Protein 6B9R (pdb70)

Structure (mmCIF, N/CA/C/O backbone):
data_6B9R
#
_entry.id   6B9R
#
_cell.length_a   89.238
_cell.length_b   100.707
_cell.length_c   99.088
_cell.angle_alpha   90.00
_cell.angle_beta   92.27
_cell.angle_gamma   90.00
#
_symmetry.space_group_name_H-M   'P 1 21 1'
#
loop_
_entity.id
_entity.type
_entity.pdbx_description
1 polymer 'Hydroxyethylphosphonate dioxygenase'
2 non-polymer 'FE (III) ION'
3 non-polymer '(2-hydroxyethyl)phosphonic acid'
4 non-polymer GLYCEROL
5 water water
#
loop_
_atom_site.group_PDB
_atom_site.id
_atom_site.type_symbol
_atom_site.label_atom_id
_atom_site.label_alt_id
_atom_site.label_comp_id
_atom_site.label_asym_id
_atom_site.label_entity_id
_atom_site.label_seq_id
_atom_site.pdbx_PDB_ins_code
_atom_site.Cartn_x
_atom_site.Cartn_y
_atom_site.Cartn_z
_atom_site.occupancy
_atom_site.B_iso_or_equiv
_atom_site.auth_seq_id
_atom_site.auth_comp_id
_atom_site.auth_asym_id
_atom_site.auth_atom_id
_atom_site.pdbx_PDB_model_num
ATOM 1 N N . SER A 1 9 ? -13.434 98.216 10.839 1.00 55.64 9 SER A N 1
ATOM 2 C CA . SER A 1 9 ? -12.702 99.434 10.509 1.00 51.18 9 SER A CA 1
ATOM 3 C C . SER A 1 9 ? -13.440 100.644 11.068 1.00 43.12 9 SER A C 1
ATOM 4 O O . SER A 1 9 ? -12.849 101.471 11.755 1.00 34.52 9 SER A O 1
ATOM 7 N N . ASP A 1 10 ? -14.741 100.739 10.777 1.00 46.51 10 ASP A N 1
ATOM 8 C CA . ASP A 1 10 ? -15.559 101.773 11.408 1.00 47.95 10 ASP A CA 1
ATOM 9 C C . ASP A 1 10 ? -15.663 101.546 12.910 1.00 40.64 10 ASP A C 1
ATOM 10 O O . ASP A 1 10 ? -15.720 102.503 13.689 1.00 33.56 10 ASP A O 1
ATOM 15 N N . ALA A 1 11 ? -15.704 100.281 13.332 1.00 36.68 11 ALA A N 1
ATOM 16 C CA . ALA A 1 11 ? -15.753 99.974 14.757 1.00 33.45 11 ALA A CA 1
ATOM 17 C C . ALA A 1 11 ? -14.425 100.292 15.434 1.00 28.86 11 ALA A C 1
ATOM 18 O O . ALA A 1 11 ? -14.400 100.714 16.596 1.00 29.38 11 ALA A O 1
ATOM 20 N N . ALA A 1 12 ? -13.309 100.068 14.736 1.00 26.84 12 ALA A N 1
ATOM 21 C CA . ALA A 1 12 ? -12.010 100.454 15.282 1.00 26.60 12 ALA A CA 1
ATOM 22 C C . ALA A 1 12 ? -11.902 101.970 15.427 1.00 24.67 12 ALA A C 1
ATOM 23 O O . ALA A 1 12 ? -11.358 102.471 16.421 1.00 23.66 12 ALA A O 1
ATOM 25 N N . ARG A 1 13 ? -12.409 102.716 14.442 1.00 22.17 13 ARG A N 1
ATOM 26 C CA . ARG A 1 13 ? -12.367 104.175 14.530 1.00 21.44 13 ARG A CA 1
ATOM 27 C C . ARG A 1 13 ? -13.250 104.675 15.662 1.00 24.08 13 ARG A C 1
ATOM 28 O O . ARG A 1 13 ? -12.882 105.616 16.379 1.00 20.81 13 ARG A O 1
ATOM 36 N N . ALA A 1 14 ? -14.423 104.061 15.824 1.00 22.03 14 ALA A N 1
ATOM 37 C CA . ALA A 1 14 ? -15.287 104.399 16.948 1.00 25.27 14 ALA A CA 1
ATOM 38 C C . ALA A 1 14 ? -14.579 104.162 18.274 1.00 21.91 14 ALA A C 1
ATOM 39 O O . ALA A 1 14 ? -14.661 104.995 19.182 1.00 21.64 14 ALA A O 1
ATOM 41 N N . ALA A 1 15 ? -13.857 103.043 18.393 1.00 22.22 15 ALA A N 1
ATOM 42 C CA . ALA A 1 15 ? -13.092 102.767 19.604 1.00 24.20 15 ALA A CA 1
ATOM 43 C C . ALA A 1 15 ? -12.028 103.833 19.846 1.00 21.27 15 ALA A C 1
ATOM 44 O O . ALA A 1 15 ? -11.815 104.263 20.985 1.00 20.97 15 ALA A O 1
ATOM 46 N N . ARG A 1 16 ? -11.340 104.266 18.785 1.00 20.91 16 ARG A N 1
ATOM 47 C CA . ARG A 1 16 ? -10.365 105.338 18.933 1.00 20.14 16 ARG A CA 1
ATOM 48 C C . ARG A 1 16 ? -11.026 106.613 19.430 1.00 19.71 16 ARG A C 1
ATOM 49 O O . ARG A 1 16 ? -10.477 107.304 20.293 1.00 19.23 16 ARG A O 1
ATOM 57 N N . ALA A 1 17 ? -12.214 106.932 18.902 1.00 19.91 17 ALA A N 1
ATOM 58 C CA . ALA A 1 17 ? -12.917 108.137 19.324 1.00 20.90 17 ALA A CA 1
ATOM 59 C C . ALA A 1 17 ? -13.362 108.031 20.778 1.00 19.70 17 ALA A C 1
ATOM 60 O O . ALA A 1 17 ? -13.269 109.004 21.533 1.00 19.22 17 ALA A O 1
ATOM 62 N N . ALA A 1 18 ? -13.839 106.855 21.191 1.00 20.35 18 ALA A N 1
ATOM 63 C CA . ALA A 1 18 ? -14.225 106.675 22.588 1.00 20.52 18 ALA A CA 1
ATOM 64 C C . ALA A 1 18 ? -13.023 106.845 23.506 1.00 25.67 18 ALA A C 1
ATOM 65 O O . ALA A 1 18 ? -13.122 107.476 24.566 1.00 23.22 18 ALA A O 1
ATOM 67 N N . ALA A 1 19 ? -11.871 106.300 23.109 1.00 20.01 19 ALA A N 1
ATOM 68 C CA . ALA A 1 19 ? -10.672 106.456 23.925 1.00 19.61 19 ALA A CA 1
ATOM 69 C C . ALA A 1 19 ? -10.251 107.918 24.024 1.00 24.43 19 ALA A C 1
ATOM 70 O O . ALA A 1 19 ? -9.755 108.347 25.070 1.00 19.45 19 ALA A O 1
ATOM 72 N N . LEU A 1 20 ? -10.436 108.700 22.948 1.00 18.55 20 LEU A N 1
ATOM 73 C CA . LEU A 1 20 ? -10.120 110.128 23.012 1.00 17.84 20 LEU A CA 1
ATOM 74 C C . LEU A 1 20 ? -11.031 110.862 23.977 1.00 19.10 20 LEU A C 1
ATOM 75 O O . LEU A 1 20 ? -10.614 111.848 24.601 1.00 18.39 20 LEU A O 1
ATOM 80 N N . LEU A 1 21 ? -12.283 110.422 24.080 1.00 21.21 21 LEU A N 1
ATOM 81 C CA . LEU A 1 21 ? -13.205 111.065 25.011 1.00 19.61 21 LEU A CA 1
ATOM 82 C C . LEU A 1 21 ? -12.807 110.794 26.453 1.00 24.91 21 LEU A C 1
ATOM 83 O O . LEU A 1 21 ? -12.844 111.704 27.294 1.00 18.97 21 LEU A O 1
ATOM 88 N N . ARG A 1 22 ? -12.456 109.543 26.768 1.00 18.74 22 ARG A N 1
ATOM 89 C CA . ARG A 1 22 ? -11.967 109.243 28.111 1.00 18.75 22 ARG A CA 1
ATOM 90 C C . ARG A 1 22 ? -10.671 109.994 28.392 1.00 18.09 22 ARG A C 1
ATOM 91 O O . ARG A 1 22 ? -10.475 110.537 29.487 1.00 19.21 22 ARG A O 1
ATOM 99 N N . ALA A 1 23 ? -9.773 110.048 27.412 1.00 20.55 23 ALA A N 1
ATOM 100 C CA . ALA A 1 23 ? -8.517 110.760 27.624 1.00 17.20 23 ALA A CA 1
ATOM 101 C C . ALA A 1 23 ? -8.760 112.241 27.894 1.00 16.64 23 ALA A C 1
ATOM 102 O O . ALA A 1 23 ? -8.092 112.841 28.743 1.00 17.78 23 ALA A O 1
ATOM 104 N N . ALA A 1 24 ? -9.712 112.850 27.181 1.00 16.62 24 ALA A N 1
ATOM 105 C CA . ALA A 1 24 ? -9.986 114.270 27.390 1.00 18.33 24 ALA A CA 1
ATOM 106 C C . ALA A 1 24 ? -10.525 114.511 28.789 1.00 25.10 24 ALA A C 1
ATOM 107 O O . ALA A 1 24 ? -10.142 115.479 29.459 1.00 16.88 24 ALA A O 1
ATOM 109 N N . ALA A 1 25 ? -11.425 113.643 29.236 1.00 16.81 25 ALA A N 1
ATOM 110 C CA . ALA A 1 25 ? -11.996 113.775 30.572 1.00 16.95 25 ALA A CA 1
ATOM 111 C C . ALA A 1 25 ? -10.929 113.571 31.642 1.00 18.44 25 ALA A C 1
ATOM 112 O O . ALA A 1 25 ? -10.825 114.364 32.583 1.00 23.21 25 ALA A O 1
ATOM 114 N N . ASN A 1 26 ? -10.119 112.516 31.507 1.00 20.42 26 ASN A N 1
ATOM 115 C CA . ASN A 1 26 ? -8.995 112.308 32.419 1.00 16.83 26 ASN A CA 1
ATOM 116 C C . ASN A 1 26 ? -8.102 113.540 32.498 1.00 18.49 26 ASN A C 1
ATOM 117 O O . ASN A 1 26 ? -7.668 113.939 33.585 1.00 18.44 26 ASN A O 1
ATOM 122 N N . ASP A 1 27 ? -7.777 114.133 31.338 1.00 18.49 27 ASP A N 1
ATOM 123 C CA . ASP A 1 27 ? -6.854 115.263 31.311 1.00 17.10 27 ASP A CA 1
ATOM 124 C C . ASP A 1 27 ? -7.428 116.491 32.007 1.00 23.13 27 ASP A C 1
ATOM 125 O O . ASP A 1 27 ? -6.668 117.301 32.549 1.00 19.99 27 ASP A O 1
ATOM 130 N N . LEU A 1 28 ? -8.751 116.635 32.018 1.00 19.24 28 LEU A N 1
ATOM 131 C CA . LEU A 1 28 ? -9.419 117.738 32.687 1.00 18.54 28 LEU A CA 1
ATOM 132 C C . LEU A 1 28 ? -9.795 117.407 34.123 1.00 21.56 28 LEU A C 1
ATOM 133 O O . LEU A 1 28 ? -10.496 118.197 34.764 1.00 20.77 28 LEU A O 1
ATOM 138 N N . LYS A 1 29 ? -9.339 116.261 34.643 1.00 15.49 29 LYS A N 1
ATOM 139 C CA . LYS A 1 29 ? -9.724 115.804 35.978 1.00 16.85 29 LYS A CA 1
ATOM 140 C C . LYS A 1 29 ? -11.244 115.817 36.144 1.00 18.72 29 LYS A C 1
ATOM 141 O O . LYS A 1 29 ? -11.786 116.234 37.177 1.00 21.35 29 LYS A O 1
ATOM 147 N N . ARG A 1 30 ? -11.945 115.339 35.113 1.00 16.55 30 ARG A N 1
ATOM 148 C CA . ARG A 1 30 ? -13.386 115.095 35.168 1.00 17.91 30 ARG A CA 1
ATOM 149 C C . ARG A 1 30 ? -13.617 113.585 35.200 1.00 18.72 30 ARG A C 1
ATOM 150 O O . ARG A 1 30 ? -13.381 112.897 34.199 1.00 20.57 30 ARG A O 1
ATOM 158 N N . ASN A 1 31 ? -14.069 113.060 36.336 1.00 18.06 31 ASN A N 1
ATOM 159 C CA . ASN A 1 31 ? -14.399 111.645 36.361 1.00 18.70 31 ASN A CA 1
ATOM 160 C C . ASN A 1 31 ? -15.778 111.469 35.731 1.00 19.12 31 ASN A C 1
ATOM 161 O O . ASN A 1 31 ? -16.373 112.421 35.219 1.00 18.91 31 ASN A O 1
ATOM 166 N N . ASP A 1 32 ? -16.308 110.246 35.772 1.00 19.75 32 ASP A N 1
ATOM 167 C CA . ASP A 1 32 ? -17.548 109.948 35.062 1.00 20.21 32 ASP A CA 1
ATOM 168 C C . ASP A 1 32 ? -18.669 110.901 35.478 1.00 27.76 32 ASP A C 1
ATOM 169 O O . ASP A 1 32 ? -19.357 111.477 34.627 1.00 20.85 32 ASP A O 1
ATOM 174 N N . ARG A 1 33 ? -18.852 111.097 36.791 1.00 20.22 33 ARG A N 1
ATOM 175 C CA . ARG A 1 33 ? -19.933 111.964 37.257 1.00 20.24 33 ARG A CA 1
ATOM 176 C C . ARG A 1 33 ? -19.691 113.418 36.867 1.00 19.60 33 ARG A C 1
ATOM 177 O O . ARG A 1 33 ? -20.615 114.117 36.427 1.00 19.61 33 ARG A O 1
ATOM 185 N N . ALA A 1 34 ? -18.455 113.902 37.014 1.00 19.05 34 ALA A N 1
ATOM 186 C CA . ALA A 1 34 ? -18.181 115.283 36.625 1.00 23.73 34 ALA A CA 1
ATOM 187 C C . ALA A 1 34 ? -18.348 115.484 35.119 1.00 19.69 34 ALA A C 1
ATOM 188 O O . ALA A 1 34 ? -18.856 116.522 34.676 1.00 18.08 34 ALA A O 1
ATOM 190 N N . ALA A 1 35 ? -17.931 114.507 34.309 1.00 21.12 35 ALA A N 1
ATOM 191 C CA . ALA A 1 35 ? -18.057 114.675 32.859 1.00 20.73 35 ALA A CA 1
ATOM 192 C C . ALA A 1 35 ? -19.525 114.697 32.430 1.00 25.46 35 ALA A C 1
ATOM 193 O O . ALA A 1 35 ? -19.905 115.468 31.536 1.00 18.82 35 ALA A O 1
ATOM 195 N N . GLU A 1 36 ? -20.359 113.855 33.048 1.00 19.49 36 GLU A N 1
ATOM 196 C CA . GLU A 1 36 ? -21.790 113.872 32.748 1.00 26.38 36 GLU A CA 1
ATOM 197 C C . GLU A 1 36 ? -22.402 115.224 33.082 1.00 25.34 36 GLU A C 1
ATOM 198 O O . GLU A 1 36 ? -23.227 115.749 32.323 1.00 24.49 36 GLU A O 1
ATOM 204 N N . ALA A 1 37 ? -22.026 115.793 34.230 1.00 20.67 37 ALA A N 1
ATOM 205 C CA . ALA A 1 37 ? -22.546 117.100 34.616 1.00 22.82 37 ALA A CA 1
ATOM 206 C C . ALA A 1 37 ? -22.105 118.178 33.638 1.00 22.11 37 ALA A C 1
ATOM 207 O O . ALA A 1 37 ? -22.918 119.007 33.216 1.00 23.80 37 ALA A O 1
ATOM 209 N N . ASP A 1 38 ? -20.823 118.174 33.251 1.00 20.11 38 ASP A N 1
ATOM 210 C CA . ASP A 1 38 ? -20.326 119.179 32.311 1.00 22.12 38 ASP A CA 1
ATOM 211 C C . ASP A 1 38 ? -20.955 119.025 30.928 1.00 25.39 38 ASP A C 1
ATOM 212 O O . ASP A 1 38 ? -21.233 120.022 30.250 1.00 23.46 38 ASP A O 1
ATOM 217 N N . LEU A 1 39 ? -21.146 117.795 30.469 1.00 22.63 39 LEU A N 1
ATOM 218 C CA . LEU A 1 39 ? -21.604 117.567 29.107 1.00 19.10 39 LEU A CA 1
ATOM 219 C C . LEU A 1 39 ? -23.115 117.441 28.995 1.00 26.89 39 LEU A C 1
ATOM 220 O O . LEU A 1 39 ? -23.620 117.238 27.887 1.00 27.68 39 LEU A O 1
ATOM 225 N N . GLY A 1 40 ? -23.846 117.560 30.101 1.00 22.40 40 GLY A N 1
ATOM 226 C CA . GLY A 1 40 ? -25.280 117.345 30.050 1.00 26.09 40 GLY A CA 1
ATOM 227 C C . GLY A 1 40 ? -25.673 115.939 29.653 1.00 29.02 40 GLY A C 1
ATOM 228 O O . GLY A 1 40 ? -26.683 115.754 28.972 1.00 31.50 40 GLY A O 1
ATOM 229 N N . LEU A 1 41 ? -24.892 114.942 30.047 1.00 26.15 41 LEU A N 1
ATOM 230 C CA . LEU A 1 41 ? -25.247 113.560 29.776 1.00 21.17 41 LEU A CA 1
ATOM 231 C C . LEU A 1 41 ? -26.084 112.995 30.917 1.00 25.71 41 LEU A C 1
ATOM 232 O O . LEU A 1 41 ? -26.029 113.486 32.050 1.00 23.47 41 LEU A O 1
ATOM 237 N N . PRO A 1 42 ? -26.888 111.970 30.649 1.00 24.35 42 PRO A N 1
ATOM 238 C CA . PRO A 1 42 ? -27.655 111.330 31.732 1.00 22.93 42 PRO A CA 1
ATOM 239 C C . PRO A 1 42 ? -26.715 110.833 32.814 1.00 24.13 42 PRO A C 1
ATOM 240 O O . PRO A 1 42 ? -25.620 110.336 32.514 1.00 23.94 42 PRO A O 1
ATOM 244 N N . PRO A 1 43 ? -27.075 110.997 34.088 1.00 26.89 43 PRO A N 1
ATOM 245 C CA . PRO A 1 43 ? -26.223 110.459 35.152 1.00 22.81 43 PRO A CA 1
ATOM 246 C C . PRO A 1 43 ? -26.007 108.963 34.963 1.00 23.30 43 PRO A C 1
ATOM 247 O O . PRO A 1 43 ? -26.916 108.229 34.567 1.00 23.90 43 PRO A O 1
ATOM 251 N N . GLY A 1 44 ? -24.777 108.525 35.219 1.00 23.06 44 GLY A N 1
ATOM 252 C CA . GLY A 1 44 ? -24.406 107.138 35.052 1.00 29.98 44 GLY A CA 1
ATOM 253 C C . GLY A 1 44 ? -24.045 106.703 33.641 1.00 28.87 44 GLY A C 1
ATOM 254 O O . GLY A 1 44 ? -23.642 105.549 33.462 1.00 29.05 44 GLY A O 1
ATOM 255 N N . SER A 1 45 ? -24.140 107.580 32.638 1.00 26.20 45 SER A N 1
ATOM 256 C CA . SER A 1 45 ? -24.025 107.151 31.248 1.00 25.33 45 SER A CA 1
ATOM 257 C C . SER A 1 45 ? -22.623 107.279 30.653 1.00 28.29 45 SER A C 1
ATOM 258 O O . SER A 1 45 ? -22.393 106.750 29.560 1.00 26.54 45 SER A O 1
ATOM 261 N N . PHE A 1 46 ? -21.681 107.950 31.322 1.00 24.84 46 PHE A N 1
ATOM 262 C CA . PHE A 1 46 ? -20.420 108.270 30.650 1.00 23.58 46 PHE A CA 1
ATOM 263 C C . PHE A 1 46 ? -19.694 107.004 30.208 1.00 27.71 46 PHE A C 1
ATOM 264 O O . PHE A 1 46 ? -19.092 106.968 29.125 1.00 24.87 46 PHE A O 1
ATOM 272 N N . GLY A 1 47 ? -19.768 105.946 31.019 1.00 26.44 47 GLY A N 1
ATOM 273 C CA . GLY A 1 47 ? -19.154 104.685 30.648 1.00 25.47 47 GLY A CA 1
ATOM 274 C C . GLY A 1 47 ? -19.716 104.087 29.372 1.00 30.35 47 GLY A C 1
ATOM 275 O O . GLY A 1 47 ? -19.018 103.351 28.674 1.00 33.41 47 GLY A O 1
ATOM 276 N N . ASP A 1 48 ? -20.976 104.396 29.042 1.00 25.09 48 ASP A N 1
ATOM 277 C CA . ASP A 1 48 ? -21.542 103.888 27.793 1.00 27.96 48 ASP A CA 1
ATOM 278 C C . ASP A 1 48 ? -20.957 104.588 26.572 1.00 29.90 48 ASP A C 1
ATOM 279 O O . ASP A 1 48 ? -20.872 103.986 25.494 1.00 30.86 48 ASP A O 1
ATOM 284 N N . TYR A 1 49 ? -20.562 105.852 26.712 1.00 27.47 49 TYR A N 1
ATOM 285 C CA . TYR A 1 49 ? -19.903 106.544 25.608 1.00 22.25 49 TYR A CA 1
ATOM 286 C C . TYR A 1 49 ? -18.440 106.144 25.499 1.00 27.90 49 TYR A C 1
ATOM 287 O O . TYR A 1 49 ? -17.896 106.035 24.392 1.00 29.15 49 TYR A O 1
ATOM 296 N N . VAL A 1 50 ? -17.789 105.936 26.638 1.00 21.84 50 VAL A N 1
ATOM 297 C CA . VAL A 1 50 ? -16.383 105.565 26.629 1.00 24.49 50 VAL A CA 1
ATOM 298 C C . VAL A 1 50 ? -16.193 104.106 26.221 1.00 30.68 50 VAL A C 1
ATOM 299 O O . VAL A 1 50 ? -15.169 103.757 25.626 1.00 32.86 50 VAL A O 1
ATOM 303 N N . SER A 1 51 ? -17.173 103.244 26.488 1.00 34.38 51 SER A N 1
ATOM 304 C CA . SER A 1 51 ? -17.046 101.838 26.130 1.00 39.83 51 SER A CA 1
ATOM 305 C C . SER A 1 51 ? -17.467 101.552 24.700 1.00 46.87 51 SER A C 1
ATOM 306 O O . SER A 1 51 ? -17.108 100.498 24.166 1.00 45.00 51 SER A O 1
ATOM 309 N N . GLY A 1 52 ? -18.252 102.435 24.088 1.00 43.61 52 GLY A N 1
ATOM 310 C CA . GLY A 1 52 ? -18.752 102.227 22.747 1.00 43.30 52 GLY A CA 1
ATOM 311 C C . GLY A 1 52 ? -20.200 101.803 22.665 1.00 45.39 52 GLY A C 1
ATOM 312 O O . GLY A 1 52 ? -20.725 101.678 21.551 1.00 47.15 52 GLY A O 1
ATOM 313 N N . ARG A 1 53 ? -20.863 101.574 23.806 1.00 44.61 53 ARG A N 1
ATOM 314 C CA . ARG A 1 53 ? -22.271 101.183 23.787 1.00 45.20 53 ARG A CA 1
ATOM 315 C C . ARG A 1 53 ? -23.154 102.283 23.207 1.00 41.64 53 ARG A C 1
ATOM 316 O O . ARG A 1 53 ? -24.211 101.996 22.634 1.00 45.93 53 ARG A O 1
ATOM 324 N N . LEU A 1 54 ? -22.748 103.543 23.353 1.00 32.39 54 LEU A N 1
ATOM 325 C CA . LEU A 1 54 ? -23.458 104.646 22.738 1.00 31.21 54 LEU A CA 1
ATOM 326 C C . LEU A 1 54 ? -22.531 105.402 21.794 1.00 30.91 54 LEU A C 1
ATOM 327 O O . LEU A 1 54 ? -21.371 105.654 22.136 1.00 30.37 54 LEU A O 1
ATOM 332 N N . PRO A 1 55 ? -23.008 105.781 20.613 1.00 31.99 55 PRO A N 1
ATOM 333 C CA . PRO A 1 55 ? -22.137 106.480 19.668 1.00 29.87 55 PRO A CA 1
ATOM 334 C C . PRO A 1 55 ? -21.844 107.885 20.154 1.00 29.20 55 PRO A C 1
ATOM 335 O O . PRO A 1 55 ? -22.652 108.518 20.838 1.00 27.62 55 PRO A O 1
ATOM 339 N N . ILE A 1 56 ? -20.661 108.368 19.805 1.00 24.26 56 ILE A N 1
ATOM 340 C CA . ILE A 1 56 ? -20.290 109.742 20.093 1.00 24.07 56 ILE A CA 1
ATOM 341 C C . ILE A 1 56 ? -20.655 110.575 18.875 1.00 30.19 56 ILE A C 1
ATOM 342 O O . ILE A 1 56 ? -20.108 110.369 17.787 1.00 34.34 56 ILE A O 1
ATOM 347 N N . THR A 1 57 ? -21.601 111.492 19.046 1.00 25.32 57 THR A N 1
ATOM 348 C CA . THR A 1 57 ? -22.117 112.237 17.911 1.00 25.87 57 THR A CA 1
ATOM 349 C C . THR A 1 57 ? -21.378 113.559 17.751 1.00 23.96 57 THR A C 1
ATOM 350 O O . THR A 1 57 ? -20.653 114.016 18.638 1.00 19.66 57 THR A O 1
ATOM 354 N N . TRP A 1 58 ? -21.566 114.173 16.582 1.00 22.78 58 TRP A N 1
ATOM 355 C CA . TRP A 1 58 ? -21.061 115.523 16.377 1.00 28.49 58 TRP A CA 1
ATOM 356 C C . TRP A 1 58 ? -21.714 116.495 17.345 1.00 23.95 58 TRP A C 1
ATOM 357 O O . TRP A 1 58 ? -21.083 117.467 17.777 1.00 26.12 58 TRP A O 1
ATOM 368 N N . ASP A 1 59 ? -22.969 116.246 17.708 1.00 24.65 59 ASP A N 1
ATOM 369 C CA . ASP A 1 59 ? -23.608 117.064 18.732 1.00 22.55 59 ASP A CA 1
ATOM 370 C C . ASP A 1 59 ? -22.827 117.003 20.038 1.00 21.26 59 ASP A C 1
ATOM 371 O O . ASP A 1 59 ? -22.533 118.039 20.647 1.00 23.77 59 ASP A O 1
ATOM 376 N N . LEU A 1 60 ? -22.454 115.796 20.473 1.00 19.26 60 LEU A N 1
ATOM 377 C CA . LEU A 1 60 ? -21.754 115.675 21.749 1.00 20.99 60 LEU A CA 1
ATOM 378 C C . LEU A 1 60 ? -20.363 116.286 21.667 1.00 20.96 60 LEU A C 1
ATOM 379 O O . LEU A 1 60 ? -19.916 116.959 22.601 1.00 22.96 60 LEU A O 1
ATOM 384 N N . ILE A 1 61 ? -19.675 116.085 20.544 1.00 20.21 61 ILE A N 1
ATOM 385 C CA . ILE A 1 61 ? -18.355 116.675 20.361 1.00 19.20 61 ILE A CA 1
ATOM 386 C C . ILE A 1 61 ? -18.441 118.197 20.349 1.00 17.63 61 ILE A C 1
ATOM 387 O O . ILE A 1 61 ? -17.587 118.884 20.921 1.00 18.62 61 ILE A O 1
ATOM 392 N N . SER A 1 62 ? -19.486 118.746 19.723 1.00 21.30 62 SER A N 1
ATOM 393 C CA . SER A 1 62 ? -19.682 120.193 19.734 1.00 23.73 62 SER A CA 1
ATOM 394 C C . SER A 1 62 ? -19.993 120.698 21.135 1.00 21.66 62 SER A C 1
ATOM 395 O O . SER A 1 62 ? -19.497 121.756 21.540 1.00 20.28 62 SER A O 1
ATOM 398 N N . ARG A 1 63 ? -20.822 119.960 21.888 1.00 21.04 63 ARG A N 1
ATOM 399 C CA . ARG A 1 63 ? -21.104 120.345 23.265 1.00 22.89 63 ARG A CA 1
ATOM 400 C C . ARG A 1 63 ? -19.846 120.294 24.122 1.00 22.11 63 ARG A C 1
ATOM 401 O O . ARG A 1 63 ? -19.650 121.148 25.000 1.00 21.00 63 ARG A O 1
ATOM 409 N N . ALA A 1 64 ? -18.977 119.307 23.876 1.00 18.62 64 ALA A N 1
ATOM 410 C CA . ALA A 1 64 ? -17.748 119.194 24.658 1.00 16.09 64 ALA A CA 1
ATOM 411 C C . ALA A 1 64 ? -16.809 120.374 24.401 1.00 22.22 64 ALA A C 1
ATOM 412 O O . ALA A 1 64 ? -16.176 120.879 25.337 1.00 17.44 64 ALA A O 1
ATOM 414 N N . ALA A 1 65 ? -16.714 120.835 23.145 1.00 16.03 65 ALA A N 1
ATOM 415 C CA . ALA A 1 65 ? -15.903 122.010 22.834 1.00 16.49 65 ALA A CA 1
ATOM 416 C C . ALA A 1 65 ? -16.471 123.291 23.431 1.00 22.10 65 ALA A C 1
ATOM 417 O O . ALA A 1 65 ? -15.727 124.268 23.578 1.00 18.73 65 ALA A O 1
ATOM 419 N N . GLN A 1 66 ? -17.767 123.310 23.761 1.00 21.32 66 GLN A N 1
ATOM 420 C CA . GLN A 1 66 ? -18.351 124.466 24.426 1.00 17.91 66 GLN A CA 1
ATOM 421 C C . GLN A 1 66 ? -18.166 124.381 25.935 1.00 16.20 66 GLN A C 1
ATOM 422 O O . GLN A 1 66 ? -17.814 125.379 26.576 1.00 25.11 66 GLN A O 1
ATOM 425 N N . ALA A 1 67 ? -18.399 123.198 26.522 1.00 16.32 67 ALA A N 1
ATOM 426 C CA . ALA A 1 67 ? -18.312 123.049 27.974 1.00 19.37 67 ALA A CA 1
ATOM 427 C C . ALA A 1 67 ? -16.875 123.038 28.480 1.00 22.02 67 ALA A C 1
ATOM 428 O O . ALA A 1 67 ? -16.607 123.508 29.590 1.00 19.92 67 ALA A O 1
ATOM 430 N N . TRP A 1 68 ? -15.942 122.523 27.690 1.00 15.79 68 TRP A N 1
ATOM 431 C CA . TRP A 1 68 ? -14.569 122.307 28.104 1.00 15.97 68 TRP A CA 1
ATOM 432 C C . TRP A 1 68 ? -13.633 123.137 27.237 1.00 17.40 68 TRP A C 1
ATOM 433 O O . TRP A 1 68 ? -13.980 123.496 26.105 1.00 17.06 68 TRP A O 1
ATOM 444 N N . PRO A 1 69 ? -12.411 123.457 27.736 1.00 18.48 69 PRO A N 1
ATOM 445 C CA . PRO A 1 69 ? -11.430 124.202 26.937 1.00 19.76 69 PRO A CA 1
ATOM 446 C C . PRO A 1 69 ? -10.675 123.325 25.946 1.00 19.14 69 PRO A C 1
ATOM 447 O O . PRO A 1 69 ? -9.444 123.287 25.934 1.00 18.03 69 PRO A O 1
ATOM 451 N N . LEU A 1 70 ? -11.416 122.597 25.118 1.00 15.82 70 LEU A N 1
ATOM 452 C CA . LEU A 1 70 ? -10.790 121.835 24.048 1.00 16.20 70 LEU A CA 1
ATOM 453 C C . LEU A 1 70 ? -11.557 122.070 22.753 1.00 15.46 70 LEU A C 1
ATOM 454 O O . LEU A 1 70 ? -12.596 122.747 22.722 1.00 18.08 70 LEU A O 1
ATOM 459 N N . ASN A 1 71 ? -11.024 121.496 21.674 1.00 15.46 71 ASN A N 1
ATOM 460 C CA . ASN A 1 71 ? -11.557 121.654 20.336 1.00 17.55 71 ASN A CA 1
ATOM 461 C C . ASN A 1 71 ? -12.199 120.364 19.856 1.00 15.69 71 ASN A C 1
ATOM 462 O O . ASN A 1 71 ? -11.823 119.269 20.283 1.00 17.64 71 ASN A O 1
ATOM 467 N N . GLU A 1 72 ? -13.178 120.517 18.963 1.00 15.85 72 GLU A N 1
ATOM 468 C CA . GLU A 1 72 ? -13.767 119.362 18.302 1.00 16.54 72 GLU A CA 1
ATOM 469 C C . GLU A 1 72 ? -12.678 118.473 17.714 1.00 25.61 72 GLU A C 1
ATOM 470 O O . GLU A 1 72 ? -12.750 117.241 17.798 1.00 20.11 72 GLU A O 1
ATOM 476 N N . ARG A 1 73 ? -11.635 119.096 17.154 1.00 24.38 73 ARG A N 1
ATOM 477 C CA . ARG A 1 73 ? -10.484 118.373 16.622 1.00 26.25 73 ARG A CA 1
ATOM 478 C C . ARG A 1 73 ? -9.863 117.437 17.654 1.00 28.80 73 ARG A C 1
ATOM 479 O O . ARG A 1 73 ? -9.308 116.392 17.290 1.00 24.03 73 ARG A O 1
ATOM 487 N N . ASP A 1 74 ? -9.902 117.808 18.934 1.00 18.09 74 ASP A N 1
ATOM 488 C CA . ASP A 1 74 ? -9.243 117.010 19.960 1.00 18.68 74 ASP A CA 1
ATOM 489 C C . ASP A 1 74 ? -9.985 115.722 20.274 1.00 23.13 74 ASP A C 1
ATOM 490 O O . ASP A 1 74 ? -9.422 114.856 20.951 1.00 20.96 74 ASP A O 1
ATOM 495 N N . LEU A 1 75 ? -11.226 115.572 19.813 1.00 17.42 75 LEU A N 1
ATOM 496 C CA . LEU A 1 75 ? -12.013 114.385 20.106 1.00 19.72 75 LEU A CA 1
ATOM 497 C C . LEU A 1 75 ? -12.197 113.497 18.889 1.00 20.52 75 LEU A C 1
ATOM 498 O O . LEU A 1 75 ? -12.877 112.464 18.985 1.00 20.41 75 LEU A O 1
ATOM 503 N N . LEU A 1 76 ? -11.614 113.876 17.745 1.00 20.94 76 LEU A N 1
ATOM 504 C CA . LEU A 1 76 ? -11.757 113.115 16.517 1.00 16.00 76 LEU A CA 1
ATOM 505 C C . LEU A 1 76 ? -10.503 112.306 16.239 1.00 15.94 76 LEU A C 1
ATOM 506 O O . LEU A 1 76 ? -9.391 112.860 16.248 1.00 18.18 76 LEU A O 1
ATOM 511 N N . PRO A 1 77 ? -10.641 111.011 16.001 1.00 16.03 77 PRO A N 1
ATOM 512 C CA . PRO A 1 77 ? -9.520 110.224 15.488 1.00 17.07 77 PRO A CA 1
ATOM 513 C C . PRO A 1 77 ? -9.344 110.504 14.002 1.00 24.25 77 PRO A C 1
ATOM 514 O O . PRO A 1 77 ? -10.138 111.207 13.378 1.00 26.96 77 PRO A O 1
ATOM 518 N N . ILE A 1 78 ? -8.296 109.930 13.427 1.00 18.81 78 ILE A N 1
ATOM 519 C CA . ILE A 1 78 ? -8.164 109.907 11.987 1.00 16.28 78 ILE A CA 1
ATOM 520 C C . ILE A 1 78 ? -8.557 108.521 11.493 1.00 21.93 78 ILE A C 1
ATOM 521 O O . ILE A 1 78 ? -8.775 107.596 12.273 1.00 21.25 78 ILE A O 1
ATOM 526 N N . HIS A 1 79 ? -8.688 108.381 10.183 1.00 18.46 79 HIS A N 1
ATOM 527 C CA . HIS A 1 79 ? -9.075 107.112 9.596 1.00 18.53 79 HIS A CA 1
ATOM 528 C C . HIS A 1 79 ? -7.845 106.251 9.348 1.00 19.94 79 HIS A C 1
ATOM 529 O O . HIS A 1 79 ? -6.747 106.754 9.112 1.00 18.66 79 HIS A O 1
ATOM 536 N N . ASN A 1 80 ? -8.042 104.945 9.421 1.00 17.79 80 ASN A N 1
ATOM 537 C CA . ASN A 1 80 ? -7.061 103.972 8.965 1.00 20.36 80 ASN A CA 1
ATOM 538 C C . ASN A 1 80 ? -7.599 103.425 7.652 1.00 17.23 80 ASN A C 1
ATOM 539 O O . ASN A 1 80 ? -8.615 102.720 7.642 1.00 21.44 80 ASN A O 1
ATOM 544 N N . ASP A 1 81 ? -6.953 103.785 6.545 1.00 17.29 81 ASP A N 1
ATOM 545 C CA . ASP A 1 81 ? -7.309 103.236 5.242 1.00 17.92 81 ASP A CA 1
ATOM 546 C C . ASP A 1 81 ? -6.196 102.358 4.673 1.00 17.64 81 ASP A C 1
ATOM 547 O O . ASP A 1 81 ? -6.225 102.037 3.485 1.00 17.84 81 ASP A O 1
ATOM 552 N N . THR A 1 82 ? -5.230 101.958 5.506 1.00 17.54 82 THR A N 1
ATOM 553 C CA . THR A 1 82 ? -4.134 101.068 5.116 1.00 17.66 82 THR A CA 1
ATOM 554 C C . THR A 1 82 ? -4.068 99.887 6.088 1.00 20.38 82 THR A C 1
ATOM 555 O O . THR A 1 82 ? -3.083 99.712 6.815 1.00 18.58 82 THR A O 1
ATOM 559 N N . PRO A 1 83 ? -5.114 99.054 6.128 1.00 18.82 83 PRO A N 1
ATOM 560 C CA . PRO A 1 83 ? -5.212 98.042 7.202 1.00 19.00 83 PRO A CA 1
ATOM 561 C C . PRO A 1 83 ? -4.147 96.962 7.150 1.00 20.79 83 PRO A C 1
ATOM 562 O O . PRO A 1 83 ? -3.868 96.358 8.191 1.00 20.45 83 PRO A O 1
ATOM 566 N N . GLN A 1 84 ? -3.553 96.691 5.985 1.00 18.09 84 GLN A N 1
ATOM 567 C CA . GLN A 1 84 ? -2.452 95.735 5.883 1.00 18.22 84 GLN A CA 1
ATOM 568 C C . GLN A 1 84 ? -1.074 96.386 6.015 1.00 21.01 84 GLN A C 1
ATOM 569 O O . GLN A 1 84 ? -0.058 95.687 5.902 1.00 23.02 84 GLN A O 1
ATOM 575 N N . GLY A 1 85 ? -1.007 97.700 6.257 1.00 17.85 85 GLY A N 1
ATOM 576 C CA . GLY A 1 85 ? 0.248 98.387 6.448 1.00 17.70 85 GLY A CA 1
ATOM 577 C C . GLY A 1 85 ? 0.898 98.845 5.157 1.00 18.38 85 GLY A C 1
ATOM 578 O O . GLY A 1 85 ? 1.803 99.690 5.186 1.00 17.69 85 GLY A O 1
ATOM 579 N N . LEU A 1 86 ? 0.453 98.303 4.035 1.00 16.93 86 LEU A N 1
ATOM 580 C CA . LEU A 1 86 ? 0.865 98.703 2.700 1.00 17.71 86 LEU A CA 1
ATOM 581 C C . LEU A 1 86 ? -0.381 98.589 1.835 1.00 17.07 86 LEU A C 1
ATOM 582 O O . LEU A 1 86 ? -1.172 97.659 2.006 1.00 19.65 86 LEU A O 1
ATOM 587 N N . ARG A 1 87 ? -0.588 99.552 0.947 1.00 17.30 87 ARG A N 1
ATOM 588 C CA . ARG A 1 87 ? -1.710 99.465 0.022 1.00 17.83 87 ARG A CA 1
ATOM 589 C C . ARG A 1 87 ? -1.261 99.906 -1.363 1.00 17.47 87 ARG A C 1
ATOM 590 O O . ARG A 1 87 ? -0.532 100.892 -1.502 1.00 17.97 87 ARG A O 1
ATOM 598 N N . MET A 1 88 ? -1.699 99.171 -2.380 1.00 17.63 88 MET A N 1
ATOM 599 C CA . MET A 1 88 ? -1.363 99.480 -3.758 1.00 19.65 88 MET A CA 1
ATOM 600 C C . MET A 1 88 ? -2.523 100.200 -4.423 1.00 20.73 88 MET A C 1
ATOM 601 O O . MET A 1 88 ? -3.691 99.981 -4.089 1.00 18.65 88 MET A O 1
ATOM 606 N N . MET A 1 89 ? -2.184 101.051 -5.382 1.00 17.89 89 MET A N 1
ATOM 607 C CA . MET A 1 89 ? -3.152 101.688 -6.256 1.00 18.28 89 MET A CA 1
ATOM 608 C C . MET A 1 89 ? -2.805 101.351 -7.700 1.00 21.89 89 MET A C 1
ATOM 609 O O . MET A 1 89 ? -1.627 101.338 -8.073 1.00 21.25 89 MET A O 1
ATOM 614 N N . ARG A 1 90 ? -3.822 101.063 -8.512 1.00 19.20 90 ARG A N 1
ATOM 615 C CA . ARG A 1 90 ? -3.603 100.565 -9.863 1.00 20.99 90 ARG A CA 1
ATOM 616 C C . ARG A 1 90 ? -3.723 101.683 -10.896 1.00 20.81 90 ARG A C 1
ATOM 617 O O . ARG A 1 90 ? -4.475 102.646 -10.714 1.00 22.41 90 ARG A O 1
ATOM 625 N N . VAL A 1 91 ? -3.003 101.511 -12.005 1.00 20.01 91 VAL A N 1
ATOM 626 C CA . VAL A 1 91 ? -3.082 102.383 -13.174 1.00 22.80 91 VAL A CA 1
ATOM 627 C C . VAL A 1 91 ? -4.519 102.723 -13.529 1.00 27.15 91 VAL A C 1
ATOM 628 O O . VAL A 1 91 ? -4.845 103.889 -13.782 1.00 25.95 91 VAL A O 1
ATOM 632 N N . LYS A 1 92 ? -5.381 101.699 -13.569 1.00 23.54 92 LYS A N 1
ATOM 633 C CA . LYS A 1 92 ? -6.785 101.922 -13.900 1.00 27.34 92 LYS A CA 1
ATOM 634 C C . LYS A 1 92 ? -7.429 102.922 -12.948 1.00 25.50 92 LYS A C 1
ATOM 635 O O . LYS A 1 92 ? -8.209 103.783 -13.373 1.00 28.50 92 LYS A O 1
ATOM 638 N N . GLU A 1 93 ? -7.128 102.817 -11.652 1.00 21.13 93 GLU A N 1
ATOM 639 C CA . GLU A 1 93 ? -7.675 103.783 -10.706 1.00 26.18 93 GLU A CA 1
ATOM 640 C C . GLU A 1 93 ? -7.074 105.162 -10.932 1.00 22.05 93 GLU A C 1
ATOM 641 O O . GLU A 1 93 ? -7.779 106.176 -10.859 1.00 22.09 93 GLU A O 1
ATOM 647 N N . SER A 1 94 ? -5.768 105.223 -11.203 1.00 22.94 94 SER A N 1
ATOM 648 C CA . SER A 1 94 ? -5.150 106.513 -11.474 1.00 19.90 94 SER A CA 1
ATOM 649 C C . SER A 1 94 ? -5.773 107.168 -12.700 1.00 20.73 94 SER A C 1
ATOM 650 O O . SER A 1 94 ? -6.073 108.369 -12.691 1.00 20.58 94 SER A O 1
ATOM 653 N N . GLU A 1 95 ? -5.993 106.391 -13.758 1.00 22.28 95 GLU A N 1
ATOM 654 C CA . GLU A 1 95 ? -6.604 106.949 -14.962 1.00 25.54 95 GLU A CA 1
ATOM 655 C C . GLU A 1 95 ? -8.036 107.399 -14.714 1.00 24.19 95 GLU A C 1
ATOM 656 O O . GLU A 1 95 ? -8.473 108.400 -15.290 1.00 26.54 95 GLU A O 1
ATOM 662 N N . ALA A 1 96 ? -8.776 106.684 -13.863 1.00 23.78 96 ALA A N 1
ATOM 663 C CA . ALA A 1 96 ? -10.149 107.078 -13.571 1.00 26.89 96 ALA A CA 1
ATOM 664 C C . ALA A 1 96 ? -10.207 108.412 -12.841 1.00 26.03 96 ALA A C 1
ATOM 665 O O . ALA A 1 96 ? -11.220 109.112 -12.919 1.00 25.29 96 ALA A O 1
ATOM 667 N N . SER A 1 97 ? -9.149 108.767 -12.112 1.00 21.52 97 SER A N 1
ATOM 668 C CA . SER A 1 97 ? -9.057 110.038 -11.402 1.00 25.06 97 SER A CA 1
ATOM 669 C C . SER A 1 97 ? -8.645 111.204 -12.302 1.00 25.31 97 SER A C 1
ATOM 670 O O . SER A 1 97 ? -8.403 112.301 -11.787 1.00 27.88 97 SER A O 1
ATOM 673 N N . SER A 1 98 ? -8.551 110.988 -13.612 1.00 24.32 98 SER A N 1
ATOM 674 C CA . SER A 1 98 ? -7.969 111.978 -14.512 1.00 24.97 98 SER A CA 1
ATOM 675 C C . SER A 1 98 ? -8.720 113.305 -14.474 1.00 32.41 98 SER A C 1
ATOM 676 O O . SER A 1 98 ? -9.953 113.344 -14.489 1.00 30.41 98 SER A O 1
ATOM 679 N N . ARG A 1 99 ? -7.953 114.397 -14.449 1.00 25.97 99 ARG A N 1
ATOM 680 C CA . ARG A 1 99 ? -8.450 115.758 -14.602 1.00 27.10 99 ARG A CA 1
ATOM 681 C C . ARG A 1 99 ? -7.570 116.477 -15.610 1.00 26.46 99 ARG A C 1
ATOM 682 O O . ARG A 1 99 ? -6.341 116.469 -15.484 1.00 25.90 99 ARG A O 1
ATOM 690 N N . ILE A 1 100 ? -8.190 117.098 -16.604 1.00 25.79 100 ILE A N 1
ATOM 691 C CA . ILE A 1 100 ? -7.489 117.957 -17.551 1.00 29.62 100 ILE A CA 1
ATOM 692 C C . ILE A 1 100 ? -7.861 119.388 -17.215 1.00 37.96 100 ILE A C 1
ATOM 693 O O . ILE A 1 100 ? -9.047 119.710 -17.085 1.00 41.33 100 ILE A O 1
ATOM 698 N N . ILE A 1 101 ? -6.856 120.240 -17.049 1.00 23.78 101 ILE A N 1
ATOM 699 C CA . ILE A 1 101 ? -7.068 121.642 -16.722 1.00 25.12 101 ILE A CA 1
ATOM 700 C C . ILE A 1 101 ? -6.453 122.490 -17.822 1.00 27.81 101 ILE A C 1
ATOM 701 O O . ILE A 1 101 ? -5.308 122.259 -18.231 1.00 30.14 101 ILE A O 1
ATOM 706 N N . GLU A 1 102 ? -7.229 123.451 -18.313 1.00 29.15 102 GLU A N 1
ATOM 707 C CA . GLU A 1 102 ? -6.787 124.357 -19.354 1.00 28.44 102 GLU A CA 1
ATOM 708 C C . GLU A 1 102 ? -6.224 125.619 -18.724 1.00 32.70 102 GLU A C 1
ATOM 709 O O . GLU A 1 102 ? -6.700 126.076 -17.681 1.00 36.09 102 GLU A O 1
ATOM 715 N N . ARG A 1 103 ? -5.194 126.166 -19.354 1.00 30.90 103 ARG A N 1
ATOM 716 C CA . ARG A 1 103 ? -4.611 127.436 -18.959 1.00 33.50 103 ARG A CA 1
ATOM 717 C C . ARG A 1 103 ? -4.209 128.179 -20.216 1.00 34.05 103 ARG A C 1
ATOM 718 O O . ARG A 1 103 ? -3.639 127.588 -21.139 1.00 33.13 103 ARG A O 1
ATOM 726 N N . GLY A 1 104 ? -4.486 129.477 -20.243 1.00 35.92 104 GLY A N 1
ATOM 727 C CA . GLY A 1 104 ? -4.141 130.252 -21.420 1.00 38.17 104 GLY A CA 1
ATOM 728 C C . GLY A 1 104 ? -4.847 129.803 -22.679 1.00 35.57 104 GLY A C 1
ATOM 729 O O . GLY A 1 104 ? -4.270 129.891 -23.765 1.00 38.32 104 GLY A O 1
ATOM 730 N N . GLY A 1 105 ? -6.076 129.298 -22.561 1.00 32.76 105 GLY A N 1
ATOM 731 C CA . GLY A 1 105 ? -6.900 129.000 -23.715 1.00 40.13 105 GLY A CA 1
ATOM 732 C C . GLY A 1 105 ? -6.867 127.572 -24.222 1.00 41.30 105 GLY A C 1
ATOM 733 O O . GLY A 1 105 ? -7.606 127.254 -25.165 1.00 38.90 105 GLY A O 1
ATOM 734 N N . GLY A 1 106 ? -6.052 126.701 -23.633 1.00 36.06 106 GLY A N 1
ATOM 735 C CA . GLY A 1 106 ? -5.970 125.330 -24.076 1.00 32.23 106 GLY A CA 1
ATOM 736 C C . GLY A 1 106 ? -5.580 124.399 -22.947 1.00 34.63 106 GLY A C 1
ATOM 737 O O . GLY A 1 106 ? -5.102 124.839 -21.896 1.00 32.29 106 GLY A O 1
ATOM 738 N N . PRO A 1 107 ? -5.797 123.096 -23.134 1.00 36.44 107 PRO A N 1
ATOM 739 C CA . PRO A 1 107 ? -5.354 122.117 -22.130 1.00 36.29 107 PRO A CA 1
ATOM 740 C C . PRO A 1 107 ? -3.884 122.312 -21.795 1.00 30.66 107 PRO A C 1
ATOM 741 O O . PRO A 1 107 ? -3.049 122.517 -22.678 1.00 26.95 107 PRO A O 1
ATOM 745 N N . TYR A 1 108 ? -3.572 122.272 -20.508 1.00 28.70 108 TYR A N 1
ATOM 746 C CA . TYR A 1 108 ? -2.221 122.551 -20.040 1.00 25.85 108 TYR A CA 1
ATOM 747 C C . TYR A 1 108 ? -1.614 121.397 -19.259 1.00 23.69 108 TYR A C 1
ATOM 748 O O . TYR A 1 108 ? -0.448 121.058 -19.479 1.00 24.96 108 TYR A O 1
ATOM 757 N N . TYR A 1 109 ? -2.385 120.767 -18.372 1.00 23.24 109 TYR A N 1
ATOM 758 C CA . TYR A 1 109 ? -1.952 119.595 -17.622 1.00 22.46 109 TYR A CA 1
ATOM 759 C C . TYR A 1 109 ? -3.064 118.554 -17.634 1.00 22.59 109 TYR A C 1
ATOM 760 O O . TYR A 1 109 ? -4.247 118.898 -17.659 1.00 23.02 109 TYR A O 1
ATOM 769 N N . GLU A 1 110 ? -2.681 117.281 -17.613 1.00 22.27 110 GLU A N 1
ATOM 770 C CA . GLU A 1 110 ? -3.572 116.217 -17.162 1.00 22.15 110 GLU A CA 1
ATOM 771 C C . GLU A 1 110 ? -3.040 115.672 -15.849 1.00 27.63 110 GLU A C 1
ATOM 772 O O . GLU A 1 110 ? -1.876 115.254 -15.780 1.00 21.54 110 GLU A O 1
ATOM 778 N N . TYR A 1 111 ? -3.892 115.680 -14.821 1.00 21.01 111 TYR A N 1
ATOM 779 C CA . TYR A 1 111 ? -3.565 115.184 -13.490 1.00 21.10 111 TYR A CA 1
ATOM 780 C C . TYR A 1 111 ? -4.160 113.799 -13.270 1.00 23.34 111 TYR A C 1
ATOM 781 O O . TYR A 1 111 ? -5.287 113.523 -13.692 1.00 22.58 111 TYR A O 1
ATOM 790 N N . ARG A 1 112 ? -3.415 112.946 -12.569 1.00 21.16 112 ARG A N 1
ATOM 791 C CA . ARG A 1 112 ? -3.912 111.645 -12.130 1.00 21.32 112 ARG A CA 1
ATOM 792 C C . ARG A 1 112 ? -3.442 111.401 -10.703 1.00 20.36 112 ARG A C 1
ATOM 793 O O . ARG A 1 112 ? -2.254 111.575 -10.408 1.00 19.56 112 ARG A O 1
ATOM 801 N N . ASP A 1 113 ? -4.362 111.005 -9.819 1.00 18.90 113 ASP A N 1
ATOM 802 C CA . ASP A 1 113 ? -3.953 110.599 -8.482 1.00 18.35 113 ASP A CA 1
ATOM 803 C C . ASP A 1 113 ? -3.112 109.338 -8.535 1.00 18.10 113 ASP A C 1
ATOM 804 O O . ASP A 1 113 ? -3.338 108.449 -9.364 1.00 22.88 113 ASP A O 1
ATOM 809 N N . THR A 1 114 ? -2.165 109.243 -7.603 1.00 17.55 114 THR A N 1
ATOM 810 C CA . THR A 1 114 ? -1.500 107.992 -7.266 1.00 17.31 114 THR A CA 1
ATOM 811 C C . THR A 1 114 ? -1.698 107.727 -5.767 1.00 17.68 114 THR A C 1
ATOM 812 O O . THR A 1 114 ? -2.475 108.418 -5.098 1.00 19.67 114 THR A O 1
ATOM 816 N N . ALA A 1 115 ? -1.009 106.712 -5.245 1.00 16.76 115 ALA A N 1
ATOM 817 C CA . ALA A 1 115 ? -1.364 106.158 -3.937 1.00 16.66 115 ALA A CA 1
ATOM 818 C C . ALA A 1 115 ? -1.289 107.212 -2.837 1.00 22.38 115 ALA A C 1
ATOM 819 O O . ALA A 1 115 ? -0.271 107.886 -2.675 1.00 17.63 115 ALA A O 1
ATOM 821 N N . MET A 1 116 ? -2.378 107.330 -2.072 1.00 17.39 116 MET A N 1
ATOM 822 C CA . MET A 1 116 ? -2.504 108.285 -0.977 1.00 18.66 116 MET A CA 1
ATOM 823 C C . MET A 1 116 ? -3.126 107.591 0.223 1.00 18.25 116 MET A C 1
ATOM 824 O O . MET A 1 116 ? -3.662 106.485 0.113 1.00 18.87 116 MET A O 1
ATOM 829 N N . SER A 1 117 ? -3.102 108.280 1.366 1.00 16.78 117 SER A N 1
ATOM 830 C CA . SER A 1 117 ? -3.672 107.730 2.588 1.00 17.36 117 SER A CA 1
ATOM 831 C C . SER A 1 117 ? -4.076 108.849 3.536 1.00 20.37 117 SER A C 1
ATOM 832 O O . SER A 1 117 ? -3.394 109.874 3.627 1.00 16.61 117 SER A O 1
ATOM 835 N N . ARG A 1 118 ? -5.175 108.628 4.266 1.00 17.32 118 ARG A N 1
ATOM 836 C CA . ARG A 1 118 ? -5.570 109.549 5.325 1.00 17.51 118 ARG A CA 1
ATOM 837 C C . ARG A 1 118 ? -4.608 109.528 6.505 1.00 17.27 118 ARG A C 1
ATOM 838 O O . ARG A 1 118 ? -4.725 110.373 7.400 1.00 17.41 118 ARG A O 1
ATOM 846 N N . GLN A 1 119 ? -3.679 108.584 6.529 1.00 16.98 119 GLN A N 1
ATOM 847 C CA . GLN A 1 119 ? -2.680 108.474 7.577 1.00 22.05 119 GLN A CA 1
ATOM 848 C C . GLN A 1 119 ? -1.415 109.268 7.270 1.00 18.24 119 GLN A C 1
ATOM 849 O O . GLN A 1 119 ? -0.498 109.285 8.097 1.00 17.14 119 GLN A O 1
ATOM 855 N N . ALA A 1 120 ? -1.339 109.919 6.109 1.00 16.97 120 ALA A N 1
ATOM 856 C CA . ALA A 1 120 ? -0.098 110.536 5.657 1.00 16.36 120 ALA A CA 1
ATOM 857 C C . ALA A 1 120 ? -0.400 111.792 4.847 1.00 20.64 120 ALA A C 1
ATOM 858 O O . ALA A 1 120 ? -1.485 111.946 4.286 1.00 18.02 120 ALA A O 1
ATOM 860 N N . SER A 1 121 ? 0.597 112.667 4.731 1.00 22.54 121 SER A N 1
ATOM 861 C CA . SER A 1 121 ? 0.399 113.961 4.078 1.00 21.32 121 SER A CA 1
ATOM 862 C C . SER A 1 121 ? 0.704 113.965 2.582 1.00 17.33 121 SER A C 1
ATOM 863 O O . SER A 1 121 ? 0.635 115.038 1.963 1.00 21.06 121 SER A O 1
ATOM 866 N N . TYR A 1 122 ? 1.064 112.829 1.982 1.00 20.88 122 TYR A N 1
ATOM 867 C CA . TYR A 1 122 ? 1.359 112.831 0.551 1.00 17.68 122 TYR A CA 1
ATOM 868 C C . TYR A 1 122 ? 0.165 113.345 -0.230 1.00 20.57 122 TYR A C 1
ATOM 869 O O . TYR A 1 122 ? -0.983 112.983 0.057 1.00 16.88 122 TYR A O 1
ATOM 878 N N . ARG A 1 123 ? 0.445 114.169 -1.238 1.00 16.79 123 ARG A N 1
ATOM 879 C CA . ARG A 1 123 ? -0.503 114.478 -2.312 1.00 18.67 123 ARG A CA 1
ATOM 880 C C . ARG A 1 123 ? 0.234 114.256 -3.627 1.00 21.48 123 ARG A C 1
ATOM 881 O O . ARG A 1 123 ? 0.689 115.213 -4.273 1.00 22.18 123 ARG A O 1
ATOM 889 N N . PRO A 1 124 ? 0.384 112.994 -4.049 1.00 16.08 124 PRO A N 1
ATOM 890 C CA . PRO A 1 124 ? 1.262 112.689 -5.186 1.00 16.06 124 PRO A CA 1
ATOM 891 C C . PRO A 1 124 ? 0.499 112.551 -6.487 1.00 24.92 124 PRO A C 1
ATOM 892 O O . PRO A 1 124 ? -0.345 111.659 -6.632 1.00 22.66 124 PRO A O 1
ATOM 896 N N . GLU A 1 125 ? 0.795 113.413 -7.454 1.00 19.74 125 GLU A N 1
ATOM 897 C CA . GLU A 1 125 ? 0.071 113.426 -8.713 1.00 20.81 125 GLU A CA 1
ATOM 898 C C . GLU A 1 125 ? 1.030 113.100 -9.848 1.00 21.81 125 GLU A C 1
ATOM 899 O O . GLU A 1 125 ? 2.149 113.620 -9.893 1.00 23.27 125 GLU A O 1
ATOM 905 N N . TRP A 1 126 ? 0.601 112.189 -10.715 1.00 20.14 126 TRP A N 1
ATOM 906 C CA . TRP A 1 126 ? 1.141 112.062 -12.057 1.00 22.49 126 TRP A CA 1
ATOM 907 C C . TRP A 1 126 ? 0.580 113.210 -12.883 1.00 26.08 126 TRP A C 1
ATOM 908 O O . TRP A 1 126 ? -0.627 113.464 -12.842 1.00 19.00 126 TRP A O 1
ATOM 919 N N . ILE A 1 127 ? 1.440 113.935 -13.605 1.00 18.86 127 ILE A N 1
ATOM 920 C CA . ILE A 1 127 ? 0.975 115.099 -14.356 1.00 21.76 127 ILE A CA 1
ATOM 921 C C . ILE A 1 127 ? 1.697 115.145 -15.696 1.00 21.58 127 ILE A C 1
ATOM 922 O O . ILE A 1 127 ? 2.926 115.253 -15.740 1.00 19.67 127 ILE A O 1
ATOM 927 N N . SER A 1 128 ? 0.941 115.072 -16.789 1.00 22.94 128 SER A N 1
ATOM 928 C CA . SER A 1 128 ? 1.541 115.174 -18.111 1.00 27.45 128 SER A CA 1
ATOM 929 C C . SER A 1 128 ? 1.547 116.625 -18.563 1.00 24.37 128 SER A C 1
ATOM 930 O O . SER A 1 128 ? 0.570 117.353 -18.378 1.00 24.49 128 SER A O 1
ATOM 933 N N . MET A 1 129 ? 2.657 117.041 -19.165 1.00 21.84 129 MET A N 1
ATOM 934 C CA . MET A 1 129 ? 2.749 118.378 -19.730 1.00 22.39 129 MET A CA 1
ATOM 935 C C . MET A 1 129 ? 2.042 118.394 -21.077 1.00 25.24 129 MET A C 1
ATOM 936 O O . MET A 1 129 ? 2.449 117.684 -22.003 1.00 24.56 129 MET A O 1
ATOM 941 N N . LEU A 1 130 ? 0.979 119.190 -21.189 1.00 26.55 130 LEU A N 1
ATOM 942 C CA . LEU A 1 130 ? 0.237 119.286 -22.439 1.00 24.83 130 LEU A CA 1
ATOM 943 C C . LEU A 1 130 ? 0.591 120.524 -23.252 1.00 27.65 130 LEU A C 1
ATOM 944 O O . LEU A 1 130 ? 0.118 120.652 -24.385 1.00 29.22 130 LEU A O 1
ATOM 949 N N . ARG A 1 131 ? 1.383 121.440 -22.699 1.00 27.89 131 ARG A N 1
ATOM 950 C CA . ARG A 1 131 ? 1.789 122.652 -23.399 1.00 32.46 131 ARG A CA 1
ATOM 951 C C . ARG A 1 131 ? 3.207 122.447 -23.920 1.00 26.01 131 ARG A C 1
ATOM 952 O O . ARG A 1 131 ? 4.119 122.135 -23.145 1.00 28.17 131 ARG A O 1
ATOM 960 N N . VAL A 1 132 ? 3.390 122.641 -25.223 1.00 27.00 132 VAL A N 1
ATOM 961 C CA . VAL A 1 132 ? 4.665 122.414 -25.898 1.00 34.67 132 VAL A CA 1
ATOM 962 C C . VAL A 1 132 ? 5.292 123.761 -26.230 1.00 31.25 132 VAL A C 1
ATOM 963 O O . VAL A 1 132 ? 4.636 124.625 -26.824 1.00 30.59 132 VAL A O 1
ATOM 967 N N . VAL A 1 133 ? 6.557 123.941 -25.852 1.00 27.42 133 VAL A N 1
ATOM 968 C CA . VAL A 1 133 ? 7.273 125.175 -26.129 1.00 27.95 133 VAL A CA 1
ATOM 969 C C . VAL A 1 133 ? 8.406 124.885 -27.110 1.00 28.96 133 VAL A C 1
ATOM 970 O O . VAL A 1 133 ? 8.854 123.745 -27.277 1.00 32.38 133 VAL A O 1
ATOM 974 N N . GLU A 1 134 ? 8.887 125.948 -27.746 1.00 29.40 134 GLU A N 1
ATOM 975 C CA . GLU A 1 134 ? 9.969 125.852 -28.714 1.00 35.00 134 GLU A CA 1
ATOM 976 C C . GLU A 1 134 ? 11.253 126.523 -28.247 1.00 42.22 134 GLU A C 1
ATOM 977 O O . GLU A 1 134 ? 12.230 126.561 -29.007 1.00 38.13 134 GLU A O 1
ATOM 983 N N . ASP A 1 135 ? 11.281 127.062 -27.032 1.00 37.65 135 ASP A N 1
ATOM 984 C CA . ASP A 1 135 ? 12.504 127.598 -26.453 1.00 34.70 135 ASP A CA 1
ATOM 985 C C . ASP A 1 135 ? 12.471 127.354 -24.953 1.00 27.49 135 ASP A C 1
ATOM 986 O O . ASP A 1 135 ? 11.478 126.870 -24.404 1.00 27.38 135 ASP A O 1
ATOM 991 N N . ASP A 1 136 ? 13.567 127.707 -24.287 1.00 28.32 136 ASP A N 1
ATOM 992 C CA . ASP A 1 136 ? 13.671 127.602 -22.838 1.00 29.44 136 ASP A CA 1
ATOM 993 C C . ASP A 1 136 ? 13.669 128.978 -22.179 1.00 31.05 136 ASP A C 1
ATOM 994 O O . ASP A 1 136 ? 14.332 129.188 -21.164 1.00 26.34 136 ASP A O 1
ATOM 999 N N . ASP A 1 137 ? 12.921 129.917 -22.755 1.00 29.48 137 ASP A N 1
ATOM 1000 C CA . ASP A 1 137 ? 12.802 131.265 -22.207 1.00 27.07 137 ASP A CA 1
ATOM 1001 C C . ASP A 1 137 ? 11.818 131.260 -21.042 1.00 27.88 137 ASP A C 1
ATOM 1002 O O . ASP A 1 137 ? 10.640 130.936 -21.241 1.00 28.98 137 ASP A O 1
ATOM 1007 N N . PRO A 1 138 ? 12.246 131.620 -19.829 1.00 30.01 138 PRO A N 1
ATOM 1008 C CA . PRO A 1 138 ? 11.294 131.700 -18.706 1.00 29.57 138 PRO A CA 1
ATOM 1009 C C . PRO A 1 138 ? 10.151 132.669 -18.942 1.00 33.39 138 PRO A C 1
ATOM 1010 O O . PRO A 1 138 ? 9.091 132.511 -18.322 1.00 26.69 138 PRO A O 1
ATOM 1014 N N . ASP A 1 139 ? 10.326 133.665 -19.812 1.00 29.02 139 ASP A N 1
ATOM 1015 C CA . ASP A 1 139 ? 9.309 134.676 -20.066 1.00 35.96 139 ASP A CA 1
ATOM 1016 C C . ASP A 1 139 ? 8.447 134.351 -21.279 1.00 36.29 139 ASP A C 1
ATOM 1017 O O . ASP A 1 139 ? 7.626 135.180 -21.682 1.00 38.51 139 ASP A O 1
ATOM 1022 N N . ASN A 1 140 ? 8.622 133.176 -21.867 1.00 27.89 140 ASN A N 1
ATOM 1023 C CA . ASN A 1 140 ? 7.798 132.691 -22.963 1.00 32.93 140 ASN A CA 1
ATOM 1024 C C . ASN A 1 140 ? 6.312 132.804 -22.608 1.00 36.95 140 ASN A C 1
ATOM 1025 O O . ASN A 1 140 ? 5.878 132.235 -21.594 1.00 34.22 140 ASN A O 1
ATOM 1030 N N . PRO A 1 141 ? 5.508 133.512 -23.409 1.00 37.74 141 PRO A N 1
ATOM 1031 C CA . PRO A 1 141 ? 4.097 133.720 -23.049 1.00 38.22 141 PRO A CA 1
ATOM 1032 C C . PRO A 1 141 ? 3.253 132.457 -23.049 1.00 31.10 141 PRO A C 1
ATOM 1033 O O . PRO A 1 141 ? 2.119 132.502 -22.559 1.00 37.19 141 PRO A O 1
ATOM 1037 N N . LEU A 1 142 ? 3.751 131.341 -23.579 1.00 30.43 142 LEU A N 1
ATOM 1038 C CA . LEU A 1 142 ? 2.999 130.094 -23.520 1.00 32.36 142 LEU A CA 1
ATOM 1039 C C . LEU A 1 142 ? 3.032 129.448 -22.141 1.00 30.62 142 LEU A C 1
ATOM 1040 O O . LEU A 1 142 ? 2.267 128.510 -21.897 1.00 29.97 142 LEU A O 1
ATOM 1045 N N . VAL A 1 143 ? 3.893 129.921 -21.245 1.00 28.44 143 VAL A N 1
ATOM 1046 C CA . VAL A 1 143 ? 4.022 129.333 -19.917 1.00 27.23 143 VAL A CA 1
ATOM 1047 C C . VAL A 1 143 ? 2.946 129.915 -19.013 1.00 25.64 143 VAL A C 1
ATOM 1048 O O . VAL A 1 143 ? 2.807 131.139 -18.897 1.00 27.80 143 VAL A O 1
ATOM 1052 N N . GLU A 1 144 ? 2.177 129.047 -18.376 1.00 26.57 144 GLU A N 1
ATOM 1053 C CA . GLU A 1 144 ? 1.122 129.470 -17.465 1.00 28.95 144 GLU A CA 1
ATOM 1054 C C . GLU A 1 144 ? 1.536 129.037 -16.069 1.00 27.78 144 GLU A C 1
ATOM 1055 O O . GLU A 1 144 ? 1.611 127.841 -15.782 1.00 28.73 144 GLU A O 1
ATOM 1061 N N . TRP A 1 145 ? 1.814 130.015 -15.215 1.00 25.85 145 TRP A N 1
ATOM 1062 C CA . TRP A 1 145 ? 2.366 129.777 -13.895 1.00 25.67 145 TRP A CA 1
ATOM 1063 C C . TRP A 1 145 ? 1.247 129.524 -12.900 1.00 23.23 145 TRP A C 1
ATOM 1064 O O . TRP A 1 145 ? 0.129 130.015 -13.064 1.00 25.43 145 TRP A O 1
ATOM 1075 N N . ASN A 1 146 ? 1.561 128.768 -11.857 1.00 24.77 146 ASN A N 1
ATOM 1076 C CA . ASN A 1 146 ? 0.653 128.693 -10.725 1.00 24.10 146 ASN A CA 1
ATOM 1077 C C . ASN A 1 146 ? 1.001 129.806 -9.738 1.00 29.99 146 ASN A C 1
ATOM 1078 O O . ASN A 1 146 ? 1.911 130.610 -9.959 1.00 25.12 146 ASN A O 1
ATOM 1083 N N . LYS A 1 147 ? 0.263 129.857 -8.635 1.00 24.77 147 LYS A N 1
ATOM 1084 C CA . LYS A 1 147 ? 0.461 130.872 -7.615 1.00 29.21 147 LYS A CA 1
ATOM 1085 C C . LYS A 1 147 ? 1.338 130.381 -6.480 1.00 27.17 147 LYS A C 1
ATOM 1086 O O . LYS A 1 147 ? 1.519 131.103 -5.492 1.00 28.88 147 LYS A O 1
ATOM 1092 N N . GLY A 1 148 ? 1.880 129.172 -6.598 1.00 22.11 148 GLY A N 1
ATOM 1093 C CA . GLY A 1 148 ? 2.540 128.533 -5.483 1.00 24.95 148 GLY A CA 1
ATOM 1094 C C . GLY A 1 148 ? 1.508 127.926 -4.553 1.00 30.54 148 GLY A C 1
ATOM 1095 O O . GLY A 1 148 ? 0.356 128.368 -4.515 1.00 27.42 148 GLY A O 1
ATOM 1096 N N . HIS A 1 149 ? 1.904 126.905 -3.804 1.00 27.17 149 HIS A N 1
ATOM 1097 C CA . HIS A 1 149 ? 0.985 126.196 -2.931 1.00 25.98 149 HIS A CA 1
ATOM 1098 C C . HIS A 1 149 ? 1.715 125.817 -1.649 1.00 27.23 149 HIS A C 1
ATOM 1099 O O . HIS A 1 149 ? 2.950 125.731 -1.613 1.00 24.30 149 HIS A O 1
ATOM 1106 N N . LEU A 1 150 ? 0.929 125.580 -0.588 1.00 24.28 150 LEU A N 1
ATOM 1107 C CA . LEU A 1 150 ? 1.522 125.385 0.733 1.00 31.14 150 LEU A CA 1
ATOM 1108 C C . LEU A 1 150 ? 2.438 124.167 0.765 1.00 23.90 150 LEU A C 1
ATOM 1109 O O . LEU A 1 150 ? 3.503 124.204 1.390 1.00 29.21 150 LEU A O 1
ATOM 1114 N N . LEU A 1 151 ? 2.056 123.088 0.094 1.00 19.62 151 LEU A N 1
ATOM 1115 C CA . LEU A 1 151 ? 2.786 121.838 0.255 1.00 16.21 151 LEU A CA 1
ATOM 1116 C C . LEU A 1 151 ? 4.176 121.926 -0.369 1.00 25.75 151 LEU A C 1
ATOM 1117 O O . LEU A 1 151 ? 4.366 122.541 -1.422 1.00 21.81 151 LEU A O 1
ATOM 1122 N N . TYR A 1 152 ? 5.154 121.329 0.313 1.00 21.11 152 TYR A N 1
ATOM 1123 C CA . TYR A 1 152 ? 6.461 121.098 -0.289 1.00 19.19 152 TYR A CA 1
ATOM 1124 C C . TYR A 1 152 ? 6.306 120.240 -1.538 1.00 22.48 152 TYR A C 1
ATOM 1125 O O . TYR A 1 152 ? 5.374 119.443 -1.648 1.00 20.19 152 TYR A O 1
ATOM 1134 N N . GLN A 1 153 ? 7.222 120.384 -2.493 1.00 19.23 153 GLN A N 1
ATOM 1135 C CA . GLN A 1 153 ? 7.138 119.510 -3.656 1.00 19.18 153 GLN A CA 1
ATOM 1136 C C . GLN A 1 153 ? 8.464 118.834 -3.950 1.00 20.13 153 GLN A C 1
ATOM 1137 O O . GLN A 1 153 ? 9.513 119.481 -3.973 1.00 24.33 153 GLN A O 1
ATOM 1143 N N . PHE A 1 154 ? 8.400 117.528 -4.157 1.00 15.00 154 PHE A N 1
ATOM 1144 C CA . PHE A 1 154 ? 9.455 116.760 -4.794 1.00 14.89 154 PHE A CA 1
ATOM 1145 C C . PHE A 1 154 ? 8.941 116.352 -6.161 1.00 19.29 154 PHE A C 1
ATOM 1146 O O . PHE A 1 154 ? 7.872 115.739 -6.264 1.00 18.54 154 PHE A O 1
ATOM 1154 N N . THR A 1 155 ? 9.696 116.673 -7.205 1.00 16.54 155 THR A N 1
ATOM 1155 C CA . THR A 1 155 ? 9.274 116.383 -8.562 1.00 15.87 155 THR A CA 1
ATOM 1156 C C . THR A 1 155 ? 10.322 115.525 -9.246 1.00 18.72 155 THR A C 1
ATOM 1157 O O . THR A 1 155 ? 11.514 115.840 -9.195 1.00 15.80 155 THR A O 1
ATOM 1161 N N . TYR A 1 156 ? 9.872 114.445 -9.871 1.00 16.01 156 TYR A N 1
ATOM 1162 C CA . TYR A 1 156 ? 10.703 113.567 -10.686 1.00 16.15 156 TYR A CA 1
ATOM 1163 C C . TYR A 1 156 ? 10.298 113.717 -12.146 1.00 16.78 156 TYR A C 1
ATOM 1164 O O . TYR A 1 156 ? 9.108 113.649 -12.459 1.00 17.03 156 TYR A O 1
ATOM 1173 N N . PHE A 1 157 ? 11.276 113.922 -13.038 1.00 19.27 157 PHE A N 1
ATOM 1174 C CA . PHE A 1 157 ? 10.997 114.259 -14.435 1.00 18.45 157 PHE A CA 1
ATOM 1175 C C . PHE A 1 157 ? 11.139 113.047 -15.355 1.00 18.98 157 PHE A C 1
ATOM 1176 O O . PHE A 1 157 ? 12.077 112.260 -15.220 1.00 18.84 157 PHE A O 1
ATOM 1184 N N . VAL A 1 158 ? 10.198 112.902 -16.291 1.00 18.68 158 VAL A N 1
ATOM 1185 C CA . VAL A 1 158 ? 10.274 111.907 -17.360 1.00 20.16 158 VAL A CA 1
ATOM 1186 C C . VAL A 1 158 ? 10.156 112.645 -18.689 1.00 25.05 158 VAL A C 1
ATOM 1187 O O . VAL A 1 158 ? 9.164 113.345 -18.934 1.00 23.55 158 VAL A O 1
ATOM 1191 N N . GLY A 1 159 ? 11.159 112.483 -19.552 1.00 23.77 159 GLY A N 1
ATOM 1192 C CA . GLY A 1 159 ? 11.118 113.087 -20.859 1.00 26.06 159 GLY A CA 1
ATOM 1193 C C . GLY A 1 159 ? 11.550 114.537 -20.833 1.00 25.98 159 GLY A C 1
ATOM 1194 O O . GLY A 1 159 ? 11.999 115.057 -19.804 1.00 21.73 159 GLY A O 1
ATOM 1195 N N . PRO A 1 160 ? 11.429 115.217 -21.979 1.00 32.03 160 PRO A N 1
ATOM 1196 C CA . PRO A 1 160 ? 11.961 116.591 -22.126 1.00 26.18 160 PRO A CA 1
ATOM 1197 C C . PRO A 1 160 ? 11.030 117.649 -21.545 1.00 26.74 160 PRO A C 1
ATOM 1198 O O . PRO A 1 160 ? 10.360 118.407 -22.254 1.00 24.76 160 PRO A O 1
ATOM 1202 N N . VAL A 1 161 ? 10.988 117.706 -20.214 1.00 22.17 161 VAL A N 1
ATOM 1203 C CA . VAL A 1 161 ? 10.157 118.648 -19.474 1.00 21.29 161 VAL A CA 1
ATOM 1204 C C . VAL A 1 161 ? 10.981 119.881 -19.128 1.00 23.03 161 VAL A C 1
ATOM 1205 O O . VAL A 1 161 ? 12.129 119.762 -18.673 1.00 20.91 161 VAL A O 1
ATOM 1209 N N . ASN A 1 162 ? 10.407 121.063 -19.342 1.00 21.72 162 ASN A N 1
ATOM 1210 C CA . ASN A 1 162 ? 11.002 122.306 -18.857 1.00 21.70 162 ASN A CA 1
ATOM 1211 C C . ASN A 1 162 ? 10.397 122.655 -17.502 1.00 24.04 162 ASN A C 1
ATOM 1212 O O . ASN A 1 162 ? 9.174 122.614 -17.336 1.00 24.14 162 ASN A O 1
ATOM 1217 N N . TYR A 1 163 ? 11.258 123.015 -16.549 1.00 20.89 163 TYR A N 1
ATOM 1218 C CA . TYR A 1 163 ? 10.870 123.413 -15.202 1.00 20.63 163 TYR A CA 1
ATOM 1219 C C . TYR A 1 163 ? 11.035 124.923 -15.066 1.00 21.92 163 TYR A C 1
ATOM 1220 O O . TYR A 1 163 ? 12.123 125.458 -15.303 1.00 21.38 163 TYR A O 1
ATOM 1229 N N . TYR A 1 164 ? 9.958 125.603 -14.697 1.00 20.57 164 TYR A N 1
ATOM 1230 C CA . TYR A 1 164 ? 9.956 127.047 -14.506 1.00 23.83 164 TYR A CA 1
ATOM 1231 C C . TYR A 1 164 ? 9.724 127.355 -13.037 1.00 23.70 164 TYR A C 1
ATOM 1232 O O . TYR A 1 164 ? 8.888 126.719 -12.391 1.00 23.26 164 TYR A O 1
ATOM 1241 N N . PHE A 1 165 ? 10.467 128.321 -12.500 1.00 22.67 165 PHE A N 1
ATOM 1242 C CA . PHE A 1 165 ? 10.331 128.607 -11.081 1.00 27.31 165 PHE A CA 1
ATOM 1243 C C . PHE A 1 165 ? 10.646 130.068 -10.804 1.00 25.72 165 PHE A C 1
ATOM 1244 O O . PHE A 1 165 ? 11.462 130.686 -11.495 1.00 26.59 165 PHE A O 1
ATOM 1252 N N . ARG A 1 166 ? 9.973 130.613 -9.779 1.00 25.25 166 ARG A N 1
ATOM 1253 C CA . ARG A 1 166 ? 10.041 132.031 -9.443 1.00 29.47 166 ARG A CA 1
ATOM 1254 C C . ARG A 1 166 ? 10.412 132.218 -7.979 1.00 40.15 166 ARG A C 1
ATOM 1255 O O . ARG A 1 166 ? 10.009 131.434 -7.113 1.00 36.31 166 ARG A O 1
ATOM 1263 N N . SER A 1 167 ? 11.177 133.272 -7.714 1.00 40.52 167 SER A N 1
ATOM 1264 C CA . SER A 1 167 ? 11.610 133.609 -6.365 1.00 38.06 167 SER A CA 1
ATOM 1265 C C . SER A 1 167 ? 12.111 135.041 -6.399 1.00 35.76 167 SER A C 1
ATOM 1266 O O . SER A 1 167 ? 12.857 135.407 -7.311 1.00 29.78 167 SER A O 1
ATOM 1269 N N . GLY A 1 168 ? 11.688 135.845 -5.429 1.00 46.50 168 GLY A N 1
ATOM 1270 C CA . GLY A 1 168 ? 12.129 137.227 -5.341 1.00 53.44 168 GLY A CA 1
ATOM 1271 C C . GLY A 1 168 ? 12.012 138.020 -6.627 1.00 60.50 168 GLY A C 1
ATOM 1272 O O . GLY A 1 168 ? 12.884 138.841 -6.933 1.00 61.23 168 GLY A O 1
ATOM 1273 N N . GLY A 1 169 ? 10.959 137.764 -7.404 1.00 56.92 169 GLY A N 1
ATOM 1274 C CA . GLY A 1 169 ? 10.666 138.559 -8.581 1.00 52.85 169 GLY A CA 1
ATOM 1275 C C . GLY A 1 169 ? 11.375 138.159 -9.857 1.00 47.20 169 GLY A C 1
ATOM 1276 O O . GLY A 1 169 ? 11.237 138.859 -10.868 1.00 50.21 169 GLY A O 1
ATOM 1277 N N . ARG A 1 170 ? 12.124 137.062 -9.857 1.00 40.63 170 ARG A N 1
ATOM 1278 C CA . ARG A 1 170 ? 12.844 136.611 -11.040 1.00 37.33 170 ARG A CA 1
ATOM 1279 C C . ARG A 1 170 ? 12.301 135.259 -11.481 1.00 37.87 170 ARG A C 1
ATOM 1280 O O . ARG A 1 170 ? 12.144 134.350 -10.658 1.00 35.70 170 ARG A O 1
ATOM 1282 N N . SER A 1 171 ? 12.008 135.135 -12.774 1.00 32.88 171 SER A N 1
ATOM 1283 C CA . SER A 1 171 ? 11.558 133.876 -13.350 1.00 27.25 171 SER A CA 1
ATOM 1284 C C . SER A 1 171 ? 12.748 133.129 -13.928 1.00 26.77 171 SER A C 1
ATOM 1285 O O . SER A 1 171 ? 13.608 133.722 -14.585 1.00 31.62 171 SER A O 1
ATOM 1288 N N . HIS A 1 172 ? 12.795 131.825 -13.680 1.00 24.64 172 HIS A N 1
ATOM 1289 C CA . HIS A 1 172 ? 13.847 130.963 -14.191 1.00 25.51 172 HIS A CA 1
ATOM 1290 C C . HIS A 1 172 ? 13.233 129.808 -14.968 1.00 25.85 172 HIS A C 1
ATOM 1291 O O . HIS A 1 172 ? 12.095 129.397 -14.712 1.00 26.94 172 HIS A O 1
ATOM 1298 N N . CYS A 1 173 ? 14.007 129.275 -15.907 1.00 27.14 173 CYS A N 1
ATOM 1299 C CA . CYS A 1 173 ? 13.659 128.052 -16.620 1.00 28.86 173 CYS A CA 1
ATOM 1300 C C . CYS A 1 173 ? 14.881 127.148 -16.670 1.00 26.56 173 CYS A C 1
ATOM 1301 O O . CYS A 1 173 ? 15.928 127.541 -17.199 1.00 25.96 173 CYS A O 1
ATOM 1304 N N . VAL A 1 174 ? 14.746 125.937 -16.141 1.00 26.59 174 VAL A N 1
ATOM 1305 C CA . VAL A 1 174 ? 15.809 124.940 -16.250 1.00 29.69 174 VAL A CA 1
ATOM 1306 C C . VAL A 1 174 ? 15.267 123.738 -17.016 1.00 29.02 174 VAL A C 1
ATOM 1307 O O . VAL A 1 174 ? 14.344 123.065 -16.537 1.00 25.10 174 VAL A O 1
ATOM 1311 N N . PRO A 1 175 ? 15.792 123.437 -18.202 1.00 21.54 175 PRO A N 1
ATOM 1312 C CA . PRO A 1 175 ? 15.358 122.226 -18.915 1.00 21.62 175 PRO A CA 1
ATOM 1313 C C . PRO A 1 175 ? 15.809 120.968 -18.186 1.00 28.44 175 PRO A C 1
ATOM 1314 O O . PRO A 1 175 ? 16.933 120.882 -17.689 1.00 26.78 175 PRO A O 1
ATOM 1318 N N . MET A 1 176 ? 14.921 119.984 -18.141 1.00 20.58 176 MET A N 1
ATOM 1319 C CA . MET A 1 176 ? 15.151 118.712 -17.476 1.00 19.92 176 MET A CA 1
ATOM 1320 C C . MET A 1 176 ? 15.026 117.571 -18.473 1.00 23.05 176 MET A C 1
ATOM 1321 O O . MET A 1 176 ? 14.539 117.739 -19.592 1.00 23.18 176 MET A O 1
ATOM 1326 N N . ASN A 1 177 ? 15.438 116.384 -18.034 1.00 22.37 177 ASN A N 1
ATOM 1327 C CA . ASN A 1 177 ? 15.130 115.169 -18.771 1.00 26.22 177 ASN A CA 1
ATOM 1328 C C . ASN A 1 177 ? 14.955 114.034 -17.775 1.00 23.02 177 ASN A C 1
ATOM 1329 O O . ASN A 1 177 ? 15.021 114.235 -16.562 1.00 23.11 177 ASN A O 1
ATOM 1334 N N . THR A 1 178 ? 14.719 112.835 -18.304 1.00 19.56 178 THR A N 1
ATOM 1335 C CA . THR A 1 178 ? 14.367 111.688 -17.473 1.00 20.96 178 THR A CA 1
ATOM 1336 C C . THR A 1 178 ? 15.403 111.427 -16.389 1.00 22.53 178 THR A C 1
ATOM 1337 O O . THR A 1 178 ? 16.605 111.367 -16.660 1.00 21.02 178 THR A O 1
ATOM 1341 N N . GLY A 1 179 ? 14.929 111.285 -15.148 1.00 21.39 179 GLY A N 1
ATOM 1342 C CA . GLY A 1 179 ? 15.794 111.005 -14.027 1.00 17.15 179 GLY A CA 1
ATOM 1343 C C . GLY A 1 179 ? 16.282 112.219 -13.268 1.00 20.52 179 GLY A C 1
ATOM 1344 O O . GLY A 1 179 ? 16.879 112.052 -12.197 1.00 22.56 179 GLY A O 1
ATOM 1345 N N . ASP A 1 180 ? 16.072 113.427 -13.790 1.00 17.21 180 ASP A N 1
ATOM 1346 C CA . ASP A 1 180 ? 16.297 114.635 -13.011 1.00 16.98 180 ASP A CA 1
ATOM 1347 C C . ASP A 1 180 ? 15.190 114.792 -11.963 1.00 16.55 180 ASP A C 1
ATOM 1348 O O . ASP A 1 180 ? 14.139 114.142 -12.019 1.00 16.52 180 ASP A O 1
ATOM 1353 N N . SER A 1 181 ? 15.437 115.675 -11.001 1.00 19.01 181 SER A N 1
ATOM 1354 C CA . SER A 1 181 ? 14.466 115.884 -9.931 1.00 18.72 181 SER A CA 1
ATOM 1355 C C . SER A 1 181 ? 14.734 117.218 -9.252 1.00 18.75 181 SER A C 1
ATOM 1356 O O . SER A 1 181 ? 15.827 117.777 -9.342 1.00 18.89 181 SER A O 1
ATOM 1359 N N . VAL A 1 182 ? 13.723 117.718 -8.545 1.00 18.61 182 VAL A N 1
ATOM 1360 C CA . VAL A 1 182 ? 13.854 118.989 -7.850 1.00 18.64 182 VAL A CA 1
ATOM 1361 C C . VAL A 1 182 ? 13.015 118.914 -6.585 1.00 18.31 182 VAL A C 1
ATOM 1362 O O . VAL A 1 182 ? 12.012 118.199 -6.530 1.00 18.16 182 VAL A O 1
ATOM 1366 N N . TRP A 1 183 ? 13.472 119.616 -5.554 1.00 18.21 183 TRP A N 1
ATOM 1367 C CA . TRP A 1 183 ? 12.764 119.740 -4.285 1.00 19.91 183 TRP A CA 1
ATOM 1368 C C . TRP A 1 183 ? 12.531 121.225 -4.038 1.00 18.12 183 TRP A C 1
ATOM 1369 O O . TRP A 1 183 ? 13.429 122.038 -4.261 1.00 18.32 183 TRP A O 1
ATOM 1380 N N . GLY A 1 184 ? 11.332 121.590 -3.595 1.00 18.07 184 GLY A N 1
ATOM 1381 C CA . GLY A 1 184 ? 10.929 122.987 -3.594 1.00 18.30 184 GLY A CA 1
ATOM 1382 C C . GLY A 1 184 ? 10.121 123.357 -2.365 1.00 20.77 184 GLY A C 1
ATOM 1383 O O . GLY A 1 184 ? 9.390 122.541 -1.800 1.00 18.98 184 GLY A O 1
ATOM 1384 N N . LEU A 1 185 ? 10.240 124.630 -1.976 1.00 19.16 185 LEU A N 1
ATOM 1385 C CA . LEU A 1 185 ? 9.701 125.172 -0.739 1.00 19.67 185 LEU A CA 1
ATOM 1386 C C . LEU A 1 185 ? 8.242 125.563 -0.903 1.00 19.50 185 LEU A C 1
ATOM 1387 O O . LEU A 1 185 ? 7.756 125.750 -2.023 1.00 18.50 185 LEU A O 1
ATOM 1392 N N . PRO A 1 186 ? 7.521 125.698 0.212 1.00 21.00 186 PRO A N 1
ATOM 1393 C CA . PRO A 1 186 ? 6.124 126.145 0.150 1.00 20.56 186 PRO A CA 1
ATOM 1394 C C . PRO A 1 186 ? 5.966 127.476 -0.580 1.00 21.35 186 PRO A C 1
ATOM 1395 O O . PRO A 1 186 ? 6.800 128.374 -0.461 1.00 23.02 186 PRO A O 1
ATOM 1399 N N . PHE A 1 187 ? 4.875 127.582 -1.347 1.00 21.21 187 PHE A N 1
ATOM 1400 C CA . PHE A 1 187 ? 4.419 128.806 -2.009 1.00 24.41 187 PHE A CA 1
ATOM 1401 C C . PHE A 1 187 ? 5.401 129.342 -3.053 1.00 24.05 187 PHE A C 1
ATOM 1402 O O . PHE A 1 187 ? 5.285 130.495 -3.487 1.00 23.03 187 PHE A O 1
ATOM 1410 N N . ALA A 1 188 ? 6.345 128.529 -3.500 1.00 26.39 188 ALA A N 1
ATOM 1411 C CA . ALA A 1 188 ? 7.200 128.930 -4.611 1.00 25.13 188 ALA A CA 1
ATOM 1412 C C . ALA A 1 188 ? 6.466 128.698 -5.928 1.00 21.69 188 ALA A C 1
ATOM 1413 O O . ALA A 1 188 ? 6.140 127.551 -6.245 1.00 23.73 188 ALA A O 1
ATOM 1415 N N . PRO A 1 189 ? 6.183 129.740 -6.711 1.00 26.38 189 PRO A N 1
ATOM 1416 C CA . PRO A 1 189 ? 5.419 129.542 -7.953 1.00 24.25 189 PRO A CA 1
ATOM 1417 C C . PRO A 1 189 ? 6.241 128.798 -8.989 1.00 25.59 189 PRO A C 1
ATOM 1418 O O . PRO A 1 189 ? 7.455 128.982 -9.085 1.00 26.11 189 PRO A O 1
ATOM 1422 N N . HIS A 1 190 ? 5.576 127.946 -9.770 1.00 21.83 190 HIS A N 1
ATOM 1423 C CA . HIS A 1 190 ? 6.306 127.140 -10.743 1.00 20.92 190 HIS A CA 1
ATOM 1424 C C . HIS A 1 190 ? 5.380 126.700 -11.871 1.00 21.17 190 HIS A C 1
ATOM 1425 O O . HIS A 1 190 ? 4.156 126.860 -11.804 1.00 21.22 190 HIS A O 1
ATOM 1432 N N . SER A 1 191 ? 5.996 126.178 -12.938 1.00 23.98 191 SER A N 1
ATOM 1433 C CA . SER A 1 191 ? 5.260 125.662 -14.086 1.00 28.05 191 SER A CA 1
ATOM 1434 C C . SER A 1 191 ? 6.095 124.596 -14.783 1.00 27.85 191 SER A C 1
ATOM 1435 O O . SER A 1 191 ? 7.293 124.446 -14.524 1.00 21.44 191 SER A O 1
ATOM 1438 N N . PHE A 1 192 ? 5.440 123.855 -15.683 1.00 22.02 192 PHE A N 1
ATOM 1439 C CA . PHE A 1 192 ? 6.087 122.819 -16.482 1.00 21.75 192 PHE A CA 1
ATOM 1440 C C . PHE A 1 192 ? 5.537 122.843 -17.900 1.00 23.06 192 PHE A C 1
ATOM 1441 O O . PHE A 1 192 ? 4.330 123.001 -18.100 1.00 22.38 192 PHE A O 1
ATOM 1449 N N . THR A 1 193 ? 6.427 122.683 -18.881 1.00 22.55 193 THR A N 1
ATOM 1450 C CA . THR A 1 193 ? 6.056 122.520 -20.280 1.00 23.03 193 THR A CA 1
ATOM 1451 C C . THR A 1 193 ? 6.850 121.361 -20.874 1.00 24.51 193 THR A C 1
ATOM 1452 O O . THR A 1 193 ? 7.793 120.851 -20.264 1.00 22.65 193 THR A O 1
ATOM 1456 N N . ALA A 1 194 ? 6.477 120.953 -22.088 1.00 23.88 194 ALA A N 1
ATOM 1457 C CA . ALA A 1 194 ? 7.220 119.949 -22.844 1.00 23.45 194 ALA A CA 1
ATOM 1458 C C . ALA A 1 194 ? 8.018 120.635 -23.944 1.00 28.47 194 ALA A C 1
ATOM 1459 O O . ALA A 1 194 ? 7.491 121.506 -24.643 1.00 27.35 194 ALA A O 1
ATOM 1461 N N . ARG A 1 195 ? 9.281 120.235 -24.103 1.00 25.74 195 ARG A N 1
ATOM 1462 C CA . ARG A 1 195 ? 10.098 120.743 -25.200 1.00 29.09 195 ARG A CA 1
ATOM 1463 C C . ARG A 1 195 ? 9.767 120.086 -26.529 1.00 32.47 195 ARG A C 1
ATOM 1464 O O . ARG A 1 195 ? 10.244 120.553 -27.568 1.00 32.07 195 ARG A O 1
ATOM 1472 N N . SER A 1 196 ? 8.983 119.017 -26.524 1.00 33.77 196 SER A N 1
ATOM 1473 C CA . SER A 1 196 ? 8.677 118.303 -27.749 1.00 39.86 196 SER A CA 1
ATOM 1474 C C . SER A 1 196 ? 7.287 117.704 -27.640 1.00 38.12 196 SER A C 1
ATOM 1475 O O . SER A 1 196 ? 6.833 117.344 -26.551 1.00 40.07 196 SER A O 1
ATOM 1478 N N . ALA A 1 197 ? 6.613 117.604 -28.780 1.00 39.79 197 ALA A N 1
ATOM 1479 C CA . ALA A 1 197 ? 5.343 116.901 -28.856 1.00 44.56 197 ALA A CA 1
ATOM 1480 C C . ALA A 1 197 ? 5.511 115.436 -29.232 1.00 49.01 197 ALA A C 1
ATOM 1481 O O . ALA A 1 197 ? 4.508 114.729 -29.378 1.00 53.00 197 ALA A O 1
ATOM 1483 N N . ASP A 1 198 ? 6.749 114.959 -29.362 1.00 50.05 198 ASP A N 1
ATOM 1484 C CA . ASP A 1 198 ? 7.018 113.665 -29.976 1.00 56.77 198 ASP A CA 1
ATOM 1485 C C . ASP A 1 198 ? 7.229 112.530 -28.985 1.00 58.40 198 ASP A C 1
ATOM 1486 O O . ASP A 1 198 ? 7.030 111.368 -29.356 1.00 61.38 198 ASP A O 1
ATOM 1491 N N . GLU A 1 199 ? 7.634 112.816 -27.757 1.00 49.48 199 GLU A N 1
ATOM 1492 C CA . GLU A 1 199 ? 7.887 111.776 -26.775 1.00 43.42 199 GLU A CA 1
ATOM 1493 C C . GLU A 1 199 ? 7.147 112.093 -25.486 1.00 32.85 199 GLU A C 1
ATOM 1494 O O . GLU A 1 199 ? 6.749 113.240 -25.256 1.00 31.94 199 GLU A O 1
ATOM 1500 N N . PRO A 1 200 ? 6.911 111.088 -24.642 1.00 26.86 200 PRO A N 1
ATOM 1501 C CA . PRO A 1 200 ? 6.216 111.345 -23.375 1.00 29.34 200 PRO A CA 1
ATOM 1502 C C . PRO A 1 200 ? 6.948 112.390 -22.544 1.00 27.87 200 PRO A C 1
ATOM 1503 O O . PRO A 1 200 ? 8.177 112.378 -22.434 1.00 26.99 200 PRO A O 1
ATOM 1507 N N . ALA A 1 201 ? 6.180 113.309 -21.964 1.00 24.59 201 ALA A N 1
ATOM 1508 C CA . ALA A 1 201 ? 6.736 114.369 -21.124 1.00 26.99 201 ALA A CA 1
ATOM 1509 C C . ALA A 1 201 ? 5.807 114.535 -19.934 1.00 22.89 201 ALA A C 1
ATOM 1510 O O . ALA A 1 201 ? 4.698 115.055 -20.089 1.00 21.90 201 ALA A O 1
ATOM 1512 N N . TYR A 1 202 ? 6.239 114.069 -18.764 1.00 20.88 202 TYR A N 1
ATOM 1513 C CA . TYR A 1 202 ? 5.384 114.133 -17.587 1.00 20.55 202 TYR A CA 1
ATOM 1514 C C . TYR A 1 202 ? 6.250 114.136 -16.336 1.00 21.14 202 TYR A C 1
ATOM 1515 O O . TYR A 1 202 ? 7.471 113.981 -16.398 1.00 21.09 202 TYR A O 1
ATOM 1524 N N . ILE A 1 203 ? 5.600 114.356 -15.189 1.00 20.15 203 ILE A N 1
ATOM 1525 C CA . ILE A 1 203 ? 6.281 114.380 -13.905 1.00 19.39 203 ILE A CA 1
ATOM 1526 C C . ILE A 1 203 ? 5.500 113.537 -12.907 1.00 18.97 203 ILE A C 1
ATOM 1527 O O . ILE A 1 203 ? 4.296 113.319 -13.040 1.00 19.55 203 ILE A O 1
ATOM 1532 N N . LEU A 1 204 ? 6.215 113.059 -11.907 1.00 18.63 204 LEU A N 1
ATOM 1533 C CA . LEU A 1 204 ? 5.608 112.595 -10.665 1.00 19.17 204 LEU A CA 1
ATOM 1534 C C . LEU A 1 204 ? 5.824 113.736 -9.685 1.00 22.86 204 LEU A C 1
ATOM 1535 O O . LEU A 1 204 ? 6.934 113.932 -9.183 1.00 20.56 204 LEU A O 1
ATOM 1540 N N . ALA A 1 205 ? 4.765 114.520 -9.470 1.00 18.20 205 ALA A N 1
ATOM 1541 C CA . ALA A 1 205 ? 4.760 115.673 -8.564 1.00 20.92 205 ALA A CA 1
ATOM 1542 C C . ALA A 1 205 ? 4.302 115.181 -7.198 1.00 21.33 205 ALA A C 1
ATOM 1543 O O . ALA A 1 205 ? 3.100 115.083 -6.932 1.00 20.48 205 ALA A O 1
ATOM 1545 N N . LEU A 1 206 ? 5.263 114.840 -6.340 1.00 20.05 206 LEU A N 1
ATOM 1546 C CA . LEU A 1 206 ? 4.976 114.237 -5.049 1.00 24.96 206 LEU A CA 1
ATOM 1547 C C . LEU A 1 206 ? 5.006 115.338 -3.990 1.00 28.53 206 LEU A C 1
ATOM 1548 O O . LEU A 1 206 ? 6.016 115.579 -3.321 1.00 22.69 206 LEU A O 1
ATOM 1553 N N . THR A 1 207 ? 3.876 116.027 -3.846 1.00 22.37 207 THR A N 1
ATOM 1554 C CA . THR A 1 207 ? 3.795 117.049 -2.813 1.00 19.81 207 THR A CA 1
ATOM 1555 C C . THR A 1 207 ? 3.459 116.416 -1.463 1.00 24.67 207 THR A C 1
ATOM 1556 O O . THR A 1 207 ? 2.867 115.336 -1.383 1.00 21.71 207 THR A O 1
ATOM 1560 N N . TYR A 1 208 ? 3.857 117.101 -0.394 1.00 21.05 208 TYR A N 1
ATOM 1561 C CA . TYR A 1 208 ? 3.693 116.592 0.961 1.00 26.25 208 TYR A CA 1
ATOM 1562 C C . TYR A 1 208 ? 3.843 117.758 1.930 1.00 22.45 208 TYR A C 1
ATOM 1563 O O . TYR A 1 208 ? 4.272 118.857 1.557 1.00 19.38 208 TYR A O 1
ATOM 1572 N N . GLY A 1 209 ? 3.440 117.514 3.180 1.00 26.66 209 GLY A N 1
ATOM 1573 C CA . GLY A 1 209 ? 3.277 118.610 4.120 1.00 29.79 209 GLY A CA 1
ATOM 1574 C C . GLY A 1 209 ? 4.213 118.609 5.323 1.00 47.58 209 GLY A C 1
ATOM 1575 O O . GLY A 1 209 ? 4.958 119.572 5.537 1.00 53.88 209 GLY A O 1
ATOM 1576 N N . GLY A 1 210 ? 4.155 117.590 6.152 1.00 56.83 210 GLY A N 1
ATOM 1577 C CA . GLY A 1 210 ? 4.980 117.638 7.323 1.00 50.84 210 GLY A CA 1
ATOM 1578 C C . GLY A 1 210 ? 4.429 118.459 8.478 1.00 48.17 210 GLY A C 1
ATOM 1579 O O . GLY A 1 210 ? 3.221 118.522 8.744 1.00 45.13 210 GLY A O 1
ATOM 1580 N N . GLU A 1 211 ? 5.365 119.081 9.190 1.00 47.12 211 GLU A N 1
ATOM 1581 C CA . GLU A 1 211 ? 5.069 119.743 10.458 1.00 40.33 211 GLU A CA 1
ATOM 1582 C C . GLU A 1 211 ? 4.327 121.055 10.269 1.00 22.40 211 GLU A C 1
ATOM 1583 O O . GLU A 1 211 ? 3.523 121.415 11.133 1.00 32.61 211 GLU A O 1
ATOM 1589 N N . LEU A 1 212 ? 4.570 121.774 9.160 1.00 19.25 212 LEU A N 1
ATOM 1590 C CA . LEU A 1 212 ? 3.825 123.006 8.888 1.00 26.22 212 LEU A CA 1
ATOM 1591 C C . LEU A 1 212 ? 2.321 122.774 8.857 1.00 19.68 212 LEU A C 1
ATOM 1592 O O . LEU A 1 212 ? 1.542 123.655 9.243 1.00 23.01 212 LEU A O 1
ATOM 1597 N N . THR A 1 213 ? 1.887 121.631 8.343 1.00 18.46 213 THR A N 1
ATOM 1598 C CA . THR A 1 213 ? 0.461 121.357 8.241 1.00 24.74 213 THR A CA 1
ATOM 1599 C C . THR A 1 213 ? -0.031 120.638 9.501 1.00 23.31 213 THR A C 1
ATOM 1600 O O . THR A 1 213 ? 0.747 120.143 10.314 1.00 25.70 213 THR A O 1
ATOM 1604 N N . GLY A 1 214 ? -1.342 120.586 9.669 1.00 35.82 214 GLY A N 1
ATOM 1605 C CA . GLY A 1 214 ? -1.848 119.991 10.889 1.00 30.39 214 GLY A CA 1
ATOM 1606 C C . GLY A 1 214 ? -1.796 120.936 12.075 1.00 21.14 214 GLY A C 1
ATOM 1607 O O . GLY A 1 214 ? -2.083 122.127 11.916 1.00 21.37 214 GLY A O 1
ATOM 1608 N N . ASP A 1 215 ? -1.429 120.417 13.260 1.00 15.86 215 ASP A N 1
ATOM 1609 C CA . ASP A 1 215 ? -1.628 121.157 14.506 1.00 20.58 215 ASP A CA 1
ATOM 1610 C C . ASP A 1 215 ? -0.975 122.534 14.458 1.00 22.27 215 ASP A C 1
ATOM 1611 O O . ASP A 1 215 ? -1.534 123.514 14.969 1.00 18.46 215 ASP A O 1
ATOM 1616 N N . ALA A 1 216 ? 0.223 122.623 13.873 1.00 16.16 216 ALA A N 1
ATOM 1617 C CA . ALA A 1 216 ? 0.943 123.896 13.862 1.00 17.16 216 ALA A CA 1
ATOM 1618 C C . ALA A 1 216 ? 0.163 124.963 13.108 1.00 19.45 216 ALA A C 1
ATOM 1619 O O . ALA A 1 216 ? 0.074 126.112 13.560 1.00 18.28 216 ALA A O 1
ATOM 1621 N N . GLN A 1 217 ? -0.436 124.598 11.975 1.00 16.62 217 GLN A N 1
ATOM 1622 C CA . GLN A 1 217 ? -1.215 125.566 11.206 1.00 16.88 217 GLN A CA 1
ATOM 1623 C C . GLN A 1 217 ? -2.418 126.056 12.000 1.00 18.93 217 GLN A C 1
ATOM 1624 O O . GLN A 1 217 ? -2.711 127.256 12.021 1.00 17.45 217 GLN A O 1
ATOM 1630 N N . ARG A 1 218 ? -3.136 125.135 12.647 1.00 17.14 218 ARG A N 1
ATOM 1631 C CA . ARG A 1 218 ? -4.335 125.512 13.395 1.00 16.86 218 ARG A CA 1
ATOM 1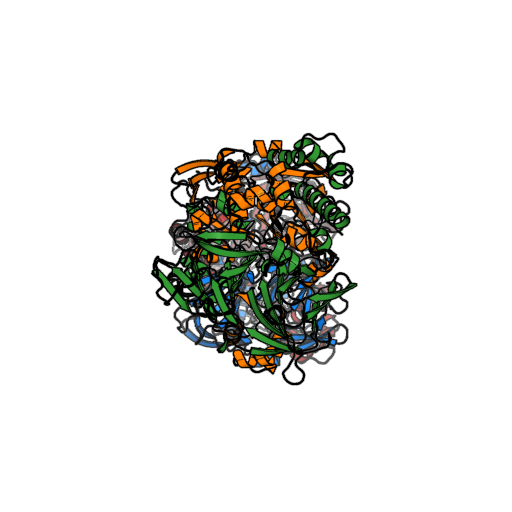632 C C . ARG A 1 218 ? -4.000 126.482 14.512 1.00 16.99 218 ARG A C 1
ATOM 1633 O O . ARG A 1 218 ? -4.709 127.473 14.721 1.00 17.22 218 ARG A O 1
ATOM 1641 N N . GLU A 1 219 ? -2.925 126.202 15.244 1.00 17.65 219 GLU A N 1
ATOM 1642 C CA . GLU A 1 219 ? -2.523 127.052 16.357 1.00 16.99 219 GLU A CA 1
ATOM 1643 C C . GLU A 1 219 ? -2.067 128.411 15.856 1.00 17.26 219 GLU A C 1
ATOM 1644 O O . GLU A 1 219 ? -2.559 129.457 16.293 1.00 17.49 219 GLU A O 1
ATOM 1650 N N . LEU A 1 220 ? -1.125 128.414 14.919 1.00 17.26 220 LEU A N 1
ATOM 1651 C CA . LEU A 1 220 ? -0.612 129.683 14.423 1.00 17.53 220 LEU A CA 1
ATOM 1652 C C . LEU A 1 220 ? -1.708 130.521 13.785 1.00 20.81 220 LEU A C 1
ATOM 1653 O O . LEU A 1 220 ? -1.682 131.756 13.881 1.00 18.34 220 LEU A O 1
ATOM 1658 N N . ALA A 1 221 ? -2.681 129.875 13.138 1.00 17.73 221 ALA A N 1
ATOM 1659 C CA . ALA A 1 221 ? -3.773 130.627 12.527 1.00 18.00 221 ALA A CA 1
ATOM 1660 C C . ALA A 1 221 ? -4.554 131.433 13.563 1.00 20.13 221 ALA A C 1
ATOM 1661 O O . ALA A 1 221 ? -5.063 132.515 13.246 1.00 19.99 221 ALA A O 1
ATOM 1663 N N . THR A 1 222 ? -4.654 130.941 14.804 1.00 17.99 222 THR A N 1
ATOM 1664 C CA . THR A 1 222 ? -5.356 131.721 15.830 1.00 18.17 222 THR A CA 1
ATOM 1665 C C . THR A 1 222 ? -4.515 132.863 16.369 1.00 23.89 222 THR A C 1
ATOM 1666 O O . THR A 1 222 ? -5.074 133.865 16.829 1.00 24.00 222 THR A O 1
ATOM 1670 N N . PHE A 1 223 ? -3.188 132.719 16.376 1.00 18.60 223 PHE A N 1
ATOM 1671 C CA . PHE A 1 223 ? -2.345 133.807 16.871 1.00 21.32 223 PHE A CA 1
ATOM 1672 C C . PHE A 1 223 ? -2.332 134.989 15.915 1.00 26.36 223 PHE A C 1
ATOM 1673 O O . PHE A 1 223 ? -2.185 136.135 16.353 1.00 22.81 223 PHE A O 1
ATOM 1681 N N . GLY A 1 224 ? -2.462 134.737 14.620 1.00 23.46 224 GLY A N 1
ATOM 1682 C CA . GLY A 1 224 ? -2.459 135.801 13.636 1.00 28.74 224 GLY A CA 1
ATOM 1683 C C . GLY A 1 224 ? -1.119 135.937 12.934 1.00 26.79 224 GLY A C 1
ATOM 1684 O O . GLY A 1 224 ? -0.119 135.302 13.278 1.00 25.44 224 GLY A O 1
ATOM 1685 N N . ARG A 1 225 ? -1.111 136.832 11.947 1.00 26.38 225 ARG A N 1
ATOM 1686 C CA . ARG A 1 225 ? 0.014 136.947 11.022 1.00 25.32 225 ARG A CA 1
ATOM 1687 C C . ARG A 1 225 ? 1.251 137.555 11.684 1.00 20.80 225 ARG A C 1
ATOM 1688 O O . ARG A 1 225 ? 2.379 137.115 11.427 1.00 26.84 225 ARG A O 1
ATOM 1696 N N . ALA A 1 226 ? 1.064 138.567 12.528 1.00 26.02 226 ALA A N 1
ATOM 1697 C CA . ALA A 1 226 ? 2.196 139.223 13.175 1.00 27.57 226 ALA A CA 1
ATOM 1698 C C . ALA A 1 226 ? 2.916 138.278 14.133 1.00 26.32 226 ALA A C 1
ATOM 1699 O O . ALA A 1 226 ? 4.144 138.140 14.075 1.00 24.41 226 ALA A O 1
ATOM 1701 N N . VAL A 1 227 ? 2.172 137.620 15.032 1.00 23.67 227 VAL A N 1
ATOM 1702 C CA . VAL A 1 227 ? 2.795 136.661 15.946 1.00 22.28 227 VAL A CA 1
ATOM 1703 C C . VAL A 1 227 ? 3.481 135.544 15.163 1.00 24.97 227 VAL A C 1
ATOM 1704 O O . VAL A 1 227 ? 4.616 135.150 15.470 1.00 18.40 227 VAL A O 1
ATOM 1708 N N . THR A 1 228 ? 2.811 135.025 14.131 1.00 17.63 228 THR A N 1
ATOM 1709 C CA . THR A 1 228 ? 3.380 133.925 13.358 1.00 21.22 228 THR A CA 1
ATOM 1710 C C . THR A 1 228 ? 4.678 134.345 12.684 1.00 23.53 228 THR A C 1
ATOM 1711 O O . THR A 1 228 ? 5.695 133.649 12.781 1.00 25.26 228 THR A O 1
ATOM 1715 N N . SER A 1 229 ? 4.664 135.495 12.003 1.00 19.86 229 SER A N 1
ATOM 1716 C CA . SER A 1 229 ? 5.882 136.009 11.392 1.00 20.79 229 SER A CA 1
ATOM 1717 C C . SER A 1 229 ? 7.000 136.120 12.415 1.00 21.03 229 SER A C 1
ATOM 1718 O O . SER A 1 229 ? 8.148 135.770 12.128 1.00 26.82 229 SER A O 1
ATOM 1721 N N . SER A 1 230 ? 6.671 136.557 13.635 1.00 23.90 230 SER A N 1
ATOM 1722 C CA . SER A 1 230 ? 7.694 136.788 14.649 1.00 24.56 230 SER A CA 1
ATOM 1723 C C . SER A 1 230 ? 8.315 135.498 15.166 1.00 25.71 230 SER A C 1
ATOM 1724 O O . SER A 1 230 ? 9.430 135.535 15.698 1.00 27.01 230 SER A O 1
ATOM 1727 N N . LEU A 1 231 ? 7.636 134.360 15.022 1.00 22.67 231 LEU A N 1
ATOM 1728 C CA . LEU A 1 231 ? 8.221 133.089 15.435 1.00 21.64 231 LEU A CA 1
ATOM 1729 C C . LEU A 1 231 ? 9.186 132.507 14.406 1.00 21.25 231 LEU A C 1
ATOM 1730 O O . LEU A 1 231 ? 9.894 131.546 14.725 1.00 24.74 231 LEU A O 1
ATOM 1735 N N . ALA A 1 232 ? 9.239 133.065 13.200 1.00 19.99 232 ALA A N 1
ATOM 1736 C CA . ALA A 1 232 ? 10.115 132.524 12.165 1.00 30.28 232 ALA A CA 1
ATOM 1737 C C . ALA A 1 232 ? 11.573 132.568 12.600 1.00 27.65 232 ALA A C 1
ATOM 1738 O O . ALA A 1 232 ? 12.008 133.508 13.267 1.00 25.06 232 ALA A O 1
ATOM 1740 N N . LEU A 1 233 ? 12.324 131.537 12.211 1.00 27.97 233 LEU A N 1
ATOM 1741 C CA . LEU A 1 233 ? 13.766 131.454 12.407 1.00 27.80 233 LEU A CA 1
ATOM 1742 C C . LEU A 1 233 ? 14.440 131.219 11.060 1.00 33.36 233 LEU A C 1
ATOM 1743 O O . LEU A 1 233 ? 14.052 130.306 10.323 1.00 29.79 233 LEU A O 1
ATOM 1748 N N . THR A 1 234 ? 15.466 132.007 10.753 1.00 33.96 234 THR A N 1
ATOM 1749 C CA . THR A 1 234 ? 16.134 131.844 9.458 1.00 29.37 234 THR A CA 1
ATOM 1750 C C . THR A 1 234 ? 17.108 130.673 9.515 1.00 32.69 234 THR A C 1
ATOM 1751 O O . THR A 1 234 ? 17.914 130.588 10.451 1.00 28.41 234 THR A O 1
ATOM 1755 N N . PRO A 1 235 ? 17.054 129.751 8.554 1.00 40.20 235 PRO A N 1
ATOM 1756 C CA . PRO A 1 235 ? 17.978 128.612 8.571 1.00 34.19 235 PRO A CA 1
ATOM 1757 C C . PRO A 1 235 ? 19.425 129.077 8.672 1.00 28.34 235 PRO A C 1
ATOM 1758 O O . PRO A 1 235 ? 19.808 130.104 8.109 1.00 29.57 235 PRO A O 1
ATOM 1762 N N . GLY A 1 236 ? 20.220 128.331 9.440 1.00 27.36 236 GLY A N 1
ATOM 1763 C CA . GLY A 1 236 ? 21.622 128.634 9.617 1.00 31.30 236 GLY A CA 1
ATOM 1764 C C . GLY A 1 236 ? 21.954 129.735 10.600 1.00 23.78 236 GLY A C 1
ATOM 1765 O O . GLY A 1 236 ? 23.142 129.959 10.868 1.00 29.57 236 GLY A O 1
ATOM 1766 N N . ASP A 1 237 ? 20.965 130.437 11.157 1.00 27.36 237 ASP A N 1
ATOM 1767 C CA . ASP A 1 237 ? 21.248 131.548 12.070 1.00 26.00 237 ASP A CA 1
ATOM 1768 C C . ASP A 1 237 ? 21.314 131.022 13.500 1.00 24.76 237 ASP A C 1
ATOM 1769 O O . ASP A 1 237 ? 20.314 130.997 14.228 1.00 19.79 237 ASP A O 1
ATOM 1774 N N . HIS A 1 238 ? 22.524 130.650 13.922 1.00 23.12 238 HIS A N 1
ATOM 1775 C CA . HIS A 1 238 ? 22.701 130.090 15.257 1.00 23.10 238 HIS A CA 1
ATOM 1776 C C . HIS A 1 238 ? 22.567 131.145 16.342 1.00 17.67 238 HIS A C 1
ATOM 1777 O O . HIS A 1 238 ? 22.100 130.836 17.442 1.00 17.42 238 HIS A O 1
ATOM 1784 N N . GLY A 1 239 ? 22.990 132.380 16.070 1.00 21.51 239 GLY A N 1
ATOM 1785 C CA . GLY A 1 239 ? 22.819 133.432 17.059 1.00 19.37 239 GLY A CA 1
ATOM 1786 C C . GLY A 1 239 ? 21.361 133.669 17.405 1.00 21.11 239 GLY A C 1
ATOM 1787 O O . GLY A 1 239 ? 21.020 133.910 18.566 1.00 22.33 239 GLY A O 1
ATOM 1788 N N . ALA A 1 240 ? 20.477 133.597 16.403 1.00 20.31 240 ALA A N 1
ATOM 1789 C CA . ALA A 1 240 ? 19.052 133.792 16.654 1.00 21.83 240 ALA A CA 1
ATOM 1790 C C . ALA A 1 240 ? 18.482 132.667 17.507 1.00 25.36 240 ALA A C 1
ATOM 1791 O O . ALA A 1 240 ? 17.651 132.907 18.392 1.00 21.11 240 ALA A O 1
ATOM 1793 N N . MET A 1 241 ? 18.905 131.436 17.224 1.00 18.92 241 MET A N 1
ATOM 1794 C CA . MET A 1 241 ? 18.538 130.275 18.024 1.00 18.78 241 MET A CA 1
ATOM 1795 C C . MET A 1 241 ? 18.978 130.451 19.473 1.00 20.62 241 MET A C 1
ATOM 1796 O O . MET A 1 241 ? 18.201 130.214 20.404 1.00 16.71 241 MET A O 1
ATOM 1801 N N . LEU A 1 242 ? 20.232 130.864 19.683 1.00 17.00 242 LEU A N 1
ATOM 1802 C CA . LEU A 1 242 ? 20.707 131.121 21.038 1.00 17.34 242 LEU A CA 1
ATOM 1803 C C . LEU A 1 242 ? 19.881 132.211 21.713 1.00 20.00 242 LEU A C 1
ATOM 1804 O O . LEU A 1 242 ? 19.436 132.046 22.856 1.00 21.41 242 LEU A O 1
ATOM 1809 N N . ARG A 1 243 ? 19.644 133.332 21.018 1.00 16.36 243 ARG A N 1
ATOM 1810 C CA . ARG A 1 243 ? 18.800 134.376 21.609 1.00 23.35 243 ARG A CA 1
ATOM 1811 C C . ARG A 1 243 ? 17.416 133.834 21.958 1.00 22.02 243 ARG A C 1
ATOM 1812 O O . ARG A 1 243 ? 16.834 134.189 22.994 1.00 17.88 243 ARG A O 1
ATOM 1820 N N . SER A 1 244 ? 16.871 132.973 21.101 1.00 20.01 244 SER A N 1
ATOM 1821 C CA . SER A 1 244 ? 15.527 132.459 21.343 1.00 21.68 244 SER A CA 1
ATOM 1822 C C . SER A 1 244 ? 15.477 131.575 22.588 1.00 20.52 244 SER A C 1
ATOM 1823 O O . SER A 1 244 ? 14.516 131.649 23.374 1.00 18.39 244 SER A O 1
ATOM 1826 N N . VAL A 1 245 ? 16.490 130.728 22.789 1.00 16.33 245 VAL A N 1
ATOM 1827 C CA . VAL A 1 245 ? 16.503 129.875 23.976 1.00 18.48 245 VAL A CA 1
ATOM 1828 C C . VAL A 1 245 ? 16.761 130.710 25.222 1.00 18.54 245 VAL A C 1
ATOM 1829 O O . VAL A 1 245 ? 16.182 130.455 26.286 1.00 17.63 245 VAL A O 1
ATOM 1833 N N . MET A 1 246 ? 17.615 131.731 25.114 1.00 19.13 246 MET A N 1
ATOM 1834 C CA . MET A 1 246 ? 17.817 132.629 26.248 1.00 16.83 246 MET A CA 1
ATOM 1835 C C . MET A 1 246 ? 16.512 133.310 26.644 1.00 17.64 246 MET A C 1
ATOM 1836 O O . MET A 1 246 ? 16.173 133.380 27.828 1.00 19.47 246 MET A O 1
ATOM 1841 N N . ALA A 1 247 ? 15.763 133.816 25.660 1.00 17.33 247 ALA A N 1
ATOM 1842 C CA . ALA A 1 247 ? 14.474 134.429 25.967 1.00 14.96 247 ALA A CA 1
ATOM 1843 C C . ALA A 1 247 ? 13.507 133.416 26.577 1.00 14.71 247 ALA A C 1
ATOM 1844 O O . ALA A 1 247 ? 12.718 133.760 27.466 1.00 19.07 247 ALA A O 1
ATOM 1846 N N . ALA A 1 248 ? 13.553 132.162 26.118 1.00 14.98 248 ALA A N 1
ATOM 1847 C CA . ALA A 1 248 ? 12.638 131.149 26.648 1.00 15.00 248 ALA A CA 1
ATOM 1848 C C . ALA A 1 248 ? 12.934 130.830 28.107 1.00 19.94 248 ALA A C 1
ATOM 1849 O O . ALA A 1 248 ? 12.024 130.476 28.858 1.00 17.99 248 ALA A O 1
ATOM 1851 N N . ARG A 1 249 ? 14.201 130.925 28.512 1.00 19.01 249 ARG A N 1
ATOM 1852 C CA . ARG A 1 249 ? 14.622 130.732 29.889 1.00 17.25 249 ARG A CA 1
ATOM 1853 C C . ARG A 1 249 ? 14.578 132.012 30.716 1.00 17.13 249 ARG A C 1
ATOM 1854 O O . ARG A 1 249 ? 14.723 131.938 31.941 1.00 19.67 249 ARG A O 1
ATOM 1862 N N . LEU A 1 250 ? 14.383 133.172 30.078 1.00 15.59 250 LEU A N 1
ATOM 1863 C CA . LEU A 1 250 ? 14.414 134.458 30.773 1.00 15.92 250 LEU A CA 1
ATOM 1864 C C . LEU A 1 250 ? 15.748 134.641 31.487 1.00 19.81 250 LEU A C 1
ATOM 1865 O O . LEU A 1 250 ? 15.820 135.167 32.597 1.00 18.18 250 LEU A O 1
ATOM 1870 N N . THR A 1 251 ? 16.814 134.176 30.849 1.00 19.87 251 THR A N 1
ATOM 1871 C CA . THR A 1 251 ? 18.142 134.386 31.390 1.00 21.55 251 THR A CA 1
ATOM 1872 C C . THR A 1 251 ? 18.716 135.650 30.758 1.00 22.16 251 THR A C 1
ATOM 1873 O O . THR A 1 251 ? 18.084 136.299 29.922 1.00 23.16 251 THR A O 1
ATOM 1877 N N . THR A 1 252 ? 19.917 136.015 31.184 1.00 22.81 252 THR A N 1
ATOM 1878 C CA . THR A 1 252 ? 20.594 137.219 30.732 1.00 21.95 252 THR A CA 1
ATOM 1879 C C . THR A 1 252 ? 21.986 136.824 30.264 1.00 18.35 252 THR A C 1
ATOM 1880 O O . THR A 1 252 ? 22.455 135.719 30.539 1.00 18.64 252 THR A O 1
ATOM 1884 N N . VAL A 1 253 ? 22.652 137.736 29.553 1.00 18.53 253 VAL A N 1
ATOM 1885 C CA . VAL A 1 253 ? 24.004 137.452 29.076 1.00 19.60 253 VAL A CA 1
ATOM 1886 C C . VAL A 1 253 ? 24.945 137.155 30.241 1.00 23.48 253 VAL A C 1
ATOM 1887 O O . VAL A 1 253 ? 25.723 136.195 30.194 1.00 25.63 253 VAL A O 1
ATOM 1891 N N . THR A 1 254 ? 24.894 137.965 31.306 1.00 21.30 254 THR A N 1
ATOM 1892 C CA . THR A 1 254 ? 25.835 137.770 32.410 1.00 23.39 254 THR A CA 1
ATOM 1893 C C . THR A 1 254 ? 25.495 136.523 33.224 1.00 26.35 254 THR A C 1
ATOM 1894 O O . THR A 1 254 ? 26.398 135.844 33.730 1.00 23.03 254 THR A O 1
ATOM 1898 N N . GLU A 1 255 ? 24.204 136.211 33.379 1.00 23.81 255 GLU A N 1
ATOM 1899 C CA . GLU A 1 255 ? 23.831 134.998 34.106 1.00 22.27 255 GLU A CA 1
ATOM 1900 C C . GLU A 1 255 ? 24.208 133.751 33.311 1.00 24.67 255 GLU A C 1
ATOM 1901 O O . GLU A 1 255 ? 24.785 132.804 33.856 1.00 24.95 255 GLU A O 1
ATOM 1907 N N . LEU A 1 256 ? 23.896 133.741 32.012 1.00 20.97 256 LEU A N 1
ATOM 1908 C CA . LEU A 1 256 ? 24.278 132.612 31.173 1.00 21.95 256 LEU A CA 1
ATOM 1909 C C . LEU A 1 256 ? 25.790 132.465 31.125 1.00 22.56 256 LEU A C 1
ATOM 1910 O O . LEU A 1 256 ? 26.310 131.344 31.137 1.00 21.15 256 LEU A O 1
ATOM 1915 N N . ALA A 1 257 ? 26.512 133.588 31.079 1.00 20.54 257 ALA A N 1
ATOM 1916 C CA . ALA A 1 257 ? 27.971 133.528 31.134 1.00 20.79 257 ALA A CA 1
ATOM 1917 C C . ALA A 1 257 ? 28.435 132.869 32.424 1.00 25.53 257 ALA A C 1
ATOM 1918 O O . ALA A 1 257 ? 29.329 132.013 32.417 1.00 24.68 257 ALA A O 1
ATOM 1920 N N . ASP A 1 258 ? 27.844 133.274 33.551 1.00 24.97 258 ASP A N 1
ATOM 1921 C CA . ASP A 1 258 ? 28.265 132.736 34.840 1.00 31.04 258 ASP A CA 1
ATOM 1922 C C . ASP A 1 258 ? 27.919 131.256 34.949 1.00 30.97 258 ASP A C 1
ATOM 1923 O O . ASP A 1 258 ? 28.737 130.453 35.414 1.00 29.44 258 ASP A O 1
ATOM 1928 N N . ARG A 1 259 ? 26.722 130.870 34.496 1.00 26.23 259 ARG A N 1
ATOM 1929 C CA . ARG A 1 259 ? 26.331 129.468 34.569 1.00 25.69 259 ARG A CA 1
ATOM 1930 C C . ARG A 1 259 ? 27.159 128.613 33.619 1.00 31.33 259 ARG A C 1
ATOM 1931 O O . ARG A 1 259 ? 27.493 127.468 33.941 1.00 31.78 259 ARG A O 1
ATOM 1939 N N . SER A 1 260 ? 27.492 129.137 32.439 1.00 26.57 260 SER A N 1
ATOM 1940 C CA . SER A 1 260 ? 28.200 128.323 31.461 1.00 24.92 260 SER A CA 1
ATOM 1941 C C . SER A 1 260 ? 29.709 128.346 31.642 1.00 28.51 260 SER A C 1
ATOM 1942 O O . SER A 1 260 ? 30.387 127.440 31.152 1.00 27.92 260 SER A O 1
ATOM 1945 N N . GLY A 1 261 ? 30.247 129.347 32.327 1.00 34.85 261 GLY A N 1
ATOM 1946 C CA . GLY A 1 261 ? 31.685 129.502 32.408 1.00 36.44 261 GLY A CA 1
ATOM 1947 C C . GLY A 1 261 ? 32.305 130.231 31.239 1.00 35.01 261 GLY A C 1
ATOM 1948 O O . GLY A 1 261 ? 33.536 130.273 31.138 1.00 34.51 261 GLY A O 1
ATOM 1949 N N . LEU A 1 262 ? 31.494 130.782 30.341 1.00 28.94 262 LEU A N 1
ATOM 1950 C CA . LEU A 1 262 ? 31.977 131.585 29.230 1.00 23.62 262 LEU A CA 1
ATOM 1951 C C . LEU A 1 262 ? 32.084 133.045 29.656 1.00 27.40 262 LEU A C 1
ATOM 1952 O O . LEU A 1 262 ? 31.468 133.476 30.631 1.00 25.37 262 LEU A O 1
ATOM 1957 N N . LYS A 1 263 ? 32.890 133.804 28.922 1.00 23.70 263 LYS A N 1
ATOM 1958 C CA . LYS A 1 263 ? 32.974 135.238 29.165 1.00 28.69 263 LYS A CA 1
ATOM 1959 C C . LYS A 1 263 ? 31.721 135.933 28.639 1.00 27.31 263 LYS A C 1
ATOM 1960 O O . LYS A 1 263 ? 31.148 135.535 27.625 1.00 20.95 263 LYS A O 1
ATOM 1963 N N . THR A 1 264 ? 31.300 136.997 29.333 1.00 27.41 264 THR A N 1
ATOM 1964 C CA . THR A 1 264 ? 30.120 137.734 28.884 1.00 27.76 264 THR A CA 1
ATOM 1965 C C . THR A 1 264 ? 30.313 138.278 27.474 1.00 25.26 264 THR A C 1
ATOM 1966 O O . THR A 1 264 ? 29.372 138.283 26.673 1.00 26.63 264 THR A O 1
ATOM 1970 N N . ASP A 1 265 ? 31.524 138.758 27.162 1.00 24.70 265 ASP A N 1
ATOM 1971 C CA . ASP A 1 265 ? 31.810 139.247 25.813 1.00 25.46 265 ASP A CA 1
ATOM 1972 C C . ASP A 1 265 ? 31.566 138.162 24.776 1.00 29.20 265 ASP A C 1
ATOM 1973 O O . ASP A 1 265 ? 31.034 138.432 23.690 1.00 29.71 265 ASP A O 1
ATOM 1978 N N . ARG A 1 266 ? 31.941 136.923 25.100 1.00 25.41 266 ARG A N 1
ATOM 1979 C CA . ARG A 1 266 ? 31.768 135.829 24.150 1.00 22.65 266 ARG A CA 1
ATOM 1980 C C . ARG A 1 266 ? 30.296 135.478 23.967 1.00 23.43 266 ARG A C 1
ATOM 1981 O O . ARG A 1 266 ? 29.840 135.293 22.833 1.00 25.74 266 ARG A O 1
ATOM 1989 N N . VAL A 1 267 ? 29.529 135.400 25.062 1.00 21.11 267 VAL A N 1
ATOM 1990 C CA . VAL A 1 267 ? 28.104 135.100 24.933 1.00 20.53 267 VAL A CA 1
ATOM 1991 C C . VAL A 1 267 ? 27.410 136.169 24.095 1.00 22.50 267 VAL A C 1
ATOM 1992 O O . VAL A 1 267 ? 26.572 135.862 23.235 1.00 20.75 267 VAL A O 1
ATOM 1996 N N . ALA A 1 268 ? 27.767 137.439 24.311 1.00 27.02 268 ALA A N 1
ATOM 1997 C CA . ALA A 1 268 ? 27.166 138.510 23.526 1.00 27.82 268 ALA A CA 1
ATOM 1998 C C . ALA A 1 268 ? 27.518 138.368 22.053 1.00 23.00 268 ALA A C 1
ATOM 1999 O O . ALA A 1 268 ? 26.647 138.487 21.183 1.00 26.38 268 ALA A O 1
ATOM 2001 N N . ALA A 1 269 ? 28.787 138.086 21.761 1.00 22.68 269 ALA A N 1
ATOM 2002 C CA . ALA A 1 269 ? 29.219 137.910 20.379 1.00 26.56 269 ALA A CA 1
ATOM 2003 C C . ALA A 1 269 ? 28.502 136.740 19.712 1.00 28.78 269 ALA A C 1
ATOM 2004 O O . ALA A 1 269 ? 28.112 136.830 18.541 1.00 26.25 269 ALA A O 1
ATOM 2006 N N . LEU A 1 270 ? 28.304 135.635 20.442 1.00 22.72 270 LEU A N 1
ATOM 2007 C CA . LEU A 1 270 ? 27.587 134.510 19.853 1.00 19.97 270 LEU A CA 1
ATOM 2008 C C . LEU A 1 270 ? 26.125 134.847 19.584 1.00 22.55 270 LEU A C 1
ATOM 2009 O O . LEU A 1 270 ? 25.524 134.275 18.670 1.00 25.09 270 LEU A O 1
ATOM 2014 N N . CYS A 1 271 ? 25.533 135.765 20.358 1.00 22.88 271 CYS A N 1
ATOM 2015 C CA . CYS A 1 271 ? 24.155 136.160 20.094 1.00 24.60 271 CYS A CA 1
ATOM 2016 C C . CYS A 1 271 ? 24.018 136.971 18.810 1.00 25.35 271 CYS A C 1
ATOM 2017 O O . CYS A 1 271 ? 22.912 137.058 18.263 1.00 28.32 271 CYS A O 1
ATOM 2020 N N . ARG A 1 272 ? 25.114 137.525 18.296 1.00 26.40 272 ARG A N 1
ATOM 2021 C CA . ARG A 1 272 ? 25.078 138.445 17.166 1.00 29.13 272 ARG A CA 1
ATOM 2022 C C . ARG A 1 272 ? 25.603 137.835 15.875 1.00 29.47 272 ARG A C 1
ATOM 2023 O O . ARG A 1 272 ? 25.846 138.573 14.914 1.00 30.83 272 ARG A O 1
ATOM 2031 N N . THR A 1 273 ? 25.810 136.526 15.823 1.00 24.06 273 THR A N 1
ATOM 2032 C CA . THR A 1 273 ? 26.348 135.964 14.600 1.00 25.56 273 THR A CA 1
ATOM 2033 C C . THR A 1 273 ? 25.568 134.721 14.190 1.00 22.11 273 THR A C 1
ATOM 2034 O O . THR A 1 273 ? 25.087 133.971 15.047 1.00 25.21 273 THR A O 1
ATOM 2038 N N . PRO A 1 274 ? 25.405 134.492 12.887 1.00 24.44 274 PRO A N 1
ATOM 2039 C CA . PRO A 1 274 ? 24.773 133.246 12.436 1.00 25.72 274 PRO A CA 1
ATOM 2040 C C . PRO A 1 274 ? 25.661 132.033 12.603 1.00 21.40 274 PRO A C 1
ATOM 2041 O O . PRO A 1 274 ? 25.136 130.916 12.677 1.00 21.27 274 PRO A O 1
ATOM 2045 N N . ALA A 1 275 ? 26.981 132.216 12.682 1.00 23.20 275 ALA A N 1
ATOM 2046 C CA . ALA A 1 275 ? 27.897 131.092 12.824 1.00 29.56 275 ALA A CA 1
ATOM 2047 C C . ALA A 1 275 ? 27.732 130.427 14.184 1.00 26.68 275 ALA A C 1
ATOM 2048 O O . ALA A 1 275 ? 27.564 131.099 15.204 1.00 21.62 275 ALA A O 1
ATOM 2050 N N . ARG A 1 276 ? 27.782 129.096 14.200 1.00 25.84 276 ARG A N 1
ATOM 2051 C CA . ARG A 1 276 ? 27.633 128.390 15.464 1.00 25.86 276 ARG A CA 1
ATOM 2052 C C . ARG A 1 276 ? 28.858 128.600 16.345 1.00 23.95 276 ARG A C 1
ATOM 2053 O O . ARG A 1 276 ? 29.970 128.866 15.866 1.00 24.45 276 ARG A O 1
ATOM 2061 N N . ALA A 1 277 ? 28.640 128.489 17.651 1.00 20.48 277 ALA A N 1
ATOM 2062 C CA . ALA A 1 277 ? 29.742 128.476 18.595 1.00 22.05 277 ALA A CA 1
ATOM 2063 C C . ALA A 1 277 ? 30.597 127.221 18.391 1.00 21.41 277 ALA A C 1
ATOM 2064 O O . ALA A 1 277 ? 30.214 126.277 17.694 1.00 21.17 277 ALA A O 1
ATOM 2066 N N . GLU A 1 278 ? 31.774 127.219 19.008 1.00 22.82 278 GLU A N 1
ATOM 2067 C CA . GLU A 1 278 ? 32.611 126.027 19.014 1.00 23.44 278 GLU A CA 1
ATOM 2068 C C . GLU A 1 278 ? 31.944 124.930 19.841 1.00 23.90 278 GLU A C 1
ATOM 2069 O O . GLU A 1 278 ? 31.167 125.205 20.762 1.00 22.97 278 GLU A O 1
ATOM 2075 N N . TRP A 1 279 ? 32.231 123.671 19.495 1.00 24.01 279 TRP A N 1
ATOM 2076 C CA . TRP A 1 279 ? 31.579 122.548 20.175 1.00 24.66 279 TRP A CA 1
ATOM 2077 C C . TRP A 1 279 ? 31.680 122.611 21.697 1.00 27.40 279 TRP A C 1
ATOM 2078 O O . TRP A 1 279 ? 30.654 122.407 22.369 1.00 26.64 279 TRP A O 1
ATOM 2089 N N . PRO A 1 280 ? 32.837 122.887 22.303 1.00 23.83 280 PRO A N 1
ATOM 2090 C CA . PRO A 1 280 ? 32.866 122.996 23.769 1.00 29.07 280 PRO A CA 1
ATOM 2091 C C . PRO A 1 280 ? 32.018 124.137 24.298 1.00 29.44 280 PRO A C 1
ATOM 2092 O O . PRO A 1 280 ? 31.456 124.022 25.396 1.00 25.59 280 PRO A O 1
ATOM 2096 N N . GLU A 1 281 ? 31.922 125.242 23.550 1.00 21.58 281 GLU A N 1
ATOM 2097 C CA . GLU A 1 281 ? 31.030 126.331 23.936 1.00 21.26 281 GLU A CA 1
ATOM 2098 C C . GLU A 1 281 ? 29.570 125.914 23.827 1.00 20.73 281 GLU A C 1
ATOM 2099 O O . GLU A 1 281 ? 28.756 126.237 24.703 1.00 22.38 281 GLU A O 1
ATOM 2105 N N . LEU A 1 282 ? 29.212 125.210 22.752 1.00 20.08 282 LEU A N 1
ATOM 2106 C CA . LEU A 1 282 ? 27.829 124.765 22.613 1.00 23.89 282 LEU A CA 1
ATOM 2107 C C . LEU A 1 282 ? 27.434 123.844 23.760 1.00 29.35 282 LEU A C 1
ATOM 2108 O O . LEU A 1 282 ? 26.308 123.918 24.271 1.00 22.46 282 LEU A O 1
ATOM 2113 N N . SER A 1 283 ? 28.347 122.963 24.179 1.00 23.73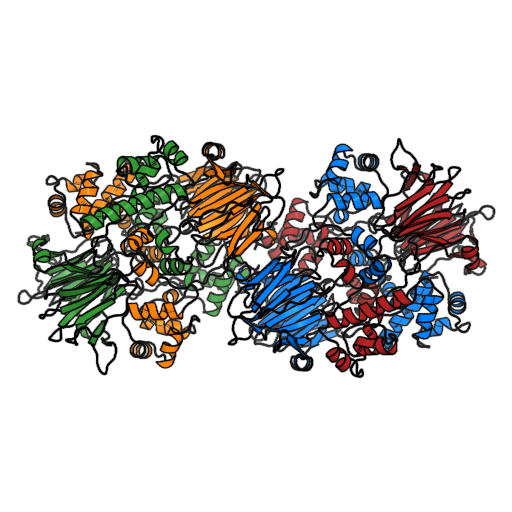 283 SER A N 1
ATOM 2114 C CA . SER A 1 283 ? 28.020 122.043 25.266 1.00 28.87 283 SER A CA 1
ATOM 2115 C C . SER A 1 283 ? 27.793 122.796 26.565 1.00 23.04 283 SER A C 1
ATOM 2116 O O . SER A 1 283 ? 26.860 122.485 27.316 1.00 22.79 283 SER A O 1
ATOM 2119 N N . ALA A 1 284 ? 28.655 123.774 26.856 1.00 19.10 284 ALA A N 1
ATOM 2120 C CA . ALA A 1 284 ? 28.526 124.555 28.079 1.00 23.56 284 ALA A CA 1
ATOM 2121 C C . ALA A 1 284 ? 27.260 125.404 28.055 1.00 23.35 284 ALA A C 1
ATOM 2122 O O . ALA A 1 284 ? 26.533 125.476 29.053 1.00 22.39 284 ALA A O 1
ATOM 2124 N N . LEU A 1 285 ? 26.979 126.052 26.925 1.00 19.54 285 LEU A N 1
ATOM 2125 C CA . LEU A 1 285 ? 25.761 126.848 26.824 1.00 20.49 285 LEU A CA 1
ATOM 2126 C C . LEU A 1 285 ? 24.525 125.973 26.954 1.00 19.60 285 LEU A C 1
ATOM 2127 O O . LEU A 1 285 ? 23.582 126.326 27.673 1.00 19.63 285 LEU A O 1
ATOM 2132 N N . ALA A 1 286 ? 24.510 124.828 26.267 1.00 18.42 286 ALA A N 1
ATOM 2133 C CA . ALA A 1 286 ? 23.353 123.937 26.337 1.00 24.49 286 ALA A CA 1
ATOM 2134 C C . ALA A 1 286 ? 23.067 123.505 27.770 1.00 23.23 286 ALA A C 1
ATOM 2135 O O . ALA A 1 286 ? 21.921 123.569 28.227 1.00 21.42 286 ALA A O 1
ATOM 2137 N N . GLU A 1 287 ? 24.103 123.072 28.499 1.00 20.46 287 GLU A N 1
ATOM 2138 C CA . GLU A 1 287 ? 23.901 122.640 29.881 1.00 25.44 287 GLU A CA 1
ATOM 2139 C C . GLU A 1 287 ? 23.374 123.779 30.732 1.00 25.09 287 GLU A C 1
ATOM 2140 O O . GLU A 1 287 ? 22.500 123.579 31.585 1.00 24.88 287 GLU A O 1
ATOM 2146 N N . ALA A 1 288 ? 23.912 124.983 30.529 1.00 19.22 288 ALA A N 1
ATOM 2147 C CA . ALA A 1 288 ? 23.453 126.122 31.300 1.00 19.00 288 ALA A CA 1
ATOM 2148 C C . ALA A 1 288 ? 21.999 126.434 30.998 1.00 23.63 288 ALA A C 1
ATOM 2149 O O . ALA A 1 288 ? 21.276 126.915 31.875 1.00 23.86 288 ALA A O 1
ATOM 2151 N N . LEU A 1 289 ? 21.558 126.162 29.772 1.00 17.49 289 LEU A N 1
ATOM 2152 C CA . LEU A 1 289 ? 20.196 126.437 29.326 1.00 18.36 289 LEU A CA 1
ATOM 2153 C C . LEU A 1 289 ? 19.265 125.245 29.486 1.00 24.18 289 LEU A C 1
ATOM 2154 O O . LEU A 1 289 ? 18.100 125.318 29.069 1.00 20.27 289 LEU A O 1
ATOM 2159 N N . GLY A 1 290 ? 19.739 124.153 30.072 1.00 23.18 290 GLY A N 1
ATOM 2160 C CA . GLY A 1 290 ? 18.865 123.011 30.281 1.00 23.13 290 GLY A CA 1
ATOM 2161 C C . GLY A 1 290 ? 18.377 122.364 29.006 1.00 16.89 290 GLY A C 1
ATOM 2162 O O . GLY A 1 290 ? 17.243 121.879 28.957 1.00 19.93 290 GLY A O 1
ATOM 2163 N N . VAL A 1 291 ? 19.198 122.352 27.956 1.00 19.07 291 VAL A N 1
ATOM 2164 C CA . VAL A 1 291 ? 18.809 121.724 26.705 1.00 17.75 291 VAL A CA 1
ATOM 2165 C C . VAL A 1 291 ? 19.965 120.876 26.193 1.00 20.76 291 VAL A C 1
ATOM 2166 O O . VAL A 1 291 ? 21.117 121.027 26.606 1.00 22.04 291 VAL A O 1
ATOM 2170 N N . SER A 1 292 ? 19.634 119.959 25.296 1.00 19.93 292 SER A N 1
ATOM 2171 C CA . SER A 1 292 ? 20.660 119.253 24.546 1.00 25.90 292 SER A CA 1
ATOM 2172 C C . SER A 1 292 ? 21.285 120.188 23.520 1.00 21.98 292 SER A C 1
ATOM 2173 O O . SER A 1 292 ? 20.637 121.107 23.013 1.00 17.90 292 SER A O 1
ATOM 2176 N N . VAL A 1 293 ? 22.562 119.943 23.213 1.00 23.40 293 VAL A N 1
ATOM 2177 C CA . VAL A 1 293 ? 23.228 120.674 22.136 1.00 24.32 293 VAL A CA 1
ATOM 2178 C C . VAL A 1 293 ? 22.370 120.663 20.880 1.00 23.87 293 VAL A C 1
ATOM 2179 O O . VAL A 1 293 ? 22.385 121.617 20.095 1.00 23.80 293 VAL A O 1
ATOM 2183 N N . ARG A 1 294 ? 21.581 119.601 20.696 1.00 20.60 294 ARG A N 1
ATOM 2184 C CA . ARG A 1 294 ? 20.667 119.507 19.562 1.00 20.37 294 ARG A CA 1
ATOM 2185 C C . ARG A 1 294 ? 19.849 120.782 19.382 1.00 24.74 294 ARG A C 1
ATOM 2186 O O . ARG A 1 294 ? 19.631 121.237 18.254 1.00 23.94 294 ARG A O 1
ATOM 2194 N N . GLU A 1 295 ? 19.405 121.392 20.485 1.00 22.52 295 GLU A N 1
ATOM 2195 C CA . GLU A 1 295 ? 18.479 122.511 20.389 1.00 17.39 295 GLU A CA 1
ATOM 2196 C C . GLU A 1 295 ? 19.144 123.836 20.043 1.00 18.75 295 GLU A C 1
ATOM 2197 O O . GLU A 1 295 ? 18.425 124.794 19.733 1.00 25.42 295 GLU A O 1
ATOM 2203 N N . LEU A 1 296 ? 20.479 123.927 20.083 1.00 17.54 296 LEU A N 1
ATOM 2204 C CA . LEU A 1 296 ? 21.185 125.145 19.694 1.00 17.71 296 LEU A CA 1
ATOM 2205 C C . LEU A 1 296 ? 21.708 125.089 18.265 1.00 23.87 296 LEU A C 1
ATOM 2206 O O . LEU A 1 296 ? 22.294 126.070 17.793 1.00 24.21 296 LEU A O 1
ATOM 2211 N N . LEU A 1 297 ? 21.516 123.967 17.573 1.00 22.93 297 LEU A N 1
ATOM 2212 C CA . LEU A 1 297 ? 21.949 123.795 16.193 1.00 20.70 297 LEU A CA 1
ATOM 2213 C C . LEU A 1 297 ? 20.784 124.079 15.253 1.00 23.68 297 LEU A C 1
ATOM 2214 O O . LEU A 1 297 ? 19.642 123.721 15.544 1.00 21.38 297 LEU A O 1
ATOM 2219 N N . VAL A 1 298 ? 21.075 124.730 14.132 1.00 21.65 298 VAL A N 1
ATOM 2220 C CA . VAL A 1 298 ? 20.066 125.145 13.167 1.00 20.95 298 VAL A CA 1
ATOM 2221 C C . VAL A 1 298 ? 20.413 124.497 11.835 1.00 23.85 298 VAL A C 1
ATOM 2222 O O . VAL A 1 298 ? 21.563 124.578 11.403 1.00 24.29 298 VAL A O 1
ATOM 2226 N N . PRO A 1 299 ? 19.475 123.854 11.154 1.00 25.97 299 PRO A N 1
ATOM 2227 C CA . PRO A 1 299 ? 19.808 123.265 9.860 1.00 24.57 299 PRO A CA 1
ATOM 2228 C C . PRO A 1 299 ? 20.078 124.351 8.840 1.00 25.23 299 PRO A C 1
ATOM 2229 O O . PRO A 1 299 ? 19.545 125.460 8.921 1.00 27.92 299 PRO A O 1
ATOM 2233 N N . HIS A 1 300 ? 20.967 124.032 7.910 1.00 29.39 300 HIS A N 1
ATOM 2234 C CA . HIS A 1 300 ? 21.154 124.848 6.728 1.00 32.98 300 HIS A CA 1
ATOM 2235 C C . HIS A 1 300 ? 20.266 124.305 5.624 1.00 37.05 300 HIS A C 1
ATOM 2236 O O . HIS A 1 300 ? 19.741 123.192 5.705 1.00 43.21 300 HIS A O 1
ATOM 2243 N N . THR A 1 301 ? 20.061 125.117 4.608 1.00 29.33 301 THR A N 1
ATOM 2244 C CA . THR A 1 301 ? 19.358 124.659 3.426 1.00 26.02 301 THR A CA 1
ATOM 2245 C C . THR A 1 301 ? 20.329 124.658 2.251 1.00 34.20 301 THR A C 1
ATOM 2246 O O . THR A 1 301 ? 21.347 125.354 2.267 1.00 31.84 301 THR A O 1
ATOM 2250 N N . THR A 1 302 ? 20.038 123.832 1.245 1.00 32.42 302 THR A N 1
ATOM 2251 C CA . THR A 1 302 ? 20.818 123.838 0.014 1.00 36.14 302 THR A CA 1
ATOM 2252 C C . THR A 1 302 ? 20.054 124.474 -1.139 1.00 39.15 302 THR A C 1
ATOM 2253 O O . THR A 1 302 ? 20.546 124.458 -2.279 1.00 31.95 302 THR A O 1
ATOM 2257 N N . THR A 1 303 ? 18.872 125.029 -0.865 1.00 32.85 303 THR A N 1
ATOM 2258 C CA . THR A 1 303 ? 18.047 125.626 -1.904 1.00 33.01 303 THR A CA 1
ATOM 2259 C C . THR A 1 303 ? 18.658 126.932 -2.406 1.00 34.01 303 THR A C 1
ATOM 2260 O O . THR A 1 303 ? 19.390 127.631 -1.693 1.00 27.12 303 THR A O 1
ATOM 2264 N N . GLU A 1 304 ? 18.339 127.246 -3.658 1.00 28.86 304 GLU A N 1
ATOM 2265 C CA . GLU A 1 304 ? 18.657 128.512 -4.299 1.00 29.96 304 GLU A CA 1
ATOM 2266 C C . GLU A 1 304 ? 17.456 128.856 -5.166 1.00 35.43 304 GLU A C 1
ATOM 2267 O O . GLU A 1 304 ? 16.965 128.002 -5.912 1.00 30.19 304 GLU A O 1
ATOM 2273 N N . ALA A 1 305 ? 16.949 130.083 -5.027 1.00 29.66 305 ALA A N 1
ATOM 2274 C CA . ALA A 1 305 ? 15.661 130.444 -5.618 1.00 30.32 305 ALA A CA 1
ATOM 2275 C C . ALA A 1 305 ? 14.579 129.451 -5.185 1.00 24.91 305 ALA A C 1
ATOM 2276 O O . ALA A 1 305 ? 13.707 129.064 -5.965 1.00 28.10 305 ALA A O 1
ATOM 2278 N N . ASP A 1 306 ? 14.666 129.011 -3.928 1.00 26.82 306 ASP A N 1
ATOM 2279 C CA . ASP A 1 306 ? 13.657 128.213 -3.223 1.00 27.55 306 ASP A CA 1
ATOM 2280 C C . ASP A 1 306 ? 13.484 126.798 -3.768 1.00 27.45 306 ASP A C 1
ATOM 2281 O O . ASP A 1 306 ? 12.495 126.120 -3.411 1.00 22.50 306 ASP A O 1
ATOM 2286 N N . VAL A 1 307 ? 14.409 126.320 -4.605 1.00 28.72 307 VAL A N 1
ATOM 2287 C CA . VAL A 1 307 ? 14.402 124.949 -5.107 1.00 24.96 307 VAL A CA 1
ATOM 2288 C C . VAL A 1 307 ? 15.808 124.373 -4.982 1.00 29.54 307 VAL A C 1
ATOM 2289 O O . VAL A 1 307 ? 16.800 125.103 -4.924 1.00 30.65 307 VAL A O 1
ATOM 2293 N N . ARG A 1 308 ? 15.886 123.043 -4.937 1.00 20.19 308 ARG A N 1
ATOM 2294 C CA . ARG A 1 308 ? 17.160 122.326 -5.024 1.00 22.09 308 ARG A CA 1
ATOM 2295 C C . ARG A 1 308 ? 17.045 121.298 -6.144 1.00 20.22 308 ARG A C 1
ATOM 2296 O O . ARG A 1 308 ? 16.298 120.322 -6.032 1.00 20.05 308 ARG A O 1
ATOM 2304 N N . ILE A 1 309 ? 17.798 121.507 -7.214 1.00 20.45 309 ILE A N 1
ATOM 2305 C CA . ILE A 1 309 ? 17.736 120.654 -8.395 1.00 24.30 309 ILE A CA 1
ATOM 2306 C C . ILE A 1 309 ? 18.821 119.587 -8.304 1.00 24.44 309 ILE A C 1
ATOM 2307 O O . ILE A 1 309 ? 19.993 119.905 -8.066 1.00 20.54 309 ILE A O 1
ATOM 2312 N N . GLN A 1 310 ? 18.439 118.321 -8.520 1.00 20.33 310 GLN A N 1
ATOM 2313 C CA . GLN A 1 310 ? 19.402 117.222 -8.565 1.00 20.28 310 GLN A CA 1
ATOM 2314 C C . GLN A 1 310 ? 19.495 116.679 -9.985 1.00 20.46 310 GLN A C 1
ATOM 2315 O O . GLN A 1 310 ? 18.567 115.991 -10.442 1.00 20.41 310 GLN A O 1
ATOM 2321 N N . PRO A 1 311 ? 20.564 116.957 -10.725 1.00 20.70 311 PRO A N 1
ATOM 2322 C CA . PRO A 1 311 ? 20.749 116.271 -12.010 1.00 20.86 311 PRO A CA 1
ATOM 2323 C C . PRO A 1 311 ? 20.876 114.777 -11.767 1.00 20.67 311 PRO A C 1
ATOM 2324 O O . PRO A 1 311 ? 21.587 114.339 -10.860 1.00 20.51 311 PRO A O 1
ATOM 2328 N N . GLY A 1 312 ? 20.166 113.992 -12.572 1.00 20.68 312 GLY A N 1
ATOM 2329 C CA . GLY A 1 312 ? 20.287 112.551 -12.452 1.00 20.88 312 GLY A CA 1
ATOM 2330 C C . GLY A 1 312 ? 21.682 112.040 -12.769 1.00 23.18 312 GLY A C 1
ATOM 2331 O O . GLY A 1 312 ? 22.114 111.025 -12.219 1.00 20.47 312 GLY A O 1
ATOM 2332 N N . ARG A 1 313 ? 22.410 112.742 -13.643 1.00 20.92 313 ARG A N 1
ATOM 2333 C CA . ARG A 1 313 ? 23.710 112.259 -14.093 1.00 22.59 313 ARG A CA 1
ATOM 2334 C C . ARG A 1 313 ? 24.740 112.258 -12.971 1.00 22.77 313 ARG A C 1
ATOM 2335 O O . ARG A 1 313 ? 25.589 111.361 -12.903 1.00 23.91 313 ARG A O 1
ATOM 2343 N N . THR A 1 314 ? 24.708 113.259 -12.101 1.00 20.87 314 THR A N 1
ATOM 2344 C CA . THR A 1 314 ? 25.717 113.392 -11.059 1.00 20.77 314 THR A CA 1
ATOM 2345 C C . THR A 1 314 ? 25.240 112.887 -9.701 1.00 22.32 314 THR A C 1
ATOM 2346 O O . THR A 1 314 ? 25.970 113.008 -8.709 1.00 23.28 314 THR A O 1
ATOM 2350 N N . ALA A 1 315 ? 24.048 112.303 -9.643 1.00 20.27 315 ALA A N 1
ATOM 2351 C CA . ALA A 1 315 ? 23.475 111.852 -8.384 1.00 19.96 315 ALA A CA 1
ATOM 2352 C C . ALA A 1 315 ? 24.261 110.677 -7.802 1.00 20.55 315 ALA A C 1
ATOM 2353 O O . ALA A 1 315 ? 24.798 109.843 -8.531 1.00 19.89 315 ALA A O 1
ATOM 2355 N N . SER A 1 316 ? 24.329 110.620 -6.468 1.00 19.57 316 SER A N 1
ATOM 2356 C CA . SER A 1 316 ? 25.032 109.530 -5.790 1.00 19.40 316 SER A CA 1
ATOM 2357 C C . SER A 1 316 ? 24.358 108.195 -6.077 1.00 19.31 316 SER A C 1
ATOM 2358 O O . SER A 1 316 ? 23.128 108.092 -6.085 1.00 19.24 316 SER A O 1
ATOM 2361 N N . ARG A 1 317 ? 25.169 107.155 -6.294 1.00 15.93 317 ARG A N 1
ATOM 2362 C CA . ARG A 1 317 ? 24.656 105.824 -6.601 1.00 15.44 317 ARG A CA 1
ATOM 2363 C C . ARG A 1 317 ? 25.357 104.794 -5.736 1.00 14.97 317 ARG A C 1
ATOM 2364 O O . ARG A 1 317 ? 26.569 104.886 -5.516 1.00 17.75 317 ARG A O 1
ATOM 2372 N N . TRP A 1 318 ? 24.597 103.819 -5.235 1.00 17.80 318 TRP A N 1
ATOM 2373 C CA . TRP A 1 318 ? 25.196 102.742 -4.461 1.00 19.19 318 TRP A CA 1
ATOM 2374 C C . TRP A 1 318 ? 24.266 101.539 -4.485 1.00 14.75 318 TRP A C 1
ATOM 2375 O O . TRP A 1 318 ? 23.106 101.628 -4.893 1.00 18.78 318 TRP A O 1
ATOM 2386 N N . SER A 1 319 ? 24.809 100.406 -4.061 1.00 18.84 319 SER A N 1
ATOM 2387 C CA . SER A 1 319 ? 24.141 99.117 -4.145 1.00 17.17 319 SER A CA 1
ATOM 2388 C C . SER A 1 319 ? 23.780 98.619 -2.756 1.00 21.78 319 SER A C 1
ATOM 2389 O O . SER A 1 319 ? 24.446 98.937 -1.767 1.00 19.21 319 SER A O 1
ATOM 2392 N N . TYR A 1 320 ? 22.725 97.817 -2.696 1.00 15.44 320 TYR A N 1
ATOM 2393 C CA . TYR A 1 320 ? 22.245 97.292 -1.422 1.00 17.54 320 TYR A CA 1
ATOM 2394 C C . TYR A 1 320 ? 21.982 95.800 -1.572 1.00 19.34 320 TYR A C 1
ATOM 2395 O O . TYR A 1 320 ? 21.297 95.390 -2.519 1.00 22.40 320 TYR A O 1
ATOM 2404 N N . PRO A 1 321 ? 22.468 94.957 -0.643 1.00 19.12 321 PRO A N 1
ATOM 2405 C CA . PRO A 1 321 ? 23.155 95.378 0.585 1.00 17.42 321 PRO A CA 1
ATOM 2406 C C . PRO A 1 321 ? 24.620 95.712 0.360 1.00 19.72 321 PRO A C 1
ATOM 2407 O O . PRO A 1 321 ? 25.298 96.183 1.262 1.00 20.02 321 PRO A O 1
ATOM 2411 N N . GLY A 1 322 ? 25.097 95.479 -0.849 1.00 18.69 322 GLY A N 1
ATOM 2412 C CA . GLY A 1 322 ? 26.468 95.789 -1.179 1.00 20.01 322 GLY A CA 1
ATOM 2413 C C . GLY A 1 322 ? 26.820 95.296 -2.563 1.00 20.41 322 GLY A C 1
ATOM 2414 O O . GLY A 1 322 ? 26.076 94.537 -3.190 1.00 23.14 322 GLY A O 1
ATOM 2415 N N . PRO A 1 323 ? 27.975 95.726 -3.070 1.00 24.27 323 PRO A N 1
ATOM 2416 C CA . PRO A 1 323 ? 28.339 95.388 -4.457 1.00 22.64 323 PRO A CA 1
ATOM 2417 C C . PRO A 1 323 ? 28.650 93.919 -4.682 1.00 25.65 323 PRO A C 1
ATOM 2418 O O . PRO A 1 323 ? 28.598 93.473 -5.833 1.00 27.34 323 PRO A O 1
ATOM 2422 N N . ASP A 1 324 ? 28.985 93.150 -3.644 1.00 24.47 324 ASP A N 1
ATOM 2423 C CA . ASP A 1 324 ? 29.309 91.746 -3.875 1.00 29.14 324 ASP A CA 1
ATOM 2424 C C . ASP A 1 324 ? 28.096 90.974 -4.383 1.00 26.35 324 ASP A C 1
ATOM 2425 O O . ASP A 1 324 ? 28.219 90.155 -5.302 1.00 28.83 324 ASP A O 1
ATOM 2430 N N . ALA A 1 325 ? 26.913 91.237 -3.823 1.00 23.08 325 ALA A N 1
ATOM 2431 C CA . ALA A 1 325 ? 25.669 90.598 -4.266 1.00 26.27 325 ALA A CA 1
ATOM 2432 C C . ALA A 1 325 ? 24.534 91.610 -4.172 1.00 23.59 325 ALA A C 1
ATOM 2433 O O . ALA A 1 325 ? 23.741 91.605 -3.221 1.00 24.42 325 ALA A O 1
ATOM 2435 N N . PRO A 1 326 ? 24.415 92.495 -5.160 1.00 23.13 326 PRO A N 1
ATOM 2436 C CA . PRO A 1 326 ? 23.466 93.611 -5.038 1.00 19.62 326 PRO A CA 1
ATOM 2437 C C . PRO A 1 326 ? 22.054 93.135 -5.326 1.00 19.61 326 PRO A C 1
ATOM 2438 O O . PRO A 1 326 ? 21.814 92.418 -6.299 1.00 20.21 326 PRO A O 1
ATOM 2442 N N . ALA A 1 327 ? 21.126 93.518 -4.454 1.00 16.65 327 ALA A N 1
ATOM 2443 C CA . ALA A 1 327 ? 19.711 93.307 -4.719 1.00 20.81 327 ALA A CA 1
ATOM 2444 C C . ALA A 1 327 ? 19.059 94.538 -5.322 1.00 18.32 327 ALA A C 1
ATOM 2445 O O . ALA A 1 327 ? 18.130 94.414 -6.130 1.00 19.82 327 ALA A O 1
ATOM 2447 N N . TYR A 1 328 ? 19.518 95.719 -4.927 1.00 15.06 328 TYR A N 1
ATOM 2448 C CA . TYR A 1 328 ? 18.970 96.976 -5.407 1.00 14.99 328 TYR A CA 1
ATOM 2449 C C . TYR A 1 328 ? 20.122 97.910 -5.712 1.00 14.82 328 TYR A C 1
ATOM 2450 O O . TYR A 1 328 ? 21.179 97.836 -5.079 1.00 17.70 328 TYR A O 1
ATOM 2459 N N . ARG A 1 329 ? 19.901 98.815 -6.656 1.00 14.76 329 ARG A N 1
ATOM 2460 C CA . ARG A 1 329 ? 20.831 99.914 -6.885 1.00 14.72 329 ARG A CA 1
ATOM 2461 C C . ARG A 1 329 ? 20.055 101.199 -6.658 1.00 17.59 329 ARG A C 1
ATOM 2462 O O . ARG A 1 329 ? 19.019 101.421 -7.294 1.00 20.99 329 ARG A O 1
ATOM 2470 N N . PHE A 1 330 ? 20.526 102.018 -5.727 1.00 16.05 330 PHE A N 1
ATOM 2471 C CA . PHE A 1 330 ? 19.834 103.249 -5.378 1.00 14.01 330 PHE A CA 1
ATOM 2472 C C . PHE A 1 330 ? 20.512 104.443 -6.030 1.00 17.23 330 PHE A C 1
ATOM 2473 O O . PHE A 1 330 ? 21.740 104.478 -6.146 1.00 17.95 330 PHE A O 1
ATOM 2481 N N . THR A 1 331 ? 19.702 105.430 -6.421 1.00 15.02 331 THR A N 1
ATOM 2482 C CA . THR A 1 331 ? 20.173 106.730 -6.874 1.00 16.30 331 THR A CA 1
ATOM 2483 C C . THR A 1 331 ? 19.513 107.790 -6.001 1.00 21.49 331 THR A C 1
ATOM 2484 O O . THR A 1 331 ? 18.287 107.784 -5.838 1.00 17.22 331 THR A O 1
ATOM 2488 N N . GLN A 1 332 ? 20.321 108.682 -5.430 1.00 17.35 332 GLN A N 1
ATOM 2489 C CA . GLN A 1 332 ? 19.810 109.711 -4.525 1.00 18.40 332 GLN A CA 1
ATOM 2490 C C . GLN A 1 332 ? 19.251 110.880 -5.329 1.00 15.86 332 GLN A C 1
ATOM 2491 O O . GLN A 1 332 ? 19.959 111.469 -6.156 1.00 22.66 332 GLN A O 1
ATOM 2497 N N . LEU A 1 333 ? 17.978 111.207 -5.101 1.00 14.31 333 LEU A N 1
ATOM 2498 C CA . LEU A 1 333 ? 17.325 112.279 -5.825 1.00 13.58 333 LEU A CA 1
ATOM 2499 C C . LEU A 1 333 ? 17.269 113.524 -4.938 1.00 14.78 333 LEU A C 1
ATOM 2500 O O . LEU A 1 333 ? 17.854 113.569 -3.850 1.00 16.59 333 LEU A O 1
ATOM 2505 N N . ALA A 1 334 ? 16.575 114.556 -5.409 1.00 15.98 334 ALA A N 1
ATOM 2506 C CA . ALA A 1 334 ? 16.669 115.865 -4.772 1.00 16.19 334 ALA A CA 1
ATOM 2507 C C . ALA A 1 334 ? 16.070 115.846 -3.371 1.00 17.27 334 ALA A C 1
ATOM 2508 O O . ALA A 1 334 ? 15.027 115.232 -3.132 1.00 15.69 334 ALA A O 1
ATOM 2510 N N . GLY A 1 335 ? 16.717 116.548 -2.452 1.00 17.54 335 GLY A N 1
ATOM 2511 C CA . GLY A 1 335 ? 16.151 116.758 -1.139 1.00 20.39 335 GLY A CA 1
ATOM 2512 C C . GLY A 1 335 ? 16.746 118.013 -0.558 1.00 21.47 335 GLY A C 1
ATOM 2513 O O . GLY A 1 335 ? 17.336 118.824 -1.267 1.00 21.07 335 GLY A O 1
ATOM 2514 N N . ASP A 1 336 ? 16.625 118.161 0.764 1.00 19.14 336 ASP A N 1
ATOM 2515 C CA . ASP A 1 336 ? 17.138 119.365 1.418 1.00 21.83 336 ASP A CA 1
ATOM 2516 C C . ASP A 1 336 ? 17.290 119.107 2.907 1.00 17.21 336 ASP A C 1
ATOM 2517 O O . ASP A 1 336 ? 16.435 118.424 3.494 1.00 16.39 336 ASP A O 1
ATOM 2522 N N . PRO A 1 337 ? 18.350 119.624 3.547 1.00 15.25 337 PRO A N 1
ATOM 2523 C CA . PRO A 1 337 ? 18.521 119.405 4.995 1.00 18.38 337 PRO A CA 1
ATOM 2524 C C . PRO A 1 337 ? 17.481 120.103 5.850 1.00 19.03 337 PRO A C 1
ATOM 2525 O O . PRO A 1 337 ? 17.411 119.816 7.053 1.00 18.13 337 PRO A O 1
ATOM 2529 N N . LEU A 1 338 ? 16.690 121.024 5.297 1.00 17.29 338 LEU A N 1
ATOM 2530 C CA . LEU A 1 338 ? 15.563 121.533 6.077 1.00 16.58 338 LEU A CA 1
ATOM 2531 C C . LEU A 1 338 ? 14.577 120.415 6.381 1.00 17.98 338 LEU A C 1
ATOM 2532 O O . LEU A 1 338 ? 13.855 120.465 7.387 1.00 15.20 338 LEU A O 1
ATOM 2537 N N . HIS A 1 339 ? 14.547 119.398 5.527 1.00 16.47 339 HIS A N 1
ATOM 2538 C CA . HIS A 1 339 ? 13.714 118.213 5.692 1.00 14.42 339 HIS A CA 1
ATOM 2539 C C . HIS A 1 339 ? 14.611 116.981 5.762 1.00 13.94 339 HIS A C 1
ATOM 2540 O O . HIS A 1 339 ? 14.668 116.183 4.818 1.00 16.52 339 HIS A O 1
ATOM 2547 N N . PRO A 1 340 ? 15.314 116.787 6.879 1.00 15.34 340 PRO A N 1
ATOM 2548 C CA . PRO A 1 340 ? 16.222 115.637 6.975 1.00 16.89 340 PRO A CA 1
ATOM 2549 C C . PRO A 1 340 ? 15.516 114.297 6.865 1.00 21.06 340 PRO A C 1
ATOM 2550 O O . PRO A 1 340 ? 16.159 113.306 6.510 1.00 15.53 340 PRO A O 1
ATOM 2554 N N . HIS A 1 341 ? 14.220 114.233 7.143 1.00 18.76 341 HIS A N 1
ATOM 2555 C CA . HIS A 1 341 ? 13.482 112.978 7.095 1.00 12.54 341 HIS A CA 1
ATOM 2556 C C . HIS A 1 341 ? 12.862 112.701 5.736 1.00 14.76 341 HIS A C 1
ATOM 2557 O O . HIS A 1 341 ? 12.085 111.747 5.609 1.00 16.56 341 HIS A O 1
ATOM 2564 N N . THR A 1 342 ? 13.169 113.514 4.724 1.00 16.15 342 THR A N 1
ATOM 2565 C CA . THR A 1 342 ? 12.731 113.248 3.364 1.00 15.12 342 THR A CA 1
ATOM 2566 C C . THR A 1 342 ? 13.875 112.571 2.620 1.00 17.20 342 THR A C 1
ATOM 2567 O O . THR A 1 342 ? 14.962 113.145 2.499 1.00 15.82 342 THR A O 1
ATOM 2571 N N . THR A 1 343 ? 13.638 111.346 2.154 1.00 12.98 343 THR A N 1
ATOM 2572 C CA . THR A 1 343 ? 14.581 110.609 1.312 1.00 14.52 343 THR A CA 1
ATOM 2573 C C . THR A 1 343 ? 13.897 110.324 -0.010 1.00 14.68 343 THR A C 1
ATOM 2574 O O . THR A 1 343 ? 12.803 109.754 -0.030 1.00 14.49 343 THR A O 1
ATOM 2578 N N . SER A 1 344 ? 14.538 110.708 -1.109 1.00 13.59 344 SER A N 1
ATOM 2579 C CA . SER A 1 344 ? 14.021 110.436 -2.438 1.00 16.75 344 SER A CA 1
ATOM 2580 C C . SER A 1 344 ? 15.022 109.557 -3.178 1.00 19.00 344 SER A C 1
ATOM 2581 O O . SER A 1 344 ? 16.227 109.853 -3.195 1.00 15.61 344 SER A O 1
ATOM 2584 N N . LEU A 1 345 ? 14.529 108.473 -3.776 1.00 14.24 345 LEU A N 1
ATOM 2585 C CA . LEU A 1 345 ? 15.392 107.493 -4.419 1.00 14.11 345 LEU A CA 1
ATOM 2586 C C . LEU A 1 345 ? 14.794 106.973 -5.714 1.00 14.99 345 LEU A C 1
ATOM 2587 O O . LEU A 1 345 ? 13.590 106.720 -5.802 1.00 16.52 345 LEU A O 1
ATOM 2592 N N . ALA A 1 346 ? 15.657 106.788 -6.714 1.00 13.60 346 ALA A N 1
ATOM 2593 C CA . ALA A 1 346 ? 15.360 105.883 -7.810 1.00 18.16 346 ALA A CA 1
ATOM 2594 C C . ALA A 1 346 ? 15.921 104.523 -7.418 1.00 21.96 346 ALA A C 1
ATOM 2595 O O . ALA A 1 346 ? 17.072 104.426 -6.982 1.00 22.22 346 ALA A O 1
ATOM 2597 N N . VAL A 1 347 ? 15.104 103.483 -7.539 1.00 18.15 347 VAL A N 1
ATOM 2598 C CA . VAL A 1 347 ? 15.464 102.150 -7.074 1.00 14.11 347 VAL A CA 1
ATOM 2599 C C . VAL A 1 347 ? 15.447 101.210 -8.264 1.00 17.64 347 VAL A C 1
ATOM 2600 O O . VAL A 1 347 ? 14.382 100.947 -8.836 1.00 18.65 347 VAL A O 1
ATOM 2604 N N . ASP A 1 348 ? 16.615 100.682 -8.629 1.00 16.26 348 ASP A N 1
ATOM 2605 C CA . ASP A 1 348 ? 16.683 99.588 -9.587 1.00 16.17 348 ASP A CA 1
ATOM 2606 C C . ASP A 1 348 ? 16.576 98.294 -8.804 1.00 18.98 348 ASP A C 1
ATOM 2607 O O . ASP A 1 348 ? 17.439 97.999 -7.968 1.00 18.85 348 ASP A O 1
ATOM 2612 N N . VAL A 1 349 ? 15.507 97.545 -9.047 1.00 19.81 349 VAL A N 1
ATOM 2613 C CA . VAL A 1 349 ? 15.288 96.276 -8.367 1.00 16.86 349 VAL A CA 1
ATOM 2614 C C . VAL A 1 349 ? 15.949 95.204 -9.217 1.00 19.49 349 VAL A C 1
ATOM 2615 O O . VAL A 1 349 ? 15.514 94.934 -10.339 1.00 19.54 349 VAL A O 1
ATOM 2619 N N . LEU A 1 350 ? 17.018 94.611 -8.687 1.00 19.40 350 LEU A N 1
ATOM 2620 C CA . LEU A 1 350 ? 17.853 93.689 -9.444 1.00 21.70 350 LEU A CA 1
ATOM 2621 C C . LEU A 1 350 ? 17.575 92.236 -9.110 1.00 23.63 350 LEU A C 1
ATOM 2622 O O . LEU A 1 350 ? 17.662 91.375 -9.993 1.00 29.31 350 LEU A O 1
ATOM 2627 N N . THR A 1 351 ? 17.230 91.949 -7.863 1.00 19.34 351 THR A N 1
ATOM 2628 C CA . THR A 1 351 ? 17.058 90.573 -7.436 1.00 19.90 351 THR A CA 1
ATOM 2629 C C . THR A 1 351 ? 15.704 90.038 -7.880 1.00 20.09 351 THR A C 1
ATOM 2630 O O . THR A 1 351 ? 14.693 90.750 -7.876 1.00 18.85 351 THR A O 1
ATOM 2634 N N . ALA A 1 352 ? 15.708 88.775 -8.284 1.00 18.36 352 ALA A N 1
ATOM 2635 C CA . ALA A 1 352 ? 14.515 87.999 -8.578 1.00 22.83 352 ALA A CA 1
ATOM 2636 C C . ALA A 1 352 ? 14.008 87.229 -7.368 1.00 25.96 352 ALA A C 1
ATOM 2637 O O . ALA A 1 352 ? 13.017 86.506 -7.485 1.00 23.30 352 ALA A O 1
ATOM 2639 N N . ARG A 1 353 ? 14.672 87.345 -6.227 1.00 26.11 353 ARG A N 1
ATOM 2640 C CA . ARG A 1 353 ? 14.284 86.636 -5.018 1.00 29.99 353 ARG A CA 1
ATOM 2641 C C . ARG A 1 353 ? 13.786 87.612 -3.960 1.00 27.88 353 ARG A C 1
ATOM 2642 O O . ARG A 1 353 ? 14.141 88.794 -3.977 1.00 22.22 353 ARG A O 1
ATOM 2644 N N . PRO A 1 354 ? 12.938 87.156 -3.014 1.00 35.62 354 PRO A N 1
ATOM 2645 C CA . PRO A 1 354 ? 12.555 87.993 -1.869 1.00 36.33 354 PRO A CA 1
ATOM 2646 C C . PRO A 1 354 ? 13.585 87.961 -0.743 1.00 37.10 354 PRO A C 1
ATOM 2647 O O . PRO A 1 354 ? 13.244 87.819 0.432 1.00 34.05 354 PRO A O 1
ATOM 2651 N N . ASP A 1 355 ? 14.857 88.083 -1.107 1.00 36.04 355 ASP A N 1
ATOM 2652 C CA . ASP A 1 355 ? 15.943 87.834 -0.174 1.00 36.43 355 ASP A CA 1
ATOM 2653 C C . ASP A 1 355 ? 16.525 89.102 0.429 1.00 32.70 355 ASP A C 1
ATOM 2654 O O . ASP A 1 355 ? 17.483 89.010 1.204 1.00 33.24 355 ASP A O 1
ATOM 2659 N N . ALA A 1 356 ? 15.970 90.276 0.125 1.00 25.18 356 ALA A N 1
ATOM 2660 C CA . ALA A 1 356 ? 16.546 91.547 0.567 1.00 23.23 356 ALA A CA 1
ATOM 2661 C C . ALA A 1 356 ? 15.499 92.427 1.232 1.00 19.33 356 ALA A C 1
ATOM 2662 O O . ALA A 1 356 ? 15.104 93.468 0.690 1.00 20.97 356 ALA A O 1
ATOM 2664 N N . PRO A 1 357 ? 15.052 92.063 2.428 1.00 26.03 357 PRO A N 1
ATOM 2665 C CA . PRO A 1 357 ? 14.141 92.956 3.151 1.00 20.90 357 PRO A CA 1
ATOM 2666 C C . PRO A 1 357 ? 14.818 94.293 3.419 1.00 21.68 357 PRO A C 1
ATOM 2667 O O . PRO A 1 357 ? 15.986 94.353 3.810 1.00 23.59 357 PRO A O 1
ATOM 2671 N N . LEU A 1 358 ? 14.092 95.358 3.181 1.00 21.09 358 LEU A N 1
ATOM 2672 C CA . LEU A 1 358 ? 14.623 96.673 3.505 1.00 16.56 358 LEU A CA 1
ATOM 2673 C C . LEU A 1 358 ? 14.455 96.947 4.997 1.00 25.32 358 LEU A C 1
ATOM 2674 O O . LEU A 1 358 ? 13.443 96.554 5.587 1.00 20.76 358 LEU A O 1
ATOM 2679 N N . PRO A 1 359 ? 15.428 97.598 5.628 1.00 25.79 359 PRO A N 1
ATOM 2680 C CA . PRO A 1 359 ? 15.291 97.942 7.049 1.00 24.71 359 PRO A CA 1
ATOM 2681 C C . PRO A 1 359 ? 14.058 98.796 7.269 1.00 19.03 359 PRO A C 1
ATOM 2682 O O . PRO A 1 359 ? 13.783 99.716 6.482 1.00 22.89 359 PRO A O 1
ATOM 2686 N N . PRO A 1 360 ? 13.269 98.494 8.297 1.00 19.59 360 PRO A N 1
ATOM 2687 C CA . PRO A 1 360 ? 12.150 99.375 8.643 1.00 21.74 360 PRO A CA 1
ATOM 2688 C C . PRO A 1 360 ? 12.655 100.777 8.930 1.00 22.15 360 PRO A C 1
ATOM 2689 O O . PRO A 1 360 ? 13.743 100.968 9.481 1.00 21.98 360 PRO A O 1
ATOM 2693 N N . THR A 1 361 ? 11.873 101.761 8.507 1.00 21.76 361 THR A N 1
ATOM 2694 C CA . THR A 1 361 ? 12.170 103.154 8.769 1.00 21.39 361 THR A CA 1
ATOM 2695 C C . THR A 1 361 ? 10.984 103.786 9.484 1.00 20.12 361 THR A C 1
ATOM 2696 O O . THR A 1 361 ? 9.842 103.326 9.374 1.00 19.56 361 THR A O 1
ATOM 2700 N N . TYR A 1 362 ? 11.274 104.856 10.223 1.00 19.65 362 TYR A N 1
ATOM 2701 C CA . TYR A 1 362 ? 10.230 105.684 10.817 1.00 17.18 362 TYR A CA 1
ATOM 2702 C C . TYR A 1 362 ? 9.456 106.503 9.790 1.00 19.03 362 TYR A C 1
ATOM 2703 O O . TYR A 1 362 ? 8.463 107.142 10.155 1.00 14.57 362 TYR A O 1
ATOM 2712 N N . GLN A 1 363 ? 9.893 106.524 8.531 1.00 12.78 363 GLN A N 1
ATOM 2713 C CA . GLN A 1 363 ? 9.258 107.347 7.514 1.00 12.61 363 GLN A CA 1
ATOM 2714 C C . GLN A 1 363 ? 8.055 106.639 6.910 1.00 12.69 363 GLN A C 1
ATOM 2715 O O . GLN A 1 363 ? 8.024 105.412 6.819 1.00 15.38 363 GLN A O 1
ATOM 2721 N N . HIS A 1 364 ? 7.060 107.431 6.495 1.00 14.16 364 HIS A N 1
ATOM 2722 C CA . HIS A 1 364 ? 6.100 106.966 5.494 1.00 14.66 364 HIS A CA 1
ATOM 2723 C C . HIS A 1 364 ? 6.840 106.691 4.192 1.00 15.46 364 HIS A C 1
ATOM 2724 O O . HIS A 1 364 ? 7.838 107.339 3.891 1.00 14.36 364 HIS A O 1
ATOM 2731 N N . GLN A 1 365 ? 6.324 105.774 3.375 1.00 15.82 365 GLN A N 1
ATOM 2732 C CA . GLN A 1 365 ? 6.928 105.555 2.061 1.00 12.88 365 GLN A CA 1
ATOM 2733 C C . GLN A 1 365 ? 5.876 105.551 0.962 1.00 17.79 365 GLN A C 1
ATOM 2734 O O . GLN A 1 365 ? 4.766 105.046 1.149 1.00 16.01 365 GLN A O 1
ATOM 2740 N N . TYR A 1 366 ? 6.262 106.089 -0.194 1.00 14.91 366 TYR A N 1
ATOM 2741 C CA . TYR A 1 366 ? 5.461 106.088 -1.408 1.00 13.92 366 TYR A CA 1
ATOM 2742 C C . TYR A 1 366 ? 6.295 105.446 -2.512 1.00 15.62 366 TYR A C 1
ATOM 2743 O O . TYR A 1 366 ? 7.472 105.778 -2.671 1.00 14.11 366 TYR A O 1
ATOM 2752 N N . LEU A 1 367 ? 5.691 104.541 -3.274 1.00 13.70 367 LEU A N 1
ATOM 2753 C CA . LEU A 1 367 ? 6.379 103.850 -4.351 1.00 13.89 367 LEU A CA 1
ATOM 2754 C C . LEU A 1 367 ? 5.610 104.059 -5.644 1.00 17.07 367 LEU A C 1
ATOM 2755 O O . LEU A 1 367 ? 4.381 104.124 -5.640 1.00 14.56 367 LEU A O 1
ATOM 2760 N N . TYR A 1 368 ? 6.338 104.167 -6.757 1.00 16.31 368 TYR A N 1
ATOM 2761 C CA . TYR A 1 368 ? 5.711 104.287 -8.067 1.00 18.13 368 TYR A CA 1
ATOM 2762 C C . TYR A 1 368 ? 6.579 103.529 -9.062 1.00 17.12 368 TYR A C 1
ATOM 2763 O O . TYR A 1 368 ? 7.787 103.762 -9.113 1.00 16.13 368 TYR A O 1
ATOM 2772 N N . VAL A 1 369 ? 5.987 102.620 -9.833 1.00 16.39 369 VAL A N 1
ATOM 2773 C CA . VAL A 1 369 ? 6.774 101.741 -10.699 1.00 18.22 369 VAL A CA 1
ATOM 2774 C C . VAL A 1 369 ? 7.023 102.452 -12.024 1.00 18.35 369 VAL A C 1
ATOM 2775 O O . VAL A 1 369 ? 6.104 102.630 -12.826 1.00 19.37 369 VAL A O 1
ATOM 2779 N N . LEU A 1 370 ? 8.282 102.830 -12.263 1.00 20.45 370 LEU A N 1
ATOM 2780 C CA . LEU A 1 370 ? 8.689 103.483 -13.504 1.00 23.52 370 LEU A CA 1
ATOM 2781 C C . LEU A 1 370 ? 9.070 102.497 -14.590 1.00 27.40 370 LEU A C 1
ATOM 2782 O O . LEU A 1 370 ? 8.853 102.780 -15.771 1.00 30.95 370 LEU A O 1
ATOM 2787 N N . GLY A 1 371 ? 9.649 101.361 -14.219 1.00 22.22 371 GLY A N 1
ATOM 2788 C CA . GLY A 1 371 ? 10.230 100.449 -15.175 1.00 26.20 371 GLY A CA 1
ATOM 2789 C C . GLY A 1 371 ? 9.167 99.733 -15.979 1.00 34.48 371 GLY A C 1
ATOM 2790 O O . GLY A 1 371 ? 7.971 100.019 -15.906 1.00 37.44 371 GLY A O 1
ATOM 2791 N N . GLU A 1 372 ? 9.633 98.772 -16.776 1.00 36.85 372 GLU A N 1
ATOM 2792 C CA . GLU A 1 372 ? 8.772 98.027 -17.679 1.00 29.79 372 GLU A CA 1
ATOM 2793 C C . GLU A 1 372 ? 8.334 96.685 -17.120 1.00 30.46 372 GLU A C 1
ATOM 2794 O O . GLU A 1 372 ? 7.415 96.075 -17.676 1.00 40.09 372 GLU A O 1
ATOM 2797 N N . GLN A 1 373 ? 8.967 96.205 -16.042 1.00 26.73 373 GLN A N 1
ATOM 2798 C CA . GLN A 1 373 ? 8.574 94.940 -15.441 1.00 23.86 373 GLN A CA 1
ATOM 2799 C C . GLN A 1 373 ? 7.834 95.183 -14.131 1.00 18.27 373 GLN A C 1
ATOM 2800 O O . GLN A 1 373 ? 8.094 96.173 -13.442 1.00 22.71 373 GLN A O 1
ATOM 2806 N N . PRO A 1 374 ? 6.909 94.301 -13.762 1.00 21.90 374 PRO A N 1
ATOM 2807 C CA . PRO A 1 374 ? 6.261 94.422 -12.452 1.00 20.28 374 PRO A CA 1
ATOM 2808 C C . PRO A 1 374 ? 7.252 94.155 -11.328 1.00 26.14 374 PRO A C 1
ATOM 2809 O O . PRO A 1 374 ? 8.279 93.497 -11.509 1.00 24.16 374 PRO A O 1
ATOM 2813 N N . VAL A 1 375 ? 6.927 94.675 -10.147 1.00 19.59 375 VAL A N 1
ATOM 2814 C CA . VAL A 1 375 ? 7.731 94.472 -8.942 1.00 22.34 375 VAL A CA 1
ATOM 2815 C C . VAL A 1 375 ? 6.880 93.699 -7.943 1.00 21.97 375 VAL A C 1
ATOM 2816 O O . VAL A 1 375 ? 5.779 94.141 -7.588 1.00 23.35 375 VAL A O 1
ATOM 2820 N N . SER A 1 376 ? 7.381 92.555 -7.487 1.00 19.58 376 SER A N 1
ATOM 2821 C CA . SER A 1 376 ? 6.701 91.811 -6.432 1.00 20.35 376 SER A CA 1
ATOM 2822 C C . SER A 1 376 ? 7.121 92.376 -5.080 1.00 22.43 376 SER A C 1
ATOM 2823 O O . SER A 1 376 ? 8.308 92.612 -4.834 1.00 21.14 376 SER A O 1
ATOM 2826 N N . VAL A 1 377 ? 6.145 92.585 -4.200 1.00 19.49 377 VAL A N 1
ATOM 2827 C CA . VAL A 1 377 ? 6.382 93.162 -2.882 1.00 19.83 377 VAL A CA 1
ATOM 2828 C C . VAL A 1 377 ? 5.916 92.160 -1.841 1.00 24.24 377 VAL A C 1
ATOM 2829 O O . VAL A 1 377 ? 4.830 91.582 -1.973 1.00 24.66 377 VAL A O 1
ATOM 2833 N N . ARG A 1 378 ? 6.738 91.941 -0.820 1.00 20.17 378 ARG A N 1
ATOM 2834 C CA . ARG A 1 378 ? 6.390 91.034 0.265 1.00 24.97 378 ARG A CA 1
ATOM 2835 C C . ARG A 1 378 ? 6.627 91.762 1.577 1.00 21.16 378 ARG A C 1
ATOM 2836 O O . ARG A 1 378 ? 7.684 92.368 1.765 1.00 20.00 378 ARG A O 1
ATOM 2844 N N . TRP A 1 379 ? 5.645 91.744 2.468 1.00 22.85 379 TRP A N 1
ATOM 2845 C CA . TRP A 1 379 ? 5.790 92.564 3.654 1.00 21.03 379 TRP A CA 1
ATOM 2846 C C . TRP A 1 379 ? 5.101 91.886 4.824 1.00 23.65 379 TRP A C 1
ATOM 2847 O O . TRP A 1 379 ? 4.324 90.943 4.660 1.00 18.56 379 TRP A O 1
ATOM 2858 N N . ARG A 1 380 ? 5.417 92.378 6.016 1.00 20.66 380 ARG A N 1
ATOM 2859 C CA . ARG A 1 380 ? 4.830 91.887 7.251 1.00 23.16 380 ARG A CA 1
ATOM 2860 C C . ARG A 1 380 ? 4.219 93.056 8.011 1.00 20.93 380 ARG A C 1
ATOM 2861 O O . ARG A 1 380 ? 4.699 94.188 7.931 1.00 22.31 380 ARG A O 1
ATOM 2863 N N . TYR A 1 381 ? 3.154 92.768 8.754 1.00 20.32 381 TYR A N 1
ATOM 2864 C CA . TYR A 1 381 ? 2.498 93.787 9.567 1.00 22.99 381 TYR A CA 1
ATOM 2865 C C . TYR A 1 381 ? 1.633 93.084 10.593 1.00 21.90 381 TYR A C 1
ATOM 2866 O O . TYR A 1 381 ? 0.766 92.291 10.220 1.00 24.57 381 TYR A O 1
ATOM 2875 N N . ASN A 1 382 ? 1.866 93.393 11.868 1.00 25.15 382 ASN A N 1
ATOM 2876 C CA . ASN A 1 382 ? 1.071 92.873 12.985 1.00 32.55 382 ASN A CA 1
ATOM 2877 C C . ASN A 1 382 ? 0.926 91.351 12.913 1.00 36.64 382 ASN A C 1
ATOM 2878 O O . ASN A 1 382 ? -0.175 90.802 12.973 1.00 41.45 382 ASN A O 1
ATOM 2883 N N . GLY A 1 383 ? 2.055 90.668 12.762 1.00 40.87 383 GLY A N 1
ATOM 2884 C CA . GLY A 1 383 ? 2.070 89.220 12.780 1.00 42.30 383 GLY A CA 1
ATOM 2885 C C . GLY A 1 383 ? 1.531 88.528 11.549 1.00 43.91 383 GLY A C 1
ATOM 2886 O O . GLY A 1 383 ? 1.438 87.293 11.551 1.00 44.29 383 GLY A O 1
ATOM 2887 N N . GLU A 1 384 ? 1.164 89.261 10.503 1.00 33.40 384 GLU A N 1
ATOM 2888 C CA . GLU A 1 384 ? 0.752 88.659 9.245 1.00 28.10 384 GLU A CA 1
ATOM 2889 C C . GLU A 1 384 ? 1.778 88.983 8.166 1.00 25.64 384 GLU A C 1
ATOM 2890 O O . GLU A 1 384 ? 2.425 90.029 8.206 1.00 22.18 384 GLU A O 1
ATOM 2896 N N . GLN A 1 385 ? 1.937 88.060 7.218 1.00 25.00 385 GLN A N 1
ATOM 2897 C CA . GLN A 1 385 ? 2.728 88.274 6.013 1.00 26.41 385 GLN A CA 1
ATOM 2898 C C . GLN A 1 385 ? 1.795 88.460 4.829 1.00 25.25 385 GLN A C 1
ATOM 2899 O O . GLN A 1 385 ? 0.774 87.773 4.719 1.00 27.05 385 GLN A O 1
ATOM 2905 N N . TYR A 1 386 ? 2.160 89.371 3.937 1.00 23.95 386 TYR A N 1
ATOM 2906 C CA . TYR A 1 386 ? 1.368 89.672 2.755 1.00 24.93 386 TYR A CA 1
ATOM 2907 C C . TYR A 1 386 ? 2.288 89.724 1.544 1.00 25.20 386 TYR A C 1
ATOM 2908 O O . TYR A 1 386 ? 3.510 89.825 1.673 1.00 23.36 386 TYR A O 1
ATOM 2917 N N . ASP A 1 387 ? 1.690 89.646 0.357 1.00 24.81 387 ASP A N 1
ATOM 2918 C CA . ASP A 1 387 ? 2.445 89.798 -0.876 1.00 21.58 387 ASP A CA 1
ATOM 2919 C C . ASP A 1 387 ? 1.557 90.451 -1.922 1.00 28.04 387 ASP A C 1
ATOM 2920 O O . ASP A 1 387 ? 0.329 90.351 -1.870 1.00 29.18 387 ASP A O 1
ATOM 2925 N N . GLY A 1 388 ? 2.189 91.127 -2.870 1.00 23.03 388 GLY A N 1
ATOM 2926 C CA . GLY A 1 388 ? 1.445 91.763 -3.940 1.00 23.51 388 GLY A CA 1
ATOM 2927 C C . GLY A 1 388 ? 2.395 92.079 -5.066 1.00 23.13 388 GLY A C 1
ATOM 2928 O O . GLY A 1 388 ? 3.612 91.933 -4.939 1.00 26.33 388 GLY A O 1
ATOM 2929 N N . ARG A 1 389 ? 1.826 92.520 -6.183 1.00 21.58 389 ARG A N 1
ATOM 2930 C CA . ARG A 1 389 ? 2.626 92.828 -7.361 1.00 21.41 389 ARG A CA 1
ATOM 2931 C C . ARG A 1 389 ? 2.199 94.164 -7.936 1.00 26.40 389 ARG A C 1
ATOM 2932 O O . ARG A 1 389 ? 1.019 94.360 -8.242 1.00 23.67 389 ARG A O 1
ATOM 2940 N N . LEU A 1 390 ? 3.156 95.077 -8.083 1.00 17.84 390 LEU A N 1
ATOM 2941 C CA . LEU A 1 390 ? 2.916 96.377 -8.690 1.00 17.69 390 LEU A CA 1
ATOM 2942 C C . LEU A 1 390 ? 3.302 96.293 -10.159 1.00 21.76 390 LEU A C 1
ATOM 2943 O O . LEU A 1 390 ? 4.451 95.998 -10.474 1.00 21.92 390 LEU A O 1
ATOM 2948 N N . GLU A 1 391 ? 2.346 96.550 -11.049 1.00 21.49 391 GLU A N 1
ATOM 2949 C CA . GLU A 1 391 ? 2.642 96.656 -12.465 1.00 22.65 391 GLU A CA 1
ATOM 2950 C C . GLU A 1 391 ? 3.193 98.044 -12.762 1.00 26.83 391 GLU A C 1
ATOM 2951 O O . GLU A 1 391 ? 3.076 98.953 -11.935 1.00 22.27 391 GLU A O 1
ATOM 2957 N N . PRO A 1 392 ? 3.816 98.233 -13.925 1.00 22.98 392 PRO A N 1
ATOM 2958 C CA . PRO A 1 392 ? 4.250 99.584 -14.315 1.00 18.56 392 PRO A CA 1
ATOM 2959 C C . PRO A 1 392 ? 3.115 100.593 -14.227 1.00 22.11 392 PRO A C 1
ATOM 2960 O O . PRO A 1 392 ? 2.004 100.359 -14.715 1.00 20.29 392 PRO A O 1
ATOM 2964 N N . GLY A 1 393 ? 3.398 101.722 -13.580 1.00 21.21 393 GLY A N 1
ATOM 2965 C CA . GLY A 1 393 ? 2.411 102.755 -13.361 1.00 18.83 393 GLY A CA 1
ATOM 2966 C C . GLY A 1 393 ? 1.571 102.578 -12.116 1.00 19.63 393 GLY A C 1
ATOM 2967 O O . GLY A 1 393 ? 0.830 103.502 -11.760 1.00 18.55 393 GLY A O 1
ATOM 2968 N N . ASP A 1 394 ? 1.633 101.411 -11.470 1.00 19.75 394 ASP A N 1
ATOM 2969 C CA . ASP A 1 394 ? 1.012 101.225 -10.163 1.00 22.57 394 ASP A CA 1
ATOM 2970 C C . ASP A 1 394 ? 1.816 101.966 -9.093 1.00 18.12 394 ASP A C 1
ATOM 2971 O O . ASP A 1 394 ? 3.001 102.268 -9.265 1.00 20.98 394 ASP A O 1
ATOM 2976 N N . SER A 1 395 ? 1.166 102.258 -7.967 1.00 16.05 395 SER A N 1
ATOM 2977 C CA . SER A 1 395 ? 1.854 102.926 -6.873 1.00 15.55 395 SER A CA 1
ATOM 2978 C C . SER A 1 395 ? 1.463 102.260 -5.558 1.00 17.27 395 SER A C 1
ATOM 2979 O O . SER A 1 395 ? 0.543 101.436 -5.500 1.00 19.67 395 SER A O 1
ATOM 2982 N N . ALA A 1 396 ? 2.183 102.602 -4.493 1.00 17.56 396 ALA A N 1
ATOM 2983 C CA . ALA A 1 396 ? 1.850 102.038 -3.192 1.00 16.11 396 ALA A CA 1
ATOM 2984 C C . ALA A 1 396 ? 2.166 103.044 -2.098 1.00 19.44 396 ALA A C 1
ATOM 2985 O O . ALA A 1 396 ? 3.039 103.904 -2.244 1.00 17.60 396 ALA A O 1
ATOM 2987 N N . TYR A 1 397 ? 1.431 102.920 -1.000 1.00 14.52 397 TYR A N 1
ATOM 2988 C CA . TYR A 1 397 ? 1.667 103.678 0.214 1.00 14.30 397 TYR A CA 1
ATOM 2989 C C . TYR A 1 397 ? 2.021 102.703 1.330 1.00 18.12 397 TYR A C 1
ATOM 2990 O O . TYR A 1 397 ? 1.394 101.645 1.447 1.00 15.22 397 TYR A O 1
ATOM 2999 N N . VAL A 1 398 ? 3.031 103.052 2.140 1.00 13.89 398 VAL A N 1
ATOM 3000 C CA . VAL A 1 398 ? 3.525 102.211 3.228 1.00 15.41 398 VAL A CA 1
ATOM 3001 C C . VAL A 1 398 ? 3.600 103.041 4.504 1.00 17.78 398 VAL A C 1
ATOM 3002 O O . VAL A 1 398 ? 4.188 104.128 4.500 1.00 14.59 398 VAL A O 1
ATOM 3006 N N . ILE A 1 399 ? 3.015 102.534 5.592 1.00 17.18 399 ILE A N 1
ATOM 3007 C CA . ILE A 1 399 ? 3.086 103.226 6.882 1.00 13.81 399 ILE A CA 1
ATOM 3008 C C . ILE A 1 399 ? 4.480 103.043 7.470 1.00 14.11 399 ILE A C 1
ATOM 3009 O O . ILE A 1 399 ? 5.215 102.124 7.060 1.00 15.75 399 ILE A O 1
ATOM 3014 N N . PRO A 1 400 ? 4.881 103.886 8.427 1.00 15.16 400 PRO A N 1
ATOM 3015 C CA . PRO A 1 400 ? 6.161 103.667 9.115 1.00 15.52 400 PRO A CA 1
ATOM 3016 C C . PRO A 1 400 ? 6.243 102.273 9.728 1.00 19.70 400 PRO A C 1
ATOM 3017 O O . PRO A 1 400 ? 5.240 101.696 10.149 1.00 15.88 400 PRO A O 1
ATOM 3021 N N . GLY A 1 401 ? 7.461 101.744 9.790 1.00 15.71 401 GLY A N 1
ATOM 3022 C CA . GLY A 1 401 ? 7.742 100.535 10.538 1.00 16.33 401 GLY A CA 1
ATOM 3023 C C . GLY A 1 401 ? 7.618 99.233 9.772 1.00 24.38 401 GLY A C 1
ATOM 3024 O O . GLY A 1 401 ? 7.915 98.175 10.341 1.00 28.74 401 GLY A O 1
ATOM 3025 N N . ILE A 1 402 ? 7.203 99.265 8.508 1.00 17.71 402 ILE A N 1
ATOM 3026 C CA . ILE A 1 402 ? 6.945 98.028 7.772 1.00 15.97 402 ILE A CA 1
ATOM 3027 C C . ILE A 1 402 ? 8.243 97.484 7.197 1.00 20.69 402 ILE A C 1
ATOM 3028 O O . ILE A 1 402 ? 9.005 98.213 6.554 1.00 18.11 402 ILE A O 1
ATOM 3033 N N . GLU A 1 403 ? 8.478 96.188 7.385 1.00 19.53 403 GLU A N 1
ATOM 3034 C CA . GLU A 1 403 ? 9.582 95.513 6.716 1.00 21.58 403 GLU A CA 1
ATOM 3035 C C . GLU A 1 403 ? 9.061 94.893 5.428 1.00 18.13 403 GLU A C 1
ATOM 3036 O O . GLU A 1 403 ? 8.163 94.044 5.470 1.00 19.05 403 GLU A O 1
ATOM 3042 N N . PHE A 1 404 ? 9.601 95.329 4.284 1.00 18.61 404 PHE A N 1
ATOM 3043 C CA . PHE A 1 404 ? 9.222 94.728 3.014 1.00 15.16 404 PHE A CA 1
ATOM 3044 C C . PHE A 1 404 ? 10.456 94.463 2.161 1.00 20.48 404 PHE A C 1
ATOM 3045 O O . PHE A 1 404 ? 11.526 95.040 2.360 1.00 20.44 404 PHE A O 1
ATOM 3053 N N . SER A 1 405 ? 10.284 93.560 1.206 1.00 18.78 405 SER A N 1
ATOM 3054 C CA . SER A 1 405 ? 11.282 93.311 0.187 1.00 15.84 405 SER A CA 1
ATOM 3055 C C . SER A 1 405 ? 10.649 93.503 -1.182 1.00 19.81 405 SER A C 1
ATOM 3056 O O . SER A 1 405 ? 9.431 93.405 -1.347 1.00 16.20 405 SER A O 1
ATOM 3059 N N . LEU A 1 406 ? 11.501 93.768 -2.169 1.00 17.35 406 LEU A N 1
ATOM 3060 C CA . LEU A 1 406 ? 11.097 93.948 -3.550 1.00 19.69 406 LEU A CA 1
ATOM 3061 C C . LEU A 1 406 ? 11.844 92.946 -4.418 1.00 18.40 406 LEU A C 1
ATOM 3062 O O . LEU A 1 406 ? 12.986 92.595 -4.128 1.00 19.30 406 LEU A O 1
ATOM 3067 N N . SER A 1 407 ? 11.189 92.476 -5.476 1.00 17.13 407 SER A N 1
ATOM 3068 C CA . SER A 1 407 ? 11.860 91.596 -6.421 1.00 18.65 407 SER A CA 1
ATOM 3069 C C . SER A 1 407 ? 11.221 91.756 -7.792 1.00 23.96 407 SER A C 1
ATOM 3070 O O . SER A 1 407 ? 10.112 92.277 -7.927 1.00 19.65 407 SER A O 1
ATOM 3073 N N . ALA A 1 408 ? 11.935 91.302 -8.817 1.00 23.26 408 ALA A N 1
ATOM 3074 C CA . ALA A 1 408 ? 11.409 91.404 -10.165 1.00 23.35 408 ALA A CA 1
ATOM 3075 C C . ALA A 1 408 ? 12.052 90.323 -11.011 1.00 23.80 408 ALA A C 1
ATOM 3076 O O . ALA A 1 408 ? 13.197 89.933 -10.769 1.00 23.91 408 ALA A O 1
ATOM 3078 N N . GLU A 1 409 ? 11.301 89.827 -11.994 1.00 24.08 409 GLU A N 1
ATOM 3079 C CA . GLU A 1 409 ? 11.840 88.761 -12.831 1.00 24.54 409 GLU A CA 1
ATOM 3080 C C . GLU A 1 409 ? 12.976 89.262 -13.711 1.00 26.99 409 GLU A C 1
ATOM 3081 O O . GLU A 1 409 ? 13.847 88.478 -14.098 1.00 28.73 409 GLU A O 1
ATOM 3087 N N . LYS A 1 410 ? 12.978 90.547 -14.045 1.00 24.12 410 LYS A N 1
ATOM 3088 C CA . LYS A 1 410 ? 14.086 91.208 -14.718 1.00 24.03 410 LYS A CA 1
ATOM 3089 C C . LYS A 1 410 ? 14.239 92.582 -14.093 1.00 27.40 410 LYS A C 1
ATOM 3090 O O . LYS A 1 410 ? 13.260 93.134 -13.575 1.00 27.91 410 LYS A O 1
ATOM 3093 N N . PRO A 1 411 ? 15.448 93.143 -14.093 1.00 27.06 411 PRO A N 1
ATOM 3094 C CA . PRO A 1 411 ? 15.660 94.426 -13.420 1.00 24.50 411 PRO A CA 1
ATOM 3095 C C . PRO A 1 411 ? 14.660 95.476 -13.887 1.00 29.32 411 PRO A C 1
ATOM 3096 O O . PRO A 1 411 ? 14.345 95.585 -15.074 1.00 29.11 411 PRO A O 1
ATOM 3100 N N . THR A 1 412 ? 14.135 96.231 -12.927 1.00 25.81 412 THR A N 1
ATOM 3101 C CA . THR A 1 412 ? 13.128 97.241 -13.203 1.00 24.80 412 THR A CA 1
ATOM 3102 C C . THR A 1 412 ? 13.273 98.343 -12.167 1.00 25.20 412 THR A C 1
ATOM 3103 O O . THR A 1 412 ? 13.850 98.139 -11.095 1.00 29.02 412 THR A O 1
ATOM 3107 N N . GLU A 1 413 ? 12.760 99.520 -12.504 1.00 21.36 413 GLU A N 1
ATOM 3108 C CA . GLU A 1 413 ? 12.982 100.715 -11.704 1.00 20.95 413 GLU A CA 1
ATOM 3109 C C . GLU A 1 413 ? 11.694 101.162 -11.029 1.00 20.69 413 GLU A C 1
ATOM 3110 O O . GLU A 1 413 ? 10.614 101.097 -11.624 1.00 24.54 413 GLU A O 1
ATOM 3116 N N . LEU A 1 414 ? 11.807 101.642 -9.798 1.00 20.86 414 LEU A N 1
ATOM 3117 C CA . LEU A 1 414 ? 10.692 102.328 -9.172 1.00 22.73 414 LEU A CA 1
ATOM 3118 C C . LEU A 1 414 ? 11.177 103.614 -8.523 1.00 23.21 414 LEU A C 1
ATOM 3119 O O . LEU A 1 414 ? 12.366 103.795 -8.250 1.00 19.70 414 LEU A O 1
ATOM 3124 N N . LEU A 1 415 ? 10.228 104.508 -8.277 1.00 19.45 415 LEU A N 1
ATOM 3125 C CA . LEU A 1 415 ? 10.486 105.767 -7.597 1.00 19.08 415 LEU A CA 1
ATOM 3126 C C . LEU A 1 415 ? 10.033 105.619 -6.151 1.00 19.76 415 LEU A C 1
ATOM 3127 O O . LEU A 1 415 ? 8.942 105.100 -5.898 1.00 18.98 415 LEU A O 1
ATOM 3132 N N . MET A 1 416 ? 10.868 106.063 -5.207 1.00 18.95 416 MET A N 1
ATOM 3133 C CA . MET A 1 416 ? 10.563 105.961 -3.781 1.00 18.83 416 MET A CA 1
ATOM 3134 C C . MET A 1 416 ? 10.711 107.330 -3.131 1.00 18.29 416 MET A C 1
ATOM 3135 O O . MET A 1 416 ? 11.763 107.974 -3.247 1.00 20.60 416 MET A O 1
ATOM 3140 N N . LEU A 1 417 ? 9.656 107.781 -2.459 1.00 18.07 417 LEU A N 1
ATOM 3141 C CA . LEU A 1 417 ? 9.707 109.003 -1.669 1.00 17.74 417 LEU A CA 1
ATOM 3142 C C . LEU A 1 417 ? 9.312 108.647 -0.245 1.00 17.72 417 LEU A C 1
ATOM 3143 O O . LEU A 1 417 ? 8.217 108.133 -0.027 1.00 17.77 417 LEU A O 1
ATOM 3148 N N . ARG A 1 418 ? 10.203 108.922 0.703 1.00 17.67 418 ARG A N 1
ATOM 3149 C CA . ARG A 1 418 ? 10.006 108.651 2.117 1.00 17.69 418 ARG A CA 1
ATOM 3150 C C . ARG A 1 418 ? 9.980 109.986 2.841 1.00 17.37 418 ARG A C 1
ATOM 3151 O O . ARG A 1 418 ? 10.833 110.841 2.587 1.00 18.36 418 ARG A O 1
ATOM 3159 N N . ILE A 1 419 ? 8.998 110.178 3.723 1.00 17.25 419 ILE A N 1
ATOM 3160 C CA . ILE A 1 419 ? 8.840 111.450 4.422 1.00 16.94 419 ILE A CA 1
ATOM 3161 C C . ILE A 1 419 ? 8.577 111.177 5.895 1.00 17.01 419 ILE A C 1
ATOM 3162 O O . ILE A 1 419 ? 8.030 110.133 6.268 1.00 17.24 419 ILE A O 1
ATOM 3167 N N . GLY A 1 420 ? 8.970 112.127 6.736 1.00 16.84 420 GLY A N 1
ATOM 3168 C CA . GLY A 1 420 ? 8.632 112.033 8.145 1.00 16.89 420 GLY A CA 1
ATOM 3169 C C . GLY A 1 420 ? 7.149 112.267 8.356 1.00 20.50 420 GLY A C 1
ATOM 3170 O O . GLY A 1 420 ? 6.520 113.074 7.668 1.00 18.80 420 GLY A O 1
ATOM 3171 N N . GLY A 1 421 ? 6.584 111.544 9.319 1.00 16.93 421 GLY A N 1
ATOM 3172 C CA . GLY A 1 421 ? 5.219 111.744 9.727 1.00 22.04 421 GLY A CA 1
ATOM 3173 C C . GLY A 1 421 ? 5.146 112.625 10.952 1.00 23.89 421 GLY A C 1
ATOM 3174 O O . GLY A 1 421 ? 6.112 113.298 11.332 1.00 22.35 421 GLY A O 1
ATOM 3175 N N . SER A 1 422 ? 3.984 112.598 11.600 1.00 16.67 422 SER A N 1
ATOM 3176 C CA . SER A 1 422 ? 3.815 113.335 12.844 1.00 17.53 422 SER A CA 1
ATOM 3177 C C . SER A 1 422 ? 4.623 112.739 13.991 1.00 23.57 422 SER A C 1
ATOM 3178 O O . SER A 1 422 ? 4.814 113.416 15.004 1.00 23.38 422 SER A O 1
ATOM 3181 N N . ALA A 1 423 ? 5.100 111.497 13.869 1.00 18.43 423 ALA A N 1
ATOM 3182 C CA . ALA A 1 423 ? 6.001 110.937 14.878 1.00 22.32 423 ALA A CA 1
ATOM 3183 C C . ALA A 1 423 ? 7.411 111.427 14.548 1.00 21.45 423 ALA A C 1
ATOM 3184 O O . ALA A 1 423 ? 8.202 110.773 13.861 1.00 20.38 423 ALA A O 1
ATOM 3186 N N . THR A 1 424 ? 7.693 112.637 15.009 1.00 19.79 424 THR A N 1
ATOM 3187 C CA . THR A 1 424 ? 8.975 113.310 14.830 1.00 19.59 424 THR A CA 1
ATOM 3188 C C . THR A 1 424 ? 10.013 112.716 15.775 1.00 19.41 424 THR A C 1
ATOM 3189 O O . THR A 1 424 ? 9.685 111.926 16.663 1.00 18.14 424 THR A O 1
ATOM 3193 N N . PRO A 1 425 ? 11.285 113.089 15.628 1.00 18.14 425 PRO A N 1
ATOM 3194 C CA . PRO A 1 425 ? 12.281 112.652 16.625 1.00 18.09 425 PRO A CA 1
ATOM 3195 C C . PRO A 1 425 ? 11.870 112.956 18.054 1.00 20.89 425 PRO A C 1
ATOM 3196 O O . PRO A 1 425 ? 12.018 112.092 18.927 1.00 18.64 425 PRO A O 1
ATOM 3200 N N . ASP A 1 426 ? 11.329 114.151 18.319 1.00 21.48 426 ASP A N 1
ATOM 3201 C CA . ASP A 1 426 ? 10.940 114.478 19.686 1.00 24.25 426 ASP A CA 1
ATOM 3202 C C . ASP A 1 426 ? 9.863 113.523 20.192 1.00 22.45 426 ASP A C 1
ATOM 3203 O O . ASP A 1 426 ? 9.893 113.104 21.356 1.00 21.01 426 ASP A O 1
ATOM 3208 N N . VAL A 1 427 ? 8.899 113.174 19.337 1.00 19.53 427 VAL A N 1
ATOM 3209 C CA . VAL A 1 427 ? 7.885 112.191 19.726 1.00 18.27 427 VAL A CA 1
ATOM 3210 C C . VAL A 1 427 ? 8.539 110.845 20.018 1.00 18.79 427 VAL A C 1
ATOM 3211 O O . VAL A 1 427 ? 8.232 110.182 21.012 1.00 19.18 427 VAL A O 1
ATOM 3215 N N . ARG A 1 428 ? 9.435 110.409 19.136 1.00 18.84 428 ARG A N 1
ATOM 3216 C CA . ARG A 1 428 ? 10.056 109.102 19.309 1.00 19.34 428 ARG A CA 1
ATOM 3217 C C . ARG A 1 428 ? 10.852 109.026 20.605 1.00 19.96 428 ARG A C 1
ATOM 3218 O O . ARG A 1 428 ? 10.859 107.983 21.269 1.00 20.24 428 ARG A O 1
ATOM 3226 N N . PHE A 1 429 ? 11.519 110.120 20.997 1.00 19.60 429 PHE A N 1
ATOM 3227 C CA . PHE A 1 429 ? 12.223 110.086 22.274 1.00 20.03 429 PHE A CA 1
ATOM 3228 C C . PHE A 1 429 ? 11.256 110.107 23.448 1.00 20.20 429 PHE A C 1
ATOM 3229 O O . PHE A 1 429 ? 11.528 109.475 24.473 1.00 20.72 429 PHE A O 1
ATOM 3237 N N . ALA A 1 430 ? 10.126 110.806 23.313 1.00 19.79 430 ALA A N 1
ATOM 3238 C CA . ALA A 1 430 ? 9.096 110.718 24.346 1.00 19.96 430 ALA A CA 1
ATOM 3239 C C . ALA A 1 430 ? 8.572 109.292 24.475 1.00 20.40 430 ALA A C 1
ATOM 3240 O O . ALA A 1 430 ? 8.403 108.786 25.591 1.00 20.87 430 ALA A O 1
ATOM 3242 N N . LEU A 1 431 ? 8.305 108.623 23.347 1.00 25.57 431 LEU A N 1
ATOM 3243 C CA . LEU A 1 431 ? 7.904 107.217 23.404 1.00 24.39 431 LEU A CA 1
ATOM 3244 C C . LEU A 1 431 ? 8.953 106.372 24.115 1.00 30.56 431 LEU A C 1
ATOM 3245 O O . LEU A 1 431 ? 8.612 105.466 24.884 1.00 24.25 431 LEU A O 1
ATOM 3250 N N . GLY A 1 432 ? 10.235 106.651 23.870 1.00 21.31 432 GLY A N 1
ATOM 3251 C CA . GLY A 1 432 ? 11.291 105.884 24.507 1.00 21.89 432 GLY A CA 1
ATOM 3252 C C . GLY A 1 432 ? 11.411 106.124 25.996 1.00 31.76 432 GLY A C 1
ATOM 3253 O O . GLY A 1 432 ? 11.947 105.268 26.711 1.00 27.25 432 GLY A O 1
ATOM 3254 N N . ALA A 1 433 ? 10.918 107.265 26.482 1.00 21.98 433 ALA A N 1
ATOM 3255 C CA . ALA A 1 433 ? 11.011 107.587 27.898 1.00 25.96 433 ALA A CA 1
ATOM 3256 C C . ALA A 1 433 ? 9.832 107.061 28.701 1.00 28.07 433 ALA A C 1
ATOM 3257 O O . ALA A 1 433 ? 9.916 107.014 29.932 1.00 30.71 433 ALA A O 1
ATOM 3259 N N . MET A 1 434 ? 8.753 106.648 28.037 1.00 31.96 434 MET A N 1
ATOM 3260 C CA . MET A 1 434 ? 7.565 106.176 28.736 1.00 36.14 434 MET A CA 1
ATOM 3261 C C . MET A 1 434 ? 7.852 104.895 29.512 1.00 30.94 434 MET A C 1
ATOM 3262 O O . MET A 1 434 ? 8.634 104.057 29.067 1.00 28.69 434 MET A O 1
ATOM 3267 N N . PRO A 1 435 ? 7.211 104.708 30.665 1.00 26.30 435 PRO A N 1
ATOM 3268 C CA . PRO A 1 435 ? 7.353 103.438 31.387 1.00 29.13 435 PRO A CA 1
ATOM 3269 C C . PRO A 1 435 ? 6.699 102.281 30.644 1.00 37.04 435 PRO A C 1
ATOM 3270 O O . PRO A 1 435 ? 5.851 102.459 29.766 1.00 28.37 435 PRO A O 1
ATOM 3274 N N . ASP A 1 436 ? 7.113 101.070 31.024 1.00 45.16 436 ASP A N 1
ATOM 3275 C CA . ASP A 1 436 ? 6.608 99.854 30.397 1.00 47.65 436 ASP A CA 1
ATOM 3276 C C . ASP A 1 436 ? 5.088 99.813 30.427 1.00 45.12 436 ASP A C 1
ATOM 3277 O O . ASP A 1 436 ? 4.458 100.164 31.427 1.00 47.68 436 ASP A O 1
ATOM 3282 N N . GLY A 1 437 ? 4.499 99.373 29.316 1.00 40.76 437 GLY A N 1
ATOM 3283 C CA . GLY A 1 437 ? 3.064 99.298 29.178 1.00 34.19 437 GLY A CA 1
ATOM 3284 C C . GLY A 1 437 ? 2.381 100.593 28.809 1.00 40.45 437 GLY A C 1
ATOM 3285 O O . GLY A 1 437 ? 1.220 100.565 28.386 1.00 50.73 437 GLY A O 1
ATOM 3286 N N . ALA A 1 438 ? 3.060 101.733 28.941 1.00 33.96 438 ALA A N 1
ATOM 3287 C CA . ALA A 1 438 ? 2.373 103.007 28.777 1.00 29.19 438 ALA A CA 1
ATOM 3288 C C . ALA A 1 438 ? 2.018 103.285 27.321 1.00 30.54 438 ALA A C 1
ATOM 3289 O O . ALA A 1 438 ? 1.027 103.976 27.049 1.00 28.17 438 ALA A O 1
ATOM 3291 N N . ILE A 1 439 ? 2.799 102.761 26.373 1.00 28.99 439 ILE A N 1
ATOM 3292 C CA . ILE A 1 439 ? 2.530 103.046 24.967 1.00 29.06 439 ILE A CA 1
ATOM 3293 C C . ILE A 1 439 ? 1.131 102.573 24.591 1.00 22.32 439 ILE A C 1
ATOM 3294 O O . ILE A 1 439 ? 0.405 103.251 23.854 1.00 21.82 439 ILE A O 1
ATOM 3299 N N . GLY A 1 440 ? 0.714 101.427 25.130 1.00 26.71 440 GLY A N 1
ATOM 3300 C CA . GLY A 1 440 ? -0.639 100.953 24.881 1.00 28.02 440 GLY A CA 1
ATOM 3301 C C . GLY A 1 440 ? -1.712 101.948 25.285 1.00 28.38 440 GLY A C 1
ATOM 3302 O O . GLY A 1 440 ? -2.679 102.160 24.550 1.00 24.83 440 GLY A O 1
ATOM 3303 N N . ARG A 1 441 ? -1.569 102.560 26.467 1.00 28.81 441 ARG A N 1
ATOM 3304 C CA . ARG A 1 441 ? -2.585 103.513 26.917 1.00 25.25 441 ARG A CA 1
ATOM 3305 C C . ARG A 1 441 ? -2.498 104.820 26.142 1.00 26.81 441 ARG A C 1
ATOM 3306 O O . ARG A 1 441 ? -3.513 105.502 25.960 1.00 27.53 441 ARG A O 1
ATOM 3314 N N . TYR A 1 442 ? -1.293 105.188 25.698 1.00 24.37 442 TYR A N 1
ATOM 3315 C CA . TYR A 1 442 ? -1.143 106.351 24.826 1.00 23.76 442 TYR A CA 1
ATOM 3316 C C . TYR A 1 442 ? -1.902 106.144 23.525 1.00 21.87 442 TYR A C 1
ATOM 3317 O O . TYR A 1 442 ? -2.606 107.045 23.056 1.00 23.48 442 TYR A O 1
ATOM 3326 N N . ILE A 1 443 ? -1.808 104.938 22.959 1.00 20.88 443 ILE A N 1
ATOM 3327 C CA . ILE A 1 443 ? -2.535 104.601 21.737 1.00 20.71 443 ILE A CA 1
ATOM 3328 C C . ILE A 1 443 ? -4.039 104.628 21.973 1.00 22.22 443 ILE A C 1
ATOM 3329 O O . ILE A 1 443 ? -4.809 105.124 21.142 1.00 26.03 443 ILE A O 1
ATOM 3334 N N . ALA A 1 444 ? -4.485 104.078 23.096 1.00 22.05 444 ALA A N 1
ATOM 3335 C CA . ALA A 1 444 ? -5.917 103.934 23.325 1.00 27.36 444 ALA A CA 1
ATOM 3336 C C . ALA A 1 444 ? -6.122 103.896 24.835 1.00 29.06 444 ALA A C 1
ATOM 3337 O O . ALA A 1 444 ? -5.904 102.857 25.462 1.00 27.50 444 ALA A O 1
ATOM 3339 N N . GLU A 1 445 ? -6.504 105.035 25.403 1.00 25.40 445 GLU A N 1
ATOM 3340 C CA . GLU A 1 445 ? -6.784 105.077 26.827 1.00 25.01 445 GLU A CA 1
ATOM 3341 C C . GLU A 1 445 ? -7.966 104.175 27.135 1.00 33.53 445 GLU A C 1
ATOM 3342 O O . GLU A 1 445 ? -8.951 104.134 26.389 1.00 30.75 445 GLU A O 1
ATOM 3348 N N . ASP A 1 446 ? -7.859 103.444 28.242 1.00 32.87 446 ASP A N 1
ATOM 3349 C CA . ASP A 1 446 ? -8.810 102.390 28.554 1.00 34.67 446 ASP A CA 1
ATOM 3350 C C . ASP A 1 446 ? -9.299 102.451 29.995 1.00 35.22 446 ASP A C 1
ATOM 3351 O O . ASP A 1 446 ? -9.820 101.450 30.500 1.00 35.49 446 ASP A O 1
ATOM 3356 N N . ARG A 1 447 ? -9.123 103.578 30.683 1.00 25.45 447 ARG A N 1
ATOM 3357 C CA . ARG A 1 447 ? -9.459 103.585 32.104 1.00 24.34 447 ARG A CA 1
ATOM 3358 C C . ARG A 1 447 ? -9.510 105.012 32.633 1.00 25.81 447 ARG A C 1
ATOM 3359 O O . ARG A 1 447 ? -8.865 105.921 32.104 1.00 25.35 447 ARG A O 1
ATOM 3367 N N . LEU A 1 448 ? -10.274 105.178 33.708 1.00 24.24 448 LEU A N 1
ATOM 3368 C CA . LEU A 1 448 ? -10.181 106.377 34.527 1.00 24.01 448 LEU A CA 1
ATOM 3369 C C . LEU A 1 448 ? -8.767 106.507 35.086 1.00 28.92 448 LEU A C 1
ATOM 3370 O O . LEU A 1 448 ? -8.077 105.511 35.316 1.00 24.67 448 LEU A O 1
ATOM 3375 N N . TRP A 1 449 ? -8.336 107.749 35.327 1.00 23.69 449 TRP A N 1
ATOM 3376 C CA . TRP A 1 449 ? -6.941 107.981 35.681 1.00 23.73 449 TRP A CA 1
ATOM 3377 C C . TRP A 1 449 ? -6.593 107.554 37.100 1.00 24.50 449 TRP A C 1
ATOM 3378 O O . TRP A 1 449 ? -5.410 107.575 37.448 1.00 24.66 449 TRP A O 1
ATOM 3389 N N . TYR A 1 450 ? -7.575 107.165 37.917 1.00 25.01 450 TYR A N 1
ATOM 3390 C CA . TYR A 1 450 ? -7.315 106.629 39.254 1.00 27.66 450 TYR A CA 1
ATOM 3391 C C . TYR A 1 450 ? -8.303 105.507 39.542 1.00 28.45 450 TYR A C 1
ATOM 3392 O O . TYR A 1 450 ? -9.280 105.318 38.816 1.00 26.52 450 TYR A O 1
ATOM 3402 N N . SER B 1 9 ? 67.104 120.499 -18.213 1.00 40.67 9 SER B N 1
ATOM 3403 C CA . SER B 1 9 ? 68.422 120.662 -18.813 1.00 51.37 9 SER B CA 1
ATOM 3404 C C . SER B 1 9 ? 68.359 121.245 -20.223 1.00 45.96 9 SER B C 1
ATOM 3405 O O . SER B 1 9 ? 67.579 120.798 -21.061 1.00 25.92 9 SER B O 1
ATOM 3408 N N . ASP B 1 10 ? 69.200 122.247 -20.485 1.00 51.91 10 ASP B N 1
ATOM 3409 C CA . ASP B 1 10 ? 69.260 122.812 -21.828 1.00 54.14 10 ASP B CA 1
ATOM 3410 C C . ASP B 1 10 ? 69.906 121.845 -22.809 1.00 43.64 10 ASP B C 1
ATOM 3411 O O . ASP B 1 10 ? 69.537 121.823 -23.988 1.00 37.88 10 ASP B O 1
ATOM 3416 N N . ALA B 1 11 ? 70.854 121.030 -22.343 1.00 41.24 11 ALA B N 1
ATOM 3417 C CA . ALA B 1 11 ? 71.462 120.037 -23.223 1.00 39.97 11 ALA B CA 1
ATOM 3418 C C . ALA B 1 11 ? 70.459 118.957 -23.617 1.00 39.92 11 ALA B C 1
ATOM 3419 O O . ALA B 1 11 ? 70.473 118.475 -24.757 1.00 39.23 11 ALA B O 1
ATOM 3421 N N . ALA B 1 12 ? 69.586 118.557 -22.688 1.00 32.40 12 ALA B N 1
ATOM 3422 C CA . ALA B 1 12 ? 68.545 117.598 -23.036 1.00 24.50 12 ALA B CA 1
ATOM 3423 C C . ALA B 1 12 ? 67.521 118.222 -23.974 1.00 21.20 12 ALA B C 1
ATOM 3424 O O . ALA B 1 12 ? 67.032 117.557 -24.894 1.00 25.02 12 ALA B O 1
ATOM 3426 N N . ARG B 1 13 ? 67.161 119.491 -23.749 1.00 19.06 13 ARG B N 1
ATOM 3427 C CA . ARG B 1 13 ? 66.270 120.148 -24.699 1.00 19.32 13 ARG B CA 1
ATOM 3428 C C . ARG B 1 13 ? 66.932 120.236 -26.067 1.00 24.70 13 ARG B C 1
ATOM 3429 O O . ARG B 1 13 ? 66.275 120.043 -27.096 1.00 20.62 13 ARG B O 1
ATOM 3437 N N . ALA B 1 14 ? 68.239 120.506 -26.091 1.00 19.48 14 ALA B N 1
ATOM 3438 C CA . ALA B 1 14 ? 68.966 120.525 -27.358 1.00 17.10 14 ALA B CA 1
ATOM 3439 C C . ALA B 1 14 ? 68.905 119.171 -28.052 1.00 20.84 14 ALA B C 1
ATOM 3440 O O . ALA B 1 14 ? 68.709 119.096 -29.273 1.00 21.88 14 ALA B O 1
ATOM 3442 N N . ALA B 1 15 ? 69.071 118.087 -27.293 1.00 23.24 15 ALA B N 1
ATOM 3443 C CA . ALA B 1 15 ? 68.967 116.761 -27.882 1.00 23.45 15 ALA B CA 1
ATOM 3444 C C . ALA B 1 15 ? 67.574 116.520 -28.443 1.00 20.66 15 ALA B C 1
ATOM 3445 O O . ALA B 1 15 ? 67.424 115.873 -29.485 1.00 17.68 15 ALA B O 1
ATOM 3447 N N . ARG B 1 16 ? 66.532 117.043 -27.781 1.00 17.53 16 ARG B N 1
ATOM 3448 C CA . ARG B 1 16 ? 65.192 116.869 -28.330 1.00 15.75 16 ARG B CA 1
ATOM 3449 C C . ARG B 1 16 ? 65.047 117.602 -29.658 1.00 18.99 16 ARG B C 1
ATOM 3450 O O . ARG B 1 16 ? 64.437 117.079 -30.596 1.00 16.79 16 ARG B O 1
ATOM 3458 N N . ALA B 1 17 ? 65.582 118.821 -29.750 1.00 16.32 17 ALA B N 1
ATOM 3459 C CA . ALA B 1 17 ? 65.500 119.572 -30.998 1.00 18.43 17 ALA B CA 1
ATOM 3460 C C . ALA B 1 17 ? 66.323 118.901 -32.096 1.00 21.14 17 ALA B C 1
ATOM 3461 O O . ALA B 1 17 ? 65.908 118.868 -33.262 1.00 16.18 17 ALA B O 1
ATOM 3463 N N . ALA B 1 18 ? 67.494 118.368 -31.740 1.00 16.08 18 ALA B N 1
ATOM 3464 C CA . ALA B 1 18 ? 68.312 117.676 -32.729 1.00 18.00 18 ALA B CA 1
ATOM 3465 C C . ALA B 1 18 ? 67.593 116.446 -33.269 1.00 21.14 18 ALA B C 1
ATOM 3466 O O . ALA B 1 18 ? 67.701 116.131 -34.461 1.00 17.35 18 ALA B O 1
ATOM 3468 N N . ALA B 1 19 ? 66.825 115.755 -32.417 1.00 17.96 19 ALA B N 1
ATOM 3469 C CA . ALA B 1 19 ? 66.101 114.577 -32.882 1.00 18.28 19 ALA B CA 1
ATOM 3470 C C . ALA B 1 19 ? 64.952 114.962 -33.804 1.00 18.07 19 ALA B C 1
ATOM 3471 O O . ALA B 1 19 ? 64.634 114.224 -34.741 1.00 17.89 19 ALA B O 1
ATOM 3473 N N . LEU B 1 20 ? 64.283 116.090 -33.531 1.00 14.68 20 LEU B N 1
ATOM 3474 C CA . LEU B 1 20 ? 63.205 116.543 -34.415 1.00 13.47 20 LEU B CA 1
ATOM 3475 C C . LEU B 1 20 ? 63.732 116.896 -35.801 1.00 16.03 20 LEU B C 1
ATOM 3476 O O . LEU B 1 20 ? 63.032 116.704 -36.805 1.00 14.27 20 LEU B O 1
ATOM 3481 N N . LEU B 1 21 ? 64.947 117.433 -35.869 1.00 13.73 21 LEU B N 1
ATOM 3482 C CA . LEU B 1 21 ? 65.551 117.740 -37.166 1.00 19.56 21 LEU B CA 1
ATOM 3483 C C . LEU B 1 21 ? 65.788 116.467 -37.985 1.00 15.49 21 LEU B C 1
ATOM 3484 O O . LEU B 1 21 ? 65.417 116.396 -39.163 1.00 16.08 21 LEU B O 1
ATOM 3489 N N . ARG B 1 22 ? 66.404 115.446 -37.384 1.00 13.93 22 ARG B N 1
ATOM 3490 C CA . ARG B 1 22 ? 66.570 114.176 -38.095 1.00 12.64 22 ARG B CA 1
ATOM 3491 C C . ARG B 1 22 ? 65.227 113.601 -38.518 1.00 16.29 22 ARG B C 1
ATOM 3492 O O . ARG B 1 22 ? 65.069 113.141 -39.651 1.00 15.96 22 ARG B O 1
ATOM 3500 N N . ALA B 1 23 ? 64.248 113.596 -37.603 1.00 16.30 23 ALA B N 1
ATOM 3501 C CA . ALA B 1 23 ? 62.921 113.080 -37.928 1.00 17.03 23 ALA B CA 1
ATOM 3502 C C . ALA B 1 23 ? 62.288 113.853 -39.074 1.00 14.35 23 ALA B C 1
ATOM 3503 O O . ALA B 1 23 ? 61.622 113.267 -39.936 1.00 15.46 23 ALA B O 1
ATOM 3505 N N . ALA B 1 24 ? 62.465 115.177 -39.098 1.00 15.46 24 ALA B N 1
ATOM 3506 C CA . ALA B 1 24 ? 61.863 115.959 -40.173 1.00 19.89 24 ALA B CA 1
ATOM 3507 C C . ALA B 1 24 ? 62.511 115.629 -41.518 1.00 19.32 24 ALA B C 1
ATOM 3508 O O . ALA B 1 24 ? 61.825 115.507 -42.540 1.00 15.11 24 ALA B O 1
ATOM 3510 N N . ALA B 1 25 ? 63.828 115.473 -41.527 1.00 13.24 25 ALA B N 1
ATOM 3511 C CA . ALA B 1 25 ? 64.531 115.118 -42.758 1.00 15.21 25 ALA B CA 1
ATOM 3512 C C . ALA B 1 25 ? 64.197 113.695 -43.197 1.00 12.23 25 ALA B C 1
ATOM 3513 O O . ALA B 1 25 ? 63.934 113.452 -44.381 1.00 18.18 25 ALA B O 1
ATOM 3515 N N . ASN B 1 26 ? 64.212 112.739 -42.256 1.00 14.59 26 ASN B N 1
ATOM 3516 C CA . ASN B 1 26 ? 63.767 111.374 -42.559 1.00 16.31 26 ASN B CA 1
ATOM 3517 C C . ASN B 1 26 ? 62.384 111.375 -43.211 1.00 15.75 26 ASN B C 1
ATOM 3518 O O . ASN B 1 26 ? 62.156 110.699 -44.223 1.00 14.27 26 ASN B O 1
ATOM 3523 N N . ASP B 1 27 ? 61.438 112.122 -42.626 1.00 18.44 27 ASP B N 1
ATOM 3524 C CA . ASP B 1 27 ? 60.064 112.126 -43.122 1.00 13.99 27 ASP B CA 1
ATOM 3525 C C . ASP B 1 27 ? 59.966 112.663 -44.548 1.00 17.77 27 ASP B C 1
ATOM 3526 O O . ASP B 1 27 ? 59.094 112.235 -45.316 1.00 14.92 27 ASP B O 1
ATOM 3531 N N . LEU B 1 28 ? 60.838 113.596 -44.921 1.00 14.99 28 LEU B N 1
ATOM 3532 C CA . LEU B 1 28 ? 60.871 114.134 -46.275 1.00 17.74 28 LEU B CA 1
ATOM 3533 C C . LEU B 1 28 ? 61.762 113.333 -47.204 1.00 12.01 28 LEU B C 1
ATOM 3534 O O . LEU B 1 28 ? 62.015 113.771 -48.334 1.00 16.49 28 LEU B O 1
ATOM 3539 N N . LYS B 1 29 ? 62.261 112.186 -46.750 1.00 13.69 29 LYS B N 1
ATOM 3540 C CA . LYS B 1 29 ? 63.193 111.381 -47.544 1.00 16.27 29 LYS B CA 1
ATOM 3541 C C . LYS B 1 29 ? 64.378 112.230 -47.997 1.00 18.05 29 LYS B C 1
ATOM 3542 O O . LYS B 1 29 ? 64.800 112.202 -49.163 1.00 16.00 29 LYS B O 1
ATOM 3548 N N . ARG B 1 30 ? 64.908 113.008 -47.059 1.00 17.42 30 ARG B N 1
ATOM 3549 C CA . ARG B 1 30 ? 66.114 113.808 -47.257 1.00 14.04 30 ARG B CA 1
ATOM 3550 C C . ARG B 1 30 ? 67.214 113.220 -46.376 1.00 16.25 30 ARG B C 1
ATOM 3551 O O . ARG B 1 30 ? 67.213 113.428 -45.160 1.00 15.77 30 ARG B O 1
ATOM 3559 N N . ASN B 1 31 ? 68.158 112.499 -46.980 1.00 13.88 31 ASN B N 1
ATOM 3560 C CA . ASN B 1 31 ? 69.292 112.029 -46.195 1.00 14.20 31 ASN B CA 1
ATOM 3561 C C . ASN B 1 31 ? 70.240 113.194 -45.921 1.00 14.52 31 ASN B C 1
ATOM 3562 O O . ASN B 1 31 ? 69.954 114.357 -46.235 1.00 18.11 31 ASN B O 1
ATOM 3567 N N . ASP B 1 32 ? 71.378 112.887 -45.290 1.00 15.77 32 ASP B N 1
ATOM 3568 C CA . ASP B 1 32 ? 72.262 113.950 -44.819 1.00 17.67 32 ASP B CA 1
ATOM 3569 C C . ASP B 1 32 ? 72.693 114.851 -45.971 1.00 20.59 32 ASP B C 1
ATOM 3570 O O . ASP B 1 32 ? 72.610 116.082 -45.876 1.00 20.25 32 ASP B O 1
ATOM 3575 N N . ARG B 1 33 ? 73.107 114.248 -47.093 1.00 17.20 33 ARG B N 1
ATOM 3576 C CA . ARG B 1 33 ? 73.557 115.041 -48.234 1.00 17.75 33 ARG B CA 1
ATOM 3577 C C . ARG B 1 33 ? 72.437 115.891 -48.813 1.00 19.80 33 ARG B C 1
ATOM 3578 O O . ARG B 1 33 ? 72.655 117.061 -49.159 1.00 22.19 33 ARG B O 1
ATOM 3586 N N . ALA B 1 34 ? 71.235 115.320 -48.959 1.00 17.90 34 ALA B N 1
ATOM 3587 C CA . ALA B 1 34 ? 70.149 116.093 -49.554 1.00 18.51 34 ALA B CA 1
ATOM 3588 C C . ALA B 1 34 ? 69.700 117.212 -48.624 1.00 17.75 34 ALA B C 1
ATOM 3589 O O . ALA B 1 34 ? 69.363 118.310 -49.083 1.00 17.79 34 ALA B O 1
ATOM 3591 N N . ALA B 1 35 ? 69.722 116.964 -47.313 1.00 16.70 35 ALA B N 1
ATOM 3592 C CA . ALA B 1 35 ? 69.340 118.008 -46.366 1.00 20.99 35 ALA B CA 1
ATOM 3593 C C . ALA B 1 35 ? 70.352 119.149 -46.369 1.00 26.97 35 ALA B C 1
ATOM 3594 O O . ALA B 1 35 ? 69.974 120.324 -46.290 1.00 23.24 35 ALA B O 1
ATOM 3596 N N . GLU B 1 36 ? 71.646 118.830 -46.478 1.00 24.16 36 GLU B N 1
ATOM 3597 C CA . GLU B 1 36 ? 72.644 119.891 -46.570 1.00 26.20 36 GLU B CA 1
ATOM 3598 C C . GLU B 1 36 ? 72.444 120.716 -47.832 1.00 23.44 36 GLU B C 1
ATOM 3599 O O . GLU B 1 36 ? 72.575 121.946 -47.804 1.00 26.98 36 GLU B O 1
ATOM 3605 N N . ALA B 1 37 ? 72.098 120.061 -48.943 1.00 20.11 37 ALA B N 1
ATOM 3606 C CA . ALA B 1 37 ? 71.807 120.794 -50.171 1.00 26.27 37 ALA B CA 1
ATOM 3607 C C . ALA B 1 37 ? 70.597 121.699 -49.991 1.00 25.60 37 ALA B C 1
ATOM 3608 O O . ALA B 1 37 ? 70.648 122.892 -50.312 1.00 23.36 37 ALA B O 1
ATOM 3610 N N . ASP B 1 38 ? 69.498 121.145 -49.467 1.00 23.90 38 ASP B N 1
ATOM 3611 C CA . ASP B 1 38 ? 68.262 121.910 -49.329 1.00 26.46 38 ASP B CA 1
ATOM 3612 C C . ASP B 1 38 ? 68.450 123.102 -48.401 1.00 22.20 38 ASP B C 1
ATOM 3613 O O . ASP B 1 38 ? 67.958 124.203 -48.684 1.00 22.46 38 ASP B O 1
ATOM 3618 N N . LEU B 1 39 ? 69.165 122.902 -47.296 1.00 22.18 39 LEU B N 1
ATOM 3619 C CA . LEU B 1 39 ? 69.278 123.873 -46.217 1.00 22.76 39 LEU B CA 1
ATOM 3620 C C . LEU B 1 39 ? 70.489 124.789 -46.350 1.00 31.37 39 LEU B C 1
ATOM 3621 O O . LEU B 1 39 ? 70.696 125.636 -45.475 1.00 31.77 39 LEU B O 1
ATOM 3626 N N . GLY B 1 40 ? 71.291 124.634 -47.401 1.00 32.24 40 GLY B N 1
ATOM 3627 C CA . GLY B 1 40 ? 72.501 125.433 -47.551 1.00 36.66 40 GLY B CA 1
ATOM 3628 C C . GLY B 1 40 ? 73.505 125.240 -46.435 1.00 38.75 40 GLY B C 1
ATOM 3629 O O . GLY B 1 40 ? 74.114 126.213 -45.971 1.00 39.54 40 GLY B O 1
ATOM 3630 N N . LEU B 1 41 ? 73.683 124.019 -45.987 1.00 26.98 41 LEU B N 1
ATOM 3631 C CA . LEU B 1 41 ? 74.623 123.714 -44.927 1.00 21.07 41 LEU B CA 1
ATOM 3632 C C . LEU B 1 41 ? 75.941 123.246 -45.522 1.00 29.76 41 LEU B C 1
ATOM 3633 O O . LEU B 1 41 ? 75.988 122.801 -46.672 1.00 25.81 41 LEU B O 1
ATOM 3638 N N . PRO B 1 42 ? 77.046 123.357 -44.778 1.00 31.70 42 PRO B N 1
ATOM 3639 C CA . PRO B 1 42 ? 78.314 122.844 -45.286 1.00 27.42 42 PRO B CA 1
ATOM 3640 C C . PRO B 1 42 ? 78.266 121.330 -45.420 1.00 27.26 42 PRO B C 1
ATOM 3641 O O . PRO B 1 42 ? 77.606 120.645 -44.622 1.00 26.07 42 PRO B O 1
ATOM 3645 N N . PRO B 1 43 ? 78.961 120.770 -46.407 1.00 26.20 43 PRO B N 1
ATOM 3646 C CA . PRO B 1 43 ? 78.965 119.312 -46.573 1.00 22.50 43 PRO B CA 1
ATOM 3647 C C . PRO B 1 43 ? 79.440 118.607 -45.311 1.00 34.74 43 PRO B C 1
ATOM 3648 O O . PRO B 1 43 ? 80.419 119.013 -44.676 1.00 32.75 43 PRO B O 1
ATOM 3652 N N . GLY B 1 44 ? 78.717 117.551 -44.937 1.00 26.55 44 GLY B N 1
ATOM 3653 C CA . GLY B 1 44 ? 79.044 116.759 -43.773 1.00 28.66 44 GLY B CA 1
ATOM 3654 C C . GLY B 1 44 ? 78.622 117.341 -42.441 1.00 34.80 44 GLY B C 1
ATOM 3655 O O . GLY B 1 44 ? 78.917 116.735 -41.405 1.00 52.45 44 GLY B O 1
ATOM 3656 N N . SER B 1 45 ? 77.925 118.474 -42.421 1.00 26.03 45 SER B N 1
ATOM 3657 C CA . SER B 1 45 ? 77.576 119.107 -41.158 1.00 26.44 45 SER B CA 1
ATOM 3658 C C . SER B 1 45 ? 76.242 118.640 -40.585 1.00 41.60 45 SER B C 1
ATOM 3659 O O . SER B 1 45 ? 76.026 118.792 -39.376 1.00 35.76 45 SER B O 1
ATOM 3662 N N . PHE B 1 46 ? 75.345 118.081 -41.409 1.00 39.39 46 PHE B N 1
ATOM 3663 C CA . PHE B 1 46 ? 74.029 117.690 -40.901 1.00 27.62 46 PHE B CA 1
ATOM 3664 C C . PHE B 1 46 ? 74.158 116.740 -39.721 1.00 30.92 46 PHE B C 1
ATOM 3665 O O . PHE B 1 46 ? 73.431 116.871 -38.727 1.00 30.38 46 PHE B O 1
ATOM 3673 N N . GLY B 1 47 ? 75.090 115.787 -39.806 1.00 21.80 47 GLY B N 1
ATOM 3674 C CA . GLY B 1 47 ? 75.336 114.898 -38.682 1.00 25.89 47 GLY B CA 1
ATOM 3675 C C . GLY B 1 47 ? 75.733 115.634 -37.417 1.00 30.39 47 GLY B C 1
ATOM 3676 O O . GLY B 1 47 ? 75.415 115.189 -36.312 1.00 30.00 47 GLY B O 1
ATOM 3677 N N . ASP B 1 48 ? 76.421 116.772 -37.557 1.00 32.98 48 ASP B N 1
ATOM 3678 C CA . ASP B 1 48 ? 76.790 117.565 -36.388 1.00 33.46 48 ASP B CA 1
ATOM 3679 C C . ASP B 1 48 ? 75.583 118.275 -35.782 1.00 28.86 48 ASP B C 1
ATOM 3680 O O . ASP B 1 48 ? 75.514 118.439 -34.558 1.00 31.21 48 ASP B O 1
ATOM 3685 N N . TYR B 1 49 ? 74.637 118.721 -36.613 1.00 23.55 49 TYR B N 1
ATOM 3686 C CA . TYR B 1 49 ? 73.413 119.308 -36.066 1.00 20.28 49 TYR B CA 1
ATOM 3687 C C . TYR B 1 49 ? 72.554 118.264 -35.372 1.00 22.28 49 TYR B C 1
ATOM 3688 O O . TYR B 1 49 ? 71.990 118.536 -34.305 1.00 29.02 49 TYR B O 1
ATOM 3697 N N . VAL B 1 50 ? 72.415 117.068 -35.956 1.00 19.66 50 VAL B N 1
ATOM 3698 C CA . VAL B 1 50 ? 71.532 116.081 -35.330 1.00 22.84 50 VAL B CA 1
ATOM 3699 C C . VAL B 1 50 ? 72.182 115.334 -34.174 1.00 30.25 50 VAL B C 1
ATOM 3700 O O . VAL B 1 50 ? 71.477 114.644 -33.426 1.00 42.01 50 VAL B O 1
ATOM 3704 N N . SER B 1 51 ? 73.497 115.443 -34.004 1.00 36.21 51 SER B N 1
ATOM 3705 C CA . SER B 1 51 ? 74.182 114.819 -32.881 1.00 45.18 51 SER B CA 1
ATOM 3706 C C . SER B 1 51 ? 74.423 115.778 -31.724 1.00 52.22 51 SER B C 1
ATOM 3707 O O . SER B 1 51 ? 74.836 115.331 -30.648 1.00 54.00 51 SER B O 1
ATOM 3710 N N . GLY B 1 52 ? 74.183 117.073 -31.919 1.00 48.75 52 GLY B N 1
ATOM 3711 C CA . GLY B 1 52 ? 74.385 118.065 -30.885 1.00 46.07 52 GLY B CA 1
ATOM 3712 C C . GLY B 1 52 ? 75.719 118.774 -30.917 1.00 45.18 52 GLY B C 1
ATOM 3713 O O . GLY B 1 52 ? 75.961 119.633 -30.063 1.00 57.32 52 GLY B O 1
ATOM 3714 N N . ARG B 1 53 ? 76.590 118.449 -31.873 1.00 43.14 53 ARG B N 1
ATOM 3715 C CA . ARG B 1 53 ? 77.896 119.095 -31.941 1.00 40.80 53 ARG B CA 1
ATOM 3716 C C . ARG B 1 53 ? 77.785 120.553 -32.374 1.00 42.75 53 ARG B C 1
ATOM 3717 O O . ARG B 1 53 ? 78.584 121.388 -31.934 1.00 39.46 53 ARG B O 1
ATOM 3719 N N . LEU B 1 54 ? 76.817 120.876 -33.232 1.00 40.66 54 LEU B N 1
ATOM 3720 C CA . LEU B 1 54 ? 76.523 122.244 -33.630 1.00 36.07 54 LEU B CA 1
ATOM 3721 C C . LEU B 1 54 ? 75.123 122.615 -33.162 1.00 30.51 54 LEU B C 1
ATOM 3722 O O . LEU B 1 54 ? 74.178 121.845 -33.387 1.00 26.67 54 LEU B O 1
ATOM 3727 N N . PRO B 1 55 ? 74.943 123.762 -32.514 1.00 31.95 55 PRO B N 1
ATOM 3728 C CA . PRO B 1 55 ? 73.604 124.131 -32.042 1.00 34.33 55 PRO B CA 1
ATOM 3729 C C . PRO B 1 55 ? 72.663 124.434 -33.199 1.00 24.44 55 PRO B C 1
ATOM 3730 O O . PRO B 1 55 ? 73.057 124.962 -34.242 1.00 28.62 55 PRO B O 1
ATOM 3734 N N . ILE B 1 56 ? 71.398 124.092 -33.004 1.00 25.69 56 ILE B N 1
ATOM 3735 C CA . ILE B 1 56 ? 70.366 124.405 -33.981 1.00 26.35 56 ILE B CA 1
ATOM 3736 C C . ILE B 1 56 ? 69.842 125.797 -33.651 1.00 30.44 56 ILE B C 1
ATOM 3737 O O . ILE B 1 56 ? 69.359 126.045 -32.543 1.00 33.92 56 ILE B O 1
ATOM 3742 N N . THR B 1 57 ? 69.982 126.717 -34.592 1.00 24.55 57 THR B N 1
ATOM 3743 C CA . THR B 1 57 ? 69.657 128.116 -34.372 1.00 25.77 57 THR B CA 1
ATOM 3744 C C . THR B 1 57 ? 68.292 128.439 -34.959 1.00 29.80 57 THR B C 1
ATOM 3745 O O . THR B 1 57 ? 67.740 127.681 -35.762 1.00 22.80 57 THR B O 1
ATOM 3749 N N . TRP B 1 58 ? 67.743 129.582 -34.537 1.00 21.21 58 TRP B N 1
ATOM 3750 C CA . TRP B 1 58 ? 66.508 130.058 -35.152 1.00 25.34 58 TRP B CA 1
ATOM 3751 C C . TRP B 1 58 ? 66.714 130.296 -36.639 1.00 23.43 58 TRP B C 1
ATOM 3752 O O . TRP B 1 58 ? 65.818 130.042 -37.450 1.00 27.36 58 TRP B O 1
ATOM 3763 N N . ASP B 1 59 ? 67.896 130.783 -37.014 1.00 23.51 59 ASP B N 1
ATOM 3764 C CA . ASP B 1 59 ? 68.209 130.941 -38.426 1.00 24.41 59 ASP B CA 1
ATOM 3765 C C . ASP B 1 59 ? 68.045 129.621 -39.170 1.00 19.82 59 ASP B C 1
ATOM 3766 O O . ASP B 1 59 ? 67.418 129.568 -40.236 1.00 21.83 59 ASP B O 1
ATOM 3771 N N . LEU B 1 60 ? 68.588 128.534 -38.612 1.00 22.67 60 LEU B N 1
ATOM 3772 C CA . LEU B 1 60 ? 68.484 127.240 -39.283 1.00 21.27 60 LEU B CA 1
ATOM 3773 C C . LEU B 1 60 ? 67.041 126.784 -39.359 1.00 21.73 60 LEU B C 1
ATOM 3774 O O . LEU B 1 60 ? 66.589 126.275 -40.391 1.00 20.23 60 LEU B O 1
ATOM 3779 N N . ILE B 1 61 ? 66.300 126.959 -38.267 1.00 19.49 61 ILE B N 1
ATOM 3780 C CA . ILE B 1 61 ? 64.908 126.542 -38.240 1.00 15.56 61 ILE B CA 1
ATOM 3781 C C . ILE B 1 61 ? 64.090 127.345 -39.236 1.00 20.07 61 ILE B C 1
ATOM 3782 O O . ILE B 1 61 ? 63.210 126.800 -39.913 1.00 16.57 61 ILE B O 1
ATOM 3787 N N . SER B 1 62 ? 64.383 128.648 -39.359 1.00 17.99 62 SER B N 1
ATOM 3788 C CA . SER B 1 62 ? 63.677 129.485 -40.326 1.00 27.74 62 SER B CA 1
ATOM 3789 C C . SER B 1 62 ? 63.988 129.052 -41.750 1.00 24.35 62 SER B C 1
ATOM 3790 O O . SER B 1 62 ? 63.087 128.992 -42.595 1.00 23.62 62 SER B O 1
ATOM 3793 N N . ARG B 1 63 ? 65.265 128.777 -42.035 1.00 19.78 63 ARG B N 1
ATOM 3794 C CA . ARG B 1 63 ? 65.660 128.264 -43.343 1.00 24.03 63 ARG B CA 1
ATOM 3795 C C . ARG B 1 63 ? 64.914 126.982 -43.676 1.00 24.91 63 ARG B C 1
ATOM 3796 O O . ARG B 1 63 ? 64.484 126.784 -44.821 1.00 22.88 63 ARG B O 1
ATOM 3804 N N . ALA B 1 64 ? 64.753 126.095 -42.681 1.00 15.51 64 ALA B N 1
ATOM 3805 C CA . ALA B 1 64 ? 64.111 124.810 -42.940 1.00 15.36 64 ALA B CA 1
ATOM 3806 C C . ALA B 1 64 ? 62.657 125.002 -43.327 1.00 18.54 64 ALA B C 1
ATOM 3807 O O . ALA B 1 64 ? 62.161 124.342 -44.246 1.00 18.47 64 ALA B O 1
ATOM 3809 N N . ALA B 1 65 ? 61.963 125.928 -42.651 1.00 14.53 65 ALA B N 1
ATOM 3810 C CA . ALA B 1 65 ? 60.574 126.201 -42.988 1.00 14.13 65 ALA B CA 1
ATOM 3811 C C . ALA B 1 65 ? 60.418 126.849 -44.359 1.00 15.82 65 ALA B C 1
ATOM 3812 O O . ALA B 1 65 ? 59.330 126.785 -44.945 1.00 21.98 65 ALA B O 1
ATOM 3814 N N . GLN B 1 66 ? 61.460 127.490 -44.876 1.00 17.53 66 GLN B N 1
ATOM 3815 C CA . GLN B 1 66 ? 61.396 128.038 -46.225 1.00 25.03 66 GLN B CA 1
ATOM 3816 C C . GLN B 1 66 ? 61.759 127.003 -47.284 1.00 23.51 66 GLN B C 1
ATOM 3817 O O . GLN B 1 66 ? 61.098 126.928 -48.327 1.00 22.48 66 GLN B O 1
ATOM 3823 N N . ALA B 1 67 ? 62.769 126.174 -47.014 1.00 17.56 67 ALA B N 1
ATOM 3824 C CA . ALA B 1 67 ? 63.227 125.185 -47.989 1.00 20.14 67 ALA B CA 1
ATOM 3825 C C . ALA B 1 67 ? 62.304 123.975 -48.102 1.00 20.60 67 ALA B C 1
ATOM 3826 O O . ALA B 1 67 ? 62.218 123.367 -49.175 1.00 18.15 67 ALA B O 1
ATOM 3828 N N . TRP B 1 68 ? 61.635 123.599 -47.012 1.00 15.66 68 TRP B N 1
ATOM 3829 C CA . TRP B 1 68 ? 60.828 122.399 -46.889 1.00 13.71 68 TRP B CA 1
ATOM 3830 C C . TRP B 1 68 ? 59.390 122.755 -46.505 1.00 19.91 68 TRP B C 1
ATOM 3831 O O . TRP B 1 68 ? 59.145 123.793 -45.877 1.00 18.61 68 TRP B O 1
ATOM 3842 N N . PRO B 1 69 ? 58.422 121.897 -46.836 1.00 17.56 69 PRO B N 1
ATOM 3843 C CA . PRO B 1 69 ? 57.017 122.155 -46.500 1.00 16.49 69 PRO B CA 1
ATOM 3844 C C . PRO B 1 69 ? 56.689 121.837 -45.045 1.00 14.41 69 PRO B C 1
ATOM 3845 O O . PRO B 1 69 ? 55.750 121.088 -44.742 1.00 16.09 69 PRO B O 1
ATOM 3849 N N . LEU B 1 70 ? 57.461 122.413 -44.129 1.00 16.02 70 LEU B N 1
ATOM 3850 C CA . LEU B 1 70 ? 57.176 122.256 -42.712 1.00 19.10 70 LEU B CA 1
ATOM 3851 C C . LEU B 1 70 ? 57.205 123.625 -42.037 1.00 14.86 70 LEU B C 1
ATOM 3852 O O . LEU B 1 70 ? 57.504 124.655 -42.661 1.00 13.97 70 LEU B O 1
ATOM 3857 N N . ASN B 1 71 ? 56.869 123.628 -40.745 1.00 15.51 71 ASN B N 1
ATOM 3858 C CA . ASN B 1 71 ? 56.780 124.840 -39.946 1.00 17.76 71 ASN B CA 1
ATOM 3859 C C . ASN B 1 71 ? 57.895 124.896 -38.910 1.00 16.19 71 ASN B C 1
ATOM 3860 O O . ASN B 1 71 ? 58.377 123.862 -38.446 1.00 16.17 71 ASN B O 1
ATOM 3865 N N . GLU B 1 72 ? 58.284 126.121 -38.538 1.00 18.07 72 GLU B N 1
ATOM 3866 C CA . GLU B 1 72 ? 59.226 126.283 -37.433 1.00 17.80 72 GLU B CA 1
ATOM 3867 C C . GLU B 1 72 ? 58.761 125.502 -36.210 1.00 21.11 72 GLU B C 1
ATOM 3868 O O . GLU B 1 72 ? 59.574 124.877 -35.515 1.00 18.87 72 GLU B O 1
ATOM 3874 N N . ARG B 1 73 ? 57.444 125.492 -35.960 1.00 16.22 73 ARG B N 1
ATOM 3875 C CA . ARG B 1 73 ? 56.880 124.718 -34.852 1.00 20.84 73 ARG B CA 1
ATOM 3876 C C . ARG B 1 73 ? 57.301 123.266 -34.886 1.00 22.10 73 ARG B C 1
ATOM 3877 O O . ARG B 1 73 ? 57.405 122.624 -33.834 1.00 25.69 73 ARG B O 1
ATOM 3885 N N . ASP B 1 74 ? 57.492 122.710 -36.084 1.00 19.63 74 ASP B N 1
ATOM 3886 C CA . ASP B 1 74 ? 57.736 121.283 -36.203 1.00 16.05 74 ASP B CA 1
ATOM 3887 C C . ASP B 1 74 ? 59.146 120.898 -35.785 1.00 17.63 74 ASP B C 1
ATOM 3888 O O . ASP B 1 74 ? 59.429 119.705 -35.614 1.00 17.77 74 ASP B O 1
ATOM 3893 N N . LEU B 1 75 ? 60.019 121.873 -35.583 1.00 15.21 75 LEU B N 1
ATOM 3894 C CA . LEU B 1 75 ? 61.409 121.625 -35.245 1.00 16.53 75 LEU B CA 1
ATOM 3895 C C . LEU B 1 75 ? 61.760 122.061 -33.834 1.00 18.15 75 LEU B C 1
ATOM 3896 O O . LEU B 1 75 ? 62.920 121.929 -33.429 1.00 16.50 75 LEU B O 1
ATOM 3901 N N . LEU B 1 76 ? 60.786 122.560 -33.071 1.00 18.13 76 LEU B N 1
ATOM 3902 C CA . LEU B 1 76 ? 61.010 123.043 -31.726 1.00 15.06 76 LEU B CA 1
ATOM 3903 C C . LEU B 1 76 ? 60.459 122.054 -30.720 1.00 16.83 76 LEU B C 1
ATOM 3904 O O . LEU B 1 76 ? 59.292 121.663 -30.826 1.00 19.72 76 LEU B O 1
ATOM 3909 N N . PRO B 1 77 ? 61.258 121.606 -29.765 1.00 14.98 77 PRO B N 1
ATOM 3910 C CA . PRO B 1 77 ? 60.717 120.824 -28.654 1.00 15.10 77 PRO B CA 1
ATOM 3911 C C . PRO B 1 77 ? 60.066 121.780 -27.665 1.00 14.81 77 PRO B C 1
ATOM 3912 O O . PRO B 1 77 ? 60.183 123.000 -27.778 1.00 21.68 77 PRO B O 1
ATOM 3916 N N . ILE B 1 78 ? 59.374 121.217 -26.686 1.00 13.37 78 ILE B N 1
ATOM 3917 C CA . ILE B 1 78 ? 58.909 122.004 -25.558 1.00 15.61 78 ILE B CA 1
ATOM 3918 C C . ILE B 1 78 ? 59.895 121.821 -24.410 1.00 23.63 78 ILE B C 1
ATOM 3919 O O . ILE B 1 78 ? 60.809 121.000 -24.467 1.00 18.26 78 ILE B O 1
ATOM 3924 N N . HIS B 1 79 ? 59.735 122.626 -23.369 1.00 15.46 79 HIS B N 1
ATOM 3925 C CA . HIS B 1 79 ? 60.653 122.611 -22.244 1.00 16.70 79 HIS B CA 1
ATOM 3926 C C . HIS B 1 79 ? 60.210 121.571 -21.231 1.00 18.39 79 HIS B C 1
ATOM 3927 O O . HIS B 1 79 ? 59.021 121.305 -21.073 1.00 19.87 79 HIS B O 1
ATOM 3934 N N . ASN B 1 80 ? 61.173 121.027 -20.503 1.00 17.45 80 ASN B N 1
ATOM 3935 C CA . ASN B 1 80 ? 60.875 120.205 -19.336 1.00 15.35 80 ASN B CA 1
ATOM 3936 C C . ASN B 1 80 ? 61.192 121.042 -18.109 1.00 14.38 80 ASN B C 1
ATOM 3937 O O . ASN B 1 80 ? 62.364 121.249 -17.774 1.00 17.86 80 ASN B O 1
ATOM 3942 N N . ASP B 1 81 ? 60.158 121.546 -17.442 1.00 15.15 81 ASP B N 1
ATOM 3943 C CA . ASP B 1 81 ? 60.391 122.288 -16.221 1.00 15.29 81 ASP B CA 1
ATOM 3944 C C . ASP B 1 81 ? 59.924 121.504 -15.001 1.00 22.54 81 ASP B C 1
ATOM 3945 O O . ASP B 1 81 ? 59.799 122.072 -13.913 1.00 17.47 81 ASP B O 1
ATOM 3950 N N . THR B 1 82 ? 59.697 120.198 -15.161 1.00 15.47 82 THR B N 1
ATOM 3951 C CA . THR B 1 82 ? 59.280 119.322 -14.064 1.00 16.66 82 THR B CA 1
ATOM 3952 C C . THR B 1 82 ? 60.199 118.106 -14.048 1.00 14.27 82 THR B C 1
ATOM 3953 O O . THR B 1 82 ? 59.765 116.969 -14.265 1.00 14.88 82 THR B O 1
ATOM 3957 N N . PRO B 1 83 ? 61.488 118.319 -13.755 1.00 15.97 83 PRO B N 1
ATOM 3958 C CA . PRO B 1 83 ? 62.466 117.227 -13.870 1.00 21.97 83 PRO B CA 1
ATOM 3959 C C . PRO B 1 83 ? 62.287 116.122 -12.855 1.00 19.73 83 PRO B C 1
ATOM 3960 O O . PRO B 1 83 ? 62.763 115.007 -13.094 1.00 17.84 83 PRO B O 1
ATOM 3964 N N . GLN B 1 84 ? 61.652 116.389 -11.722 1.00 19.43 84 GLN B N 1
ATOM 3965 C CA . GLN B 1 84 ? 61.392 115.345 -10.743 1.00 16.08 84 GLN B CA 1
ATOM 3966 C C . GLN B 1 84 ? 60.036 114.681 -10.944 1.00 15.93 84 GLN B C 1
ATOM 3967 O O . GLN B 1 84 ? 59.664 113.824 -10.141 1.00 17.28 84 GLN B O 1
ATOM 3973 N N . GLY B 1 85 ? 59.295 115.046 -12.000 1.00 15.63 85 GLY B N 1
ATOM 3974 C CA . GLY B 1 85 ? 57.977 114.490 -12.256 1.00 14.66 85 GLY B CA 1
ATOM 3975 C C . GLY B 1 85 ? 56.856 115.160 -11.493 1.00 16.51 85 GLY B C 1
ATOM 3976 O O . GLY B 1 85 ? 55.692 115.074 -11.912 1.00 17.89 85 GLY B O 1
ATOM 3977 N N . LEU B 1 86 ? 57.172 115.827 -10.390 1.00 15.94 86 LEU B N 1
ATOM 3978 C CA . LEU B 1 86 ? 56.225 116.604 -9.606 1.00 13.69 86 LEU B CA 1
ATOM 3979 C C . LEU B 1 86 ? 56.966 117.852 -9.162 1.00 17.25 86 LEU B C 1
ATOM 3980 O O . LEU B 1 86 ? 58.150 117.783 -8.815 1.00 18.17 86 LEU B O 1
ATOM 3985 N N . ARG B 1 87 ? 56.292 118.997 -9.198 1.00 15.75 87 ARG B N 1
ATOM 3986 C CA . ARG B 1 87 ? 56.932 120.234 -8.775 1.00 15.73 87 ARG B CA 1
ATOM 3987 C C . ARG B 1 87 ? 55.979 121.044 -7.916 1.00 19.65 87 ARG B C 1
ATOM 3988 O O . ARG B 1 87 ? 54.798 121.193 -8.243 1.00 19.56 87 ARG B O 1
ATOM 3996 N N . MET B 1 88 ? 56.508 121.564 -6.817 1.00 16.19 88 MET B N 1
ATOM 3997 C CA . MET B 1 88 ? 55.732 122.339 -5.868 1.00 19.18 88 MET B CA 1
ATOM 3998 C C . MET B 1 88 ? 55.953 123.831 -6.090 1.00 18.89 88 MET B C 1
ATOM 3999 O O . MET B 1 88 ? 57.008 124.265 -6.560 1.00 19.86 88 MET B O 1
ATOM 4004 N N . MET B 1 89 ? 54.925 124.608 -5.776 1.00 15.80 89 MET B N 1
ATOM 4005 C CA . MET B 1 89 ? 54.976 126.057 -5.813 1.00 17.46 89 MET B CA 1
ATOM 4006 C C . MET B 1 89 ? 54.522 126.583 -4.462 1.00 20.30 89 MET B C 1
ATOM 4007 O O . MET B 1 89 ? 53.540 126.092 -3.897 1.00 19.98 89 MET B O 1
ATOM 4012 N N . ARG B 1 90 ? 55.229 127.582 -3.955 1.00 17.43 90 ARG B N 1
ATOM 4013 C CA . ARG B 1 90 ? 55.041 128.057 -2.591 1.00 19.99 90 ARG B CA 1
ATOM 4014 C C . ARG B 1 90 ? 54.111 129.259 -2.521 1.00 18.30 90 ARG B C 1
ATOM 4015 O O . ARG B 1 90 ? 54.099 130.115 -3.406 1.00 22.48 90 ARG B O 1
ATOM 4023 N N . VAL B 1 91 ? 53.344 129.319 -1.430 1.00 18.52 91 VAL B N 1
ATOM 4024 C CA . VAL B 1 91 ? 52.554 130.492 -1.065 1.00 22.25 91 VAL B CA 1
ATOM 4025 C C . VAL B 1 91 ? 53.284 131.789 -1.381 1.00 25.44 91 VAL B C 1
ATOM 4026 O O . VAL B 1 91 ? 52.704 132.710 -1.967 1.00 23.01 91 VAL B O 1
ATOM 4030 N N . LYS B 1 92 ? 54.554 131.877 -0.967 1.00 24.06 92 LYS B N 1
ATOM 4031 C CA . LYS B 1 92 ? 55.308 133.114 -1.128 1.00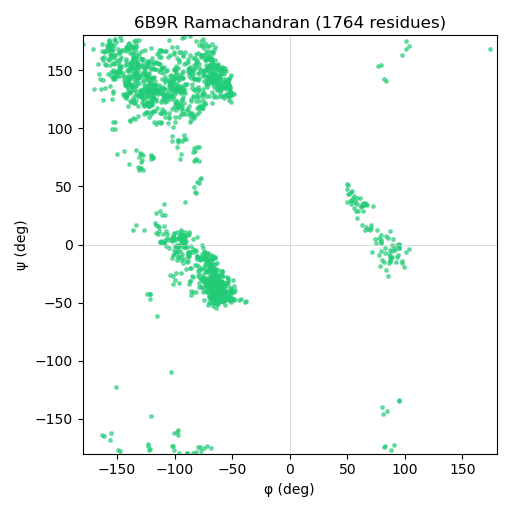 29.08 92 LYS B CA 1
ATOM 4032 C C . LYS B 1 92 ? 55.498 133.454 -2.596 1.00 30.34 92 LYS B C 1
ATOM 4033 O O . LYS B 1 92 ? 55.432 134.627 -2.977 1.00 24.47 92 LYS B O 1
ATOM 4035 N N . GLU B 1 93 ? 55.745 132.438 -3.432 1.00 26.62 93 GLU B N 1
ATOM 4036 C CA . GLU B 1 93 ? 55.851 132.658 -4.869 1.00 23.84 93 GLU B CA 1
ATOM 4037 C C . GLU B 1 93 ? 54.517 133.079 -5.470 1.00 23.88 93 GLU B C 1
ATOM 4038 O O . GLU B 1 93 ? 54.474 133.968 -6.330 1.00 22.96 93 GLU B O 1
ATOM 4044 N N . SER B 1 94 ? 53.419 132.442 -5.049 1.00 20.96 94 SER B N 1
ATOM 4045 C CA . SER B 1 94 ? 52.101 132.877 -5.496 1.00 18.77 94 SER B CA 1
ATOM 4046 C C . SER B 1 94 ? 51.860 134.337 -5.131 1.00 22.24 94 SER B C 1
ATOM 4047 O O . SER B 1 94 ? 51.406 135.128 -5.963 1.00 20.54 94 SER B O 1
ATOM 4050 N N . GLU B 1 95 ? 52.168 134.714 -3.884 1.00 24.14 95 GLU B N 1
ATOM 4051 C CA . GLU B 1 95 ? 51.963 136.098 -3.454 1.00 25.06 95 GLU B CA 1
ATOM 4052 C C . GLU B 1 95 ? 52.827 137.067 -4.256 1.00 20.81 95 GLU B C 1
ATOM 4053 O O . GLU B 1 95 ? 52.374 138.152 -4.630 1.00 21.92 95 GLU B O 1
ATOM 4059 N N . ALA B 1 96 ? 54.076 136.703 -4.516 1.00 24.23 96 ALA B N 1
ATOM 4060 C CA . ALA B 1 96 ? 54.948 137.551 -5.324 1.00 25.06 96 ALA B CA 1
ATOM 4061 C C . ALA B 1 96 ? 54.400 137.814 -6.726 1.00 30.77 96 ALA B C 1
ATOM 4062 O O . ALA B 1 96 ? 54.792 138.805 -7.358 1.00 25.82 96 ALA B O 1
ATOM 4064 N N . SER B 1 97 ? 53.521 136.955 -7.237 1.00 24.49 97 SER B N 1
ATOM 4065 C CA . SER B 1 97 ? 52.961 137.127 -8.573 1.00 23.86 97 SER B CA 1
ATOM 4066 C C . SER B 1 97 ? 51.674 137.942 -8.573 1.00 20.86 97 SER B C 1
ATOM 4067 O O . SER B 1 97 ? 50.979 137.976 -9.592 1.00 24.91 97 SER B O 1
ATOM 4070 N N . SER B 1 98 ? 51.330 138.578 -7.454 1.00 22.65 98 SER B N 1
ATOM 4071 C CA . SER B 1 98 ? 50.030 139.224 -7.336 1.00 25.76 98 SER B CA 1
ATOM 4072 C C . SER B 1 98 ? 49.860 140.320 -8.382 1.00 26.31 98 SER B C 1
ATOM 4073 O O . SER B 1 98 ? 50.733 141.173 -8.551 1.00 25.26 98 SER B O 1
ATOM 4076 N N . ARG B 1 99 ? 48.734 140.281 -9.094 1.00 27.92 99 ARG B N 1
ATOM 4077 C CA . ARG B 1 99 ? 48.303 141.348 -9.990 1.00 26.76 99 ARG B CA 1
ATOM 4078 C C . ARG B 1 99 ? 46.929 141.822 -9.548 1.00 26.98 99 ARG B C 1
ATOM 4079 O O . ARG B 1 99 ? 46.022 141.004 -9.349 1.00 22.19 99 ARG B O 1
ATOM 4087 N N . ILE B 1 100 ? 46.759 143.129 -9.413 1.00 23.05 100 ILE B N 1
ATOM 4088 C CA . ILE B 1 100 ? 45.447 143.703 -9.140 1.00 32.06 100 ILE B CA 1
ATOM 4089 C C . ILE B 1 100 ? 44.954 144.362 -10.417 1.00 33.97 100 ILE B C 1
ATOM 4090 O O . ILE B 1 100 ? 45.701 145.096 -11.077 1.00 36.31 100 ILE B O 1
ATOM 4095 N N . ILE B 1 101 ? 43.722 144.054 -10.798 1.00 26.74 101 ILE B N 1
ATOM 4096 C CA . ILE B 1 101 ? 43.092 144.681 -11.949 1.00 23.56 101 ILE B CA 1
ATOM 4097 C C . ILE B 1 101 ? 41.855 145.418 -11.478 1.00 24.23 101 ILE B C 1
ATOM 4098 O O . ILE B 1 101 ? 41.094 144.905 -10.647 1.00 21.22 101 ILE B O 1
ATOM 4103 N N . GLU B 1 102 ? 41.679 146.630 -11.998 1.00 26.30 102 GLU B N 1
ATOM 4104 C CA . GLU B 1 102 ? 40.523 147.463 -11.716 1.00 30.46 102 GLU B CA 1
ATOM 4105 C C . GLU B 1 102 ? 39.495 147.318 -12.830 1.00 29.67 102 GLU B C 1
ATOM 4106 O O . GLU B 1 102 ? 39.846 147.192 -14.006 1.00 34.26 102 GLU B O 1
ATOM 4112 N N . ARG B 1 103 ? 38.226 147.319 -12.445 1.00 31.36 103 ARG B N 1
ATOM 4113 C CA . ARG B 1 103 ? 37.115 147.306 -13.383 1.00 30.08 103 ARG B CA 1
ATOM 4114 C C . ARG B 1 103 ? 36.046 148.228 -12.828 1.00 33.63 103 ARG B C 1
ATOM 4115 O O . ARG B 1 103 ? 35.752 148.192 -11.629 1.00 36.29 103 ARG B O 1
ATOM 4123 N N . GLY B 1 104 ? 35.477 149.057 -13.697 1.00 30.94 104 GLY B N 1
ATOM 4124 C CA . GLY B 1 104 ? 34.430 149.968 -13.259 1.00 32.32 104 GLY B CA 1
ATOM 4125 C C . GLY B 1 104 ? 34.887 150.985 -12.237 1.00 35.57 104 GLY B C 1
ATOM 4126 O O . GLY B 1 104 ? 34.130 151.322 -11.316 1.00 41.43 104 GLY B O 1
ATOM 4127 N N . GLY B 1 105 ? 36.124 151.467 -12.365 1.00 39.77 105 GLY B N 1
ATOM 4128 C CA . GLY B 1 105 ? 36.637 152.538 -11.545 1.00 44.87 105 GLY B CA 1
ATOM 4129 C C . GLY B 1 105 ? 37.503 152.104 -10.378 1.00 46.24 105 GLY B C 1
ATOM 4130 O O . GLY B 1 105 ? 38.258 152.929 -9.850 1.00 52.16 105 GLY B O 1
ATOM 4131 N N . GLY B 1 106 ? 37.422 150.844 -9.958 1.00 31.47 106 GLY B N 1
ATOM 4132 C CA . GLY B 1 106 ? 38.127 150.424 -8.770 1.00 31.69 106 GLY B CA 1
ATOM 4133 C C . GLY B 1 106 ? 38.576 148.980 -8.802 1.00 32.31 106 GLY B C 1
ATOM 4134 O O . GLY B 1 106 ? 38.159 148.197 -9.662 1.00 31.04 106 GLY B O 1
ATOM 4135 N N . PRO B 1 107 ? 39.441 148.608 -7.852 1.00 31.56 107 PRO B N 1
ATOM 4136 C CA . PRO B 1 107 ? 39.974 147.240 -7.815 1.00 30.09 107 PRO B CA 1
ATOM 4137 C C . PRO B 1 107 ? 38.858 146.208 -7.845 1.00 27.17 107 PRO B C 1
ATOM 4138 O O . PRO B 1 107 ? 37.849 146.337 -7.152 1.00 25.81 107 PRO B O 1
ATOM 4142 N N . TYR B 1 108 ? 39.043 145.178 -8.667 1.00 24.14 108 TYR B N 1
ATOM 4143 C CA . TYR B 1 108 ? 37.989 144.191 -8.857 1.00 21.73 108 TYR B CA 1
ATOM 4144 C C . TYR B 1 108 ? 38.439 142.774 -8.549 1.00 18.13 108 TYR B C 1
ATOM 4145 O O . TYR B 1 108 ? 37.701 142.029 -7.888 1.00 22.07 108 TYR B O 1
ATOM 4154 N N . TYR B 1 109 ? 39.641 142.390 -8.980 1.00 17.75 109 TYR B N 1
ATOM 4155 C CA . TYR B 1 109 ? 40.223 141.088 -8.685 1.00 18.44 109 TYR B CA 1
ATOM 4156 C C . TYR B 1 109 ? 41.682 141.257 -8.285 1.00 24.49 109 TYR B C 1
ATOM 4157 O O . TYR B 1 109 ? 42.383 142.131 -8.805 1.00 30.31 109 TYR B O 1
ATOM 4166 N N . GLU B 1 110 ? 42.149 140.386 -7.396 1.00 19.08 110 GLU B N 1
ATOM 4167 C CA . GLU B 1 110 ? 43.576 140.129 -7.230 1.00 19.59 110 GLU B CA 1
ATOM 4168 C C . GLU B 1 110 ? 43.846 138.712 -7.720 1.00 21.80 110 GLU B C 1
ATOM 4169 O O . GLU B 1 110 ? 43.219 137.760 -7.237 1.00 22.96 110 GLU B O 1
ATOM 4175 N N . TYR B 1 111 ? 44.748 138.580 -8.692 1.00 17.82 111 TYR B N 1
ATOM 4176 C CA . TYR B 1 111 ? 45.160 137.289 -9.234 1.00 15.51 111 TYR B CA 1
ATOM 4177 C C . TYR B 1 111 ? 46.507 136.886 -8.647 1.00 20.70 111 TYR B C 1
ATOM 4178 O O . TYR B 1 111 ? 47.395 137.727 -8.482 1.00 19.57 111 TYR B O 1
ATOM 4187 N N . ARG B 1 112 ? 46.676 135.590 -8.381 1.00 20.58 112 ARG B N 1
ATOM 4188 C CA . ARG B 1 112 ? 47.992 135.015 -8.103 1.00 18.25 112 ARG B CA 1
ATOM 4189 C C . ARG B 1 112 ? 48.161 133.728 -8.897 1.00 19.06 112 ARG B C 1
ATOM 4190 O O . ARG B 1 112 ? 47.205 132.972 -9.076 1.00 22.40 112 ARG B O 1
ATOM 4198 N N . ASP B 1 113 ? 49.373 133.501 -9.404 1.00 17.33 113 ASP B N 1
ATOM 4199 C CA . ASP B 1 113 ? 49.695 132.235 -10.042 1.00 17.55 113 ASP B CA 1
ATOM 4200 C C . ASP B 1 113 ? 49.783 131.129 -9.002 1.00 14.73 113 ASP B C 1
ATOM 4201 O O . ASP B 1 113 ? 50.252 131.350 -7.886 1.00 19.66 113 ASP B O 1
ATOM 4206 N N . THR B 1 114 ? 49.351 129.928 -9.385 1.00 14.88 114 THR B N 1
ATOM 4207 C CA . THR B 1 114 ? 49.712 128.695 -8.681 1.00 14.50 114 THR B CA 1
ATOM 4208 C C . THR B 1 114 ? 50.410 127.755 -9.668 1.00 17.03 114 THR B C 1
ATOM 4209 O O . THR B 1 114 ? 50.666 128.122 -10.820 1.00 18.83 114 THR B O 1
ATOM 4213 N N . ALA B 1 115 ? 50.730 126.541 -9.202 1.00 15.86 115 ALA B N 1
ATOM 4214 C CA . ALA B 1 115 ? 51.660 125.656 -9.909 1.00 17.18 115 ALA B CA 1
ATOM 4215 C C . ALA B 1 115 ? 51.253 125.426 -11.363 1.00 16.21 115 ALA B C 1
ATOM 4216 O O . ALA B 1 115 ? 50.118 125.037 -11.657 1.00 14.84 115 ALA B O 1
ATOM 4218 N N . MET B 1 116 ? 52.205 125.663 -12.265 1.00 15.12 116 MET B N 1
ATOM 4219 C CA . MET B 1 116 ? 52.019 125.565 -13.705 1.00 16.48 116 MET B CA 1
ATOM 4220 C C . MET B 1 116 ? 53.233 124.897 -14.318 1.00 15.07 116 MET B C 1
ATOM 4221 O O . MET B 1 116 ? 54.303 124.829 -13.708 1.00 17.88 116 MET B O 1
ATOM 4226 N N . SER B 1 117 ? 53.072 124.463 -15.564 1.00 13.69 117 SER B N 1
ATOM 4227 C CA . SER B 1 117 ? 54.176 123.827 -16.267 1.00 15.58 117 SER B CA 1
ATOM 4228 C C . SER B 1 117 ? 54.074 124.076 -17.763 1.00 12.46 117 SER B C 1
ATOM 4229 O O . SER B 1 117 ? 52.978 124.104 -18.331 1.00 16.88 117 SER B O 1
ATOM 4232 N N . ARG B 1 118 ? 55.238 124.222 -18.396 1.00 15.46 118 ARG B N 1
ATOM 4233 C CA . ARG B 1 118 ? 55.323 124.244 -19.844 1.00 16.28 118 ARG B CA 1
ATOM 4234 C C . ARG B 1 118 ? 54.971 122.906 -20.476 1.00 15.17 118 ARG B C 1
ATOM 4235 O O . ARG B 1 118 ? 54.809 122.843 -21.701 1.00 16.09 118 ARG B O 1
ATOM 4243 N N . GLN B 1 119 ? 54.825 121.852 -19.678 1.00 13.85 119 GLN B N 1
ATOM 4244 C CA . GLN B 1 119 ? 54.445 120.536 -20.170 1.00 14.37 119 GLN B CA 1
ATOM 4245 C C . GLN B 1 119 ? 52.940 120.296 -20.172 1.00 17.41 119 GLN B C 1
ATOM 4246 O O . GLN B 1 119 ? 52.503 119.218 -20.599 1.00 16.20 119 GLN B O 1
ATOM 4252 N N . ALA B 1 120 ? 52.147 121.262 -19.700 1.00 19.42 120 ALA B N 1
ATOM 4253 C CA . ALA B 1 120 ? 50.717 121.072 -19.496 1.00 16.41 120 ALA B CA 1
ATOM 4254 C C . ALA B 1 120 ? 49.977 122.378 -19.760 1.00 18.62 120 ALA B C 1
ATOM 4255 O O . ALA B 1 120 ? 50.557 123.464 -19.716 1.00 20.58 120 ALA B O 1
ATOM 4257 N N . SER B 1 121 ? 48.668 122.269 -19.998 1.00 21.11 121 SER B N 1
ATOM 4258 C CA . SER B 1 121 ? 47.882 123.435 -20.389 1.00 18.14 121 SER B CA 1
ATOM 4259 C C . SER B 1 121 ? 47.202 124.164 -19.227 1.00 18.25 121 SER B C 1
ATOM 4260 O O . SER B 1 121 ? 46.492 125.144 -19.480 1.00 23.45 121 SER B O 1
ATOM 4263 N N . TYR B 1 122 ? 47.388 123.736 -17.979 1.00 21.70 122 TYR B N 1
ATOM 4264 C CA . TYR B 1 122 ? 46.776 124.457 -16.861 1.00 21.10 122 TYR B CA 1
ATOM 4265 C C . TYR B 1 122 ? 47.140 125.931 -16.916 1.00 17.43 122 TYR B C 1
ATOM 4266 O O . TYR B 1 122 ? 48.273 126.288 -17.243 1.00 17.54 122 TYR B O 1
ATOM 4275 N N . ARG B 1 123 ? 46.179 126.784 -16.558 1.00 17.95 123 ARG B N 1
ATOM 4276 C CA . ARG B 1 123 ? 46.451 128.160 -16.147 1.00 16.52 123 ARG B CA 1
ATOM 4277 C C . ARG B 1 123 ? 45.633 128.374 -14.882 1.00 21.01 123 ARG B C 1
ATOM 4278 O O . ARG B 1 123 ? 44.521 128.906 -14.938 1.00 17.23 123 ARG B O 1
ATOM 4286 N N . PRO B 1 124 ? 46.144 127.929 -13.729 1.00 18.07 124 PRO B N 1
ATOM 4287 C CA . PRO B 1 124 ? 45.364 127.976 -12.481 1.00 14.55 124 PRO B CA 1
ATOM 4288 C C . PRO B 1 124 ? 45.654 129.230 -11.685 1.00 19.90 124 PRO B C 1
ATOM 4289 O O . PRO B 1 124 ? 46.769 129.395 -11.171 1.00 18.79 124 PRO B O 1
ATOM 4293 N N . GLU B 1 125 ? 44.668 130.115 -11.568 1.00 20.56 125 GLU B N 1
ATOM 4294 C CA . GLU B 1 125 ? 44.823 131.355 -10.825 1.00 22.55 125 GLU B CA 1
ATOM 4295 C C . GLU B 1 125 ? 43.995 131.287 -9.547 1.00 22.28 125 GLU B C 1
ATOM 4296 O O . GLU B 1 125 ? 42.822 130.899 -9.577 1.00 18.61 125 GLU B O 1
ATOM 4302 N N . TRP B 1 126 ? 44.638 131.614 -8.434 1.00 19.11 126 TRP B N 1
ATOM 4303 C CA . TRP B 1 126 ? 43.953 132.081 -7.240 1.00 17.69 126 TRP B CA 1
ATOM 4304 C C . TRP B 1 126 ? 43.461 133.497 -7.504 1.00 20.89 126 TRP B C 1
ATOM 4305 O O . TRP B 1 126 ? 44.235 134.351 -7.958 1.00 21.57 126 TRP B O 1
ATOM 4316 N N . ILE B 1 127 ? 42.173 133.754 -7.265 1.00 17.26 127 ILE B N 1
ATOM 4317 C CA . ILE B 1 127 ? 41.607 135.070 -7.551 1.00 18.85 127 ILE B CA 1
ATOM 4318 C C . ILE B 1 127 ? 40.740 135.497 -6.372 1.00 18.40 127 ILE B C 1
ATOM 4319 O O . ILE B 1 127 ? 39.778 134.802 -6.021 1.00 19.24 127 ILE B O 1
ATOM 4324 N N . SER B 1 128 ? 41.063 136.642 -5.779 1.00 18.27 128 SER B N 1
ATOM 4325 C CA . SER B 1 128 ? 40.257 137.215 -4.710 1.00 20.53 128 SER B CA 1
ATOM 4326 C C . SER B 1 128 ? 39.210 138.171 -5.275 1.00 22.62 128 SER B C 1
ATOM 4327 O O . SER B 1 128 ? 39.502 138.974 -6.163 1.00 25.16 128 SER B O 1
ATOM 4330 N N . MET B 1 129 ? 37.985 138.082 -4.743 1.00 17.29 129 MET B N 1
ATOM 4331 C CA . MET B 1 129 ? 36.896 138.960 -5.163 1.00 17.59 129 MET B CA 1
ATOM 4332 C C . MET B 1 129 ? 37.001 140.269 -4.390 1.00 23.22 129 MET B C 1
ATOM 4333 O O . MET B 1 129 ? 36.750 140.299 -3.181 1.00 27.45 129 MET B O 1
ATOM 4338 N N . LEU B 1 130 ? 37.352 141.358 -5.075 1.00 20.55 130 LEU B N 1
ATOM 4339 C CA . LEU B 1 130 ? 37.480 142.650 -4.409 1.00 23.67 130 LEU B CA 1
ATOM 4340 C C . LEU B 1 130 ? 36.222 143.501 -4.491 1.00 25.70 130 LEU B C 1
ATOM 4341 O O . LEU B 1 130 ? 36.128 144.500 -3.770 1.00 27.07 130 LEU B O 1
ATOM 4346 N N . ARG B 1 131 ? 35.264 143.145 -5.344 1.00 23.57 131 ARG B N 1
ATOM 4347 C CA . ARG B 1 131 ? 34.018 143.893 -5.457 1.00 28.03 131 ARG B CA 1
ATOM 4348 C C . ARG B 1 131 ? 32.964 143.264 -4.551 1.00 28.86 131 ARG B C 1
ATOM 4349 O O . ARG B 1 131 ? 32.674 142.066 -4.661 1.00 21.08 131 ARG B O 1
ATOM 4357 N N . VAL B 1 132 ? 32.390 144.069 -3.659 1.00 25.35 132 VAL B N 1
ATOM 4358 C CA . VAL B 1 132 ? 31.369 143.612 -2.724 1.00 26.33 132 VAL B CA 1
ATOM 4359 C C . VAL B 1 132 ? 30.009 144.089 -3.215 1.00 31.00 132 VAL B C 1
ATOM 4360 O O . VAL B 1 132 ? 29.852 145.259 -3.588 1.00 32.41 132 VAL B O 1
ATOM 4364 N N . VAL B 1 133 ? 29.025 143.187 -3.213 1.00 27.49 133 VAL B N 1
ATOM 4365 C CA . VAL B 1 133 ? 27.653 143.509 -3.588 1.00 24.37 133 VAL B CA 1
ATOM 4366 C C . VAL B 1 133 ? 26.747 143.295 -2.382 1.00 31.44 133 VAL B C 1
ATOM 4367 O O . VAL B 1 133 ? 27.055 142.528 -1.465 1.00 36.34 133 VAL B O 1
ATOM 4371 N N . GLU B 1 134 ? 25.604 143.981 -2.398 1.00 32.47 134 GLU B N 1
ATOM 4372 C CA . GLU B 1 134 ? 24.613 143.859 -1.338 1.00 28.53 134 GLU B CA 1
ATOM 4373 C C . GLU B 1 134 ? 23.349 143.142 -1.795 1.00 33.83 134 GLU B C 1
ATOM 4374 O O . GLU B 1 134 ? 22.364 143.117 -1.055 1.00 35.11 134 GLU B O 1
ATOM 4378 N N . ASP B 1 135 ? 23.351 142.564 -2.993 1.00 35.38 135 ASP B N 1
ATOM 4379 C CA . ASP B 1 135 ? 22.267 141.698 -3.432 1.00 32.85 135 ASP B CA 1
ATOM 4380 C C . ASP B 1 135 ? 22.840 140.676 -4.402 1.00 35.26 135 ASP B C 1
ATOM 4381 O O . ASP B 1 135 ? 24.012 140.738 -4.779 1.00 35.32 135 ASP B O 1
ATOM 4386 N N . ASP B 1 136 ? 21.994 139.733 -4.808 1.00 32.54 136 ASP B N 1
ATOM 4387 C CA . ASP B 1 136 ? 22.371 138.703 -5.768 1.00 32.08 136 ASP B CA 1
ATOM 4388 C C . ASP B 1 136 ? 21.710 138.935 -7.125 1.00 30.80 136 ASP B C 1
ATOM 4389 O O . ASP B 1 136 ? 21.507 137.995 -7.896 1.00 29.15 136 ASP B O 1
ATOM 4394 N N . ASP B 1 137 ? 21.363 140.185 -7.413 1.00 31.37 137 ASP B N 1
ATOM 4395 C CA . ASP B 1 137 ? 20.790 140.578 -8.697 1.00 35.22 137 ASP B CA 1
ATOM 4396 C C . ASP B 1 137 ? 21.842 140.423 -9.787 1.00 33.70 137 ASP B C 1
ATOM 4397 O O . ASP B 1 137 ? 22.908 141.044 -9.693 1.00 34.24 137 ASP B O 1
ATOM 4402 N N . PRO B 1 138 ? 21.600 139.618 -10.826 1.00 33.23 138 PRO B N 1
ATOM 4403 C CA . PRO B 1 138 ? 22.616 139.457 -11.878 1.00 29.15 138 PRO B CA 1
ATOM 4404 C C . PRO B 1 138 ? 22.798 140.695 -12.728 1.00 29.51 138 PRO B C 1
ATOM 4405 O O . PRO B 1 138 ? 23.778 140.767 -13.483 1.00 30.83 138 PRO B O 1
ATOM 4409 N N . ASP B 1 139 ? 21.889 141.664 -12.633 1.00 32.34 139 ASP B N 1
ATOM 4410 C CA . ASP B 1 139 ? 21.981 142.917 -13.368 1.00 37.50 139 ASP B CA 1
ATOM 4411 C C . ASP B 1 139 ? 22.497 144.058 -12.506 1.00 36.12 139 ASP B C 1
ATOM 4412 O O . ASP B 1 139 ? 22.445 145.215 -12.933 1.00 36.46 139 ASP B O 1
ATOM 4417 N N . ASN B 1 140 ? 22.972 143.761 -11.300 1.00 36.18 140 ASN B N 1
ATOM 4418 C CA . ASN B 1 140 ? 23.569 144.758 -10.427 1.00 32.70 140 ASN B CA 1
ATOM 4419 C C . ASN B 1 140 ? 24.666 145.505 -11.188 1.00 33.28 140 ASN B C 1
ATOM 4420 O O . ASN B 1 140 ? 25.581 144.864 -11.729 1.00 27.54 140 ASN B O 1
ATOM 4425 N N . PRO B 1 141 ? 24.602 146.837 -11.276 1.00 35.53 141 PRO B N 1
ATOM 4426 C CA . PRO B 1 141 ? 25.596 147.565 -12.081 1.00 37.25 141 PRO B CA 1
ATOM 4427 C C . PRO B 1 141 ? 27.006 147.489 -11.527 1.00 35.69 141 PRO B C 1
ATOM 4428 O O . PRO B 1 141 ? 27.947 147.882 -12.233 1.00 31.92 141 PRO B O 1
ATOM 4432 N N . LEU B 1 142 ? 27.187 147.004 -10.296 1.00 27.92 142 LEU B N 1
ATOM 4433 C CA . LEU B 1 142 ? 28.533 146.804 -9.765 1.00 27.61 142 LEU B CA 1
ATOM 4434 C C . LEU B 1 142 ? 29.233 145.589 -10.363 1.00 26.75 142 LEU B C 1
ATOM 4435 O O . LEU B 1 142 ? 30.433 145.402 -10.129 1.00 28.34 142 LEU B O 1
ATOM 4440 N N . VAL B 1 143 ? 28.532 144.758 -11.117 1.00 24.72 143 VAL B N 1
ATOM 4441 C CA . VAL B 1 143 ? 29.135 143.553 -11.671 1.00 24.57 143 VAL B CA 1
ATOM 4442 C C . VAL B 1 143 ? 29.812 143.914 -12.980 1.00 27.26 143 VAL B C 1
ATOM 4443 O O . VAL B 1 143 ? 29.172 144.453 -13.890 1.00 27.76 143 VAL B O 1
ATOM 4447 N N . GLU B 1 144 ? 31.107 143.620 -13.065 1.00 24.10 144 GLU B N 1
ATOM 4448 C CA . GLU B 1 144 ? 31.918 143.865 -14.252 1.00 28.70 144 GLU B CA 1
ATOM 4449 C C . GLU B 1 144 ? 32.250 142.532 -14.905 1.00 27.20 144 GLU B C 1
ATOM 4450 O O . GLU B 1 144 ? 32.954 141.701 -14.312 1.00 24.95 144 GLU B O 1
ATOM 4456 N N . TRP B 1 145 ? 31.733 142.330 -16.113 1.00 21.21 145 TRP B N 1
ATOM 4457 C CA . TRP B 1 145 ? 31.859 141.073 -16.829 1.00 20.00 145 TRP B CA 1
ATOM 4458 C C . TRP B 1 145 ? 33.151 141.045 -17.633 1.00 22.08 145 TRP B C 1
ATOM 4459 O O . TRP B 1 145 ? 33.673 142.089 -18.031 1.00 23.07 145 TRP B O 1
ATOM 4470 N N . ASN B 1 146 ? 33.676 139.840 -17.853 1.00 23.05 146 ASN B N 1
ATOM 4471 C CA . ASN B 1 146 ? 34.749 139.685 -18.822 1.00 26.84 146 ASN B CA 1
ATOM 4472 C C . ASN B 1 146 ? 34.141 139.421 -20.196 1.00 28.36 146 ASN B C 1
ATOM 4473 O O . ASN B 1 146 ? 32.919 139.392 -20.370 1.00 26.12 146 ASN B O 1
ATOM 4478 N N . LYS B 1 147 ? 35.007 139.248 -21.192 1.00 26.02 147 LYS B N 1
ATOM 4479 C CA . LYS B 1 147 ? 34.578 139.018 -22.561 1.00 26.75 147 LYS B CA 1
ATOM 4480 C C . LYS B 1 147 ? 34.403 137.543 -22.873 1.00 28.95 147 LYS B C 1
ATOM 4481 O O . LYS B 1 147 ? 34.113 137.197 -24.024 1.00 26.91 147 LYS B O 1
ATOM 4487 N N . GLY B 1 148 ? 34.583 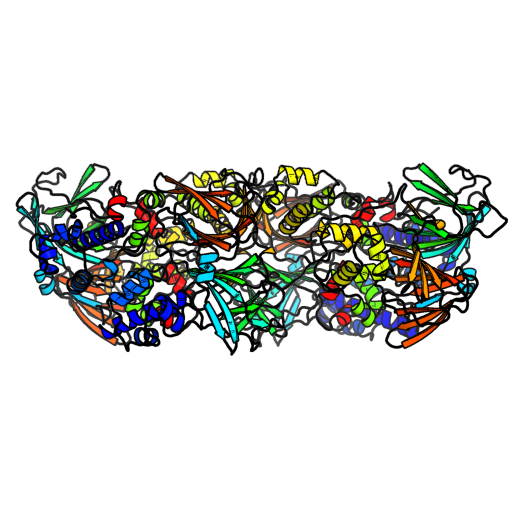136.668 -21.887 1.00 28.51 148 GLY B N 1
ATOM 4488 C CA . GLY B 1 148 ? 34.714 135.250 -22.159 1.00 22.09 148 GLY B CA 1
ATOM 4489 C C . GLY B 1 148 ? 36.105 134.959 -22.688 1.00 23.74 148 GLY B C 1
ATOM 4490 O O . GLY B 1 148 ? 36.744 135.854 -23.244 1.00 21.85 148 GLY B O 1
ATOM 4491 N N . HIS B 1 149 ? 36.603 133.738 -22.502 1.00 24.93 149 HIS B N 1
ATOM 4492 C CA . HIS B 1 149 ? 37.947 133.391 -22.943 1.00 23.58 149 HIS B CA 1
ATOM 4493 C C . HIS B 1 149 ? 37.960 131.971 -23.487 1.00 24.25 149 HIS B C 1
ATOM 4494 O O . HIS B 1 149 ? 37.083 131.163 -23.182 1.00 22.60 149 HIS B O 1
ATOM 4501 N N . LEU B 1 150 ? 38.981 131.671 -24.301 1.00 21.10 150 LEU B N 1
ATOM 4502 C CA . LEU B 1 150 ? 39.023 130.380 -24.981 1.00 22.44 150 LEU B CA 1
ATOM 4503 C C . LEU B 1 150 ? 39.099 129.218 -23.995 1.00 25.58 150 LEU B C 1
ATOM 4504 O O . LEU B 1 150 ? 38.436 128.191 -24.187 1.00 27.94 150 LEU B O 1
ATOM 4509 N N . LEU B 1 151 ? 39.874 129.363 -22.920 1.00 18.03 151 LEU B N 1
ATOM 4510 C CA . LEU B 1 151 ? 40.156 128.217 -22.069 1.00 18.88 151 LEU B CA 1
ATOM 4511 C C . LEU B 1 151 ? 38.903 127.760 -21.326 1.00 18.11 151 LEU B C 1
ATOM 4512 O O . LEU B 1 151 ? 38.051 128.569 -20.943 1.00 20.45 151 LEU B O 1
ATOM 4517 N N . TYR B 1 152 ? 38.776 126.446 -21.178 1.00 15.26 152 TYR B N 1
ATOM 4518 C CA . TYR B 1 152 ? 37.781 125.869 -20.285 1.00 19.66 152 TYR B CA 1
ATOM 4519 C C . TYR B 1 152 ? 38.061 126.305 -18.857 1.00 18.67 152 TYR B C 1
ATOM 4520 O O . TYR B 1 152 ? 39.198 126.593 -18.488 1.00 19.66 152 TYR B O 1
ATOM 4529 N N . GLN B 1 153 ? 37.032 126.343 -18.026 1.00 18.48 153 GLN B N 1
ATOM 4530 C CA . GLN B 1 153 ? 37.289 126.749 -16.658 1.00 19.85 153 GLN B CA 1
ATOM 4531 C C . GLN B 1 153 ? 36.600 125.830 -15.661 1.00 19.75 153 GLN B C 1
ATOM 4532 O O . GLN B 1 153 ? 35.402 125.557 -15.774 1.00 17.62 153 GLN B O 1
ATOM 4538 N N . PHE B 1 154 ? 37.377 125.348 -14.705 1.00 13.05 154 PHE B N 1
ATOM 4539 C CA . PHE B 1 154 ? 36.860 124.745 -13.489 1.00 14.98 154 PHE B CA 1
ATOM 4540 C C . PHE B 1 154 ? 37.095 125.751 -12.375 1.00 16.34 154 PHE B C 1
ATOM 4541 O O . PHE B 1 154 ? 38.221 126.223 -12.198 1.00 16.79 154 PHE B O 1
ATOM 4549 N N . THR B 1 155 ? 36.040 126.095 -11.639 1.00 15.57 155 THR B N 1
ATOM 4550 C CA . THR B 1 155 ? 36.129 127.085 -10.575 1.00 16.48 155 THR B CA 1
ATOM 4551 C C . THR B 1 155 ? 35.728 126.436 -9.260 1.00 21.30 155 THR B C 1
ATOM 4552 O O . THR B 1 155 ? 34.656 125.832 -9.171 1.00 14.47 155 THR B O 1
ATOM 4556 N N . TYR B 1 156 ? 36.574 126.578 -8.245 1.00 15.07 156 TYR B N 1
ATOM 4557 C CA . TYR B 1 156 ? 36.261 126.148 -6.885 1.00 18.51 156 TYR B CA 1
ATOM 4558 C C . TYR B 1 156 ? 36.088 127.384 -6.009 1.00 15.26 156 TYR B C 1
ATOM 4559 O O . TYR B 1 156 ? 36.921 128.291 -6.052 1.00 19.43 156 TYR B O 1
ATOM 4568 N N . PHE B 1 157 ? 35.032 127.417 -5.194 1.00 19.40 157 PHE B N 1
ATOM 4569 C CA . PHE B 1 157 ? 34.674 128.620 -4.454 1.00 18.90 157 PHE B CA 1
ATOM 4570 C C . PHE B 1 157 ? 35.067 128.513 -2.982 1.00 17.25 157 PHE B C 1
ATOM 4571 O O . PHE B 1 157 ? 34.909 127.458 -2.362 1.00 17.56 157 PHE B O 1
ATOM 4579 N N . VAL B 1 158 ? 35.594 129.607 -2.430 1.00 19.06 158 VAL B N 1
ATOM 4580 C CA . VAL B 1 158 ? 35.839 129.730 -0.993 1.00 22.43 158 VAL B CA 1
ATOM 4581 C C . VAL B 1 158 ? 35.181 131.018 -0.522 1.00 21.12 158 VAL B C 1
ATOM 4582 O O . VAL B 1 158 ? 35.510 132.105 -1.016 1.00 20.52 158 VAL B O 1
ATOM 4586 N N . GLY B 1 159 ? 34.259 130.901 0.427 1.00 20.16 159 GLY B N 1
ATOM 4587 C CA . GLY B 1 159 ? 33.608 132.061 0.979 1.00 19.05 159 GLY B CA 1
ATOM 4588 C C . GLY B 1 159 ? 32.380 132.456 0.189 1.00 21.80 159 GLY B C 1
ATOM 4589 O O . GLY B 1 159 ? 31.987 131.791 -0.778 1.00 19.45 159 GLY B O 1
ATOM 4590 N N . PRO B 1 160 ? 31.749 133.568 0.593 1.00 24.66 160 PRO B N 1
ATOM 4591 C CA . PRO B 1 160 ? 30.472 134.021 -0.005 1.00 26.25 160 PRO B CA 1
ATOM 4592 C C . PRO B 1 160 ? 30.668 134.722 -1.344 1.00 25.63 160 PRO B C 1
ATOM 4593 O O . PRO B 1 160 ? 30.509 135.951 -1.472 1.00 24.45 160 PRO B O 1
ATOM 4597 N N . VAL B 1 161 ? 31.005 133.915 -2.355 1.00 26.05 161 VAL B N 1
ATOM 4598 C CA . VAL B 1 161 ? 31.256 134.382 -3.717 1.00 20.36 161 VAL B CA 1
ATOM 4599 C C . VAL B 1 161 ? 29.977 134.241 -4.530 1.00 20.28 161 VAL B C 1
ATOM 4600 O O . VAL B 1 161 ? 29.353 133.172 -4.546 1.00 19.90 161 VAL B O 1
ATOM 4604 N N . ASN B 1 162 ? 29.605 135.307 -5.233 1.00 19.93 162 ASN B N 1
ATOM 4605 C CA . ASN B 1 162 ? 28.538 135.248 -6.224 1.00 20.87 162 ASN B CA 1
ATOM 4606 C C . ASN B 1 162 ? 29.137 134.953 -7.592 1.00 25.23 162 ASN B C 1
ATOM 4607 O O . ASN B 1 162 ? 30.109 135.593 -7.997 1.00 22.56 162 ASN B O 1
ATOM 4612 N N . TYR B 1 163 ? 28.563 133.974 -8.285 1.00 24.82 163 TYR B N 1
ATOM 4613 C CA . TYR B 1 163 ? 28.985 133.590 -9.625 1.00 20.75 163 TYR B CA 1
ATOM 4614 C C . TYR B 1 163 ? 27.959 134.097 -10.633 1.00 18.54 163 TYR B C 1
ATOM 4615 O O . TYR B 1 163 ? 26.754 133.864 -10.475 1.00 26.88 163 TYR B O 1
ATOM 4624 N N . TYR B 1 164 ? 28.435 134.811 -11.646 1.00 19.97 164 TYR B N 1
ATOM 4625 C CA . TYR B 1 164 ? 27.591 135.431 -12.658 1.00 25.39 164 TYR B CA 1
ATOM 4626 C C . TYR B 1 164 ? 27.911 134.816 -14.010 1.00 23.43 164 TYR B C 1
ATOM 4627 O O . TYR B 1 164 ? 29.083 134.692 -14.367 1.00 20.59 164 TYR B O 1
ATOM 4636 N N . PHE B 1 165 ? 26.878 134.435 -14.761 1.00 18.11 165 PHE B N 1
ATOM 4637 C CA . PHE B 1 165 ? 27.091 133.796 -16.052 1.00 23.84 165 PHE B CA 1
ATOM 4638 C C . PHE B 1 165 ? 25.939 134.167 -16.974 1.00 28.69 165 PHE B C 1
ATOM 4639 O O . PHE B 1 165 ? 24.915 134.691 -16.537 1.00 23.02 165 PHE B O 1
ATOM 4647 N N . ARG B 1 166 ? 26.133 133.905 -18.262 1.00 28.48 166 ARG B N 1
ATOM 4648 C CA . ARG B 1 166 ? 25.151 134.190 -19.295 1.00 37.59 166 ARG B CA 1
ATOM 4649 C C . ARG B 1 166 ? 24.519 132.900 -19.811 1.00 43.50 166 ARG B C 1
ATOM 4650 O O . ARG B 1 166 ? 25.147 131.837 -19.817 1.00 40.55 166 ARG B O 1
ATOM 4658 N N . SER B 1 167 ? 23.258 133.006 -20.234 1.00 48.75 167 SER B N 1
ATOM 4659 C CA . SER B 1 167 ? 22.509 131.881 -20.784 1.00 53.50 167 SER B CA 1
ATOM 4660 C C . SER B 1 167 ? 21.197 132.358 -21.390 1.00 55.22 167 SER B C 1
ATOM 4661 O O . SER B 1 167 ? 20.472 133.143 -20.769 1.00 52.12 167 SER B O 1
ATOM 4664 N N . GLY B 1 168 ? 20.884 131.887 -22.594 1.00 62.64 168 GLY B N 1
ATOM 4665 C CA . GLY B 1 168 ? 19.665 132.302 -23.273 1.00 64.01 168 GLY B CA 1
ATOM 4666 C C . GLY B 1 168 ? 19.530 133.801 -23.431 1.00 65.07 168 GLY B C 1
ATOM 4667 O O . GLY B 1 168 ? 18.431 134.344 -23.261 1.00 67.68 168 GLY B O 1
ATOM 4668 N N . GLY B 1 169 ? 20.628 134.489 -23.745 1.00 59.10 169 GLY B N 1
ATOM 4669 C CA . GLY B 1 169 ? 20.618 135.933 -23.842 1.00 59.96 169 GLY B CA 1
ATOM 4670 C C . GLY B 1 169 ? 20.496 136.664 -22.525 1.00 59.28 169 GLY B C 1
ATOM 4671 O O . GLY B 1 169 ? 20.606 137.896 -22.509 1.00 60.94 169 GLY B O 1
ATOM 4672 N N . ARG B 1 170 ? 20.284 135.953 -21.423 1.00 53.01 170 ARG B N 1
ATOM 4673 C CA . ARG B 1 170 ? 20.074 136.556 -20.119 1.00 48.32 170 ARG B CA 1
ATOM 4674 C C . ARG B 1 170 ? 21.310 136.403 -19.238 1.00 38.91 170 ARG B C 1
ATOM 4675 O O . ARG B 1 170 ? 22.193 135.574 -19.488 1.00 33.70 170 ARG B O 1
ATOM 4677 N N . SER B 1 171 ? 21.365 137.236 -18.205 1.00 31.20 171 SER B N 1
ATOM 4678 C CA . SER B 1 171 ? 22.390 137.155 -17.177 1.00 36.74 171 SER B CA 1
ATOM 4679 C C . SER B 1 171 ? 21.832 136.437 -15.956 1.00 34.62 171 SER B C 1
ATOM 4680 O O . SER B 1 171 ? 20.652 136.577 -15.621 1.00 34.85 171 SER B O 1
ATOM 4683 N N . HIS B 1 172 ? 22.690 135.664 -15.302 1.00 28.78 172 HIS B N 1
ATOM 4684 C CA . HIS B 1 172 ? 22.310 134.819 -14.185 1.00 28.40 172 HIS B CA 1
ATOM 4685 C C . HIS B 1 172 ? 23.314 134.998 -13.059 1.00 28.43 172 HIS B C 1
ATOM 4686 O O . HIS B 1 172 ? 24.510 135.192 -13.299 1.00 24.13 172 HIS B O 1
ATOM 4693 N N . CYS B 1 173 ? 22.814 134.922 -11.827 1.00 25.71 173 CYS B N 1
ATOM 4694 C CA . CYS B 1 173 ? 23.645 134.941 -10.630 1.00 23.97 173 CYS B CA 1
ATOM 4695 C C . CYS B 1 173 ? 23.287 133.759 -9.743 1.00 28.14 173 CYS B C 1
ATOM 4696 O O . CYS B 1 173 ? 22.114 133.580 -9.398 1.00 26.91 173 CYS B O 1
ATOM 4699 N N . VAL B 1 174 ? 24.291 132.972 -9.363 1.00 27.11 174 VAL B N 1
ATOM 4700 C CA . VAL B 1 174 ? 24.124 131.904 -8.377 1.00 22.15 174 VAL B CA 1
ATOM 4701 C C . VAL B 1 174 ? 25.053 132.179 -7.199 1.00 24.39 174 VAL B C 1
ATOM 4702 O O . VAL B 1 174 ? 26.284 132.123 -7.351 1.00 23.19 174 VAL B O 1
ATOM 4706 N N . PRO B 1 175 ? 24.530 132.495 -6.016 1.00 23.78 175 PRO B N 1
ATOM 4707 C CA . PRO B 1 175 ? 25.417 132.649 -4.852 1.00 23.94 175 PRO B CA 1
ATOM 4708 C C . PRO B 1 175 ? 26.030 131.311 -4.462 1.00 26.72 175 PRO B C 1
ATOM 4709 O O . PRO B 1 175 ? 25.328 130.307 -4.336 1.00 35.18 175 PRO B O 1
ATOM 4713 N N . MET B 1 176 ? 27.343 131.304 -4.269 1.00 25.39 176 MET B N 1
ATOM 4714 C CA . MET B 1 176 ? 28.088 130.105 -3.918 1.00 23.40 176 MET B CA 1
ATOM 4715 C C . MET B 1 176 ? 28.595 130.204 -2.490 1.00 18.26 176 MET B C 1
ATOM 4716 O O . MET B 1 176 ? 28.629 131.278 -1.890 1.00 20.42 176 MET B O 1
ATOM 4721 N N . ASN B 1 177 ? 29.039 129.067 -1.968 1.00 19.87 177 ASN B N 1
ATOM 4722 C CA . ASN B 1 177 ? 29.698 129.004 -0.675 1.00 22.68 177 ASN B CA 1
ATOM 4723 C C . ASN B 1 177 ? 30.892 128.067 -0.789 1.00 18.94 177 ASN B C 1
ATOM 4724 O O . ASN B 1 177 ? 31.086 127.390 -1.808 1.00 21.26 177 ASN B O 1
ATOM 4729 N N . THR B 1 178 ? 31.708 128.045 0.265 1.00 18.19 178 THR B N 1
ATOM 4730 C CA . THR B 1 178 ? 32.910 127.211 0.281 1.00 17.81 178 THR B CA 1
ATOM 4731 C C . THR B 1 178 ? 32.604 125.770 -0.105 1.00 20.75 178 THR B C 1
ATOM 4732 O O . THR B 1 178 ? 31.705 125.133 0.454 1.00 18.05 178 THR B O 1
ATOM 4736 N N . GLY B 1 179 ? 33.370 125.251 -1.061 1.00 19.57 179 GLY B N 1
ATOM 4737 C CA . GLY B 1 179 ? 33.213 123.884 -1.484 1.00 18.02 179 GLY B CA 1
ATOM 4738 C C . GLY B 1 179 ? 32.313 123.686 -2.680 1.00 17.72 179 GLY B C 1
ATOM 4739 O O . GLY B 1 179 ? 32.255 122.570 -3.200 1.00 18.94 179 GLY B O 1
ATOM 4740 N N . ASP B 1 180 ? 31.605 124.724 -3.131 1.00 17.21 180 ASP B N 1
ATOM 4741 C CA . ASP B 1 180 ? 30.876 124.639 -4.386 1.00 17.45 180 ASP B CA 1
ATOM 4742 C C . ASP B 1 180 ? 31.847 124.745 -5.552 1.00 18.15 180 ASP B C 1
ATOM 4743 O O . ASP B 1 180 ? 32.978 125.209 -5.398 1.00 17.61 180 ASP B O 1
ATOM 4748 N N . SER B 1 181 ? 31.389 124.331 -6.735 1.00 15.45 181 SER B N 1
ATOM 4749 C CA . SER B 1 181 ? 32.247 124.411 -7.916 1.00 15.01 181 SER B CA 1
ATOM 4750 C C . SER B 1 181 ? 31.390 124.470 -9.171 1.00 14.89 181 SER B C 1
ATOM 4751 O O . SER B 1 181 ? 30.202 124.141 -9.148 1.00 21.36 181 SER B O 1
ATOM 4754 N N . VAL B 1 182 ? 32.019 124.892 -10.276 1.00 17.03 182 VAL B N 1
ATOM 4755 C CA . VAL B 1 182 ? 31.342 125.003 -11.563 1.00 17.70 182 VAL B CA 1
ATOM 4756 C C . VAL B 1 182 ? 32.359 124.729 -12.666 1.00 14.08 182 VAL B C 1
ATOM 4757 O O . VAL B 1 182 ? 33.557 124.979 -12.511 1.00 17.40 182 VAL B O 1
ATOM 4761 N N . TRP B 1 183 ? 31.874 124.176 -13.770 1.00 15.87 183 TRP B N 1
ATOM 4762 C CA . TRP B 1 183 ? 32.687 123.896 -14.945 1.00 14.49 183 TRP B CA 1
ATOM 4763 C C . TRP B 1 183 ? 32.077 124.630 -16.122 1.00 15.65 183 TRP B C 1
ATOM 4764 O O . TRP B 1 183 ? 30.854 124.621 -16.286 1.00 17.97 183 TRP B O 1
ATOM 4775 N N . GLY B 1 184 ? 32.914 125.252 -16.956 1.00 16.31 184 GLY B N 1
ATOM 4776 C CA . GLY B 1 184 ? 32.407 126.170 -17.959 1.00 15.45 184 GLY B CA 1
ATOM 4777 C C . GLY B 1 184 ? 33.104 126.019 -19.298 1.00 21.93 184 GLY B C 1
ATOM 4778 O O . GLY B 1 184 ? 34.283 125.670 -19.374 1.00 16.61 184 GLY B O 1
ATOM 4779 N N . LEU B 1 185 ? 32.343 126.311 -20.365 1.00 18.00 185 LEU B N 1
ATOM 4780 C CA . LEU B 1 185 ? 32.761 126.198 -21.760 1.00 21.57 185 LEU B CA 1
ATOM 4781 C C . LEU B 1 185 ? 33.558 127.412 -22.237 1.00 20.29 185 LEU B C 1
ATOM 4782 O O . LEU B 1 185 ? 33.477 128.499 -21.651 1.00 19.84 185 LEU B O 1
ATOM 4787 N N . PRO B 1 186 ? 34.317 127.255 -23.335 1.00 21.36 186 PRO B N 1
ATOM 4788 C CA . PRO B 1 186 ? 35.012 128.396 -23.938 1.00 21.31 186 PRO B CA 1
ATOM 4789 C C . PRO B 1 186 ? 34.077 129.557 -24.242 1.00 20.51 186 PRO B C 1
ATOM 4790 O O . PRO B 1 186 ? 32.942 129.368 -24.681 1.00 19.66 186 PRO B O 1
ATOM 4794 N N . PHE B 1 187 ? 34.585 130.770 -24.013 1.00 19.00 187 PHE B N 1
ATOM 4795 C CA . PHE B 1 187 ? 34.008 132.050 -24.407 1.00 17.99 187 PHE B CA 1
ATOM 4796 C C . PHE B 1 187 ? 32.706 132.364 -23.686 1.00 24.07 187 PHE B C 1
ATOM 4797 O O . PHE B 1 187 ? 31.977 133.268 -24.105 1.00 35.85 187 PHE B O 1
ATOM 4805 N N . ALA B 1 188 ? 32.407 131.660 -22.611 1.00 21.21 188 ALA B N 1
ATOM 4806 C CA . ALA B 1 188 ? 31.272 131.991 -21.772 1.00 23.75 188 ALA B CA 1
ATOM 4807 C C . ALA B 1 188 ? 31.649 133.162 -20.873 1.00 26.00 188 ALA B C 1
ATOM 4808 O O . ALA B 1 188 ? 32.531 133.024 -20.015 1.00 24.94 188 ALA B O 1
ATOM 4810 N N . PRO B 1 189 ? 31.021 134.325 -21.038 1.00 23.83 189 PRO B N 1
ATOM 4811 C CA . PRO B 1 189 ? 31.376 135.475 -20.196 1.00 28.84 189 PRO B CA 1
ATOM 4812 C C . PRO B 1 189 ? 30.885 135.278 -18.769 1.00 24.24 189 PRO B C 1
ATOM 4813 O O . PRO B 1 189 ? 29.810 134.719 -18.530 1.00 24.43 189 PRO B O 1
ATOM 4817 N N . HIS B 1 190 ? 31.689 135.726 -17.808 1.00 20.87 190 HIS B N 1
ATOM 4818 C CA . HIS B 1 190 ? 31.326 135.507 -16.414 1.00 23.81 190 HIS B CA 1
ATOM 4819 C C . HIS B 1 190 ? 31.933 136.592 -15.536 1.00 22.44 190 HIS B C 1
ATOM 4820 O O . HIS B 1 190 ? 32.728 137.420 -15.985 1.00 24.04 190 HIS B O 1
ATOM 4827 N N . SER B 1 191 ? 31.517 136.595 -14.269 1.00 18.62 191 SER B N 1
ATOM 4828 C CA . SER B 1 191 ? 32.079 137.506 -13.282 1.00 25.08 191 SER B CA 1
ATOM 4829 C C . SER B 1 191 ? 31.891 136.895 -11.898 1.00 24.76 191 SER B C 1
ATOM 4830 O O . SER B 1 191 ? 31.163 135.912 -11.715 1.00 20.13 191 SER B O 1
ATOM 4833 N N . PHE B 1 192 ? 32.585 137.485 -10.931 1.00 20.65 192 PHE B N 1
ATOM 4834 C CA . PHE B 1 192 ? 32.560 137.046 -9.548 1.00 19.05 192 PHE B CA 1
ATOM 4835 C C . PHE B 1 192 ? 32.600 138.267 -8.643 1.00 17.61 192 PHE B C 1
ATOM 4836 O O . PHE B 1 192 ? 33.345 139.209 -8.901 1.00 19.24 192 PHE B O 1
ATOM 4844 N N . THR B 1 193 ? 31.781 138.255 -7.592 1.00 19.42 193 THR B N 1
ATOM 4845 C CA . THR B 1 193 ? 31.779 139.292 -6.572 1.00 26.32 193 THR B CA 1
ATOM 4846 C C . THR B 1 193 ? 31.728 138.625 -5.205 1.00 23.57 193 THR B C 1
ATOM 4847 O O . THR B 1 193 ? 31.471 137.425 -5.081 1.00 20.03 193 THR B O 1
ATOM 4851 N N . ALA B 1 194 ? 31.973 139.416 -4.169 1.00 21.24 194 ALA B N 1
ATOM 4852 C CA . ALA B 1 194 ? 31.861 138.955 -2.794 1.00 22.87 194 ALA B CA 1
ATOM 4853 C C . ALA B 1 194 ? 30.584 139.517 -2.187 1.00 25.59 194 ALA B C 1
ATOM 4854 O O . ALA B 1 194 ? 30.249 140.683 -2.406 1.00 25.57 194 ALA B O 1
ATOM 4856 N N . ARG B 1 195 ? 29.862 138.676 -1.446 1.00 24.01 195 ARG B N 1
ATOM 4857 C CA . ARG B 1 195 ? 28.650 139.105 -0.759 1.00 26.68 195 ARG B CA 1
ATOM 4858 C C . ARG B 1 195 ? 28.935 139.823 0.547 1.00 30.30 195 ARG B C 1
ATOM 4859 O O . ARG B 1 195 ? 28.009 140.382 1.145 1.00 32.37 195 ARG B O 1
ATOM 4867 N N . SER B 1 196 ? 30.178 139.810 1.012 1.00 28.33 196 SER B N 1
ATOM 4868 C CA . SER B 1 196 ? 30.521 140.429 2.282 1.00 33.91 196 SER B CA 1
ATOM 4869 C C . SER B 1 196 ? 31.981 140.838 2.246 1.00 33.29 196 SER B C 1
ATOM 4870 O O . SER B 1 196 ? 32.809 140.146 1.651 1.00 36.61 196 SER B O 1
ATOM 4873 N N . ALA B 1 197 ? 32.284 141.969 2.876 1.00 33.07 197 ALA B N 1
ATOM 4874 C CA . ALA B 1 197 ? 33.648 142.459 3.007 1.00 43.08 197 ALA B CA 1
ATOM 4875 C C . ALA B 1 197 ? 34.376 141.871 4.208 1.00 45.85 197 ALA B C 1
ATOM 4876 O O . ALA B 1 197 ? 35.557 142.174 4.406 1.00 49.01 197 ALA B O 1
ATOM 4878 N N . ASP B 1 198 ? 33.714 141.032 5.002 1.00 39.24 198 ASP B N 1
ATOM 4879 C CA . ASP B 1 198 ? 34.208 140.694 6.330 1.00 49.78 198 ASP B CA 1
ATOM 4880 C C . ASP B 1 198 ? 34.877 139.332 6.416 1.00 48.51 198 ASP B C 1
ATOM 4881 O O . ASP B 1 198 ? 35.512 139.041 7.435 1.00 43.05 198 ASP B O 1
ATOM 4886 N N . GLU B 1 199 ? 34.757 138.495 5.397 1.00 38.42 199 GLU B N 1
ATOM 4887 C CA . GLU B 1 199 ? 35.378 137.182 5.416 1.00 30.86 199 GLU B CA 1
ATOM 4888 C C . GLU B 1 199 ? 36.032 136.942 4.067 1.00 27.92 199 GLU B C 1
ATOM 4889 O O . GLU B 1 199 ? 35.680 137.593 3.078 1.00 35.34 199 GLU B O 1
ATOM 4895 N N . PRO B 1 200 ? 37.001 136.033 3.999 1.00 31.74 200 PRO B N 1
ATOM 4896 C CA . PRO B 1 200 ? 37.671 135.773 2.717 1.00 29.97 200 PRO B CA 1
ATOM 4897 C C . PRO B 1 200 ? 36.690 135.281 1.661 1.00 30.56 200 PRO B C 1
ATOM 4898 O O . PRO B 1 200 ? 35.861 134.398 1.907 1.00 25.67 200 PRO B O 1
ATOM 4902 N N . ALA B 1 201 ? 36.796 135.861 0.470 1.00 26.35 201 ALA B N 1
ATOM 4903 C CA . ALA B 1 201 ? 35.978 135.477 -0.674 1.00 23.41 201 ALA B CA 1
ATOM 4904 C C . ALA B 1 201 ? 36.897 135.360 -1.881 1.00 21.35 201 ALA B C 1
ATOM 4905 O O . ALA B 1 201 ? 37.389 136.368 -2.390 1.00 20.94 201 ALA B O 1
ATOM 4907 N N . TYR B 1 202 ? 37.149 134.137 -2.326 1.00 17.94 202 TYR B N 1
ATOM 4908 C CA . TYR B 1 202 ? 38.065 133.943 -3.437 1.00 18.21 202 TYR B CA 1
ATOM 4909 C C . TYR B 1 202 ? 37.739 132.625 -4.115 1.00 22.03 202 TYR B C 1
ATOM 4910 O O . TYR B 1 202 ? 36.930 131.831 -3.628 1.00 19.97 202 TYR B O 1
ATOM 4919 N N . ILE B 1 203 ? 38.362 132.418 -5.275 1.00 18.53 203 ILE B N 1
ATOM 4920 C CA . ILE B 1 203 ? 38.184 131.207 -6.056 1.00 18.43 203 ILE B CA 1
ATOM 4921 C C . ILE B 1 203 ? 39.547 130.691 -6.483 1.00 20.87 203 ILE B C 1
ATOM 4922 O O . ILE B 1 203 ? 40.525 131.436 -6.570 1.00 20.16 203 ILE B O 1
ATOM 4927 N N . LEU B 1 204 ? 39.595 129.390 -6.741 1.00 19.93 204 LEU B N 1
ATOM 4928 C CA . LEU B 1 204 ? 40.666 128.781 -7.519 1.00 17.67 204 LEU B CA 1
ATOM 4929 C C . LEU B 1 204 ? 40.091 128.602 -8.909 1.00 21.48 204 LEU B C 1
ATOM 4930 O O . LEU B 1 204 ? 39.176 127.796 -9.111 1.00 19.32 204 LEU B O 1
ATOM 4935 N N . ALA B 1 205 ? 40.590 129.395 -9.850 1.00 18.76 205 ALA B N 1
ATOM 4936 C CA . ALA B 1 205 ? 40.065 129.451 -11.209 1.00 20.10 205 ALA B CA 1
ATOM 4937 C C . ALA B 1 205 ? 41.047 128.651 -12.056 1.00 20.17 205 ALA B C 1
ATOM 4938 O O . ALA B 1 205 ? 42.076 129.162 -12.499 1.00 19.58 205 ALA B O 1
ATOM 4940 N N . LEU B 1 206 ? 40.742 127.373 -12.237 1.00 20.43 206 LEU B N 1
ATOM 4941 C CA . LEU B 1 206 ? 41.656 126.424 -12.867 1.00 21.13 206 LEU B CA 1
ATOM 4942 C C . LEU B 1 206 ? 41.242 126.321 -14.331 1.00 19.87 206 LEU B C 1
ATOM 4943 O O . LEU B 1 206 ? 40.424 125.482 -14.710 1.00 23.97 206 LEU B O 1
ATOM 4948 N N . THR B 1 207 ? 41.791 127.200 -15.161 1.00 18.73 207 THR B N 1
ATOM 4949 C CA . THR B 1 207 ? 41.503 127.099 -16.580 1.00 12.52 207 THR B CA 1
ATOM 4950 C C . THR B 1 207 ? 42.504 126.167 -17.257 1.00 23.30 207 THR B C 1
ATOM 4951 O O . THR B 1 207 ? 43.608 125.925 -16.763 1.00 19.79 207 THR B O 1
ATOM 4955 N N . TYR B 1 208 ? 42.096 125.632 -18.399 1.00 19.10 208 TYR B N 1
ATOM 4956 C CA . TYR B 1 208 ? 42.956 124.711 -19.124 1.00 22.06 208 TYR B CA 1
ATOM 4957 C C . TYR B 1 208 ? 42.442 124.607 -20.544 1.00 22.52 208 TYR B C 1
ATOM 4958 O O . TYR B 1 208 ? 41.296 124.958 -20.844 1.00 18.80 208 TYR B O 1
ATOM 4967 N N . GLY B 1 209 ? 43.318 124.139 -21.420 1.00 27.29 209 GLY B N 1
ATOM 4968 C CA . GLY B 1 209 ? 42.977 123.879 -22.801 1.00 32.58 209 GLY B CA 1
ATOM 4969 C C . GLY B 1 209 ? 42.964 122.374 -22.979 1.00 43.91 209 GLY B C 1
ATOM 4970 O O . GLY B 1 209 ? 43.859 121.676 -22.494 1.00 54.29 209 GLY B O 1
ATOM 4971 N N . GLY B 1 210 ? 41.931 121.879 -23.635 1.00 51.05 210 GLY B N 1
ATOM 4972 C CA . GLY B 1 210 ? 41.929 120.473 -23.953 1.00 50.07 210 GLY B CA 1
ATOM 4973 C C . GLY B 1 210 ? 42.280 120.248 -25.403 1.00 44.31 210 GLY B C 1
ATOM 4974 O O . GLY B 1 210 ? 43.419 120.458 -25.840 1.00 43.46 210 GLY B O 1
ATOM 4975 N N . GLU B 1 211 ? 41.273 119.835 -26.164 1.00 42.10 211 GLU B N 1
ATOM 4976 C CA . GLU B 1 211 ? 41.472 119.543 -27.574 1.00 39.03 211 GLU B CA 1
ATOM 4977 C C . GLU B 1 211 ? 41.752 120.805 -28.374 1.00 22.50 211 GLU B C 1
ATOM 4978 O O . GLU B 1 211 ? 42.477 120.756 -29.375 1.00 22.55 211 GLU B O 1
ATOM 4984 N N . LEU B 1 212 ? 41.208 121.939 -27.927 1.00 23.51 212 LEU B N 1
ATOM 4985 C CA . LEU B 1 212 ? 41.091 123.109 -28.788 1.00 26.12 212 LEU B CA 1
ATOM 4986 C C . LEU B 1 212 ? 42.418 123.823 -28.958 1.00 26.60 212 LEU B C 1
ATOM 4987 O O . LEU B 1 212 ? 42.690 124.378 -30.028 1.00 24.42 212 LEU B O 1
ATOM 4992 N N . THR B 1 213 ? 43.233 123.865 -27.908 1.00 19.25 213 THR B N 1
ATOM 4993 C CA . THR B 1 213 ? 44.471 124.628 -27.977 1.00 22.28 213 THR B CA 1
ATOM 4994 C C . THR B 1 213 ? 45.590 123.780 -28.575 1.00 24.80 213 THR B C 1
ATOM 4995 O O . THR B 1 213 ? 45.508 122.555 -28.652 1.00 26.10 213 THR B O 1
ATOM 4999 N N . GLY B 1 214 ? 46.644 124.446 -29.009 1.00 27.44 214 GLY B N 1
ATOM 5000 C CA . GLY B 1 214 ? 47.739 123.703 -29.601 1.00 27.97 214 GLY B CA 1
ATOM 5001 C C . GLY B 1 214 ? 47.506 123.412 -31.068 1.00 21.11 214 GLY B C 1
ATOM 5002 O O . GLY B 1 214 ? 46.946 124.253 -31.780 1.00 20.32 214 GLY B O 1
ATOM 5003 N N . ASP B 1 215 ? 47.937 122.230 -31.527 1.00 14.84 215 ASP B N 1
ATOM 5004 C CA . ASP B 1 215 ? 47.978 121.939 -32.959 1.00 19.38 215 ASP B CA 1
ATOM 5005 C C . ASP B 1 215 ? 46.662 122.249 -33.658 1.00 21.13 215 ASP B C 1
ATOM 5006 O O . ASP B 1 215 ? 46.654 122.734 -34.795 1.00 16.92 215 ASP B O 1
ATOM 5011 N N . ALA B 1 216 ? 45.541 121.926 -33.016 1.00 15.51 216 ALA B N 1
ATOM 5012 C CA . ALA B 1 216 ? 44.252 122.088 -33.681 1.00 16.41 216 ALA B CA 1
ATOM 5013 C C . ALA B 1 216 ? 43.974 123.556 -33.968 1.00 14.71 216 ALA B C 1
ATOM 5014 O O . ALA B 1 216 ? 43.508 123.914 -35.060 1.00 16.23 216 ALA B O 1
ATOM 5016 N N . GLN B 1 217 ? 44.276 124.425 -33.004 1.00 14.68 217 GLN B N 1
ATOM 5017 C CA . GLN B 1 217 ? 44.068 125.852 -33.219 1.00 15.84 217 GLN B CA 1
ATOM 5018 C C . GLN B 1 217 ? 44.917 126.361 -34.385 1.00 13.77 217 GLN B C 1
ATOM 5019 O O . GLN B 1 217 ? 44.440 127.126 -35.235 1.00 16.00 217 GLN B O 1
ATOM 5025 N N . ARG B 1 218 ? 46.193 125.969 -34.425 1.00 15.20 218 ARG B N 1
ATOM 5026 C CA . ARG B 1 218 ? 47.082 126.430 -35.497 1.00 14.44 218 ARG B CA 1
ATOM 5027 C C . ARG B 1 218 ? 46.555 126.045 -36.870 1.00 15.90 218 ARG B C 1
ATOM 5028 O O . ARG B 1 218 ? 46.602 126.842 -37.816 1.00 15.55 218 ARG B O 1
ATOM 5036 N N . GLU B 1 219 ? 46.082 124.812 -37.008 1.00 18.12 219 GLU B N 1
ATOM 5037 C CA . GLU B 1 219 ? 45.622 124.321 -38.300 1.00 18.74 219 GLU B CA 1
ATOM 5038 C C . GLU B 1 219 ? 44.321 124.998 -38.707 1.00 19.95 219 GLU B C 1
ATOM 5039 O O . GLU B 1 219 ? 44.198 125.543 -39.809 1.00 16.21 219 GLU B O 1
ATOM 5045 N N . LEU B 1 220 ? 43.333 124.978 -37.815 1.00 15.74 220 LEU B N 1
ATOM 5046 C CA . LEU B 1 220 ? 42.062 125.617 -38.124 1.00 13.89 220 LEU B CA 1
ATOM 5047 C C . LEU B 1 220 ? 42.226 127.107 -38.388 1.00 17.50 220 LEU B C 1
ATOM 5048 O O . LEU B 1 220 ? 41.473 127.679 -39.182 1.00 15.14 220 LEU B O 1
ATOM 5053 N N . ALA B 1 221 ? 43.193 127.760 -37.734 1.00 13.70 221 ALA B N 1
ATOM 5054 C CA . ALA B 1 221 ? 43.395 129.181 -37.982 1.00 13.78 221 ALA B CA 1
ATOM 5055 C C . ALA B 1 221 ? 43.852 129.458 -39.417 1.00 14.46 221 ALA B C 1
ATOM 5056 O O . ALA B 1 221 ? 43.616 130.555 -39.931 1.00 18.99 221 ALA B O 1
ATOM 5058 N N . THR B 1 222 ? 44.514 128.503 -40.083 1.00 17.56 222 THR B N 1
ATOM 5059 C CA . THR B 1 222 ? 44.884 128.756 -41.480 1.00 14.56 222 THR B CA 1
ATOM 5060 C C . THR B 1 222 ? 43.711 128.550 -42.439 1.00 19.11 222 THR B C 1
ATOM 5061 O O . THR B 1 222 ? 43.724 129.098 -43.550 1.00 19.38 222 THR B O 1
ATOM 5065 N N . PHE B 1 223 ? 42.702 127.779 -42.031 1.00 18.76 223 PHE B N 1
ATOM 5066 C CA . PHE B 1 223 ? 41.608 127.434 -42.933 1.00 17.77 223 PHE B CA 1
ATOM 5067 C C . PHE B 1 223 ? 40.643 128.591 -43.136 1.00 23.33 223 PHE B C 1
ATOM 5068 O O . PHE B 1 223 ? 40.003 128.677 -44.190 1.00 21.35 223 PHE B O 1
ATOM 5076 N N . GLY B 1 224 ? 40.505 129.463 -42.142 1.00 22.99 224 GLY B N 1
ATOM 5077 C CA . GLY B 1 224 ? 39.484 130.485 -42.160 1.00 25.37 224 GLY B CA 1
ATOM 5078 C C . GLY B 1 224 ? 38.264 130.063 -41.357 1.00 22.09 224 GLY B C 1
ATOM 5079 O O . GLY B 1 224 ? 38.061 128.891 -41.041 1.00 18.65 224 GLY B O 1
ATOM 5080 N N . ARG B 1 225 ? 37.431 131.037 -41.008 1.00 24.20 225 ARG B N 1
ATOM 5081 C CA . ARG B 1 225 ? 36.326 130.679 -40.127 1.00 24.91 225 ARG B CA 1
ATOM 5082 C C . ARG B 1 225 ? 35.168 130.024 -40.868 1.00 24.01 225 ARG B C 1
ATOM 5083 O O . ARG B 1 225 ? 34.405 129.281 -40.242 1.00 26.41 225 ARG B O 1
ATOM 5091 N N . ALA B 1 226 ? 35.036 130.241 -42.179 1.00 21.24 226 ALA B N 1
ATOM 5092 C CA . ALA B 1 226 ? 33.997 129.536 -42.926 1.00 26.51 226 ALA B CA 1
ATOM 5093 C C . ALA B 1 226 ? 34.245 128.030 -42.912 1.00 25.32 226 ALA B C 1
ATOM 5094 O O . ALA B 1 226 ? 33.348 127.245 -42.578 1.00 18.44 226 ALA B O 1
ATOM 5096 N N . VAL B 1 227 ? 35.465 127.607 -43.268 1.00 19.61 227 VAL B N 1
ATOM 5097 C CA . VAL B 1 227 ? 35.824 126.189 -43.172 1.00 20.08 227 VAL B CA 1
ATOM 5098 C C . VAL B 1 227 ? 35.712 125.698 -41.729 1.00 22.51 227 VAL B C 1
ATOM 5099 O O . VAL B 1 227 ? 35.156 124.623 -41.462 1.00 17.63 227 VAL B O 1
ATOM 5103 N N . THR B 1 228 ? 36.277 126.455 -40.778 1.00 18.70 228 THR B N 1
ATOM 5104 C CA . THR B 1 228 ? 36.294 125.983 -39.393 1.00 21.30 228 THR B CA 1
ATOM 5105 C C . THR B 1 228 ? 34.884 125.834 -38.847 1.00 24.34 228 THR B C 1
ATOM 5106 O O . THR B 1 228 ? 34.591 124.865 -38.136 1.00 21.71 228 THR B O 1
ATOM 5110 N N . SER B 1 229 ? 33.994 126.776 -39.173 1.00 20.55 229 SER B N 1
ATOM 5111 C CA . SER B 1 229 ? 32.614 126.664 -38.704 1.00 22.67 229 SER B CA 1
ATOM 5112 C C . SER B 1 229 ? 31.932 125.447 -39.303 1.00 20.90 229 SER B C 1
ATOM 5113 O O . SER B 1 229 ? 31.133 124.781 -38.632 1.00 18.36 229 SER B O 1
ATOM 5116 N N . SER B 1 230 ? 32.241 125.136 -40.566 1.00 22.76 230 SER B N 1
ATOM 5117 C CA . SER B 1 230 ? 31.591 124.018 -41.241 1.00 19.47 230 SER B CA 1
ATOM 5118 C C . SER B 1 230 ? 32.021 122.679 -40.671 1.00 21.29 230 SER B C 1
ATOM 5119 O O . SER B 1 230 ? 31.355 121.668 -40.929 1.00 20.70 230 SER B O 1
ATOM 5122 N N . LEU B 1 231 ? 33.117 122.644 -39.919 1.00 15.79 231 LEU B N 1
ATOM 5123 C CA . LEU B 1 231 ? 33.587 121.405 -39.319 1.00 16.64 231 LEU B CA 1
ATOM 5124 C C . LEU B 1 231 ? 32.982 121.143 -37.947 1.00 19.67 231 LEU B C 1
ATOM 5125 O O . LEU B 1 231 ? 33.199 120.061 -37.395 1.00 20.60 231 LEU B O 1
ATOM 5130 N N . ALA B 1 232 ? 32.237 122.093 -37.389 1.00 21.98 232 ALA B N 1
ATOM 5131 C CA . ALA B 1 232 ? 31.660 121.888 -36.070 1.00 20.16 232 ALA B CA 1
ATOM 5132 C C . ALA B 1 232 ? 30.606 120.790 -36.121 1.00 23.39 232 ALA B C 1
ATOM 5133 O O . ALA B 1 232 ? 29.905 120.618 -37.120 1.00 21.38 232 ALA B O 1
ATOM 5135 N N . LEU B 1 233 ? 30.524 120.027 -35.035 1.00 22.97 233 LEU B N 1
ATOM 5136 C CA . LEU B 1 233 ? 29.490 119.019 -34.836 1.00 21.20 233 LEU B CA 1
ATOM 5137 C C . LEU B 1 233 ? 28.763 119.324 -33.536 1.00 18.80 233 LEU B C 1
ATOM 5138 O O . LEU B 1 233 ? 29.404 119.606 -32.516 1.00 24.13 233 LEU B O 1
ATOM 5143 N N . THR B 1 234 ? 27.441 119.252 -33.570 1.00 22.59 234 THR B N 1
ATOM 5144 C CA . THR B 1 234 ? 26.648 119.525 -32.364 1.00 24.82 234 THR B CA 1
ATOM 5145 C C . THR B 1 234 ? 26.731 118.348 -31.408 1.00 27.99 234 THR B C 1
ATOM 5146 O O . THR B 1 234 ? 26.399 117.224 -31.805 1.00 19.29 234 THR B O 1
ATOM 5150 N N . PRO B 1 235 ? 27.151 118.547 -30.158 1.00 33.02 235 PRO B N 1
ATOM 5151 C CA . PRO B 1 235 ? 27.135 117.438 -29.196 1.00 34.15 235 PRO B CA 1
ATOM 5152 C C . PRO B 1 235 ? 25.766 116.772 -29.160 1.00 21.51 235 PRO B C 1
ATOM 5153 O O . PRO B 1 235 ? 24.740 117.421 -29.353 1.00 20.58 235 PRO B O 1
ATOM 5157 N N . GLY B 1 236 ? 25.768 115.450 -28.989 1.00 21.75 236 GLY B N 1
ATOM 5158 C CA . GLY B 1 236 ? 24.547 114.672 -28.957 1.00 24.15 236 GLY B CA 1
ATOM 5159 C C . GLY B 1 236 ? 23.971 114.280 -30.304 1.00 26.23 236 GLY B C 1
ATOM 5160 O O . GLY B 1 236 ? 23.033 113.477 -30.341 1.00 25.55 236 GLY B O 1
ATOM 5161 N N . ASP B 1 237 ? 24.511 114.778 -31.419 1.00 22.48 237 ASP B N 1
ATOM 5162 C CA . ASP B 1 237 ? 23.881 114.595 -32.732 1.00 18.45 237 ASP B CA 1
ATOM 5163 C C . ASP B 1 237 ? 24.529 113.407 -33.445 1.00 21.34 237 ASP B C 1
ATOM 5164 O O . ASP B 1 237 ? 25.485 113.562 -34.210 1.00 17.07 237 ASP B O 1
ATOM 5169 N N . HIS B 1 238 ? 23.970 112.213 -33.218 1.00 17.11 238 HIS B N 1
ATOM 5170 C CA . HIS B 1 238 ? 24.526 110.998 -33.813 1.00 21.10 238 HIS B CA 1
ATOM 5171 C C . HIS B 1 238 ? 24.300 110.935 -35.321 1.00 16.84 238 HIS B C 1
ATOM 5172 O O . HIS B 1 238 ? 25.139 110.392 -36.047 1.00 13.85 238 HIS B O 1
ATOM 5179 N N . GLY B 1 239 ? 23.175 111.464 -35.814 1.00 18.35 239 GLY B N 1
ATOM 5180 C CA . GLY B 1 239 ? 22.965 111.501 -37.258 1.00 21.49 239 GLY B CA 1
ATOM 5181 C C . GLY B 1 239 ? 24.006 112.327 -37.994 1.00 18.58 239 GLY B C 1
ATOM 5182 O O . GLY B 1 239 ? 24.466 111.946 -39.076 1.00 16.98 239 GLY B O 1
ATOM 5183 N N . ALA B 1 240 ? 24.403 113.463 -37.416 1.00 16.72 240 ALA B N 1
ATOM 5184 C CA . ALA B 1 240 ? 25.444 114.271 -38.044 1.00 18.46 240 ALA B CA 1
ATOM 5185 C C . ALA B 1 240 ? 26.780 113.536 -38.042 1.00 18.58 240 ALA B C 1
ATOM 5186 O O . ALA B 1 240 ? 27.559 113.640 -39.000 1.00 19.02 240 ALA B O 1
ATOM 5188 N N . MET B 1 241 ? 27.047 112.773 -36.983 1.00 17.88 241 MET B N 1
ATOM 5189 C CA . MET B 1 241 ? 28.246 111.946 -36.926 1.00 20.39 241 MET B CA 1
ATOM 5190 C C . MET B 1 241 ? 28.230 110.887 -38.022 1.00 18.04 241 MET B C 1
ATOM 5191 O O . MET B 1 241 ? 29.226 110.687 -38.727 1.00 18.68 241 MET B O 1
ATOM 5196 N N . LEU B 1 242 ? 27.093 110.200 -38.185 1.00 18.07 242 LEU B N 1
ATOM 5197 C CA . LEU B 1 242 ? 26.978 109.199 -39.245 1.00 17.22 242 LEU B CA 1
ATOM 5198 C C . LEU B 1 242 ? 27.148 109.830 -40.626 1.00 18.83 242 LEU B C 1
ATOM 5199 O O . LEU B 1 242 ? 27.868 109.291 -41.479 1.00 17.94 242 LEU B O 1
ATOM 5204 N N . ARG B 1 243 ? 26.525 110.992 -40.860 1.00 19.35 243 ARG B N 1
ATOM 5205 C CA . ARG B 1 243 ? 26.672 111.656 -42.156 1.00 17.94 243 ARG B CA 1
ATOM 5206 C C . ARG B 1 243 ? 28.122 112.048 -42.401 1.00 19.35 243 ARG B C 1
ATOM 5207 O O . ARG B 1 243 ? 28.608 112.001 -43.539 1.00 17.91 243 ARG B O 1
ATOM 5215 N N . SER B 1 244 ? 28.825 112.436 -41.338 1.00 17.12 244 SER B N 1
ATOM 5216 C CA . SER B 1 244 ? 30.213 112.866 -41.468 1.00 21.55 244 SER B CA 1
ATOM 5217 C C . SER B 1 244 ? 31.130 111.708 -41.857 1.00 20.60 244 SER B C 1
ATOM 5218 O O . SER B 1 244 ? 32.028 111.867 -42.698 1.00 15.01 244 SER B O 1
ATOM 5221 N N . VAL B 1 245 ? 30.945 110.545 -41.237 1.00 16.37 245 VAL B N 1
ATOM 5222 C CA . VAL B 1 245 ? 31.767 109.398 -41.596 1.00 15.75 245 VAL B CA 1
ATOM 5223 C C . VAL B 1 245 ? 31.416 108.910 -43.001 1.00 14.20 245 VAL B C 1
ATOM 5224 O O . VAL B 1 245 ? 32.303 108.527 -43.776 1.00 16.13 245 VAL B O 1
ATOM 5228 N N . MET B 1 246 ? 30.126 108.942 -43.360 1.00 12.52 246 MET B N 1
ATOM 5229 C CA . MET B 1 246 ? 29.721 108.569 -44.711 1.00 15.64 246 MET B CA 1
ATOM 5230 C C . MET B 1 246 ? 30.372 109.476 -45.746 1.00 17.08 246 MET B C 1
ATOM 5231 O O . MET B 1 246 ? 30.898 108.997 -46.759 1.00 15.93 246 MET B O 1
ATOM 5236 N N . ALA B 1 247 ? 30.336 110.798 -45.512 1.00 14.44 247 ALA B N 1
ATOM 5237 C CA . ALA B 1 247 ? 30.992 111.730 -46.421 1.00 15.18 247 ALA B CA 1
ATOM 5238 C C . ALA B 1 247 ? 32.498 111.503 -46.464 1.00 13.93 247 ALA B C 1
ATOM 5239 O O . ALA B 1 247 ? 33.113 111.639 -47.529 1.00 14.35 247 ALA B O 1
ATOM 5241 N N . ALA B 1 248 ? 33.099 111.132 -45.330 1.00 13.18 248 ALA B N 1
ATOM 5242 C CA . ALA B 1 248 ? 34.528 110.842 -45.306 1.00 15.95 248 ALA B CA 1
ATOM 5243 C C . ALA B 1 248 ? 34.874 109.627 -46.158 1.00 16.91 248 ALA B C 1
ATOM 5244 O O . ALA B 1 248 ? 35.951 109.580 -46.760 1.00 17.60 248 ALA B O 1
ATOM 5246 N N . ARG B 1 249 ? 33.988 108.638 -46.210 1.00 19.04 249 ARG B N 1
ATOM 5247 C CA . ARG B 1 249 ? 34.200 107.463 -47.039 1.00 16.03 249 ARG B CA 1
ATOM 5248 C C . ARG B 1 249 ? 33.696 107.646 -48.459 1.00 17.60 249 ARG B C 1
ATOM 5249 O O . ARG B 1 249 ? 33.978 106.790 -49.311 1.00 14.77 249 ARG B O 1
ATOM 5257 N N . LEU B 1 250 ? 32.964 108.727 -48.729 1.00 18.16 250 LEU B N 1
ATOM 5258 C CA . LEU B 1 250 ? 32.346 108.943 -50.040 1.00 20.97 250 LEU B CA 1
ATOM 5259 C C . LEU B 1 250 ? 31.432 107.769 -50.403 1.00 21.18 250 LEU B C 1
ATOM 5260 O O . LEU B 1 250 ? 31.311 107.370 -51.563 1.00 17.22 250 LEU B O 1
ATOM 5265 N N . THR B 1 251 ? 30.770 107.216 -49.400 1.00 17.83 251 THR B N 1
ATOM 5266 C CA . THR B 1 251 ? 29.816 106.157 -49.657 1.00 17.79 251 THR B CA 1
ATOM 5267 C C . THR B 1 251 ? 28.427 106.777 -49.847 1.00 18.78 251 THR B C 1
ATOM 5268 O O . THR B 1 251 ? 28.251 107.997 -49.767 1.00 20.96 251 THR B O 1
ATOM 5272 N N . THR B 1 252 ? 27.428 105.937 -50.124 1.00 17.59 252 THR B N 1
ATOM 5273 C CA . THR B 1 252 ? 26.051 106.368 -50.344 1.00 17.72 252 THR B CA 1
ATOM 5274 C C . THR B 1 252 ? 25.129 105.599 -49.402 1.00 19.60 252 THR B C 1
ATOM 5275 O O . THR B 1 252 ? 25.528 104.611 -48.790 1.00 20.22 252 THR B O 1
ATOM 5279 N N . VAL B 1 253 ? 23.878 106.052 -49.290 1.00 20.94 253 VAL B N 1
ATOM 5280 C CA . VAL B 1 253 ? 22.917 105.337 -48.447 1.00 25.64 253 VAL B CA 1
ATOM 5281 C C . VAL B 1 253 ? 22.730 103.900 -48.936 1.00 20.87 253 VAL B C 1
ATOM 5282 O O . VAL B 1 253 ? 22.681 102.955 -48.137 1.00 28.05 253 VAL B O 1
ATOM 5286 N N . THR B 1 254 ? 22.619 103.714 -50.252 1.00 22.45 254 THR B N 1
ATOM 5287 C CA . THR B 1 254 ? 22.383 102.383 -50.805 1.00 21.34 254 THR B CA 1
ATOM 5288 C C . THR B 1 254 ? 23.594 101.479 -50.611 1.00 23.71 254 THR B C 1
ATOM 5289 O O . THR B 1 254 ? 23.457 100.317 -50.217 1.00 24.27 254 THR B O 1
ATOM 5293 N N . GLU B 1 255 ? 24.787 101.987 -50.916 1.00 21.50 255 GLU B N 1
ATOM 5294 C CA . GLU B 1 255 ? 25.990 101.181 -50.746 1.00 24.52 255 GLU B CA 1
ATOM 5295 C C . GLU B 1 255 ? 26.198 100.805 -49.284 1.00 24.44 255 GLU B C 1
ATOM 5296 O O . GLU B 1 255 ? 26.497 99.646 -48.974 1.00 22.16 255 GLU B O 1
ATOM 5302 N N . LEU B 1 256 ? 26.011 101.762 -48.367 1.00 18.18 256 LEU B N 1
ATOM 5303 C CA . LEU B 1 256 ? 26.202 101.468 -46.949 1.00 17.91 256 LEU B CA 1
ATOM 5304 C C . LEU B 1 256 ? 25.153 100.493 -46.434 1.00 19.99 256 LEU B C 1
ATOM 5305 O O . LEU B 1 256 ? 25.458 99.619 -45.614 1.00 18.61 256 LEU B O 1
ATOM 5310 N N . ALA B 1 257 ? 23.906 100.634 -46.886 1.00 21.68 257 ALA B N 1
ATOM 5311 C CA . ALA B 1 257 ? 22.892 99.653 -46.524 1.00 25.44 257 ALA B CA 1
ATOM 5312 C C . ALA B 1 257 ? 23.275 98.266 -47.034 1.00 28.32 257 ALA B C 1
ATOM 5313 O O . ALA B 1 257 ? 23.176 97.275 -46.300 1.00 24.42 257 ALA B O 1
ATOM 5315 N N . ASP B 1 258 ? 23.750 98.178 -48.278 1.00 21.74 258 ASP B N 1
ATOM 5316 C CA . ASP B 1 258 ? 24.146 96.883 -48.823 1.00 23.39 258 ASP B CA 1
ATOM 5317 C C . ASP B 1 258 ? 25.266 96.259 -47.996 1.00 26.34 258 ASP B C 1
ATOM 5318 O O . ASP B 1 258 ? 25.185 95.089 -47.602 1.00 27.36 258 ASP B O 1
ATOM 5323 N N . ARG B 1 259 ? 26.297 97.049 -47.683 1.00 23.40 259 ARG B N 1
ATOM 5324 C CA . ARG B 1 259 ? 27.446 96.541 -46.933 1.00 24.15 259 ARG B CA 1
ATOM 5325 C C . ARG B 1 259 ? 27.076 96.171 -45.498 1.00 28.22 259 ARG B C 1
ATOM 5326 O O . ARG B 1 259 ? 27.588 95.185 -44.959 1.00 29.76 259 ARG B O 1
ATOM 5334 N N . SER B 1 260 ? 26.200 96.943 -44.856 1.00 23.93 260 SER B N 1
ATOM 5335 C CA . SER B 1 260 ? 25.928 96.747 -43.434 1.00 18.67 260 SER B CA 1
ATOM 5336 C C . SER B 1 260 ? 24.771 95.798 -43.163 1.00 27.19 260 SER B C 1
ATOM 5337 O O . SER B 1 260 ? 24.583 95.393 -42.011 1.00 28.43 260 SER B O 1
ATOM 5340 N N . GLY B 1 261 ? 23.980 95.462 -44.178 1.00 24.86 261 GLY B N 1
ATOM 5341 C CA . GLY B 1 261 ? 22.808 94.639 -43.984 1.00 30.87 261 GLY B CA 1
ATOM 5342 C C . GLY B 1 261 ? 21.608 95.374 -43.440 1.00 36.61 261 GLY B C 1
ATOM 5343 O O . GLY B 1 261 ? 20.572 94.744 -43.200 1.00 34.76 261 GLY B O 1
ATOM 5344 N N . LEU B 1 262 ? 21.715 96.680 -43.223 1.00 31.11 262 LEU B N 1
ATOM 5345 C CA . LEU B 1 262 ? 20.569 97.483 -42.835 1.00 28.50 262 LEU B CA 1
ATOM 5346 C C . LEU B 1 262 ? 19.736 97.830 -44.065 1.00 30.33 262 LEU B C 1
ATOM 5347 O O . LEU B 1 262 ? 20.217 97.810 -45.203 1.00 27.81 262 LEU B O 1
ATOM 5352 N N . LYS B 1 263 ? 18.473 98.161 -43.824 1.00 27.45 263 LYS B N 1
ATOM 5353 C CA . LYS B 1 263 ? 17.618 98.609 -44.911 1.00 29.44 263 LYS B CA 1
ATOM 5354 C C . LYS B 1 263 ? 17.988 100.032 -45.313 1.00 27.50 263 LYS B C 1
ATOM 5355 O O . LYS B 1 263 ? 18.404 100.847 -44.484 1.00 25.05 263 LYS B O 1
ATOM 5357 N N . THR B 1 264 ? 17.837 100.324 -46.608 1.00 30.27 264 THR B N 1
ATOM 5358 C CA . THR B 1 264 ? 18.210 101.639 -47.123 1.00 31.68 264 THR B CA 1
ATOM 5359 C C . THR B 1 264 ? 17.452 102.750 -46.404 1.00 29.39 264 THR B C 1
ATOM 5360 O O . THR B 1 264 ? 18.044 103.762 -46.008 1.00 27.59 264 THR B O 1
ATOM 5364 N N . ASP B 1 265 ? 16.146 102.566 -46.201 1.00 23.40 265 ASP B N 1
ATOM 5365 C CA . ASP B 1 265 ? 15.354 103.570 -45.496 1.00 26.25 265 ASP B CA 1
ATOM 5366 C C . ASP B 1 265 ? 15.853 103.786 -44.074 1.00 26.07 265 ASP B C 1
ATOM 5367 O O . ASP B 1 265 ? 15.801 104.911 -43.559 1.00 24.78 265 ASP B O 1
ATOM 5369 N N . ARG B 1 266 ? 16.340 102.721 -43.434 1.00 27.46 266 ARG B N 1
ATOM 5370 C CA . ARG B 1 266 ? 16.813 102.815 -42.061 1.00 21.32 266 ARG B CA 1
ATOM 5371 C C . ARG B 1 266 ? 18.126 103.578 -41.987 1.00 20.56 266 ARG B C 1
ATOM 5372 O O . ARG B 1 266 ? 18.313 104.410 -41.095 1.00 18.88 266 ARG B O 1
ATOM 5380 N N . VAL B 1 267 ? 19.041 103.332 -42.930 1.00 20.88 267 VAL B N 1
ATOM 5381 C CA . VAL B 1 267 ? 20.257 104.139 -42.986 1.00 20.88 267 VAL B CA 1
ATOM 5382 C C . VAL B 1 267 ? 19.909 105.607 -43.197 1.00 21.36 267 VAL B C 1
ATOM 5383 O O . VAL B 1 267 ? 20.445 106.494 -42.521 1.00 20.54 267 VAL B O 1
ATOM 5387 N N . ALA B 1 268 ? 18.985 105.886 -44.118 1.00 19.59 268 ALA B N 1
ATOM 5388 C CA . ALA B 1 268 ? 18.621 107.273 -44.383 1.00 19.28 268 ALA B CA 1
ATOM 5389 C C . ALA B 1 268 ? 17.999 107.924 -43.153 1.00 15.76 268 ALA B C 1
ATOM 5390 O O . ALA B 1 268 ? 18.308 109.078 -42.834 1.00 22.62 268 ALA B O 1
ATOM 5392 N N . ALA B 1 269 ? 17.135 107.193 -42.442 1.00 21.58 269 ALA B N 1
ATOM 5393 C CA . ALA B 1 269 ? 16.512 107.735 -41.239 1.00 18.79 269 ALA B CA 1
ATOM 5394 C C . ALA B 1 269 ? 17.555 108.054 -40.171 1.00 21.10 269 ALA B C 1
ATOM 5395 O O . ALA B 1 269 ? 17.493 109.106 -39.522 1.00 21.09 269 ALA B O 1
ATOM 5397 N N . LEU B 1 270 ? 18.521 107.156 -39.973 1.00 19.40 270 LEU B N 1
ATOM 5398 C CA . LEU B 1 270 ? 19.579 107.406 -38.997 1.00 20.58 270 LEU B CA 1
ATOM 5399 C C . LEU B 1 270 ? 20.384 108.655 -39.332 1.00 22.30 270 LEU B C 1
ATOM 5400 O O . LEU B 1 270 ? 20.885 109.329 -38.426 1.00 20.96 270 LEU B O 1
ATOM 5405 N N . CYS B 1 271 ? 20.534 108.978 -40.618 1.00 21.06 271 CYS B N 1
ATOM 5406 C CA . CYS B 1 271 ? 21.263 110.186 -40.978 1.00 17.11 271 CYS B CA 1
ATOM 5407 C C . CYS B 1 271 ? 20.517 111.459 -40.620 1.00 27.43 271 CYS B C 1
ATOM 5408 O O . CYS B 1 271 ? 21.138 112.526 -40.609 1.00 25.21 271 CYS B O 1
ATOM 5411 N N . ARG B 1 272 ? 19.221 111.374 -40.313 1.00 21.94 272 ARG B N 1
ATOM 5412 C CA . ARG B 1 272 ? 18.382 112.552 -40.139 1.00 19.31 272 ARG B CA 1
ATOM 5413 C C . ARG B 1 272 ? 17.980 112.804 -38.691 1.00 24.58 272 ARG B C 1
ATOM 5414 O O . ARG B 1 272 ? 17.226 113.748 -38.437 1.00 29.18 272 ARG B O 1
ATOM 5422 N N . THR B 1 273 ? 18.444 111.995 -37.743 1.00 21.68 273 THR B N 1
ATOM 5423 C CA . THR B 1 273 ? 18.061 112.174 -36.352 1.00 23.39 273 THR B CA 1
ATOM 5424 C C . THR B 1 273 ? 19.289 112.269 -35.458 1.00 29.79 273 THR B C 1
ATOM 5425 O O . THR B 1 273 ? 20.319 111.648 -35.738 1.00 19.41 273 THR B O 1
ATOM 5429 N N . PRO B 1 274 ? 19.206 113.043 -34.370 1.00 24.78 274 PRO B N 1
ATOM 5430 C CA . PRO B 1 274 ? 20.305 113.043 -33.390 1.00 19.04 274 PRO B CA 1
ATOM 5431 C C . PRO B 1 274 ? 20.367 111.779 -32.544 1.00 20.82 274 PRO B C 1
ATOM 5432 O O . PRO B 1 274 ? 21.421 111.504 -31.950 1.00 19.06 274 PRO B O 1
ATOM 5436 N N . ALA B 1 275 ? 19.283 111.004 -32.479 1.00 25.27 275 ALA B N 1
ATOM 5437 C CA . ALA B 1 275 ? 19.258 109.803 -31.652 1.00 20.60 275 ALA B CA 1
ATOM 5438 C C . ALA B 1 275 ? 20.160 108.722 -32.239 1.00 22.93 275 ALA B C 1
ATOM 5439 O O . ALA B 1 275 ? 20.192 108.508 -33.453 1.00 25.28 275 ALA B O 1
ATOM 5441 N N . ARG B 1 276 ? 20.892 108.029 -31.372 1.00 19.72 276 ARG B N 1
ATOM 5442 C CA . ARG B 1 276 ? 21.791 106.995 -31.859 1.00 25.33 276 ARG B CA 1
ATOM 5443 C C . ARG B 1 276 ? 21.015 105.781 -32.356 1.00 22.66 276 ARG B C 1
ATOM 5444 O O . ARG B 1 276 ? 19.905 105.487 -31.905 1.00 22.37 276 ARG B O 1
ATOM 5452 N N . ALA B 1 277 ? 21.620 105.072 -33.300 1.00 17.88 277 ALA B N 1
ATOM 5453 C CA . ALA B 1 277 ? 21.094 103.796 -33.755 1.00 17.58 277 ALA B CA 1
ATOM 5454 C C . ALA B 1 277 ? 21.175 102.757 -32.635 1.00 18.25 277 ALA B C 1
ATOM 5455 O O . ALA B 1 277 ? 21.864 102.944 -31.629 1.00 21.86 277 ALA B O 1
ATOM 5457 N N . GLU B 1 278 ? 20.447 101.656 -32.808 1.00 19.66 278 GLU B N 1
ATOM 5458 C CA . GLU B 1 278 ? 20.520 100.561 -31.845 1.00 19.63 278 GLU B CA 1
ATOM 5459 C C . GLU B 1 278 ? 21.910 99.944 -31.873 1.00 20.53 278 GLU B C 1
ATOM 5460 O O . GLU B 1 278 ? 22.610 99.993 -32.888 1.00 21.05 278 GLU B O 1
ATOM 5466 N N . TRP B 1 279 ? 22.323 99.372 -30.741 1.00 20.05 279 TRP B N 1
ATOM 5467 C CA . TRP B 1 279 ? 23.689 98.848 -30.646 1.00 21.15 279 TRP B CA 1
ATOM 5468 C C . TRP B 1 279 ? 24.056 97.895 -31.783 1.00 20.15 279 TRP B C 1
ATOM 5469 O O . TRP B 1 279 ? 25.122 98.090 -32.390 1.00 23.28 279 TRP B O 1
ATOM 5480 N N . PRO B 1 280 ? 23.239 96.893 -32.150 1.00 21.88 280 PRO B N 1
ATOM 5481 C CA . PRO B 1 280 ? 23.622 96.032 -33.286 1.00 22.96 280 PRO B CA 1
ATOM 5482 C C . PRO B 1 280 ? 23.681 96.779 -34.599 1.00 25.28 280 PRO B C 1
ATOM 5483 O O . PRO B 1 280 ? 24.467 96.412 -35.484 1.00 21.41 280 PRO B O 1
ATOM 5487 N N . GLU B 1 281 ? 22.855 97.816 -34.764 1.00 21.14 281 GLU B N 1
ATOM 5488 C CA . GLU B 1 281 ? 22.968 98.650 -35.950 1.00 21.41 281 GLU B CA 1
ATOM 5489 C C . GLU B 1 281 ? 24.284 99.411 -35.962 1.00 23.71 281 GLU B C 1
ATOM 5490 O O . GLU B 1 281 ? 24.949 99.491 -37.003 1.00 19.55 281 GLU B O 1
ATOM 5496 N N . LEU B 1 282 ? 24.680 99.984 -34.816 1.00 19.85 282 LEU B N 1
ATOM 5497 C CA . LEU B 1 282 ? 25.960 100.688 -34.771 1.00 17.00 282 LEU B CA 1
ATOM 5498 C C . LEU B 1 282 ? 27.117 99.754 -35.107 1.00 22.02 282 LEU B C 1
ATOM 5499 O O . LEU B 1 282 ? 28.039 100.140 -35.839 1.00 22.51 282 LEU B O 1
ATOM 5504 N N . SER B 1 283 ? 27.096 98.524 -34.574 1.00 18.93 283 SER B N 1
ATOM 5505 C CA . SER B 1 283 ? 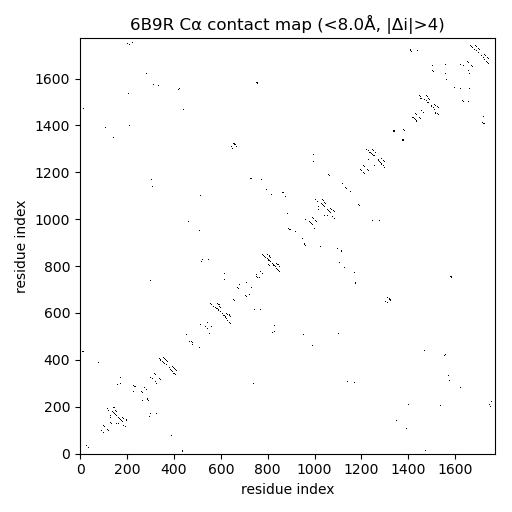28.163 97.567 -34.883 1.00 20.22 283 SER B CA 1
ATOM 5506 C C . SER B 1 283 ? 28.208 97.247 -36.371 1.00 21.30 283 SER B C 1
ATOM 5507 O O . SER B 1 283 ? 29.293 97.129 -36.962 1.00 20.25 283 SER B O 1
ATOM 5510 N N . ALA B 1 284 ? 27.037 97.074 -36.990 1.00 16.94 284 ALA B N 1
ATOM 5511 C CA . ALA B 1 284 ? 27.003 96.763 -38.411 1.00 18.06 284 ALA B CA 1
ATOM 5512 C C . ALA B 1 284 ? 27.457 97.956 -39.242 1.00 22.81 284 ALA B C 1
ATOM 5513 O O . ALA B 1 284 ? 28.189 97.789 -40.227 1.00 21.85 284 ALA B O 1
ATOM 5515 N N . LEU B 1 285 ? 27.043 99.170 -38.859 1.00 14.09 285 LEU B N 1
ATOM 5516 C CA . LEU B 1 285 ? 27.481 100.352 -39.603 1.00 23.04 285 LEU B CA 1
ATOM 5517 C C . LEU B 1 285 ? 28.980 100.586 -39.451 1.00 16.85 285 LEU B C 1
ATOM 5518 O O . LEU B 1 285 ? 29.672 100.858 -40.438 1.00 14.66 285 LEU B O 1
ATOM 5523 N N . ALA B 1 286 ? 29.489 100.483 -38.222 1.00 19.02 286 ALA B N 1
ATOM 5524 C CA . ALA B 1 286 ? 30.905 100.712 -37.961 1.00 19.94 286 ALA B CA 1
ATOM 5525 C C . ALA B 1 286 ? 31.768 99.772 -38.787 1.00 18.51 286 ALA B C 1
ATOM 5526 O O . ALA B 1 286 ? 32.720 100.202 -39.455 1.00 18.97 286 ALA B O 1
ATOM 5528 N N . GLU B 1 287 ? 31.440 98.478 -38.755 1.00 17.05 287 GLU B N 1
ATOM 5529 C CA . GLU B 1 287 ? 32.197 97.501 -39.534 1.00 21.76 287 GLU B CA 1
ATOM 5530 C C . GLU B 1 287 ? 32.166 97.837 -41.020 1.00 25.82 287 GLU B C 1
ATOM 5531 O O . GLU B 1 287 ? 33.187 97.728 -41.717 1.00 22.05 287 GLU B O 1
ATOM 5537 N N . ALA B 1 288 ? 31.003 98.248 -41.529 1.00 19.91 288 ALA B N 1
ATOM 5538 C CA . ALA B 1 288 ? 30.909 98.557 -42.952 1.00 14.34 288 ALA B CA 1
ATOM 5539 C C . ALA B 1 288 ? 31.673 99.825 -43.312 1.00 16.26 288 ALA B C 1
ATOM 5540 O O . ALA B 1 288 ? 32.156 99.951 -44.445 1.00 18.60 288 ALA B O 1
ATOM 5542 N N . LEU B 1 289 ? 31.803 100.765 -42.374 1.00 14.00 289 LEU B N 1
ATOM 5543 C CA . LEU B 1 289 ? 32.515 102.014 -42.601 1.00 15.21 289 LEU B CA 1
ATOM 5544 C C . LEU B 1 289 ? 33.973 101.941 -42.182 1.00 17.71 289 LEU B C 1
ATOM 5545 O O . LEU B 1 289 ? 34.671 102.958 -42.239 1.00 17.80 289 LEU B O 1
ATOM 5550 N N . GLY B 1 290 ? 34.444 100.772 -41.765 1.00 15.16 290 GLY B N 1
ATOM 5551 C CA . GLY B 1 290 ? 35.838 100.626 -41.387 1.00 17.99 290 GLY B CA 1
ATOM 5552 C C . GLY B 1 290 ? 36.248 101.445 -40.189 1.00 18.65 290 GLY B C 1
ATOM 5553 O O . GLY B 1 290 ? 37.387 101.911 -40.131 1.00 15.44 290 GLY B O 1
ATOM 5554 N N . VAL B 1 291 ? 35.347 101.630 -39.220 1.00 19.51 291 VAL B N 1
ATOM 5555 C CA . VAL B 1 291 ? 35.643 102.335 -37.985 1.00 16.86 291 VAL B CA 1
ATOM 5556 C C . VAL B 1 291 ? 35.153 101.478 -36.824 1.00 18.95 291 VAL B C 1
ATOM 5557 O O . VAL B 1 291 ? 34.410 100.512 -37.006 1.00 18.97 291 VAL B O 1
ATOM 5561 N N . SER B 1 292 ? 35.624 101.819 -35.629 1.00 20.50 292 SER B N 1
ATOM 5562 C CA . SER B 1 292 ? 35.090 101.246 -34.400 1.00 23.53 292 SER B CA 1
ATOM 5563 C C . SER B 1 292 ? 33.807 101.964 -34.000 1.00 14.65 292 SER B C 1
ATOM 5564 O O . SER B 1 292 ? 33.594 103.127 -34.352 1.00 16.66 292 SER B O 1
ATOM 5567 N N . VAL B 1 293 ? 32.949 101.263 -33.245 1.00 18.59 293 VAL B N 1
ATOM 5568 C CA . VAL B 1 293 ? 31.689 101.860 -32.795 1.00 16.08 293 VAL B CA 1
ATOM 5569 C C . VAL B 1 293 ? 31.934 103.179 -32.083 1.00 20.08 293 VAL B C 1
ATOM 5570 O O . VAL B 1 293 ? 31.120 104.106 -32.176 1.00 16.20 293 VAL B O 1
ATOM 5574 N N . ARG B 1 294 ? 33.084 103.319 -31.416 1.00 16.14 294 ARG B N 1
ATOM 5575 C CA . ARG B 1 294 ? 33.360 104.569 -30.719 1.00 16.72 294 ARG B CA 1
ATOM 5576 C C . ARG B 1 294 ? 33.322 105.772 -31.654 1.00 21.62 294 ARG B C 1
ATOM 5577 O O . ARG B 1 294 ? 33.029 106.890 -31.208 1.00 20.45 294 ARG B O 1
ATOM 5585 N N . GLU B 1 295 ? 33.601 105.571 -32.953 1.00 18.83 295 GLU B N 1
ATOM 5586 C CA . GLU B 1 295 ? 33.614 106.688 -33.890 1.00 15.77 295 GLU B CA 1
ATOM 5587 C C . GLU B 1 295 ? 32.220 107.081 -34.364 1.00 18.76 295 GLU B C 1
ATOM 5588 O O . GLU B 1 295 ? 32.072 108.127 -35.006 1.00 20.99 295 GLU B O 1
ATOM 5594 N N . LEU B 1 296 ? 31.195 106.281 -34.071 1.00 18.02 296 LEU B N 1
ATOM 5595 C CA . LEU B 1 296 ? 29.827 106.672 -34.378 1.00 16.11 296 LEU B CA 1
ATOM 5596 C C . LEU B 1 296 ? 29.098 107.242 -33.175 1.00 19.84 296 LEU B C 1
ATOM 5597 O O . LEU B 1 296 ? 27.971 107.726 -33.322 1.00 20.47 296 LEU B O 1
ATOM 5602 N N . LEU B 1 297 ? 29.714 107.197 -32.002 1.00 16.56 297 LEU B N 1
ATOM 5603 C CA . LEU B 1 297 ? 29.143 107.759 -30.792 1.00 17.40 297 LEU B CA 1
ATOM 5604 C C . LEU B 1 297 ? 29.619 109.192 -30.623 1.00 21.54 297 LEU B C 1
ATOM 5605 O O . LEU B 1 297 ? 30.653 109.589 -31.150 1.00 23.80 297 LEU B O 1
ATOM 5610 N N . VAL B 1 298 ? 28.833 109.982 -29.909 1.00 19.10 298 VAL B N 1
ATOM 5611 C CA . VAL B 1 298 ? 29.167 111.396 -29.767 1.00 16.94 298 VAL B CA 1
ATOM 5612 C C . VAL B 1 298 ? 29.059 111.749 -28.290 1.00 22.92 298 VAL B C 1
ATOM 5613 O O . VAL B 1 298 ? 28.172 111.237 -27.597 1.00 29.79 298 VAL B O 1
ATOM 5617 N N . PRO B 1 299 ? 29.925 112.607 -27.772 1.00 29.26 299 PRO B N 1
ATOM 5618 C CA . PRO B 1 299 ? 29.756 113.065 -26.394 1.00 36.87 299 PRO B CA 1
ATOM 5619 C C . PRO B 1 299 ? 28.480 113.875 -26.266 1.00 37.01 299 PRO B C 1
ATOM 5620 O O . PRO B 1 299 ? 27.978 114.447 -27.239 1.00 36.16 299 PRO B O 1
ATOM 5624 N N . HIS B 1 300 ? 27.943 113.894 -25.053 1.00 40.36 300 HIS B N 1
ATOM 5625 C CA . HIS B 1 300 ? 26.750 114.658 -24.730 1.00 45.95 300 HIS B CA 1
ATOM 5626 C C . HIS B 1 300 ? 27.111 115.726 -23.714 1.00 49.54 300 HIS B C 1
ATOM 5627 O O . HIS B 1 300 ? 27.667 115.415 -22.657 1.00 62.24 300 HIS B O 1
ATOM 5634 N N . THR B 1 301 ? 26.802 116.980 -24.035 1.00 37.39 301 THR B N 1
ATOM 5635 C CA . THR B 1 301 ? 26.926 118.068 -23.075 1.00 36.97 301 THR B CA 1
ATOM 5636 C C . THR B 1 301 ? 25.616 118.834 -23.029 1.00 34.12 301 THR B C 1
ATOM 5637 O O . THR B 1 301 ? 24.902 118.939 -24.031 1.00 35.04 301 THR B O 1
ATOM 5641 N N . THR B 1 302 ? 25.295 119.356 -21.849 1.00 25.67 302 THR B N 1
ATOM 5642 C CA . THR B 1 302 ? 24.027 120.049 -21.678 1.00 28.42 302 THR B CA 1
ATOM 5643 C C . THR B 1 302 ? 24.135 120.983 -20.482 1.00 27.32 302 THR B C 1
ATOM 5644 O O . THR B 1 302 ? 25.023 120.842 -19.633 1.00 32.09 302 THR B O 1
ATOM 5648 N N . THR B 1 303 ? 23.241 121.967 -20.457 1.00 25.40 303 THR B N 1
ATOM 5649 C CA . THR B 1 303 ? 22.996 122.791 -19.282 1.00 31.30 303 THR B CA 1
ATOM 5650 C C . THR B 1 303 ? 21.802 122.299 -18.476 1.00 28.73 303 THR B C 1
ATOM 5651 O O . THR B 1 303 ? 21.392 122.968 -17.520 1.00 26.86 303 THR B O 1
ATOM 5655 N N . GLU B 1 304 ? 21.224 121.159 -18.855 1.00 28.40 304 GLU B N 1
ATOM 5656 C CA . GLU B 1 304 ? 19.999 120.690 -18.216 1.00 27.06 304 GLU B CA 1
ATOM 5657 C C . GLU B 1 304 ? 20.228 120.397 -16.739 1.00 23.86 304 GLU B C 1
ATOM 5658 O O . GLU B 1 304 ? 21.286 119.897 -16.343 1.00 24.78 304 GLU B O 1
ATOM 5664 N N . ALA B 1 305 ? 19.224 120.723 -15.924 1.00 29.01 305 ALA B N 1
ATOM 5665 C CA . ALA B 1 305 ? 19.263 120.532 -14.478 1.00 28.11 305 ALA B CA 1
ATOM 5666 C C . ALA B 1 305 ? 20.432 121.267 -13.820 1.00 25.08 305 ALA B C 1
ATOM 5667 O O . ALA B 1 305 ? 20.854 120.899 -12.718 1.00 24.28 305 ALA B O 1
ATOM 5669 N N . ASP B 1 306 ? 20.969 122.309 -14.462 1.00 28.16 306 ASP B N 1
ATOM 5670 C CA . ASP B 1 306 ? 22.111 123.055 -13.915 1.00 28.03 306 ASP B CA 1
ATOM 5671 C C . ASP B 1 306 ? 23.268 122.121 -13.568 1.00 23.27 306 ASP B C 1
ATOM 5672 O O . ASP B 1 306 ? 23.981 122.310 -12.578 1.00 27.72 306 ASP B O 1
ATOM 5677 N N . VAL B 1 307 ? 23.477 121.113 -14.415 1.00 25.16 307 VAL B N 1
ATOM 5678 C CA . VAL B 1 307 ? 24.452 120.076 -14.105 1.00 25.25 307 VAL B CA 1
ATOM 5679 C C . VAL B 1 307 ? 25.892 120.596 -14.047 1.00 25.49 307 VAL B C 1
ATOM 5680 O O . VAL B 1 307 ? 26.736 119.974 -13.388 1.00 26.51 307 VAL B O 1
ATOM 5684 N N . ARG B 1 308 ? 26.197 121.732 -14.704 1.00 32.93 308 ARG B N 1
ATOM 5685 C CA . ARG B 1 308 ? 27.565 122.272 -14.724 1.00 22.57 308 ARG B CA 1
ATOM 5686 C C . ARG B 1 308 ? 27.981 122.871 -13.386 1.00 21.54 308 ARG B C 1
ATOM 5687 O O . ARG B 1 308 ? 29.182 123.080 -13.151 1.00 19.73 308 ARG B O 1
ATOM 5695 N N . ILE B 1 309 ? 27.026 123.122 -12.504 1.00 17.15 309 ILE B N 1
ATOM 5696 C CA . ILE B 1 309 ? 27.282 123.594 -11.149 1.00 21.27 309 ILE B CA 1
ATOM 5697 C C . ILE B 1 309 ? 27.183 122.398 -10.215 1.00 27.67 309 ILE B C 1
ATOM 5698 O O . ILE B 1 309 ? 26.210 121.638 -10.284 1.00 22.50 309 ILE B O 1
ATOM 5703 N N . GLN B 1 310 ? 28.195 122.212 -9.362 1.00 22.13 310 GLN B N 1
ATOM 5704 C CA . GLN B 1 310 ? 28.162 121.175 -8.333 1.00 22.74 310 GLN B CA 1
ATOM 5705 C C . GLN B 1 310 ? 28.131 121.796 -6.940 1.00 21.80 310 GLN B C 1
ATOM 5706 O O . GLN B 1 310 ? 29.168 122.286 -6.458 1.00 20.06 310 GLN B O 1
ATOM 5712 N N . PRO B 1 311 ? 27.002 121.785 -6.237 1.00 21.49 311 PRO B N 1
ATOM 5713 C CA . PRO B 1 311 ? 27.035 122.176 -4.825 1.00 19.44 311 PRO B CA 1
ATOM 5714 C C . PRO B 1 311 ? 27.903 121.192 -4.057 1.00 21.71 311 PRO B C 1
ATOM 5715 O O . PRO B 1 311 ? 27.867 119.987 -4.306 1.00 24.07 311 PRO B O 1
ATOM 5719 N N . GLY B 1 312 ? 28.725 121.718 -3.151 1.00 17.36 312 GLY B N 1
ATOM 5720 C CA . GLY B 1 312 ? 29.581 120.842 -2.371 1.00 19.49 312 GLY B CA 1
ATOM 5721 C C . GLY B 1 312 ? 28.787 119.911 -1.471 1.00 19.19 312 GLY B C 1
ATOM 5722 O O . GLY B 1 312 ? 29.133 118.737 -1.312 1.00 23.11 312 GLY B O 1
ATOM 5723 N N . ARG B 1 313 ? 27.688 120.409 -0.900 1.00 19.53 313 ARG B N 1
ATOM 5724 C CA . ARG B 1 313 ? 26.984 119.624 0.108 1.00 30.14 313 ARG B CA 1
ATOM 5725 C C . ARG B 1 313 ? 26.318 118.388 -0.489 1.00 29.31 313 ARG B C 1
ATOM 5726 O O . ARG B 1 313 ? 26.110 117.399 0.219 1.00 36.15 313 ARG B O 1
ATOM 5734 N N . THR B 1 314 ? 25.975 118.415 -1.775 1.00 25.57 314 THR B N 1
ATOM 5735 C CA . THR B 1 314 ? 25.283 117.299 -2.413 1.00 27.46 314 THR B CA 1
ATOM 5736 C C . THR B 1 314 ? 26.206 116.427 -3.265 1.00 26.49 314 THR B C 1
ATOM 5737 O O . THR B 1 314 ? 25.735 115.500 -3.935 1.00 25.62 314 THR B O 1
ATOM 5741 N N . ALA B 1 315 ? 27.506 116.684 -3.244 1.00 21.16 315 ALA B N 1
ATOM 5742 C CA . ALA B 1 315 ? 28.410 115.986 -4.151 1.00 16.41 315 ALA B CA 1
ATOM 5743 C C . ALA B 1 315 ? 28.635 114.533 -3.716 1.00 19.81 315 ALA B C 1
ATOM 5744 O O . ALA B 1 315 ? 28.577 114.199 -2.531 1.00 21.05 315 ALA B O 1
ATOM 5746 N N . SER B 1 316 ? 28.887 113.662 -4.690 1.00 19.63 316 SER B N 1
ATOM 5747 C CA . SER B 1 316 ? 29.201 112.266 -4.386 1.00 21.82 316 SER B CA 1
ATOM 5748 C C . SER B 1 316 ? 30.558 112.143 -3.701 1.00 23.25 316 SER B C 1
ATOM 5749 O O . SER B 1 316 ? 31.512 112.845 -4.047 1.00 20.28 316 SER B O 1
ATOM 5752 N N . ARG B 1 317 ? 30.653 111.197 -2.764 1.00 16.29 317 ARG B N 1
ATOM 5753 C CA . ARG B 1 317 ? 31.827 111.022 -1.917 1.00 19.21 317 ARG B CA 1
ATOM 5754 C C . ARG B 1 317 ? 32.156 109.545 -1.775 1.00 17.51 317 ARG B C 1
ATOM 5755 O O . ARG B 1 317 ? 31.248 108.716 -1.672 1.00 17.83 317 ARG B O 1
ATOM 5763 N N . TRP B 1 318 ? 33.450 109.224 -1.733 1.00 14.71 318 TRP B N 1
ATOM 5764 C CA . TRP B 1 318 ? 33.888 107.855 -1.489 1.00 16.09 318 TRP B CA 1
ATOM 5765 C C . TRP B 1 318 ? 35.293 107.888 -0.896 1.00 18.89 318 TRP B C 1
ATOM 5766 O O . TRP B 1 318 ? 35.962 108.923 -0.893 1.00 17.87 318 TRP B O 1
ATOM 5777 N N . SER B 1 319 ? 35.738 106.741 -0.393 1.00 17.03 319 SER B N 1
ATOM 5778 C CA . SER B 1 319 ? 37.014 106.641 0.306 1.00 14.65 319 SER B CA 1
ATOM 5779 C C . SER B 1 319 ? 37.956 105.702 -0.441 1.00 16.68 319 SER B C 1
ATOM 5780 O O . SER B 1 319 ? 37.522 104.776 -1.131 1.00 18.95 319 SER B O 1
ATOM 5783 N N . TYR B 1 320 ? 39.253 105.960 -0.300 1.00 18.52 320 TYR B N 1
ATOM 5784 C CA . TYR B 1 320 ? 40.272 105.204 -1.011 1.00 20.29 320 TYR B CA 1
ATOM 5785 C C . TYR B 1 320 ? 41.379 104.807 -0.043 1.00 15.61 320 TYR B C 1
ATOM 5786 O O . TYR B 1 320 ? 41.821 105.632 0.763 1.00 17.64 320 TYR B O 1
ATOM 5795 N N . PRO B 1 321 ? 41.864 103.562 -0.107 1.00 17.95 321 PRO B N 1
ATOM 5796 C CA . PRO B 1 321 ? 41.518 102.491 -1.064 1.00 21.14 321 PRO B CA 1
ATOM 5797 C C . PRO B 1 321 ? 40.124 101.900 -0.891 1.00 20.88 321 PRO B C 1
ATOM 5798 O O . PRO B 1 321 ? 39.596 101.267 -1.802 1.00 20.51 321 PRO B O 1
ATOM 5802 N N . GLY B 1 322 ? 39.521 102.109 0.273 1.00 16.89 322 GLY B N 1
ATOM 5803 C CA . GLY B 1 322 ? 38.183 101.640 0.500 1.00 19.67 322 GLY B CA 1
ATOM 5804 C C . GLY B 1 322 ? 37.733 102.007 1.892 1.00 20.08 322 GLY B C 1
ATOM 5805 O O . GLY B 1 322 ? 38.517 102.491 2.712 1.00 20.22 322 GLY B O 1
ATOM 5806 N N . PRO B 1 323 ? 36.453 101.775 2.193 1.00 19.31 323 PRO B N 1
ATOM 5807 C CA . PRO B 1 323 ? 35.931 102.192 3.504 1.00 21.53 323 PRO B CA 1
ATOM 5808 C C . PRO B 1 323 ? 36.512 101.410 4.663 1.00 22.12 323 PRO B C 1
ATOM 5809 O O . PRO B 1 323 ? 36.427 101.882 5.804 1.00 25.63 323 PRO B O 1
ATOM 5813 N N . ASP B 1 324 ? 37.099 100.230 4.421 1.00 18.15 324 ASP B N 1
ATOM 5814 C CA . ASP B 1 324 ? 37.592 99.438 5.544 1.00 21.95 324 ASP B CA 1
ATOM 5815 C C . ASP B 1 324 ? 38.821 100.074 6.170 1.00 19.33 324 ASP B C 1
ATOM 5816 O O . ASP B 1 324 ? 39.020 99.978 7.385 1.00 24.25 324 ASP B O 1
ATOM 5821 N N . ALA B 1 325 ? 39.650 100.735 5.370 1.00 25.50 325 ALA B N 1
ATOM 5822 C CA . ALA B 1 325 ? 40.843 101.412 5.880 1.00 27.75 325 ALA B CA 1
ATOM 5823 C C . ALA B 1 325 ? 41.125 102.598 4.979 1.00 23.75 325 ALA B C 1
ATOM 5824 O O . ALA B 1 325 ? 41.990 102.548 4.097 1.00 25.63 325 ALA B O 1
ATOM 5826 N N . PRO B 1 326 ? 40.382 103.687 5.152 1.00 22.16 326 PRO B N 1
ATOM 5827 C CA . PRO B 1 326 ? 40.520 104.825 4.233 1.00 24.29 326 PRO B CA 1
ATOM 5828 C C . PRO B 1 326 ? 41.799 105.603 4.505 1.00 23.59 326 PRO B C 1
ATOM 5829 O O . PRO B 1 326 ? 42.124 105.919 5.651 1.00 25.83 326 PRO B O 1
ATOM 5833 N N . ALA B 1 327 ? 42.520 105.915 3.434 1.00 21.62 327 ALA B N 1
ATOM 5834 C CA . ALA B 1 327 ? 43.617 106.862 3.490 1.00 19.64 327 ALA B CA 1
ATOM 5835 C C . ALA B 1 327 ? 43.220 108.223 2.957 1.00 19.64 327 ALA B C 1
ATOM 5836 O O . ALA B 1 327 ? 43.784 109.236 3.379 1.00 16.27 327 ALA B O 1
ATOM 5838 N N . TYR B 1 328 ? 42.242 108.256 2.057 1.00 16.46 328 TYR B N 1
ATOM 5839 C CA . TYR B 1 328 ? 41.746 109.481 1.464 1.00 16.25 328 TYR B CA 1
ATOM 5840 C C . TYR B 1 328 ? 40.239 109.398 1.336 1.00 14.57 328 TYR B C 1
ATOM 5841 O O . TYR B 1 328 ? 39.677 108.321 1.125 1.00 17.12 328 TYR B O 1
ATOM 5850 N N . ARG B 1 329 ? 39.592 110.550 1.428 1.00 15.28 329 ARG B N 1
ATOM 5851 C CA . ARG B 1 329 ? 38.165 110.648 1.147 1.00 15.68 329 ARG B CA 1
ATOM 5852 C C . ARG B 1 329 ? 38.009 111.643 0.015 1.00 15.44 329 ARG B C 1
ATOM 5853 O O . ARG B 1 329 ? 38.431 112.798 0.142 1.00 21.45 329 ARG B O 1
ATOM 5861 N N . PHE B 1 330 ? 37.385 111.205 -1.070 1.00 16.59 330 PHE B N 1
ATOM 5862 C CA . PHE B 1 330 ? 37.247 112.010 -2.272 1.00 13.90 330 PHE B CA 1
ATOM 5863 C C . PHE B 1 330 ? 35.831 112.558 -2.389 1.00 20.68 330 PHE B C 1
ATOM 5864 O O . PHE B 1 330 ? 34.860 111.860 -2.086 1.00 19.99 330 PHE B O 1
ATOM 5872 N N . THR B 1 331 ? 35.718 113.803 -2.853 1.00 19.69 331 THR B N 1
ATOM 5873 C CA . THR B 1 331 ? 34.433 114.412 -3.176 1.00 17.82 331 THR B CA 1
ATOM 5874 C C . THR B 1 331 ? 34.456 114.843 -4.635 1.00 18.65 331 THR B C 1
ATOM 5875 O O . THR B 1 331 ? 35.377 115.549 -5.058 1.00 17.03 331 THR B O 1
ATOM 5879 N N . GLN B 1 332 ? 33.444 114.426 -5.396 1.00 19.56 332 GLN B N 1
ATOM 5880 C CA . GLN B 1 332 ? 33.400 114.720 -6.826 1.00 18.74 332 GLN B CA 1
ATOM 5881 C C . GLN B 1 332 ? 32.940 116.153 -7.043 1.00 17.23 332 GLN B C 1
ATOM 5882 O O . GLN B 1 332 ? 31.855 116.534 -6.596 1.00 19.34 332 GLN B O 1
ATOM 5888 N N . LEU B 1 333 ? 33.755 116.952 -7.745 1.00 15.36 333 LEU B N 1
ATOM 5889 C CA . LEU B 1 333 ? 33.405 118.340 -7.994 1.00 19.11 333 LEU B CA 1
ATOM 5890 C C . LEU B 1 333 ? 32.882 118.494 -9.426 1.00 17.76 333 LEU B C 1
ATOM 5891 O O . LEU B 1 333 ? 32.672 117.515 -10.147 1.00 19.06 333 LEU B O 1
ATOM 5896 N N . ALA B 1 334 ? 32.658 119.733 -9.845 1.00 17.57 334 ALA B N 1
ATOM 5897 C CA . ALA B 1 334 ? 31.994 119.971 -11.119 1.00 15.65 334 ALA B CA 1
ATOM 5898 C C . ALA B 1 334 ? 32.844 119.471 -12.282 1.00 16.23 334 ALA B C 1
ATOM 5899 O O . ALA B 1 334 ? 34.075 119.533 -12.254 1.00 17.25 334 ALA B O 1
ATOM 5901 N N . GLY B 1 335 ? 32.162 118.996 -13.316 1.00 19.50 335 GLY B N 1
ATOM 5902 C CA . GLY B 1 335 ? 32.798 118.502 -14.516 1.00 24.54 335 GLY B CA 1
ATOM 5903 C C . GLY B 1 335 ? 31.770 118.437 -15.629 1.00 19.59 335 GLY B C 1
ATOM 5904 O O . GLY B 1 335 ? 30.688 119.018 -15.541 1.00 22.97 335 GLY B O 1
ATOM 5905 N N . ASP B 1 336 ? 32.102 117.706 -16.685 1.00 19.26 336 ASP B N 1
ATOM 5906 C CA . ASP B 1 336 ? 31.185 117.602 -17.821 1.00 24.60 336 ASP B CA 1
ATOM 5907 C C . ASP B 1 336 ? 31.595 116.436 -18.709 1.00 19.62 336 ASP B C 1
ATOM 5908 O O . ASP B 1 336 ? 32.797 116.208 -18.889 1.00 18.48 336 ASP B O 1
ATOM 5913 N N . PRO B 1 337 ? 30.649 115.680 -19.286 1.00 21.82 337 PRO B N 1
ATOM 5914 C CA . PRO B 1 337 ? 31.032 114.554 -20.161 1.00 21.41 337 PRO B CA 1
ATOM 5915 C C . PRO B 1 337 ? 31.668 114.979 -21.470 1.00 20.26 337 PRO B C 1
ATOM 5916 O O . PRO B 1 337 ? 32.240 114.121 -22.153 1.00 19.46 337 PRO B O 1
ATOM 5920 N N . LEU B 1 338 ? 31.589 116.261 -21.847 1.00 19.12 338 LEU B N 1
ATOM 5921 C CA . LEU B 1 338 ? 32.370 116.732 -22.989 1.00 20.54 338 LEU B CA 1
ATOM 5922 C C . LEU B 1 338 ? 33.864 116.565 -22.745 1.00 16.98 338 LEU B C 1
ATOM 5923 O O . LEU B 1 338 ? 34.640 116.400 -23.702 1.00 17.45 338 LEU B O 1
ATOM 5928 N N . HIS B 1 339 ? 34.286 116.601 -21.478 1.00 15.58 339 HIS B N 1
ATOM 5929 C CA . HIS B 1 339 ? 35.675 116.379 -21.073 1.00 14.33 339 HIS B CA 1
ATOM 5930 C C . HIS B 1 339 ? 35.752 115.170 -20.152 1.00 11.82 339 HIS B C 1
ATOM 5931 O O . HIS B 1 339 ? 35.928 115.310 -18.931 1.00 15.79 339 HIS B O 1
ATOM 5938 N N . PRO B 1 340 ? 35.648 113.965 -20.702 1.00 15.03 340 PRO B N 1
ATOM 5939 C CA . PRO B 1 340 ? 35.687 112.773 -19.842 1.00 22.49 340 PRO B CA 1
ATOM 5940 C C . PRO B 1 340 ? 37.018 112.592 -19.142 1.00 16.68 340 PRO B C 1
ATOM 5941 O O . PRO B 1 340 ? 37.084 111.845 -18.162 1.00 18.17 340 PRO B O 1
ATOM 5945 N N . HIS B 1 341 ? 38.074 113.263 -19.601 1.00 15.26 341 HIS B N 1
ATOM 5946 C CA . HIS B 1 341 ? 39.388 113.134 -18.989 1.00 14.96 341 HIS B CA 1
ATOM 5947 C C . HIS B 1 341 ? 39.657 114.185 -17.933 1.00 13.78 341 HIS B C 1
ATOM 5948 O O . HIS B 1 341 ? 40.750 114.194 -17.357 1.00 17.46 341 HIS B O 1
ATOM 5955 N N . THR B 1 342 ? 38.687 115.038 -17.634 1.00 14.07 342 THR B N 1
ATOM 5956 C CA . THR B 1 342 ? 38.821 115.989 -16.551 1.00 15.64 342 THR B CA 1
ATOM 5957 C C . THR B 1 342 ? 38.168 115.383 -15.322 1.00 18.67 342 THR B C 1
ATOM 5958 O O . THR B 1 342 ? 36.993 115.001 -15.374 1.00 14.75 342 THR B O 1
ATOM 5962 N N . THR B 1 343 ? 38.949 115.242 -14.250 1.00 14.02 343 THR B N 1
ATOM 5963 C CA . THR B 1 343 ? 38.465 114.766 -12.952 1.00 13.89 343 THR B CA 1
ATOM 5964 C C . THR B 1 343 ? 38.775 115.840 -11.922 1.00 17.59 343 THR B C 1
ATOM 5965 O O . THR B 1 343 ? 39.945 116.162 -11.692 1.00 15.54 343 THR B O 1
ATOM 5969 N N . SER B 1 344 ? 37.746 116.377 -11.284 1.00 15.30 344 SER B N 1
ATOM 5970 C CA . SER B 1 344 ? 37.932 117.379 -10.245 1.00 16.47 344 SER B CA 1
ATOM 5971 C C . SER B 1 344 ? 37.482 116.799 -8.912 1.00 15.95 344 SER B C 1
ATOM 5972 O O . SER B 1 344 ? 36.401 116.209 -8.821 1.00 19.29 344 SER B O 1
ATOM 5975 N N . LEU B 1 345 ? 38.325 116.936 -7.890 1.00 16.00 345 LEU B N 1
ATOM 5976 C CA . LEU B 1 345 ? 38.044 116.321 -6.598 1.00 15.18 345 LEU B CA 1
ATOM 5977 C C . LEU B 1 345 ? 38.494 117.226 -5.458 1.00 16.47 345 LEU B C 1
ATOM 5978 O O . LEU B 1 345 ? 39.525 117.893 -5.555 1.00 17.64 345 LEU B O 1
ATOM 5983 N N . ALA B 1 346 ? 37.728 117.232 -4.372 1.00 13.94 346 ALA B N 1
ATOM 5984 C CA . ALA B 1 346 ? 38.275 117.624 -3.086 1.00 17.61 346 ALA B CA 1
ATOM 5985 C C . ALA B 1 346 ? 38.815 116.363 -2.431 1.00 22.38 346 ALA B C 1
ATOM 5986 O O . ALA B 1 346 ? 38.185 115.303 -2.496 1.00 26.68 346 ALA B O 1
ATOM 5988 N N . VAL B 1 347 ? 39.986 116.472 -1.813 1.00 16.97 347 VAL B N 1
ATOM 5989 C CA . VAL B 1 347 ? 40.666 115.319 -1.227 1.00 20.08 347 VAL B CA 1
ATOM 5990 C C . VAL B 1 347 ? 40.908 115.607 0.242 1.00 21.14 347 VAL B C 1
ATOM 5991 O O . VAL B 1 347 ? 41.688 116.504 0.580 1.00 17.18 347 VAL B O 1
ATOM 5995 N N . ASP B 1 348 ? 40.252 114.850 1.120 1.00 19.58 348 ASP B N 1
ATOM 5996 C CA . ASP B 1 348 ? 40.615 114.831 2.527 1.00 23.50 348 ASP B CA 1
ATOM 5997 C C . ASP B 1 348 ? 41.672 113.754 2.739 1.00 19.92 348 ASP B C 1
ATOM 5998 O O . ASP B 1 348 ? 41.418 112.564 2.510 1.00 17.54 348 ASP B O 1
ATOM 6003 N N . VAL B 1 349 ? 42.860 114.180 3.151 1.00 17.86 349 VAL B N 1
ATOM 6004 C CA . VAL B 1 349 ? 43.978 113.282 3.406 1.00 18.24 349 VAL B CA 1
ATOM 6005 C C . VAL B 1 349 ? 43.846 112.810 4.848 1.00 18.11 349 VAL B C 1
ATOM 6006 O O . VAL B 1 349 ? 43.976 113.605 5.780 1.00 19.25 349 VAL B O 1
ATOM 6010 N N . LEU B 1 350 ? 43.574 111.515 5.031 1.00 22.47 350 LEU B N 1
ATOM 6011 C CA . LEU B 1 350 ? 43.248 110.955 6.338 1.00 22.06 350 LEU B CA 1
ATOM 6012 C C . LEU B 1 350 ? 44.423 110.260 7.010 1.00 27.35 350 LEU B C 1
ATOM 6013 O O . LEU B 1 350 ? 44.493 110.248 8.240 1.00 36.89 350 LEU B O 1
ATOM 6018 N N . THR B 1 351 ? 45.339 109.682 6.238 1.00 25.68 351 THR B N 1
ATOM 6019 C CA . THR B 1 351 ? 46.436 108.907 6.791 1.00 21.76 351 THR B CA 1
ATOM 6020 C C . THR B 1 351 ? 47.609 109.816 7.125 1.00 25.19 351 THR B C 1
ATOM 6021 O O . THR B 1 351 ? 47.838 110.833 6.461 1.00 23.22 351 THR B O 1
ATOM 6025 N N . ALA B 1 352 ? 48.352 109.441 8.168 1.00 21.66 352 ALA B N 1
ATOM 6026 C CA . ALA B 1 352 ? 49.648 110.041 8.467 1.00 23.01 352 ALA B CA 1
ATOM 6027 C C . ALA B 1 352 ? 50.804 109.207 7.939 1.00 23.45 352 ALA B C 1
ATOM 6028 O O . ALA B 1 352 ? 51.963 109.585 8.128 1.00 28.50 352 ALA B O 1
ATOM 6030 N N . ARG B 1 353 ? 50.524 108.086 7.314 1.00 30.43 353 ARG B N 1
ATOM 6031 C CA . ARG B 1 353 ? 51.632 107.314 6.787 1.00 28.26 353 ARG B CA 1
ATOM 6032 C C . ARG B 1 353 ? 51.740 107.508 5.280 1.00 27.61 353 ARG B C 1
ATOM 6033 O O . ARG B 1 353 ? 50.725 107.669 4.594 1.00 25.93 353 ARG B O 1
ATOM 6035 N N . PRO B 1 354 ? 52.959 107.505 4.733 1.00 43.06 354 PRO B N 1
ATOM 6036 C CA . PRO B 1 354 ? 53.122 107.736 3.290 1.00 47.41 354 PRO B CA 1
ATOM 6037 C C . PRO B 1 354 ? 53.110 106.458 2.472 1.00 44.01 354 PRO B C 1
ATOM 6038 O O . PRO B 1 354 ? 53.838 106.348 1.483 1.00 53.00 354 PRO B O 1
ATOM 6042 N N . ASP B 1 355 ? 52.290 105.486 2.859 1.00 41.78 355 ASP B N 1
ATOM 6043 C CA . ASP B 1 355 ? 52.298 104.177 2.216 1.00 43.50 355 ASP B CA 1
ATOM 6044 C C . ASP B 1 355 ? 50.978 103.867 1.516 1.00 40.87 355 ASP B C 1
ATOM 6045 O O . ASP B 1 355 ? 50.620 102.701 1.347 1.00 35.90 355 ASP B O 1
ATOM 6047 N N . ALA B 1 356 ? 50.251 104.895 1.081 1.00 29.96 356 ALA B N 1
ATOM 6048 C CA . ALA B 1 356 ? 49.006 104.723 0.337 1.00 27.65 356 ALA B CA 1
ATOM 6049 C C . ALA B 1 356 ? 49.147 105.383 -1.030 1.00 24.46 356 ALA B C 1
ATOM 6050 O O . ALA B 1 356 ? 48.630 106.489 -1.254 1.00 30.42 356 ALA B O 1
ATOM 6052 N N . PRO B 1 357 ? 49.838 104.743 -1.970 1.00 30.18 357 PRO B N 1
ATOM 6053 C CA . PRO B 1 357 ? 50.059 105.387 -3.271 1.00 30.78 357 PRO B CA 1
ATOM 6054 C C . PRO B 1 357 ? 48.777 105.436 -4.086 1.00 35.01 357 PRO B C 1
ATOM 6055 O O . PRO B 1 357 ? 47.987 104.490 -4.094 1.00 32.57 357 PRO B O 1
ATOM 6059 N N . LEU B 1 358 ? 48.565 106.559 -4.756 1.00 29.99 358 LEU B N 1
ATOM 6060 C CA . LEU B 1 358 ? 47.460 106.615 -5.697 1.00 29.10 358 LEU B CA 1
ATOM 6061 C C . LEU B 1 358 ? 47.861 105.922 -6.999 1.00 27.92 358 LEU B C 1
ATOM 6062 O O . LEU B 1 358 ? 49.010 106.032 -7.430 1.00 25.80 358 LEU B O 1
ATOM 6067 N N . PRO B 1 359 ? 46.942 105.214 -7.645 1.00 27.72 359 PRO B N 1
ATOM 6068 C CA . PRO B 1 359 ? 47.259 104.605 -8.935 1.00 28.48 359 PRO B CA 1
ATOM 6069 C C . PRO B 1 359 ? 47.684 105.665 -9.936 1.00 27.02 359 PRO B C 1
ATOM 6070 O O . PRO B 1 359 ? 47.085 106.750 -9.996 1.00 28.23 359 PRO B O 1
ATOM 6074 N N . PRO B 1 360 ? 48.735 105.404 -10.711 1.00 23.42 360 PRO B N 1
ATOM 6075 C CA . PRO B 1 360 ? 49.120 106.344 -11.766 1.00 19.14 360 PRO B CA 1
ATOM 6076 C C . PRO B 1 360 ? 47.972 106.543 -12.741 1.00 21.12 360 PRO B C 1
ATOM 6077 O O . PRO B 1 360 ? 47.178 105.635 -12.994 1.00 24.21 360 PRO B O 1
ATOM 6081 N N . THR B 1 361 ? 47.889 107.745 -13.293 1.00 18.81 361 THR B N 1
ATOM 6082 C CA . THR B 1 361 ? 46.867 108.055 -14.279 1.00 15.54 361 THR B CA 1
ATOM 6083 C C . THR B 1 361 ? 47.535 108.651 -15.508 1.00 16.85 361 THR B C 1
ATOM 6084 O O . THR B 1 361 ? 48.661 109.141 -15.449 1.00 18.82 361 THR B O 1
ATOM 6088 N N . TYR B 1 362 ? 46.826 108.590 -16.632 1.00 17.90 362 TYR B N 1
ATOM 6089 C CA . TYR B 1 362 ? 47.299 109.226 -17.849 1.00 18.21 362 TYR B CA 1
ATOM 6090 C C . TYR B 1 362 ? 47.100 110.730 -17.817 1.00 19.47 362 TYR B C 1
ATOM 6091 O O . TYR B 1 362 ? 47.579 111.424 -18.717 1.00 17.44 362 TYR B O 1
ATOM 6100 N N . GLN B 1 363 ? 46.391 111.241 -16.812 1.00 13.04 363 GLN B N 1
ATOM 6101 C CA . GLN B 1 363 ? 46.102 112.669 -16.722 1.00 12.56 363 GLN B CA 1
ATOM 6102 C C . GLN B 1 363 ? 47.270 113.432 -16.106 1.00 14.39 363 GLN B C 1
ATOM 6103 O O . GLN B 1 363 ? 48.027 112.896 -15.296 1.00 15.07 363 GLN B O 1
ATOM 6109 N N . HIS B 1 364 ? 47.392 114.709 -16.476 1.00 15.26 364 HIS B N 1
ATOM 6110 C CA . HIS B 1 364 ? 48.138 115.658 -15.658 1.00 17.58 364 HIS B CA 1
ATOM 6111 C C . HIS B 1 364 ? 47.375 115.887 -14.361 1.00 18.42 364 HIS B C 1
ATOM 6112 O O . HIS B 1 364 ? 46.156 115.754 -14.320 1.00 16.27 364 HIS B O 1
ATOM 6119 N N . GLN B 1 365 ? 48.087 116.268 -13.302 1.00 15.04 365 GLN B N 1
ATOM 6120 C CA . GLN B 1 365 ? 47.419 116.580 -12.045 1.00 14.99 365 GLN B CA 1
ATOM 6121 C C . GLN B 1 365 ? 47.911 117.911 -11.493 1.00 15.12 365 GLN B C 1
ATOM 6122 O O . GLN B 1 365 ? 49.080 118.279 -11.639 1.00 17.77 365 GLN B O 1
ATOM 6128 N N . TYR B 1 366 ? 46.986 118.622 -10.852 1.00 15.53 366 TYR B N 1
ATOM 6129 C CA . TYR B 1 366 ? 47.242 119.878 -10.160 1.00 15.43 366 TYR B CA 1
ATOM 6130 C C . TYR B 1 366 ? 46.666 119.734 -8.761 1.00 12.34 366 TYR B C 1
ATOM 6131 O O . TYR B 1 366 ? 45.542 119.252 -8.609 1.00 16.64 366 TYR B O 1
ATOM 6140 N N . LEU B 1 367 ? 47.442 120.126 -7.749 1.00 13.30 367 LEU B N 1
ATOM 6141 C CA . LEU B 1 367 ? 47.032 120.061 -6.353 1.00 12.70 367 LEU B CA 1
ATOM 6142 C C . LEU B 1 367 ? 47.123 121.443 -5.726 1.00 15.10 367 LEU B C 1
ATOM 6143 O O . LEU B 1 367 ? 48.035 122.216 -6.036 1.00 15.07 367 LEU B O 1
ATOM 6148 N N . TYR B 1 368 ? 46.195 121.747 -4.826 1.00 17.16 368 TYR B N 1
ATOM 6149 C CA . TYR B 1 368 ? 46.252 122.989 -4.071 1.00 14.86 368 TYR B CA 1
ATOM 6150 C C . TYR B 1 368 ? 45.784 122.687 -2.654 1.00 20.59 368 TYR B C 1
ATOM 6151 O O . TYR B 1 368 ? 44.694 122.140 -2.480 1.00 16.69 368 TYR B O 1
ATOM 6160 N N . VAL B 1 369 ? 46.595 123.031 -1.652 1.00 17.49 369 VAL B N 1
ATOM 6161 C CA . VAL B 1 369 ? 46.283 122.696 -0.263 1.00 22.98 369 VAL B CA 1
ATOM 6162 C C . VAL B 1 369 ? 45.325 123.738 0.312 1.00 24.55 369 VAL B C 1
ATOM 6163 O O . VAL B 1 369 ? 45.706 124.882 0.584 1.00 18.16 369 VAL B O 1
ATOM 6167 N N . LEU B 1 370 ? 44.076 123.324 0.519 1.00 23.59 370 LEU B N 1
ATOM 6168 C CA . LEU B 1 370 ? 43.060 124.166 1.141 1.00 24.97 370 LEU B CA 1
ATOM 6169 C C . LEU B 1 370 ? 43.106 124.101 2.657 1.00 27.34 370 LEU B C 1
ATOM 6170 O O . LEU B 1 370 ? 42.683 125.054 3.326 1.00 27.28 370 LEU B O 1
ATOM 6175 N N . GLY B 1 371 ? 43.576 122.986 3.203 1.00 22.11 371 GLY B N 1
ATOM 6176 C CA . GLY B 1 371 ? 43.476 122.729 4.619 1.00 29.20 371 GLY B CA 1
ATOM 6177 C C . GLY B 1 371 ? 44.476 123.539 5.415 1.00 32.90 371 GLY B C 1
ATOM 6178 O O . GLY B 1 371 ? 45.306 124.280 4.887 1.00 31.35 371 GLY B O 1
ATOM 6179 N N . GLU B 1 372 ? 44.381 123.391 6.736 1.00 32.88 372 GLU B N 1
ATOM 6180 C CA . GLU B 1 372 ? 45.174 124.190 7.661 1.00 30.55 372 GLU B CA 1
ATOM 6181 C C . GLU B 1 372 ? 46.451 123.499 8.114 1.00 23.59 372 GLU B C 1
ATOM 6182 O O . GLU B 1 372 ? 47.253 124.118 8.820 1.00 28.70 372 GLU B O 1
ATOM 6185 N N . GLN B 1 373 ? 46.657 122.244 7.733 1.00 29.14 373 GLN B N 1
ATOM 6186 C CA . GLN B 1 373 ? 47.861 121.500 8.044 1.00 25.23 373 GLN B CA 1
ATOM 6187 C C . GLN B 1 373 ? 48.636 121.184 6.768 1.00 21.83 373 GLN B C 1
ATOM 6188 O O . GLN B 1 373 ? 48.034 120.991 5.704 1.00 22.69 373 GLN B O 1
ATOM 6194 N N . PRO B 1 374 ? 49.961 121.073 6.856 1.00 21.47 374 PRO B N 1
ATOM 6195 C CA . PRO B 1 374 ? 50.754 120.680 5.685 1.00 27.11 374 PRO B CA 1
ATOM 6196 C C . PRO B 1 374 ? 50.429 119.264 5.241 1.00 31.27 374 PRO B C 1
ATOM 6197 O O . PRO B 1 374 ? 49.923 118.438 6.005 1.00 25.07 374 PRO B O 1
ATOM 6201 N N . VAL B 1 375 ? 50.753 118.992 3.979 1.00 24.25 375 VAL B N 1
ATOM 6202 C CA . VAL B 1 375 ? 50.535 117.693 3.354 1.00 24.14 375 VAL B CA 1
ATOM 6203 C C . VAL B 1 375 ? 51.878 117.185 2.852 1.00 27.09 375 VAL B C 1
ATOM 6204 O O . VAL B 1 375 ? 52.499 117.810 1.982 1.00 22.51 375 VAL B O 1
ATOM 6208 N N . SER B 1 376 ? 52.310 116.045 3.375 1.00 24.21 376 SER B N 1
ATOM 6209 C CA . SER B 1 376 ? 53.528 115.408 2.897 1.00 23.96 376 SER B CA 1
ATOM 6210 C C . SER B 1 376 ? 53.257 114.596 1.633 1.00 25.14 376 SER B C 1
ATOM 6211 O O . SER B 1 376 ? 52.208 113.961 1.495 1.00 22.08 376 SER B O 1
ATOM 6214 N N . VAL B 1 377 ? 54.218 114.620 0.710 1.00 21.56 377 VAL B N 1
ATOM 6215 C CA . VAL B 1 377 ? 54.111 113.954 -0.579 1.00 16.96 377 VAL B CA 1
ATOM 6216 C C . VAL B 1 377 ? 55.350 113.089 -0.772 1.00 21.12 377 VAL B C 1
ATOM 6217 O O . VAL B 1 377 ? 56.475 113.576 -0.623 1.00 22.22 377 VAL B O 1
ATOM 6221 N N . ARG B 1 378 ? 55.146 111.819 -1.105 1.00 16.65 378 ARG B N 1
ATOM 6222 C CA . ARG B 1 378 ? 56.219 110.927 -1.531 1.00 23.20 378 ARG B CA 1
ATOM 6223 C C . ARG B 1 378 ? 55.902 110.459 -2.941 1.00 21.51 378 ARG B C 1
ATOM 6224 O O . ARG B 1 378 ? 54.759 110.094 -3.225 1.00 20.50 378 ARG B O 1
ATOM 6232 N N . TRP B 1 379 ? 56.893 110.493 -3.834 1.00 22.60 379 TRP B N 1
ATOM 6233 C CA . TRP B 1 379 ? 56.641 110.063 -5.201 1.00 17.57 379 TRP B CA 1
ATOM 6234 C C . TRP B 1 379 ? 57.894 109.451 -5.801 1.00 20.75 379 TRP B C 1
ATOM 6235 O O . TRP B 1 379 ? 59.005 109.596 -5.275 1.00 23.62 379 TRP B O 1
ATOM 6246 N N . ARG B 1 380 ? 57.695 108.753 -6.914 1.00 23.13 380 ARG B N 1
ATOM 6247 C CA . ARG B 1 380 ? 58.778 108.125 -7.658 1.00 25.46 380 ARG B CA 1
ATOM 6248 C C . ARG B 1 380 ? 58.773 108.619 -9.096 1.00 22.79 380 ARG B C 1
ATOM 6249 O O . ARG B 1 380 ? 57.710 108.816 -9.692 1.00 22.57 380 ARG B O 1
ATOM 6257 N N . TYR B 1 381 ? 59.968 108.815 -9.651 1.00 22.78 381 TYR B N 1
ATOM 6258 C CA . TYR B 1 381 ? 60.121 109.177 -11.055 1.00 24.20 381 TYR B CA 1
ATOM 6259 C C . TYR B 1 381 ? 61.476 108.687 -11.526 1.00 27.96 381 TYR B C 1
ATOM 6260 O O . TYR B 1 381 ? 62.478 108.915 -10.841 1.00 28.00 381 TYR B O 1
ATOM 6269 N N . ASN B 1 382 ? 61.493 108.020 -12.683 1.00 29.28 382 ASN B N 1
ATOM 6270 C CA . ASN B 1 382 ? 62.734 107.566 -13.318 1.00 31.34 382 ASN B CA 1
ATOM 6271 C C . ASN B 1 382 ? 63.619 106.803 -12.332 1.00 37.22 382 ASN B C 1
ATOM 6272 O O . ASN B 1 382 ? 64.829 107.021 -12.252 1.00 39.56 382 ASN B O 1
ATOM 6277 N N . GLY B 1 383 ? 62.997 105.921 -11.547 1.00 33.87 383 GLY B N 1
ATOM 6278 C CA . GLY B 1 383 ? 63.708 105.119 -10.575 1.00 42.24 383 GLY B CA 1
ATOM 6279 C C . GLY B 1 383 ? 64.048 105.801 -9.265 1.00 44.01 383 GLY B C 1
ATOM 6280 O O . GLY B 1 383 ? 64.425 105.107 -8.312 1.00 45.10 383 GLY B O 1
ATOM 6281 N N . GLU B 1 384 ? 63.932 107.124 -9.176 1.00 34.05 384 GLU B N 1
ATOM 6282 C CA . GLU B 1 384 ? 64.259 107.851 -7.956 1.00 28.11 384 GLU B CA 1
ATOM 6283 C C . GLU B 1 384 ? 63.019 108.045 -7.088 1.00 28.48 384 GLU B C 1
ATOM 6284 O O . GLU B 1 384 ? 61.904 108.208 -7.590 1.00 24.41 384 GLU B O 1
ATOM 6290 N N . GLN B 1 385 ? 63.229 108.045 -5.776 1.00 22.82 385 GLN B N 1
ATOM 6291 C CA . GLN B 1 385 ? 62.182 108.365 -4.818 1.00 22.45 385 GLN B CA 1
ATOM 6292 C C . GLN B 1 385 ? 62.405 109.769 -4.281 1.00 27.77 385 GLN B C 1
ATOM 6293 O O . GLN B 1 385 ? 63.540 110.159 -3.990 1.00 25.10 385 GLN B O 1
ATOM 6299 N N . TYR B 1 386 ? 61.319 110.529 -4.163 1.00 24.34 386 TYR B N 1
ATOM 6300 C CA . TYR B 1 386 ? 61.381 111.900 -3.689 1.00 23.89 386 TYR B CA 1
ATOM 6301 C C . TYR B 1 386 ? 60.379 112.096 -2.559 1.00 22.61 386 TYR B C 1
ATOM 6302 O O . TYR B 1 386 ? 59.361 111.406 -2.483 1.00 23.05 386 TYR B O 1
ATOM 6311 N N . ASP B 1 387 ? 60.679 113.054 -1.687 1.00 22.37 387 ASP B N 1
ATOM 6312 C CA . ASP B 1 387 ? 59.839 113.426 -0.559 1.00 23.07 387 ASP B CA 1
ATOM 6313 C C . ASP B 1 387 ? 59.792 114.942 -0.476 1.00 25.59 387 ASP B C 1
ATOM 6314 O O . ASP B 1 387 ? 60.825 115.603 -0.606 1.00 33.19 387 ASP B O 1
ATOM 6319 N N . GLY B 1 388 ? 58.597 115.489 -0.263 1.00 28.75 388 GLY B N 1
ATOM 6320 C CA . GLY B 1 388 ? 58.438 116.916 -0.074 1.00 21.79 388 GLY B CA 1
ATOM 6321 C C . GLY B 1 388 ? 57.263 117.179 0.843 1.00 25.60 388 GLY B C 1
ATOM 6322 O O . GLY B 1 388 ? 56.632 116.253 1.349 1.00 24.48 388 GLY B O 1
ATOM 6323 N N . ARG B 1 389 ? 56.968 118.460 1.056 1.00 23.87 389 ARG B N 1
ATOM 6324 C CA . ARG B 1 389 ? 55.857 118.848 1.913 1.00 25.56 389 ARG B CA 1
ATOM 6325 C C . ARG B 1 389 ? 55.192 120.102 1.366 1.00 26.63 389 ARG B C 1
ATOM 6326 O O . ARG B 1 389 ? 55.872 121.092 1.066 1.00 22.58 389 ARG B O 1
ATOM 6334 N N . LEU B 1 390 ? 53.865 120.049 1.234 1.00 20.31 390 LEU B N 1
ATOM 6335 C CA . LEU B 1 390 ? 53.054 121.176 0.780 1.00 20.62 390 LEU B CA 1
ATOM 6336 C C . LEU B 1 390 ? 52.409 121.864 1.980 1.00 20.71 390 LEU B C 1
ATOM 6337 O O . LEU B 1 390 ? 51.615 121.242 2.693 1.00 23.91 390 LEU B O 1
ATOM 6342 N N . GLU B 1 391 ? 52.737 123.145 2.192 1.00 17.66 391 GLU B N 1
ATOM 6343 C CA . GLU B 1 391 ? 52.067 123.921 3.232 1.00 21.17 391 GLU B CA 1
ATOM 6344 C C . GLU B 1 391 ? 50.704 124.394 2.732 1.00 20.30 391 GLU B C 1
ATOM 6345 O O . GLU B 1 391 ? 50.418 124.324 1.531 1.00 15.56 391 GLU B O 1
ATOM 6351 N N . PRO B 1 392 ? 49.829 124.839 3.637 1.00 22.64 392 PRO B N 1
ATOM 6352 C CA . PRO B 1 392 ? 48.567 125.445 3.201 1.00 22.03 392 PRO B CA 1
ATOM 6353 C C . PRO B 1 392 ? 48.816 126.579 2.222 1.00 25.65 392 PRO B C 1
ATOM 6354 O O . PRO B 1 392 ? 49.628 127.470 2.470 1.00 20.91 392 PRO B O 1
ATOM 6358 N N . GLY B 1 393 ? 48.114 126.533 1.094 1.00 19.59 393 GLY B N 1
ATOM 6359 C CA . GLY B 1 393 ? 48.284 127.513 0.060 1.00 22.26 393 GLY B CA 1
ATOM 6360 C C . GLY B 1 393 ? 49.366 127.199 -0.949 1.00 17.81 393 GLY B C 1
ATOM 6361 O O . GLY B 1 393 ? 49.455 127.906 -1.957 1.00 18.96 393 GLY B O 1
ATOM 6362 N N . ASP B 1 394 ? 50.217 126.199 -0.693 1.00 16.58 394 ASP B N 1
ATOM 6363 C CA . ASP B 1 394 ? 51.137 125.738 -1.727 1.00 15.04 394 ASP B CA 1
ATOM 6364 C C . ASP B 1 394 ? 50.361 124.928 -2.756 1.00 17.03 394 ASP B C 1
ATOM 6365 O O . ASP B 1 394 ? 49.259 124.448 -2.502 1.00 18.02 394 ASP B O 1
ATOM 6370 N N . SER B 1 395 ? 50.969 124.734 -3.917 1.00 15.70 395 SER B N 1
ATOM 6371 C CA . SER B 1 395 ? 50.325 123.972 -4.968 1.00 13.32 395 SER B CA 1
ATOM 6372 C C . SER B 1 395 ? 51.376 123.110 -5.644 1.00 18.16 395 SER B C 1
ATOM 6373 O O . SER B 1 395 ? 52.581 123.254 -5.409 1.00 17.18 395 SER B O 1
ATOM 6376 N N . ALA B 1 396 ? 50.914 122.186 -6.475 1.00 13.26 396 ALA B N 1
ATOM 6377 C CA . ALA B 1 396 ? 51.843 121.278 -7.129 1.00 17.27 396 ALA B CA 1
ATOM 6378 C C . ALA B 1 396 ? 51.310 120.899 -8.499 1.00 21.68 396 ALA B C 1
ATOM 6379 O O . ALA B 1 396 ? 50.096 120.906 -8.734 1.00 14.80 396 ALA B O 1
ATOM 6381 N N . TYR B 1 397 ? 52.239 120.572 -9.404 1.00 12.37 397 TYR B N 1
ATOM 6382 C CA . TYR B 1 397 ? 51.914 120.049 -10.715 1.00 14.47 397 TYR B CA 1
ATOM 6383 C C . TYR B 1 397 ? 52.559 118.675 -10.828 1.00 16.99 397 TYR B C 1
ATOM 6384 O O . TYR B 1 397 ? 53.697 118.484 -10.383 1.00 16.59 397 TYR B O 1
ATOM 6393 N N . VAL B 1 398 ? 51.833 117.715 -11.408 1.00 12.83 398 VAL B N 1
ATOM 6394 C CA . VAL B 1 398 ? 52.301 116.335 -11.539 1.00 17.75 398 VAL B CA 1
ATOM 6395 C C . VAL B 1 398 ? 52.144 115.899 -12.991 1.00 14.81 398 VAL B C 1
ATOM 6396 O O . VAL B 1 398 ? 51.073 116.079 -13.580 1.00 15.65 398 VAL B O 1
ATOM 6400 N N . ILE B 1 399 ? 53.188 115.307 -13.566 1.00 14.62 399 ILE B N 1
ATOM 6401 C CA . ILE B 1 399 ? 53.071 114.843 -14.951 1.00 13.61 399 ILE B CA 1
ATOM 6402 C C . ILE B 1 399 ? 52.267 113.545 -14.977 1.00 13.34 399 ILE B C 1
ATOM 6403 O O . ILE B 1 399 ? 52.086 112.902 -13.928 1.00 14.86 399 ILE B O 1
ATOM 6408 N N . PRO B 1 400 ? 51.755 113.129 -16.139 1.00 16.81 400 PRO B N 1
ATOM 6409 C CA . PRO B 1 400 ? 51.097 111.825 -16.218 1.00 21.28 400 PRO B CA 1
ATOM 6410 C C . PRO B 1 400 ? 52.034 110.715 -15.779 1.00 18.58 400 PRO B C 1
ATOM 6411 O O . PRO B 1 400 ? 53.248 110.775 -15.990 1.00 15.65 400 PRO B O 1
ATOM 6415 N N . GLY B 1 401 ? 51.449 109.688 -15.163 1.00 20.28 401 GLY B N 1
ATOM 6416 C CA . GLY B 1 401 ? 52.170 108.469 -14.890 1.00 19.91 401 GLY B CA 1
ATOM 6417 C C . GLY B 1 401 ? 52.855 108.392 -13.546 1.00 17.17 401 GLY B C 1
ATOM 6418 O O . GLY B 1 401 ? 53.423 107.340 -13.227 1.00 25.32 401 GLY B O 1
ATOM 6419 N N . ILE B 1 402 ? 52.832 109.462 -12.745 1.00 16.00 402 ILE B N 1
ATOM 6420 C CA . ILE B 1 402 ? 53.552 109.455 -11.473 1.00 17.68 402 ILE B CA 1
ATOM 6421 C C . ILE B 1 402 ? 52.744 108.698 -10.427 1.00 17.23 402 ILE B C 1
ATOM 6422 O O . ILE B 1 402 ? 51.525 108.875 -10.305 1.00 17.28 402 ILE B O 1
ATOM 6427 N N . GLU B 1 403 ? 53.429 107.845 -9.672 1.00 19.13 403 GLU B N 1
ATOM 6428 C CA . GLU B 1 403 ? 52.868 107.242 -8.473 1.00 18.14 403 GLU B CA 1
ATOM 6429 C C . GLU B 1 403 ? 53.274 108.077 -7.267 1.00 18.78 403 GLU B C 1
ATOM 6430 O O . GLU B 1 403 ? 54.464 108.194 -6.962 1.00 19.04 403 GLU B O 1
ATOM 6436 N N . PHE B 1 404 ? 52.295 108.662 -6.579 1.00 16.95 404 PHE B N 1
ATOM 6437 C CA . PHE B 1 404 ? 52.600 109.435 -5.389 1.00 15.22 404 PHE B CA 1
ATOM 6438 C C . PHE B 1 404 ? 51.596 109.093 -4.297 1.00 24.79 404 PHE B C 1
ATOM 6439 O O . PHE B 1 404 ? 50.536 108.507 -4.547 1.00 21.50 404 PHE B O 1
ATOM 6447 N N . SER B 1 405 ? 51.975 109.425 -3.072 1.00 19.98 405 SER B N 1
ATOM 6448 C CA . SER B 1 405 ? 51.113 109.273 -1.910 1.00 19.01 405 SER B CA 1
ATOM 6449 C C . SER B 1 405 ? 51.081 110.587 -1.141 1.00 16.85 405 SER B C 1
ATOM 6450 O O . SER B 1 405 ? 52.022 111.382 -1.204 1.00 22.11 405 SER B O 1
ATOM 6453 N N . LEU B 1 406 ? 49.990 110.818 -0.417 1.00 20.60 406 LEU B N 1
ATOM 6454 C CA . LEU B 1 406 ? 49.823 112.011 0.397 1.00 16.43 406 LEU B CA 1
ATOM 6455 C C . LEU B 1 406 ? 49.586 111.594 1.840 1.00 21.76 406 LEU B C 1
ATOM 6456 O O . LEU B 1 406 ? 48.979 110.552 2.102 1.00 23.10 406 LEU B O 1
ATOM 6461 N N . SER B 1 407 ? 50.059 112.410 2.779 1.00 22.61 407 SER B N 1
ATOM 6462 C CA . SER B 1 407 ? 49.806 112.135 4.189 1.00 16.84 407 SER B CA 1
ATOM 6463 C C . SER B 1 407 ? 49.835 113.436 4.973 1.00 23.76 407 SER B C 1
ATOM 6464 O O . SER B 1 407 ? 50.369 114.453 4.518 1.00 25.19 407 SER B O 1
ATOM 6467 N N . ALA B 1 408 ? 49.246 113.388 6.165 1.00 21.54 408 ALA B N 1
ATOM 6468 C CA . ALA B 1 408 ? 49.158 114.560 7.022 1.00 21.33 408 ALA B CA 1
ATOM 6469 C C . ALA B 1 408 ? 48.998 114.089 8.456 1.00 24.23 408 ALA B C 1
ATOM 6470 O O . ALA B 1 408 ? 48.484 113.000 8.698 1.00 20.38 408 ALA B O 1
ATOM 6472 N N . GLU B 1 409 ? 49.424 114.929 9.405 1.00 30.26 409 GLU B N 1
ATOM 6473 C CA . GLU B 1 409 ? 49.334 114.550 10.816 1.00 31.56 409 GLU B CA 1
ATOM 6474 C C . GLU B 1 409 ? 47.905 114.646 11.338 1.00 32.30 409 GLU B C 1
ATOM 6475 O O . GLU B 1 409 ? 47.549 113.969 12.311 1.00 28.52 409 GLU B O 1
ATOM 6478 N N . LYS B 1 410 ? 47.090 115.496 10.731 1.00 31.65 410 LYS B N 1
ATOM 6479 C CA . LYS B 1 410 ? 45.669 115.625 10.991 1.00 35.40 410 LYS B CA 1
ATOM 6480 C C . LYS B 1 410 ? 44.954 115.676 9.651 1.00 34.31 410 LYS B C 1
ATOM 6481 O O . LYS B 1 410 ? 45.559 116.077 8.655 1.00 31.93 410 LYS B O 1
ATOM 6483 N N . PRO B 1 411 ? 43.695 115.241 9.583 1.00 30.41 411 PRO B N 1
ATOM 6484 C CA . PRO B 1 411 ? 42.948 115.331 8.321 1.00 25.29 411 PRO B CA 1
ATOM 6485 C C . PRO B 1 411 ? 43.016 116.732 7.737 1.00 29.50 411 PRO B C 1
ATOM 6486 O O . PRO B 1 411 ? 42.789 117.724 8.428 1.00 31.45 411 PRO B O 1
ATOM 6490 N N . THR B 1 412 ? 43.370 116.813 6.458 1.00 28.33 412 THR B N 1
ATOM 6491 C CA . THR B 1 412 ? 43.535 118.106 5.812 1.00 26.82 412 THR B CA 1
ATOM 6492 C C . THR B 1 412 ? 43.140 117.967 4.351 1.00 23.53 412 THR B C 1
ATOM 6493 O O . THR B 1 412 ? 43.299 116.901 3.748 1.00 27.79 412 THR B O 1
ATOM 6497 N N . GLU B 1 413 ? 42.632 119.054 3.783 1.00 20.83 413 GLU B N 1
ATOM 6498 C CA . GLU B 1 413 ? 41.978 119.012 2.484 1.00 22.35 413 GLU B CA 1
ATOM 6499 C C . GLU B 1 413 ? 42.879 119.575 1.390 1.00 21.19 413 GLU B C 1
ATOM 6500 O O . GLU B 1 413 ? 43.574 120.573 1.594 1.00 19.29 413 GLU B O 1
ATOM 6506 N N . LEU B 1 414 ? 42.868 118.923 0.226 1.00 15.70 414 LEU B N 1
ATOM 6507 C CA . LEU B 1 414 ? 43.467 119.484 -0.977 1.00 14.32 414 LEU B CA 1
ATOM 6508 C C . LEU B 1 414 ? 42.427 119.562 -2.080 1.00 19.91 414 LEU B C 1
ATOM 6509 O O . LEU B 1 414 ? 41.458 118.799 -2.108 1.00 20.99 414 LEU B O 1
ATOM 6514 N N . LEU B 1 415 ? 42.679 120.460 -3.025 1.00 16.55 415 LEU B N 1
ATOM 6515 C CA . LEU B 1 415 ? 41.935 120.511 -4.270 1.00 15.64 415 LEU B CA 1
ATOM 6516 C C . LEU B 1 415 ? 42.777 119.830 -5.339 1.00 20.65 415 LEU B C 1
ATOM 6517 O O . LEU B 1 415 ? 43.985 120.070 -5.419 1.00 19.03 415 LEU B O 1
ATOM 6522 N N . MET B 1 416 ? 42.152 118.946 -6.121 1.00 16.38 416 MET B N 1
ATOM 6523 C CA . MET B 1 416 ? 42.838 118.169 -7.148 1.00 16.82 416 MET B CA 1
ATOM 6524 C C . MET B 1 416 ? 42.107 118.371 -8.462 1.00 17.84 416 MET B C 1
ATOM 6525 O O . MET B 1 416 ? 40.892 118.178 -8.529 1.00 18.35 416 MET B O 1
ATOM 6530 N N . LEU B 1 417 ? 42.826 118.791 -9.502 1.00 15.25 417 LEU B N 1
ATOM 6531 C CA . LEU B 1 417 ? 42.252 118.836 -10.836 1.00 14.41 417 LEU B CA 1
ATOM 6532 C C . LEU B 1 417 ? 43.153 118.024 -11.750 1.00 13.86 417 LEU B C 1
ATOM 6533 O O . LEU B 1 417 ? 44.347 118.316 -11.865 1.00 16.13 417 LEU B O 1
ATOM 6538 N N . ARG B 1 418 ? 42.579 116.994 -12.364 1.00 15.74 418 ARG B N 1
ATOM 6539 C CA . ARG B 1 418 ? 43.255 116.135 -13.322 1.00 13.98 418 ARG B CA 1
ATOM 6540 C C . ARG B 1 418 ? 42.673 116.403 -14.697 1.00 12.53 418 ARG B C 1
ATOM 6541 O O . ARG B 1 418 ? 41.452 116.494 -14.852 1.00 18.05 418 ARG B O 1
ATOM 6549 N N . ILE B 1 419 ? 43.536 116.517 -15.706 1.00 14.20 419 ILE B N 1
ATOM 6550 C CA . ILE B 1 419 ? 43.069 116.801 -17.054 1.00 14.48 419 ILE B CA 1
ATOM 6551 C C . ILE B 1 419 ? 43.863 115.952 -18.037 1.00 15.83 419 ILE B C 1
ATOM 6552 O O . ILE B 1 419 ? 45.001 115.557 -17.776 1.00 16.25 419 ILE B O 1
ATOM 6557 N N . GLY B 1 420 ? 43.228 115.639 -19.157 1.00 15.10 420 GLY B N 1
ATOM 6558 C CA . GLY B 1 420 ? 43.929 114.963 -20.220 1.00 15.70 420 GLY B CA 1
ATOM 6559 C C . GLY B 1 420 ? 44.926 115.905 -20.862 1.00 19.27 420 GLY B C 1
ATOM 6560 O O . GLY B 1 420 ? 44.695 117.114 -20.972 1.00 18.40 420 GLY B O 1
ATOM 6561 N N . GLY B 1 421 ? 46.059 115.346 -21.264 1.00 18.64 421 GLY B N 1
ATOM 6562 C CA . GLY B 1 421 ? 47.042 116.068 -22.031 1.00 24.02 421 GLY B CA 1
ATOM 6563 C C . GLY B 1 421 ? 46.950 115.727 -23.501 1.00 27.35 421 GLY B C 1
ATOM 6564 O O . GLY B 1 421 ? 45.948 115.182 -23.980 1.00 20.49 421 GLY B O 1
ATOM 6565 N N . SER B 1 422 ? 48.025 116.046 -24.231 1.00 18.69 422 SER B N 1
ATOM 6566 C CA . SER B 1 422 ? 48.058 115.813 -25.669 1.00 17.54 422 SER B CA 1
ATOM 6567 C C . SER B 1 422 ? 48.099 114.337 -26.017 1.00 18.84 422 SER B C 1
ATOM 6568 O O . SER B 1 422 ? 47.833 113.976 -27.167 1.00 23.30 422 SER B O 1
ATOM 6571 N N . ALA B 1 423 ? 48.459 113.486 -25.061 1.00 20.02 423 ALA B N 1
ATOM 6572 C CA . ALA B 1 423 ? 48.423 112.038 -25.254 1.00 20.52 423 ALA B CA 1
ATOM 6573 C C . ALA B 1 423 ? 46.991 111.570 -25.010 1.00 18.19 423 ALA B C 1
ATOM 6574 O O . ALA B 1 423 ? 46.632 111.078 -23.937 1.00 21.36 423 ALA B O 1
ATOM 6576 N N . THR B 1 424 ? 46.163 111.746 -26.043 1.00 20.74 424 THR B N 1
ATOM 6577 C CA . THR B 1 424 ? 44.748 111.384 -26.032 1.00 22.52 424 THR B CA 1
ATOM 6578 C C . THR B 1 424 ? 44.579 109.864 -26.033 1.00 22.69 424 THR B C 1
ATOM 6579 O O . THR B 1 424 ? 45.544 109.119 -26.244 1.00 20.72 424 THR B O 1
ATOM 6583 N N . PRO B 1 425 ? 43.350 109.362 -25.834 1.00 21.78 425 PRO B N 1
ATOM 6584 C CA . PRO B 1 425 ? 43.129 107.921 -26.057 1.00 21.72 425 PRO B CA 1
ATOM 6585 C C . PRO B 1 425 ? 43.641 107.431 -27.408 1.00 20.56 425 PRO B C 1
ATOM 6586 O O . PRO B 1 425 ? 44.225 106.348 -27.476 1.00 21.81 425 PRO B O 1
ATOM 6590 N N . ASP B 1 426 ? 43.462 108.212 -28.478 1.00 18.45 426 ASP B N 1
ATOM 6591 C CA . ASP B 1 426 ? 43.946 107.797 -29.792 1.00 18.73 426 ASP B CA 1
ATOM 6592 C C . ASP B 1 426 ? 45.467 107.693 -29.819 1.00 21.93 426 ASP B C 1
ATOM 6593 O O . ASP B 1 426 ? 46.023 106.766 -30.418 1.00 18.62 426 ASP B O 1
ATOM 6598 N N . VAL B 1 427 ? 46.160 108.643 -29.189 1.00 17.42 427 VAL B N 1
ATOM 6599 C CA . VAL B 1 427 ? 47.612 108.554 -29.107 1.00 20.54 427 VAL B CA 1
ATOM 6600 C C . VAL B 1 427 ? 48.028 107.306 -28.337 1.00 17.70 427 VAL B C 1
ATOM 6601 O O . VAL B 1 427 ? 48.952 106.590 -28.739 1.00 16.58 427 VAL B O 1
ATOM 6605 N N . ARG B 1 428 ? 47.330 107.002 -27.240 1.00 15.65 428 ARG B N 1
ATOM 6606 C CA . ARG B 1 428 ? 47.739 105.875 -26.410 1.00 12.96 428 ARG B CA 1
ATOM 6607 C C . ARG B 1 428 ? 47.559 104.543 -27.130 1.00 11.07 428 ARG B C 1
ATOM 6608 O O . ARG B 1 428 ? 48.377 103.634 -26.964 1.00 13.84 428 ARG B O 1
ATOM 6616 N N . PHE B 1 429 ? 46.499 104.400 -27.926 1.00 14.23 429 PHE B N 1
ATOM 6617 C CA . PHE B 1 429 ? 46.372 103.171 -28.702 1.00 14.01 429 PHE B CA 1
ATOM 6618 C C . PHE B 1 429 ? 47.422 103.090 -29.803 1.00 19.19 429 PHE B C 1
ATOM 6619 O O . PHE B 1 429 ? 47.850 101.989 -30.167 1.00 17.88 429 PHE B O 1
ATOM 6627 N N . ALA B 1 430 ? 47.825 104.228 -30.362 1.00 16.25 430 ALA B N 1
ATOM 6628 C CA . ALA B 1 430 ? 48.906 104.199 -31.342 1.00 17.93 430 ALA B CA 1
ATOM 6629 C C . ALA B 1 430 ? 50.213 103.781 -30.687 1.00 18.65 430 ALA B C 1
ATOM 6630 O O . ALA B 1 430 ? 50.978 103.004 -31.267 1.00 18.34 430 ALA B O 1
ATOM 6632 N N . LEU B 1 431 ? 50.469 104.256 -29.462 1.00 18.09 431 LEU B N 1
ATOM 6633 C CA . LEU B 1 431 ? 51.631 103.779 -28.713 1.00 14.38 431 LEU B CA 1
ATOM 6634 C C . LEU B 1 431 ? 51.572 102.273 -28.500 1.00 17.53 431 LEU B C 1
ATOM 6635 O O . LEU B 1 431 ? 52.599 101.585 -28.586 1.00 21.62 431 LEU B O 1
ATOM 6640 N N . GLY B 1 432 ? 50.381 101.745 -28.200 1.00 19.46 432 GLY B N 1
ATOM 6641 C CA . GLY B 1 432 ? 50.246 100.318 -27.955 1.00 15.75 432 GLY B CA 1
ATOM 6642 C C . GLY B 1 432 ? 50.434 99.457 -29.188 1.00 24.43 432 GLY B C 1
ATOM 6643 O O . GLY B 1 432 ? 50.684 98.255 -29.062 1.00 24.41 432 GLY B O 1
ATOM 6644 N N . ALA B 1 433 ? 50.315 100.041 -30.374 1.00 23.47 433 ALA B N 1
ATOM 6645 C CA . ALA B 1 433 ? 50.496 99.320 -31.627 1.00 21.61 433 ALA B CA 1
ATOM 6646 C C . ALA B 1 433 ? 51.918 99.452 -32.170 1.00 28.40 433 ALA B C 1
ATOM 6647 O O . ALA B 1 433 ? 52.195 99.004 -33.286 1.00 36.22 433 ALA B O 1
ATOM 6649 N N . MET B 1 434 ? 52.843 100.030 -31.382 1.00 28.61 434 MET B N 1
ATOM 6650 C CA . MET B 1 434 ? 54.177 100.210 -31.941 1.00 34.03 434 MET B CA 1
ATOM 6651 C C . MET B 1 434 ? 55.048 98.981 -31.710 1.00 38.47 434 MET B C 1
ATOM 6652 O O . MET B 1 434 ? 54.939 98.318 -30.677 1.00 35.56 434 MET B O 1
ATOM 6657 N N . PRO B 1 435 ? 55.921 98.672 -32.665 1.00 29.95 435 PRO B N 1
ATOM 6658 C CA . PRO B 1 435 ? 56.872 97.570 -32.482 1.00 26.92 435 PRO B CA 1
ATOM 6659 C C . PRO B 1 435 ? 57.900 97.902 -31.409 1.00 35.29 435 PRO B C 1
ATOM 6660 O O . PRO B 1 435 ? 58.077 99.052 -30.996 1.00 28.93 435 PRO B O 1
ATOM 6664 N N . ASP B 1 436 ? 58.603 96.857 -30.971 1.00 34.06 436 ASP B N 1
ATOM 6665 C CA . ASP B 1 436 ? 59.618 97.005 -29.937 1.00 37.05 436 ASP B CA 1
ATOM 6666 C C . ASP B 1 436 ? 60.666 98.028 -30.348 1.00 40.09 436 ASP B C 1
ATOM 6667 O O . ASP B 1 436 ? 61.121 98.049 -31.498 1.00 36.18 436 ASP B O 1
ATOM 6672 N N . GLY B 1 437 ? 61.044 98.881 -29.392 1.00 33.29 437 GLY B N 1
ATOM 6673 C CA . GLY B 1 437 ? 62.013 99.932 -29.616 1.00 32.05 437 GLY B CA 1
ATOM 6674 C C . GLY B 1 437 ? 61.482 101.144 -30.345 1.00 32.41 437 GLY B C 1
ATOM 6675 O O . GLY B 1 437 ? 62.195 102.156 -30.442 1.00 35.18 437 GLY B O 1
ATOM 6676 N N . ALA B 1 438 ? 60.263 101.082 -30.873 1.00 28.54 438 ALA B N 1
ATOM 6677 C CA . ALA B 1 438 ? 59.748 102.213 -31.632 1.00 27.02 438 ALA B CA 1
ATOM 6678 C C . ALA B 1 438 ? 59.445 103.396 -30.721 1.00 26.08 438 ALA B C 1
ATOM 6679 O O . ALA B 1 438 ? 59.721 104.546 -31.079 1.00 21.82 438 ALA B O 1
ATOM 6681 N N . ILE B 1 439 ? 58.893 103.135 -29.533 1.00 25.80 439 ILE B N 1
ATOM 6682 C CA . ILE B 1 439 ? 58.575 104.228 -28.618 1.00 24.82 439 ILE B CA 1
ATOM 6683 C C . ILE B 1 439 ? 59.815 105.064 -28.334 1.00 24.06 439 ILE B C 1
ATOM 6684 O O . ILE B 1 439 ? 59.755 106.302 -28.299 1.00 21.65 439 ILE B O 1
ATOM 6689 N N . GLY B 1 440 ? 60.967 104.405 -28.169 1.00 19.90 440 GLY B N 1
ATOM 6690 C CA . GLY B 1 440 ? 62.202 105.139 -27.964 1.00 18.25 440 GLY B CA 1
ATOM 6691 C C . GLY B 1 440 ? 62.548 106.049 -29.128 1.00 20.44 440 GLY B C 1
ATOM 6692 O O . GLY B 1 440 ? 62.964 107.193 -28.930 1.00 22.44 440 GLY B O 1
ATOM 6693 N N . ARG B 1 441 ? 62.396 105.554 -30.358 1.00 18.49 441 ARG B N 1
ATOM 6694 C CA . ARG B 1 441 ? 62.677 106.388 -31.526 1.00 23.81 441 ARG B CA 1
ATOM 6695 C C . ARG B 1 441 ? 61.620 107.469 -31.724 1.00 24.77 441 ARG B C 1
ATOM 6696 O O . ARG B 1 441 ? 61.931 108.555 -32.235 1.00 21.08 441 ARG B O 1
ATOM 6704 N N . TYR B 1 442 ? 60.367 107.180 -31.359 1.00 20.82 442 TYR B N 1
ATOM 6705 C CA . TYR B 1 442 ? 59.317 108.196 -31.412 1.00 18.70 442 TYR B CA 1
ATOM 6706 C C . TYR B 1 442 ? 59.650 109.359 -30.494 1.00 14.85 442 TYR B C 1
ATOM 6707 O O . TYR B 1 442 ? 59.454 110.525 -30.854 1.00 16.87 442 TYR B O 1
ATOM 6716 N N . ILE B 1 443 ? 60.218 109.059 -29.325 1.00 17.25 443 ILE B N 1
ATOM 6717 C CA . ILE B 1 443 ? 60.576 110.105 -28.373 1.00 23.36 443 ILE B CA 1
ATOM 6718 C C . ILE B 1 443 ? 61.816 110.854 -28.838 1.00 20.16 443 ILE B C 1
ATOM 6719 O O . ILE B 1 443 ? 61.911 112.077 -28.688 1.00 20.93 443 ILE B O 1
ATOM 6724 N N . ALA B 1 444 ? 62.789 110.144 -29.399 1.00 26.60 444 ALA B N 1
ATOM 6725 C CA . ALA B 1 444 ? 64.002 110.814 -29.858 1.00 22.62 444 ALA B CA 1
ATOM 6726 C C . ALA B 1 444 ? 64.571 109.990 -31.005 1.00 25.80 444 ALA B C 1
ATOM 6727 O O . ALA B 1 444 ? 65.232 108.973 -30.767 1.00 24.06 444 ALA B O 1
ATOM 6729 N N . GLU B 1 445 ? 64.304 110.431 -32.235 1.00 21.85 445 GLU B N 1
ATOM 6730 C CA . GLU B 1 445 ? 64.886 109.776 -33.396 1.00 24.60 445 GLU B CA 1
ATOM 6731 C C . GLU B 1 445 ? 66.402 109.841 -33.312 1.00 26.72 445 GLU B C 1
ATOM 6732 O O . GLU B 1 445 ? 66.986 110.850 -32.907 1.00 26.71 445 GLU B O 1
ATOM 6738 N N . ASP B 1 446 ? 67.035 108.752 -33.689 1.00 25.16 446 ASP B N 1
ATOM 6739 C CA . ASP B 1 446 ? 68.462 108.628 -33.469 1.00 23.11 446 ASP B CA 1
ATOM 6740 C C . ASP B 1 446 ? 69.175 108.059 -34.683 1.00 30.28 446 ASP B C 1
ATOM 6741 O O . ASP B 1 446 ? 70.344 107.671 -34.557 1.00 24.80 446 ASP B O 1
ATOM 6746 N N . ARG B 1 447 ? 68.524 107.986 -35.845 1.00 19.63 447 ARG B N 1
ATOM 6747 C CA . ARG B 1 447 ? 69.201 107.367 -36.981 1.00 19.14 447 ARG B CA 1
ATOM 6748 C C . ARG B 1 447 ? 68.546 107.793 -38.291 1.00 21.62 447 ARG B C 1
ATOM 6749 O O . ARG B 1 447 ? 67.370 108.169 -38.334 1.00 16.22 447 ARG B O 1
ATOM 6757 N N . LEU B 1 448 ? 69.341 107.734 -39.364 1.00 18.64 448 LEU B N 1
ATOM 6758 C CA . LEU B 1 448 ? 68.807 107.785 -40.720 1.00 15.92 448 LEU B CA 1
ATOM 6759 C C . LEU B 1 448 ? 67.786 106.665 -40.915 1.00 15.24 448 LEU B C 1
ATOM 6760 O O . LEU B 1 448 ? 67.879 105.607 -40.290 1.00 18.17 448 LEU B O 1
ATOM 6765 N N . TRP B 1 449 ? 66.809 106.886 -41.807 1.00 16.57 449 TRP B N 1
ATOM 6766 C CA . TRP B 1 449 ? 65.707 105.934 -41.905 1.00 20.43 449 TRP B CA 1
ATOM 6767 C C . TRP B 1 449 ? 66.093 104.638 -42.610 1.00 21.03 449 TRP B C 1
ATOM 6768 O O . TRP B 1 449 ? 65.279 103.712 -42.651 1.00 16.78 449 TRP B O 1
ATOM 6779 N N . TYR B 1 450 ? 67.298 104.548 -43.162 1.00 15.73 450 TYR B N 1
ATOM 6780 C CA . TYR B 1 450 ? 67.761 103.332 -43.802 1.00 19.52 450 TYR B CA 1
ATOM 6781 C C . TYR B 1 450 ? 69.242 103.174 -43.512 1.00 23.35 450 TYR B C 1
ATOM 6782 O O . TYR B 1 450 ? 69.827 102.130 -43.788 1.00 19.63 450 TYR B O 1
ATOM 6792 N N . ASP C 1 5 ? 49.462 136.566 -52.841 1.00 78.24 5 ASP C N 1
ATOM 6793 C CA . ASP C 1 5 ? 49.108 135.452 -51.968 1.00 79.74 5 ASP C CA 1
ATOM 6794 C C . ASP C 1 5 ? 50.209 135.194 -50.941 1.00 79.01 5 ASP C C 1
ATOM 6795 O O . ASP C 1 5 ? 49.933 135.071 -49.750 1.00 80.48 5 ASP C O 1
ATOM 6797 N N . ALA C 1 6 ? 51.457 135.114 -51.411 1.00 77.53 6 ALA C N 1
ATOM 6798 C CA . ALA C 1 6 ? 52.582 134.937 -50.497 1.00 71.85 6 ALA C CA 1
ATOM 6799 C C . ALA C 1 6 ? 52.734 136.141 -49.575 1.00 63.69 6 ALA C C 1
ATOM 6800 O O . ALA C 1 6 ? 53.016 135.987 -48.381 1.00 62.45 6 ALA C O 1
ATOM 6802 N N . LEU C 1 7 ? 52.548 137.348 -50.116 1.00 61.39 7 LEU C N 1
ATOM 6803 C CA . LEU C 1 7 ? 52.580 138.555 -49.295 1.00 60.41 7 LEU C CA 1
ATOM 6804 C C . LEU C 1 7 ? 51.402 138.590 -48.326 1.00 50.66 7 LEU C C 1
ATOM 6805 O O . LEU C 1 7 ? 51.560 138.970 -47.158 1.00 46.59 7 LEU C O 1
ATOM 6810 N N . GLY C 1 8 ? 50.213 138.198 -48.790 1.00 38.48 8 GLY C N 1
ATOM 6811 C CA . GLY C 1 8 ? 49.078 138.103 -47.892 1.00 36.14 8 GLY C CA 1
ATOM 6812 C C . GLY C 1 8 ? 49.214 136.968 -46.899 1.00 38.12 8 GLY C C 1
ATOM 6813 O O . GLY C 1 8 ? 48.715 137.060 -45.774 1.00 36.96 8 GLY C O 1
ATOM 6814 N N . SER C 1 9 ? 49.891 135.889 -47.292 1.00 35.91 9 SER C N 1
ATOM 6815 C CA . SER C 1 9 ? 50.067 134.763 -46.384 1.00 30.87 9 SER C CA 1
ATOM 6816 C C . SER C 1 9 ? 51.021 135.105 -45.246 1.00 25.41 9 SER C C 1
ATOM 6817 O O . SER C 1 9 ? 50.735 134.815 -44.078 1.00 21.31 9 SER C O 1
ATOM 6820 N N . ASP C 1 10 ? 52.191 135.659 -45.569 1.00 36.53 10 ASP C N 1
ATOM 6821 C CA . ASP C 1 10 ? 53.139 136.016 -44.521 1.00 33.24 10 ASP C CA 1
ATOM 6822 C C . ASP C 1 10 ? 52.507 137.004 -43.557 1.00 34.21 10 ASP C C 1
ATOM 6823 O O . ASP C 1 10 ? 52.738 136.945 -42.343 1.00 29.81 10 ASP C O 1
ATOM 6828 N N . ALA C 1 11 ? 51.678 137.904 -44.082 1.00 28.70 11 ALA C N 1
ATOM 6829 C CA . ALA C 1 11 ? 51.029 138.882 -43.225 1.00 28.64 11 ALA C CA 1
ATOM 6830 C C . ALA C 1 11 ? 50.011 138.224 -42.313 1.00 19.79 11 ALA C C 1
ATOM 6831 O O . ALA C 1 11 ? 49.957 138.533 -41.117 1.00 25.30 11 ALA C O 1
ATOM 6833 N N . ALA C 1 12 ? 49.169 137.341 -42.861 1.00 24.26 12 ALA C N 1
ATOM 6834 C CA . ALA C 1 12 ? 48.207 136.660 -42.002 1.00 21.99 12 ALA C CA 1
ATOM 6835 C C . ALA C 1 12 ? 48.924 135.775 -40.992 1.00 16.42 12 ALA C C 1
ATOM 6836 O O . ALA C 1 12 ? 48.489 135.666 -39.839 1.00 18.44 12 ALA C O 1
ATOM 6838 N N . ARG C 1 13 ? 50.044 135.167 -41.389 1.00 16.81 13 ARG C N 1
ATOM 6839 C CA . ARG C 1 13 ? 50.842 134.429 -40.415 1.00 21.00 13 ARG C CA 1
ATOM 6840 C C . ARG C 1 13 ? 51.351 135.351 -39.317 1.00 16.39 13 ARG C C 1
ATOM 6841 O O . ARG C 1 13 ? 51.382 134.971 -38.142 1.00 15.97 13 ARG C O 1
ATOM 6849 N N . ALA C 1 14 ? 51.776 136.564 -39.685 1.00 16.71 14 ALA C N 1
ATOM 6850 C CA . ALA C 1 14 ? 52.202 137.536 -38.682 1.00 21.29 14 ALA C CA 1
ATOM 6851 C C . ALA C 1 14 ? 51.042 137.937 -37.775 1.00 18.64 14 ALA C C 1
ATOM 6852 O O . ALA C 1 14 ? 51.228 138.160 -36.571 1.00 17.04 14 ALA C O 1
ATOM 6854 N N . ALA C 1 15 ? 49.833 138.032 -38.332 1.00 17.06 15 ALA C N 1
ATOM 6855 C CA . ALA C 1 15 ? 48.670 138.339 -37.503 1.00 15.39 15 ALA C CA 1
ATOM 6856 C C . ALA C 1 15 ? 48.340 137.183 -36.568 1.00 16.35 15 ALA C C 1
ATOM 6857 O O . ALA C 1 15 ? 47.936 137.400 -35.421 1.00 19.51 15 ALA C O 1
ATOM 6859 N N . ARG C 1 16 ? 48.509 135.948 -37.035 1.00 16.63 16 ARG C N 1
ATOM 6860 C CA . ARG C 1 16 ? 48.276 134.807 -36.160 1.00 18.37 16 ARG C CA 1
ATOM 6861 C C . ARG C 1 16 ? 49.288 134.774 -35.026 1.00 19.61 16 ARG C C 1
ATOM 6862 O O . ARG C 1 16 ? 48.934 134.470 -33.886 1.00 16.57 16 ARG C O 1
ATOM 6870 N N . ALA C 1 17 ? 50.547 135.104 -35.312 1.00 17.61 17 ALA C N 1
ATOM 6871 C CA . ALA C 1 17 ? 51.533 135.154 -34.239 1.00 16.73 17 ALA C CA 1
ATOM 6872 C C . ALA C 1 17 ? 51.171 136.219 -33.215 1.00 21.11 17 ALA C C 1
ATOM 6873 O O . ALA C 1 17 ? 51.284 135.993 -32.005 1.00 19.53 17 ALA C O 1
ATOM 6875 N N . ALA C 1 18 ? 50.719 137.385 -33.683 1.00 15.94 18 ALA C N 1
ATOM 6876 C CA . ALA C 1 18 ? 50.339 138.448 -32.761 1.00 16.09 18 ALA C CA 1
ATOM 6877 C C . ALA C 1 18 ? 49.166 138.022 -31.895 1.00 18.70 18 ALA C C 1
ATOM 6878 O O . ALA C 1 18 ? 49.130 138.323 -30.697 1.00 18.57 18 ALA C O 1
ATOM 6880 N N . ALA C 1 19 ? 48.194 137.319 -32.486 1.00 19.95 19 ALA C N 1
ATOM 6881 C CA . ALA C 1 19 ? 47.042 136.842 -31.724 1.00 16.45 19 ALA C CA 1
ATOM 6882 C C . ALA C 1 19 ? 47.449 135.802 -30.686 1.00 20.75 19 ALA C C 1
ATOM 6883 O O . ALA C 1 19 ? 46.890 135.767 -29.580 1.00 20.27 19 ALA C O 1
ATOM 6885 N N . LEU C 1 20 ? 48.415 134.940 -31.022 1.00 21.27 20 LEU C N 1
ATOM 6886 C CA . LEU C 1 20 ? 48.915 133.966 -30.053 1.00 18.23 20 LEU C CA 1
ATOM 6887 C C . LEU C 1 20 ? 49.617 134.649 -28.887 1.00 23.50 20 LEU C C 1
ATOM 6888 O O . LEU C 1 20 ? 49.534 134.172 -27.748 1.00 19.80 20 LEU C O 1
ATOM 6893 N N . LEU C 1 21 ? 50.293 135.768 -29.149 1.00 15.03 21 LEU C N 1
ATOM 6894 C CA . LEU C 1 21 ? 50.915 136.537 -28.074 1.00 13.47 21 LEU C CA 1
ATOM 6895 C C . LEU C 1 21 ? 49.864 137.159 -27.154 1.00 18.51 21 LEU C C 1
ATOM 6896 O O . LEU C 1 21 ? 49.991 137.088 -25.926 1.00 18.53 21 LEU C O 1
ATOM 6901 N N . ARG C 1 22 ? 48.823 137.783 -27.723 1.00 16.29 22 ARG C N 1
ATOM 6902 C CA . ARG C 1 22 ? 47.737 138.297 -26.877 1.00 16.84 22 ARG C CA 1
ATOM 6903 C C . ARG C 1 22 ? 47.058 137.170 -26.106 1.00 17.79 22 ARG C C 1
ATOM 6904 O O . ARG C 1 22 ? 46.744 137.321 -24.914 1.00 15.97 22 ARG C O 1
ATOM 6912 N N . ALA C 1 23 ? 46.820 136.035 -26.767 1.00 19.55 23 ALA C N 1
ATOM 6913 C CA . ALA C 1 23 ? 46.131 134.926 -26.107 1.00 20.88 23 ALA C CA 1
ATOM 6914 C C . ALA C 1 23 ? 46.963 134.372 -24.957 1.00 17.98 23 ALA C C 1
ATOM 6915 O O . ALA C 1 23 ? 46.422 134.017 -23.898 1.00 20.68 23 ALA C O 1
ATOM 6917 N N . ALA C 1 24 ? 48.283 134.318 -25.136 1.00 17.59 24 ALA C N 1
ATOM 6918 C CA . ALA C 1 24 ? 49.165 133.830 -24.081 1.00 24.55 24 ALA C CA 1
ATOM 6919 C C . ALA C 1 24 ? 49.095 134.722 -22.853 1.00 23.55 24 ALA C C 1
ATOM 6920 O O . ALA C 1 24 ? 48.993 134.228 -21.721 1.00 19.02 24 ALA C O 1
ATOM 6922 N N . ALA C 1 25 ? 49.131 136.039 -23.060 1.00 16.85 25 ALA C N 1
ATOM 6923 C CA . ALA C 1 25 ? 49.011 136.975 -21.944 1.00 21.70 25 ALA C CA 1
ATOM 6924 C C . ALA C 1 25 ? 47.626 136.904 -21.311 1.00 20.33 25 ALA C C 1
ATOM 6925 O O . ALA C 1 25 ? 47.496 136.911 -20.078 1.00 16.55 25 ALA C O 1
ATOM 6927 N N . ASN C 1 26 ? 46.576 136.884 -22.144 1.00 17.05 26 ASN C N 1
ATOM 6928 C CA . ASN C 1 26 ? 45.207 136.742 -21.648 1.00 16.54 26 ASN C CA 1
ATOM 6929 C C . ASN C 1 26 ? 45.072 135.516 -20.755 1.00 18.57 26 ASN C C 1
ATOM 6930 O O . ASN C 1 26 ? 44.428 135.567 -19.690 1.00 17.11 26 ASN C O 1
ATOM 6935 N N . ASP C 1 27 ? 45.638 134.386 -21.200 1.00 16.04 27 ASP C N 1
ATOM 6936 C CA . ASP C 1 27 ? 45.477 133.134 -20.478 1.00 19.00 27 ASP C CA 1
ATOM 6937 C C . ASP C 1 27 ? 46.223 133.138 -19.155 1.00 19.87 27 ASP C C 1
ATOM 6938 O O . ASP C 1 27 ? 45.837 132.401 -18.239 1.00 19.88 27 ASP C O 1
ATOM 6943 N N . LEU C 1 28 ? 47.276 133.942 -19.039 1.00 17.65 28 LEU C N 1
ATOM 6944 C CA . LEU C 1 28 ? 47.993 134.116 -17.783 1.00 19.38 28 LEU C CA 1
ATOM 6945 C C . LEU C 1 28 ? 47.478 135.296 -16.968 1.00 17.17 28 LEU C C 1
ATOM 6946 O O . LEU C 1 28 ? 48.097 135.653 -15.957 1.00 17.39 28 LEU C O 1
ATOM 6951 N N . LYS C 1 29 ? 46.382 135.919 -17.391 1.00 17.19 29 LYS C N 1
ATOM 6952 C CA . LYS C 1 29 ? 45.839 137.094 -16.710 1.00 17.64 29 LYS C CA 1
ATOM 6953 C C . LYS C 1 29 ? 46.902 138.182 -16.554 1.00 14.86 29 LYS C C 1
ATOM 6954 O O . LYS C 1 29 ? 47.073 138.771 -15.481 1.00 18.55 29 LYS C O 1
ATOM 6960 N N . ARG C 1 30 ? 47.638 138.448 -17.648 1.00 13.46 30 ARG C N 1
ATOM 6961 C CA . ARG C 1 30 ? 48.554 139.581 -17.741 1.00 16.27 30 ARG C CA 1
ATOM 6962 C C . ARG C 1 30 ? 47.964 140.562 -18.748 1.00 20.19 30 ARG C C 1
ATOM 6963 O O . ARG C 1 30 ? 47.909 140.261 -19.946 1.00 18.28 30 ARG C O 1
ATOM 6971 N N . ASN C 1 31 ? 47.552 141.738 -18.279 1.00 18.40 31 ASN C N 1
ATOM 6972 C CA . ASN C 1 31 ? 47.211 142.801 -19.212 1.00 18.59 31 ASN C CA 1
ATOM 6973 C C . ASN C 1 31 ? 48.500 143.432 -19.740 1.00 18.94 31 ASN C C 1
ATOM 6974 O O . ASN C 1 31 ? 49.606 142.998 -19.409 1.00 18.31 31 ASN C O 1
ATOM 6979 N N . ASP C 1 32 ? 48.357 144.466 -20.577 1.00 19.77 32 ASP C N 1
ATOM 6980 C CA . ASP C 1 32 ? 49.516 145.063 -21.242 1.00 23.86 32 ASP C CA 1
ATOM 6981 C C . ASP C 1 32 ? 50.617 145.415 -20.247 1.00 24.11 32 ASP C C 1
ATOM 6982 O O . ASP C 1 32 ? 51.785 145.065 -20.444 1.00 19.32 32 ASP C O 1
ATOM 6987 N N . ARG C 1 33 ? 50.259 146.108 -19.163 1.00 22.65 33 ARG C N 1
ATOM 6988 C CA . ARG C 1 33 ? 51.279 146.575 -18.227 1.00 22.76 33 ARG C CA 1
ATOM 6989 C C . ARG C 1 33 ? 51.943 145.415 -17.493 1.00 18.30 33 ARG C C 1
ATOM 6990 O O . ARG C 1 33 ? 53.161 145.443 -17.253 1.00 15.40 33 ARG C O 1
ATOM 6993 N N . ALA C 1 34 ? 51.167 144.381 -17.133 1.0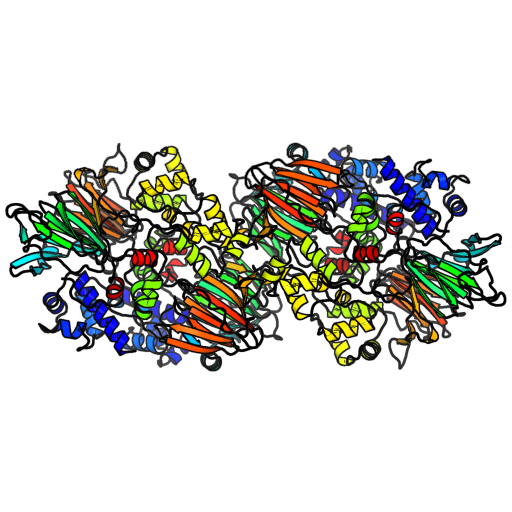0 16.31 34 ALA C N 1
ATOM 6994 C CA . ALA C 1 34 ? 51.757 143.222 -16.468 1.00 16.90 34 ALA C CA 1
ATOM 6995 C C . ALA C 1 34 ? 52.692 142.464 -17.403 1.00 21.09 34 ALA C C 1
ATOM 6996 O O . ALA C 1 34 ? 53.782 142.039 -16.999 1.00 15.90 34 ALA C O 1
ATOM 6998 N N . ALA C 1 35 ? 52.285 142.287 -18.657 1.00 17.38 35 ALA C N 1
ATOM 6999 C CA . ALA C 1 35 ? 53.160 141.628 -19.630 1.00 14.79 35 ALA C CA 1
ATOM 7000 C C . ALA C 1 35 ? 54.445 142.422 -19.858 1.00 16.26 35 ALA C C 1
ATOM 7001 O O . ALA C 1 35 ? 55.531 141.839 -19.956 1.00 17.29 35 ALA C O 1
ATOM 7003 N N . GLU C 1 36 ? 54.351 143.754 -19.934 1.00 14.35 36 GLU C N 1
ATOM 7004 C CA . GLU C 1 36 ? 55.565 144.550 -20.128 1.00 15.24 36 GLU C CA 1
ATOM 7005 C C . GLU C 1 36 ? 56.514 144.411 -18.941 1.00 18.66 36 GLU C C 1
ATOM 7006 O O . GLU C 1 36 ? 57.740 144.374 -19.116 1.00 18.54 36 GLU C O 1
ATOM 7012 N N . ALA C 1 37 ? 55.971 144.328 -17.725 1.00 17.06 37 ALA C N 1
ATOM 7013 C CA . ALA C 1 37 ? 56.814 144.094 -16.559 1.00 21.78 37 ALA C CA 1
ATOM 7014 C C . ALA C 1 37 ? 57.439 142.704 -16.616 1.00 17.33 37 ALA C C 1
ATOM 7015 O O . ALA C 1 37 ? 58.657 142.559 -16.475 1.00 21.77 37 ALA C O 1
ATOM 7017 N N . ASP C 1 38 ? 56.618 141.675 -16.846 1.00 20.92 38 ASP C N 1
ATOM 7018 C CA . ASP C 1 38 ? 57.122 140.305 -16.901 1.00 16.72 38 ASP C CA 1
ATOM 7019 C C . ASP C 1 38 ? 58.185 140.134 -17.984 1.00 22.05 38 ASP C C 1
ATOM 7020 O O . ASP C 1 38 ? 59.194 139.452 -17.773 1.00 20.24 38 ASP C O 1
ATOM 7025 N N . LEU C 1 39 ? 57.965 140.712 -19.158 1.00 18.09 39 LEU C N 1
ATOM 7026 C CA . LEU C 1 39 ? 58.887 140.524 -20.275 1.00 20.83 39 LEU C CA 1
ATOM 7027 C C . LEU C 1 39 ? 59.984 141.581 -20.325 1.00 24.92 39 LEU C C 1
ATOM 7028 O O . LEU C 1 39 ? 60.826 141.538 -21.231 1.00 23.00 39 LEU C O 1
ATOM 7033 N N . GLY C 1 40 ? 59.992 142.516 -19.375 1.00 22.83 40 GLY C N 1
ATOM 7034 C CA . GLY C 1 40 ? 60.984 143.575 -19.350 1.00 27.02 40 GLY C CA 1
ATOM 7035 C C . GLY C 1 40 ? 60.882 144.563 -20.491 1.00 24.12 40 GLY C C 1
ATOM 7036 O O . GLY C 1 40 ? 61.906 145.074 -20.952 1.00 25.34 40 GLY C O 1
ATOM 7037 N N . LEU C 1 41 ? 59.671 144.852 -20.961 1.00 20.22 41 LEU C N 1
ATOM 7038 C CA . LEU C 1 41 ? 59.500 145.678 -22.149 1.00 19.66 41 LEU C CA 1
ATOM 7039 C C . LEU C 1 41 ? 59.256 147.127 -21.769 1.00 20.51 41 LEU C C 1
ATOM 7040 O O . LEU C 1 41 ? 58.806 147.420 -20.655 1.00 20.45 41 LEU C O 1
ATOM 7045 N N . PRO C 1 42 ? 59.511 148.062 -22.689 1.00 17.56 42 PRO C N 1
ATOM 7046 C CA . PRO C 1 42 ? 59.177 149.457 -22.422 1.00 18.42 42 PRO C CA 1
ATOM 7047 C C . PRO C 1 42 ? 57.662 149.638 -22.331 1.00 19.56 42 PRO C C 1
ATOM 7048 O O . PRO C 1 42 ? 56.905 148.889 -22.963 1.00 20.58 42 PRO C O 1
ATOM 7052 N N . PRO C 1 43 ? 57.203 150.627 -21.570 1.00 17.19 43 PRO C N 1
ATOM 7053 C CA . PRO C 1 43 ? 55.748 150.861 -21.491 1.00 24.48 43 PRO C CA 1
ATOM 7054 C C . PRO C 1 43 ? 55.164 151.177 -22.864 1.00 23.60 43 PRO C C 1
ATOM 7055 O O . PRO C 1 43 ? 55.708 151.981 -23.619 1.00 26.07 43 PRO C O 1
ATOM 7059 N N . GLY C 1 44 ? 54.055 150.516 -23.190 1.00 29.25 44 GLY C N 1
ATOM 7060 C CA . GLY C 1 44 ? 53.440 150.643 -24.493 1.00 27.72 44 GLY C CA 1
ATOM 7061 C C . GLY C 1 44 ? 53.884 149.619 -25.516 1.00 27.37 44 GLY C C 1
ATOM 7062 O O . GLY C 1 44 ? 53.212 149.461 -26.543 1.00 33.02 44 GLY C O 1
ATOM 7063 N N . SER C 1 45 ? 54.984 148.906 -25.265 1.00 24.54 45 SER C N 1
ATOM 7064 C CA . SER C 1 45 ? 55.512 147.970 -26.252 1.00 27.91 45 SER C CA 1
ATOM 7065 C C . SER C 1 45 ? 54.552 146.814 -26.528 1.00 25.86 45 SER C C 1
ATOM 7066 O O . SER C 1 45 ? 54.492 146.309 -27.656 1.00 21.43 45 SER C O 1
ATOM 7069 N N . PHE C 1 46 ? 53.825 146.342 -25.513 1.00 20.28 46 PHE C N 1
ATOM 7070 C CA . PHE C 1 46 ? 53.125 145.076 -25.717 1.00 20.73 46 PHE C CA 1
ATOM 7071 C C . PHE C 1 46 ? 52.001 145.234 -26.732 1.00 17.76 46 PHE C C 1
ATOM 7072 O O . PHE C 1 46 ? 51.813 144.366 -27.587 1.00 18.16 46 PHE C O 1
ATOM 7080 N N . GLY C 1 47 ? 51.248 146.334 -26.656 1.00 19.07 47 GLY C N 1
ATOM 7081 C CA . GLY C 1 47 ? 50.200 146.563 -27.633 1.00 21.08 47 GLY C CA 1
ATOM 7082 C C . GLY C 1 47 ? 50.760 146.803 -29.017 1.00 20.76 47 GLY C C 1
ATOM 7083 O O . GLY C 1 47 ? 50.094 146.529 -30.018 1.00 20.86 47 GLY C O 1
ATOM 7084 N N . ASP C 1 48 ? 51.991 147.299 -29.092 1.00 17.30 48 ASP C N 1
ATOM 7085 C CA . ASP C 1 48 ? 52.639 147.487 -30.389 1.00 16.26 48 ASP C CA 1
ATOM 7086 C C . ASP C 1 48 ? 53.049 146.151 -31.008 1.00 18.66 48 ASP C C 1
ATOM 7087 O O . ASP C 1 48 ? 52.976 145.978 -32.232 1.00 18.73 48 ASP C O 1
ATOM 7092 N N . TYR C 1 49 ? 53.480 145.193 -30.181 1.00 18.06 49 TYR C N 1
ATOM 7093 C CA . TYR C 1 49 ? 53.739 143.845 -30.687 1.00 22.28 49 TYR C CA 1
ATOM 7094 C C . TYR C 1 49 ? 52.461 143.188 -31.187 1.00 24.53 49 TYR C C 1
ATOM 7095 O O . TYR C 1 49 ? 52.464 142.503 -32.221 1.00 20.85 49 TYR C O 1
ATOM 7104 N N . VAL C 1 50 ? 51.366 143.356 -30.449 1.00 17.79 50 VAL C N 1
ATOM 7105 C CA . VAL C 1 50 ? 50.098 142.772 -30.873 1.00 17.88 50 VAL C CA 1
ATOM 7106 C C . VAL C 1 50 ? 49.610 143.430 -32.160 1.00 19.73 50 VAL C C 1
ATOM 7107 O O . VAL C 1 50 ? 49.099 142.754 -33.062 1.00 24.87 50 VAL C O 1
ATOM 7111 N N . SER C 1 51 ? 49.764 144.753 -32.273 1.00 20.01 51 SER C N 1
ATOM 7112 C CA . SER C 1 51 ? 49.225 145.463 -33.425 1.00 21.84 51 SER C CA 1
ATOM 7113 C C . SER C 1 51 ? 50.101 145.325 -34.658 1.00 23.35 51 SER C C 1
ATOM 7114 O O . SER C 1 51 ? 49.615 145.541 -35.774 1.00 21.98 51 SER C O 1
ATOM 7117 N N . GLY C 1 52 ? 51.369 144.963 -34.486 1.00 20.94 52 GLY C N 1
ATOM 7118 C CA . GLY C 1 52 ? 52.302 144.920 -35.586 1.00 20.29 52 GLY C CA 1
ATOM 7119 C C . GLY C 1 52 ? 53.124 146.175 -35.748 1.00 22.38 52 GLY C C 1
ATOM 7120 O O . GLY C 1 52 ? 53.993 146.218 -36.628 1.00 23.98 52 GLY C O 1
ATOM 7121 N N . ARG C 1 53 ? 52.875 147.206 -34.930 1.00 23.11 53 ARG C N 1
ATOM 7122 C CA . ARG C 1 53 ? 53.751 148.376 -34.931 1.00 22.26 53 ARG C CA 1
ATOM 7123 C C . ARG C 1 53 ? 55.194 147.984 -34.631 1.00 29.79 53 ARG C C 1
ATOM 7124 O O . ARG C 1 53 ? 56.132 148.602 -35.154 1.00 29.18 53 ARG C O 1
ATOM 7132 N N . LEU C 1 54 ? 55.393 146.958 -33.801 1.00 18.88 54 LEU C N 1
ATOM 7133 C CA . LEU C 1 54 ? 56.704 146.357 -33.601 1.00 22.62 54 LEU C CA 1
ATOM 7134 C C . LEU C 1 54 ? 56.669 144.892 -34.017 1.00 25.81 54 LEU C C 1
ATOM 7135 O O . LEU C 1 54 ? 55.717 144.178 -33.685 1.00 24.76 54 LEU C O 1
ATOM 7140 N N . PRO C 1 55 ? 57.677 144.416 -34.742 1.00 31.89 55 PRO C N 1
ATOM 7141 C CA . PRO C 1 55 ? 57.682 143.006 -35.143 1.00 29.12 55 PRO C CA 1
ATOM 7142 C C . PRO C 1 55 ? 57.954 142.097 -33.958 1.00 20.13 55 PRO C C 1
ATOM 7143 O O . PRO C 1 55 ? 58.839 142.356 -33.135 1.00 21.49 55 PRO C O 1
ATOM 7147 N N . ILE C 1 56 ? 57.178 141.019 -33.878 1.00 20.16 56 ILE C N 1
ATOM 7148 C CA . ILE C 1 56 ? 57.505 139.948 -32.950 1.00 18.04 56 ILE C CA 1
ATOM 7149 C C . ILE C 1 56 ? 58.744 139.227 -33.454 1.00 20.51 56 ILE C C 1
ATOM 7150 O O . ILE C 1 56 ? 58.814 138.832 -34.623 1.00 24.84 56 ILE C O 1
ATOM 7155 N N . THR C 1 57 ? 59.734 139.082 -32.582 1.00 21.25 57 THR C N 1
ATOM 7156 C CA . THR C 1 57 ? 61.037 138.529 -32.916 1.00 20.07 57 THR C CA 1
ATOM 7157 C C . THR C 1 57 ? 61.245 137.220 -32.170 1.00 20.52 57 THR C C 1
ATOM 7158 O O . THR C 1 57 ? 60.536 136.911 -31.210 1.00 20.99 57 THR C O 1
ATOM 7162 N N . TRP C 1 58 ? 62.234 136.448 -32.628 1.00 19.20 58 TRP C N 1
ATOM 7163 C CA . TRP C 1 58 ? 62.659 135.276 -31.875 1.00 22.70 58 TRP C CA 1
ATOM 7164 C C . TRP C 1 58 ? 63.135 135.665 -30.477 1.00 23.28 58 TRP C C 1
ATOM 7165 O O . TRP C 1 58 ? 62.890 134.942 -29.506 1.00 21.46 58 TRP C O 1
ATOM 7176 N N . ASP C 1 59 ? 63.813 136.807 -30.354 1.00 19.95 59 ASP C N 1
ATOM 7177 C CA . ASP C 1 59 ? 64.229 137.281 -29.036 1.00 22.94 59 ASP C CA 1
ATOM 7178 C C . ASP C 1 59 ? 63.029 137.451 -28.095 1.00 22.88 59 ASP C C 1
ATOM 7179 O O . ASP C 1 59 ? 63.072 137.026 -26.937 1.00 17.99 59 ASP C O 1
ATOM 7184 N N . LEU C 1 60 ? 61.948 138.072 -28.578 1.00 19.10 60 LEU C N 1
ATOM 7185 C CA . LEU C 1 60 ? 60.784 138.302 -27.717 1.00 18.81 60 LEU C CA 1
ATOM 7186 C C . LEU C 1 60 ? 60.109 136.990 -27.344 1.00 18.78 60 LEU C C 1
ATOM 7187 O O . LEU C 1 60 ? 59.645 136.815 -26.210 1.00 19.35 60 LEU C O 1
ATOM 7192 N N . ILE C 1 61 ? 60.034 136.058 -28.290 1.00 16.31 61 ILE C N 1
ATOM 7193 C CA . ILE C 1 61 ? 59.415 134.772 -28.011 1.00 14.73 61 ILE C CA 1
ATOM 7194 C C . ILE C 1 61 ? 60.270 133.973 -27.035 1.00 17.80 61 ILE C C 1
ATOM 7195 O O . ILE C 1 61 ? 59.747 133.311 -26.130 1.00 20.10 61 ILE C O 1
ATOM 7200 N N . SER C 1 62 ? 61.599 134.040 -27.188 1.00 18.71 62 SER C N 1
ATOM 7201 C CA . SER C 1 62 ? 62.490 133.395 -26.227 1.00 19.37 62 SER C CA 1
ATOM 7202 C C . SER C 1 62 ? 62.342 134.013 -24.843 1.00 28.89 62 SER C C 1
ATOM 7203 O O . SER C 1 62 ? 62.301 133.293 -23.836 1.00 25.29 62 SER C O 1
ATOM 7206 N N . ARG C 1 63 ? 62.278 135.346 -24.770 1.00 22.28 63 ARG C N 1
ATOM 7207 C CA . ARG C 1 63 ? 62.070 136.001 -23.480 1.00 25.68 63 ARG C CA 1
ATOM 7208 C C . ARG C 1 63 ? 60.771 135.546 -22.837 1.00 21.06 63 ARG C C 1
ATOM 7209 O O . ARG C 1 63 ? 60.717 135.329 -21.623 1.00 17.84 63 ARG C O 1
ATOM 7217 N N . ALA C 1 64 ? 59.707 135.415 -23.638 1.00 17.50 64 ALA C N 1
ATOM 7218 C CA . ALA C 1 64 ? 58.419 134.988 -23.100 1.00 14.25 64 ALA C CA 1
ATOM 7219 C C . ALA C 1 64 ? 58.494 133.581 -22.521 1.00 15.94 64 ALA C C 1
ATOM 7220 O O . ALA C 1 64 ? 57.924 133.314 -21.455 1.00 17.28 64 ALA C O 1
ATOM 7222 N N . ALA C 1 65 ? 59.190 132.662 -23.205 1.00 13.33 65 ALA C N 1
ATOM 7223 C CA . ALA C 1 65 ? 59.306 131.304 -22.685 1.00 15.42 65 ALA C CA 1
ATOM 7224 C C . ALA C 1 65 ? 60.163 131.227 -21.429 1.00 16.44 65 ALA C C 1
ATOM 7225 O O . ALA C 1 65 ? 60.028 130.262 -20.667 1.00 17.77 65 ALA C O 1
ATOM 7227 N N . GLN C 1 66 ? 61.036 132.209 -21.187 1.00 16.64 66 GLN C N 1
ATOM 7228 C CA . GLN C 1 66 ? 61.748 132.242 -19.907 1.00 18.10 66 GLN C CA 1
ATOM 7229 C C . GLN C 1 66 ? 60.898 132.853 -18.791 1.00 15.89 66 GLN C C 1
ATOM 7230 O O . GLN C 1 66 ? 60.923 132.370 -17.654 1.00 20.23 66 GLN C O 1
ATOM 7233 N N . ALA C 1 67 ? 60.164 133.929 -19.086 1.00 18.55 67 ALA C N 1
ATOM 7234 C CA . ALA C 1 67 ? 59.451 134.669 -18.045 1.00 18.82 67 ALA C CA 1
ATOM 7235 C C . ALA C 1 67 ? 58.137 134.010 -17.638 1.00 18.95 67 ALA C C 1
ATOM 7236 O O . ALA C 1 67 ? 57.659 134.213 -16.514 1.00 18.27 67 ALA C O 1
ATOM 7238 N N . TRP C 1 68 ? 57.525 133.264 -18.542 1.00 16.43 68 TRP C N 1
ATOM 7239 C CA . TRP C 1 68 ? 56.202 132.691 -18.414 1.00 15.77 68 TRP C CA 1
ATOM 7240 C C . TRP C 1 68 ? 56.286 131.186 -18.593 1.00 16.29 68 TRP C C 1
ATOM 7241 O O . TRP C 1 68 ? 57.191 130.694 -19.271 1.00 18.14 68 TRP C O 1
ATOM 7252 N N . PRO C 1 69 ? 55.361 130.425 -17.999 1.00 17.99 69 PRO C N 1
ATOM 7253 C CA . PRO C 1 69 ? 55.362 128.960 -18.163 1.00 18.72 69 PRO C CA 1
ATOM 7254 C C . PRO C 1 69 ? 54.802 128.527 -19.512 1.00 13.40 69 PRO C C 1
ATOM 7255 O O . PRO C 1 69 ? 53.842 127.757 -19.610 1.00 17.02 69 PRO C O 1
ATOM 7259 N N . LEU C 1 70 ? 55.409 129.020 -20.586 1.00 15.79 70 LEU C N 1
ATOM 7260 C CA . LEU C 1 70 ? 55.021 128.567 -21.907 1.00 15.08 70 LEU C CA 1
ATOM 7261 C C . LEU C 1 70 ? 56.280 128.295 -22.712 1.00 15.74 70 LEU C C 1
ATOM 7262 O O . LEU C 1 70 ? 57.404 128.557 -22.264 1.00 13.13 70 LEU C O 1
ATOM 7267 N N . ASN C 1 71 ? 56.071 127.781 -23.915 1.00 14.38 71 ASN C N 1
ATOM 7268 C CA . ASN C 1 71 ? 57.152 127.380 -24.803 1.00 16.22 71 ASN C CA 1
ATOM 7269 C C . ASN C 1 71 ? 57.194 128.305 -26.012 1.00 18.13 71 ASN C C 1
ATOM 7270 O O . ASN C 1 71 ? 56.166 128.853 -26.429 1.00 18.24 71 ASN C O 1
ATOM 7275 N N . GLU C 1 72 ? 58.395 128.471 -26.578 1.00 18.29 72 GLU C N 1
ATOM 7276 C CA . GLU C 1 72 ? 58.515 129.217 -27.832 1.00 17.03 72 GLU C CA 1
ATOM 7277 C C . GLU C 1 72 ? 57.540 128.678 -28.866 1.00 18.21 72 GLU C C 1
ATOM 7278 O O . GLU C 1 72 ? 56.901 129.437 -29.603 1.00 16.01 72 GLU C O 1
ATOM 7284 N N . ARG C 1 73 ? 57.414 127.356 -28.924 1.00 15.28 73 ARG C N 1
ATOM 7285 C CA . ARG C 1 73 ? 56.501 126.717 -29.856 1.00 16.44 73 ARG C CA 1
ATOM 7286 C C . ARG C 1 73 ? 55.072 127.219 -29.699 1.00 23.27 73 ARG C C 1
ATOM 7287 O O . ARG C 1 73 ? 54.337 127.295 -30.688 1.00 22.20 73 ARG C O 1
ATOM 7295 N N . ASP C 1 74 ? 54.655 127.558 -28.468 1.00 15.49 74 ASP C N 1
ATOM 7296 C CA . ASP C 1 74 ? 53.295 128.035 -28.222 1.00 21.76 74 ASP C CA 1
ATOM 7297 C C . ASP C 1 74 ? 53.017 129.406 -28.830 1.00 23.78 74 ASP C C 1
ATOM 7298 O O . ASP C 1 74 ? 51.850 129.790 -28.955 1.00 22.07 74 ASP C O 1
ATOM 7303 N N . LEU C 1 75 ? 54.043 130.176 -29.166 1.00 21.49 75 LEU C N 1
ATOM 7304 C CA . LEU C 1 75 ? 53.833 131.504 -29.722 1.00 16.97 75 LEU C CA 1
ATOM 7305 C C . LEU C 1 75 ? 54.020 131.528 -31.232 1.00 22.52 75 LEU C C 1
ATOM 7306 O O . LEU C 1 75 ? 54.001 132.603 -31.843 1.00 20.20 75 LEU C O 1
ATOM 7311 N N . LEU C 1 76 ? 54.194 130.368 -31.845 1.00 15.66 76 LEU C N 1
ATOM 7312 C CA . LEU C 1 76 ? 54.408 130.297 -33.272 1.00 16.97 76 LEU C CA 1
ATOM 7313 C C . LEU C 1 76 ? 53.177 129.745 -33.970 1.00 17.41 76 LEU C C 1
ATOM 7314 O O . LEU C 1 76 ? 52.652 128.699 -33.566 1.00 24.86 76 LEU C O 1
ATOM 7319 N N . PRO C 1 77 ? 52.699 130.412 -35.005 1.00 13.25 77 PRO C N 1
ATOM 7320 C CA . PRO C 1 77 ? 51.627 129.864 -35.836 1.00 16.82 77 PRO C CA 1
ATOM 7321 C C . PRO C 1 77 ? 52.223 128.893 -36.849 1.00 21.03 77 PRO C C 1
ATOM 7322 O O . PRO C 1 77 ? 53.437 128.736 -36.952 1.00 23.91 77 PRO C O 1
ATOM 7326 N N . ILE C 1 78 ? 51.360 128.240 -37.614 1.00 15.96 78 ILE C N 1
ATOM 7327 C CA . ILE C 1 78 ? 51.822 127.479 -38.757 1.00 17.35 78 ILE C CA 1
ATOM 7328 C C . ILE C 1 78 ? 51.576 128.304 -40.016 1.00 16.76 78 ILE C C 1
ATOM 7329 O O . ILE C 1 78 ? 50.837 129.281 -40.011 1.00 16.98 78 ILE C O 1
ATOM 7334 N N . HIS C 1 79 ? 52.203 127.902 -41.115 1.00 13.01 79 HIS C N 1
ATOM 7335 C CA . HIS C 1 79 ? 52.102 128.632 -42.368 1.00 14.89 79 HIS C CA 1
ATOM 7336 C C . HIS C 1 79 ? 50.854 128.220 -43.122 1.00 17.44 79 HIS C C 1
ATOM 7337 O O . HIS C 1 79 ? 50.385 127.086 -43.015 1.00 22.62 79 HIS C O 1
ATOM 7344 N N . ASN C 1 80 ? 50.325 129.150 -43.904 1.00 14.36 80 ASN C N 1
ATOM 7345 C CA . ASN C 1 80 ? 49.323 128.835 -44.910 1.00 15.71 80 ASN C CA 1
ATOM 7346 C C . ASN C 1 80 ? 50.029 128.893 -46.255 1.00 12.01 80 ASN C C 1
ATOM 7347 O O . ASN C 1 80 ? 50.486 129.959 -46.675 1.00 18.75 80 ASN C O 1
ATOM 7352 N N . ASP C 1 81 ? 50.155 127.741 -46.918 1.00 14.68 81 ASP C N 1
ATOM 7353 C CA . ASP C 1 81 ? 50.754 127.715 -48.247 1.00 15.09 81 ASP C CA 1
ATOM 7354 C C . ASP C 1 81 ? 49.759 127.235 -49.300 1.00 18.92 81 ASP C C 1
ATOM 7355 O O . ASP C 1 81 ? 50.156 126.838 -50.405 1.00 16.28 81 ASP C O 1
ATOM 7360 N N . THR C 1 82 ? 48.470 127.291 -48.973 1.00 14.04 82 THR C N 1
ATOM 7361 C CA . THR C 1 82 ? 47.383 126.841 -49.845 1.00 16.44 82 THR C CA 1
ATOM 7362 C C . THR C 1 82 ? 46.329 127.941 -49.902 1.00 19.00 82 THR C C 1
ATOM 7363 O O . THR C 1 82 ? 45.190 127.755 -49.459 1.00 18.74 82 THR C O 1
ATOM 7367 N N . PRO C 1 83 ? 46.680 129.113 -50.441 1.00 21.42 83 PRO C N 1
ATOM 7368 C CA . PRO C 1 83 ? 45.780 130.272 -50.322 1.00 22.70 83 PRO C CA 1
ATOM 7369 C C . PRO C 1 83 ? 44.461 130.110 -51.050 1.00 21.41 83 PRO C C 1
ATOM 7370 O O . PRO C 1 83 ? 43.502 130.819 -50.724 1.00 22.06 83 PRO C O 1
ATOM 7374 N N . GLN C 1 84 ? 44.376 129.239 -52.044 1.00 17.98 84 GLN C N 1
ATOM 7375 C CA . GLN C 1 84 ? 43.113 129.018 -52.734 1.00 18.46 84 GLN C CA 1
ATOM 7376 C C . GLN C 1 84 ? 42.376 127.782 -52.219 1.00 18.12 84 GLN C C 1
ATOM 7377 O O . GLN C 1 84 ? 41.361 127.391 -52.806 1.00 17.04 84 GLN C O 1
ATOM 7383 N N . GLY C 1 85 ? 42.828 127.203 -51.100 1.00 14.51 85 GLY C N 1
ATOM 7384 C CA . GLY C 1 85 ? 42.204 126.027 -50.501 1.00 15.22 85 GLY C CA 1
ATOM 7385 C C . GLY C 1 85 ? 42.541 124.718 -51.178 1.00 14.38 85 GLY C C 1
ATOM 7386 O O . GLY C 1 85 ? 42.369 123.653 -50.575 1.00 12.55 85 GLY C O 1
ATOM 7387 N N . LEU C 1 86 ? 43.021 124.771 -52.409 1.00 19.24 86 LEU C N 1
ATOM 7388 C CA . LEU C 1 86 ? 43.520 123.622 -53.140 1.00 19.69 86 LEU C CA 1
ATOM 7389 C C . LEU C 1 86 ? 44.711 124.128 -53.931 1.00 19.36 86 LEU C C 1
ATOM 7390 O O . LEU C 1 86 ? 44.685 125.248 -54.458 1.00 17.03 86 LEU C O 1
ATOM 7395 N N . ARG C 1 87 ? 45.776 123.338 -53.958 1.00 18.42 87 ARG C N 1
ATOM 7396 C CA . ARG C 1 87 ? 46.971 123.713 -54.694 1.00 15.83 87 ARG C CA 1
ATOM 7397 C C . ARG C 1 87 ? 47.443 122.518 -55.499 1.00 13.69 87 ARG C C 1
ATOM 7398 O O . ARG C 1 87 ? 47.474 121.392 -54.991 1.00 14.10 87 ARG C O 1
ATOM 7406 N N . MET C 1 88 ? 47.816 122.769 -56.750 1.00 16.70 88 MET C N 1
ATOM 7407 C CA . MET C 1 88 ? 48.319 121.718 -57.622 1.00 18.49 88 MET C CA 1
ATOM 7408 C C . MET C 1 88 ? 49.838 121.748 -57.655 1.00 15.07 88 MET C C 1
ATOM 7409 O O . MET C 1 88 ? 50.455 122.808 -57.550 1.00 16.40 88 MET C O 1
ATOM 7414 N N . MET C 1 89 ? 50.433 120.568 -57.796 1.00 15.34 89 MET C N 1
ATOM 7415 C CA . MET C 1 89 ? 51.864 120.433 -58.039 1.00 18.21 89 MET C CA 1
ATOM 7416 C C . MET C 1 89 ? 52.080 119.698 -59.355 1.00 18.97 89 MET C C 1
ATOM 7417 O O . MET C 1 89 ? 51.399 118.705 -59.653 1.00 18.57 89 MET C O 1
ATOM 7422 N N . ARG C 1 90 ? 53.039 120.183 -60.136 1.00 16.38 90 ARG C N 1
ATOM 7423 C CA . ARG C 1 90 ? 53.227 119.730 -61.506 1.00 17.07 90 ARG C CA 1
ATOM 7424 C C . ARG C 1 90 ? 54.334 118.687 -61.614 1.00 19.05 90 ARG C C 1
ATOM 7425 O O . ARG C 1 90 ? 55.298 118.685 -60.840 1.00 17.52 90 ARG C O 1
ATOM 7433 N N . VAL C 1 91 ? 54.161 117.777 -62.577 1.00 18.91 91 VAL C N 1
ATOM 7434 C CA . VAL C 1 91 ? 55.175 116.803 -62.989 1.00 19.81 91 VAL C CA 1
ATOM 7435 C C . VAL C 1 91 ? 56.564 117.420 -62.988 1.00 18.40 91 VAL C C 1
ATOM 7436 O O . VAL C 1 91 ? 57.507 116.848 -62.427 1.00 21.55 91 VAL C O 1
ATOM 7440 N N . LYS C 1 92 ? 56.701 118.589 -63.621 1.00 20.17 92 LYS C N 1
ATOM 7441 C CA . LYS C 1 92 ? 58.019 119.206 -63.755 1.00 25.44 92 LYS C CA 1
ATOM 7442 C C . LYS C 1 92 ? 58.621 119.506 -62.392 1.00 27.28 92 LYS C C 1
ATOM 7443 O O . LYS C 1 92 ? 59.825 119.306 -62.170 1.00 20.80 92 LYS C O 1
ATOM 7449 N N . GLU C 1 93 ? 57.790 119.986 -61.464 1.00 23.10 93 GLU C N 1
ATOM 7450 C CA . GLU C 1 93 ? 58.268 120.256 -60.116 1.00 25.54 93 GLU C CA 1
ATOM 7451 C C . GLU C 1 93 ? 58.619 118.963 -59.392 1.00 24.48 93 GLU C C 1
ATOM 7452 O O . GLU C 1 93 ? 59.617 118.905 -58.665 1.00 22.13 93 GLU C O 1
ATOM 7458 N N . SER C 1 94 ? 57.804 117.919 -59.561 1.00 24.24 94 SER C N 1
ATOM 7459 C CA . SER C 1 94 ? 58.145 116.629 -58.965 1.00 20.33 94 SER C CA 1
ATOM 7460 C C . SER C 1 94 ? 59.456 116.103 -59.534 1.00 19.18 94 SER C C 1
ATOM 7461 O O . SER C 1 94 ? 60.334 115.647 -58.790 1.00 18.28 94 SER C O 1
ATOM 7464 N N . GLU C 1 95 ? 59.611 116.184 -60.860 1.00 19.16 95 GLU C N 1
ATOM 7465 C CA . GLU C 1 95 ? 60.858 115.772 -61.503 1.00 19.66 95 GLU C CA 1
ATOM 7466 C C . GLU C 1 95 ? 62.052 116.550 -60.961 1.00 18.85 95 GLU C C 1
ATOM 7467 O O . GLU C 1 95 ? 63.110 115.966 -60.690 1.00 20.88 95 GLU C O 1
ATOM 7473 N N . ALA C 1 96 ? 61.899 117.868 -60.794 1.00 19.15 96 ALA C N 1
ATOM 7474 C CA . ALA C 1 96 ? 62.990 118.692 -60.284 1.00 21.63 96 ALA C CA 1
ATOM 7475 C C . ALA C 1 96 ? 63.425 118.268 -58.886 1.00 24.61 96 ALA C C 1
ATOM 7476 O O . ALA C 1 96 ? 64.572 118.516 -58.499 1.00 20.17 96 ALA C O 1
ATOM 7478 N N . SER C 1 97 ? 62.536 117.637 -58.110 1.00 16.84 97 SER C N 1
ATOM 7479 C CA . SER C 1 97 ? 62.892 117.188 -56.772 1.00 17.42 97 SER C CA 1
ATOM 7480 C C . SER C 1 97 ? 63.506 115.791 -56.746 1.00 17.88 97 SER C C 1
ATOM 7481 O O . SER C 1 97 ? 63.713 115.246 -55.658 1.00 20.39 97 SER C O 1
ATOM 7484 N N . SER C 1 98 ? 63.818 115.210 -57.902 1.00 18.32 98 SER C N 1
ATOM 7485 C CA . SER C 1 98 ? 64.298 113.832 -57.956 1.00 17.32 98 SER C CA 1
ATOM 7486 C C . SER C 1 98 ? 65.520 113.598 -57.069 1.00 21.51 98 SER C C 1
ATOM 7487 O O . SER C 1 98 ? 66.492 114.361 -57.101 1.00 19.31 98 SER C O 1
ATOM 7490 N N . ARG C 1 99 ? 65.473 112.499 -56.313 1.00 19.77 99 ARG C N 1
ATOM 7491 C CA . ARG C 1 99 ? 66.569 112.017 -55.472 1.00 23.11 99 ARG C CA 1
ATOM 7492 C C . ARG C 1 99 ? 66.740 110.536 -55.755 1.00 20.13 99 ARG C C 1
ATOM 7493 O O . ARG C 1 99 ? 65.812 109.761 -55.523 1.00 18.61 99 ARG C O 1
ATOM 7501 N N . ILE C 1 100 ? 67.912 110.136 -56.236 1.00 15.58 100 ILE C N 1
ATOM 7502 C CA . ILE C 1 100 ? 68.239 108.722 -56.351 1.00 15.97 100 ILE C CA 1
ATOM 7503 C C . ILE C 1 100 ? 69.141 108.338 -55.186 1.00 19.16 100 ILE C C 1
ATOM 7504 O O . ILE C 1 100 ? 70.152 108.999 -54.926 1.00 21.72 100 ILE C O 1
ATOM 7509 N N . ILE C 1 101 ? 68.765 107.285 -54.467 1.00 15.03 101 ILE C N 1
ATOM 7510 C CA . ILE C 1 101 ? 69.542 106.789 -53.338 1.00 17.32 101 ILE C CA 1
ATOM 7511 C C . ILE C 1 101 ? 70.010 105.383 -53.667 1.00 22.05 101 ILE C C 1
ATOM 7512 O O . ILE C 1 101 ? 69.223 104.561 -54.154 1.00 21.29 101 ILE C O 1
ATOM 7517 N N . GLU C 1 102 ? 71.299 105.122 -53.438 1.00 21.42 102 GLU C N 1
ATOM 7518 C CA . GLU C 1 102 ? 71.874 103.804 -53.659 1.00 17.99 102 GLU C CA 1
ATOM 7519 C C . GLU C 1 102 ? 71.842 103.004 -52.364 1.00 20.88 102 GLU C C 1
ATOM 7520 O O . GLU C 1 102 ? 72.015 103.552 -51.270 1.00 19.71 102 GLU C O 1
ATOM 7526 N N . ARG C 1 103 ? 71.585 101.710 -52.499 1.00 21.56 103 ARG C N 1
ATOM 7527 C CA . ARG C 1 103 ? 71.613 100.767 -51.395 1.00 20.25 103 ARG C CA 1
ATOM 7528 C C . ARG C 1 103 ? 72.216 99.479 -51.929 1.00 17.38 103 ARG C C 1
ATOM 7529 O O . ARG C 1 103 ? 71.915 99.077 -53.053 1.00 19.21 103 ARG C O 1
ATOM 7537 N N . GLY C 1 104 ? 73.094 98.860 -51.147 1.00 21.44 104 GLY C N 1
ATOM 7538 C CA . GLY C 1 104 ? 73.670 97.591 -51.563 1.00 26.34 104 GLY C CA 1
ATOM 7539 C C . GLY C 1 104 ? 74.514 97.663 -52.814 1.00 31.20 104 GLY C C 1
ATOM 7540 O O . GLY C 1 104 ? 74.582 96.685 -53.562 1.00 30.27 104 GLY C O 1
ATOM 7541 N N . GLY C 1 105 ? 75.139 98.810 -53.079 1.00 31.37 105 GLY C N 1
ATOM 7542 C CA . GLY C 1 105 ? 76.106 98.933 -54.145 1.00 31.59 105 GLY C CA 1
ATOM 7543 C C . GLY C 1 105 ? 75.612 99.582 -55.422 1.00 33.58 105 GLY C C 1
ATOM 7544 O O . GLY C 1 105 ? 76.424 99.821 -56.324 1.00 32.70 105 GLY C O 1
ATOM 7545 N N . GLY C 1 106 ? 74.321 99.872 -55.541 1.00 28.93 106 GLY C N 1
ATOM 7546 C CA . GLY C 1 106 ? 73.809 100.515 -56.731 1.00 21.13 106 GLY C CA 1
ATOM 7547 C C . GLY C 1 106 ? 72.494 101.229 -56.502 1.00 23.94 106 GLY C C 1
ATOM 7548 O O . GLY C 1 106 ? 71.873 101.103 -55.439 1.00 17.77 106 GLY C O 1
ATOM 7549 N N . PRO C 1 107 ? 72.047 101.999 -57.497 1.00 21.33 107 PRO C N 1
ATOM 7550 C CA . PRO C 1 107 ? 70.784 102.735 -57.355 1.00 22.87 107 PRO C CA 1
ATOM 7551 C C . PRO C 1 107 ? 69.647 101.814 -56.926 1.00 20.41 107 PRO C C 1
ATOM 7552 O O . PRO C 1 107 ? 69.497 100.707 -57.441 1.00 20.02 107 PRO C O 1
ATOM 7556 N N . TYR C 1 108 ? 68.856 102.268 -55.954 1.00 18.19 108 TYR C N 1
ATOM 7557 C CA . TYR C 1 108 ? 67.788 101.443 -55.389 1.00 20.89 108 TYR C CA 1
ATOM 7558 C C . TYR C 1 108 ? 66.4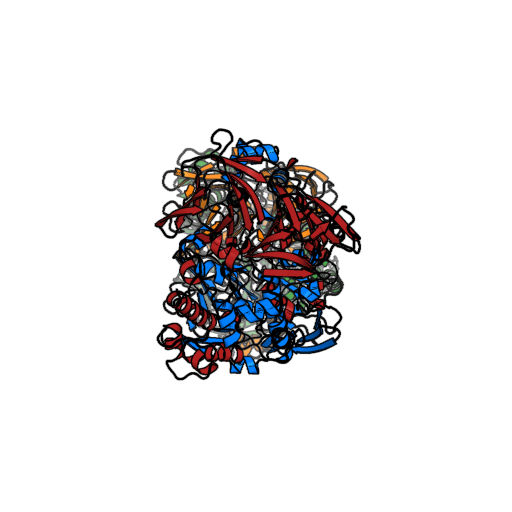10 102.074 -55.519 1.00 14.48 108 TYR C C 1
ATOM 7559 O O . TYR C 1 108 ? 65.450 101.386 -55.877 1.00 16.89 108 TYR C O 1
ATOM 7568 N N . TYR C 1 109 ? 66.298 103.371 -55.266 1.00 19.06 109 TYR C N 1
ATOM 7569 C CA . TYR C 1 109 ? 65.059 104.116 -55.406 1.00 13.48 109 TYR C CA 1
ATOM 7570 C C . TYR C 1 109 ? 65.329 105.439 -56.102 1.00 14.03 109 TYR C C 1
ATOM 7571 O O . TYR C 1 109 ? 66.361 106.065 -55.868 1.00 17.52 109 TYR C O 1
ATOM 7580 N N . GLU C 1 110 ? 64.365 105.889 -56.907 1.00 15.28 110 GLU C N 1
ATOM 7581 C CA . GLU C 1 110 ? 64.246 107.297 -57.274 1.00 16.37 110 GLU C CA 1
ATOM 7582 C C . GLU C 1 110 ? 63.032 107.890 -56.565 1.00 16.19 110 GLU C C 1
ATOM 7583 O O . GLU C 1 110 ? 61.909 107.414 -56.756 1.00 17.45 110 GLU C O 1
ATOM 7589 N N . TYR C 1 111 ? 63.258 108.939 -55.779 1.00 12.71 111 TYR C N 1
ATOM 7590 C CA . TYR C 1 111 ? 62.212 109.663 -55.059 1.00 17.93 111 TYR C CA 1
ATOM 7591 C C . TYR C 1 111 ? 61.832 110.952 -55.782 1.00 15.96 111 TYR C C 1
ATOM 7592 O O . TYR C 1 111 ? 62.705 111.681 -56.259 1.00 17.93 111 TYR C O 1
ATOM 7601 N N . ARG C 1 112 ? 60.530 111.265 -55.811 1.00 15.64 112 ARG C N 1
ATOM 7602 C CA . ARG C 1 112 ? 60.049 112.587 -56.215 1.00 11.15 112 ARG C CA 1
ATOM 7603 C C . ARG C 1 112 ? 58.977 113.055 -55.234 1.00 13.05 112 ARG C C 1
ATOM 7604 O O . ARG C 1 112 ? 58.088 112.275 -54.873 1.00 14.92 112 ARG C O 1
ATOM 7612 N N . ASP C 1 113 ? 59.091 114.311 -54.780 1.00 12.62 113 ASP C N 1
ATOM 7613 C CA . ASP C 1 113 ? 58.020 114.944 -54.017 1.00 15.33 113 ASP C CA 1
ATOM 7614 C C . ASP C 1 113 ? 56.766 115.052 -54.877 1.00 17.15 113 ASP C C 1
ATOM 7615 O O . ASP C 1 113 ? 56.844 115.295 -56.083 1.00 18.74 113 ASP C O 1
ATOM 7620 N N . THR C 1 114 ? 55.610 114.881 -54.251 1.00 14.07 114 THR C N 1
ATOM 7621 C CA . THR C 1 114 ? 54.338 115.308 -54.822 1.00 9.93 114 THR C CA 1
ATOM 7622 C C . THR C 1 114 ? 53.670 116.263 -53.819 1.00 15.56 114 THR C C 1
ATOM 7623 O O . THR C 1 114 ? 54.278 116.651 -52.814 1.00 14.18 114 THR C O 1
ATOM 7627 N N . ALA C 1 115 ? 52.419 116.652 -54.104 1.00 13.05 115 ALA C N 1
ATOM 7628 C CA . ALA C 1 115 ? 51.821 117.823 -53.451 1.00 13.08 115 ALA C CA 1
ATOM 7629 C C . ALA C 1 115 ? 51.811 117.700 -51.930 1.00 18.56 115 ALA C C 1
ATOM 7630 O O . ALA C 1 115 ? 51.302 116.720 -51.366 1.00 20.11 115 ALA C O 1
ATOM 7632 N N . MET C 1 116 ? 52.367 118.721 -51.272 1.00 17.28 116 MET C N 1
ATOM 7633 C CA . MET C 1 116 ? 52.502 118.777 -49.823 1.00 21.94 116 MET C CA 1
ATOM 7634 C C . MET C 1 116 ? 52.099 120.150 -49.315 1.00 20.01 116 MET C C 1
ATOM 7635 O O . MET C 1 116 ? 52.053 121.122 -50.073 1.00 19.53 116 MET C O 1
ATOM 7640 N N . SER C 1 117 ? 51.874 120.230 -48.002 1.00 14.91 117 SER C N 1
ATOM 7641 C CA . SER C 1 117 ? 51.516 121.497 -47.373 1.00 17.16 117 SER C CA 1
ATOM 7642 C C . SER C 1 117 ? 51.965 121.541 -45.919 1.00 13.30 117 SER C C 1
ATOM 7643 O O . SER C 1 117 ? 51.868 120.544 -45.188 1.00 12.92 117 SER C O 1
ATOM 7646 N N . ARG C 1 118 ? 52.409 122.728 -45.501 1.00 11.88 118 ARG C N 1
ATOM 7647 C CA . ARG C 1 118 ? 52.684 123.002 -44.098 1.00 17.47 118 ARG C CA 1
ATOM 7648 C C . ARG C 1 118 ? 51.416 122.945 -43.255 1.00 14.20 118 ARG C C 1
ATOM 7649 O O . ARG C 1 118 ? 51.500 122.947 -42.023 1.00 15.45 118 ARG C O 1
ATOM 7657 N N . GLN C 1 119 ? 50.242 122.901 -43.886 1.00 15.58 119 GLN C N 1
ATOM 7658 C CA . GLN C 1 119 ? 48.998 122.779 -43.149 1.00 13.07 119 GLN C CA 1
ATOM 7659 C C . GLN C 1 119 ? 48.614 121.334 -42.844 1.00 17.19 119 GLN C C 1
ATOM 7660 O O . GLN C 1 119 ? 47.647 121.113 -42.098 1.00 16.33 119 GLN C O 1
ATOM 7666 N N . ALA C 1 120 ? 49.350 120.352 -43.375 1.00 13.19 120 ALA C N 1
ATOM 7667 C CA . ALA C 1 120 ? 48.984 118.942 -43.266 1.00 10.56 120 ALA C CA 1
ATOM 7668 C C . ALA C 1 120 ? 50.221 118.070 -43.055 1.00 14.24 120 ALA C C 1
ATOM 7669 O O . ALA C 1 120 ? 51.360 118.501 -43.236 1.00 18.22 120 ALA C O 1
ATOM 7671 N N . SER C 1 121 ? 49.984 116.807 -42.701 1.00 14.62 121 SER C N 1
ATOM 7672 C CA . SER C 1 121 ? 51.066 115.907 -42.317 1.00 15.73 121 SER C CA 1
ATOM 7673 C C . SER C 1 121 ? 51.540 115.015 -43.457 1.00 19.09 121 SER C C 1
ATOM 7674 O O . SER C 1 121 ? 52.484 114.246 -43.254 1.00 17.59 121 SER C O 1
ATOM 7677 N N . TYR C 1 122 ? 50.919 115.098 -44.642 1.00 15.08 122 TYR C N 1
ATOM 7678 C CA . TYR C 1 122 ? 51.356 114.281 -45.780 1.00 14.33 122 TYR C CA 1
ATOM 7679 C C . TYR C 1 122 ? 52.840 114.462 -46.038 1.00 15.38 122 TYR C C 1
ATOM 7680 O O . TYR C 1 122 ? 53.349 115.586 -46.012 1.00 14.30 122 TYR C O 1
ATOM 7689 N N . ARG C 1 123 ? 53.512 113.344 -46.320 1.00 14.65 123 ARG C N 1
ATOM 7690 C CA . ARG C 1 123 ? 54.843 113.322 -46.926 1.00 16.66 123 ARG C CA 1
ATOM 7691 C C . ARG C 1 123 ? 54.766 112.333 -48.085 1.00 17.96 123 ARG C C 1
ATOM 7692 O O . ARG C 1 123 ? 55.199 111.180 -47.975 1.00 16.71 123 ARG C O 1
ATOM 7700 N N . PRO C 1 124 ? 54.137 112.731 -49.188 1.00 13.89 124 PRO C N 1
ATOM 7701 C CA . PRO C 1 124 ? 53.807 111.769 -50.239 1.00 11.65 124 PRO C CA 1
ATOM 7702 C C . PRO C 1 124 ? 54.851 111.773 -51.341 1.00 11.80 124 PRO C C 1
ATOM 7703 O O . PRO C 1 124 ? 55.035 112.789 -52.013 1.00 13.29 124 PRO C O 1
ATOM 7707 N N . GLU C 1 125 ? 55.513 110.636 -51.549 1.00 12.25 125 GLU C N 1
ATOM 7708 C CA . GLU C 1 125 ? 56.580 110.511 -52.534 1.00 12.86 125 GLU C CA 1
ATOM 7709 C C . GLU C 1 125 ? 56.161 109.542 -53.623 1.00 10.81 125 GLU C C 1
ATOM 7710 O O . GLU C 1 125 ? 55.642 108.463 -53.330 1.00 17.17 125 GLU C O 1
ATOM 7716 N N . TRP C 1 126 ? 56.373 109.948 -54.862 1.00 13.66 126 TRP C N 1
ATOM 7717 C CA . TRP C 1 126 ? 56.508 109.019 -55.973 1.00 17.33 126 TRP C CA 1
ATOM 7718 C C . TRP C 1 126 ? 57.874 108.358 -55.865 1.00 16.60 126 TRP C C 1
ATOM 7719 O O . TRP C 1 126 ? 58.871 109.040 -55.648 1.00 13.42 126 TRP C O 1
ATOM 7730 N N . ILE C 1 127 ? 57.932 107.030 -55.943 1.00 14.13 127 ILE C N 1
ATOM 7731 C CA . ILE C 1 127 ? 59.214 106.336 -55.787 1.00 13.33 127 ILE C CA 1
ATOM 7732 C C . ILE C 1 127 ? 59.287 105.225 -56.818 1.00 15.15 127 ILE C C 1
ATOM 7733 O O . ILE C 1 127 ? 58.409 104.360 -56.860 1.00 18.96 127 ILE C O 1
ATOM 7738 N N . SER C 1 128 ? 60.330 105.243 -57.643 1.00 15.70 128 SER C N 1
ATOM 7739 C CA . SER C 1 128 ? 60.552 104.205 -58.635 1.00 19.73 128 SER C CA 1
ATOM 7740 C C . SER C 1 128 ? 61.439 103.123 -58.035 1.00 16.13 128 SER C C 1
ATOM 7741 O O . SER C 1 128 ? 62.457 103.435 -57.405 1.00 16.65 128 SER C O 1
ATOM 7744 N N . MET C 1 129 ? 61.050 101.858 -58.222 1.00 14.89 129 MET C N 1
ATOM 7745 C CA . MET C 1 129 ? 61.894 100.729 -57.844 1.00 14.89 129 MET C CA 1
ATOM 7746 C C . MET C 1 129 ? 63.002 100.564 -58.887 1.00 18.36 129 MET C C 1
ATOM 7747 O O . MET C 1 129 ? 62.718 100.297 -60.059 1.00 21.94 129 MET C O 1
ATOM 7752 N N . LEU C 1 130 ? 64.258 100.721 -58.468 1.00 13.71 130 LEU C N 1
ATOM 7753 C CA . LEU C 1 130 ? 65.396 100.548 -59.372 1.00 19.09 130 LEU C CA 1
ATOM 7754 C C . LEU C 1 130 ? 66.093 99.205 -59.216 1.00 21.07 130 LEU C C 1
ATOM 7755 O O . LEU C 1 130 ? 66.981 98.880 -60.021 1.00 19.42 130 LEU C O 1
ATOM 7760 N N . ARG C 1 131 ? 65.735 98.429 -58.201 1.00 16.77 131 ARG C N 1
ATOM 7761 C CA . ARG C 1 131 ? 66.321 97.115 -57.974 1.00 22.54 131 ARG C CA 1
ATOM 7762 C C . ARG C 1 131 ? 65.379 96.038 -58.510 1.00 17.00 131 ARG C C 1
ATOM 7763 O O . ARG C 1 131 ? 64.216 95.964 -58.104 1.00 18.09 131 ARG C O 1
ATOM 7771 N N . VAL C 1 132 ? 65.880 95.222 -59.435 1.00 19.21 132 VAL C N 1
ATOM 7772 C CA . VAL C 1 132 ? 65.125 94.112 -60.014 1.00 22.75 132 VAL C CA 1
ATOM 7773 C C . VAL C 1 132 ? 65.545 92.821 -59.321 1.00 24.03 132 VAL C C 1
ATOM 7774 O O . VAL C 1 132 ? 66.741 92.576 -59.125 1.00 21.49 132 VAL C O 1
ATOM 7778 N N . VAL C 1 133 ? 64.567 92.005 -58.926 1.00 18.65 133 VAL C N 1
ATOM 7779 C CA . VAL C 1 133 ? 64.838 90.689 -58.357 1.00 19.88 133 VAL C CA 1
ATOM 7780 C C . VAL C 1 133 ? 64.314 89.614 -59.300 1.00 18.41 133 VAL C C 1
ATOM 7781 O O . VAL C 1 133 ? 63.507 89.870 -60.196 1.00 21.10 133 VAL C O 1
ATOM 7785 N N . GLU C 1 134 ? 64.759 88.382 -59.069 1.00 18.39 134 GLU C N 1
ATOM 7786 C CA . GLU C 1 134 ? 64.351 87.263 -59.905 1.00 18.53 134 GLU C CA 1
ATOM 7787 C C . GLU C 1 134 ? 63.506 86.242 -59.139 1.00 24.20 134 GLU C C 1
ATOM 7788 O O . GLU C 1 134 ? 63.210 85.161 -59.669 1.00 20.64 134 GLU C O 1
ATOM 7791 N N . ASP C 1 135 ? 63.103 86.563 -57.917 1.00 15.87 135 ASP C N 1
ATOM 7792 C CA . ASP C 1 135 ? 62.236 85.692 -57.136 1.00 17.46 135 ASP C CA 1
ATOM 7793 C C . ASP C 1 135 ? 61.530 86.556 -56.108 1.00 19.29 135 ASP C C 1
ATOM 7794 O O . ASP C 1 135 ? 61.812 87.749 -55.976 1.00 23.20 135 ASP C O 1
ATOM 7799 N N . ASP C 1 136 ? 60.630 85.938 -55.357 1.00 17.48 136 ASP C N 1
ATOM 7800 C CA . ASP C 1 136 ? 59.820 86.627 -54.361 1.00 13.51 136 ASP C CA 1
ATOM 7801 C C . ASP C 1 136 ? 60.188 86.185 -52.948 1.00 16.94 136 ASP C C 1
ATOM 7802 O O . ASP C 1 136 ? 59.360 86.204 -52.035 1.00 22.43 136 ASP C O 1
ATOM 7807 N N . ASP C 1 137 ? 61.434 85.794 -52.775 1.00 18.31 137 ASP C N 1
ATOM 7808 C CA . ASP C 1 137 ? 61.980 85.357 -51.495 1.00 18.77 137 ASP C CA 1
ATOM 7809 C C . ASP C 1 137 ? 62.186 86.554 -50.575 1.00 18.62 137 ASP C C 1
ATOM 7810 O O . ASP C 1 137 ? 62.923 87.482 -50.937 1.00 21.59 137 ASP C O 1
ATOM 7815 N N . PRO C 1 138 ? 61.563 86.587 -49.390 1.00 15.25 138 PRO C N 1
ATOM 7816 C CA . PRO C 1 138 ? 61.745 87.746 -48.508 1.00 20.56 138 PRO C CA 1
ATOM 7817 C C . PRO C 1 138 ? 63.164 87.886 -47.996 1.00 20.42 138 PRO C C 1
ATOM 7818 O O . PRO C 1 138 ? 63.546 88.991 -47.591 1.00 23.36 138 PRO C O 1
ATOM 7822 N N . ASP C 1 139 ? 63.957 86.819 -48.014 1.00 19.36 139 ASP C N 1
ATOM 7823 C CA . ASP C 1 139 ? 65.347 86.888 -47.579 1.00 22.59 139 ASP C CA 1
ATOM 7824 C C . ASP C 1 139 ? 66.319 87.129 -48.732 1.00 20.40 139 ASP C C 1
ATOM 7825 O O . ASP C 1 139 ? 67.526 86.963 -48.544 1.00 24.46 139 ASP C O 1
ATOM 7830 N N . ASN C 1 140 ? 65.827 87.495 -49.910 1.00 18.69 140 ASN C N 1
ATOM 7831 C CA . ASN C 1 140 ? 66.714 87.728 -51.055 1.00 21.15 140 ASN C CA 1
ATOM 7832 C C . ASN C 1 140 ? 67.741 88.796 -50.691 1.00 21.92 140 ASN C C 1
ATOM 7833 O O . ASN C 1 140 ? 67.360 89.877 -50.200 1.00 16.74 140 ASN C O 1
ATOM 7838 N N . PRO C 1 141 ? 69.041 88.538 -50.888 1.00 24.48 141 PRO C N 1
ATOM 7839 C CA . PRO C 1 141 ? 70.054 89.525 -50.481 1.00 25.42 141 PRO C CA 1
ATOM 7840 C C . PRO C 1 141 ? 70.082 90.769 -51.347 1.00 22.46 141 PRO C C 1
ATOM 7841 O O . PRO C 1 141 ? 70.805 91.714 -51.009 1.00 24.45 141 PRO C O 1
ATOM 7845 N N . LEU C 1 142 ? 69.339 90.805 -52.452 1.00 22.50 142 LEU C N 1
ATOM 7846 C CA . LEU C 1 142 ? 69.219 92.029 -53.229 1.00 17.38 142 LEU C CA 1
ATOM 7847 C C . LEU C 1 142 ? 68.259 93.026 -52.597 1.00 23.28 142 LEU C C 1
ATOM 7848 O O . LEU C 1 142 ? 68.225 94.185 -53.012 1.00 21.04 142 LEU C O 1
ATOM 7853 N N . VAL C 1 143 ? 67.470 92.605 -51.618 1.00 20.19 143 VAL C N 1
ATOM 7854 C CA . VAL C 1 143 ? 66.527 93.514 -50.982 1.00 16.65 143 VAL C CA 1
ATOM 7855 C C . VAL C 1 143 ? 67.255 94.300 -49.903 1.00 17.48 143 VAL C C 1
ATOM 7856 O O . VAL C 1 143 ? 67.939 93.721 -49.049 1.00 20.50 143 VAL C O 1
ATOM 7860 N N . GLU C 1 144 ? 67.140 95.623 -49.962 1.00 16.76 144 GLU C N 1
ATOM 7861 C CA . GLU C 1 144 ? 67.747 96.521 -48.989 1.00 16.22 144 GLU C CA 1
ATOM 7862 C C . GLU C 1 144 ? 66.619 97.173 -48.197 1.00 14.56 144 GLU C C 1
ATOM 7863 O O . GLU C 1 144 ? 65.840 97.964 -48.745 1.00 18.66 144 GLU C O 1
ATOM 7869 N N . TRP C 1 145 ? 66.539 96.839 -46.914 1.00 18.34 145 TRP C N 1
ATOM 7870 C CA . TRP C 1 145 ? 65.446 97.243 -46.039 1.00 13.84 145 TRP C CA 1
ATOM 7871 C C . TRP C 1 145 ? 65.706 98.610 -45.420 1.00 15.99 145 TRP C C 1
ATOM 7872 O O . TRP C 1 145 ? 66.855 98.987 -45.161 1.00 24.00 145 TRP C O 1
ATOM 7883 N N . ASN C 1 146 ? 64.629 99.355 -45.176 1.00 16.68 146 ASN C N 1
ATOM 7884 C CA . ASN C 1 146 ? 64.773 100.524 -44.321 1.00 18.42 146 ASN C CA 1
ATOM 7885 C C . ASN C 1 146 ? 64.674 100.064 -42.866 1.00 21.61 146 ASN C C 1
ATOM 7886 O O . ASN C 1 146 ? 64.553 98.869 -42.577 1.00 17.78 146 ASN C O 1
ATOM 7891 N N . LYS C 1 147 ? 64.770 101.012 -41.938 1.00 16.11 147 LYS C N 1
ATOM 7892 C CA . LYS C 1 147 ? 64.743 100.703 -40.516 1.00 18.89 147 LYS C CA 1
ATOM 7893 C C . LYS C 1 147 ? 63.387 100.958 -39.892 1.00 19.68 147 LYS C C 1
ATOM 7894 O O . LYS C 1 147 ? 63.260 100.888 -38.664 1.00 18.59 147 LYS C O 1
ATOM 7900 N N . GLY C 1 148 ? 62.368 101.225 -40.702 1.00 16.61 148 GLY C N 1
ATOM 7901 C CA . GLY C 1 148 ? 61.115 101.720 -40.164 1.00 15.85 148 GLY C CA 1
ATOM 7902 C C . GLY C 1 148 ? 61.197 103.220 -39.981 1.00 17.01 148 GLY C C 1
ATOM 7903 O O . GLY C 1 148 ? 62.250 103.738 -39.594 1.00 20.01 148 GLY C O 1
ATOM 7904 N N . HIS C 1 149 ? 60.114 103.933 -40.281 1.00 16.86 149 HIS C N 1
ATOM 7905 C CA . HIS C 1 149 ? 60.077 105.376 -40.131 1.00 18.82 149 HIS C CA 1
ATOM 7906 C C . HIS C 1 149 ? 58.820 105.775 -39.366 1.00 20.48 149 HIS C C 1
ATOM 7907 O O . HIS C 1 149 ? 57.866 105.005 -39.236 1.00 14.97 149 HIS C O 1
ATOM 7914 N N . LEU C 1 150 ? 58.852 107.002 -38.847 1.00 19.57 150 LEU C N 1
ATOM 7915 C CA . LEU C 1 150 ? 57.825 107.468 -37.922 1.00 21.73 150 LEU C CA 1
ATOM 7916 C C . LEU C 1 150 ? 56.435 107.450 -38.548 1.00 18.26 150 LEU C C 1
ATOM 7917 O O . LEU C 1 150 ? 55.466 107.009 -37.918 1.00 20.50 150 LEU C O 1
ATOM 7922 N N . LEU C 1 151 ? 56.311 107.919 -39.783 1.00 16.40 151 LEU C N 1
ATOM 7923 C CA . LEU C 1 151 ? 54.986 108.159 -40.336 1.00 15.33 151 LEU C CA 1
ATOM 7924 C C . LEU C 1 151 ? 54.306 106.862 -40.761 1.00 18.40 151 LEU C C 1
ATOM 7925 O O . LEU C 1 151 ? 54.954 105.870 -41.130 1.00 17.36 151 LEU C O 1
ATOM 7930 N N . TYR C 1 152 ? 52.978 106.881 -40.682 1.00 17.63 152 TYR C N 1
ATOM 7931 C CA . TYR C 1 152 ? 52.154 105.831 -41.260 1.00 19.67 152 TYR C CA 1
ATOM 7932 C C . TYR C 1 152 ? 52.409 105.717 -42.756 1.00 19.84 152 TYR C C 1
ATOM 7933 O O . TYR C 1 152 ? 52.689 106.710 -43.426 1.00 16.14 152 TYR C O 1
ATOM 7942 N N . GLN C 1 153 ? 52.290 104.495 -43.280 1.00 12.24 153 GLN C N 1
ATOM 7943 C CA . GLN C 1 153 ? 52.376 104.231 -44.716 1.00 18.99 153 GLN C CA 1
ATOM 7944 C C . GLN C 1 153 ? 50.983 104.040 -45.288 1.00 18.44 153 GLN C C 1
ATOM 7945 O O . GLN C 1 153 ? 50.193 103.277 -44.735 1.00 26.09 153 GLN C O 1
ATOM 7951 N N . PHE C 1 154 ? 50.683 104.724 -46.383 1.00 11.01 154 PHE C N 1
ATOM 7952 C CA . PHE C 1 154 ? 49.704 104.234 -47.349 1.00 11.16 154 PHE C CA 1
ATOM 7953 C C . PHE C 1 154 ? 50.420 104.191 -48.690 1.00 14.17 154 PHE C C 1
ATOM 7954 O O . PHE C 1 154 ? 50.900 105.223 -49.169 1.00 14.95 154 PHE C O 1
ATOM 7962 N N . THR C 1 155 ? 50.459 103.019 -49.314 1.00 11.39 155 THR C N 1
ATOM 7963 C CA . THR C 1 155 ? 51.204 102.869 -50.561 1.00 12.44 155 THR C CA 1
ATOM 7964 C C . THR C 1 155 ? 50.296 102.286 -51.628 1.00 11.88 155 THR C C 1
ATOM 7965 O O . THR C 1 155 ? 49.595 101.304 -51.372 1.00 14.29 155 THR C O 1
ATOM 7969 N N . TYR C 1 156 ? 50.317 102.887 -52.819 1.00 13.44 156 TYR C N 1
ATOM 7970 C CA . TYR C 1 156 ? 49.599 102.394 -53.982 1.00 14.54 156 TYR C CA 1
ATOM 7971 C C . TYR C 1 156 ? 50.623 101.926 -55.009 1.00 16.24 156 TYR C C 1
ATOM 7972 O O . TYR C 1 156 ? 51.598 102.636 -55.279 1.00 14.29 156 TYR C O 1
ATOM 7981 N N . PHE C 1 157 ? 50.384 100.757 -55.595 1.00 12.66 157 PHE C N 1
ATOM 7982 C CA . PHE C 1 157 ? 51.373 100.093 -56.444 1.00 14.14 157 PHE C CA 1
ATOM 7983 C C . PHE C 1 157 ? 51.040 100.237 -57.923 1.00 15.09 157 PHE C C 1
ATOM 7984 O O . PHE C 1 157 ? 49.878 100.130 -58.328 1.00 15.82 157 PHE C O 1
ATOM 7992 N N . VAL C 1 158 ? 52.076 100.470 -58.733 1.00 17.00 158 VAL C N 1
ATOM 7993 C CA . VAL C 1 158 ? 51.959 100.477 -60.185 1.00 15.97 158 VAL C CA 1
ATOM 7994 C C . VAL C 1 158 ? 53.024 99.546 -60.748 1.00 19.55 158 VAL C C 1
ATOM 7995 O O . VAL C 1 158 ? 54.221 99.733 -60.487 1.00 16.97 158 VAL C O 1
ATOM 7999 N N . GLY C 1 159 ? 52.596 98.556 -61.518 1.00 15.27 159 GLY C N 1
ATOM 8000 C CA . GLY C 1 159 ? 53.514 97.621 -62.121 1.00 19.07 159 GLY C CA 1
ATOM 8001 C C . GLY C 1 159 ? 53.912 96.506 -61.176 1.00 15.08 159 GLY C C 1
ATOM 8002 O O . GLY C 1 159 ? 53.398 96.381 -60.058 1.00 15.62 159 GLY C O 1
ATOM 8003 N N . PRO C 1 160 ? 54.852 95.679 -61.609 1.00 16.21 160 PRO C N 1
ATOM 8004 C CA . PRO C 1 160 ? 55.219 94.443 -60.874 1.00 19.58 160 PRO C CA 1
ATOM 8005 C C . PRO C 1 160 ? 56.193 94.722 -59.736 1.00 18.51 160 PRO C C 1
ATOM 8006 O O . PRO C 1 160 ? 57.378 94.417 -59.770 1.00 15.10 160 PRO C O 1
ATOM 8010 N N . VAL C 1 161 ? 55.672 95.329 -58.677 1.00 14.86 161 VAL C N 1
ATOM 8011 C CA . VAL C 1 161 ? 56.453 95.672 -57.494 1.00 14.16 161 VAL C CA 1
ATOM 8012 C C . VAL C 1 161 ? 56.252 94.602 -56.429 1.00 16.92 161 VAL C C 1
ATOM 8013 O O . VAL C 1 161 ? 55.120 94.164 -56.170 1.00 15.57 161 VAL C O 1
ATOM 8017 N N . ASN C 1 162 ? 57.350 94.186 -55.799 1.00 14.87 162 ASN C N 1
ATOM 8018 C CA . ASN C 1 162 ? 57.294 93.335 -54.619 1.00 13.72 162 ASN C CA 1
ATOM 8019 C C . ASN C 1 162 ? 57.323 94.202 -53.368 1.00 14.62 162 ASN C C 1
ATOM 8020 O O . ASN C 1 162 ? 58.142 95.119 -53.257 1.00 16.95 162 ASN C O 1
ATOM 8025 N N . TYR C 1 163 ? 56.430 93.913 -52.430 1.00 13.00 163 TYR C N 1
ATOM 8026 C CA . TYR C 1 163 ? 56.393 94.600 -51.151 1.00 15.55 163 TYR C CA 1
ATOM 8027 C C . TYR C 1 163 ? 57.005 93.691 -50.093 1.00 19.26 163 TYR C C 1
ATOM 8028 O O . TYR C 1 163 ? 56.591 92.536 -49.944 1.00 17.99 163 TYR C O 1
ATOM 8037 N N . TYR C 1 164 ? 58.008 94.205 -49.391 1.00 14.04 164 TYR C N 1
ATOM 8038 C CA . TYR C 1 164 ? 58.674 93.494 -48.308 1.00 12.55 164 TYR C CA 1
ATOM 8039 C C . TYR C 1 164 ? 58.349 94.182 -46.994 1.00 12.21 164 TYR C C 1
ATOM 8040 O O . TYR C 1 164 ? 58.417 95.409 -46.910 1.00 14.49 164 TYR C O 1
ATOM 8049 N N . PHE C 1 165 ? 58.006 93.403 -45.969 1.00 16.02 165 PHE C N 1
ATOM 8050 C CA . PHE C 1 165 ? 57.642 94.025 -44.703 1.00 18.81 165 PHE C CA 1
ATOM 8051 C C . PHE C 1 165 ? 58.044 93.112 -43.558 1.00 19.57 165 PHE C C 1
ATOM 8052 O O . PHE C 1 165 ? 58.081 91.883 -43.694 1.00 16.92 165 PHE C O 1
ATOM 8060 N N . ARG C 1 166 ? 58.351 93.734 -42.426 1.00 16.91 166 ARG C N 1
ATOM 8061 C CA . ARG C 1 166 ? 58.938 93.035 -41.294 1.00 18.11 166 ARG C CA 1
ATOM 8062 C C . ARG C 1 166 ? 58.114 93.310 -40.051 1.00 14.03 166 ARG C C 1
ATOM 8063 O O . ARG C 1 166 ? 57.656 94.437 -39.844 1.00 13.59 166 ARG C O 1
ATOM 8071 N N . SER C 1 167 ? 57.934 92.278 -39.228 1.00 16.50 167 SER C N 1
ATOM 8072 C CA . SER C 1 167 ? 57.260 92.441 -37.949 1.00 14.85 167 SER C CA 1
ATOM 8073 C C . SER C 1 167 ? 57.725 91.324 -37.026 1.00 17.55 167 SER C C 1
ATOM 8074 O O . SER C 1 167 ? 57.834 90.174 -37.452 1.00 20.53 167 SER C O 1
ATOM 8077 N N . GLY C 1 168 ? 58.015 91.675 -35.777 1.00 19.98 168 GLY C N 1
ATOM 8078 C CA . GLY C 1 168 ? 58.590 90.700 -34.864 1.00 27.99 168 GLY C CA 1
ATOM 8079 C C . GLY C 1 168 ? 59.882 90.092 -35.367 1.00 24.22 168 GLY C C 1
ATOM 8080 O O . GLY C 1 168 ? 60.187 88.941 -35.043 1.00 31.39 168 GLY C O 1
ATOM 8081 N N . GLY C 1 169 ? 60.637 90.829 -36.176 1.00 25.26 169 GLY C N 1
ATOM 8082 C CA . GLY C 1 169 ? 61.865 90.321 -36.752 1.00 26.55 169 GLY C CA 1
ATOM 8083 C C . GLY C 1 169 ? 61.696 89.336 -37.887 1.00 31.23 169 GLY C C 1
ATOM 8084 O O . GLY C 1 169 ? 62.705 88.843 -38.408 1.00 25.53 169 GLY C O 1
ATOM 8085 N N . ARG C 1 170 ? 60.462 89.030 -38.288 1.00 20.99 170 ARG C N 1
ATOM 8086 C CA . ARG C 1 170 ? 60.188 88.106 -39.380 1.00 23.99 170 ARG C CA 1
ATOM 8087 C C . ARG C 1 170 ? 59.908 88.879 -40.662 1.00 18.75 170 ARG C C 1
ATOM 8088 O O . ARG C 1 170 ? 59.133 89.842 -40.656 1.00 20.45 170 ARG C O 1
ATOM 8096 N N . SER C 1 171 ? 60.525 88.447 -41.758 1.00 18.84 171 SER C N 1
ATOM 8097 C CA . SER C 1 171 ? 60.411 89.113 -43.048 1.00 18.57 171 SER C CA 1
ATOM 8098 C C . SER C 1 171 ? 59.341 88.446 -43.906 1.00 20.99 171 SER C C 1
ATOM 8099 O O . SER C 1 171 ? 59.158 87.229 -43.869 1.00 24.38 171 SER C O 1
ATOM 8102 N N . HIS C 1 172 ? 58.636 89.264 -44.681 1.00 14.97 172 HIS C N 1
ATOM 8103 C CA . HIS C 1 172 ? 57.565 88.818 -45.558 1.00 14.68 172 HIS C CA 1
ATOM 8104 C C . HIS C 1 172 ? 57.734 89.491 -46.907 1.00 16.86 172 HIS C C 1
ATOM 8105 O O . HIS C 1 172 ? 58.253 90.608 -46.992 1.00 18.42 172 HIS C O 1
ATOM 8112 N N . CYS C 1 173 ? 57.261 88.821 -47.956 1.00 15.47 173 CYS C N 1
ATOM 8113 C CA . CYS C 1 173 ? 57.226 89.405 -49.293 1.00 17.83 173 CYS C CA 1
ATOM 8114 C C . CYS C 1 173 ? 55.884 89.094 -49.935 1.00 19.52 173 CYS C C 1
ATOM 8115 O O . CYS C 1 173 ? 55.483 87.928 -49.996 1.00 15.76 173 CYS C O 1
ATOM 8118 N N . VAL C 1 174 ? 55.178 90.131 -50.371 1.00 15.42 174 VAL C N 1
ATOM 8119 C CA . VAL C 1 174 ? 53.922 89.957 -51.098 1.00 13.07 174 VAL C CA 1
ATOM 8120 C C . VAL C 1 174 ? 54.053 90.630 -52.458 1.00 18.23 174 VAL C C 1
ATOM 8121 O O . VAL C 1 174 ? 54.140 91.871 -52.531 1.00 17.42 174 VAL C O 1
ATOM 8125 N N . PRO C 1 175 ? 54.111 89.851 -53.541 1.00 14.75 175 PRO C N 1
ATOM 8126 C CA . PRO C 1 175 ? 54.158 90.436 -54.888 1.00 14.36 175 PRO C CA 1
ATOM 8127 C C . PRO C 1 175 ? 52.886 91.214 -55.178 1.00 19.62 175 PRO C C 1
ATOM 8128 O O . PRO C 1 175 ? 51.778 90.695 -55.017 1.00 21.35 175 PRO C O 1
ATOM 8132 N N . MET C 1 176 ? 53.051 92.474 -55.592 1.00 15.90 176 MET C N 1
ATOM 8133 C CA . MET C 1 176 ? 51.941 93.362 -55.904 1.00 17.75 176 MET C CA 1
ATOM 8134 C C . MET C 1 176 ? 51.831 93.572 -57.406 1.00 15.98 176 MET C C 1
ATOM 8135 O O . MET C 1 176 ? 52.723 93.229 -58.184 1.00 19.36 176 MET C O 1
ATOM 8140 N N . ASN C 1 177 ? 50.694 94.137 -57.800 1.00 15.55 177 ASN C N 1
ATOM 8141 C CA . ASN C 1 177 ? 50.448 94.563 -59.166 1.00 16.09 177 ASN C CA 1
ATOM 8142 C C . ASN C 1 177 ? 49.706 95.895 -59.124 1.00 15.13 177 ASN C C 1
ATOM 8143 O O . ASN C 1 177 ? 49.274 96.354 -58.066 1.00 18.62 177 ASN C O 1
ATOM 8148 N N . THR C 1 178 ? 49.524 96.495 -60.299 1.00 19.12 178 THR C N 1
ATOM 8149 C CA . THR C 1 178 ? 48.887 97.802 -60.391 1.00 20.41 178 THR C CA 1
ATOM 8150 C C . THR C 1 178 ? 47.522 97.769 -59.730 1.00 13.86 178 THR C C 1
ATOM 8151 O O . THR C 1 178 ? 46.709 96.889 -60.023 1.00 16.53 178 THR C O 1
ATOM 8155 N N . GLY C 1 179 ? 47.273 98.721 -58.828 1.00 16.33 179 GLY C N 1
ATOM 8156 C CA . GLY C 1 179 ? 45.997 98.799 -58.136 1.00 19.33 179 GLY C CA 1
ATOM 8157 C C . GLY C 1 179 ? 45.956 98.173 -56.754 1.00 19.38 179 GLY C C 1
ATOM 8158 O O . GLY C 1 179 ? 45.003 98.441 -55.997 1.00 17.13 179 GLY C O 1
ATOM 8159 N N . ASP C 1 180 ? 46.951 97.368 -56.386 1.00 15.75 180 ASP C N 1
ATOM 8160 C CA . ASP C 1 180 ? 47.043 96.924 -55.000 1.00 17.18 180 ASP C CA 1
ATOM 8161 C C . ASP C 1 180 ? 47.480 98.087 -54.117 1.00 12.80 180 ASP C C 1
ATOM 8162 O O . ASP C 1 180 ? 47.969 99.111 -54.594 1.00 13.64 180 ASP C O 1
ATOM 8167 N N . SER C 1 181 ? 47.265 97.935 -52.810 1.00 12.94 181 SER C N 1
ATOM 8168 C CA . SER C 1 181 ? 47.631 98.984 -51.877 1.00 14.81 181 SER C CA 1
ATOM 8169 C C . SER C 1 181 ? 47.859 98.361 -50.510 1.00 14.26 181 SER C C 1
ATOM 8170 O O . SER C 1 181 ? 47.392 97.253 -50.225 1.00 14.91 181 SER C O 1
ATOM 8173 N N . VAL C 1 182 ? 48.581 99.090 -49.664 1.00 11.65 182 VAL C N 1
ATOM 8174 C CA . VAL C 1 182 ? 48.878 98.634 -48.316 1.00 14.54 182 VAL C CA 1
ATOM 8175 C C . VAL C 1 182 ? 48.886 99.829 -47.364 1.00 17.95 182 VAL C C 1
ATOM 8176 O O . VAL C 1 182 ? 49.255 100.948 -47.741 1.00 14.93 182 VAL C O 1
ATOM 8180 N N . TRP C 1 183 ? 48.425 99.598 -46.135 1.00 11.39 183 TRP C N 1
ATOM 8181 C CA . TRP C 1 183 ? 48.461 100.585 -45.063 1.00 11.35 183 TRP C CA 1
ATOM 8182 C C . TRP C 1 183 ? 49.347 100.010 -43.968 1.00 16.35 183 TRP C C 1
ATOM 8183 O O . TRP C 1 183 ? 49.208 98.830 -43.630 1.00 16.66 183 TRP C O 1
ATOM 8194 N N . GLY C 1 184 ? 50.258 100.815 -43.430 1.00 17.48 184 GLY C N 1
ATOM 8195 C CA . GLY C 1 184 ? 51.273 100.300 -42.527 1.00 19.58 184 GLY C CA 1
ATOM 8196 C C . GLY C 1 184 ? 51.452 101.158 -41.290 1.00 16.60 184 GLY C C 1
ATOM 8197 O O . GLY C 1 184 ? 51.341 102.384 -41.330 1.00 16.49 184 GLY C O 1
ATOM 8198 N N . LEU C 1 185 ? 51.788 100.493 -40.193 1.00 12.72 185 LEU C N 1
ATOM 8199 C CA . LEU C 1 185 ? 51.955 101.138 -38.897 1.00 16.43 185 LEU C CA 1
ATOM 8200 C C . LEU C 1 185 ? 53.325 101.803 -38.768 1.00 15.68 185 LEU C C 1
ATOM 8201 O O . LEU C 1 185 ? 54.278 101.437 -39.468 1.00 18.89 185 LEU C O 1
ATOM 8206 N N . PRO C 1 186 ? 53.438 102.793 -37.880 1.00 16.16 186 PRO C N 1
ATOM 8207 C CA . PRO C 1 186 ? 54.723 103.459 -37.652 1.00 12.28 186 PRO C CA 1
ATOM 8208 C C . PRO C 1 186 ? 55.838 102.484 -37.308 1.00 14.95 186 PRO C C 1
ATOM 8209 O O . PRO C 1 186 ? 55.650 101.526 -36.550 1.00 14.81 186 PRO C O 1
ATOM 8213 N N . PHE C 1 187 ? 57.000 102.737 -37.909 1.00 16.32 187 PHE C N 1
ATOM 8214 C CA . PHE C 1 187 ? 58.278 102.080 -37.656 1.00 24.31 187 PHE C CA 1
ATOM 8215 C C . PHE C 1 187 ? 58.327 100.628 -38.121 1.00 21.45 187 PHE C C 1
ATOM 8216 O O . PHE C 1 187 ? 59.272 99.922 -37.777 1.00 18.07 187 PHE C O 1
ATOM 8224 N N . ALA C 1 188 ? 57.357 100.170 -38.917 1.00 15.08 188 ALA C N 1
ATOM 8225 C CA . ALA C 1 188 ? 57.427 98.835 -39.502 1.00 11.16 188 ALA C CA 1
ATOM 8226 C C . ALA C 1 188 ? 58.431 98.840 -40.654 1.00 13.34 188 ALA C C 1
ATOM 8227 O O . ALA C 1 188 ? 58.235 99.582 -41.623 1.00 15.37 188 ALA C O 1
ATOM 8229 N N . PRO C 1 189 ? 59.519 98.077 -40.578 1.00 16.70 189 PRO C N 1
ATOM 8230 C CA . PRO C 1 189 ? 60.517 98.119 -41.654 1.00 16.88 189 PRO C CA 1
ATOM 8231 C C . PRO C 1 189 ? 59.979 97.470 -42.917 1.00 19.19 189 PRO C C 1
ATOM 8232 O O . PRO C 1 189 ? 59.224 96.495 -42.863 1.00 14.69 189 PRO C O 1
ATOM 8236 N N . HIS C 1 190 ? 60.376 98.022 -44.069 1.00 14.30 190 HIS C N 1
ATOM 8237 C CA . HIS C 1 190 ? 59.854 97.529 -45.333 1.00 12.91 190 HIS C CA 1
ATOM 8238 C C . HIS C 1 190 ? 60.826 97.866 -46.457 1.00 14.39 190 HIS C C 1
ATOM 8239 O O . HIS C 1 190 ? 61.826 98.559 -46.260 1.00 14.24 190 HIS C O 1
ATOM 8246 N N . SER C 1 191 ? 60.525 97.331 -47.637 1.00 15.42 191 SER C N 1
ATOM 8247 C CA . SER C 1 191 ? 61.330 97.570 -48.831 1.00 14.68 191 SER C CA 1
ATOM 8248 C C . SER C 1 191 ? 60.465 97.293 -50.055 1.00 12.53 191 SER C C 1
ATOM 8249 O O . SER C 1 191 ? 59.366 96.750 -49.953 1.00 14.45 191 SER C O 1
ATOM 8252 N N . PHE C 1 192 ? 60.980 97.680 -51.223 1.00 13.75 192 PHE C N 1
ATOM 8253 C CA . PHE C 1 192 ? 60.297 97.474 -52.492 1.00 15.03 192 PHE C CA 1
ATOM 8254 C C . PHE C 1 192 ? 61.339 97.084 -53.533 1.00 14.83 192 PHE C C 1
ATOM 8255 O O . PHE C 1 192 ? 62.464 97.588 -53.499 1.00 14.66 192 PHE C O 1
ATOM 8263 N N . THR C 1 193 ? 60.966 96.186 -54.441 1.00 14.12 193 THR C N 1
ATOM 8264 C CA . THR C 1 193 ? 61.781 95.859 -55.609 1.00 14.50 193 THR C CA 1
ATOM 8265 C C . THR C 1 193 ? 60.845 95.670 -56.794 1.00 14.55 193 THR C C 1
ATOM 8266 O O . THR C 1 193 ? 59.627 95.621 -56.642 1.00 16.56 193 THR C O 1
ATOM 8270 N N . ALA C 1 194 ? 61.428 95.516 -57.982 1.00 16.16 194 ALA C N 1
ATOM 8271 C CA . ALA C 1 194 ? 60.684 95.261 -59.210 1.00 19.21 194 ALA C CA 1
ATOM 8272 C C . ALA C 1 194 ? 60.902 93.818 -59.642 1.00 17.96 194 ALA C C 1
ATOM 8273 O O . ALA C 1 194 ? 61.997 93.277 -59.477 1.00 18.25 194 ALA C O 1
ATOM 8275 N N . ARG C 1 195 ? 59.865 93.195 -60.196 1.00 15.91 195 ARG C N 1
ATOM 8276 C CA . ARG C 1 195 ? 60.018 91.827 -60.685 1.00 16.36 195 ARG C CA 1
ATOM 8277 C C . ARG C 1 195 ? 60.486 91.775 -62.121 1.00 22.95 195 ARG C C 1
ATOM 8278 O O . ARG C 1 195 ? 60.768 90.684 -62.621 1.00 18.97 195 ARG C O 1
ATOM 8286 N N . SER C 1 196 ? 60.571 92.925 -62.780 1.00 26.35 196 SER C N 1
ATOM 8287 C CA . SER C 1 196 ? 60.906 93.003 -64.188 1.00 26.32 196 SER C CA 1
ATOM 8288 C C . SER C 1 196 ? 61.550 94.351 -64.452 1.00 29.43 196 SER C C 1
ATOM 8289 O O . SER C 1 196 ? 61.235 95.341 -63.791 1.00 24.34 196 SER C O 1
ATOM 8292 N N . ALA C 1 197 ? 62.468 94.381 -65.416 1.00 29.05 197 ALA C N 1
ATOM 8293 C CA . ALA C 1 197 ? 62.983 95.640 -65.925 1.00 27.61 197 ALA C CA 1
ATOM 8294 C C . ALA C 1 197 ? 62.253 96.094 -67.177 1.00 35.90 197 ALA C C 1
ATOM 8295 O O . ALA C 1 197 ? 62.664 97.079 -67.795 1.00 41.34 197 ALA C O 1
ATOM 8297 N N . ASP C 1 198 ? 61.177 95.405 -67.554 1.00 35.30 198 ASP C N 1
ATOM 8298 C CA . ASP C 1 198 ? 60.559 95.572 -68.862 1.00 44.24 198 ASP C CA 1
ATOM 8299 C C . ASP C 1 198 ? 59.336 96.473 -68.846 1.00 41.75 198 ASP C C 1
ATOM 8300 O O . ASP C 1 198 ? 58.741 96.699 -69.905 1.00 33.44 198 ASP C O 1
ATOM 8305 N N . GLU C 1 199 ? 58.939 96.986 -67.685 1.00 32.23 199 GLU C N 1
ATOM 8306 C CA . GLU C 1 199 ? 57.773 97.851 -67.594 1.00 35.19 199 GLU C CA 1
ATOM 8307 C C . GLU C 1 199 ? 57.911 98.711 -66.345 1.00 26.47 199 GLU C C 1
ATOM 8308 O O . GLU C 1 199 ? 58.690 98.379 -65.442 1.00 24.15 199 GLU C O 1
ATOM 8314 N N . PRO C 1 200 ? 57.209 99.840 -66.282 1.00 25.47 200 PRO C N 1
ATOM 8315 C CA . PRO C 1 200 ? 57.362 100.721 -65.120 1.00 24.80 200 PRO C CA 1
ATOM 8316 C C . PRO C 1 200 ? 56.955 100.006 -63.842 1.00 26.44 200 PRO C C 1
ATOM 8317 O O . PRO C 1 200 ? 55.967 99.269 -63.802 1.00 22.24 200 PRO C O 1
ATOM 8321 N N . ALA C 1 201 ? 57.761 100.197 -62.802 1.00 21.56 201 ALA C N 1
ATOM 8322 C CA . ALA C 1 201 ? 57.490 99.621 -61.491 1.00 24.17 201 ALA C CA 1
ATOM 8323 C C . ALA C 1 201 ? 57.750 100.710 -60.461 1.00 25.22 201 ALA C C 1
ATOM 8324 O O . ALA C 1 201 ? 58.903 101.090 -60.227 1.00 16.05 201 ALA C O 1
ATOM 8326 N N . TYR C 1 202 ? 56.684 101.214 -59.849 1.00 16.92 202 TYR C N 1
ATOM 8327 C CA . TYR C 1 202 ? 56.828 102.335 -58.931 1.00 16.90 202 TYR C CA 1
ATOM 8328 C C . TYR C 1 202 ? 55.627 102.378 -58.009 1.00 18.82 202 TYR C C 1
ATOM 8329 O O . TYR C 1 202 ? 54.649 101.643 -58.180 1.00 15.98 202 TYR C O 1
ATOM 8338 N N . ILE C 1 203 ? 55.724 103.253 -57.014 1.00 13.73 203 ILE C N 1
ATOM 8339 C CA . ILE C 1 203 ? 54.685 103.376 -56.002 1.00 12.78 203 ILE C CA 1
ATOM 8340 C C . ILE C 1 203 ? 54.410 104.847 -55.760 1.00 15.93 203 ILE C C 1
ATOM 8341 O O . ILE C 1 203 ? 55.245 105.717 -56.015 1.00 13.52 203 ILE C O 1
ATOM 8346 N N . LEU C 1 204 ? 53.210 105.112 -55.282 1.00 13.15 204 LEU C N 1
ATOM 8347 C CA . LEU C 1 204 ? 52.895 106.358 -54.606 1.00 13.31 204 LEU C CA 1
ATOM 8348 C C . LEU C 1 204 ? 52.952 106.031 -53.124 1.00 16.66 204 LEU C C 1
ATOM 8349 O O . LEU C 1 204 ? 52.078 105.331 -52.602 1.00 15.37 204 LEU C O 1
ATOM 8354 N N . ALA C 1 205 ? 54.022 106.472 -52.462 1.00 15.90 205 ALA C N 1
ATOM 8355 C CA . ALA C 1 205 ? 54.247 106.191 -51.047 1.00 21.98 205 ALA C CA 1
ATOM 8356 C C . ALA C 1 205 ? 53.755 107.404 -50.265 1.00 18.76 205 ALA C C 1
ATOM 8357 O O . ALA C 1 205 ? 54.507 108.344 -49.994 1.00 14.38 205 ALA C O 1
ATOM 8359 N N . LEU C 1 206 ? 52.472 107.376 -49.897 1.00 15.34 206 LEU C N 1
ATOM 8360 C CA . LEU C 1 206 ? 51.798 108.525 -49.306 1.00 15.28 206 LEU C CA 1
ATOM 8361 C C . LEU C 1 206 ? 51.857 108.392 -47.787 1.00 18.92 206 LEU C C 1
ATOM 8362 O O . LEU C 1 206 ? 50.901 107.987 -47.141 1.00 21.93 206 LEU C O 1
ATOM 8367 N N . THR C 1 207 ? 53.014 108.712 -47.215 1.00 13.19 207 THR C N 1
ATOM 8368 C CA . THR C 1 207 ? 53.111 108.630 -45.769 1.00 14.33 207 THR C CA 1
ATOM 8369 C C . THR C 1 207 ? 52.465 109.859 -45.154 1.00 15.72 207 THR C C 1
ATOM 8370 O O . THR C 1 207 ? 52.360 110.910 -45.784 1.00 16.82 207 THR C O 1
ATOM 8374 N N . TYR C 1 208 ? 52.027 109.719 -43.908 1.00 13.74 208 TYR C N 1
ATOM 8375 C CA . TYR C 1 208 ? 51.323 110.817 -43.258 1.00 12.82 208 TYR C CA 1
ATOM 8376 C C . TYR C 1 208 ? 51.363 110.592 -41.755 1.00 20.38 208 TYR C C 1
ATOM 8377 O O . TYR C 1 208 ? 51.717 109.514 -41.270 1.00 16.67 208 TYR C O 1
ATOM 8386 N N . GLY C 1 209 ? 51.008 111.635 -41.021 1.00 16.46 209 GLY C N 1
ATOM 8387 C CA . GLY C 1 209 ? 51.035 111.597 -39.578 1.00 18.19 209 GLY C CA 1
ATOM 8388 C C . GLY C 1 209 ? 49.635 111.463 -39.003 1.00 29.04 209 GLY C C 1
ATOM 8389 O O . GLY C 1 209 ? 48.635 111.679 -39.681 1.00 27.65 209 GLY C O 1
ATOM 8390 N N . GLY C 1 210 ? 49.576 111.070 -37.740 1.00 39.20 210 GLY C N 1
ATOM 8391 C CA . GLY C 1 210 ? 48.310 111.012 -37.038 1.00 33.67 210 GLY C CA 1
ATOM 8392 C C . GLY C 1 210 ? 48.343 111.923 -35.834 1.00 28.19 210 GLY C C 1
ATOM 8393 O O . GLY C 1 210 ? 49.008 112.964 -35.849 1.00 26.84 210 GLY C O 1
ATOM 8394 N N . GLU C 1 211 ? 47.640 111.547 -34.769 1.00 23.17 211 GLU C N 1
ATOM 8395 C CA . GLU C 1 211 ? 47.771 112.354 -33.567 1.00 25.86 211 GLU C CA 1
ATOM 8396 C C . GLU C 1 211 ? 49.118 112.146 -32.891 1.00 16.80 211 GLU C C 1
ATOM 8397 O O . GLU C 1 211 ? 49.477 112.938 -32.019 1.00 21.31 211 GLU C O 1
ATOM 8399 N N . LEU C 1 212 ? 49.872 111.116 -33.284 1.00 19.20 212 LEU C N 1
ATOM 8400 C CA . LEU C 1 212 ? 51.204 110.898 -32.716 1.00 22.37 212 LEU C CA 1
ATOM 8401 C C . LEU C 1 212 ? 52.128 112.091 -32.929 1.00 21.95 212 LEU C C 1
ATOM 8402 O O . LEU C 1 212 ? 52.958 112.403 -32.066 1.00 20.89 212 LEU C O 1
ATOM 8407 N N . THR C 1 213 ? 52.048 112.743 -34.081 1.00 20.84 213 THR C N 1
ATOM 8408 C CA . THR C 1 213 ? 53.001 113.809 -34.354 1.00 19.92 213 THR C CA 1
ATOM 8409 C C . THR C 1 213 ? 52.479 115.141 -33.814 1.00 26.25 213 THR C C 1
ATOM 8410 O O . THR C 1 213 ? 51.274 115.365 -33.704 1.00 25.96 213 THR C O 1
ATOM 8414 N N . GLY C 1 214 ? 53.402 116.012 -33.446 1.00 27.92 214 GLY C N 1
ATOM 8415 C CA . GLY C 1 214 ? 53.039 117.332 -32.961 1.00 21.43 214 GLY C CA 1
ATOM 8416 C C . GLY C 1 214 ? 52.964 117.358 -31.450 1.00 17.88 214 GLY C C 1
ATOM 8417 O O . GLY C 1 214 ? 53.863 116.849 -30.769 1.00 22.58 214 GLY C O 1
ATOM 8418 N N . ASP C 1 215 ? 51.889 117.963 -30.925 1.00 15.87 215 ASP C N 1
ATOM 8419 C CA . ASP C 1 215 ? 51.765 118.190 -29.484 1.00 16.94 215 ASP C CA 1
ATOM 8420 C C . ASP C 1 215 ? 52.075 116.936 -28.674 1.00 18.89 215 ASP C C 1
ATOM 8421 O O . ASP C 1 215 ? 52.799 116.997 -27.673 1.00 15.49 215 ASP C O 1
ATOM 8426 N N . ALA C 1 216 ? 51.508 115.791 -29.072 1.00 13.34 216 ALA C N 1
ATOM 8427 C CA . ALA C 1 216 ? 51.674 114.597 -28.247 1.00 15.10 216 ALA C CA 1
ATOM 8428 C C . ALA C 1 216 ? 53.136 114.204 -28.154 1.00 13.00 216 ALA C C 1
ATOM 8429 O O . ALA C 1 216 ? 53.628 113.885 -27.068 1.00 13.29 216 ALA C O 1
ATOM 8431 N N . GLN C 1 217 ? 53.863 114.240 -29.284 1.00 14.48 217 GLN C N 1
ATOM 8432 C CA . GLN C 1 217 ? 55.273 113.857 -29.239 1.00 13.09 217 GLN C CA 1
ATOM 8433 C C . GLN C 1 217 ? 56.070 114.789 -28.335 1.00 13.47 217 GLN C C 1
ATOM 8434 O O . GLN C 1 217 ? 56.976 114.344 -27.615 1.00 13.46 217 GLN C O 1
ATOM 8440 N N . ARG C 1 218 ? 55.760 116.092 -28.379 1.00 14.43 218 ARG C N 1
ATOM 8441 C CA . ARG C 1 218 ? 56.460 117.064 -27.540 1.00 17.74 218 ARG C CA 1
ATOM 8442 C C . ARG C 1 218 ? 56.284 116.745 -26.065 1.00 17.70 218 ARG C C 1
ATOM 8443 O O . ARG C 1 218 ? 57.244 116.780 -25.287 1.00 15.57 218 ARG C O 1
ATOM 8451 N N . GLU C 1 219 ? 55.043 116.508 -25.645 1.00 14.35 219 GLU C N 1
ATOM 8452 C CA . GLU C 1 219 ? 54.792 116.202 -24.241 1.00 17.00 219 GLU C CA 1
ATOM 8453 C C . GLU C 1 219 ? 55.467 114.895 -23.840 1.00 16.77 219 GLU C C 1
ATOM 8454 O O . GLU C 1 219 ? 56.233 114.838 -22.870 1.00 14.51 219 GLU C O 1
ATOM 8460 N N . LEU C 1 220 ? 55.169 113.822 -24.567 1.00 17.87 220 LEU C N 1
ATOM 8461 C CA . LEU C 1 220 ? 55.694 112.516 -24.190 1.00 14.31 220 LEU C CA 1
ATOM 8462 C C . LEU C 1 220 ? 57.216 112.508 -24.185 1.00 15.37 220 LEU C C 1
ATOM 8463 O O . LEU C 1 220 ? 57.828 111.841 -23.344 1.00 16.51 220 LEU C O 1
ATOM 8468 N N . ALA C 1 221 ? 57.848 113.269 -25.084 1.00 14.71 221 ALA C N 1
ATOM 8469 C CA . ALA C 1 221 ? 59.304 113.331 -25.075 1.00 15.03 221 ALA C CA 1
ATOM 8470 C C . ALA C 1 221 ? 59.838 113.967 -23.797 1.00 20.05 221 ALA C C 1
ATOM 8471 O O . ALA C 1 221 ? 60.935 113.601 -23.354 1.00 19.66 221 ALA C O 1
ATOM 8473 N N . THR C 1 222 ? 59.082 114.882 -23.160 1.00 16.59 222 THR C N 1
ATOM 8474 C CA . THR C 1 222 ? 59.565 115.383 -21.873 1.00 16.92 222 THR C CA 1
ATOM 8475 C C . THR C 1 222 ? 59.311 114.394 -20.731 1.00 18.81 222 THR C C 1
ATOM 8476 O O . THR C 1 222 ? 60.075 114.390 -19.759 1.00 19.84 222 THR C O 1
ATOM 8480 N N . PHE C 1 223 ? 58.266 113.562 -20.817 1.00 17.64 223 PHE C N 1
ATOM 8481 C CA . PHE C 1 223 ? 57.991 112.612 -19.735 1.00 20.75 223 PHE C CA 1
ATOM 8482 C C . PHE C 1 223 ? 59.003 111.476 -19.704 1.00 21.42 223 PHE C C 1
ATOM 8483 O O . PHE C 1 223 ? 59.296 110.942 -18.624 1.00 20.54 223 PHE C O 1
ATOM 8491 N N . GLY C 1 224 ? 59.517 111.076 -20.866 1.00 19.02 224 GLY C N 1
ATOM 8492 C CA . GLY C 1 224 ? 60.516 110.032 -20.966 1.00 21.72 224 GLY C CA 1
ATOM 8493 C C . GLY C 1 224 ? 59.920 108.719 -21.440 1.00 23.33 224 GLY C C 1
ATOM 8494 O O . GLY C 1 224 ? 58.703 108.543 -21.542 1.00 15.78 224 GLY C O 1
ATOM 8495 N N . ARG C 1 225 ? 60.821 107.776 -21.742 1.00 19.36 225 ARG C N 1
ATOM 8496 C CA . ARG C 1 225 ? 60.400 106.511 -22.343 1.00 19.94 225 ARG C CA 1
ATOM 8497 C C . ARG C 1 225 ? 59.584 105.657 -21.376 1.00 20.04 225 ARG C C 1
ATOM 8498 O O . ARG C 1 225 ? 58.635 104.979 -21.795 1.00 23.75 225 ARG C O 1
ATOM 8500 N N . ALA C 1 226 ? 59.936 105.655 -20.091 1.00 20.05 226 ALA C N 1
ATOM 8501 C CA . ALA C 1 226 ? 59.234 104.780 -19.154 1.00 24.59 226 ALA C CA 1
ATOM 8502 C C . ALA C 1 226 ? 57.791 105.229 -18.966 1.00 24.41 226 ALA C C 1
ATOM 8503 O O . ALA C 1 226 ? 56.865 104.412 -19.033 1.00 22.53 226 ALA C O 1
ATOM 8505 N N . VAL C 1 227 ? 57.578 106.531 -18.735 1.00 23.23 227 VAL C N 1
ATOM 8506 C CA . VAL C 1 227 ? 56.216 107.044 -18.607 1.00 17.21 227 VAL C CA 1
ATOM 8507 C C . VAL C 1 227 ? 55.441 106.822 -19.900 1.00 17.13 227 VAL C C 1
ATOM 8508 O O . VAL C 1 227 ? 54.265 106.428 -19.883 1.00 17.36 227 VAL C O 1
ATOM 8512 N N . THR C 1 228 ? 56.072 107.109 -21.044 1.00 17.71 228 THR C N 1
ATOM 8513 C CA . THR C 1 228 ? 55.361 106.968 -22.308 1.00 14.59 228 THR C CA 1
ATOM 8514 C C . THR C 1 228 ? 54.922 105.531 -22.529 1.00 14.93 228 THR C C 1
ATOM 8515 O O . THR C 1 228 ? 53.781 105.277 -22.928 1.00 20.86 228 THR C O 1
ATOM 8519 N N . SER C 1 229 ? 55.804 104.575 -22.250 1.00 15.89 229 SER C N 1
ATOM 8520 C CA . SER C 1 229 ? 55.419 103.176 -22.409 1.00 21.47 229 SER C CA 1
ATOM 8521 C C . SER C 1 229 ? 54.276 102.811 -21.473 1.00 19.38 229 SER C C 1
ATOM 8522 O O . SER C 1 229 ? 53.375 102.049 -21.852 1.00 20.03 229 SER C O 1
ATOM 8525 N N . SER C 1 230 ? 54.272 103.372 -20.259 1.00 21.21 230 SER C N 1
ATOM 8526 C CA . SER C 1 230 ? 53.216 103.049 -19.301 1.00 21.12 230 SER C CA 1
ATOM 8527 C C . SER C 1 230 ? 51.855 103.581 -19.728 1.00 25.22 230 SER C C 1
ATOM 8528 O O . SER C 1 230 ? 50.833 103.090 -19.233 1.00 19.50 230 SER C O 1
ATOM 8531 N N . LEU C 1 231 ? 51.815 104.586 -20.609 1.00 15.46 231 LEU C N 1
ATOM 8532 C CA . LEU C 1 231 ? 50.556 105.128 -21.109 1.00 16.81 231 LEU C CA 1
ATOM 8533 C C . LEU C 1 231 ? 50.017 104.390 -22.326 1.00 19.02 231 LEU C C 1
ATOM 8534 O O . LEU C 1 231 ? 48.892 104.680 -22.750 1.00 18.22 231 LEU C O 1
ATOM 8539 N N . ALA C 1 232 ? 50.772 103.450 -22.889 1.00 18.52 232 ALA C N 1
ATOM 8540 C CA . ALA C 1 232 ? 50.310 102.732 -24.073 1.00 21.50 232 ALA C CA 1
ATOM 8541 C C . ALA C 1 232 ? 49.100 101.857 -23.763 1.00 23.24 232 ALA C C 1
ATOM 8542 O O . ALA C 1 232 ? 49.022 101.224 -22.704 1.00 22.74 232 ALA C O 1
ATOM 8544 N N . LEU C 1 233 ? 48.163 101.807 -24.709 1.00 19.59 233 LEU C N 1
ATOM 8545 C CA . LEU C 1 233 ? 46.994 100.933 -24.634 1.00 19.09 233 LEU C CA 1
ATOM 8546 C C . LEU C 1 233 ? 46.948 100.041 -25.868 1.00 17.62 233 LEU C C 1
ATOM 8547 O O . LEU C 1 233 ? 47.103 100.525 -26.993 1.00 19.72 233 LEU C O 1
ATOM 8552 N N . THR C 1 234 ? 46.707 98.751 -25.657 1.00 20.28 234 THR C N 1
ATOM 8553 C CA . THR C 1 234 ? 46.694 97.786 -26.749 1.00 16.28 234 THR C CA 1
ATOM 8554 C C . THR C 1 234 ? 45.359 97.836 -27.490 1.00 18.41 234 THR C C 1
ATOM 8555 O O . THR C 1 234 ? 44.303 97.748 -26.856 1.00 17.44 234 THR C O 1
ATOM 8559 N N . PRO C 1 235 ? 45.368 97.978 -28.814 1.00 21.14 235 PRO C N 1
ATOM 8560 C CA . PRO C 1 235 ? 44.109 97.974 -29.573 1.00 21.51 235 PRO C CA 1
ATOM 8561 C C . PRO C 1 235 ? 43.290 96.726 -29.281 1.00 17.10 235 PRO C C 1
ATOM 8562 O O . PRO C 1 235 ? 43.826 95.623 -29.162 1.00 18.91 235 PRO C O 1
ATOM 8566 N N . GLY C 1 236 ? 41.976 96.917 -29.131 1.00 22.86 236 GLY C N 1
ATOM 8567 C CA . GLY C 1 236 ? 41.060 95.836 -28.829 1.00 23.50 236 GLY C CA 1
ATOM 8568 C C . GLY C 1 236 ? 40.899 95.508 -27.359 1.00 23.49 236 GLY C C 1
ATOM 8569 O O . GLY C 1 236 ? 40.026 94.692 -27.017 1.00 20.70 236 GLY C O 1
ATOM 8570 N N . ASP C 1 237 ? 41.710 96.103 -26.476 1.00 17.66 237 ASP C N 1
ATOM 8571 C CA . ASP C 1 237 ? 41.751 95.693 -25.066 1.00 21.37 237 ASP C CA 1
ATOM 8572 C C . ASP C 1 237 ? 40.765 96.540 -24.265 1.00 19.78 237 ASP C C 1
ATOM 8573 O O . ASP C 1 237 ? 41.108 97.596 -23.725 1.00 16.40 237 ASP C O 1
ATOM 8578 N N . HIS C 1 238 ? 39.527 96.055 -24.160 1.00 15.89 238 HIS C N 1
ATOM 8579 C CA . HIS C 1 238 ? 38.500 96.811 -23.445 1.00 16.62 238 HIS C CA 1
ATOM 8580 C C . HIS C 1 238 ? 38.754 96.843 -21.943 1.00 16.78 238 HIS C C 1
ATOM 8581 O O . HIS C 1 238 ? 38.452 97.845 -21.286 1.00 17.89 238 HIS C O 1
ATOM 8588 N N . GLY C 1 239 ? 39.274 95.750 -21.375 1.00 16.59 239 GLY C N 1
ATOM 8589 C CA . GLY C 1 239 ? 39.559 95.738 -19.947 1.00 19.08 239 GLY C CA 1
ATOM 8590 C C . GLY C 1 239 ? 40.569 96.796 -19.548 1.00 20.52 239 GLY C C 1
ATOM 8591 O O . GLY C 1 239 ? 40.417 97.457 -18.521 1.00 17.79 239 GLY C O 1
ATOM 8592 N N . ALA C 1 240 ? 41.607 96.983 -20.364 1.00 17.68 240 ALA C N 1
ATOM 8593 C CA . ALA C 1 240 ? 42.587 98.025 -20.075 1.00 16.59 240 ALA C CA 1
ATOM 8594 C C . ALA C 1 240 ? 41.976 99.414 -20.198 1.00 13.73 240 ALA C C 1
ATOM 8595 O O . ALA C 1 240 ? 42.334 100.321 -19.442 1.00 17.70 240 ALA C O 1
ATOM 8597 N N . MET C 1 241 ? 41.048 99.603 -21.142 1.00 13.85 241 MET C N 1
ATOM 8598 C CA . MET C 1 241 ? 40.372 100.895 -21.240 1.00 11.95 241 MET C CA 1
ATOM 8599 C C . MET C 1 241 ? 39.552 101.160 -19.995 1.00 19.00 241 MET C C 1
ATOM 8600 O O . MET C 1 241 ? 39.581 102.264 -19.434 1.00 16.79 241 MET C O 1
ATOM 8605 N N . LEU C 1 242 ? 38.829 100.142 -19.540 1.00 16.29 242 LEU C N 1
ATOM 8606 C CA . LEU C 1 242 ? 38.050 100.274 -18.319 1.00 13.02 242 LEU C CA 1
ATOM 8607 C C . LEU C 1 242 ? 38.947 100.635 -17.140 1.00 14.64 242 LEU C C 1
ATOM 8608 O O . LEU C 1 242 ? 38.647 101.566 -16.383 1.00 16.21 242 LEU C O 1
ATOM 8613 N N . ARG C 1 243 ? 40.060 99.907 -16.970 1.00 15.07 243 ARG C N 1
ATOM 8614 C CA . ARG C 1 243 ? 40.979 100.199 -15.868 1.00 15.72 243 ARG C CA 1
ATOM 8615 C C . ARG C 1 243 ? 41.514 101.620 -15.965 1.00 18.35 243 ARG C C 1
ATOM 8616 O O . ARG C 1 243 ? 41.761 102.274 -14.942 1.00 15.28 243 ARG C O 1
ATOM 8624 N N . SER C 1 244 ? 41.745 102.092 -17.193 1.00 16.11 244 SER C N 1
ATOM 8625 C CA . SER C 1 244 ? 42.246 103.448 -17.400 1.00 18.09 244 SER C CA 1
ATOM 8626 C C . SER C 1 244 ? 41.251 104.487 -16.900 1.00 16.98 244 SER C C 1
ATOM 8627 O O . SER C 1 244 ? 41.620 105.434 -16.192 1.00 17.50 244 SER C O 1
ATOM 8630 N N . VAL C 1 245 ? 39.983 104.348 -17.288 1.00 16.00 245 VAL C N 1
ATOM 8631 C CA . VAL C 1 245 ? 38.976 105.300 -16.824 1.00 16.92 245 VAL C CA 1
ATOM 8632 C C . VAL C 1 245 ? 38.805 105.192 -15.317 1.00 20.87 245 VAL C C 1
ATOM 8633 O O . VAL C 1 245 ? 38.639 106.207 -14.626 1.00 19.11 245 VAL C O 1
ATOM 8637 N N . MET C 1 246 ? 38.862 103.968 -14.776 1.00 13.68 246 MET C N 1
ATOM 8638 C CA . MET C 1 246 ? 38.765 103.800 -13.324 1.00 14.78 246 MET C CA 1
ATOM 8639 C C . MET C 1 246 ? 39.898 104.527 -12.607 1.00 13.47 246 MET C C 1
ATOM 8640 O O . MET C 1 246 ? 39.677 105.184 -11.581 1.00 18.90 246 MET C O 1
ATOM 8645 N N . ALA C 1 247 ? 41.121 104.415 -13.127 1.00 13.19 247 ALA C N 1
ATOM 8646 C CA . ALA C 1 247 ? 42.247 105.100 -12.491 1.00 15.13 247 ALA C CA 1
ATOM 8647 C C . ALA C 1 247 ? 42.073 106.611 -12.562 1.00 19.07 247 ALA C C 1
ATOM 8648 O O . ALA C 1 247 ? 42.410 107.332 -11.612 1.00 18.82 247 ALA C O 1
ATOM 8650 N N . ALA C 1 248 ? 41.528 107.104 -13.676 1.00 19.09 248 ALA C N 1
ATOM 8651 C CA . ALA C 1 248 ? 41.295 108.533 -13.834 1.00 17.83 248 ALA C CA 1
ATOM 8652 C C . ALA C 1 248 ? 40.236 109.048 -12.870 1.00 20.22 248 ALA C C 1
ATOM 8653 O O . ALA C 1 248 ? 40.294 110.213 -12.463 1.00 18.50 248 ALA C O 1
ATOM 8655 N N . ARG C 1 249 ? 39.254 108.215 -12.527 1.00 17.77 249 ARG C N 1
ATOM 8656 C CA . ARG C 1 249 ? 38.177 108.576 -11.612 1.00 16.29 249 ARG C CA 1
ATOM 8657 C C . ARG C 1 249 ? 38.416 108.112 -10.187 1.00 20.66 249 ARG C C 1
ATOM 8658 O O . ARG C 1 249 ? 37.574 108.374 -9.321 1.00 22.94 249 ARG C O 1
ATOM 8666 N N . LEU C 1 250 ? 39.523 107.424 -9.921 1.00 16.70 250 LEU C N 1
ATOM 8667 C CA . LEU C 1 250 ? 39.843 106.946 -8.572 1.00 19.02 250 LEU C CA 1
ATOM 8668 C C . LEU C 1 250 ? 38.752 106.026 -8.015 1.00 19.05 250 LEU C C 1
ATOM 8669 O O . LEU C 1 250 ? 38.419 106.068 -6.831 1.00 19.01 250 LEU C O 1
ATOM 8674 N N . THR C 1 251 ? 38.211 105.160 -8.870 1.00 18.23 251 THR C N 1
ATOM 8675 C CA . THR C 1 251 ? 37.231 104.161 -8.467 1.00 17.65 251 THR C CA 1
ATOM 8676 C C . THR C 1 251 ? 37.864 102.778 -8.518 1.00 19.37 251 THR C C 1
ATOM 8677 O O . THR C 1 251 ? 38.380 102.360 -9.563 1.00 21.50 251 THR C O 1
ATOM 8681 N N . THR C 1 252 ? 37.810 102.066 -7.398 1.00 18.13 252 THR C N 1
ATOM 8682 C CA . THR C 1 252 ? 38.227 100.673 -7.381 1.00 15.46 252 THR C CA 1
ATOM 8683 C C . THR C 1 252 ? 37.180 99.819 -8.077 1.00 19.30 252 THR C C 1
ATOM 8684 O O . THR C 1 252 ? 36.098 100.286 -8.441 1.00 20.48 252 THR C O 1
ATOM 8688 N N . VAL C 1 253 ? 37.516 98.539 -8.246 1.00 16.23 253 VAL C N 1
ATOM 8689 C CA . VAL C 1 253 ? 36.546 97.574 -8.746 1.00 14.95 253 VAL C CA 1
ATOM 8690 C C . VAL C 1 253 ? 35.325 97.543 -7.838 1.00 15.88 253 VAL C C 1
ATOM 8691 O O . VAL C 1 253 ? 34.179 97.564 -8.302 1.00 17.71 253 VAL C O 1
ATOM 8695 N N . THR C 1 254 ? 35.551 97.529 -6.532 1.00 14.56 254 THR C N 1
ATOM 8696 C CA . THR C 1 254 ? 34.429 97.464 -5.599 1.00 16.54 254 THR C CA 1
ATOM 8697 C C . THR C 1 254 ? 33.578 98.729 -5.657 1.00 19.35 254 THR C C 1
ATOM 8698 O O . THR C 1 254 ? 32.347 98.654 -5.642 1.00 19.71 254 THR C O 1
ATOM 8702 N N . GLU C 1 255 ? 34.214 99.900 -5.757 1.00 17.76 255 GLU C N 1
ATOM 8703 C CA . GLU C 1 255 ? 33.452 101.144 -5.854 1.00 18.07 255 GLU C CA 1
ATOM 8704 C C . GLU C 1 255 ? 32.658 101.216 -7.156 1.00 21.01 255 GLU C C 1
ATOM 8705 O O . GLU C 1 255 ? 31.494 101.633 -7.164 1.00 14.97 255 GLU C O 1
ATOM 8711 N N . LEU C 1 256 ? 33.269 100.814 -8.271 1.00 16.48 256 LEU C N 1
ATOM 8712 C CA . LEU C 1 256 ? 32.566 100.864 -9.550 1.00 15.74 256 LEU C CA 1
ATOM 8713 C C . LEU C 1 256 ? 31.388 99.890 -9.576 1.00 15.80 256 LEU C C 1
ATOM 8714 O O . LEU C 1 256 ? 30.311 100.216 -10.097 1.00 19.32 256 LEU C O 1
ATOM 8719 N N . ALA C 1 257 ? 31.571 98.684 -9.029 1.00 15.89 257 ALA C N 1
ATOM 8720 C CA . ALA C 1 257 ? 30.432 97.789 -8.837 1.00 19.64 257 ALA C CA 1
ATOM 8721 C C . ALA C 1 257 ? 29.348 98.454 -7.984 1.00 19.65 257 ALA C C 1
ATOM 8722 O O . ALA C 1 257 ? 28.165 98.445 -8.339 1.00 16.56 257 ALA C O 1
ATOM 8724 N N . ASP C 1 258 ? 29.747 99.056 -6.864 1.00 18.82 258 ASP C N 1
ATOM 8725 C CA . ASP C 1 258 ? 28.790 99.697 -5.957 1.00 15.77 258 ASP C CA 1
ATOM 8726 C C . ASP C 1 258 ? 27.923 100.712 -6.696 1.00 18.63 258 ASP C C 1
ATOM 8727 O O . ASP C 1 258 ? 26.696 100.728 -6.536 1.00 21.37 258 ASP C O 1
ATOM 8732 N N . ARG C 1 259 ? 28.536 101.528 -7.563 1.00 19.67 259 ARG C N 1
ATOM 8733 C CA . ARG C 1 259 ? 27.795 102.589 -8.238 1.00 14.33 259 ARG C CA 1
ATOM 8734 C C . ARG C 1 259 ? 26.936 102.051 -9.369 1.00 14.30 259 ARG C C 1
ATOM 8735 O O . ARG C 1 259 ? 25.851 102.580 -9.639 1.00 18.01 259 ARG C O 1
ATOM 8743 N N . SER C 1 260 ? 27.436 101.042 -10.078 1.00 19.92 260 SER C N 1
ATOM 8744 C CA . SER C 1 260 ? 26.832 100.607 -11.327 1.00 16.30 260 SER C CA 1
ATOM 8745 C C . SER C 1 260 ? 25.772 99.542 -11.134 1.00 19.70 260 SER C C 1
ATOM 8746 O O . SER C 1 260 ? 24.991 99.295 -12.058 1.00 19.40 260 SER C O 1
ATOM 8749 N N . GLY C 1 261 ? 25.724 98.909 -9.963 1.00 16.62 261 GLY C N 1
ATOM 8750 C CA . GLY C 1 261 ? 24.837 97.786 -9.738 1.00 15.67 261 GLY C CA 1
ATOM 8751 C C . GLY C 1 261 ? 25.317 96.461 -10.303 1.00 20.33 261 GLY C C 1
ATOM 8752 O O . GLY C 1 261 ? 24.581 95.472 -10.207 1.00 24.39 261 GLY C O 1
ATOM 8753 N N . LEU C 1 262 ? 26.510 96.406 -10.908 1.00 20.71 262 LEU C N 1
ATOM 8754 C CA . LEU C 1 262 ? 27.090 95.131 -11.320 1.00 18.17 262 LEU C CA 1
ATOM 8755 C C . LEU C 1 262 ? 27.825 94.490 -10.145 1.00 24.21 262 LEU C C 1
ATOM 8756 O O . LEU C 1 262 ? 28.384 95.179 -9.291 1.00 24.46 262 LEU C O 1
ATOM 8761 N N . LYS C 1 263 ? 27.810 93.158 -10.098 1.00 22.29 263 LYS C N 1
ATOM 8762 C CA . LYS C 1 263 ? 28.504 92.436 -9.035 1.00 24.76 263 LYS C CA 1
ATOM 8763 C C . LYS C 1 263 ? 29.997 92.740 -9.047 1.00 19.01 263 LYS C C 1
ATOM 8764 O O . LYS C 1 263 ? 30.608 92.878 -10.104 1.00 16.58 263 LYS C O 1
ATOM 8770 N N . THR C 1 264 ? 30.599 92.768 -7.856 1.00 22.12 264 THR C N 1
ATOM 8771 C CA . THR C 1 264 ? 32.049 92.968 -7.751 1.00 15.15 264 THR C CA 1
ATOM 8772 C C . THR C 1 264 ? 32.825 92.013 -8.654 1.00 21.60 264 THR C C 1
ATOM 8773 O O . THR C 1 264 ? 33.747 92.424 -9.373 1.00 22.04 264 THR C O 1
ATOM 8777 N N . ASP C 1 265 ? 32.470 90.724 -8.619 1.00 21.75 265 ASP C N 1
ATOM 8778 C CA . ASP C 1 265 ? 33.204 89.733 -9.406 1.00 22.87 265 ASP C CA 1
ATOM 8779 C C . ASP C 1 265 ? 33.069 89.973 -10.902 1.00 25.45 265 ASP C C 1
ATOM 8780 O O . ASP C 1 265 ? 33.991 89.649 -11.662 1.00 22.07 265 ASP C O 1
ATOM 8785 N N . ARG C 1 266 ? 31.928 90.505 -11.346 1.00 19.05 266 ARG C N 1
ATOM 8786 C CA . ARG C 1 266 ? 31.765 90.807 -12.764 1.00 17.42 266 ARG C CA 1
ATOM 8787 C C . ARG C 1 266 ? 32.647 91.979 -13.181 1.00 22.54 266 ARG C C 1
ATOM 8788 O O . ARG C 1 266 ? 33.311 91.922 -14.223 1.00 19.98 266 ARG C O 1
ATOM 8796 N N . VAL C 1 267 ? 32.676 93.050 -12.382 1.00 18.00 267 VAL C N 1
ATOM 8797 C CA . VAL C 1 267 ? 33.547 94.174 -12.706 1.00 20.70 267 VAL C CA 1
ATOM 8798 C C . VAL C 1 267 ? 35.003 93.726 -12.709 1.00 19.58 267 VAL C C 1
ATOM 8799 O O . VAL C 1 267 ? 35.793 94.138 -13.564 1.00 20.25 267 VAL C O 1
ATOM 8803 N N . ALA C 1 268 ? 35.378 92.867 -11.759 1.00 18.39 268 ALA C N 1
ATOM 8804 C CA . ALA C 1 268 ? 36.758 92.401 -11.714 1.00 20.85 268 ALA C CA 1
ATOM 8805 C C . ALA C 1 268 ? 37.091 91.560 -12.941 1.00 19.80 268 ALA C C 1
ATOM 8806 O O . ALA C 1 268 ? 38.184 91.682 -13.495 1.00 21.52 268 ALA C O 1
ATOM 8808 N N . ALA C 1 269 ? 36.159 90.699 -13.373 1.00 19.73 269 ALA C N 1
ATOM 8809 C CA . ALA C 1 269 ? 36.361 89.932 -14.601 1.00 19.33 269 ALA C CA 1
ATOM 8810 C C . ALA C 1 269 ? 36.496 90.850 -15.809 1.00 20.46 269 ALA C C 1
ATOM 8811 O O . ALA C 1 269 ? 37.338 90.617 -16.684 1.00 18.90 269 ALA C O 1
ATOM 8813 N N . LEU C 1 270 ? 35.682 91.905 -15.874 1.00 18.48 270 LEU C N 1
ATOM 8814 C CA . LEU C 1 270 ? 35.755 92.790 -17.032 1.00 19.06 270 LEU C CA 1
ATOM 8815 C C . LEU C 1 270 ? 37.080 93.547 -17.080 1.00 21.47 270 LEU C C 1
ATOM 8816 O O . LEU C 1 270 ? 37.590 93.832 -18.171 1.00 20.47 270 LEU C O 1
ATOM 8821 N N . CYS C 1 271 ? 37.664 93.859 -15.922 1.00 17.12 271 CYS C N 1
ATOM 8822 C CA . CYS C 1 271 ? 38.948 94.548 -15.896 1.00 17.33 271 CYS C CA 1
ATOM 8823 C C . CYS C 1 271 ? 40.104 93.673 -16.345 1.00 27.02 271 CYS C C 1
ATOM 8824 O O . CYS C 1 271 ? 41.205 94.199 -16.552 1.00 21.28 271 CYS C O 1
ATOM 8827 N N . ARG C 1 272 ? 39.891 92.366 -16.486 1.00 19.17 272 ARG C N 1
ATOM 8828 C CA . ARG C 1 272 ? 40.969 91.439 -16.806 1.00 26.90 272 ARG C CA 1
ATOM 8829 C C . ARG C 1 272 ? 40.824 90.794 -18.179 1.00 25.07 272 ARG C C 1
ATOM 8830 O O . ARG C 1 272 ? 41.539 89.836 -18.466 1.00 27.71 272 ARG C O 1
ATOM 8838 N N . THR C 1 273 ? 39.916 91.271 -19.027 1.00 23.29 273 THR C N 1
ATOM 8839 C CA . THR C 1 273 ? 39.765 90.677 -20.352 1.00 21.14 273 THR C CA 1
ATOM 8840 C C . THR C 1 273 ? 39.724 91.767 -21.412 1.00 17.72 273 THR C C 1
ATOM 8841 O O . THR C 1 273 ? 39.245 92.876 -21.153 1.00 18.93 273 THR C O 1
ATOM 8845 N N . PRO C 1 274 ? 40.263 91.503 -22.607 1.00 17.08 274 PRO C N 1
ATOM 8846 C CA . PRO C 1 274 ? 40.127 92.493 -23.677 1.00 15.81 274 PRO C CA 1
ATOM 8847 C C . PRO C 1 274 ? 38.725 92.538 -24.250 1.00 18.93 274 PRO C C 1
ATOM 8848 O O . PRO C 1 274 ? 38.370 93.531 -24.892 1.00 19.57 274 PRO C O 1
ATOM 8852 N N . ALA C 1 275 ? 37.906 91.514 -24.007 1.00 17.59 275 ALA C N 1
ATOM 8853 C CA . ALA C 1 275 ? 36.575 91.480 -24.594 1.00 21.92 275 ALA C CA 1
ATOM 8854 C C . ALA C 1 275 ? 35.669 92.495 -23.910 1.00 24.01 275 ALA C C 1
ATOM 8855 O O . ALA C 1 275 ? 35.680 92.632 -22.682 1.00 23.07 275 ALA C O 1
ATOM 8857 N N . ARG C 1 276 ? 34.877 93.206 -24.711 1.00 22.82 276 ARG C N 1
ATOM 8858 C CA . ARG C 1 276 ? 34.027 94.251 -24.159 1.00 21.07 276 ARG C CA 1
ATOM 8859 C C . ARG C 1 276 ? 32.903 93.652 -23.327 1.00 19.89 276 ARG C C 1
ATOM 8860 O O . ARG C 1 276 ? 32.485 92.505 -23.525 1.00 25.31 276 ARG C O 1
ATOM 8868 N N . ALA C 1 277 ? 32.416 94.449 -22.381 1.00 18.71 277 ALA C N 1
ATOM 8869 C CA . ALA C 1 277 ? 31.233 94.097 -21.623 1.00 19.49 277 ALA C CA 1
ATOM 8870 C C . ALA C 1 277 ? 30.010 94.108 -22.541 1.00 23.50 277 ALA C C 1
ATOM 8871 O O . ALA C 1 277 ? 30.054 94.616 -23.664 1.00 18.25 277 ALA C O 1
ATOM 8873 N N . GLU C 1 278 ? 28.910 93.524 -22.063 1.00 20.38 278 GLU C N 1
ATOM 8874 C CA . GLU C 1 278 ? 27.651 93.639 -22.795 1.00 19.45 278 GLU C CA 1
ATOM 8875 C C . GLU C 1 278 ? 27.225 95.101 -22.849 1.00 20.19 278 GLU C C 1
ATOM 8876 O O . GLU C 1 278 ? 27.585 95.903 -21.984 1.00 15.99 278 GLU C O 1
ATOM 8882 N N . TRP C 1 279 ? 26.463 95.453 -23.885 1.00 17.61 279 TRP C N 1
ATOM 8883 C CA . TRP C 1 279 ? 26.060 96.850 -24.038 1.00 20.64 279 TRP C CA 1
ATOM 8884 C C . TRP C 1 279 ? 25.340 97.401 -22.816 1.00 22.82 279 TRP C C 1
ATOM 8885 O O . TRP C 1 279 ? 25.646 98.542 -22.423 1.00 19.00 279 TRP C O 1
ATOM 8896 N N . PRO C 1 280 ? 24.407 96.681 -22.175 1.00 22.36 280 PRO C N 1
ATOM 8897 C CA . PRO C 1 280 ? 23.792 97.237 -20.962 1.00 24.62 280 PRO C CA 1
ATOM 8898 C C . PRO C 1 280 ? 24.786 97.422 -19.829 1.00 22.66 280 PRO C C 1
ATOM 8899 O O . PRO C 1 280 ? 24.638 98.363 -19.038 1.00 18.70 280 PRO C O 1
ATOM 8903 N N . GLU C 1 281 ? 25.790 96.551 -19.726 1.00 17.02 281 GLU C N 1
ATOM 8904 C CA . GLU C 1 281 ? 26.825 96.749 -18.719 1.00 16.76 281 GLU C CA 1
ATOM 8905 C C . GLU C 1 281 ? 27.685 97.964 -19.044 1.00 16.13 281 GLU C C 1
ATOM 8906 O O . GLU C 1 281 ? 28.011 98.741 -18.140 1.00 21.11 281 GLU C O 1
ATOM 8912 N N . LEU C 1 282 ? 28.070 98.151 -20.321 1.00 12.86 282 LEU C N 1
ATOM 8913 C CA . LEU C 1 282 ? 28.826 99.351 -20.676 1.00 17.14 282 LEU C CA 1
ATOM 8914 C C . LEU C 1 282 ? 28.056 100.607 -20.301 1.00 17.98 282 LEU C C 1
ATOM 8915 O O . LEU C 1 282 ? 28.628 101.545 -19.743 1.00 18.92 282 LEU C O 1
ATOM 8920 N N . SER C 1 283 ? 26.751 100.644 -20.606 1.00 14.29 283 SER C N 1
ATOM 8921 C CA . SER C 1 283 ? 25.951 101.817 -20.272 1.00 18.90 283 SER C CA 1
ATOM 8922 C C . SER C 1 283 ? 25.945 102.076 -18.771 1.00 17.40 283 SER C C 1
ATOM 8923 O O . SER C 1 283 ? 26.072 103.226 -18.337 1.00 18.65 283 SER C O 1
ATOM 8926 N N . ALA C 1 284 ? 25.801 101.019 -17.960 1.00 16.10 284 ALA C N 1
ATOM 8927 C CA . ALA C 1 284 ? 25.775 101.201 -16.507 1.00 21.28 284 ALA C CA 1
ATOM 8928 C C . ALA C 1 284 ? 27.143 101.635 -15.978 1.00 23.34 284 ALA C C 1
ATOM 8929 O O . ALA C 1 284 ? 27.237 102.523 -15.118 1.00 20.73 284 ALA C O 1
ATOM 8931 N N . LEU C 1 285 ? 28.211 101.017 -16.475 1.00 16.77 285 LEU C N 1
ATOM 8932 C CA . LEU C 1 285 ? 29.560 101.396 -16.054 1.00 16.59 285 LEU C CA 1
ATOM 8933 C C . LEU C 1 285 ? 29.890 102.832 -16.461 1.00 17.67 285 LEU C C 1
ATOM 8934 O O . LEU C 1 285 ? 30.488 103.589 -15.679 1.00 19.64 285 LEU C O 1
ATOM 8939 N N . ALA C 1 286 ? 29.536 103.215 -17.691 1.00 17.27 286 ALA C N 1
ATOM 8940 C CA . ALA C 1 286 ? 29.790 104.579 -18.156 1.00 17.07 286 ALA C CA 1
ATOM 8941 C C . ALA C 1 286 ? 29.062 105.596 -17.286 1.00 23.19 286 ALA C C 1
ATOM 8942 O O . ALA C 1 286 ? 29.649 106.587 -16.837 1.00 22.10 286 ALA C O 1
ATOM 8944 N N . GLU C 1 287 ? 27.776 105.362 -17.036 1.00 21.00 287 GLU C N 1
ATOM 8945 C CA . GLU C 1 287 ? 27.025 106.227 -16.133 1.00 25.78 287 GLU C CA 1
ATOM 8946 C C . GLU C 1 287 ? 27.712 106.341 -14.774 1.00 27.34 287 GLU C C 1
ATOM 8947 O O . GLU C 1 287 ? 27.859 107.440 -14.225 1.00 32.57 287 GLU C O 1
ATOM 8953 N N . ALA C 1 288 ? 28.161 105.209 -14.227 1.00 27.06 288 ALA C N 1
ATOM 8954 C CA . ALA C 1 288 ? 28.810 105.214 -12.919 1.00 27.22 288 ALA C CA 1
ATOM 8955 C C . ALA C 1 288 ? 30.126 105.989 -12.923 1.00 25.26 288 ALA C C 1
ATOM 8956 O O . ALA C 1 288 ? 30.515 106.548 -11.892 1.00 24.64 288 ALA C O 1
ATOM 8958 N N . LEU C 1 289 ? 30.819 106.047 -14.061 1.00 27.08 289 LEU C N 1
ATOM 8959 C CA . LEU C 1 289 ? 32.116 106.706 -14.175 1.00 26.89 289 LEU C CA 1
ATOM 8960 C C . LEU C 1 289 ? 32.029 108.134 -14.702 1.00 32.42 289 LEU C C 1
ATOM 8961 O O . LEU C 1 289 ? 33.067 108.790 -14.851 1.00 31.46 289 LEU C O 1
ATOM 8966 N N . GLY C 1 290 ? 30.833 108.622 -15.016 1.00 27.54 290 GLY C N 1
ATOM 8967 C CA . GLY C 1 290 ? 30.694 109.973 -15.525 1.00 27.67 290 GLY C CA 1
ATOM 8968 C C . GLY C 1 290 ? 31.191 110.180 -16.934 1.00 34.43 290 GLY C C 1
ATOM 8969 O O . GLY C 1 290 ? 31.696 111.263 -17.252 1.00 35.31 290 GLY C O 1
ATOM 8970 N N . VAL C 1 291 ? 31.070 109.165 -17.798 1.00 28.80 291 VAL C N 1
ATOM 8971 C CA . VAL C 1 291 ? 31.572 109.240 -19.162 1.00 24.26 291 VAL C CA 1
ATOM 8972 C C . VAL C 1 291 ? 30.543 108.652 -20.123 1.00 27.73 291 VAL C C 1
ATOM 8973 O O . VAL C 1 291 ? 29.586 107.992 -19.721 1.00 34.86 291 VAL C O 1
ATOM 8977 N N . SER C 1 292 ? 30.736 108.946 -21.404 1.00 28.87 292 SER C N 1
ATOM 8978 C CA . SER C 1 292 ? 30.014 108.268 -22.472 1.00 35.89 292 SER C CA 1
ATOM 8979 C C . SER C 1 292 ? 30.508 106.826 -22.594 1.00 28.31 292 SER C C 1
ATOM 8980 O O . SER C 1 292 ? 31.647 106.513 -22.244 1.00 25.56 292 SER C O 1
ATOM 8983 N N . VAL C 1 293 ? 29.632 105.935 -23.074 1.00 23.77 293 VAL C N 1
ATOM 8984 C CA . VAL C 1 293 ? 30.078 104.589 -23.448 1.00 21.17 293 VAL C CA 1
ATOM 8985 C C . VAL C 1 293 ? 31.238 104.687 -24.426 1.00 18.60 293 VAL C C 1
ATOM 8986 O O . VAL C 1 293 ? 32.115 103.814 -24.470 1.00 20.62 293 VAL C O 1
ATOM 8990 N N . ARG C 1 294 ? 31.272 105.770 -25.208 1.00 20.65 294 ARG C N 1
ATOM 8991 C CA . ARG C 1 294 ? 32.364 106.012 -26.146 1.00 20.29 294 ARG C CA 1
ATOM 8992 C C . ARG C 1 294 ? 33.730 105.886 -25.477 1.00 16.52 294 ARG C C 1
ATOM 8993 O O . ARG C 1 294 ? 34.677 105.369 -26.077 1.00 23.22 294 ARG C O 1
ATOM 9001 N N . GLU C 1 295 ? 33.846 106.326 -24.232 1.00 19.77 295 GLU C N 1
ATOM 9002 C CA . GLU C 1 295 ? 35.146 106.290 -23.573 1.00 25.88 295 GLU C CA 1
ATOM 9003 C C . GLU C 1 295 ? 35.493 104.929 -22.969 1.00 26.44 295 GLU C C 1
ATOM 9004 O O . GLU C 1 295 ? 36.614 104.764 -22.464 1.00 22.21 295 GLU C O 1
ATOM 9010 N N . LEU C 1 296 ? 34.582 103.953 -23.009 1.00 15.95 296 LEU C N 1
ATOM 9011 C CA . LEU C 1 296 ? 34.909 102.579 -22.634 1.00 18.55 296 LEU C CA 1
ATOM 9012 C C . LEU C 1 296 ? 35.194 101.694 -23.839 1.00 18.31 296 LEU C C 1
ATOM 9013 O O . LEU C 1 296 ? 35.606 100.541 -23.664 1.00 20.15 296 LEU C O 1
ATOM 9018 N N . LEU C 1 297 ? 34.986 102.203 -25.045 1.00 17.97 297 LEU C N 1
ATOM 9019 C CA . LEU C 1 297 ? 35.231 101.456 -26.264 1.00 18.73 297 LEU C CA 1
ATOM 9020 C C . LEU C 1 297 ? 36.639 101.735 -26.751 1.00 22.47 297 LEU C C 1
ATOM 9021 O O . LEU C 1 297 ? 37.279 102.712 -26.351 1.00 25.98 297 LEU C O 1
ATOM 9026 N N . VAL C 1 298 ? 37.125 100.853 -27.620 1.00 16.36 298 VAL C N 1
ATOM 9027 C CA . VAL C 1 298 ? 38.511 100.920 -28.087 1.00 15.87 298 VAL C CA 1
ATOM 9028 C C . VAL C 1 298 ? 38.540 100.648 -29.574 1.00 25.52 298 VAL C C 1
ATOM 9029 O O . VAL C 1 298 ? 37.661 99.972 -30.125 1.00 29.88 298 VAL C O 1
ATOM 9033 N N . PRO C 1 299 ? 39.544 101.175 -30.260 1.00 26.61 299 PRO C N 1
ATOM 9034 C CA . PRO C 1 299 ? 39.738 100.803 -31.661 1.00 25.59 299 PRO C CA 1
ATOM 9035 C C . PRO C 1 299 ? 40.328 99.409 -31.775 1.00 25.59 299 PRO C C 1
ATOM 9036 O O . PRO C 1 299 ? 41.057 98.934 -30.901 1.00 25.02 299 PRO C O 1
ATOM 9040 N N . HIS C 1 300 ? 39.978 98.739 -32.863 1.00 22.65 300 HIS C N 1
ATOM 9041 C CA . HIS C 1 300 ? 40.555 97.456 -33.218 1.00 20.71 300 HIS C CA 1
ATOM 9042 C C . HIS C 1 300 ? 41.370 97.638 -34.491 1.00 21.18 300 HIS C C 1
ATOM 9043 O O . HIS C 1 300 ? 41.283 98.665 -35.168 1.00 26.70 300 HIS C O 1
ATOM 9050 N N . THR C 1 301 ? 42.168 96.637 -34.821 1.00 21.64 301 THR C N 1
ATOM 9051 C CA . THR C 1 301 ? 42.957 96.715 -36.042 1.00 14.81 301 THR C CA 1
ATOM 9052 C C . THR C 1 301 ? 42.690 95.488 -36.896 1.00 25.16 301 THR C C 1
ATOM 9053 O O . THR C 1 301 ? 42.301 94.426 -36.392 1.00 23.01 301 THR C O 1
ATOM 9057 N N . THR C 1 302 ? 42.863 95.655 -38.206 1.00 18.22 302 THR C N 1
ATOM 9058 C CA . THR C 1 302 ? 42.792 94.547 -39.143 1.00 17.27 302 THR C CA 1
ATOM 9059 C C . THR C 1 302 ? 44.162 94.172 -39.667 1.00 19.36 302 THR C C 1
ATOM 9060 O O . THR C 1 302 ? 44.274 93.221 -40.450 1.00 17.75 302 THR C O 1
ATOM 9064 N N . THR C 1 303 ? 45.205 94.888 -39.245 1.00 18.47 303 THR C N 1
ATOM 9065 C CA . THR C 1 303 ? 46.551 94.599 -39.708 1.00 22.12 303 THR C CA 1
ATOM 9066 C C . THR C 1 303 ? 47.027 93.249 -39.195 1.00 23.99 303 THR C C 1
ATOM 9067 O O . THR C 1 303 ? 46.542 92.728 -38.186 1.00 19.47 303 THR C O 1
ATOM 9071 N N . GLU C 1 304 ? 47.968 92.678 -39.932 1.00 16.11 304 GLU C N 1
ATOM 9072 C CA . GLU C 1 304 ? 48.726 91.500 -39.543 1.00 18.88 304 GLU C CA 1
ATOM 9073 C C . GLU C 1 304 ? 50.166 91.763 -39.945 1.00 18.77 304 GLU C C 1
ATOM 9074 O O . GLU C 1 304 ? 50.417 92.292 -41.033 1.00 14.67 304 GLU C O 1
ATOM 9080 N N . ALA C 1 305 ? 51.108 91.433 -39.063 1.00 17.10 305 ALA C N 1
ATOM 9081 C CA . ALA C 1 305 ? 52.504 91.807 -39.295 1.00 17.77 305 ALA C CA 1
ATOM 9082 C C . ALA C 1 305 ? 52.619 93.305 -39.564 1.00 19.33 305 ALA C C 1
ATOM 9083 O O . ALA C 1 305 ? 53.423 93.748 -40.398 1.00 16.58 305 ALA C O 1
ATOM 9085 N N . ASP C 1 306 ? 51.770 94.078 -38.884 1.00 18.36 306 ASP C N 1
ATOM 9086 C CA . ASP C 1 306 ? 51.783 95.536 -38.830 1.00 15.33 306 ASP C CA 1
ATOM 9087 C C . ASP C 1 306 ? 51.355 96.209 -40.127 1.00 14.43 306 ASP C C 1
ATOM 9088 O O . ASP C 1 306 ? 51.541 97.427 -40.263 1.00 16.18 306 ASP C O 1
ATOM 9093 N N . VAL C 1 307 ? 50.751 95.481 -41.076 1.00 11.86 307 VAL C N 1
ATOM 9094 C CA . VAL C 1 307 ? 50.233 96.092 -42.297 1.00 11.47 307 VAL C CA 1
ATOM 9095 C C . VAL C 1 307 ? 48.853 95.535 -42.612 1.00 15.45 307 VAL C C 1
ATOM 9096 O O . VAL C 1 307 ? 48.460 94.463 -42.142 1.00 15.00 307 VAL C O 1
ATOM 9100 N N . ARG C 1 308 ? 48.122 96.278 -43.435 1.00 14.95 308 ARG C N 1
ATOM 9101 C CA . ARG C 1 308 ? 46.847 95.828 -43.988 1.00 14.02 308 ARG C CA 1
ATOM 9102 C C . ARG C 1 308 ? 46.952 95.948 -45.499 1.00 12.40 308 ARG C C 1
ATOM 9103 O O . ARG C 1 308 ? 47.084 97.059 -46.026 1.00 16.10 308 ARG C O 1
ATOM 9111 N N . ILE C 1 309 ? 46.922 94.815 -46.193 1.00 12.88 309 ILE C N 1
ATOM 9112 C CA . ILE C 1 309 ? 47.075 94.775 -47.648 1.00 13.31 309 ILE C CA 1
ATOM 9113 C C . ILE C 1 309 ? 45.685 94.700 -48.257 1.00 16.36 309 ILE C C 1
ATOM 9114 O O . ILE C 1 309 ? 44.850 93.911 -47.810 1.00 17.69 309 ILE C O 1
ATOM 9119 N N . GLN C 1 310 ? 45.424 95.535 -49.252 1.00 13.00 310 GLN C N 1
ATOM 9120 C CA . GLN C 1 310 ? 44.165 95.490 -49.996 1.00 11.89 310 GLN C CA 1
ATOM 9121 C C . GLN C 1 310 ? 44.471 95.118 -51.433 1.00 14.49 310 GLN C C 1
ATOM 9122 O O . GLN C 1 310 ? 44.934 95.972 -52.208 1.00 17.91 310 GLN C O 1
ATOM 9128 N N . PRO C 1 311 ? 44.227 93.884 -51.855 1.00 15.30 311 PRO C N 1
ATOM 9129 C CA . PRO C 1 311 ? 44.359 93.585 -53.280 1.00 16.26 311 PRO C CA 1
ATOM 9130 C C . PRO C 1 311 ? 43.351 94.410 -54.063 1.00 21.10 311 PRO C C 1
ATOM 9131 O O . PRO C 1 311 ? 42.206 94.589 -53.633 1.00 16.79 311 PRO C O 1
ATOM 9135 N N . GLY C 1 312 ? 43.805 94.956 -55.195 1.00 13.96 312 GLY C N 1
ATOM 9136 C CA . GLY C 1 312 ? 42.949 95.833 -55.980 1.00 14.23 312 GLY C CA 1
ATOM 9137 C C . GLY C 1 312 ? 41.783 95.119 -56.635 1.00 18.81 312 GLY C C 1
ATOM 9138 O O . GLY C 1 312 ? 40.702 95.696 -56.779 1.00 18.36 312 GLY C O 1
ATOM 9139 N N . ARG C 1 313 ? 41.969 93.858 -57.028 1.00 18.99 313 ARG C N 1
ATOM 9140 C CA . ARG C 1 313 ? 40.946 93.182 -57.819 1.00 18.28 313 ARG C CA 1
ATOM 9141 C C . ARG C 1 313 ? 39.724 92.803 -56.997 1.00 20.53 313 ARG C C 1
ATOM 9142 O O . ARG C 1 313 ? 38.637 92.655 -57.565 1.00 24.74 313 ARG C O 1
ATOM 9150 N N . THR C 1 314 ? 39.865 92.657 -55.683 1.00 19.25 314 THR C N 1
ATOM 9151 C CA . THR C 1 314 ? 38.730 92.349 -54.818 1.00 17.84 314 THR C CA 1
ATOM 9152 C C . THR C 1 314 ? 38.268 93.537 -53.995 1.00 17.51 314 THR C C 1
ATOM 9153 O O . THR C 1 314 ? 37.375 93.375 -53.153 1.00 20.38 314 THR C O 1
ATOM 9157 N N . ALA C 1 315 ? 38.858 94.714 -54.188 1.00 15.53 315 ALA C N 1
ATOM 9158 C CA . ALA C 1 315 ? 38.452 95.876 -53.414 1.00 14.40 315 ALA C CA 1
ATOM 9159 C C . ALA C 1 315 ? 37.015 96.263 -53.758 1.00 19.09 315 ALA C C 1
ATOM 9160 O O . ALA C 1 315 ? 36.556 96.085 -54.891 1.00 20.19 315 ALA C O 1
ATOM 9162 N N . SER C 1 316 ? 36.286 96.755 -52.757 1.00 21.56 316 SER C N 1
ATOM 9163 C CA . SER C 1 316 ? 34.907 97.168 -52.989 1.00 21.37 316 SER C CA 1
ATOM 9164 C C . SER C 1 316 ? 34.883 98.350 -53.943 1.00 21.37 316 SER C C 1
ATOM 9165 O O . SER C 1 316 ? 35.739 99.233 -53.870 1.00 17.53 316 SER C O 1
ATOM 9168 N N . ARG C 1 317 ? 33.887 98.372 -54.831 1.00 17.86 317 ARG C N 1
ATOM 9169 C CA . ARG C 1 317 ? 33.733 99.447 -55.804 1.00 20.77 317 ARG C CA 1
ATOM 9170 C C . ARG C 1 317 ? 32.270 99.850 -55.852 1.00 18.59 317 ARG C C 1
ATOM 9171 O O . ARG C 1 317 ? 31.390 98.997 -55.735 1.00 18.22 317 ARG C O 1
ATOM 9179 N N . TRP C 1 318 ? 32.008 101.141 -56.037 1.00 18.57 318 TRP C N 1
ATOM 9180 C CA . TRP C 1 318 ? 30.624 101.582 -56.152 1.00 20.51 318 TRP C CA 1
ATOM 9181 C C . TRP C 1 318 ? 30.560 102.860 -56.973 1.00 18.51 318 TRP C C 1
ATOM 9182 O O . TRP C 1 318 ? 31.542 103.595 -57.086 1.00 16.26 318 TRP C O 1
ATOM 9193 N N . SER C 1 319 ? 29.385 103.098 -57.567 1.00 20.12 319 SER C N 1
ATOM 9194 C CA . SER C 1 319 ? 29.130 104.280 -58.377 1.00 18.35 319 SER C CA 1
ATOM 9195 C C . SER C 1 319 ? 28.695 105.447 -57.502 1.00 25.06 319 SER C C 1
ATOM 9196 O O . SER C 1 319 ? 28.055 105.261 -56.460 1.00 18.21 319 SER C O 1
ATOM 9199 N N . TYR C 1 320 ? 29.017 106.662 -57.962 1.00 17.37 320 TYR C N 1
ATOM 9200 C CA . TYR C 1 320 ? 28.724 107.874 -57.206 1.00 22.10 320 TYR C CA 1
ATOM 9201 C C . TYR C 1 320 ? 28.299 109.006 -58.135 1.00 17.73 320 TYR C C 1
ATOM 9202 O O . TYR C 1 320 ? 28.941 109.227 -59.174 1.00 24.10 320 TYR C O 1
ATOM 9211 N N . PRO C 1 321 ? 27.251 109.768 -57.779 1.00 18.76 321 PRO C N 1
ATOM 9212 C CA . PRO C 1 321 ? 26.510 109.612 -56.518 1.00 21.92 321 PRO C CA 1
ATOM 9213 C C . PRO C 1 321 ? 25.552 108.443 -56.557 1.00 23.37 321 PRO C C 1
ATOM 9214 O O . PRO C 1 321 ? 25.057 108.026 -55.521 1.00 27.22 321 PRO C O 1
ATOM 9218 N N . GLY C 1 322 ? 25.313 107.903 -57.744 1.00 25.28 322 GLY C N 1
ATOM 9219 C CA . GLY C 1 322 ? 24.442 106.767 -57.889 1.00 25.58 322 GLY C CA 1
ATOM 9220 C C . GLY C 1 322 ? 24.744 105.966 -59.137 1.00 29.07 322 GLY C C 1
ATOM 9221 O O . GLY C 1 322 ? 25.525 106.380 -60.002 1.00 24.25 322 GLY C O 1
ATOM 9222 N N . PRO C 1 323 ? 24.103 104.800 -59.260 1.00 33.82 323 PRO C N 1
ATOM 9223 C CA . PRO C 1 323 ? 24.400 103.917 -60.395 1.00 32.16 323 PRO C CA 1
ATOM 9224 C C . PRO C 1 323 ? 23.782 104.336 -61.718 1.00 29.74 323 PRO C C 1
ATOM 9225 O O . PRO C 1 323 ? 24.286 103.900 -62.760 1.00 25.08 323 PRO C O 1
ATOM 9229 N N . ASP C 1 324 ? 22.719 105.149 -61.728 1.00 27.18 324 ASP C N 1
ATOM 9230 C CA . ASP C 1 324 ? 22.046 105.455 -62.992 1.00 30.38 324 ASP C CA 1
ATOM 9231 C C . ASP C 1 324 ? 22.858 106.426 -63.836 1.00 37.01 324 ASP C C 1
ATOM 9232 O O . ASP C 1 324 ? 23.011 106.234 -65.048 1.00 41.54 324 ASP C O 1
ATOM 9237 N N . ALA C 1 325 ? 23.335 107.504 -63.224 1.00 31.39 325 ALA C N 1
ATOM 9238 C CA . ALA C 1 325 ? 24.112 108.532 -63.911 1.00 33.42 325 ALA C CA 1
ATOM 9239 C C . ALA C 1 325 ? 25.349 108.825 -63.081 1.00 35.50 325 ALA C C 1
ATOM 9240 O O . ALA C 1 325 ? 25.486 109.915 -62.515 1.00 34.83 325 ALA C O 1
ATOM 9242 N N . PRO C 1 326 ? 26.265 107.863 -62.966 1.00 29.87 326 PRO C N 1
ATOM 9243 C CA . PRO C 1 326 ? 27.422 108.077 -62.098 1.00 24.84 326 PRO C CA 1
ATOM 9244 C C . PRO C 1 326 ? 28.379 109.092 -62.693 1.00 26.64 326 PRO C C 1
ATOM 9245 O O . PRO C 1 326 ? 28.654 109.094 -63.898 1.00 29.45 326 PRO C O 1
ATOM 9249 N N . ALA C 1 327 ? 28.877 109.967 -61.832 1.00 23.29 327 ALA C N 1
ATOM 9250 C CA . ALA C 1 327 ? 29.999 110.810 -62.197 1.00 22.32 327 ALA C CA 1
ATOM 9251 C C . ALA C 1 327 ? 31.323 110.126 -61.939 1.00 20.61 327 ALA C C 1
ATOM 9252 O O . ALA C 1 327 ? 32.296 110.379 -62.658 1.00 23.63 327 ALA C O 1
ATOM 9254 N N . TYR C 1 328 ? 31.374 109.263 -60.927 1.00 21.18 328 TYR C N 1
ATOM 9255 C CA . TYR C 1 328 ? 32.608 108.619 -60.506 1.00 17.01 328 TYR C CA 1
ATOM 9256 C C . TYR C 1 328 ? 32.336 107.158 -60.189 1.00 21.38 328 TYR C C 1
ATOM 9257 O O . TYR C 1 328 ? 31.219 106.774 -59.853 1.00 18.26 328 TYR C O 1
ATOM 9266 N N . ARG C 1 329 ? 33.378 106.345 -60.284 1.00 18.74 329 ARG C N 1
ATOM 9267 C CA . ARG C 1 329 ? 33.380 105.034 -59.657 1.00 24.22 329 ARG C CA 1
ATOM 9268 C C . ARG C 1 329 ? 34.525 105.024 -58.658 1.00 19.57 329 ARG C C 1
ATOM 9269 O O . ARG C 1 329 ? 35.652 105.384 -59.001 1.00 19.66 329 ARG C O 1
ATOM 9273 N N . PHE C 1 330 ? 34.220 104.660 -57.418 1.00 16.54 330 PHE C N 1
ATOM 9274 C CA . PHE C 1 330 ? 35.192 104.649 -56.337 1.00 18.19 330 PHE C CA 1
ATOM 9275 C C . PHE C 1 330 ? 35.634 103.218 -56.049 1.00 24.41 330 PHE C C 1
ATOM 9276 O O . PHE C 1 330 ? 34.813 102.301 -56.054 1.00 20.22 330 PHE C O 1
ATOM 9284 N N . THR C 1 331 ? 36.931 103.022 -55.804 1.00 19.01 331 THR C N 1
ATOM 9285 C CA . THR C 1 331 ? 37.450 101.732 -55.347 1.00 18.49 331 THR C CA 1
ATOM 9286 C C . THR C 1 331 ? 38.112 101.911 -53.988 1.00 13.57 331 THR C C 1
ATOM 9287 O O . THR C 1 331 ? 38.985 102.759 -53.837 1.00 15.23 331 THR C O 1
ATOM 9291 N N . GLN C 1 332 ? 37.683 101.128 -52.996 1.00 15.30 332 GLN C N 1
ATOM 9292 C CA . GLN C 1 332 ? 38.182 101.272 -51.631 1.00 13.10 332 GLN C CA 1
ATOM 9293 C C . GLN C 1 332 ? 39.574 100.666 -51.499 1.00 14.85 332 GLN C C 1
ATOM 9294 O O . GLN C 1 332 ? 39.755 99.458 -51.688 1.00 17.40 332 GLN C O 1
ATOM 9300 N N . LEU C 1 333 ? 40.552 101.489 -51.134 1.00 16.56 333 LEU C N 1
ATOM 9301 C CA . LEU C 1 333 ? 41.921 101.022 -51.026 1.00 15.22 333 LEU C CA 1
ATOM 9302 C C . LEU C 1 333 ? 42.250 100.758 -49.561 1.00 15.16 333 LEU C C 1
ATOM 9303 O O . LEU C 1 333 ? 41.394 100.863 -48.673 1.00 13.70 333 LEU C O 1
ATOM 9308 N N . ALA C 1 334 ? 43.503 100.389 -49.309 1.00 14.21 334 ALA C N 1
ATOM 9309 C CA . ALA C 1 334 ? 43.893 99.905 -47.990 1.00 17.73 334 ALA C CA 1
ATOM 9310 C C . ALA C 1 334 ? 43.757 100.986 -46.923 1.00 19.23 334 ALA C C 1
ATOM 9311 O O . ALA C 1 334 ? 44.078 102.157 -47.148 1.00 14.75 334 ALA C O 1
ATOM 9313 N N . GLY C 1 335 ? 43.291 100.568 -45.750 1.00 15.00 335 GLY C N 1
ATOM 9314 C CA . GLY C 1 335 ? 43.179 101.409 -44.578 1.00 15.03 335 GLY C CA 1
ATOM 9315 C C . GLY C 1 335 ? 43.056 100.509 -43.365 1.00 18.76 335 GLY C C 1
ATOM 9316 O O . GLY C 1 335 ? 43.311 99.303 -43.442 1.00 17.39 335 GLY C O 1
ATOM 9317 N N . ASP C 1 336 ? 42.634 101.102 -42.238 1.00 14.42 336 ASP C N 1
ATOM 9318 C CA . ASP C 1 336 ? 42.516 100.334 -40.998 1.00 12.40 336 ASP C CA 1
ATOM 9319 C C . ASP C 1 336 ? 41.711 101.093 -39.951 1.00 12.37 336 ASP C C 1
ATOM 9320 O O . ASP C 1 336 ? 41.797 102.324 -39.880 1.00 16.02 336 ASP C O 1
ATOM 9325 N N . PRO C 1 337 ? 40.943 100.401 -39.099 1.00 12.73 337 PRO C N 1
ATOM 9326 C CA . PRO C 1 337 ? 40.166 101.117 -38.075 1.00 13.92 337 PRO C CA 1
ATOM 9327 C C . PRO C 1 337 ? 41.008 101.791 -37.004 1.00 17.97 337 PRO C C 1
ATOM 9328 O O . PRO C 1 337 ? 40.446 102.587 -36.238 1.00 18.48 337 PRO C O 1
ATOM 9332 N N . LEU C 1 338 ? 42.314 101.506 -36.900 1.00 17.10 338 LEU C N 1
ATOM 9333 C CA . LEU C 1 338 ? 43.153 102.318 -36.016 1.00 16.06 338 LEU C CA 1
ATOM 9334 C C . LEU C 1 338 ? 43.222 103.762 -36.492 1.00 19.91 338 LEU C C 1
ATOM 9335 O O . LEU C 1 338 ? 43.465 104.670 -35.690 1.00 19.88 338 LEU C O 1
ATOM 9340 N N . HIS C 1 339 ? 43.039 103.991 -37.796 1.00 19.88 339 HIS C N 1
ATOM 9341 C CA . HIS C 1 339 ? 42.993 105.331 -38.380 1.00 12.49 339 HIS C CA 1
ATOM 9342 C C . HIS C 1 339 ? 41.640 105.497 -39.058 1.00 17.56 339 HIS C C 1
ATOM 9343 O O . HIS C 1 339 ? 41.521 105.455 -40.292 1.00 14.99 339 HIS C O 1
ATOM 9350 N N . PRO C 1 340 ? 40.596 105.718 -38.272 1.00 12.88 340 PRO C N 1
ATOM 9351 C CA . PRO C 1 340 ? 39.249 105.801 -38.843 1.00 14.12 340 PRO C CA 1
ATOM 9352 C C . PRO C 1 340 ? 39.057 106.965 -39.786 1.00 17.00 340 PRO C C 1
ATO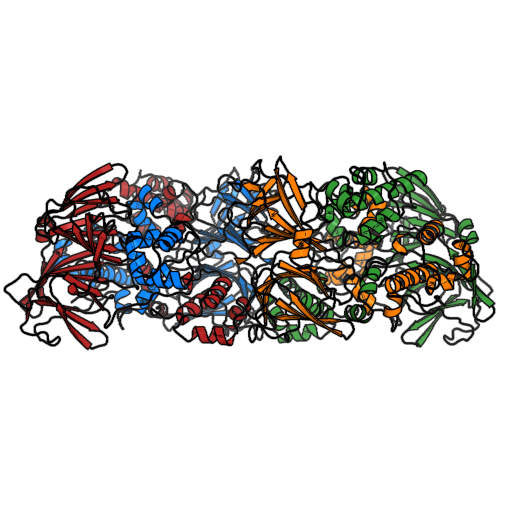M 9353 O O . PRO C 1 340 ? 38.144 106.920 -40.619 1.00 15.65 340 PRO C O 1
ATOM 9357 N N . HIS C 1 341 ? 39.891 107.996 -39.693 1.00 14.83 341 HIS C N 1
ATOM 9358 C CA . HIS C 1 341 ? 39.757 109.185 -40.518 1.00 13.12 341 HIS C CA 1
ATOM 9359 C C . HIS C 1 341 ? 40.613 109.120 -41.771 1.00 15.45 341 HIS C C 1
ATOM 9360 O O . HIS C 1 341 ? 40.731 110.120 -42.480 1.00 16.64 341 HIS C O 1
ATOM 9367 N N . THR C 1 342 ? 41.177 107.959 -42.080 1.00 13.06 342 THR C N 1
ATOM 9368 C CA . THR C 1 342 ? 41.883 107.756 -43.337 1.00 10.90 342 THR C CA 1
ATOM 9369 C C . THR C 1 342 ? 40.965 107.054 -44.332 1.00 15.10 342 THR C C 1
ATOM 9370 O O . THR C 1 342 ? 40.474 105.950 -44.068 1.00 15.74 342 THR C O 1
ATOM 9374 N N . THR C 1 343 ? 40.750 107.698 -45.476 1.00 15.31 343 THR C N 1
ATOM 9375 C CA . THR C 1 343 ? 40.029 107.138 -46.614 1.00 12.53 343 THR C CA 1
ATOM 9376 C C . THR C 1 343 ? 40.971 107.120 -47.809 1.00 13.77 343 THR C C 1
ATOM 9377 O O . THR C 1 343 ? 41.482 108.167 -48.217 1.00 13.33 343 THR C O 1
ATOM 9381 N N . SER C 1 344 ? 41.200 105.944 -48.369 1.00 11.43 344 SER C N 1
ATOM 9382 C CA . SER C 1 344 ? 41.992 105.836 -49.586 1.00 15.27 344 SER C CA 1
ATOM 9383 C C . SER C 1 344 ? 41.087 105.307 -50.683 1.00 14.67 344 SER C C 1
ATOM 9384 O O . SER C 1 344 ? 40.367 104.326 -50.471 1.00 16.12 344 SER C O 1
ATOM 9387 N N . LEU C 1 345 ? 41.115 105.963 -51.844 1.00 11.68 345 LEU C N 1
ATOM 9388 C CA . LEU C 1 345 ? 40.243 105.603 -52.946 1.00 13.51 345 LEU C CA 1
ATOM 9389 C C . LEU C 1 345 ? 40.995 105.707 -54.262 1.00 15.05 345 LEU C C 1
ATOM 9390 O O . LEU C 1 345 ? 41.811 106.614 -54.447 1.00 15.12 345 LEU C O 1
ATOM 9395 N N . ALA C 1 346 ? 40.715 104.774 -55.174 1.00 13.40 346 ALA C N 1
ATOM 9396 C CA . ALA C 1 346 ? 40.994 105.001 -56.587 1.00 16.24 346 ALA C CA 1
ATOM 9397 C C . ALA C 1 346 ? 39.723 105.566 -57.203 1.00 16.37 346 ALA C C 1
ATOM 9398 O O . ALA C 1 346 ? 38.639 105.009 -57.011 1.00 23.57 346 ALA C O 1
ATOM 9400 N N . VAL C 1 347 ? 39.843 106.700 -57.887 1.00 14.64 347 VAL C N 1
ATOM 9401 C CA . VAL C 1 347 ? 38.694 107.413 -58.437 1.00 14.07 347 VAL C CA 1
ATOM 9402 C C . VAL C 1 347 ? 38.746 107.312 -59.944 1.00 25.38 347 VAL C C 1
ATOM 9403 O O . VAL C 1 347 ? 39.674 107.838 -60.576 1.00 22.66 347 VAL C O 1
ATOM 9407 N N . ASP C 1 348 ? 37.743 106.661 -60.523 1.00 18.63 348 ASP C N 1
ATOM 9408 C CA . ASP C 1 348 ? 37.568 106.660 -61.967 1.00 20.88 348 ASP C CA 1
ATOM 9409 C C . ASP C 1 348 ? 36.632 107.812 -62.289 1.00 27.82 348 ASP C C 1
ATOM 9410 O O . ASP C 1 348 ? 35.457 107.795 -61.905 1.00 21.64 348 ASP C O 1
ATOM 9415 N N . VAL C 1 349 ? 37.156 108.831 -62.957 1.00 22.11 349 VAL C N 1
ATOM 9416 C CA . VAL C 1 349 ? 36.378 110.026 -63.256 1.00 22.22 349 VAL C CA 1
ATOM 9417 C C . VAL C 1 349 ? 35.619 109.765 -64.547 1.00 22.32 349 VAL C C 1
ATOM 9418 O O . VAL C 1 349 ? 36.205 109.728 -65.635 1.00 23.83 349 VAL C O 1
ATOM 9422 N N . LEU C 1 350 ? 34.312 109.571 -64.425 1.00 19.39 350 LEU C N 1
ATOM 9423 C CA . LEU C 1 350 ? 33.498 109.120 -65.541 1.00 21.72 350 LEU C CA 1
ATOM 9424 C C . LEU C 1 350 ? 32.849 110.256 -66.301 1.00 28.88 350 LEU C C 1
ATOM 9425 O O . LEU C 1 350 ? 32.535 110.100 -67.484 1.00 33.84 350 LEU C O 1
ATOM 9430 N N . THR C 1 351 ? 32.644 111.390 -65.658 1.00 28.47 351 THR C N 1
ATOM 9431 C CA . THR C 1 351 ? 31.874 112.469 -66.245 1.00 26.39 351 THR C CA 1
ATOM 9432 C C . THR C 1 351 ? 32.818 113.487 -66.857 1.00 29.52 351 THR C C 1
ATOM 9433 O O . THR C 1 351 ? 33.866 113.809 -66.284 1.00 30.18 351 THR C O 1
ATOM 9437 N N . ALA C 1 352 ? 32.456 113.963 -68.040 1.00 31.43 352 ALA C N 1
ATOM 9438 C CA . ALA C 1 352 ? 33.183 115.036 -68.695 1.00 33.33 352 ALA C CA 1
ATOM 9439 C C . ALA C 1 352 ? 32.744 116.403 -68.204 1.00 36.38 352 ALA C C 1
ATOM 9440 O O . ALA C 1 352 ? 33.215 117.418 -68.729 1.00 31.96 352 ALA C O 1
ATOM 9442 N N . ARG C 1 353 ? 31.855 116.443 -67.210 1.00 25.58 353 ARG C N 1
ATOM 9443 C CA . ARG C 1 353 ? 31.275 117.694 -66.763 1.00 30.14 353 ARG C CA 1
ATOM 9444 C C . ARG C 1 353 ? 31.565 117.913 -65.287 1.00 22.56 353 ARG C C 1
ATOM 9445 O O . ARG C 1 353 ? 31.616 116.948 -64.518 1.00 28.06 353 ARG C O 1
ATOM 9447 N N . PRO C 1 354 ? 31.789 119.160 -64.865 1.00 30.77 354 PRO C N 1
ATOM 9448 C CA . PRO C 1 354 ? 32.014 119.426 -63.437 1.00 32.09 354 PRO C CA 1
ATOM 9449 C C . PRO C 1 354 ? 30.715 119.515 -62.658 1.00 33.40 354 PRO C C 1
ATOM 9450 O O . PRO C 1 354 ? 30.553 120.410 -61.827 1.00 41.05 354 PRO C O 1
ATOM 9454 N N . ASP C 1 355 ? 29.787 118.598 -62.915 1.00 33.72 355 ASP C N 1
ATOM 9455 C CA . ASP C 1 355 ? 28.428 118.718 -62.410 1.00 39.14 355 ASP C CA 1
ATOM 9456 C C . ASP C 1 355 ? 28.162 117.859 -61.177 1.00 39.73 355 ASP C C 1
ATOM 9457 O O . ASP C 1 355 ? 27.019 117.797 -60.721 1.00 34.60 355 ASP C O 1
ATOM 9462 N N . ALA C 1 356 ? 29.179 117.203 -60.622 1.00 35.22 356 ALA C N 1
ATOM 9463 C CA . ALA C 1 356 ? 29.016 116.354 -59.441 1.00 30.74 356 ALA C CA 1
ATOM 9464 C C . ALA C 1 356 ? 30.035 116.742 -58.382 1.00 26.58 356 ALA C C 1
ATOM 9465 O O . ALA C 1 356 ? 31.002 116.007 -58.131 1.00 24.73 356 ALA C O 1
ATOM 9467 N N . PRO C 1 357 ? 29.838 117.888 -57.731 1.00 31.92 357 PRO C N 1
ATOM 9468 C CA . PRO C 1 357 ? 30.753 118.296 -56.659 1.00 32.89 357 PRO C CA 1
ATOM 9469 C C . PRO C 1 357 ? 30.709 117.313 -55.502 1.00 24.63 357 PRO C C 1
ATOM 9470 O O . PRO C 1 357 ? 29.635 116.904 -55.047 1.00 29.21 357 PRO C O 1
ATOM 9474 N N . LEU C 1 358 ? 31.890 116.936 -55.028 1.00 19.30 358 LEU C N 1
ATOM 9475 C CA . LEU C 1 358 ? 31.982 116.049 -53.884 1.00 21.46 358 LEU C CA 1
ATOM 9476 C C . LEU C 1 358 ? 31.596 116.803 -52.611 1.00 23.45 358 LEU C C 1
ATOM 9477 O O . LEU C 1 358 ? 31.976 117.965 -52.434 1.00 27.10 358 LEU C O 1
ATOM 9482 N N . PRO C 1 359 ? 30.854 116.179 -51.706 1.00 24.35 359 PRO C N 1
ATOM 9483 C CA . PRO C 1 359 ? 30.524 116.849 -50.441 1.00 24.88 359 PRO C CA 1
ATOM 9484 C C . PRO C 1 359 ? 31.786 117.165 -49.660 1.00 18.83 359 PRO C C 1
ATOM 9485 O O . PRO C 1 359 ? 32.757 116.401 -49.696 1.00 21.54 359 PRO C O 1
ATOM 9489 N N . PRO C 1 360 ? 31.822 118.291 -48.957 1.00 20.61 360 PRO C N 1
ATOM 9490 C CA . PRO C 1 360 ? 33.015 118.613 -48.167 1.00 20.76 360 PRO C CA 1
ATOM 9491 C C . PRO C 1 360 ? 33.230 117.592 -47.063 1.00 23.10 360 PRO C C 1
ATOM 9492 O O . PRO C 1 360 ? 32.284 116.989 -46.547 1.00 21.06 360 PRO C O 1
ATOM 9496 N N . THR C 1 361 ? 34.493 117.396 -46.706 1.00 19.02 361 THR C N 1
ATOM 9497 C CA . THR C 1 361 ? 34.852 116.491 -45.624 1.00 19.01 361 THR C CA 1
ATOM 9498 C C . THR C 1 361 ? 35.742 117.219 -44.622 1.00 17.81 361 THR C C 1
ATOM 9499 O O . THR C 1 361 ? 36.390 118.221 -44.942 1.00 17.22 361 THR C O 1
ATOM 9503 N N . TYR C 1 362 ? 35.748 116.717 -43.388 1.00 12.20 362 TYR C N 1
ATOM 9504 C CA . TYR C 1 362 ? 36.675 117.232 -42.383 1.00 16.72 362 TYR C CA 1
ATOM 9505 C C . TYR C 1 362 ? 38.115 116.805 -42.631 1.00 13.64 362 TYR C C 1
ATOM 9506 O O . TYR C 1 362 ? 39.031 117.316 -41.967 1.00 14.16 362 TYR C O 1
ATOM 9515 N N . GLN C 1 363 ? 38.334 115.874 -43.546 1.00 18.59 363 GLN C N 1
ATOM 9516 C CA . GLN C 1 363 ? 39.670 115.402 -43.871 1.00 11.90 363 GLN C CA 1
ATOM 9517 C C . GLN C 1 363 ? 40.415 116.364 -44.795 1.00 12.67 363 GLN C C 1
ATOM 9518 O O . GLN C 1 363 ? 39.822 117.019 -45.655 1.00 14.92 363 GLN C O 1
ATOM 9524 N N . HIS C 1 364 ? 41.733 116.420 -44.616 1.00 12.14 364 HIS C N 1
ATOM 9525 C CA . HIS C 1 364 ? 42.627 116.851 -45.686 1.00 16.75 364 HIS C CA 1
ATOM 9526 C C . HIS C 1 364 ? 42.511 115.886 -46.860 1.00 14.11 364 HIS C C 1
ATOM 9527 O O . HIS C 1 364 ? 42.149 114.723 -46.688 1.00 14.89 364 HIS C O 1
ATOM 9534 N N . GLN C 1 365 ? 42.842 116.361 -48.068 1.00 11.02 365 GLN C N 1
ATOM 9535 C CA . GLN C 1 365 ? 42.847 115.468 -49.215 1.00 12.89 365 GLN C CA 1
ATOM 9536 C C . GLN C 1 365 ? 44.116 115.649 -50.034 1.00 18.69 365 GLN C C 1
ATOM 9537 O O . GLN C 1 365 ? 44.667 116.749 -50.148 1.00 13.98 365 GLN C O 1
ATOM 9543 N N . TYR C 1 366 ? 44.553 114.538 -50.605 1.00 13.15 366 TYR C N 1
ATOM 9544 C CA . TYR C 1 366 ? 45.664 114.487 -51.541 1.00 15.54 366 TYR C CA 1
ATOM 9545 C C . TYR C 1 366 ? 45.161 113.786 -52.791 1.00 19.40 366 TYR C C 1
ATOM 9546 O O . TYR C 1 366 ? 44.484 112.757 -52.683 1.00 13.80 366 TYR C O 1
ATOM 9555 N N . LEU C 1 367 ? 45.480 114.335 -53.970 1.00 15.42 367 LEU C N 1
ATOM 9556 C CA . LEU C 1 367 ? 45.093 113.711 -55.226 1.00 12.02 367 LEU C CA 1
ATOM 9557 C C . LEU C 1 367 ? 46.321 113.529 -56.101 1.00 15.46 367 LEU C C 1
ATOM 9558 O O . LEU C 1 367 ? 47.239 114.353 -56.081 1.00 13.71 367 LEU C O 1
ATOM 9563 N N . TYR C 1 368 ? 46.317 112.454 -56.884 1.00 14.60 368 TYR C N 1
ATOM 9564 C CA . TYR C 1 368 ? 47.384 112.194 -57.849 1.00 18.47 368 TYR C CA 1
ATOM 9565 C C . TYR C 1 368 ? 46.783 111.571 -59.104 1.00 14.86 368 TYR C C 1
ATOM 9566 O O . TYR C 1 368 ? 46.062 110.573 -59.016 1.00 15.69 368 TYR C O 1
ATOM 9575 N N . VAL C 1 369 ? 47.105 112.115 -60.277 1.00 16.14 369 VAL C N 1
ATOM 9576 C CA . VAL C 1 369 ? 46.499 111.622 -61.508 1.00 17.76 369 VAL C CA 1
ATOM 9577 C C . VAL C 1 369 ? 47.326 110.454 -62.032 1.00 18.73 369 VAL C C 1
ATOM 9578 O O . VAL C 1 369 ? 48.416 110.645 -62.583 1.00 18.58 369 VAL C O 1
ATOM 9582 N N . LEU C 1 370 ? 46.791 109.240 -61.860 1.00 20.36 370 LEU C N 1
ATOM 9583 C CA . LEU C 1 370 ? 47.399 108.024 -62.383 1.00 21.88 370 LEU C CA 1
ATOM 9584 C C . LEU C 1 370 ? 47.138 107.846 -63.867 1.00 27.37 370 LEU C C 1
ATOM 9585 O O . LEU C 1 370 ? 47.977 107.274 -64.565 1.00 31.56 370 LEU C O 1
ATOM 9590 N N . GLY C 1 371 ? 45.981 108.295 -64.352 1.00 23.08 371 GLY C N 1
ATOM 9591 C CA . GLY C 1 371 ? 45.544 108.007 -65.706 1.00 30.94 371 GLY C CA 1
ATOM 9592 C C . GLY C 1 371 ? 46.396 108.710 -66.746 1.00 38.64 371 GLY C C 1
ATOM 9593 O O . GLY C 1 371 ? 47.392 109.366 -66.447 1.00 33.14 371 GLY C O 1
ATOM 9594 N N . GLU C 1 372 ? 45.983 108.565 -68.005 1.00 38.73 372 GLU C N 1
ATOM 9595 C CA . GLU C 1 372 ? 46.717 109.119 -69.133 1.00 35.46 372 GLU C CA 1
ATOM 9596 C C . GLU C 1 372 ? 46.064 110.363 -69.709 1.00 32.16 372 GLU C C 1
ATOM 9597 O O . GLU C 1 372 ? 46.611 110.956 -70.643 1.00 32.45 372 GLU C O 1
ATOM 9603 N N . GLN C 1 373 ? 44.905 110.760 -69.187 1.00 30.08 373 GLN C N 1
ATOM 9604 C CA . GLN C 1 373 ? 44.209 111.973 -69.571 1.00 32.21 373 GLN C CA 1
ATOM 9605 C C . GLN C 1 373 ? 44.237 112.973 -68.425 1.00 25.23 373 GLN C C 1
ATOM 9606 O O . GLN C 1 373 ? 44.303 112.579 -67.257 1.00 27.72 373 GLN C O 1
ATOM 9612 N N . PRO C 1 374 ? 44.188 114.267 -68.720 1.00 23.02 374 PRO C N 1
ATOM 9613 C CA . PRO C 1 374 ? 44.101 115.261 -67.648 1.00 23.49 374 PRO C CA 1
ATOM 9614 C C . PRO C 1 374 ? 42.754 115.205 -66.942 1.00 27.01 374 PRO C C 1
ATOM 9615 O O . PRO C 1 374 ? 41.751 114.734 -67.478 1.00 26.25 374 PRO C O 1
ATOM 9619 N N . VAL C 1 375 ? 42.744 115.722 -65.720 1.00 23.84 375 VAL C N 1
ATOM 9620 C CA . VAL C 1 375 ? 41.544 115.790 -64.889 1.00 27.96 375 VAL C CA 1
ATOM 9621 C C . VAL C 1 375 ? 41.299 117.252 -64.559 1.00 25.54 375 VAL C C 1
ATOM 9622 O O . VAL C 1 375 ? 42.153 117.907 -63.948 1.00 23.86 375 VAL C O 1
ATOM 9626 N N . SER C 1 376 ? 40.141 117.766 -64.961 1.00 21.68 376 SER C N 1
ATOM 9627 C CA . SER C 1 376 ? 39.787 119.138 -64.634 1.00 22.37 376 SER C CA 1
ATOM 9628 C C . SER C 1 376 ? 39.197 119.184 -63.229 1.00 24.70 376 SER C C 1
ATOM 9629 O O . SER C 1 376 ? 38.497 118.265 -62.806 1.00 23.31 376 SER C O 1
ATOM 9632 N N . VAL C 1 377 ? 39.517 120.246 -62.497 1.00 24.68 377 VAL C N 1
ATOM 9633 C CA . VAL C 1 377 ? 39.094 120.417 -61.113 1.00 19.10 377 VAL C CA 1
ATOM 9634 C C . VAL C 1 377 ? 38.448 121.782 -60.994 1.00 24.03 377 VAL C C 1
ATOM 9635 O O . VAL C 1 377 ? 39.012 122.783 -61.444 1.00 27.40 377 VAL C O 1
ATOM 9639 N N . ARG C 1 378 ? 37.261 121.824 -60.404 1.00 22.78 378 ARG C N 1
ATOM 9640 C CA . ARG C 1 378 ? 36.603 123.084 -60.111 1.00 21.00 378 ARG C CA 1
ATOM 9641 C C . ARG C 1 378 ? 36.273 123.075 -58.632 1.00 25.19 378 ARG C C 1
ATOM 9642 O O . ARG C 1 378 ? 35.724 122.091 -58.128 1.00 20.69 378 ARG C O 1
ATOM 9650 N N . TRP C 1 379 ? 36.626 124.148 -57.933 1.00 21.22 379 TRP C N 1
ATOM 9651 C CA . TRP C 1 379 ? 36.400 124.176 -56.499 1.00 22.10 379 TRP C CA 1
ATOM 9652 C C . TRP C 1 379 ? 36.061 125.593 -56.070 1.00 27.13 379 TRP C C 1
ATOM 9653 O O . TRP C 1 379 ? 36.212 126.552 -56.828 1.00 28.21 379 TRP C O 1
ATOM 9664 N N . ARG C 1 380 ? 35.576 125.704 -54.842 1.00 22.07 380 ARG C N 1
ATOM 9665 C CA . ARG C 1 380 ? 35.227 126.984 -54.252 1.00 22.15 380 ARG C CA 1
ATOM 9666 C C . ARG C 1 380 ? 35.965 127.149 -52.936 1.00 23.62 380 ARG C C 1
ATOM 9667 O O . ARG C 1 380 ? 36.193 126.176 -52.213 1.00 24.30 380 ARG C O 1
ATOM 9675 N N . TYR C 1 381 ? 36.342 128.389 -52.639 1.00 21.41 381 TYR C N 1
ATOM 9676 C CA . TYR C 1 381 ? 36.927 128.717 -51.343 1.00 20.34 381 TYR C CA 1
ATOM 9677 C C . TYR C 1 381 ? 36.661 130.188 -51.076 1.00 27.45 381 TYR C C 1
ATOM 9678 O O . TYR C 1 381 ? 37.003 131.036 -51.911 1.00 30.63 381 TYR C O 1
ATOM 9687 N N . ASN C 1 382 ? 36.038 130.477 -49.933 1.00 33.87 382 ASN C N 1
ATOM 9688 C CA . ASN C 1 382 ? 35.637 131.829 -49.539 1.00 40.12 382 ASN C CA 1
ATOM 9689 C C . ASN C 1 382 ? 34.874 132.544 -50.655 1.00 37.90 382 ASN C C 1
ATOM 9690 O O . ASN C 1 382 ? 35.199 133.669 -51.052 1.00 43.52 382 ASN C O 1
ATOM 9695 N N . GLY C 1 383 ? 33.844 131.869 -51.165 1.00 31.12 383 GLY C N 1
ATOM 9696 C CA . GLY C 1 383 ? 32.932 132.454 -52.131 1.00 24.37 383 GLY C CA 1
ATOM 9697 C C . GLY C 1 383 ? 33.495 132.688 -53.517 1.00 32.28 383 GLY C C 1
ATOM 9698 O O . GLY C 1 383 ? 32.906 133.444 -54.297 1.00 35.85 383 GLY C O 1
ATOM 9699 N N . GLU C 1 384 ? 34.615 132.064 -53.855 1.00 30.85 384 GLU C N 1
ATOM 9700 C CA . GLU C 1 384 ? 35.231 132.216 -55.166 1.00 36.27 384 GLU C CA 1
ATOM 9701 C C . GLU C 1 384 ? 35.235 130.874 -55.875 1.00 34.70 384 GLU C C 1
ATOM 9702 O O . GLU C 1 384 ? 35.479 129.844 -55.247 1.00 33.12 384 GLU C O 1
ATOM 9708 N N . GLN C 1 385 ? 34.970 130.887 -57.178 1.00 29.23 385 GLN C N 1
ATOM 9709 C CA . GLN C 1 385 ? 35.122 129.692 -57.995 1.00 26.50 385 GLN C CA 1
ATOM 9710 C C . GLN C 1 385 ? 36.522 129.677 -58.597 1.00 25.00 385 GLN C C 1
ATOM 9711 O O . GLN C 1 385 ? 36.996 130.692 -59.120 1.00 25.73 385 GLN C O 1
ATOM 9717 N N . TYR C 1 386 ? 37.174 128.530 -58.506 1.00 20.87 386 TYR C N 1
ATOM 9718 C CA . TYR C 1 386 ? 38.467 128.293 -59.124 1.00 26.10 386 TYR C CA 1
ATOM 9719 C C . TYR C 1 386 ? 38.354 127.136 -60.099 1.00 29.14 386 TYR C C 1
ATOM 9720 O O . TYR C 1 386 ? 37.529 126.232 -59.929 1.00 25.73 386 TYR C O 1
ATOM 9729 N N . ASP C 1 387 ? 39.199 127.170 -61.121 1.00 25.30 387 ASP C N 1
ATOM 9730 C CA . ASP C 1 387 ? 39.252 126.112 -62.112 1.00 25.32 387 ASP C CA 1
ATOM 9731 C C . ASP C 1 387 ? 40.705 125.806 -62.409 1.00 26.13 387 ASP C C 1
ATOM 9732 O O . ASP C 1 387 ? 41.523 126.719 -62.541 1.00 30.59 387 ASP C O 1
ATOM 9737 N N . GLY C 1 388 ? 41.017 124.519 -62.511 1.00 22.10 388 GLY C N 1
ATOM 9738 C CA . GLY C 1 388 ? 42.351 124.085 -62.864 1.00 24.23 388 GLY C CA 1
ATOM 9739 C C . GLY C 1 388 ? 42.282 122.751 -63.570 1.00 25.36 388 GLY C C 1
ATOM 9740 O O . GLY C 1 388 ? 41.211 122.159 -63.728 1.00 29.05 388 GLY C O 1
ATOM 9741 N N . ARG C 1 389 ? 43.442 122.275 -64.004 1.00 20.78 389 ARG C N 1
ATOM 9742 C CA . ARG C 1 389 ? 43.512 120.991 -64.677 1.00 24.87 389 ARG C CA 1
ATOM 9743 C C . ARG C 1 389 ? 44.781 120.281 -64.246 1.00 25.23 389 ARG C C 1
ATOM 9744 O O . ARG C 1 389 ? 45.876 120.847 -64.344 1.00 23.20 389 ARG C O 1
ATOM 9752 N N . LEU C 1 390 ? 44.628 119.046 -63.785 1.00 20.33 390 LEU C N 1
ATOM 9753 C CA . LEU C 1 390 ? 45.757 118.208 -63.405 1.00 18.00 390 LEU C CA 1
ATOM 9754 C C . LEU C 1 390 ? 46.142 117.333 -64.589 1.00 20.87 390 LEU C C 1
ATOM 9755 O O . LEU C 1 390 ? 45.323 116.545 -65.068 1.00 24.62 390 LEU C O 1
ATOM 9760 N N . GLU C 1 391 ? 47.379 117.474 -65.064 1.00 18.81 391 GLU C N 1
ATOM 9761 C CA . GLU C 1 391 ? 47.875 116.566 -66.083 1.00 19.88 391 GLU C CA 1
ATOM 9762 C C . GLU C 1 391 ? 48.241 115.233 -65.437 1.00 18.68 391 GLU C C 1
ATOM 9763 O O . GLU C 1 391 ? 48.386 115.150 -64.216 1.00 19.89 391 GLU C O 1
ATOM 9769 N N . PRO C 1 392 ? 48.385 114.168 -66.226 1.00 21.91 392 PRO C N 1
ATOM 9770 C CA . PRO C 1 392 ? 48.900 112.919 -65.662 1.00 20.03 392 PRO C CA 1
ATOM 9771 C C . PRO C 1 392 ? 50.211 113.165 -64.929 1.00 22.99 392 PRO C C 1
ATOM 9772 O O . PRO C 1 392 ? 51.100 113.865 -65.422 1.00 18.97 392 PRO C O 1
ATOM 9776 N N . GLY C 1 393 ? 50.313 112.608 -63.723 1.00 18.50 393 GLY C N 1
ATOM 9777 C CA . GLY C 1 393 ? 51.475 112.804 -62.889 1.00 16.12 393 GLY C CA 1
ATOM 9778 C C . GLY C 1 393 ? 51.423 114.041 -62.021 1.00 17.11 393 GLY C C 1
ATOM 9779 O O . GLY C 1 393 ? 52.255 114.176 -61.113 1.00 15.65 393 GLY C O 1
ATOM 9780 N N . ASP C 1 394 ? 50.502 114.959 -62.292 1.00 16.72 394 ASP C N 1
ATOM 9781 C CA . ASP C 1 394 ? 50.286 116.088 -61.407 1.00 16.88 394 ASP C CA 1
ATOM 9782 C C . ASP C 1 394 ? 49.579 115.619 -60.134 1.00 17.65 394 ASP C C 1
ATOM 9783 O O . ASP C 1 394 ? 48.921 114.577 -60.105 1.00 15.24 394 ASP C O 1
ATOM 9788 N N . SER C 1 395 ? 49.693 116.421 -59.078 1.00 12.35 395 SER C N 1
ATOM 9789 C CA . SER C 1 395 ? 49.081 116.080 -57.807 1.00 11.28 395 SER C CA 1
ATOM 9790 C C . SER C 1 395 ? 48.484 117.337 -57.188 1.00 14.36 395 SER C C 1
ATOM 9791 O O . SER C 1 395 ? 48.706 118.456 -57.658 1.00 16.03 395 SER C O 1
ATOM 9794 N N . ALA C 1 396 ? 47.679 117.150 -56.147 1.00 14.55 396 ALA C N 1
ATOM 9795 C CA . ALA C 1 396 ? 47.040 118.299 -55.534 1.00 14.64 396 ALA C CA 1
ATOM 9796 C C . ALA C 1 396 ? 46.891 118.059 -54.041 1.00 16.71 396 ALA C C 1
ATOM 9797 O O . ALA C 1 396 ? 46.807 116.914 -53.578 1.00 14.89 396 ALA C O 1
ATOM 9799 N N . TYR C 1 397 ? 46.864 119.153 -53.294 1.00 13.08 397 TYR C N 1
ATOM 9800 C CA . TYR C 1 397 ? 46.548 119.131 -51.872 1.00 12.30 397 TYR C CA 1
ATOM 9801 C C . TYR C 1 397 ? 45.321 120.003 -51.626 1.00 15.54 397 TYR C C 1
ATOM 9802 O O . TYR C 1 397 ? 45.191 121.074 -52.224 1.00 16.28 397 TYR C O 1
ATOM 9811 N N . VAL C 1 398 ? 44.408 119.531 -50.761 1.00 15.99 398 VAL C N 1
ATOM 9812 C CA . VAL C 1 398 ? 43.143 120.199 -50.480 1.00 13.60 398 VAL C CA 1
ATOM 9813 C C . VAL C 1 398 ? 42.976 120.295 -48.973 1.00 13.56 398 VAL C C 1
ATOM 9814 O O . VAL C 1 398 ? 43.040 119.275 -48.281 1.00 16.84 398 VAL C O 1
ATOM 9818 N N . ILE C 1 399 ? 42.703 121.496 -48.465 1.00 13.04 399 ILE C N 1
ATOM 9819 C CA . ILE C 1 399 ? 42.397 121.645 -47.039 1.00 13.03 399 ILE C CA 1
ATOM 9820 C C . ILE C 1 399 ? 41.026 121.052 -46.726 1.00 14.97 399 ILE C C 1
ATOM 9821 O O . ILE C 1 399 ? 40.201 120.855 -47.641 1.00 14.75 399 ILE C O 1
ATOM 9826 N N . PRO C 1 400 ? 40.743 120.742 -45.453 1.00 15.07 400 PRO C N 1
ATOM 9827 C CA . PRO C 1 400 ? 39.384 120.350 -45.063 1.00 15.89 400 PRO C CA 1
ATOM 9828 C C . PRO C 1 400 ? 38.334 121.342 -45.537 1.00 19.11 400 PRO C C 1
ATOM 9829 O O . PRO C 1 400 ? 38.570 122.554 -45.591 1.00 14.86 400 PRO C O 1
ATOM 9833 N N . GLY C 1 401 ? 37.160 120.811 -45.875 1.00 14.29 401 GLY C N 1
ATOM 9834 C CA . GLY C 1 401 ? 35.982 121.627 -46.084 1.00 15.03 401 GLY C CA 1
ATOM 9835 C C . GLY C 1 401 ? 35.773 122.151 -47.487 1.00 19.37 401 GLY C C 1
ATOM 9836 O O . GLY C 1 401 ? 34.776 122.847 -47.728 1.00 22.60 401 GLY C O 1
ATOM 9837 N N . ILE C 1 402 ? 36.669 121.854 -48.420 1.00 19.86 402 ILE C N 1
ATOM 9838 C CA . ILE C 1 402 ? 36.537 122.366 -49.777 1.00 17.85 402 ILE C CA 1
ATOM 9839 C C . ILE C 1 402 ? 35.574 121.487 -50.559 1.00 16.96 402 ILE C C 1
ATOM 9840 O O . ILE C 1 402 ? 35.687 120.255 -50.535 1.00 17.32 402 ILE C O 1
ATOM 9845 N N . GLU C 1 403 ? 34.649 122.117 -51.283 1.00 15.84 403 GLU C N 1
ATOM 9846 C CA . GLU C 1 403 ? 33.818 121.421 -52.257 1.00 19.50 403 GLU C CA 1
ATOM 9847 C C . GLU C 1 403 ? 34.498 121.499 -53.618 1.00 16.60 403 GLU C C 1
ATOM 9848 O O . GLU C 1 403 ? 34.756 122.602 -54.116 1.00 21.58 403 GLU C O 1
ATOM 9854 N N . PHE C 1 404 ? 34.789 120.344 -54.217 1.00 18.62 404 PHE C N 1
ATOM 9855 C CA . PHE C 1 404 ? 35.347 120.329 -55.563 1.00 24.65 404 PHE C CA 1
ATOM 9856 C C . PHE C 1 404 ? 34.699 119.233 -56.390 1.00 21.71 404 PHE C C 1
ATOM 9857 O O . PHE C 1 404 ? 34.137 118.269 -55.862 1.00 20.94 404 PHE C O 1
ATOM 9865 N N . SER C 1 405 ? 34.765 119.423 -57.709 1.00 20.38 405 SER C N 1
ATOM 9866 C CA . SER C 1 405 ? 34.327 118.437 -58.683 1.00 21.58 405 SER C CA 1
ATOM 9867 C C . SER C 1 405 ? 35.503 118.040 -59.564 1.00 17.87 405 SER C C 1
ATOM 9868 O O . SER C 1 405 ? 36.431 118.824 -59.773 1.00 22.10 405 SER C O 1
ATOM 9871 N N . LEU C 1 406 ? 35.447 116.815 -60.075 1.00 20.12 406 LEU C N 1
ATOM 9872 C CA . LEU C 1 406 ? 36.436 116.282 -61.000 1.00 18.23 406 LEU C CA 1
ATOM 9873 C C . LEU C 1 406 ? 35.724 115.923 -62.288 1.00 21.01 406 LEU C C 1
ATOM 9874 O O . LEU C 1 406 ? 34.579 115.463 -62.257 1.00 20.88 406 LEU C O 1
ATOM 9879 N N . SER C 1 407 ? 36.392 116.149 -63.421 1.00 21.21 407 SER C N 1
ATOM 9880 C CA . SER C 1 407 ? 35.812 115.805 -64.709 1.00 24.31 407 SER C CA 1
ATOM 9881 C C . SER C 1 407 ? 36.939 115.521 -65.689 1.00 26.12 407 SER C C 1
ATOM 9882 O O . SER C 1 407 ? 38.066 116.002 -65.530 1.00 22.27 407 SER C O 1
ATOM 9885 N N . ALA C 1 408 ? 36.625 114.726 -66.706 1.00 22.53 408 ALA C N 1
ATOM 9886 C CA . ALA C 1 408 ? 37.624 114.359 -67.696 1.00 24.28 408 ALA C CA 1
ATOM 9887 C C . ALA C 1 408 ? 36.922 114.041 -69.005 1.00 28.65 408 ALA C C 1
ATOM 9888 O O . ALA C 1 408 ? 35.832 113.465 -69.010 1.00 28.21 408 ALA C O 1
ATOM 9890 N N . GLU C 1 409 ? 37.548 114.425 -70.117 1.00 28.30 409 GLU C N 1
ATOM 9891 C CA . GLU C 1 409 ? 36.924 114.179 -71.412 1.00 26.08 409 GLU C CA 1
ATOM 9892 C C . GLU C 1 409 ? 36.794 112.690 -71.705 1.00 35.47 409 GLU C C 1
ATOM 9893 O O . GLU C 1 409 ? 35.915 112.288 -72.477 1.00 39.54 409 GLU C O 1
ATOM 9899 N N . LYS C 1 410 ? 37.640 111.871 -71.095 1.00 33.79 410 LYS C N 1
ATOM 9900 C CA . LYS C 1 410 ? 37.596 110.420 -71.144 1.00 45.20 410 LYS C CA 1
ATOM 9901 C C . LYS C 1 410 ? 37.760 109.883 -69.732 1.00 36.47 410 LYS C C 1
ATOM 9902 O O . LYS C 1 410 ? 38.442 110.506 -68.914 1.00 31.32 410 LYS C O 1
ATOM 9908 N N . PRO C 1 411 ? 37.141 108.746 -69.414 1.00 26.30 411 PRO C N 1
ATOM 9909 C CA . PRO C 1 411 ? 37.343 108.143 -68.090 1.00 31.66 411 PRO C CA 1
ATOM 9910 C C . PRO C 1 411 ? 38.822 108.074 -67.733 1.00 32.35 411 PRO C C 1
ATOM 9911 O O . PRO C 1 411 ? 39.653 107.616 -68.523 1.00 30.53 411 PRO C O 1
ATOM 9915 N N . THR C 1 412 ? 39.149 108.569 -66.541 1.00 30.85 412 THR C N 1
ATOM 9916 C CA . THR C 1 412 ? 40.531 108.750 -66.120 1.00 32.40 412 THR C CA 1
ATOM 9917 C C . THR C 1 412 ? 40.654 108.449 -64.639 1.00 29.19 412 THR C C 1
ATOM 9918 O O . THR C 1 412 ? 39.785 108.832 -63.851 1.00 30.01 412 THR C O 1
ATOM 9922 N N . GLU C 1 413 ? 41.756 107.813 -64.258 1.00 27.48 413 GLU C N 1
ATOM 9923 C CA . GLU C 1 413 ? 41.940 107.364 -62.886 1.00 27.86 413 GLU C CA 1
ATOM 9924 C C . GLU C 1 413 ? 42.787 108.340 -62.076 1.00 25.55 413 GLU C C 1
ATOM 9925 O O . GLU C 1 413 ? 43.817 108.837 -62.539 1.00 20.08 413 GLU C O 1
ATOM 9931 N N . LEU C 1 414 ? 42.342 108.603 -60.857 1.00 20.92 414 LEU C N 1
ATOM 9932 C CA . LEU C 1 414 ? 43.056 109.442 -59.912 1.00 19.68 414 LEU C CA 1
ATOM 9933 C C . LEU C 1 414 ? 43.143 108.690 -58.589 1.00 16.98 414 LEU C C 1
ATOM 9934 O O . LEU C 1 414 ? 42.230 107.940 -58.240 1.00 20.53 414 LEU C O 1
ATOM 9939 N N . LEU C 1 415 ? 44.260 108.842 -57.882 1.00 13.41 415 LEU C N 1
ATOM 9940 C CA . LEU C 1 415 ? 44.450 108.277 -56.555 1.00 12.74 415 LEU C CA 1
ATOM 9941 C C . LEU C 1 415 ? 44.103 109.352 -55.525 1.00 12.92 415 LEU C C 1
ATOM 9942 O O . LEU C 1 415 ? 44.515 110.503 -55.673 1.00 14.53 415 LEU C O 1
ATOM 9947 N N . MET C 1 416 ? 43.341 108.988 -54.498 1.00 15.35 416 MET C N 1
ATOM 9948 C CA . MET C 1 416 ? 42.900 109.945 -53.490 1.00 16.62 416 MET C CA 1
ATOM 9949 C C . MET C 1 416 ? 43.209 109.398 -52.106 1.00 13.18 416 MET C C 1
ATOM 9950 O O . MET C 1 416 ? 42.815 108.269 -51.781 1.00 15.73 416 MET C O 1
ATOM 9955 N N . LEU C 1 417 ? 43.904 110.194 -51.291 1.00 12.20 417 LEU C N 1
ATOM 9956 C CA . LEU C 1 417 ? 44.143 109.869 -49.887 1.00 11.61 417 LEU C CA 1
ATOM 9957 C C . LEU C 1 417 ? 43.606 111.002 -49.015 1.00 13.60 417 LEU C C 1
ATOM 9958 O O . LEU C 1 417 ? 44.061 112.148 -49.129 1.00 14.15 417 LEU C O 1
ATOM 9963 N N . ARG C 1 418 ? 42.646 110.679 -48.155 1.00 13.86 418 ARG C N 1
ATOM 9964 C CA . ARG C 1 418 ? 42.031 111.634 -47.240 1.00 12.35 418 ARG C CA 1
ATOM 9965 C C . ARG C 1 418 ? 42.421 111.246 -45.824 1.00 14.70 418 ARG C C 1
ATOM 9966 O O . ARG C 1 418 ? 42.289 110.074 -45.458 1.00 16.72 418 ARG C O 1
ATOM 9974 N N . ILE C 1 419 ? 42.909 112.212 -45.029 1.00 11.78 419 ILE C N 1
ATOM 9975 C CA . ILE C 1 419 ? 43.347 111.906 -43.668 1.00 12.58 419 ILE C CA 1
ATOM 9976 C C . ILE C 1 419 ? 42.760 112.906 -42.671 1.00 14.97 419 ILE C C 1
ATOM 9977 O O . ILE C 1 419 ? 42.448 114.048 -43.015 1.00 12.95 419 ILE C O 1
ATOM 9982 N N . GLY C 1 420 ? 42.601 112.465 -41.426 1.00 17.11 420 GLY C N 1
ATOM 9983 C CA . GLY C 1 420 ? 42.236 113.391 -40.365 1.00 13.96 420 GLY C CA 1
ATOM 9984 C C . GLY C 1 420 ? 43.397 114.323 -40.040 1.00 20.57 420 GLY C C 1
ATOM 9985 O O . GLY C 1 420 ? 44.566 113.938 -40.088 1.00 22.44 420 GLY C O 1
ATOM 9986 N N . GLY C 1 421 ? 43.073 115.582 -39.771 1.00 19.72 421 GLY C N 1
ATOM 9987 C CA . GLY C 1 421 ? 44.039 116.546 -39.297 1.00 19.92 421 GLY C CA 1
ATOM 9988 C C . GLY C 1 421 ? 43.975 116.675 -37.789 1.00 22.02 421 GLY C C 1
ATOM 9989 O O . GLY C 1 421 ? 43.441 115.809 -37.087 1.00 22.69 421 GLY C O 1
ATOM 9990 N N . SER C 1 422 ? 44.497 117.794 -37.283 1.00 17.62 422 SER C N 1
ATOM 9991 C CA . SER C 1 422 ? 44.475 118.006 -35.838 1.00 16.64 422 SER C CA 1
ATOM 9992 C C . SER C 1 422 ? 43.086 118.333 -35.308 1.00 27.36 422 SER C C 1
ATOM 9993 O O . SER C 1 422 ? 42.874 118.282 -34.087 1.00 25.48 422 SER C O 1
ATOM 9996 N N . ALA C 1 423 ? 42.140 118.674 -36.182 1.00 23.91 423 ALA C N 1
ATOM 9997 C CA . ALA C 1 423 ? 40.747 118.844 -35.773 1.00 24.75 423 ALA C CA 1
ATOM 9998 C C . ALA C 1 423 ? 40.106 117.461 -35.699 1.00 18.38 423 ALA C C 1
ATOM 9999 O O . ALA C 1 423 ? 39.458 116.979 -36.633 1.00 22.21 423 ALA C O 1
ATOM 10001 N N . THR C 1 424 ? 40.314 116.806 -34.553 1.00 20.38 424 THR C N 1
ATOM 10002 C CA . THR C 1 424 ? 39.771 115.483 -34.262 1.00 26.46 424 THR C CA 1
ATOM 10003 C C . THR C 1 424 ? 38.262 115.557 -34.030 1.00 24.88 424 THR C C 1
ATOM 10004 O O . THR C 1 424 ? 37.700 116.649 -33.913 1.00 22.26 424 THR C O 1
ATOM 10008 N N . PRO C 1 425 ? 37.570 114.407 -33.941 1.00 25.07 425 PRO C N 1
ATOM 10009 C CA . PRO C 1 425 ? 36.148 114.466 -33.562 1.00 26.23 425 PRO C CA 1
ATOM 10010 C C . PRO C 1 425 ? 35.917 115.272 -32.305 1.00 23.40 425 PRO C C 1
ATOM 10011 O O . PRO C 1 425 ? 34.971 116.068 -32.258 1.00 21.77 425 PRO C O 1
ATOM 10015 N N . ASP C 1 426 ? 36.779 115.110 -31.295 1.00 20.24 426 ASP C N 1
ATOM 10016 C CA . ASP C 1 426 ? 36.621 115.868 -30.057 1.00 20.40 426 ASP C CA 1
ATOM 10017 C C . ASP C 1 426 ? 36.755 117.364 -30.302 1.00 18.77 426 ASP C C 1
ATOM 10018 O O . ASP C 1 426 ? 36.030 118.166 -29.701 1.00 23.17 426 ASP C O 1
ATOM 10023 N N . VAL C 1 427 ? 37.691 117.764 -31.165 1.00 14.98 427 VAL C N 1
ATOM 10024 C CA . VAL C 1 427 ? 37.804 119.180 -31.500 1.00 18.27 427 VAL C CA 1
ATOM 10025 C C . VAL C 1 427 ? 36.528 119.675 -32.165 1.00 15.11 427 VAL C C 1
ATOM 10026 O O . VAL C 1 427 ? 36.036 120.768 -31.862 1.00 20.18 427 VAL C O 1
ATOM 10030 N N . ARG C 1 428 ? 35.972 118.883 -33.084 1.00 15.84 428 ARG C N 1
ATOM 10031 C CA . ARG C 1 428 ? 34.780 119.311 -33.812 1.00 17.52 428 ARG C CA 1
ATOM 10032 C C . ARG C 1 428 ? 33.572 119.451 -32.893 1.00 21.54 428 ARG C C 1
ATOM 10033 O O . ARG C 1 428 ? 32.743 120.350 -33.080 1.00 22.40 428 ARG C O 1
ATOM 10041 N N . PHE C 1 429 ? 33.435 118.564 -31.908 1.00 18.27 429 PHE C N 1
ATOM 10042 C CA . PHE C 1 429 ? 32.337 118.735 -30.964 1.00 17.91 429 PHE C CA 1
ATOM 10043 C C . PHE C 1 429 ? 32.553 119.942 -30.064 1.00 21.84 429 PHE C C 1
ATOM 10044 O O . PHE C 1 429 ? 31.578 120.571 -29.640 1.00 23.22 429 PHE C O 1
ATOM 10052 N N . ALA C 1 430 ? 33.811 120.277 -29.759 1.00 21.06 430 ALA C N 1
ATOM 10053 C CA . ALA C 1 430 ? 34.075 121.479 -28.980 1.00 22.04 430 ALA C CA 1
ATOM 10054 C C . ALA C 1 430 ? 33.737 122.728 -29.785 1.00 22.39 430 ALA C C 1
ATOM 10055 O O . ALA C 1 430 ? 33.250 123.717 -29.232 1.00 22.48 430 ALA C O 1
ATOM 10057 N N . LEU C 1 431 ? 33.991 122.693 -31.097 1.00 20.54 431 LEU C N 1
ATOM 10058 C CA . LEU C 1 431 ? 33.574 123.785 -31.968 1.00 17.89 431 LEU C CA 1
ATOM 10059 C C . LEU C 1 431 ? 32.059 123.937 -31.979 1.00 19.99 431 LEU C C 1
ATOM 10060 O O . LEU C 1 431 ? 31.541 125.056 -32.024 1.00 21.43 431 LEU C O 1
ATOM 10065 N N . GLY C 1 432 ? 31.333 122.815 -31.983 1.00 19.46 432 GLY C N 1
ATOM 10066 C CA . GLY C 1 432 ? 29.884 122.874 -31.988 1.00 20.84 432 GLY C CA 1
ATOM 10067 C C . GLY C 1 432 ? 29.293 123.378 -30.690 1.00 24.68 432 GLY C C 1
ATOM 10068 O O . GLY C 1 432 ? 28.153 123.852 -30.679 1.00 28.23 432 GLY C O 1
ATOM 10069 N N . ALA C 1 433 ? 30.041 123.295 -29.597 1.00 25.16 433 ALA C N 1
ATOM 10070 C CA . ALA C 1 433 ? 29.561 123.773 -28.308 1.00 26.34 433 ALA C CA 1
ATOM 10071 C C . ALA C 1 433 ? 29.865 125.250 -28.077 1.00 34.23 433 ALA C C 1
ATOM 10072 O O . ALA C 1 433 ? 29.345 125.833 -27.120 1.00 27.79 433 ALA C O 1
ATOM 10074 N N . MET C 1 434 ? 30.662 125.870 -28.943 1.00 29.99 434 MET C N 1
ATOM 10075 C CA . MET C 1 434 ? 31.023 127.273 -28.787 1.00 33.19 434 MET C CA 1
ATOM 10076 C C . MET C 1 434 ? 29.846 128.185 -29.111 1.00 35.99 434 MET C C 1
ATOM 10077 O O . MET C 1 434 ? 29.012 127.856 -29.955 1.00 41.84 434 MET C O 1
ATOM 10082 N N . PRO C 1 435 ? 29.784 129.359 -28.485 1.00 39.93 435 PRO C N 1
ATOM 10083 C CA . PRO C 1 435 ? 28.677 130.283 -28.748 1.00 40.28 435 PRO C CA 1
ATOM 10084 C C . PRO C 1 435 ? 28.724 130.837 -30.165 1.00 48.36 435 PRO C C 1
ATOM 10085 O O . PRO C 1 435 ? 29.666 130.616 -30.932 1.00 50.20 435 PRO C O 1
ATOM 10089 N N . ASP C 1 436 ? 27.662 131.564 -30.511 1.00 44.37 436 ASP C N 1
ATOM 10090 C CA . ASP C 1 436 ? 27.575 132.185 -31.825 1.00 42.64 436 ASP C CA 1
ATOM 10091 C C . ASP C 1 436 ? 28.652 133.252 -31.965 1.00 42.11 436 ASP C C 1
ATOM 10092 O O . ASP C 1 436 ? 28.781 134.137 -31.112 1.00 36.71 436 ASP C O 1
ATOM 10094 N N . GLY C 1 437 ? 29.448 133.153 -33.033 1.00 35.30 437 GLY C N 1
ATOM 10095 C CA . GLY C 1 437 ? 30.431 134.165 -33.346 1.00 35.05 437 GLY C CA 1
ATOM 10096 C C . GLY C 1 437 ? 31.790 133.977 -32.708 1.00 36.45 437 GLY C C 1
ATOM 10097 O O . GLY C 1 437 ? 32.710 134.743 -33.018 1.00 37.73 437 GLY C O 1
ATOM 10098 N N . ALA C 1 438 ? 31.959 132.982 -31.839 1.00 28.32 438 ALA C N 1
ATOM 10099 C CA . ALA C 1 438 ? 33.239 132.818 -31.162 1.00 32.04 438 ALA C CA 1
ATOM 10100 C C . ALA C 1 438 ? 34.306 132.156 -32.029 1.00 28.97 438 ALA C C 1
ATOM 10101 O O . ALA C 1 438 ? 35.481 132.181 -31.652 1.00 21.81 438 ALA C O 1
ATOM 10103 N N . ILE C 1 439 ? 33.950 131.580 -33.179 1.00 23.35 439 ILE C N 1
ATOM 10104 C CA . ILE C 1 439 ? 34.959 130.860 -33.955 1.00 23.88 439 ILE C CA 1
ATOM 10105 C C . ILE C 1 439 ? 36.002 131.823 -34.515 1.00 23.11 439 ILE C C 1
ATOM 10106 O O . ILE C 1 439 ? 37.195 131.498 -34.580 1.00 24.40 439 ILE C O 1
ATOM 10111 N N . GLY C 1 440 ? 35.584 133.025 -34.909 1.00 25.97 440 GLY C N 1
ATOM 10112 C CA . GLY C 1 440 ? 36.555 134.031 -35.310 1.00 28.77 440 GLY C CA 1
ATOM 10113 C C . GLY C 1 440 ? 37.557 134.352 -34.214 1.00 27.19 440 GLY C C 1
ATOM 10114 O O . GLY C 1 440 ? 38.753 134.483 -34.473 1.00 27.22 440 GLY C O 1
ATOM 10115 N N . ARG C 1 441 ? 37.082 134.475 -32.969 1.00 21.93 441 ARG C N 1
ATOM 10116 C CA . ARG C 1 441 ? 37.989 134.773 -31.862 1.00 22.74 441 ARG C CA 1
ATOM 10117 C C . ARG C 1 441 ? 38.905 133.599 -31.565 1.00 25.04 441 ARG C C 1
ATOM 10118 O O . ARG C 1 441 ? 40.063 133.790 -31.176 1.00 23.48 441 ARG C O 1
ATOM 10126 N N . TYR C 1 442 ? 38.391 132.375 -31.705 1.00 19.13 442 TYR C N 1
ATOM 10127 C CA . TYR C 1 442 ? 39.222 131.190 -31.537 1.00 18.20 442 TYR C CA 1
ATOM 10128 C C . TYR C 1 442 ? 40.371 131.179 -32.539 1.00 23.28 442 TYR C C 1
ATOM 10129 O O . TYR C 1 442 ? 41.510 130.847 -32.191 1.00 20.68 442 TYR C O 1
ATOM 10138 N N . ILE C 1 443 ? 40.082 131.556 -33.782 1.00 19.85 443 ILE C N 1
ATOM 10139 C CA . ILE C 1 443 ? 41.083 131.551 -34.848 1.00 23.33 443 ILE C CA 1
ATOM 10140 C C . ILE C 1 443 ? 42.151 132.613 -34.606 1.00 23.38 443 ILE C C 1
ATOM 10141 O O . ILE C 1 443 ? 43.342 132.383 -34.852 1.00 28.18 443 ILE C O 1
ATOM 10146 N N . ALA C 1 444 ? 41.756 133.788 -34.135 1.00 25.39 444 ALA C N 1
ATOM 10147 C CA . ALA C 1 444 ? 42.728 134.851 -33.898 1.00 29.85 444 ALA C CA 1
ATOM 10148 C C . ALA C 1 444 ? 42.190 135.758 -32.805 1.00 28.66 444 ALA C C 1
ATOM 10149 O O . ALA C 1 444 ? 41.289 136.556 -33.064 1.00 26.95 444 ALA C O 1
ATOM 10151 N N . GLU C 1 445 ? 42.748 135.642 -31.602 1.00 29.28 445 GLU C N 1
ATOM 10152 C CA . GLU C 1 445 ? 42.292 136.458 -30.486 1.00 25.90 445 GLU C CA 1
ATOM 10153 C C . GLU C 1 445 ? 42.478 137.932 -30.805 1.00 33.05 445 GLU C C 1
ATOM 10154 O O . GLU C 1 445 ? 43.567 138.364 -31.184 1.00 40.19 445 GLU C O 1
ATOM 10160 N N . ASP C 1 446 ? 41.403 138.700 -30.650 1.00 27.39 446 ASP C N 1
ATOM 10161 C CA . ASP C 1 446 ? 41.354 140.085 -31.104 1.00 28.16 446 ASP C CA 1
ATOM 10162 C C . ASP C 1 446 ? 41.184 141.088 -29.968 1.00 32.48 446 ASP C C 1
ATOM 10163 O O . ASP C 1 446 ? 40.926 142.269 -30.237 1.00 31.77 446 ASP C O 1
ATOM 10168 N N . ARG C 1 447 ? 41.303 140.666 -28.712 1.00 30.44 447 ARG C N 1
ATOM 10169 C CA . ARG C 1 447 ? 40.975 141.588 -27.632 1.00 32.30 447 ARG C CA 1
ATOM 10170 C C . ARG C 1 447 ? 41.575 141.101 -26.319 1.00 29.16 447 ARG C C 1
ATOM 10171 O O . ARG C 1 447 ? 41.905 139.922 -26.155 1.00 22.33 447 ARG C O 1
ATOM 10179 N N . LEU C 1 448 ? 41.716 142.046 -25.392 1.00 26.30 448 LEU C N 1
ATOM 10180 C CA . LEU C 1 448 ? 41.988 141.731 -23.999 1.00 23.66 448 LEU C CA 1
ATOM 10181 C C . LEU C 1 448 ? 40.807 140.961 -23.419 1.00 23.19 448 LEU C C 1
ATOM 10182 O O . LEU C 1 448 ? 39.668 141.105 -23.873 1.00 23.49 448 LEU C O 1
ATOM 10187 N N . TRP C 1 449 ? 41.068 140.153 -22.389 1.00 20.69 449 TRP C N 1
ATOM 10188 C CA . TRP C 1 449 ? 40.015 139.253 -21.908 1.00 33.64 449 TRP C CA 1
ATOM 10189 C C . TRP C 1 449 ? 38.910 139.970 -21.134 1.00 28.16 449 TRP C C 1
ATOM 10190 O O . TRP C 1 449 ? 37.897 139.338 -20.805 1.00 27.56 449 TRP C O 1
ATOM 10201 N N . TYR C 1 450 ? 39.062 141.257 -20.854 1.00 22.74 450 TYR C N 1
ATOM 10202 C CA . TYR C 1 450 ? 38.032 142.021 -20.162 1.00 25.09 450 TYR C CA 1
ATOM 10203 C C . TYR C 1 450 ? 37.986 143.450 -20.708 1.00 29.79 450 TYR C C 1
ATOM 10204 O O . TYR C 1 450 ? 38.879 143.890 -21.451 1.00 23.94 450 TYR C O 1
ATOM 10214 N N . SER D 1 9 ? -14.689 134.587 18.420 1.00 55.04 9 SER D N 1
ATOM 10215 C CA . SER D 1 9 ? -15.391 135.009 17.211 1.00 54.70 9 SER D CA 1
ATOM 10216 C C . SER D 1 9 ? -15.756 133.815 16.330 1.00 44.90 9 SER D C 1
ATOM 10217 O O . SER D 1 9 ? -14.892 133.206 15.684 1.00 28.02 9 SER D O 1
ATOM 10220 N N . ASP D 1 10 ? -17.053 133.495 16.306 1.00 44.56 10 ASP D N 1
ATOM 10221 C CA . ASP D 1 10 ? -17.537 132.424 15.446 1.00 40.14 10 ASP D CA 1
ATOM 10222 C C . ASP D 1 10 ? -17.371 132.766 13.975 1.00 31.82 10 ASP D C 1
ATOM 10223 O O . ASP D 1 10 ? -17.095 131.872 13.170 1.00 21.93 10 ASP D O 1
ATOM 10228 N N . ALA D 1 11 ? -17.524 134.043 13.608 1.00 26.13 11 ALA D N 1
ATOM 10229 C CA . ALA D 1 11 ? -17.365 134.430 12.207 1.00 27.24 11 ALA D CA 1
ATOM 10230 C C . ALA D 1 11 ? -15.929 134.218 11.729 1.00 21.17 11 ALA D C 1
ATOM 10231 O O . ALA D 1 11 ? -15.699 133.707 10.624 1.00 18.69 11 ALA D O 1
ATOM 10233 N N . ALA D 1 12 ? -14.946 134.599 12.548 1.00 21.24 12 ALA D N 1
ATOM 10234 C CA . ALA D 1 12 ? -13.555 134.365 12.172 1.00 22.25 12 ALA D CA 1
ATOM 10235 C C . ALA D 1 12 ? -13.251 132.873 12.075 1.00 21.00 12 ALA D C 1
ATOM 10236 O O . ALA D 1 12 ? -12.518 132.438 11.181 1.00 17.41 12 ALA D O 1
ATOM 10238 N N . ARG D 1 13 ? -13.796 132.075 12.991 1.00 17.41 13 ARG D N 1
ATOM 10239 C CA . ARG D 1 13 ? -13.532 130.642 12.946 1.00 17.68 13 ARG D CA 1
ATOM 10240 C C . ARG D 1 13 ? -14.158 130.010 11.716 1.00 18.48 13 ARG D C 1
ATOM 10241 O O . ARG D 1 13 ? -13.556 129.126 11.091 1.00 17.06 13 ARG D O 1
ATOM 10249 N N . ALA D 1 14 ? -15.365 130.454 11.350 1.00 18.23 14 ALA D N 1
ATOM 10250 C CA . ALA D 1 14 ? -15.992 129.953 10.134 1.00 21.13 14 ALA D CA 1
ATOM 10251 C C . ALA D 1 14 ? -15.147 130.289 8.911 1.00 20.66 14 ALA D C 1
ATOM 10252 O O . ALA D 1 14 ? -15.015 129.469 7.997 1.00 19.97 14 ALA D O 1
ATOM 10254 N N . ALA D 1 15 ? -14.554 131.487 8.880 1.00 23.23 15 ALA D N 1
ATOM 10255 C CA . ALA D 1 15 ? -13.654 131.827 7.778 1.00 18.02 15 ALA D CA 1
ATOM 10256 C C . ALA D 1 15 ? -12.411 130.939 7.775 1.00 17.59 15 ALA D C 1
ATOM 10257 O O . ALA D 1 15 ? -11.935 130.534 6.701 1.00 18.13 15 ALA D O 1
ATOM 10259 N N . ARG D 1 16 ? -11.861 130.624 8.958 1.00 17.25 16 ARG D N 1
ATOM 10260 C CA . ARG D 1 16 ? -10.740 129.683 9.005 1.00 16.85 16 ARG D CA 1
ATOM 10261 C C . ARG D 1 16 ? -11.138 128.325 8.437 1.00 21.76 16 ARG D C 1
ATOM 10262 O O . ARG D 1 16 ? -10.354 127.704 7.707 1.00 17.16 16 ARG D O 1
ATOM 10270 N N . ALA D 1 17 ? -12.353 127.849 8.750 1.00 18.60 17 ALA D N 1
ATOM 10271 C CA . ALA D 1 17 ? -12.777 126.550 8.225 1.00 21.15 17 ALA D CA 1
ATOM 10272 C C . ALA D 1 17 ? -12.943 126.587 6.709 1.00 20.89 17 ALA D C 1
ATOM 10273 O O . ALA D 1 17 ? -12.592 125.622 6.017 1.00 19.98 17 ALA D O 1
ATOM 10275 N N . ALA D 1 18 ? -13.508 127.677 6.179 1.00 18.31 18 ALA D N 1
ATOM 10276 C CA . ALA D 1 18 ? -13.634 127.807 4.731 1.00 18.65 18 ALA D CA 1
ATOM 10277 C C . ALA D 1 18 ? -12.271 127.745 4.061 1.00 22.29 18 ALA D C 1
ATOM 10278 O O . ALA D 1 18 ? -12.102 127.075 3.035 1.00 21.41 18 ALA D O 1
ATOM 10280 N N . ALA D 1 19 ? -11.280 128.427 4.641 1.00 22.98 19 ALA D N 1
ATOM 10281 C CA . ALA D 1 19 ? -9.938 128.440 4.068 1.00 18.54 19 ALA D CA 1
ATOM 10282 C C . ALA D 1 19 ? -9.325 127.047 4.055 1.00 23.19 19 ALA D C 1
ATOM 10283 O O . ALA D 1 19 ? -8.601 126.688 3.117 1.00 18.19 19 ALA D O 1
ATOM 10285 N N . LEU D 1 20 ? -9.577 126.255 5.102 1.00 16.72 20 LEU D N 1
ATOM 10286 C CA . LEU D 1 20 ? -9.059 124.886 5.134 1.00 16.43 20 LEU D CA 1
ATOM 10287 C C . LEU D 1 20 ? -9.686 124.040 4.033 1.00 18.34 20 LEU D C 1
ATOM 10288 O O . LEU D 1 20 ? -9.026 123.156 3.478 1.00 20.92 20 LEU D O 1
ATOM 10293 N N . LEU D 1 21 ? -10.952 124.305 3.709 1.00 16.97 21 LEU D N 1
ATOM 10294 C CA . LEU D 1 21 ? -11.630 123.578 2.642 1.00 17.22 21 LEU D CA 1
ATOM 10295 C C . LEU D 1 21 ? -11.010 123.902 1.285 1.00 17.42 21 LEU D C 1
ATOM 10296 O O . LEU D 1 21 ? -10.748 122.999 0.475 1.00 21.29 21 LEU D O 1
ATOM 10301 N N . ARG D 1 22 ? -10.766 125.192 1.017 1.00 17.60 22 ARG D N 1
ATOM 10302 C CA . ARG D 1 22 ? -10.072 125.565 -0.213 1.00 17.79 22 ARG D CA 1
ATOM 10303 C C . ARG D 1 22 ? -8.677 124.956 -0.251 1.00 21.27 22 ARG D C 1
ATOM 10304 O O . ARG D 1 22 ? -8.244 124.440 -1.292 1.00 19.41 22 ARG D O 1
ATOM 10312 N N . ALA D 1 23 ? -7.959 124.998 0.879 1.00 17.44 23 ALA D N 1
ATOM 10313 C CA . ALA D 1 23 ? -6.619 124.411 0.911 1.00 16.79 23 ALA D CA 1
ATOM 10314 C C . ALA D 1 23 ? -6.661 122.919 0.601 1.00 21.25 23 ALA D C 1
ATOM 10315 O O . ALA D 1 23 ? -5.826 122.409 -0.165 1.00 20.04 23 ALA D O 1
ATOM 10317 N N . ALA D 1 24 ? -7.621 122.200 1.181 1.00 18.53 24 ALA D N 1
ATOM 10318 C CA . ALA D 1 24 ? -7.703 120.762 0.939 1.00 19.79 24 ALA D CA 1
ATOM 10319 C C . ALA D 1 24 ? -7.970 120.468 -0.527 1.00 21.76 24 ALA D C 1
ATOM 10320 O O . ALA D 1 24 ? -7.408 119.519 -1.090 1.00 20.30 24 ALA D O 1
ATOM 10322 N N . ALA D 1 25 ? -8.840 121.258 -1.159 1.00 19.80 25 ALA D N 1
ATOM 10323 C CA . ALA D 1 25 ? -9.101 121.060 -2.582 1.00 17.61 25 ALA D CA 1
ATOM 10324 C C . ALA D 1 25 ? -7.875 121.408 -3.412 1.00 19.77 25 ALA D C 1
ATOM 10325 O O . ALA D 1 25 ? -7.495 120.642 -4.307 1.00 18.49 25 ALA D O 1
ATOM 10327 N N . ASN D 1 26 ? -7.228 122.541 -3.106 1.00 17.59 26 ASN D N 1
ATOM 10328 C CA . ASN D 1 26 ? -5.985 122.904 -3.789 1.00 20.90 26 ASN D CA 1
ATOM 10329 C C . ASN D 1 26 ? -4.955 121.785 -3.699 1.00 22.11 26 ASN D C 1
ATOM 10330 O O . ASN D 1 26 ? -4.302 121.449 -4.693 1.00 22.13 26 ASN D O 1
ATOM 10335 N N . ASP D 1 27 ? -4.774 121.213 -2.502 1.00 19.54 27 ASP D N 1
ATOM 10336 C CA . ASP D 1 27 ? -3.725 120.209 -2.321 1.00 20.07 27 ASP D CA 1
ATOM 10337 C C . ASP D 1 27 ? -3.997 118.954 -3.140 1.00 18.98 27 ASP D C 1
ATOM 10338 O O . ASP D 1 27 ? -3.053 118.279 -3.570 1.00 21.19 27 ASP D O 1
ATOM 10343 N N . LEU D 1 28 ? -5.264 118.642 -3.388 1.00 17.70 28 LEU D N 1
ATOM 10344 C CA . LEU D 1 28 ? -5.663 117.493 -4.194 1.00 17.68 28 LEU D CA 1
ATOM 10345 C C . LEU D 1 28 ? -5.828 117.831 -5.662 1.00 18.79 28 LEU D C 1
ATOM 10346 O O . LEU D 1 28 ? -6.286 116.979 -6.429 1.00 21.05 28 LEU D O 1
ATOM 10351 N N . LYS D 1 29 ? -5.486 119.056 -6.067 1.00 17.74 29 LYS D N 1
ATOM 10352 C CA . LYS D 1 29 ? -5.636 119.496 -7.458 1.00 20.41 29 LYS D CA 1
ATOM 10353 C C . LYS D 1 29 ? -7.075 119.327 -7.952 1.00 23.55 29 LYS D C 1
ATOM 10354 O O . LYS D 1 29 ? -7.317 118.884 -9.077 1.00 19.48 29 LYS D O 1
ATOM 10360 N N . ARG D 1 30 ? -8.041 119.668 -7.094 1.00 23.83 30 ARG D N 1
ATOM 10361 C CA . ARG D 1 30 ? -9.456 119.730 -7.454 1.00 18.86 30 ARG D CA 1
ATOM 10362 C C . ARG D 1 30 ? -9.850 121.206 -7.505 1.00 21.79 30 ARG D C 1
ATOM 10363 O O . ARG D 1 30 ? -9.867 121.880 -6.469 1.00 22.87 30 ARG D O 1
ATOM 10371 N N . ASN D 1 31 ? -10.182 121.714 -8.692 1.00 20.68 31 ASN D N 1
ATOM 10372 C CA . ASN D 1 31 ? -10.795 123.039 -8.744 1.00 19.84 31 ASN D CA 1
ATOM 10373 C C . ASN D 1 31 ? -12.268 122.888 -8.353 1.00 25.41 31 ASN D C 1
ATOM 10374 O O . ASN D 1 31 ? -12.711 121.806 -7.955 1.00 24.25 31 ASN D O 1
ATOM 10379 N N . ASP D 1 32 ? -13.038 123.977 -8.463 1.00 29.04 32 ASP D N 1
ATOM 10380 C CA . ASP D 1 32 ? -14.420 123.991 -7.978 1.00 28.04 32 ASP D CA 1
ATOM 10381 C C . ASP D 1 32 ? -15.255 122.883 -8.610 1.00 24.45 32 ASP D C 1
ATOM 10382 O O . ASP D 1 32 ? -15.936 122.125 -7.910 1.00 26.38 32 ASP D O 1
ATOM 10387 N N . ARG D 1 33 ? -15.241 122.797 -9.941 1.00 22.61 33 ARG D N 1
ATOM 10388 C CA . ARG D 1 33 ? -16.089 121.825 -10.627 1.00 23.67 33 ARG D CA 1
ATOM 10389 C C . ARG D 1 33 ? -15.661 120.398 -10.305 1.00 25.18 33 ARG D C 1
ATOM 10390 O O . ARG D 1 33 ? -16.508 119.517 -10.098 1.00 22.69 33 ARG D O 1
ATOM 10392 N N . ALA D 1 34 ? -14.349 120.155 -10.238 1.00 22.21 34 ALA D N 1
ATOM 10393 C CA . ALA D 1 34 ? -13.875 118.820 -9.891 1.00 24.76 34 ALA D CA 1
ATOM 10394 C C . ALA D 1 34 ? -14.272 118.456 -8.465 1.00 27.03 34 ALA D C 1
ATOM 10395 O O . ALA D 1 34 ? -14.672 117.317 -8.199 1.00 20.99 34 ALA D O 1
ATOM 10397 N N . ALA D 1 35 ? -14.170 119.410 -7.536 1.00 22.15 35 ALA D N 1
ATOM 10398 C CA . ALA D 1 35 ? -14.562 119.133 -6.156 1.00 24.54 35 ALA D CA 1
ATOM 10399 C C . ALA D 1 35 ? -16.046 118.814 -6.064 1.00 19.78 35 ALA D C 1
ATOM 10400 O O . ALA D 1 35 ? -16.449 117.906 -5.328 1.00 19.73 35 ALA D O 1
ATOM 10402 N N . GLU D 1 36 ? -16.874 119.561 -6.796 1.00 20.27 36 GLU D N 1
ATOM 10403 C CA . GLU D 1 36 ? -18.309 119.303 -6.782 1.00 21.77 36 GLU D CA 1
ATOM 10404 C C . GLU D 1 36 ? -18.615 117.908 -7.305 1.00 20.70 36 GLU D C 1
ATOM 10405 O O . GLU D 1 36 ? -19.475 117.206 -6.760 1.00 27.98 36 GLU D O 1
ATOM 10411 N N . ALA D 1 37 ? -17.909 117.486 -8.356 1.00 22.58 37 ALA D N 1
ATOM 10412 C CA . ALA D 1 37 ? -18.067 116.129 -8.869 1.00 25.47 37 ALA D CA 1
ATOM 10413 C C . ALA D 1 37 ? -17.707 115.095 -7.807 1.00 27.15 37 ALA D C 1
ATOM 10414 O O . ALA D 1 37 ? -18.451 114.135 -7.581 1.00 24.36 37 ALA D O 1
ATOM 10416 N N . ASP D 1 38 ? -16.559 115.273 -7.147 1.00 25.54 38 ASP D N 1
ATOM 10417 C CA . ASP D 1 38 ? -16.094 114.288 -6.173 1.00 22.50 38 ASP D CA 1
ATOM 10418 C C . ASP D 1 38 ? -17.028 114.203 -4.976 1.00 26.82 38 ASP D C 1
ATOM 10419 O O . ASP D 1 38 ? -17.267 113.111 -4.444 1.00 27.22 38 ASP D O 1
ATOM 10424 N N . LEU D 1 39 ? -17.532 115.347 -4.517 1.00 19.35 39 LEU D N 1
ATOM 10425 C CA . LEU D 1 39 ? -18.332 115.428 -3.305 1.00 21.71 39 LEU D CA 1
ATOM 10426 C C . LEU D 1 39 ? -19.827 115.289 -3.568 1.00 27.77 39 LEU D C 1
ATOM 10427 O O . LEU D 1 39 ? -20.616 115.343 -2.615 1.00 25.32 39 LEU D O 1
ATOM 10432 N N . GLY D 1 40 ? -20.237 115.115 -4.822 1.00 24.63 40 GLY D N 1
ATOM 10433 C CA . GLY D 1 40 ? -21.661 115.023 -5.119 1.00 27.51 40 GLY D CA 1
ATOM 10434 C C . GLY D 1 40 ? -22.423 116.305 -4.860 1.00 30.78 40 GLY D C 1
ATOM 10435 O O . GLY D 1 40 ? -23.590 116.259 -4.446 1.00 27.98 40 GLY D O 1
ATOM 10436 N N . LEU D 1 41 ? -21.798 117.447 -5.101 1.00 24.47 41 LEU D N 1
ATOM 10437 C CA . LEU D 1 41 ? -22.445 118.717 -4.813 1.00 22.70 41 LEU D CA 1
ATOM 10438 C C . LEU D 1 41 ? -23.052 119.318 -6.071 1.00 25.00 41 LEU D C 1
ATOM 10439 O O . LEU D 1 41 ? -22.577 119.065 -7.181 1.00 27.30 41 LEU D O 1
ATOM 10444 N N . PRO D 1 42 ? -24.091 120.145 -5.925 1.00 30.15 42 PRO D N 1
ATOM 10445 C CA . PRO D 1 42 ? -24.648 120.821 -7.091 1.00 31.72 42 PRO D CA 1
ATOM 10446 C C . PRO D 1 42 ? -23.678 121.870 -7.610 1.00 32.12 42 PRO D C 1
ATOM 10447 O O . PRO D 1 42 ? -22.895 122.445 -6.835 1.00 25.84 42 PRO D O 1
ATOM 10451 N N . PRO D 1 43 ? -23.713 122.162 -8.913 1.00 29.97 43 PRO D N 1
ATOM 10452 C CA . PRO D 1 43 ? -22.782 123.145 -9.485 1.00 33.18 43 PRO D CA 1
ATOM 10453 C C . PRO D 1 43 ? -22.867 124.497 -8.790 1.00 35.64 43 PRO D C 1
ATOM 10454 O O . PRO D 1 43 ? -23.952 124.997 -8.487 1.00 34.99 43 PRO D O 1
ATOM 10458 N N . GLY D 1 44 ? -21.700 125.097 -8.556 1.00 33.93 44 GLY D N 1
ATOM 10459 C CA . GLY D 1 44 ? -21.613 126.379 -7.895 1.00 32.89 44 GLY D CA 1
ATOM 10460 C C . GLY D 1 44 ? -21.557 126.309 -6.388 1.00 37.45 44 GLY D C 1
ATOM 10461 O O . GLY D 1 44 ? -21.201 127.309 -5.749 1.00 40.65 44 GLY D O 1
ATOM 10462 N N . SER D 1 45 ? -21.872 125.157 -5.796 1.00 27.26 45 SER D N 1
ATOM 10463 C CA . SER D 1 45 ? -21.967 125.091 -4.345 1.00 31.77 45 SER D CA 1
ATOM 10464 C C . SER D 1 45 ? -20.595 125.099 -3.680 1.00 28.73 45 SER D C 1
ATOM 10465 O O . SER D 1 45 ? -20.466 125.573 -2.548 1.00 27.27 45 SER D O 1
ATOM 10468 N N . PHE D 1 46 ? -19.556 124.585 -4.341 1.00 23.62 46 PHE D N 1
ATOM 10469 C CA . PHE D 1 46 ? -18.266 124.556 -3.657 1.00 26.57 46 PHE D CA 1
ATOM 10470 C C . PHE D 1 46 ? -17.722 125.967 -3.465 1.00 24.41 46 PHE D C 1
ATOM 10471 O O . PHE D 1 46 ? -17.118 126.268 -2.432 1.00 27.35 46 PHE D O 1
ATOM 10479 N N . GLY D 1 47 ? -17.935 126.845 -4.443 1.00 29.83 47 GLY D N 1
ATOM 10480 C CA . GLY D 1 47 ? -17.608 128.247 -4.240 1.00 28.87 47 GLY D CA 1
ATOM 10481 C C . GLY D 1 47 ? -18.401 128.868 -3.106 1.00 24.47 47 GLY D C 1
ATOM 10482 O O . GLY D 1 47 ? -17.865 129.649 -2.316 1.00 29.28 47 GLY D O 1
ATOM 10483 N N . ASP D 1 48 ? -19.689 128.528 -3.009 1.00 23.83 48 ASP D N 1
ATOM 10484 C CA . ASP D 1 48 ? -20.498 129.025 -1.901 1.00 23.76 48 ASP D CA 1
ATOM 10485 C C . ASP D 1 48 ? -19.906 128.611 -0.561 1.00 20.65 48 ASP D C 1
ATOM 10486 O O . ASP D 1 48 ? -19.886 129.409 0.382 1.00 23.88 48 ASP D O 1
ATOM 10491 N N . TYR D 1 49 ? -19.406 127.371 -0.458 1.00 22.21 49 TYR D N 1
ATOM 10492 C CA . TYR D 1 49 ? -18.836 126.917 0.810 1.00 19.79 49 TYR D CA 1
ATOM 10493 C C . TYR D 1 49 ? -17.545 127.655 1.125 1.00 19.49 49 TYR D C 1
ATOM 10494 O O . TYR D 1 49 ? -17.335 128.110 2.257 1.00 22.41 49 TYR D O 1
ATOM 10503 N N . VAL D 1 50 ? -16.662 127.779 0.133 1.00 19.50 50 VAL D N 1
ATOM 10504 C CA . VAL D 1 50 ? -15.384 128.440 0.369 1.00 23.83 50 VAL D CA 1
ATOM 10505 C C . VAL D 1 50 ? -15.585 129.927 0.653 1.00 23.52 50 VAL D C 1
ATOM 10506 O O . VAL D 1 50 ? -14.860 130.523 1.455 1.00 19.54 50 VAL D O 1
ATOM 10510 N N . SER D 1 51 ? -16.567 130.553 0.006 1.00 21.32 51 SER D N 1
ATOM 10511 C CA . SER D 1 51 ? -16.774 131.989 0.179 1.00 25.38 51 SER D CA 1
ATOM 10512 C C . SER D 1 51 ? -17.543 132.331 1.451 1.00 28.68 51 SER D C 1
ATOM 10513 O O . SER D 1 51 ? -17.509 133.487 1.896 1.00 25.59 51 SER D O 1
ATOM 10516 N N . GLY D 1 52 ? -18.228 131.362 2.049 1.00 28.56 52 GLY D N 1
ATOM 10517 C CA . GLY D 1 52 ? -19.068 131.627 3.197 1.00 25.77 52 GLY D CA 1
ATOM 10518 C C . GLY D 1 52 ? -20.526 131.872 2.882 1.00 28.87 52 GLY D C 1
ATOM 10519 O O . GLY D 1 52 ? -21.307 132.106 3.810 1.00 31.73 52 GLY D O 1
ATOM 10520 N N . ARG D 1 53 ? -20.923 131.837 1.608 1.00 25.31 53 ARG D N 1
ATOM 10521 C CA . ARG D 1 53 ? -22.341 131.988 1.291 1.00 27.00 53 ARG D CA 1
ATOM 10522 C C . ARG D 1 53 ? -23.162 130.824 1.829 1.00 31.51 53 ARG D C 1
ATOM 10523 O O . ARG D 1 53 ? -24.337 130.999 2.170 1.00 31.14 53 ARG D O 1
ATOM 10531 N N . LEU D 1 54 ? -22.575 129.634 1.893 1.00 29.46 54 LEU D N 1
ATOM 10532 C CA . LEU D 1 54 ? -23.192 128.495 2.545 1.00 27.48 54 LEU D CA 1
ATOM 10533 C C . LEU D 1 54 ? -22.337 128.063 3.729 1.00 27.58 54 LEU D C 1
ATOM 10534 O O . LEU D 1 54 ? -21.109 127.993 3.612 1.00 25.77 54 LEU D O 1
ATOM 10539 N N . PRO D 1 55 ? -22.944 127.772 4.874 1.00 24.82 55 PRO D N 1
ATOM 10540 C CA . PRO D 1 55 ? -22.154 127.310 6.017 1.00 23.09 55 PRO D CA 1
ATOM 10541 C C . PRO D 1 55 ? -21.592 125.926 5.753 1.00 21.10 55 PRO D C 1
ATOM 10542 O O . PRO D 1 55 ? -22.212 125.092 5.090 1.00 23.79 55 PRO D O 1
ATOM 10546 N N . ILE D 1 56 ? -20.394 125.695 6.268 1.00 24.80 56 ILE D N 1
ATOM 10547 C CA . ILE D 1 56 ? -19.800 124.367 6.224 1.00 26.31 56 ILE D CA 1
ATOM 10548 C C . ILE D 1 56 ? -20.425 123.539 7.338 1.00 27.17 56 ILE D C 1
ATOM 10549 O O . ILE D 1 56 ? -20.464 123.967 8.496 1.00 28.94 56 ILE D O 1
ATOM 10554 N N . THR D 1 57 ? -20.941 122.371 6.981 1.00 23.77 57 THR D N 1
ATOM 10555 C CA . THR D 1 57 ? -21.680 121.510 7.886 1.00 25.15 57 THR D CA 1
ATOM 10556 C C . THR D 1 57 ? -20.886 120.242 8.163 1.00 23.89 57 THR D C 1
ATOM 10557 O O . THR D 1 57 ? -19.990 119.872 7.406 1.00 22.17 57 THR D O 1
ATOM 10561 N N . TRP D 1 58 ? -21.251 119.554 9.248 1.00 22.17 58 TRP D N 1
ATOM 10562 C CA . TRP D 1 58 ? -20.659 118.246 9.509 1.00 22.07 58 TRP D CA 1
ATOM 10563 C C . TRP D 1 58 ? -20.925 117.283 8.361 1.00 19.90 58 TRP D C 1
ATOM 10564 O O . TRP D 1 58 ? -20.089 116.418 8.061 1.00 21.92 58 TRP D O 1
ATOM 10575 N N . ASP D 1 59 ? -22.072 117.427 7.696 1.00 19.86 59 ASP D N 1
ATOM 10576 C CA . ASP D 1 59 ? -22.387 116.558 6.568 1.00 23.87 59 ASP D CA 1
ATOM 10577 C C . ASP D 1 59 ? -21.378 116.747 5.436 1.00 19.66 59 ASP D C 1
ATOM 10578 O O . ASP D 1 59 ? -20.861 115.770 4.880 1.00 21.10 59 ASP D O 1
ATOM 10583 N N . LEU D 1 60 ? -21.066 118.001 5.099 1.00 17.03 60 LEU D N 1
ATOM 10584 C CA . LEU D 1 60 ? -20.070 118.273 4.062 1.00 17.60 60 LEU D CA 1
ATOM 10585 C C . LEU D 1 60 ? -18.692 117.739 4.456 1.00 21.74 60 LEU D C 1
ATOM 10586 O O . LEU D 1 60 ? -17.999 117.104 3.646 1.00 17.78 60 LEU D O 1
ATOM 10591 N N . ILE D 1 61 ? -18.276 117.985 5.700 1.00 20.55 61 ILE D N 1
ATOM 10592 C CA . ILE D 1 61 ? -16.963 117.520 6.142 1.00 23.45 61 ILE D CA 1
ATOM 10593 C C . ILE D 1 61 ? -16.903 115.999 6.121 1.00 24.11 61 ILE D C 1
ATOM 10594 O O . ILE D 1 61 ? -15.885 115.409 5.734 1.00 19.86 61 ILE D O 1
ATOM 10599 N N . SER D 1 62 ? -17.995 115.338 6.525 1.00 18.04 62 SER D N 1
ATOM 10600 C CA . SER D 1 62 ? -18.044 113.881 6.447 1.00 17.21 62 SER D CA 1
ATOM 10601 C C . SER D 1 62 ? -17.981 113.394 5.002 1.00 19.24 62 SER D C 1
ATOM 10602 O O . SER D 1 62 ? -17.320 112.391 4.714 1.00 22.96 62 SER D O 1
ATOM 10605 N N . ARG D 1 63 ? -18.691 114.067 4.089 1.00 19.57 63 ARG D N 1
ATOM 10606 C CA . ARG D 1 63 ? -18.613 113.719 2.670 1.00 23.50 63 ARG D CA 1
ATOM 10607 C C . ARG D 1 63 ? -17.183 113.850 2.155 1.00 24.43 63 ARG D C 1
ATOM 10608 O O . ARG D 1 63 ? -16.686 112.989 1.416 1.00 20.71 63 ARG D O 1
ATOM 10616 N N . ALA D 1 64 ? -16.519 114.950 2.512 1.00 19.67 64 ALA D N 1
ATOM 10617 C CA . ALA D 1 64 ? -15.145 115.162 2.072 1.00 16.86 64 ALA D CA 1
ATOM 10618 C C . ALA D 1 64 ? -14.233 114.038 2.548 1.00 18.66 64 ALA D C 1
ATOM 10619 O O . ALA D 1 64 ? -13.397 113.539 1.785 1.00 20.75 64 ALA D O 1
ATOM 10621 N N . ALA D 1 65 ? -14.402 113.595 3.796 1.00 16.01 65 ALA D N 1
ATOM 10622 C CA . ALA D 1 65 ? -13.552 112.520 4.297 1.00 19.92 65 ALA D CA 1
ATOM 10623 C C . ALA D 1 65 ? -13.859 111.181 3.636 1.00 20.72 65 ALA D C 1
ATOM 10624 O O . ALA D 1 65 ? -13.001 110.290 3.654 1.00 19.83 65 ALA D O 1
ATOM 10626 N N . GLN D 1 66 ? -15.057 111.014 3.063 1.00 20.32 66 GLN D N 1
ATOM 10627 C CA . GLN D 1 66 ? -15.385 109.771 2.369 1.00 19.11 66 GLN D CA 1
ATOM 10628 C C . GLN D 1 66 ? -14.883 109.782 0.934 1.00 22.87 66 GLN D C 1
ATOM 10629 O O . GLN D 1 66 ? -14.392 108.762 0.435 1.00 24.10 66 GLN D O 1
ATOM 10635 N N . ALA D 1 67 ? -15.018 110.924 0.260 1.00 20.19 67 ALA D N 1
ATOM 10636 C CA . ALA D 1 67 ? -14.682 111.034 -1.151 1.00 17.90 67 ALA D CA 1
ATOM 10637 C C . ALA D 1 67 ? -13.198 111.290 -1.371 1.00 22.58 67 ALA D C 1
ATOM 10638 O O . ALA D 1 67 ? -12.652 110.913 -2.417 1.00 19.05 67 ALA D O 1
ATOM 10640 N N . TRP D 1 68 ? -12.534 111.922 -0.414 1.00 16.46 68 TRP D N 1
ATOM 10641 C CA . TRP D 1 68 ? -11.141 112.315 -0.535 1.00 18.45 68 TRP D CA 1
ATOM 10642 C C . TRP D 1 68 ? -10.292 111.642 0.534 1.00 17.90 68 TRP D C 1
ATOM 10643 O O . TRP D 1 68 ? -10.793 111.307 1.617 1.00 17.64 68 TRP D O 1
ATOM 10654 N N . PRO D 1 69 ? -8.974 111.480 0.286 1.00 15.36 69 PRO D N 1
ATOM 10655 C CA . PRO D 1 69 ? -8.067 110.873 1.278 1.00 18.87 69 PRO D CA 1
ATOM 10656 C C . PRO D 1 69 ? -7.675 111.842 2.391 1.00 19.26 69 PRO D C 1
ATOM 10657 O O . PRO D 1 69 ? -6.495 112.083 2.664 1.00 19.49 69 PRO D O 1
ATOM 10661 N N . LEU D 1 70 ? -8.679 112.386 3.073 1.00 15.24 70 LEU D N 1
ATOM 10662 C CA . LEU D 1 70 ? -8.433 113.249 4.212 1.00 15.98 70 LEU D CA 1
ATOM 10663 C C . LEU D 1 70 ? -9.345 112.835 5.359 1.00 18.15 70 LEU D C 1
ATOM 10664 O O . LEU D 1 70 ? -10.237 111.993 5.214 1.00 19.17 70 LEU D O 1
ATOM 10669 N N . ASN D 1 71 ? -9.120 113.465 6.500 1.00 16.88 71 ASN D N 1
ATOM 10670 C CA . ASN D 1 71 ? -9.890 113.218 7.708 1.00 16.50 71 ASN D CA 1
ATOM 10671 C C . ASN D 1 71 ? -10.758 114.425 8.028 1.00 17.53 71 ASN D C 1
ATOM 10672 O O . ASN D 1 71 ? -10.386 115.568 7.741 1.00 18.69 71 ASN D O 1
ATOM 10677 N N . GLU D 1 72 ? -11.925 114.153 8.618 1.00 19.81 72 GLU D N 1
ATOM 10678 C CA . GLU D 1 72 ? -12.775 115.232 9.117 1.00 22.15 72 GLU D CA 1
ATOM 10679 C C . GLU D 1 72 ? -11.960 116.201 9.951 1.00 19.37 72 GLU D C 1
ATOM 10680 O O . GLU D 1 72 ? -12.109 117.422 9.840 1.00 18.58 72 GLU D O 1
ATOM 10686 N N . ARG D 1 73 ? -11.059 115.658 10.770 1.00 20.92 73 ARG D N 1
ATOM 10687 C CA . ARG D 1 73 ? -10.171 116.459 11.596 1.00 21.07 73 ARG D CA 1
ATOM 10688 C C . ARG D 1 73 ? -9.406 117.492 10.771 1.00 28.89 73 ARG D C 1
ATOM 10689 O O . ARG D 1 73 ? -9.169 118.619 11.230 1.00 33.20 73 ARG D O 1
ATOM 10697 N N . ASP D 1 74 ? -9.026 117.135 9.540 1.00 20.01 74 ASP D N 1
ATOM 10698 C CA . ASP D 1 74 ? -8.243 118.033 8.698 1.00 17.36 74 ASP D CA 1
ATOM 10699 C C . ASP D 1 74 ? -9.016 119.261 8.220 1.00 22.81 74 ASP D C 1
ATOM 10700 O O . ASP D 1 74 ? -8.402 120.175 7.671 1.00 22.08 74 ASP D O 1
ATOM 10705 N N . LEU D 1 75 ? -10.336 119.297 8.356 1.00 23.30 75 LEU D N 1
ATOM 10706 C CA . LEU D 1 75 ? -11.104 120.434 7.871 1.00 19.84 75 LEU D CA 1
ATOM 10707 C C . LEU D 1 75 ? -11.604 121.317 9.005 1.00 18.30 75 LEU D C 1
ATOM 10708 O O . LEU D 1 75 ? -12.411 122.224 8.772 1.00 22.64 75 LEU D O 1
ATOM 10713 N N . LEU D 1 76 ? -11.152 121.075 10.226 1.00 18.68 76 LEU D N 1
ATOM 10714 C CA . LEU D 1 76 ? -11.650 121.829 11.364 1.00 13.61 76 LEU D CA 1
ATOM 10715 C C . LEU D 1 76 ? -10.572 122.759 11.886 1.00 23.12 76 LEU D C 1
ATOM 10716 O O . LEU D 1 76 ? -9.455 122.303 12.158 1.00 25.56 76 LEU D O 1
ATOM 10721 N N . PRO D 1 77 ? -10.858 124.046 12.047 1.00 20.64 77 PRO D N 1
ATOM 10722 C CA . PRO D 1 77 ? -9.937 124.932 12.762 1.00 16.51 77 PRO D CA 1
ATOM 10723 C C . PRO D 1 77 ? -10.045 124.682 14.263 1.00 21.27 77 PRO D C 1
ATOM 10724 O O . PRO D 1 77 ? -10.916 123.955 14.738 1.00 22.92 77 PRO D O 1
ATOM 10728 N N . ILE D 1 78 ? -9.137 125.280 15.021 1.00 18.74 78 ILE D N 1
ATOM 10729 C CA . ILE D 1 78 ? -9.294 125.320 16.462 1.00 18.11 78 ILE D CA 1
ATOM 10730 C C . ILE D 1 78 ? -9.938 126.649 16.836 1.00 19.83 78 ILE D C 1
ATOM 10731 O O . ILE D 1 78 ? -10.022 127.573 16.032 1.00 21.13 78 ILE D O 1
ATOM 10736 N N . HIS D 1 79 ? -10.423 126.737 18.073 1.00 15.07 79 HIS D N 1
ATOM 10737 C CA . HIS D 1 79 ? -11.067 127.949 18.565 1.00 14.52 79 HIS D CA 1
ATOM 10738 C C . HIS D 1 79 ? -10.041 128.959 19.064 1.00 20.69 79 HIS D C 1
ATOM 10739 O O . HIS D 1 79 ? -9.030 128.594 19.669 1.00 20.32 79 HIS D O 1
ATOM 10746 N N . ASN D 1 80 ? -10.315 130.238 18.822 1.00 19.31 80 ASN D N 1
ATOM 10747 C CA . ASN D 1 80 ? -9.588 131.321 19.467 1.00 17.49 80 ASN D CA 1
ATOM 10748 C C . ASN D 1 80 ? -10.416 131.753 20.668 1.00 19.91 80 ASN D C 1
ATOM 10749 O O . ASN D 1 80 ? -11.492 132.340 20.503 1.00 19.53 80 ASN D O 1
ATOM 10754 N N . ASP D 1 81 ? -9.929 131.458 21.873 1.00 16.81 81 ASP D N 1
ATOM 10755 C CA . ASP D 1 81 ? -10.624 131.905 23.076 1.00 15.74 81 ASP D CA 1
ATOM 10756 C C . ASP D 1 81 ? -9.774 132.885 23.870 1.00 18.11 81 ASP D C 1
ATOM 10757 O O . ASP D 1 81 ? -10.066 133.150 25.036 1.00 18.06 81 ASP D O 1
ATOM 10762 N N . THR D 1 82 ? -8.739 133.448 23.248 1.00 15.18 82 THR D N 1
ATOM 10763 C CA . THR D 1 82 ? -7.860 134.421 23.898 1.00 17.76 82 THR D CA 1
ATOM 10764 C C . THR D 1 82 ? -7.733 135.626 22.975 1.00 16.53 82 THR D C 1
ATOM 10765 O O . THR D 1 82 ? -6.650 135.914 22.449 1.00 18.30 82 THR D O 1
ATOM 10769 N N . PRO D 1 83 ? -8.830 136.356 22.760 1.00 22.24 83 PRO D N 1
ATOM 10770 C CA . PRO D 1 83 ? -8.831 137.399 21.721 1.00 23.09 83 PRO D CA 1
ATOM 10771 C C . PRO D 1 83 ? -7.867 138.543 21.982 1.00 25.31 83 PRO D C 1
ATOM 10772 O O . PRO D 1 83 ? -7.426 139.191 21.024 1.00 26.06 83 PRO D O 1
ATOM 10776 N N . GLN D 1 84 ? -7.530 138.821 23.240 1.00 20.19 84 GLN D N 1
ATOM 10777 C CA . GLN D 1 84 ? -6.576 139.872 23.571 1.00 23.03 84 GLN D CA 1
ATOM 10778 C C . GLN D 1 84 ? -5.148 139.354 23.755 1.00 20.87 84 GLN D C 1
ATOM 10779 O O . GLN D 1 84 ? -4.278 140.121 24.183 1.00 18.34 84 GLN D O 1
ATOM 10785 N N . GLY D 1 85 ? -4.889 138.076 23.464 1.00 21.81 85 GLY D N 1
ATOM 10786 C CA . GLY D 1 85 ? -3.538 137.536 23.551 1.00 19.37 85 GLY D CA 1
ATOM 10787 C C . GLY D 1 85 ? -3.151 137.070 24.939 1.00 15.99 85 GLY D C 1
ATOM 10788 O O . GLY D 1 85 ? -2.302 136.187 25.114 1.00 18.33 85 GLY D O 1
ATOM 10789 N N . LEU D 1 86 ? -3.770 137.673 25.941 1.00 16.30 86 LEU D N 1
ATOM 10790 C CA . LEU D 1 86 ? -3.631 137.257 27.324 1.00 20.30 86 LEU D CA 1
ATOM 10791 C C . LEU D 1 86 ? -5.030 137.235 27.917 1.00 19.91 86 LEU D C 1
ATOM 10792 O O . LEU D 1 86 ? -5.854 138.101 27.600 1.00 18.17 86 LEU D O 1
ATOM 10797 N N . ARG D 1 87 ? -5.314 136.225 28.734 1.00 18.52 87 ARG D N 1
ATOM 10798 C CA . ARG D 1 87 ? -6.623 136.111 29.373 1.00 23.98 87 ARG D CA 1
ATOM 10799 C C . ARG D 1 87 ? -6.440 135.701 30.823 1.00 23.73 87 ARG D C 1
ATOM 10800 O O . ARG D 1 87 ? -5.689 134.762 31.110 1.00 20.68 87 ARG D O 1
ATOM 10808 N N . MET D 1 88 ? -7.127 136.401 31.729 1.00 19.82 88 MET D N 1
ATOM 10809 C CA . MET D 1 88 ? -7.059 136.108 33.149 1.00 18.53 88 MET D CA 1
ATOM 10810 C C . MET D 1 88 ? -8.236 135.238 33.562 1.00 24.46 88 MET D C 1
ATOM 10811 O O . MET D 1 88 ? -9.295 135.266 32.932 1.00 20.74 88 MET D O 1
ATOM 10816 N N . MET D 1 89 ? -8.021 134.437 34.606 1.00 17.20 89 MET D N 1
ATOM 10817 C CA . MET D 1 89 ? -9.068 133.663 35.264 1.00 17.89 89 MET D CA 1
ATOM 10818 C C . MET D 1 89 ? -9.074 133.993 36.749 1.00 20.17 89 MET D C 1
ATOM 10819 O O . MET D 1 89 ? -8.014 134.085 37.373 1.00 23.17 89 MET D O 1
ATOM 10824 N N . ARG D 1 90 ? -10.267 134.162 37.325 1.00 17.82 90 ARG D N 1
ATOM 10825 C CA . ARG D 1 90 ? -10.393 134.666 38.687 1.00 21.27 90 ARG D CA 1
ATOM 10826 C C . ARG D 1 90 ? -10.652 133.547 39.696 1.00 21.12 90 ARG D C 1
ATOM 10827 O O . ARG D 1 90 ? -11.233 132.505 39.374 1.00 20.68 90 ARG D O 1
ATOM 10835 N N . VAL D 1 91 ? -10.194 133.781 40.925 1.00 18.65 91 VAL D N 1
ATOM 10836 C CA . VAL D 1 91 ? -10.426 132.897 42.065 1.00 24.48 91 VAL D CA 1
ATOM 10837 C C . VAL D 1 91 ? -11.863 132.399 42.082 1.00 22.51 91 VAL D C 1
ATOM 10838 O O . VAL D 1 91 ? -12.115 131.203 42.268 1.00 24.47 91 VAL D O 1
ATOM 10842 N N . LYS D 1 92 ? -12.815 133.317 41.891 1.00 27.23 92 LYS D N 1
ATOM 10843 C CA . LYS D 1 92 ? -14.225 132.937 41.918 1.00 26.53 92 LYS D CA 1
ATOM 10844 C C . LYS D 1 92 ? -14.542 131.881 40.860 1.00 24.75 92 LYS D C 1
ATOM 10845 O O . LYS D 1 92 ? -15.249 130.904 41.139 1.00 22.61 92 LYS D O 1
ATOM 10847 N N . GLU D 1 93 ? -14.027 132.057 39.642 1.00 24.29 93 GLU D N 1
ATOM 10848 C CA . GLU D 1 93 ? -14.236 131.058 38.596 1.00 21.63 93 GLU D CA 1
ATOM 10849 C C . GLU D 1 93 ? -13.555 129.732 38.938 1.00 20.21 93 GLU D C 1
ATOM 10850 O O . GLU D 1 93 ? -14.119 128.657 38.694 1.00 18.91 93 GLU D O 1
ATOM 10856 N N . SER D 1 94 ? -12.337 129.780 39.482 1.00 17.71 94 SER D N 1
ATOM 10857 C CA . SER D 1 94 ? -11.669 128.552 39.904 1.00 17.42 94 SER D CA 1
ATOM 10858 C C . SER D 1 94 ? -12.481 127.824 40.973 1.00 18.57 94 SER D C 1
ATOM 10859 O O . SER D 1 94 ? -12.703 126.611 40.883 1.00 23.56 94 SER D O 1
ATOM 10862 N N . GLU D 1 95 ? -12.929 128.556 41.996 1.00 18.48 95 GLU D N 1
ATOM 10863 C CA . GLU D 1 95 ? -13.748 127.952 43.044 1.00 20.53 95 GLU D CA 1
ATOM 10864 C C . GLU D 1 95 ? -15.019 127.343 42.463 1.00 23.75 95 GLU D C 1
ATOM 10865 O O . GLU D 1 95 ? -15.460 126.273 42.895 1.00 22.35 95 GLU D O 1
ATOM 10871 N N . ALA D 1 96 ? -15.597 127.988 41.450 1.00 21.31 96 ALA D N 1
ATOM 10872 C CA . ALA D 1 96 ? -16.832 127.482 40.862 1.00 22.22 96 ALA D CA 1
ATOM 10873 C C . ALA D 1 96 ? -16.631 126.133 40.187 1.00 23.98 96 ALA D C 1
ATOM 10874 O O . ALA D 1 96 ? -17.592 125.368 40.043 1.00 26.76 96 ALA D O 1
ATOM 10876 N N . SER D 1 97 ? -15.405 125.835 39.751 1.00 18.36 97 SER D N 1
ATOM 10877 C CA . SER D 1 97 ? -15.062 124.582 39.092 1.00 17.41 97 SER D CA 1
ATOM 10878 C C . SER D 1 97 ? -14.672 123.484 40.076 1.00 17.46 97 SER D C 1
ATOM 10879 O O . SER D 1 97 ? -14.167 122.440 39.650 1.00 21.85 97 SER D O 1
ATOM 10882 N N . SER D 1 98 ? -14.888 123.705 41.371 1.00 19.58 98 SER D N 1
ATOM 10883 C CA . SER D 1 98 ? -14.465 122.773 42.410 1.00 21.35 98 SER D CA 1
ATOM 10884 C C . SER D 1 98 ? -15.006 121.370 42.158 1.00 24.34 98 SER D C 1
ATOM 10885 O O . SER D 1 98 ? -16.186 121.182 41.846 1.00 25.65 98 SER D O 1
ATOM 10888 N N . ARG D 1 99 ? -14.137 120.377 42.327 1.00 18.94 99 ARG D N 1
ATOM 10889 C CA . ARG D 1 99 ? -14.526 118.971 42.291 1.00 18.05 99 ARG D CA 1
ATOM 10890 C C . ARG D 1 99 ? -13.830 118.262 43.438 1.00 20.19 99 ARG D C 1
ATOM 10891 O O . ARG D 1 99 ? -12.606 118.352 43.560 1.00 24.35 99 ARG D O 1
ATOM 10899 N N . ILE D 1 100 ? -14.601 117.564 44.270 1.00 18.85 100 ILE D N 1
ATOM 10900 C CA . ILE D 1 100 ? -14.068 116.793 45.386 1.00 22.63 100 ILE D CA 1
ATOM 10901 C C . ILE D 1 100 ? -14.051 115.328 44.993 1.00 23.82 100 ILE D C 1
ATOM 10902 O O . ILE D 1 100 ? -15.076 114.777 44.572 1.00 26.99 100 ILE D O 1
ATOM 10907 N N . ILE D 1 101 ? -12.904 114.685 45.160 1.00 18.49 101 ILE D N 1
ATOM 10908 C CA . ILE D 1 101 ? -12.765 113.274 44.844 1.00 18.70 101 ILE D CA 1
ATOM 10909 C C . ILE D 1 101 ? -12.422 112.518 46.116 1.00 18.47 101 ILE D C 1
ATOM 10910 O O . ILE D 1 101 ? -11.500 112.900 46.851 1.00 19.17 101 ILE D O 1
ATOM 10915 N N . GLU D 1 102 ? -13.178 111.453 46.378 1.00 18.87 102 GLU D N 1
ATOM 10916 C CA . GLU D 1 102 ? -12.866 110.525 47.452 1.00 20.98 102 GLU D CA 1
ATOM 10917 C C . GLU D 1 102 ? -12.017 109.371 46.928 1.00 22.96 102 GLU D C 1
ATOM 10918 O O . GLU D 1 102 ? -12.210 108.901 45.804 1.00 23.97 102 GLU D O 1
ATOM 10924 N N . ARG D 1 103 ? -11.076 108.920 47.755 1.00 25.46 103 ARG D N 1
ATOM 10925 C CA . ARG D 1 103 ? -10.342 107.687 47.504 1.00 28.89 103 ARG D CA 1
ATOM 10926 C C . ARG D 1 103 ? -10.187 106.962 48.831 1.00 26.18 103 ARG D C 1
ATOM 10927 O O . ARG D 1 103 ? -9.972 107.599 49.867 1.00 25.50 103 ARG D O 1
ATOM 10935 N N . GLY D 1 104 ? -10.300 105.635 48.802 1.00 22.08 104 GLY D N 1
ATOM 10936 C CA . GLY D 1 104 ? -10.230 104.868 50.035 1.00 24.25 104 GLY D CA 1
ATOM 10937 C C . GLY D 1 104 ? -11.293 105.231 51.049 1.00 33.55 104 GLY D C 1
ATOM 10938 O O . GLY D 1 104 ? -11.064 105.106 52.257 1.00 34.64 104 GLY D O 1
ATOM 10939 N N . GLY D 1 105 ? -12.447 105.701 50.595 1.00 34.64 105 GLY D N 1
ATOM 10940 C CA . GLY D 1 105 ? -13.574 105.892 51.483 1.00 31.98 105 GLY D CA 1
ATOM 10941 C C . GLY D 1 105 ? -13.647 107.222 52.196 1.00 34.08 105 GLY D C 1
ATOM 10942 O O . GLY D 1 105 ? -14.455 107.357 53.121 1.00 31.76 105 GLY D O 1
ATOM 10943 N N . GLY D 1 106 ? -12.835 108.204 51.802 1.00 27.85 106 GLY D N 1
ATOM 10944 C CA . GLY D 1 106 ? -12.882 109.527 52.385 1.00 28.00 106 GLY D CA 1
ATOM 10945 C C . GLY D 1 106 ? -12.313 110.562 51.435 1.00 23.77 106 GLY D C 1
ATOM 10946 O O . GLY D 1 106 ? -11.791 110.219 50.367 1.00 22.83 106 GLY D O 1
ATOM 10947 N N . PRO D 1 107 ? -12.392 111.844 51.806 1.00 23.31 107 PRO D N 1
ATOM 10948 C CA . PRO D 1 107 ? -11.924 112.906 50.902 1.00 22.07 107 PRO D CA 1
ATOM 10949 C C . PRO D 1 107 ? -10.435 112.779 50.630 1.00 24.56 107 PRO D C 1
ATOM 10950 O O . PRO D 1 107 ? -9.638 112.537 51.540 1.00 26.76 107 PRO D O 1
ATOM 10954 N N . TYR D 1 108 ? -10.058 112.952 49.362 1.00 20.29 108 TYR D N 1
ATOM 10955 C CA . TYR D 1 108 ? -8.654 112.872 48.988 1.00 19.71 108 TYR D CA 1
ATOM 10956 C C . TYR D 1 108 ? -8.137 114.147 48.335 1.00 21.37 108 TYR D C 1
ATOM 10957 O O . TYR D 1 108 ? -7.072 114.636 48.717 1.00 21.85 108 TYR D O 1
ATOM 10966 N N . TYR D 1 109 ? -8.861 114.709 47.369 1.00 17.85 109 TYR D N 1
ATOM 10967 C CA . TYR D 1 109 ? -8.432 115.909 46.660 1.00 17.50 109 TYR D CA 1
ATOM 10968 C C . TYR D 1 109 ? -9.605 116.849 46.451 1.00 17.71 109 TYR D C 1
ATOM 10969 O O . TYR D 1 109 ? -10.723 116.398 46.190 1.00 19.46 109 TYR D O 1
ATOM 10978 N N . GLU D 1 110 ? -9.344 118.152 46.503 1.00 17.69 110 GLU D N 1
ATOM 10979 C CA . GLU D 1 110 ? -10.220 119.121 45.859 1.00 18.13 110 GLU D CA 1
ATOM 10980 C C . GLU D 1 110 ? -9.481 119.691 44.657 1.00 17.20 110 GLU D C 1
ATOM 10981 O O . GLU D 1 110 ? -8.354 120.170 44.799 1.00 17.83 110 GLU D O 1
ATOM 10987 N N . TYR D 1 111 ? -10.114 119.638 43.487 1.00 16.98 111 TYR D N 1
ATOM 10988 C CA . TYR D 1 111 ? -9.566 120.214 42.265 1.00 20.96 111 TYR D CA 1
ATOM 10989 C C . TYR D 1 111 ? -10.281 121.517 41.932 1.00 17.24 111 TYR D C 1
ATOM 10990 O O . TYR D 1 111 ? -11.489 121.643 42.128 1.00 23.51 111 TYR D O 1
ATOM 10999 N N . ARG D 1 112 ? -9.529 122.465 41.372 1.00 16.75 112 ARG D N 1
ATOM 11000 C CA . ARG D 1 112 ? -10.091 123.688 40.807 1.00 16.55 112 ARG D CA 1
ATOM 11001 C C . ARG D 1 112 ? -9.342 124.004 39.524 1.00 17.59 112 ARG D C 1
ATOM 11002 O O . ARG D 1 112 ? -8.106 123.991 39.519 1.00 17.59 112 ARG D O 1
ATOM 11010 N N . ASP D 1 113 ? -10.079 124.276 38.446 1.00 16.00 113 ASP D N 1
ATOM 11011 C CA . ASP D 1 113 ? -9.442 124.721 37.209 1.00 18.16 113 ASP D CA 1
ATOM 11012 C C . ASP D 1 113 ? -8.750 126.056 37.431 1.00 20.14 113 ASP D C 1
ATOM 11013 O O . ASP D 1 113 ? -9.240 126.915 38.168 1.00 17.45 113 ASP D O 1
ATOM 11018 N N . THR D 1 114 ? -7.628 126.243 36.749 1.00 15.44 114 THR D N 1
ATOM 11019 C CA . THR D 1 114 ? -7.041 127.566 36.566 1.00 18.18 114 THR D CA 1
ATOM 11020 C C . THR D 1 114 ? -6.917 127.823 35.062 1.00 17.12 114 THR D C 1
ATOM 11021 O O . THR D 1 114 ? -7.371 127.021 34.246 1.00 19.41 114 THR D O 1
ATOM 11025 N N . ALA D 1 115 ? -6.331 128.968 34.698 1.00 15.52 115 ALA D N 1
ATOM 11026 C CA . ALA D 1 115 ? -6.418 129.474 33.325 1.00 19.92 115 ALA D CA 1
ATOM 11027 C C . ALA D 1 115 ? -6.001 128.434 32.284 1.00 16.37 115 ALA D C 1
ATOM 11028 O O . ALA D 1 115 ? -4.950 127.802 32.397 1.00 18.81 115 ALA D O 1
ATOM 11030 N N . MET D 1 116 ? -6.837 128.283 31.256 1.00 18.83 116 MET D N 1
ATOM 11031 C CA . MET D 1 116 ? -6.667 127.300 30.192 1.00 14.31 116 MET D CA 1
ATOM 11032 C C . MET D 1 116 ? -7.096 127.905 28.871 1.00 15.82 116 MET D C 1
ATOM 11033 O O . MET D 1 116 ? -7.790 128.921 28.827 1.00 18.29 116 MET D O 1
ATOM 11038 N N . SER D 1 117 ? -6.734 127.234 27.778 1.00 16.79 117 SER D N 1
ATOM 11039 C CA . SER D 1 117 ? -7.112 127.739 26.468 1.00 15.99 117 SER D CA 1
ATOM 11040 C C . SER D 1 117 ? -7.213 126.597 25.476 1.00 14.72 117 SER D C 1
ATOM 11041 O O . SER D 1 117 ? -6.427 125.648 25.524 1.00 16.77 117 SER D O 1
ATOM 11044 N N . ARG D 1 118 ? -8.185 126.707 24.572 1.00 13.79 118 ARG D N 1
ATOM 11045 C CA . ARG D 1 118 ? -8.258 125.801 23.438 1.00 17.40 118 ARG D CA 1
ATOM 11046 C C . ARG D 1 118 ? -7.068 125.966 22.510 1.00 14.07 118 ARG D C 1
ATOM 11047 O O . ARG D 1 118 ? -6.864 125.128 21.627 1.00 16.78 118 ARG D O 1
ATOM 11055 N N . GLN D 1 119 ? -6.267 127.006 22.701 1.00 13.53 119 GLN D N 1
ATOM 11056 C CA . GLN D 1 119 ? -5.082 127.216 21.876 1.00 15.53 119 GLN D CA 1
ATOM 11057 C C . GLN D 1 119 ? -3.812 126.576 22.447 1.00 14.63 119 GLN D C 1
ATOM 11058 O O . GLN D 1 119 ? -2.758 126.654 21.805 1.00 15.53 119 GLN D O 1
ATOM 11064 N N . ALA D 1 120 ? -3.871 125.948 23.626 1.00 20.24 120 ALA D N 1
ATOM 11065 C CA . ALA D 1 120 ? -2.669 125.425 24.277 1.00 17.60 120 ALA D CA 1
ATOM 11066 C C . ALA D 1 120 ? -2.996 124.106 24.958 1.00 13.03 120 ALA D C 1
ATOM 11067 O O . ALA D 1 120 ? -4.157 123.729 25.084 1.00 17.90 120 ALA D O 1
ATOM 11069 N N . SER D 1 121 ? -1.962 123.404 25.422 1.00 16.38 121 SER D N 1
ATOM 11070 C CA . SER D 1 121 ? -2.156 122.064 25.964 1.00 19.73 121 SER D CA 1
ATOM 11071 C C . SER D 1 121 ? -2.226 122.032 27.490 1.00 19.81 121 SER D C 1
ATOM 11072 O O . SER D 1 121 ? -2.428 120.953 28.062 1.00 20.99 121 SER D O 1
ATOM 11075 N N . TYR D 1 122 ? -2.078 123.177 28.157 1.00 14.32 122 TYR D N 1
ATOM 11076 C CA . TYR D 1 122 ? -2.142 123.215 29.615 1.00 16.48 122 TYR D CA 1
ATOM 11077 C C . TYR D 1 122 ? -3.408 122.552 30.122 1.00 13.79 122 TYR D C 1
ATOM 11078 O O . TYR D 1 122 ? -4.496 122.773 29.588 1.00 15.55 122 TYR D O 1
ATOM 11087 N N . ARG D 1 123 ? -3.265 121.764 31.174 1.00 19.61 123 ARG D N 1
ATOM 11088 C CA . ARG D 1 123 ? -4.389 121.341 32.010 1.00 18.18 123 ARG D CA 1
ATOM 11089 C C . ARG D 1 123 ? -3.973 121.620 33.450 1.00 15.05 123 ARG D C 1
ATOM 11090 O O . ARG D 1 123 ? -3.561 120.710 34.181 1.00 17.74 123 ARG D O 1
ATOM 11098 N N . PRO D 1 124 ? -4.054 122.891 33.891 1.00 13.97 124 PRO D N 1
ATOM 11099 C CA . PRO D 1 124 ? -3.453 123.275 35.168 1.00 14.17 124 PRO D CA 1
ATOM 11100 C C . PRO D 1 124 ? -4.492 123.312 36.272 1.00 17.74 124 PRO D C 1
ATOM 11101 O O . PRO D 1 124 ? -5.434 124.115 36.230 1.00 18.81 124 PRO D O 1
ATOM 11105 N N . GLU D 1 125 ? -4.341 122.446 37.260 1.00 14.58 125 GLU D N 1
ATOM 11106 C CA . GLU D 1 125 ? -5.295 122.364 38.359 1.00 14.93 125 GLU D CA 1
ATOM 11107 C C . GLU D 1 125 ? -4.644 122.783 39.668 1.00 20.71 125 GLU D C 1
ATOM 11108 O O . GLU D 1 125 ? -3.530 122.349 39.989 1.00 19.99 125 GLU D O 1
ATOM 11114 N N . TRP D 1 126 ? -5.343 123.636 40.410 1.00 17.57 126 TRP D N 1
ATOM 11115 C CA . TRP D 1 126 ? -5.102 123.812 41.832 1.00 15.92 126 TRP D CA 1
ATOM 11116 C C . TRP D 1 126 ? -5.716 122.619 42.548 1.00 16.48 126 TRP D C 1
ATOM 11117 O O . TRP D 1 126 ? -6.866 122.260 42.279 1.00 16.86 126 TRP D O 1
ATOM 11128 N N . ILE D 1 127 ? -4.942 121.972 43.419 1.00 16.12 127 ILE D N 1
ATOM 11129 C CA . ILE D 1 127 ? -5.385 120.742 44.075 1.00 16.27 127 ILE D CA 1
ATOM 11130 C C . ILE D 1 127 ? -4.988 120.804 45.541 1.00 25.36 127 ILE D C 1
ATOM 11131 O O . ILE D 1 127 ? -3.803 120.939 45.866 1.00 16.56 127 ILE D O 1
ATOM 11136 N N . SER D 1 128 ? -5.973 120.690 46.422 1.00 18.91 128 SER D N 1
ATOM 11137 C CA . SER D 1 128 ? -5.733 120.665 47.851 1.00 21.16 128 SER D CA 1
ATOM 11138 C C . SER D 1 128 ? -5.629 119.220 48.318 1.00 21.77 128 SER D C 1
ATOM 11139 O O . SER D 1 128 ? -6.428 118.375 47.910 1.00 18.35 128 SER D O 1
ATOM 11142 N N . MET D 1 129 ? -4.633 118.939 49.163 1.00 17.63 129 MET D N 1
ATOM 11143 C CA . MET D 1 129 ? -4.447 117.604 49.724 1.00 17.73 129 MET D CA 1
ATOM 11144 C C . MET D 1 129 ? -5.417 117.423 50.889 1.00 21.25 129 MET D C 1
ATOM 11145 O O . MET D 1 129 ? -5.281 118.081 51.928 1.00 33.26 129 MET D O 1
ATOM 11150 N N . LEU D 1 130 ? -6.398 116.539 50.725 1.00 18.46 130 LEU D N 1
ATOM 11151 C CA . LEU D 1 130 ? -7.388 116.317 51.778 1.00 19.08 130 LEU D CA 1
ATOM 11152 C C . LEU D 1 130 ? -7.067 115.113 52.658 1.00 21.25 130 LEU D C 1
ATOM 11153 O O . LEU D 1 130 ? -7.703 114.942 53.707 1.00 23.88 130 LEU D O 1
ATOM 11158 N N . ARG D 1 131 ? -6.099 114.290 52.280 1.00 20.98 131 ARG D N 1
ATOM 11159 C CA . ARG D 1 131 ? -5.717 113.120 53.062 1.00 24.38 131 ARG D CA 1
ATOM 11160 C C . ARG D 1 131 ? -4.500 113.470 53.913 1.00 24.97 131 ARG D C 1
ATOM 11161 O O . ARG D 1 131 ? -3.465 113.880 53.383 1.00 22.20 131 ARG D O 1
ATOM 11169 N N . VAL D 1 132 ? -4.633 113.318 55.229 1.00 23.11 132 VAL D N 1
ATOM 11170 C CA . VAL D 1 132 ? -3.572 113.635 56.182 1.00 21.66 132 VAL D CA 1
ATOM 11171 C C . VAL D 1 132 ? -2.921 112.340 56.639 1.00 22.24 132 VAL D C 1
ATOM 11172 O O . VAL D 1 132 ? -3.614 111.389 57.020 1.00 22.59 132 VAL D O 1
ATOM 11176 N N . VAL D 1 133 ? -1.591 112.309 56.634 1.00 23.14 133 VAL D N 1
ATOM 11177 C CA . VAL D 1 133 ? -0.832 111.142 57.056 1.00 19.95 133 VAL D CA 1
ATOM 11178 C C . VAL D 1 133 ? 0.052 111.530 58.231 1.00 24.95 133 VAL D C 1
ATOM 11179 O O . VAL D 1 133 ? 0.362 112.706 58.453 1.00 22.63 133 VAL D O 1
ATOM 11183 N N . GLU D 1 134 ? 0.481 110.508 58.972 1.00 20.57 134 GLU D N 1
ATOM 11184 C CA . GLU D 1 134 ? 1.354 110.674 60.126 1.00 20.92 134 GLU D CA 1
ATOM 11185 C C . GLU D 1 134 ? 2.753 110.122 59.896 1.00 23.11 134 GLU D C 1
ATOM 11186 O O . GLU D 1 134 ? 3.567 110.126 60.827 1.00 25.06 134 GLU D O 1
ATOM 11192 N N . ASP D 1 135 ? 3.050 109.613 58.707 1.00 28.14 135 ASP D N 1
ATOM 11193 C CA . ASP D 1 135 ? 4.408 109.194 58.389 1.00 22.87 135 ASP D CA 1
ATOM 11194 C C . ASP D 1 135 ? 4.637 109.440 56.903 1.00 23.80 135 ASP D C 1
ATOM 11195 O O . ASP D 1 135 ? 3.739 109.880 56.180 1.00 20.93 135 ASP D O 1
ATOM 11200 N N . ASP D 1 136 ? 5.848 109.139 56.444 1.00 19.64 136 ASP D N 1
ATOM 11201 C CA . ASP D 1 136 ? 6.213 109.313 55.045 1.00 21.59 136 ASP D CA 1
ATOM 11202 C C . ASP D 1 136 ? 6.408 107.970 54.354 1.00 23.84 136 ASP D C 1
ATOM 11203 O O . ASP D 1 136 ? 7.146 107.858 53.378 1.00 20.31 136 ASP D O 1
ATOM 11208 N N . ASP D 1 137 ? 5.768 106.950 54.866 1.00 20.18 137 ASP D N 1
ATOM 11209 C CA . ASP D 1 137 ? 5.855 105.617 54.293 1.00 18.61 137 ASP D CA 1
ATOM 11210 C C . ASP D 1 137 ? 5.055 105.543 52.997 1.00 18.85 137 ASP D C 1
ATOM 11211 O O . ASP D 1 137 ? 3.845 105.801 53.016 1.00 19.67 137 ASP D O 1
ATOM 11216 N N . PRO D 1 138 ? 5.668 105.204 51.856 1.00 20.10 138 PRO D N 1
ATOM 11217 C CA . PRO D 1 138 ? 4.887 105.107 50.609 1.00 20.46 138 PRO D CA 1
ATOM 11218 C C . PRO D 1 138 ? 3.892 103.959 50.602 1.00 29.44 138 PRO D C 1
ATOM 11219 O O . PRO D 1 138 ? 2.962 103.964 49.781 1.00 26.90 138 PRO D O 1
ATOM 11223 N N . ASP D 1 139 ? 4.062 102.969 51.469 1.00 22.09 139 ASP D N 1
ATOM 11224 C CA . ASP D 1 139 ? 3.113 101.875 51.558 1.00 23.45 139 ASP D CA 1
ATOM 11225 C C . ASP D 1 139 ? 2.056 102.116 52.624 1.00 26.91 139 ASP D C 1
ATOM 11226 O O . ASP D 1 139 ? 1.288 101.203 52.930 1.00 25.86 139 ASP D O 1
ATOM 11231 N N . ASN D 1 140 ? 2.022 103.311 53.201 1.00 22.05 140 ASN D N 1
ATOM 11232 C CA . ASN D 1 140 ? 0.968 103.689 54.125 1.00 20.79 140 ASN D CA 1
ATOM 11233 C C . ASN D 1 140 ? -0.393 103.445 53.471 1.00 25.24 140 ASN D C 1
ATOM 11234 O O . ASN D 1 140 ? -0.634 103.927 52.353 1.00 21.15 140 ASN D O 1
ATOM 11239 N N . PRO D 1 141 ? -1.296 102.704 54.117 1.00 29.41 141 PRO D N 1
ATOM 11240 C CA . PRO D 1 141 ? -2.602 102.430 53.494 1.00 31.24 141 PRO D CA 1
ATOM 11241 C C . PRO D 1 141 ? -3.450 103.676 53.252 1.00 24.06 141 PRO D C 1
ATOM 11242 O O . PRO D 1 141 ? -4.422 103.598 52.488 1.00 23.68 141 PRO D O 1
ATOM 11246 N N . LEU D 1 142 ? -3.128 104.808 53.877 1.00 21.46 142 LEU D N 1
ATOM 11247 C CA . LEU D 1 142 ? -3.874 106.035 53.638 1.00 23.52 142 LEU D CA 1
ATOM 11248 C C . LEU D 1 142 ? -3.548 106.675 52.298 1.00 25.15 142 LEU D C 1
ATOM 11249 O O . LEU D 1 142 ? -4.265 107.589 51.874 1.00 25.79 142 LEU D O 1
ATOM 11254 N N . VAL D 1 143 ? -2.494 106.223 51.638 1.00 20.64 143 VAL D N 1
ATOM 11255 C CA . VAL D 1 143 ? -2.069 106.773 50.359 1.00 18.12 143 VAL D CA 1
ATOM 11256 C C . VAL D 1 143 ? -2.843 106.065 49.260 1.00 25.91 143 VAL D C 1
ATOM 11257 O O . VAL D 1 143 ? -2.848 104.831 49.193 1.00 21.72 143 VAL D O 1
ATOM 11261 N N . GLU D 1 144 ? -3.514 106.837 48.410 1.00 22.83 144 GLU D N 1
ATOM 11262 C CA . GLU D 1 144 ? -4.263 106.286 47.288 1.00 17.60 144 GLU D CA 1
ATOM 11263 C C . GLU D 1 144 ? -3.613 106.773 46.000 1.00 20.53 144 GLU D C 1
ATOM 11264 O O . GLU D 1 144 ? -3.557 107.981 45.744 1.00 18.45 144 GLU D O 1
ATOM 11270 N N . TRP D 1 145 ? -3.115 105.834 45.206 1.00 16.86 145 TRP D N 1
ATOM 11271 C CA . TRP D 1 145 ? -2.331 106.135 44.009 1.00 16.37 145 TRP D CA 1
ATOM 11272 C C . TRP D 1 145 ? -3.229 106.305 42.791 1.00 19.37 145 TRP D C 1
ATOM 11273 O O . TRP D 1 145 ? -4.279 105.666 42.685 1.00 22.12 145 TRP D O 1
ATOM 11284 N N . ASN D 1 146 ? -2.808 107.167 41.859 1.00 19.38 146 ASN D N 1
ATOM 11285 C CA . ASN D 1 146 ? -3.456 107.161 40.560 1.00 21.40 146 ASN D CA 1
ATOM 11286 C C . ASN D 1 146 ? -2.767 106.117 39.679 1.00 28.80 146 ASN D C 1
ATOM 11287 O O . ASN D 1 146 ? -1.838 105.419 40.101 1.00 17.98 146 ASN D O 1
ATOM 11292 N N . LYS D 1 147 ? -3.255 105.975 38.454 1.00 18.78 147 LYS D N 1
ATOM 11293 C CA . LYS D 1 147 ? -2.735 104.976 37.531 1.00 20.13 147 LYS D CA 1
ATOM 11294 C C . LYS D 1 147 ? -1.690 105.545 36.585 1.00 19.84 147 LYS D C 1
ATOM 11295 O O . LYS D 1 147 ? -1.220 104.826 35.704 1.00 20.33 147 LYS D O 1
ATOM 11301 N N . GLY D 1 148 ? -1.297 106.805 36.772 1.00 18.23 148 GLY D N 1
ATOM 11302 C CA . GLY D 1 148 ? -0.523 107.523 35.777 1.00 14.22 148 GLY D CA 1
ATOM 11303 C C . GLY D 1 148 ? -1.449 108.076 34.719 1.00 17.99 148 GLY D C 1
ATOM 11304 O O . GLY D 1 148 ? -2.437 107.426 34.350 1.00 21.14 148 GLY D O 1
ATOM 11305 N N . HIS D 1 149 ? -1.158 109.282 34.236 1.00 22.10 149 HIS D N 1
ATOM 11306 C CA . HIS D 1 149 ? -1.934 109.900 33.175 1.00 17.60 149 HIS D CA 1
ATOM 11307 C C . HIS D 1 149 ? -1.011 110.335 32.045 1.00 20.31 149 HIS D C 1
ATOM 11308 O O . HIS D 1 149 ? 0.191 110.528 32.234 1.00 17.05 149 HIS D O 1
ATOM 11315 N N . LEU D 1 150 ? -1.610 110.514 30.866 1.00 20.22 150 LEU D N 1
ATOM 11316 C CA . LEU D 1 150 ? -0.836 110.822 29.665 1.00 22.24 150 LEU D CA 1
ATOM 11317 C C . LEU D 1 150 ? -0.018 112.101 29.813 1.00 22.21 150 LEU D C 1
ATOM 11318 O O . LEU D 1 150 ? 1.137 112.154 29.375 1.00 21.34 150 LEU D O 1
ATOM 11323 N N . LEU D 1 151 ? -0.583 113.147 30.413 1.00 17.80 151 LEU D N 1
ATOM 11324 C CA . LEU D 1 151 ? 0.100 114.430 30.324 1.00 20.29 151 LEU D CA 1
ATOM 11325 C C . LEU D 1 151 ? 1.313 114.486 31.248 1.00 17.97 151 LEU D C 1
ATOM 11326 O O . LEU D 1 151 ? 1.367 113.834 32.299 1.00 16.56 151 LEU D O 1
ATOM 11331 N N . TYR D 1 152 ? 2.318 115.239 30.804 1.00 14.54 152 TYR D N 1
ATOM 11332 C CA . TYR D 1 152 ? 3.454 115.584 31.650 1.00 12.90 152 TYR D CA 1
ATOM 11333 C C . TYR D 1 152 ? 2.957 116.317 32.886 1.00 19.04 152 TYR D C 1
ATOM 11334 O O . TYR D 1 152 ? 1.926 116.988 32.855 1.00 20.43 152 TYR D O 1
ATOM 11343 N N . GLN D 1 153 ? 3.699 116.200 33.981 1.00 18.42 153 GLN D N 1
ATOM 11344 C CA . GLN D 1 153 ? 3.335 116.878 35.219 1.00 28.89 153 GLN D CA 1
ATOM 11345 C C . GLN D 1 153 ? 4.439 117.861 35.588 1.00 24.46 153 GLN D C 1
ATOM 11346 O O . GLN D 1 153 ? 5.611 117.486 35.656 1.00 28.29 153 GLN D O 1
ATOM 11352 N N . PHE D 1 154 ? 4.076 119.124 35.786 1.00 17.32 154 PHE D N 1
ATOM 11353 C CA . PHE D 1 154 ? 4.902 120.057 36.537 1.00 15.41 154 PHE D CA 1
ATOM 11354 C C . PHE D 1 154 ? 4.094 120.484 37.744 1.00 13.91 154 PHE D C 1
ATOM 11355 O O . PHE D 1 154 ? 2.992 121.010 37.579 1.00 15.30 154 PHE D O 1
ATOM 11363 N N . THR D 1 155 ? 4.673 120.329 38.929 1.00 14.10 155 THR D N 1
ATOM 11364 C CA . THR D 1 155 ? 3.945 120.529 40.178 1.00 15.27 155 THR D CA 1
ATOM 11365 C C . THR D 1 155 ? 4.740 121.424 41.102 1.00 15.18 155 THR D C 1
ATOM 11366 O O . THR D 1 155 ? 5.917 121.161 41.371 1.00 18.56 155 THR D O 1
ATOM 11370 N N . TYR D 1 156 ? 4.085 122.468 41.597 1.00 16.01 156 TYR D N 1
ATOM 11371 C CA . TYR D 1 156 ? 4.636 123.355 42.607 1.00 16.29 156 TYR D CA 1
ATOM 11372 C C . TYR D 1 156 ? 3.935 123.073 43.933 1.00 17.48 156 TYR D C 1
ATOM 11373 O O . TYR D 1 156 ? 2.706 122.955 43.968 1.00 17.73 156 TYR D O 1
ATOM 11382 N N . PHE D 1 157 ? 4.708 122.959 45.017 1.00 15.73 157 PHE D N 1
ATOM 11383 C CA . PHE D 1 157 ? 4.158 122.590 46.324 1.00 17.13 157 PHE D CA 1
ATOM 11384 C C . PHE D 1 157 ? 3.982 123.801 47.228 1.00 18.58 157 PHE D C 1
ATOM 11385 O O . PHE D 1 157 ? 4.846 124.677 47.287 1.00 20.58 157 PHE D O 1
ATOM 11393 N N . VAL D 1 158 ? 2.868 123.829 47.959 1.00 16.77 158 VAL D N 1
ATOM 11394 C CA . VAL D 1 158 ? 2.648 124.809 49.017 1.00 17.26 158 VAL D CA 1
ATOM 11395 C C . VAL D 1 158 ? 2.294 124.041 50.278 1.00 18.75 158 VAL D C 1
ATOM 11396 O O . VAL D 1 158 ? 1.300 123.305 50.298 1.00 19.16 158 VAL D O 1
ATOM 11400 N N . GLY D 1 159 ? 3.103 124.199 51.322 1.00 18.21 159 GLY D N 1
ATOM 11401 C CA . GLY D 1 159 ? 2.797 123.581 52.595 1.00 18.26 159 GLY D CA 1
ATOM 11402 C C . GLY D 1 159 ? 3.413 122.205 52.722 1.00 24.60 159 GLY D C 1
ATOM 11403 O O . GLY D 1 159 ? 4.203 121.759 51.875 1.00 20.63 159 GLY D O 1
ATOM 11404 N N . PRO D 1 160 ? 3.055 121.502 53.794 1.00 21.35 160 PRO D N 1
ATOM 11405 C CA . PRO D 1 160 ? 3.666 120.198 54.119 1.00 21.64 160 PRO D CA 1
ATOM 11406 C C . PRO D 1 160 ? 3.020 119.053 53.351 1.00 21.26 160 PRO D C 1
ATOM 11407 O O . PRO D 1 160 ? 2.314 118.197 53.892 1.00 18.24 160 PRO D O 1
ATOM 11411 N N . VAL D 1 161 ? 3.303 119.020 52.047 1.00 20.20 161 VAL D N 1
ATOM 11412 C CA . VAL D 1 161 ? 2.757 118.023 51.134 1.00 17.21 161 VAL D CA 1
ATOM 11413 C C . VAL D 1 161 ? 3.778 116.910 50.960 1.00 19.84 161 VAL D C 1
ATOM 11414 O O . VAL D 1 161 ? 4.966 117.179 50.749 1.00 20.36 161 VAL D O 1
ATOM 11418 N N . ASN D 1 162 ? 3.322 115.663 51.063 1.00 20.67 162 ASN D N 1
ATOM 11419 C CA . ASN D 1 162 ? 4.129 114.507 50.697 1.00 20.17 162 ASN D CA 1
ATOM 11420 C C . ASN D 1 162 ? 3.867 114.153 49.239 1.00 18.05 162 ASN D C 1
ATOM 11421 O O . ASN D 1 162 ? 2.712 114.076 48.810 1.00 19.65 162 ASN D O 1
ATOM 11426 N N . TYR D 1 163 ? 4.936 113.945 48.480 1.00 17.67 163 TYR D N 1
ATOM 11427 C CA . TYR D 1 163 ? 4.846 113.502 47.095 1.00 16.04 163 TYR D CA 1
ATOM 11428 C C . TYR D 1 163 ? 5.194 112.020 47.012 1.00 18.53 163 TYR D C 1
ATOM 11429 O O . TYR D 1 163 ? 6.225 111.591 47.534 1.00 17.38 163 TYR D O 1
ATOM 11438 N N . TYR D 1 164 ? 4.328 111.247 46.367 1.00 19.26 164 TYR D N 1
ATOM 11439 C CA . TYR D 1 164 ? 4.509 109.813 46.191 1.00 19.49 164 TYR D CA 1
ATOM 11440 C C . TYR D 1 164 ? 4.631 109.518 44.705 1.00 16.90 164 TYR D C 1
ATOM 11441 O O . TYR D 1 164 ? 3.878 110.076 43.904 1.00 17.10 164 TYR D O 1
ATOM 11450 N N . PHE D 1 165 ? 5.566 108.647 44.328 1.00 15.36 165 PHE D N 1
ATOM 11451 C CA . PHE D 1 165 ? 5.765 108.366 42.908 1.00 15.07 165 PHE D CA 1
ATOM 11452 C C . PHE D 1 165 ? 6.290 106.950 42.726 1.00 20.55 165 PHE D C 1
ATOM 11453 O O . PHE D 1 165 ? 7.015 106.417 43.578 1.00 20.86 165 PHE D O 1
ATOM 11461 N N . ARG D 1 166 ? 5.892 106.338 41.613 1.00 15.06 166 ARG D N 1
ATOM 11462 C CA . ARG D 1 166 ? 6.207 104.946 41.322 1.00 16.88 166 ARG D CA 1
ATOM 11463 C C . ARG D 1 166 ? 6.988 104.833 40.026 1.00 16.78 166 ARG D C 1
ATOM 11464 O O . ARG D 1 166 ? 6.716 105.548 39.060 1.00 16.21 166 ARG D O 1
ATOM 11472 N N . SER D 1 167 ? 7.949 103.914 40.010 1.00 18.49 167 SER D N 1
ATOM 11473 C CA . SER D 1 167 ? 8.658 103.597 38.783 1.00 20.98 167 SER D CA 1
ATOM 11474 C C . SER D 1 167 ? 9.303 102.233 38.949 1.00 25.05 167 SER D C 1
ATOM 11475 O O . SER D 1 167 ? 9.896 101.950 39.993 1.00 23.55 167 SER D O 1
ATOM 11478 N N . GLY D 1 168 ? 9.169 101.395 37.923 1.00 23.25 168 GLY D N 1
ATOM 11479 C CA . GLY D 1 168 ? 9.853 100.110 37.911 1.00 28.34 168 GLY D CA 1
ATOM 11480 C C . GLY D 1 168 ? 9.450 99.189 39.037 1.00 30.60 168 GLY D C 1
ATOM 11481 O O . GLY D 1 168 ? 10.282 98.420 39.530 1.00 31.66 168 GLY D O 1
ATOM 11482 N N . GLY D 1 169 ? 8.196 99.255 39.471 1.00 27.98 169 GLY D N 1
ATOM 11483 C CA . GLY D 1 169 ? 7.726 98.394 40.534 1.00 31.88 169 GLY D CA 1
ATOM 11484 C C . GLY D 1 169 ? 8.107 98.825 41.931 1.00 35.22 169 GLY D C 1
ATOM 11485 O O . GLY D 1 169 ? 7.877 98.067 42.881 1.00 33.70 169 GLY D O 1
ATOM 11486 N N . ARG D 1 170 ? 8.685 100.010 42.095 1.00 26.53 170 ARG D N 1
ATOM 11487 C CA . ARG D 1 170 ? 9.068 100.515 43.404 1.00 29.98 170 ARG D CA 1
ATOM 11488 C C . ARG D 1 170 ? 8.301 101.801 43.688 1.00 30.77 170 ARG D C 1
ATOM 11489 O O . ARG D 1 170 ? 8.072 102.607 42.778 1.00 23.16 170 ARG D O 1
ATOM 11492 N N . SER D 1 171 ? 7.908 101.991 44.948 1.00 19.82 171 SER D N 1
ATOM 11493 C CA . SER D 1 171 ? 7.160 103.167 45.381 1.00 21.48 171 SER D CA 1
ATOM 11494 C C . SER D 1 171 ? 8.058 104.060 46.230 1.00 19.07 171 SER D C 1
ATOM 11495 O O . SER D 1 171 ? 8.856 103.563 47.034 1.00 24.08 171 SER D O 1
ATOM 11498 N N . HIS D 1 172 ? 7.923 105.375 46.057 1.00 18.21 172 HIS D N 1
ATOM 11499 C CA . HIS D 1 172 ? 8.768 106.353 46.726 1.00 18.33 172 HIS D CA 1
ATOM 11500 C C . HIS D 1 172 ? 7.911 107.439 47.353 1.00 20.89 172 HIS D C 1
ATOM 11501 O O . HIS D 1 172 ? 6.810 107.732 46.888 1.00 19.86 172 HIS D O 1
ATOM 11508 N N . CYS D 1 173 ? 8.459 108.074 48.386 1.00 21.06 173 CYS D N 1
ATOM 11509 C CA . CYS D 1 173 ? 7.840 109.247 48.992 1.00 20.63 173 CYS D CA 1
ATOM 11510 C C . CYS D 1 173 ? 8.929 110.264 49.295 1.00 24.67 173 CYS D C 1
ATOM 11511 O O . CYS D 1 173 ? 9.954 109.915 49.888 1.00 22.56 173 CYS D O 1
ATOM 11514 N N . VAL D 1 174 ? 8.714 111.510 48.874 1.00 22.19 174 VAL D N 1
ATOM 11515 C CA . VAL D 1 174 ? 9.612 112.619 49.208 1.00 18.80 174 VAL D CA 1
ATOM 11516 C C . VAL D 1 174 ? 8.777 113.714 49.859 1.00 16.55 174 VAL D C 1
ATOM 11517 O O . VAL D 1 174 ? 7.876 114.282 49.218 1.00 16.24 174 VAL D O 1
ATOM 11521 N N . PRO D 1 175 ? 8.998 113.993 51.143 1.00 20.34 175 PRO D N 1
ATOM 11522 C CA . PRO D 1 175 ? 8.286 115.102 51.792 1.00 17.87 175 PRO D CA 1
ATOM 11523 C C . PRO D 1 175 ? 8.703 116.433 51.182 1.00 19.54 175 PRO D C 1
ATOM 11524 O O . PRO D 1 175 ? 9.892 116.735 51.067 1.00 30.03 175 PRO D O 1
ATOM 11528 N N . MET D 1 176 ? 7.715 117.225 50.791 1.00 16.77 176 MET D N 1
ATOM 11529 C CA . MET D 1 176 ? 7.938 118.530 50.189 1.00 22.89 176 MET D CA 1
ATOM 11530 C C . MET D 1 176 ? 7.548 119.625 51.168 1.00 23.06 176 MET D C 1
ATOM 11531 O O . MET D 1 176 ? 6.888 119.380 52.181 1.00 21.11 176 MET D O 1
ATOM 11536 N N . ASN D 1 177 ? 7.969 120.842 50.836 1.00 18.43 177 ASN D N 1
ATOM 11537 C CA . ASN D 1 177 ? 7.575 122.058 51.528 1.00 22.40 177 ASN D CA 1
ATOM 11538 C C . ASN D 1 177 ? 7.385 123.139 50.474 1.00 22.12 177 ASN D C 1
ATOM 11539 O O . ASN D 1 177 ? 7.748 122.957 49.305 1.00 21.79 177 ASN D O 1
ATOM 11544 N N . THR D 1 178 ? 6.824 124.272 50.900 1.00 20.89 178 THR D N 1
ATOM 11545 C CA . THR D 1 178 ? 6.583 125.395 49.999 1.00 21.06 178 THR D CA 1
ATOM 11546 C C . THR D 1 178 ? 7.839 125.741 49.200 1.00 24.01 178 THR D C 1
ATOM 11547 O O . THR D 1 178 ? 8.924 125.889 49.765 1.00 20.82 178 THR D O 1
ATOM 11551 N N . GLY D 1 179 ? 7.683 125.866 47.879 1.00 19.52 179 GLY D N 1
ATOM 11552 C CA . GLY D 1 179 ? 8.769 126.248 46.989 1.00 19.96 179 GLY D CA 1
ATOM 11553 C C . GLY D 1 179 ? 9.469 125.095 46.290 1.00 17.91 179 GLY D C 1
ATOM 11554 O O . GLY D 1 179 ? 10.196 125.330 45.312 1.00 18.05 179 GLY D O 1
ATOM 11555 N N . ASP D 1 180 ? 9.281 123.864 46.766 1.00 18.62 180 ASP D N 1
ATOM 11556 C CA . ASP D 1 180 ? 9.749 122.686 46.047 1.00 15.95 180 ASP D CA 1
ATOM 11557 C C . ASP D 1 180 ? 8.906 122.486 44.793 1.00 16.46 180 ASP D C 1
ATOM 11558 O O . ASP D 1 180 ? 7.799 123.018 44.669 1.00 18.70 180 ASP D O 1
ATOM 11563 N N . SER D 1 181 ? 9.455 121.729 43.841 1.00 19.21 181 SER D N 1
ATOM 11564 C CA . SER D 1 181 ? 8.734 121.416 42.615 1.00 17.10 181 SER D CA 1
ATOM 11565 C C . SER D 1 181 ? 9.263 120.106 42.049 1.00 17.02 181 SER D C 1
ATOM 11566 O O . SER D 1 181 ? 10.324 119.620 42.444 1.00 16.81 181 SER D O 1
ATOM 11569 N N . VAL D 1 182 ? 8.494 119.533 41.126 1.00 16.91 182 VAL D N 1
ATOM 11570 C CA . VAL D 1 182 ? 8.851 118.281 40.476 1.00 16.14 182 VAL D CA 1
ATOM 11571 C C . VAL D 1 182 ? 8.299 118.316 39.059 1.00 16.90 182 VAL D C 1
ATOM 11572 O O . VAL D 1 182 ? 7.255 118.921 38.792 1.00 18.12 182 VAL D O 1
ATOM 11576 N N . TRP D 1 183 ? 9.048 117.707 38.131 1.00 15.69 183 TRP D N 1
ATOM 11577 C CA . TRP D 1 183 ? 8.629 117.517 36.749 1.00 15.49 183 TRP D CA 1
ATOM 11578 C C . TRP D 1 183 ? 8.594 116.016 36.494 1.00 17.25 183 TRP D C 1
ATOM 11579 O O . TRP D 1 183 ? 9.522 115.305 36.881 1.00 15.36 183 TRP D O 1
ATOM 11590 N N . GLY D 1 184 ? 7.538 115.518 35.868 1.00 18.11 184 GLY D N 1
ATOM 11591 C CA . GLY D 1 184 ? 7.368 114.078 35.758 1.00 22.60 184 GLY D CA 1
ATOM 11592 C C . GLY D 1 184 ? 6.900 113.631 34.390 1.00 24.60 184 GLY D C 1
ATOM 11593 O O . GLY D 1 184 ? 6.188 114.348 33.678 1.00 16.13 184 GLY D O 1
ATOM 11594 N N . LEU D 1 185 ? 7.272 112.397 34.055 1.00 20.56 185 LEU D N 1
ATOM 11595 C CA . LEU D 1 185 ? 7.032 111.818 32.746 1.00 18.18 185 LEU D CA 1
ATOM 11596 C C . LEU D 1 185 ? 5.606 111.282 32.603 1.00 15.69 185 LEU D C 1
ATOM 11597 O O . LEU D 1 185 ? 4.930 110.969 33.593 1.00 17.12 185 LEU D O 1
ATOM 11602 N N . PRO D 1 186 ? 5.132 111.171 31.365 1.00 20.51 186 PRO D N 1
ATOM 11603 C CA . PRO D 1 186 ? 3.807 110.594 31.117 1.00 20.30 186 PRO D CA 1
ATOM 11604 C C . PRO D 1 186 ? 3.654 109.224 31.752 1.00 19.67 186 PRO D C 1
ATOM 11605 O O . PRO D 1 186 ? 4.578 108.405 31.740 1.00 18.71 186 PRO D O 1
ATOM 11609 N N . PHE D 1 187 ? 2.469 108.999 32.312 1.00 19.44 187 PHE D N 1
ATOM 11610 C CA . PHE D 1 187 ? 1.992 107.733 32.863 1.00 19.61 187 PHE D CA 1
ATOM 11611 C C . PHE D 1 187 ? 2.787 107.267 34.082 1.00 23.06 187 PHE D C 1
ATOM 11612 O O . PHE D 1 187 ? 2.642 106.115 34.506 1.00 22.75 187 PHE D O 1
ATOM 11620 N N . ALA D 1 188 ? 3.615 108.123 34.666 1.00 19.09 188 ALA D N 1
ATOM 11621 C CA . ALA D 1 188 ? 4.241 107.791 35.940 1.00 15.95 188 ALA D CA 1
ATOM 11622 C C . ALA D 1 188 ? 3.215 107.928 37.066 1.00 18.59 188 ALA D C 1
ATOM 11623 O O . ALA D 1 188 ? 2.665 109.020 37.258 1.00 16.48 188 ALA D O 1
ATOM 11625 N N . PRO D 1 189 ? 2.931 106.874 37.822 1.00 15.63 189 PRO D N 1
ATOM 11626 C CA . PRO D 1 189 ? 1.885 106.964 38.851 1.00 15.83 189 PRO D CA 1
ATOM 11627 C C . PRO D 1 189 ? 2.358 107.739 40.071 1.00 19.32 189 PRO D C 1
ATOM 11628 O O . PRO D 1 189 ? 3.528 107.677 40.459 1.00 17.92 189 PRO D O 1
ATOM 11632 N N . HIS D 1 190 ? 1.431 108.479 40.683 1.00 16.10 190 HIS D N 1
ATOM 11633 C CA . HIS D 1 190 ? 1.820 109.316 41.811 1.00 22.46 190 HIS D CA 1
ATOM 11634 C C . HIS D 1 190 ? 0.621 109.629 42.697 1.00 21.75 190 HIS D C 1
ATOM 11635 O O . HIS D 1 190 ? -0.529 109.306 42.382 1.00 16.66 190 HIS D O 1
ATOM 11642 N N . SER D 1 191 ? 0.919 110.285 43.815 1.00 16.85 191 SER D N 1
ATOM 11643 C CA . SER D 1 191 ? -0.095 110.680 44.783 1.00 17.26 191 SER D CA 1
ATOM 11644 C C . SER D 1 191 ? 0.463 111.828 45.609 1.00 17.46 191 SER D C 1
ATOM 11645 O O . SER D 1 191 ? 1.656 112.131 45.563 1.00 17.31 191 SER D O 1
ATOM 11648 N N . PHE D 1 192 ? -0.421 112.448 46.394 1.00 17.88 192 PHE D N 1
ATOM 11649 C CA . PHE D 1 192 ? -0.068 113.546 47.283 1.00 18.20 192 PHE D CA 1
ATOM 11650 C C . PHE D 1 192 ? -0.874 113.416 48.570 1.00 19.31 192 PHE D C 1
ATOM 11651 O O . PHE D 1 192 ? -2.066 113.101 48.519 1.00 20.08 192 PHE D O 1
ATOM 11659 N N . THR D 1 193 ? -0.238 113.692 49.709 1.00 19.17 193 THR D N 1
ATOM 11660 C CA . THR D 1 193 ? -0.951 113.779 50.985 1.00 19.85 193 THR D CA 1
ATOM 11661 C C . THR D 1 193 ? -0.437 114.981 51.772 1.00 20.23 193 THR D C 1
ATOM 11662 O O . THR D 1 193 ? 0.548 115.630 51.398 1.00 20.30 193 THR D O 1
ATOM 11666 N N . ALA D 1 194 ? -1.126 115.286 52.869 1.00 20.92 194 ALA D N 1
ATOM 11667 C CA . ALA D 1 194 ? -0.726 116.349 53.782 1.00 26.42 194 ALA D CA 1
ATOM 11668 C C . ALA D 1 194 ? -0.100 115.746 55.033 1.00 24.24 194 ALA D C 1
ATOM 11669 O O . ALA D 1 194 ? -0.592 114.748 55.558 1.00 23.39 194 ALA D O 1
ATOM 11671 N N . ARG D 1 195 ? 0.989 116.353 55.513 1.00 23.05 195 ARG D N 1
ATOM 11672 C CA . ARG D 1 195 ? 1.571 115.910 56.777 1.00 26.99 195 ARG D CA 1
ATOM 11673 C C . ARG D 1 195 ? 0.898 116.534 57.993 1.00 28.25 195 ARG D C 1
ATOM 11674 O O . ARG D 1 195 ? 1.221 116.157 59.125 1.00 30.70 195 ARG D O 1
ATOM 11682 N N . SER D 1 196 ? -0.014 117.478 57.789 1.00 31.11 196 SER D N 1
ATOM 11683 C CA . SER D 1 196 ? -0.660 118.176 58.889 1.00 25.64 196 SER D CA 1
ATOM 11684 C C . SER D 1 196 ? -2.041 118.618 58.450 1.00 25.38 196 SER D C 1
ATOM 11685 O O . SER D 1 196 ? -2.252 118.982 57.291 1.00 24.20 196 SER D O 1
ATOM 11688 N N . ALA D 1 197 ? -2.983 118.595 59.393 1.00 27.21 197 ALA D N 1
ATOM 11689 C CA . ALA D 1 197 ? -4.306 119.141 59.145 1.00 33.60 197 ALA D CA 1
ATOM 11690 C C . ALA D 1 197 ? -4.402 120.627 59.455 1.00 38.89 197 ALA D C 1
ATOM 11691 O O . ALA D 1 197 ? -5.420 121.244 59.130 1.00 45.42 197 ALA D O 1
ATOM 11693 N N . ASP D 1 198 ? -3.371 121.216 60.055 1.00 36.07 198 ASP D N 1
ATOM 11694 C CA . ASP D 1 198 ? -3.480 122.537 60.661 1.00 42.57 198 ASP D CA 1
ATOM 11695 C C . ASP D 1 198 ? -2.881 123.657 59.815 1.00 41.87 198 ASP D C 1
ATOM 11696 O O . ASP D 1 198 ? -2.875 124.811 60.255 1.00 37.96 198 ASP D O 1
ATOM 11701 N N . GLU D 1 199 ? -2.380 123.359 58.622 1.00 41.03 199 GLU D N 1
ATOM 11702 C CA . GLU D 1 199 ? -1.883 124.408 57.750 1.00 41.25 199 GLU D CA 1
ATOM 11703 C C . GLU D 1 199 ? -2.223 124.059 56.311 1.00 31.64 199 GLU D C 1
ATOM 11704 O O . GLU D 1 199 ? -2.417 122.882 55.983 1.00 28.77 199 GLU D O 1
ATOM 11710 N N . PRO D 1 200 ? -2.340 125.062 55.443 1.00 29.18 200 PRO D N 1
ATOM 11711 C CA . PRO D 1 200 ? -2.649 124.779 54.042 1.00 34.16 200 PRO D CA 1
ATOM 11712 C C . PRO D 1 200 ? -1.609 123.855 53.435 1.00 31.01 200 PRO D C 1
ATOM 11713 O O . PRO D 1 200 ? -0.403 124.005 53.657 1.00 25.68 200 PRO D O 1
ATOM 11717 N N . ALA D 1 201 ? -2.101 122.874 52.686 1.00 22.52 201 ALA D N 1
ATOM 11718 C CA . ALA D 1 201 ? -1.251 121.940 51.953 1.00 21.74 201 ALA D CA 1
ATOM 11719 C C . ALA D 1 201 ? -1.893 121.739 50.590 1.00 22.23 201 ALA D C 1
ATOM 11720 O O . ALA D 1 201 ? -2.948 121.105 50.491 1.00 21.18 201 ALA D O 1
ATOM 11722 N N . TYR D 1 202 ? -1.292 122.300 49.542 1.00 21.45 202 TYR D N 1
ATOM 11723 C CA . TYR D 1 202 ? -1.889 122.168 48.224 1.00 20.19 202 TYR D CA 1
ATOM 11724 C C . TYR D 1 202 ? -0.797 122.287 47.177 1.00 19.59 202 TYR D C 1
ATOM 11725 O O . TYR D 1 202 ? 0.354 122.602 47.479 1.00 19.60 202 TYR D O 1
ATOM 11734 N N . ILE D 1 203 ? -1.177 122.013 45.936 1.00 19.11 203 ILE D N 1
ATOM 11735 C CA . ILE D 1 203 ? -0.238 122.056 44.829 1.00 18.57 203 ILE D CA 1
ATOM 11736 C C . ILE D 1 203 ? -0.856 122.825 43.678 1.00 18.42 203 ILE D C 1
ATOM 11737 O O . ILE D 1 203 ? -2.077 122.935 43.546 1.00 18.97 203 ILE D O 1
ATOM 11742 N N . LEU D 1 204 ? 0.010 123.332 42.822 1.00 18.14 204 LEU D N 1
ATOM 11743 C CA . LEU D 1 204 ? -0.389 123.756 41.493 1.00 19.87 204 LEU D CA 1
ATOM 11744 C C . LEU D 1 204 ? 0.135 122.666 40.572 1.00 22.76 204 LEU D C 1
ATOM 11745 O O . LEU D 1 204 ? 1.347 122.511 40.421 1.00 17.14 204 LEU D O 1
ATOM 11750 N N . ALA D 1 205 ? -0.777 121.870 40.031 1.00 20.38 205 ALA D N 1
ATOM 11751 C CA . ALA D 1 205 ? -0.452 120.683 39.251 1.00 17.99 205 ALA D CA 1
ATOM 11752 C C . ALA D 1 205 ? -0.641 121.076 37.797 1.00 16.46 205 ALA D C 1
ATOM 11753 O O . ALA D 1 205 ? -1.726 120.935 37.232 1.00 17.93 205 ALA D O 1
ATOM 11755 N N . LEU D 1 206 ? 0.433 121.585 37.197 1.00 17.84 206 LEU D N 1
ATOM 11756 C CA . LEU D 1 206 ? 0.381 122.202 35.873 1.00 17.65 206 LEU D CA 1
ATOM 11757 C C . LEU D 1 206 ? 0.754 121.164 34.818 1.00 22.54 206 LEU D C 1
ATOM 11758 O O . LEU D 1 206 ? 1.841 121.168 34.240 1.00 23.71 206 LEU D O 1
ATOM 11763 N N . THR D 1 207 ? -0.182 120.250 34.583 1.00 20.77 207 THR D N 1
ATOM 11764 C CA . THR D 1 207 ? 0.032 119.256 33.549 1.00 17.53 207 THR D CA 1
ATOM 11765 C C . THR D 1 207 ? -0.101 119.901 32.181 1.00 22.66 207 THR D C 1
ATOM 11766 O O . THR D 1 207 ? -0.788 120.910 32.006 1.00 19.77 207 THR D O 1
ATOM 11770 N N . TYR D 1 208 ? 0.558 119.301 31.203 1.00 19.01 208 TYR D N 1
ATOM 11771 C CA . TYR D 1 208 ? 0.523 119.831 29.854 1.00 19.40 208 TYR D CA 1
ATOM 11772 C C . TYR D 1 208 ? 0.951 118.731 28.897 1.00 21.59 208 TYR D C 1
ATOM 11773 O O . TYR D 1 208 ? 1.497 117.692 29.293 1.00 15.58 208 TYR D O 1
ATOM 11782 N N . GLY D 1 209 ? 0.686 118.971 27.626 1.00 19.08 209 GLY D N 1
ATOM 11783 C CA . GLY D 1 209 ? 1.081 118.058 26.585 1.00 21.18 209 GLY D CA 1
ATOM 11784 C C . GLY D 1 209 ? 2.283 118.604 25.833 1.00 32.17 209 GLY D C 1
ATOM 11785 O O . GLY D 1 209 ? 2.773 119.702 26.066 1.00 37.07 209 GLY D O 1
ATOM 11786 N N . GLY D 1 210 ? 2.767 117.808 24.916 1.00 44.29 210 GLY D N 1
ATOM 11787 C CA . GLY D 1 210 ? 3.795 118.332 24.059 1.00 37.32 210 GLY D CA 1
ATOM 11788 C C . GLY D 1 210 ? 3.721 117.650 22.726 1.00 40.02 210 GLY D C 1
ATOM 11789 O O . GLY D 1 210 ? 2.672 117.643 22.067 1.00 39.53 210 GLY D O 1
ATOM 11790 N N . GLU D 1 211 ? 4.837 117.032 22.348 1.00 28.90 211 GLU D N 1
ATOM 11791 C CA . GLU D 1 211 ? 4.913 116.358 21.064 1.00 38.15 211 GLU D CA 1
ATOM 11792 C C . GLU D 1 211 ? 3.864 115.247 20.952 1.00 26.18 211 GLU D C 1
ATOM 11793 O O . GLU D 1 211 ? 3.310 115.007 19.872 1.00 27.66 211 GLU D O 1
ATOM 11795 N N . LEU D 1 212 ? 3.561 114.581 22.070 1.00 30.87 212 LEU D N 1
ATOM 11796 C CA . LEU D 1 212 ? 2.749 113.367 22.043 1.00 31.63 212 LEU D CA 1
ATOM 11797 C C . LEU D 1 212 ? 1.291 113.625 21.679 1.00 25.36 212 LEU D C 1
ATOM 11798 O O . LEU D 1 212 ? 0.671 112.800 20.998 1.00 22.06 212 LEU D O 1
ATOM 11803 N N . THR D 1 213 ? 0.721 114.738 22.117 1.00 24.93 213 THR D N 1
ATOM 11804 C CA . THR D 1 213 ? -0.707 114.939 21.947 1.00 25.49 213 THR D CA 1
ATOM 11805 C C . THR D 1 213 ? -1.004 115.539 20.577 1.00 27.62 213 THR D C 1
ATOM 11806 O O . THR D 1 213 ? -0.222 116.315 20.027 1.00 27.65 213 THR D O 1
ATOM 11810 N N . GLY D 1 214 ? -2.141 115.168 20.020 1.00 29.43 214 GLY D N 1
ATOM 11811 C CA . GLY D 1 214 ? -2.576 115.711 18.745 1.00 22.46 214 GLY D CA 1
ATOM 11812 C C . GLY D 1 214 ? -2.180 114.808 17.578 1.00 23.16 214 GLY D C 1
ATOM 11813 O O . GLY D 1 214 ? -2.380 113.593 17.628 1.00 21.74 214 GLY D O 1
ATOM 11814 N N . ASP D 1 215 ? -1.639 115.417 16.519 1.00 17.37 215 ASP D N 1
ATOM 11815 C CA . ASP D 1 215 ? -1.357 114.691 15.278 1.00 16.97 215 ASP D CA 1
ATOM 11816 C C . ASP D 1 215 ? -0.607 113.385 15.527 1.00 16.65 215 ASP D C 1
ATOM 11817 O O . ASP D 1 215 ? -0.939 112.348 14.945 1.00 19.10 215 ASP D O 1
ATOM 11822 N N . ALA D 1 216 ? 0.458 113.429 16.333 1.00 16.50 216 ALA D N 1
ATOM 11823 C CA . ALA D 1 216 ? 1.284 112.235 16.481 1.00 16.61 216 ALA D CA 1
ATOM 11824 C C . ALA D 1 216 ? 0.477 111.093 17.088 1.00 20.07 216 ALA D C 1
ATOM 11825 O O . ALA D 1 216 ? 0.544 109.954 16.609 1.00 16.78 216 ALA D O 1
ATOM 11827 N N . GLN D 1 217 ? -0.346 111.396 18.103 1.00 17.25 217 GLN D N 1
ATOM 11828 C CA . GLN D 1 217 ? -1.201 110.368 18.689 1.00 16.17 217 GLN D CA 1
ATOM 11829 C C . GLN D 1 217 ? -2.159 109.804 17.655 1.00 16.71 217 GLN D C 1
ATOM 11830 O O . GLN D 1 217 ? -2.409 108.591 17.623 1.00 16.83 217 GLN D O 1
ATOM 11836 N N . ARG D 1 218 ? -2.729 110.675 16.816 1.00 16.52 218 ARG D N 1
ATOM 11837 C CA . ARG D 1 218 ? -3.690 110.219 15.813 1.00 18.81 218 ARG D CA 1
ATOM 11838 C C . ARG D 1 218 ? -3.048 109.237 14.841 1.00 17.20 218 ARG D C 1
ATOM 11839 O O . ARG D 1 218 ? -3.636 108.202 14.512 1.00 17.44 218 ARG D O 1
ATOM 11847 N N . GLU D 1 219 ? -1.852 109.560 14.344 1.00 17.34 219 GLU D N 1
ATOM 11848 C CA . GLU D 1 219 ? -1.198 108.670 13.386 1.00 17.80 219 GLU D CA 1
ATOM 11849 C C . GLU D 1 219 ? -0.762 107.379 14.050 1.00 17.84 219 GLU D C 1
ATOM 11850 O O . GLU D 1 219 ? -1.023 106.290 13.534 1.00 18.20 219 GLU D O 1
ATOM 11856 N N . LEU D 1 220 ? -0.059 107.487 15.182 1.00 17.52 220 LEU D N 1
ATOM 11857 C CA . LEU D 1 220 ? 0.449 106.300 15.857 1.00 19.72 220 LEU D CA 1
ATOM 11858 C C . LEU D 1 220 ? -0.688 105.356 16.244 1.00 20.59 220 LEU D C 1
ATOM 11859 O O . LEU D 1 220 ? -0.535 104.128 16.175 1.00 18.03 220 LEU D O 1
ATOM 11864 N N . ALA D 1 221 ? -1.844 105.909 16.633 1.00 17.32 221 ALA D N 1
ATOM 11865 C CA . ALA D 1 221 ? -2.976 105.058 16.998 1.00 17.38 221 ALA D CA 1
ATOM 11866 C C . ALA D 1 221 ? -3.443 104.209 15.817 1.00 18.64 221 ALA D C 1
ATOM 11867 O O . ALA D 1 221 ? -3.875 103.064 16.008 1.00 18.99 221 ALA D O 1
ATOM 11869 N N . THR D 1 222 ? -3.332 104.727 14.589 1.00 18.11 222 THR D N 1
ATOM 11870 C CA . THR D 1 222 ? -3.723 103.920 13.438 1.00 18.65 222 THR D CA 1
ATOM 11871 C C . THR D 1 222 ? -2.651 102.898 13.074 1.00 19.06 222 THR D C 1
ATOM 11872 O O . THR D 1 222 ? -2.974 101.840 12.513 1.00 22.57 222 THR D O 1
ATOM 11876 N N . PHE D 1 223 ? -1.387 103.164 13.414 1.00 18.94 223 PHE D N 1
ATOM 11877 C CA . PHE D 1 223 ? -0.350 102.180 13.109 1.00 19.37 223 PHE D CA 1
ATOM 11878 C C . PHE D 1 223 ? -0.416 100.986 14.053 1.00 20.88 223 PHE D C 1
ATOM 11879 O O . PHE D 1 223 ? -0.078 99.865 13.650 1.00 19.88 223 PHE D O 1
ATOM 11887 N N . GLY D 1 224 ? -0.833 101.196 15.301 1.00 16.11 224 GLY D N 1
ATOM 11888 C CA . GLY D 1 224 ? -0.884 100.121 16.269 1.00 17.74 224 GLY D CA 1
ATOM 11889 C C . GLY D 1 224 ? 0.294 100.148 17.234 1.00 23.23 224 GLY D C 1
ATOM 11890 O O . GLY D 1 224 ? 1.295 100.848 17.043 1.00 16.96 224 GLY D O 1
ATOM 11891 N N . ARG D 1 225 ? 0.166 99.341 18.289 1.00 24.31 225 ARG D N 1
ATOM 11892 C CA . ARG D 1 225 ? 1.151 99.376 19.368 1.00 24.30 225 ARG D CA 1
ATOM 11893 C C . ARG D 1 225 ? 2.486 98.788 18.935 1.00 21.34 225 ARG D C 1
ATOM 11894 O O . ARG D 1 225 ? 3.545 99.267 19.358 1.00 24.54 225 ARG D O 1
ATOM 11898 N N . ALA D 1 226 ? 2.467 97.746 18.101 1.00 23.27 226 ALA D N 1
ATOM 11899 C CA . ALA D 1 226 ? 3.724 97.131 17.684 1.00 22.88 226 ALA D CA 1
ATOM 11900 C C . ALA D 1 226 ? 4.582 98.125 16.911 1.00 24.39 226 ALA D C 1
ATOM 11901 O O . ALA D 1 226 ? 5.761 98.321 17.228 1.00 19.90 226 ALA D O 1
ATOM 11903 N N . VAL D 1 227 ? 4.006 98.771 15.894 1.00 18.91 227 VAL D N 1
ATOM 11904 C CA . VAL D 1 227 ? 4.771 99.761 15.141 1.00 20.06 227 VAL D CA 1
ATOM 11905 C C . VAL D 1 227 ? 5.186 100.912 16.048 1.00 20.90 227 VAL D C 1
ATOM 11906 O O . VAL D 1 227 ? 6.328 101.377 15.993 1.00 18.84 227 VAL D O 1
ATOM 11910 N N . THR D 1 228 ? 4.265 101.401 16.886 1.00 18.05 228 THR D N 1
ATOM 11911 C CA . THR D 1 228 ? 4.587 102.555 17.720 1.00 16.76 228 THR D CA 1
ATOM 11912 C C . THR D 1 228 ? 5.765 102.247 18.638 1.00 16.47 228 THR D C 1
ATOM 11913 O O . THR D 1 228 ? 6.709 103.042 18.740 1.00 17.39 228 THR D O 1
ATOM 11917 N N . SER D 1 229 ? 5.745 101.078 19.291 1.00 17.29 229 SER D N 1
ATOM 11918 C CA . SER D 1 229 ? 6.863 100.693 20.154 1.00 19.30 229 SER D CA 1
ATOM 11919 C C . SER D 1 229 ? 8.154 100.577 19.362 1.00 26.92 229 SER D C 1
ATOM 11920 O O . SER D 1 229 ? 9.238 100.899 19.868 1.00 20.01 229 SER D O 1
ATOM 11923 N N . SER D 1 230 ? 8.062 100.107 18.118 1.00 21.16 230 SER D N 1
ATOM 11924 C CA . SER D 1 230 ? 9.266 99.959 17.313 1.00 23.20 230 SER D CA 1
ATOM 11925 C C . SER D 1 230 ? 9.892 101.303 16.959 1.00 18.32 230 SER D C 1
ATOM 11926 O O . SER D 1 230 ? 11.074 101.342 16.618 1.00 18.92 230 SER D O 1
ATOM 11929 N N . LEU D 1 231 ? 9.131 102.399 17.027 1.00 17.26 231 LEU D N 1
ATOM 11930 C CA . LEU D 1 231 ? 9.629 103.724 16.672 1.00 18.81 231 LEU D CA 1
ATOM 11931 C C . LEU D 1 231 ? 10.267 104.456 17.845 1.00 18.58 231 LEU D C 1
ATOM 11932 O O . LEU D 1 231 ? 10.860 105.524 17.639 1.00 21.22 231 LEU D O 1
ATOM 11937 N N . ALA D 1 232 ? 10.147 103.916 19.056 1.00 23.22 232 ALA D N 1
ATOM 11938 C CA . ALA D 1 232 ? 10.668 104.594 20.233 1.00 26.43 232 ALA D CA 1
ATOM 11939 C C . ALA D 1 232 ? 12.185 104.710 20.151 1.00 24.71 232 ALA D C 1
ATOM 11940 O O . ALA D 1 232 ? 12.867 103.823 19.629 1.00 20.11 232 ALA D O 1
ATOM 11942 N N . LEU D 1 233 ? 12.709 105.827 20.649 1.00 19.25 233 LEU D N 1
ATOM 11943 C CA . LEU D 1 233 ? 14.143 106.022 20.801 1.00 18.55 233 LEU D CA 1
ATOM 11944 C C . LEU D 1 233 ? 14.448 106.342 22.252 1.00 21.33 233 LEU D C 1
ATOM 11945 O O . LEU D 1 233 ? 13.802 107.210 22.850 1.00 23.03 233 LEU D O 1
ATOM 11950 N N . THR D 1 234 ? 15.440 105.664 22.801 1.00 19.68 234 THR D N 1
ATOM 11951 C CA . THR D 1 234 ? 15.804 105.897 24.190 1.00 19.76 234 THR D CA 1
ATOM 11952 C C . THR D 1 234 ? 16.579 107.200 24.309 1.00 15.99 234 THR D C 1
ATOM 11953 O O . THR D 1 234 ? 17.559 107.399 23.584 1.00 17.12 234 THR D O 1
ATOM 11957 N N . PRO D 1 235 ? 16.173 108.100 25.200 1.00 19.47 235 PRO D N 1
ATOM 11958 C CA . PRO D 1 235 ? 16.965 109.309 25.453 1.00 18.80 235 PRO D CA 1
ATOM 11959 C C . PRO D 1 235 ? 18.405 108.956 25.791 1.00 17.83 235 PRO D C 1
ATOM 11960 O O . PRO D 1 235 ? 18.676 107.970 26.487 1.00 15.23 235 PRO D O 1
ATOM 11964 N N . GLY D 1 236 ? 19.333 109.737 25.228 1.00 15.84 236 GLY D N 1
ATOM 11965 C CA . GLY D 1 236 ? 20.751 109.519 25.400 1.00 18.70 236 GLY D CA 1
ATOM 11966 C C . GLY D 1 236 ? 21.397 108.595 24.382 1.00 16.61 236 GLY D C 1
ATOM 11967 O O . GLY D 1 236 ? 22.627 108.512 24.350 1.00 16.48 236 GLY D O 1
ATOM 11968 N N . ASP D 1 237 ? 20.609 107.897 23.556 1.00 19.48 237 ASP D N 1
ATOM 11969 C CA . ASP D 1 237 ? 21.112 106.798 22.732 1.00 16.40 237 ASP D CA 1
ATOM 11970 C C . ASP D 1 237 ? 21.489 107.342 21.357 1.00 14.52 237 ASP D C 1
ATOM 11971 O O . ASP D 1 237 ? 20.678 107.356 20.427 1.00 14.68 237 ASP D O 1
ATOM 11976 N N . HIS D 1 238 ? 22.743 107.792 21.231 1.00 15.88 238 HIS D N 1
ATOM 11977 C CA . HIS D 1 238 ? 23.229 108.310 19.949 1.00 15.28 238 HIS D CA 1
ATOM 11978 C C . HIS D 1 238 ? 23.363 107.221 18.884 1.00 18.40 238 HIS D C 1
ATOM 11979 O O . HIS D 1 238 ? 23.167 107.498 17.693 1.00 18.21 238 HIS D O 1
ATOM 11986 N N . GLY D 1 239 ? 23.721 105.995 19.275 1.00 19.19 239 GLY D N 1
ATOM 11987 C CA . GLY D 1 239 ? 23.841 104.930 18.285 1.00 16.31 239 GLY D CA 1
ATOM 11988 C C . GLY D 1 239 ? 22.511 104.592 17.638 1.00 16.64 239 GLY D C 1
ATOM 11989 O O . GLY D 1 239 ? 22.440 104.319 16.439 1.00 17.00 239 GLY D O 1
ATOM 11990 N N . ALA D 1 240 ? 21.432 104.626 18.423 1.00 14.38 240 ALA D N 1
ATOM 11991 C CA . ALA D 1 240 ? 20.105 104.407 17.859 1.00 15.33 240 ALA D CA 1
ATOM 11992 C C . ALA D 1 240 ? 19.711 105.536 16.928 1.00 15.57 240 ALA D C 1
ATOM 11993 O O . ALA D 1 240 ? 19.007 105.315 15.934 1.00 14.41 240 ALA D O 1
ATOM 11995 N N . MET D 1 241 ? 20.127 106.755 17.248 1.00 15.67 241 MET D N 1
ATOM 11996 C CA . MET D 1 241 ? 19.822 107.882 16.376 1.00 14.75 241 MET D CA 1
ATOM 11997 C C . MET D 1 241 ? 20.569 107.751 15.052 1.00 17.88 241 MET D C 1
ATOM 11998 O O . MET D 1 241 ? 20.001 107.987 13.979 1.00 14.13 241 MET D O 1
ATOM 12003 N N . LEU D 1 242 ? 21.842 107.367 15.113 1.00 13.92 242 LEU D N 1
ATOM 12004 C CA . LEU D 1 242 ? 22.599 107.122 13.885 1.00 16.22 242 LEU D CA 1
ATOM 12005 C C . LEU D 1 242 ? 21.964 106.006 13.056 1.00 13.87 242 LEU D C 1
ATOM 12006 O O . LEU D 1 242 ? 21.769 106.155 11.845 1.00 15.57 242 LEU D O 1
ATOM 12011 N N . ARG D 1 243 ? 21.634 104.871 13.688 1.00 15.88 243 ARG D N 1
ATOM 12012 C CA . ARG D 1 243 ? 20.999 103.779 12.951 1.00 14.78 243 ARG D CA 1
ATOM 12013 C C . ARG D 1 243 ? 19.695 104.233 12.306 1.00 20.38 243 ARG D C 1
ATOM 12014 O O . ARG D 1 243 ? 19.343 103.771 11.216 1.00 15.78 243 ARG D O 1
ATOM 12022 N N . SER D 1 244 ? 18.954 105.118 12.982 1.00 14.57 244 SER D N 1
ATOM 12023 C CA . SER D 1 244 ? 17.686 105.607 12.444 1.00 18.76 244 SER D CA 1
ATOM 12024 C C . SER D 1 244 ? 17.895 106.400 11.153 1.00 15.78 244 SER D C 1
ATOM 12025 O O . SER D 1 244 ? 17.210 106.163 10.152 1.00 14.53 244 SER D O 1
ATOM 12028 N N . VAL D 1 245 ? 18.822 107.361 11.168 1.00 13.70 245 VAL D N 1
ATOM 12029 C CA . VAL D 1 245 ? 19.096 108.146 9.967 1.00 17.90 245 VAL D CA 1
ATOM 12030 C C . VAL D 1 245 ? 19.649 107.249 8.862 1.00 18.23 245 VAL D C 1
ATOM 12031 O O . VAL D 1 245 ? 19.250 107.361 7.698 1.00 16.63 245 VAL D O 1
ATOM 12035 N N . MET D 1 246 ? 20.542 106.313 9.215 1.00 14.91 246 MET D N 1
ATOM 12036 C CA . MET D 1 246 ? 21.061 105.374 8.218 1.00 14.62 246 MET D CA 1
ATOM 12037 C C . MET D 1 246 ? 19.937 104.589 7.560 1.00 20.56 246 MET D C 1
ATOM 12038 O O . MET D 1 246 ? 19.924 104.418 6.336 1.00 15.56 246 MET D O 1
ATOM 12043 N N . ALA D 1 247 ? 18.986 104.096 8.357 1.00 18.25 247 ALA D N 1
ATOM 12044 C CA . ALA D 1 247 ? 17.868 103.352 7.790 1.00 14.21 247 ALA D CA 1
ATOM 12045 C C . ALA D 1 247 ? 16.995 104.245 6.921 1.00 13.79 247 ALA D C 1
ATOM 12046 O O . ALA D 1 247 ? 16.459 103.790 5.899 1.00 18.65 247 ALA D O 1
ATOM 12048 N N . ALA D 1 248 ? 16.844 105.514 7.306 1.00 13.73 248 ALA D N 1
ATOM 12049 C CA . ALA D 1 248 ? 16.070 106.445 6.492 1.00 13.73 248 ALA D CA 1
ATOM 12050 C C . ALA D 1 248 ? 16.748 106.716 5.152 1.00 19.15 248 ALA D C 1
ATOM 12051 O O . ALA D 1 248 ? 16.065 106.962 4.150 1.00 17.30 248 ALA D O 1
ATOM 12053 N N . ARG D 1 249 ? 18.079 106.686 5.119 1.00 13.72 249 ARG D N 1
ATOM 12054 C CA . ARG D 1 249 ? 18.818 106.958 3.888 1.00 16.72 249 ARG D CA 1
ATOM 12055 C C . ARG D 1 249 ? 19.163 105.700 3.105 1.00 18.74 249 ARG D C 1
ATOM 12056 O O . ARG D 1 249 ? 19.653 105.811 1.976 1.00 17.33 249 ARG D O 1
ATOM 12064 N N . LEU D 1 250 ? 18.920 104.520 3.673 1.00 13.83 250 LEU D N 1
ATOM 12065 C CA . LEU D 1 250 ? 19.281 103.247 3.057 1.00 15.93 250 LEU D CA 1
ATOM 12066 C C . LEU D 1 250 ? 20.780 103.167 2.789 1.00 19.16 250 LEU D C 1
ATOM 12067 O O . LEU D 1 250 ? 21.224 102.574 1.801 1.00 18.57 250 LEU D O 1
ATOM 12072 N N . THR D 1 251 ? 21.563 103.756 3.686 1.00 17.78 251 THR D N 1
ATOM 12073 C CA . THR D 1 251 ? 23.009 103.602 3.683 1.00 19.40 251 THR D CA 1
ATOM 12074 C C . THR D 1 251 ? 23.394 102.457 4.604 1.00 18.23 251 THR D C 1
ATOM 12075 O O . THR D 1 251 ? 23.043 102.458 5.791 1.00 20.66 251 THR D O 1
ATOM 12079 N N . THR D 1 252 ? 24.135 101.495 4.072 1.00 20.33 252 THR D N 1
ATOM 12080 C CA . THR D 1 252 ? 24.740 100.501 4.938 1.00 22.57 252 THR D CA 1
ATOM 12081 C C . THR D 1 252 ? 25.877 101.137 5.739 1.00 20.99 252 THR D C 1
ATOM 12082 O O . THR D 1 252 ? 26.329 102.246 5.453 1.00 18.46 252 THR D O 1
ATOM 12086 N N . VAL D 1 253 ? 26.332 100.416 6.765 1.00 16.15 253 VAL D N 1
ATOM 12087 C CA . VAL D 1 253 ? 27.561 100.791 7.465 1.00 15.03 253 VAL D CA 1
ATOM 12088 C C . VAL D 1 253 ? 28.691 101.034 6.465 1.00 16.91 253 VAL D C 1
ATOM 12089 O O . VAL D 1 253 ? 29.410 102.037 6.544 1.00 16.11 253 VAL D O 1
ATOM 12093 N N . THR D 1 254 ? 28.848 100.130 5.494 1.00 17.23 254 THR D N 1
ATOM 12094 C CA . THR D 1 254 ? 29.953 100.267 4.546 1.00 15.46 254 THR D CA 1
ATOM 12095 C C . THR D 1 254 ? 29.784 101.506 3.666 1.00 20.46 254 THR D C 1
ATOM 12096 O O . THR D 1 254 ? 30.754 102.237 3.432 1.00 20.58 254 THR D O 1
ATOM 12100 N N . GLU D 1 255 ? 28.564 101.774 3.176 1.00 18.35 255 GLU D N 1
ATOM 12101 C CA . GLU D 1 255 ? 28.375 102.948 2.324 1.00 18.07 255 GLU D CA 1
ATOM 12102 C C . GLU D 1 255 ? 28.562 104.238 3.111 1.00 17.43 255 GLU D C 1
ATOM 12103 O O . GLU D 1 255 ? 29.109 105.214 2.588 1.00 15.77 255 GLU D O 1
ATOM 12109 N N . LEU D 1 256 ? 28.086 104.279 4.359 1.00 14.41 256 LEU D N 1
ATOM 12110 C CA . LEU D 1 256 ? 28.272 105.486 5.161 1.00 14.18 256 LEU D CA 1
ATOM 12111 C C . LEU D 1 256 ? 29.741 105.694 5.520 1.00 14.31 256 LEU D C 1
ATOM 12112 O O . LEU D 1 256 ? 30.226 106.833 5.550 1.00 14.97 256 LEU D O 1
ATOM 12117 N N . ALA D 1 257 ? 30.452 104.613 5.836 1.00 16.17 257 ALA D N 1
ATOM 12118 C CA . ALA D 1 257 ? 31.903 104.708 5.981 1.00 14.61 257 ALA D CA 1
ATOM 12119 C C . ALA D 1 257 ? 32.537 105.237 4.699 1.00 16.23 257 ALA D C 1
ATOM 12120 O O . ALA D 1 257 ? 33.365 106.155 4.735 1.00 16.75 257 ALA D O 1
ATOM 12122 N N . ASP D 1 258 ? 32.145 104.671 3.555 1.00 16.24 258 ASP D N 1
ATOM 12123 C CA . ASP D 1 258 ? 32.668 105.091 2.250 1.00 14.81 258 ASP D CA 1
ATOM 12124 C C . ASP D 1 258 ? 32.518 106.603 2.055 1.00 21.05 258 ASP D C 1
ATOM 12125 O O . ASP D 1 258 ? 33.469 107.294 1.670 1.00 17.53 258 ASP D O 1
ATOM 12130 N N . ARG D 1 259 ? 31.319 107.135 2.339 1.00 19.01 259 ARG D N 1
ATOM 12131 C CA . ARG D 1 259 ? 31.043 108.553 2.109 1.00 17.68 259 ARG D CA 1
ATOM 12132 C C . ARG D 1 259 ? 31.768 109.445 3.104 1.00 17.24 259 ARG D C 1
ATOM 12133 O O . ARG D 1 259 ? 32.211 110.543 2.757 1.00 18.62 259 ARG D O 1
ATOM 12141 N N . SER D 1 260 ? 31.842 109.027 4.359 1.00 14.50 260 SER D N 1
ATOM 12142 C CA . SER D 1 260 ? 32.256 109.944 5.408 1.00 14.51 260 SER D CA 1
ATOM 12143 C C . SER D 1 260 ? 33.749 109.909 5.674 1.00 14.69 260 SER D C 1
ATOM 12144 O O . SER D 1 260 ? 34.270 110.816 6.338 1.00 15.55 260 SER D O 1
ATOM 12147 N N . GLY D 1 261 ? 34.445 108.879 5.206 1.00 16.42 261 GLY D N 1
ATOM 12148 C CA . GLY D 1 261 ? 35.848 108.742 5.522 1.00 18.26 261 GLY D CA 1
ATOM 12149 C C . GLY D 1 261 ? 36.142 108.017 6.817 1.00 21.66 261 GLY D C 1
ATOM 12150 O O . GLY D 1 261 ? 37.319 107.795 7.129 1.00 18.64 261 GLY D O 1
ATOM 12151 N N . LEU D 1 262 ? 35.122 107.654 7.590 1.00 17.18 262 LEU D N 1
ATOM 12152 C CA . LEU D 1 262 ? 35.341 106.835 8.769 1.00 15.88 262 LEU D CA 1
ATOM 12153 C C . LEU D 1 262 ? 35.489 105.377 8.360 1.00 18.19 262 LEU D C 1
ATOM 12154 O O . LEU D 1 262 ? 34.891 104.933 7.382 1.00 16.43 262 LEU D O 1
ATOM 12159 N N . LYS D 1 263 ? 36.312 104.639 9.109 1.00 15.26 263 LYS D N 1
ATOM 12160 C CA . LYS D 1 263 ? 36.482 103.214 8.849 1.00 17.15 263 LYS D CA 1
ATOM 12161 C C . LYS D 1 263 ? 35.161 102.479 9.028 1.00 17.55 263 LYS D C 1
ATOM 12162 O O . LYS D 1 263 ? 34.355 102.818 9.901 1.00 19.49 263 LYS D O 1
ATOM 12168 N N . THR D 1 264 ? 34.959 101.443 8.205 1.00 17.49 264 THR D N 1
ATOM 12169 C CA . THR D 1 264 ? 33.758 100.613 8.316 1.00 24.71 264 THR D CA 1
ATOM 12170 C C . THR D 1 264 ? 33.549 100.138 9.749 1.00 20.18 264 THR D C 1
ATOM 12171 O O . THR D 1 264 ? 32.441 100.227 10.297 1.00 19.82 264 THR D O 1
ATOM 12175 N N . ASP D 1 265 ? 34.612 99.626 10.376 1.00 16.35 265 ASP D N 1
ATOM 12176 C CA . ASP D 1 265 ? 34.485 99.136 11.747 1.00 20.05 265 ASP D CA 1
ATOM 12177 C C . ASP D 1 265 ? 34.073 100.240 12.706 1.00 21.38 265 ASP D C 1
ATOM 12178 O O . ASP D 1 265 ? 33.393 99.972 13.702 1.00 18.13 265 ASP D O 1
ATOM 12183 N N . ARG D 1 266 ? 34.473 101.486 12.442 1.00 15.41 266 ARG D N 1
ATOM 12184 C CA . ARG D 1 266 ? 34.124 102.555 13.379 1.00 16.63 266 ARG D CA 1
ATOM 12185 C C . ARG D 1 266 ? 32.655 102.944 13.254 1.00 18.77 266 ARG D C 1
ATOM 12186 O O . ARG D 1 266 ? 31.973 103.178 14.267 1.00 18.35 266 ARG D O 1
ATOM 12194 N N . VAL D 1 267 ? 32.145 103.017 12.024 1.00 14.88 267 VAL D N 1
ATOM 12195 C CA . VAL D 1 267 ? 30.725 103.299 11.832 1.00 14.66 267 VAL D CA 1
ATOM 12196 C C . VAL D 1 267 ? 29.885 102.208 12.480 1.00 16.33 267 VAL D C 1
ATOM 12197 O O . VAL D 1 267 ? 28.908 102.492 13.179 1.00 14.62 267 VAL D O 1
ATOM 12201 N N . ALA D 1 268 ? 30.244 100.941 12.243 1.00 17.25 268 ALA D N 1
ATOM 12202 C CA . ALA D 1 268 ? 29.515 99.838 12.872 1.00 17.21 268 ALA D CA 1
ATOM 12203 C C . ALA D 1 268 ? 29.532 99.962 14.393 1.00 19.74 268 ALA D C 1
ATOM 12204 O O . ALA D 1 268 ? 28.502 99.764 15.058 1.00 17.71 268 ALA D O 1
ATOM 12206 N N . ALA D 1 269 ? 30.684 100.322 14.964 1.00 17.53 269 ALA D N 1
ATOM 12207 C CA . ALA D 1 269 ? 30.779 100.416 16.419 1.00 15.35 269 ALA D CA 1
ATOM 12208 C C . ALA D 1 269 ? 29.953 101.578 16.969 1.00 15.88 269 ALA D C 1
ATOM 12209 O O . ALA D 1 269 ? 29.375 101.470 18.059 1.00 15.80 269 ALA D O 1
ATOM 12211 N N . LEU D 1 270 ? 29.918 102.706 16.253 1.00 14.94 270 LEU D N 1
ATOM 12212 C CA . LEU D 1 270 ? 29.100 103.823 16.704 1.00 14.77 270 LEU D CA 1
ATOM 12213 C C . LEU D 1 270 ? 27.628 103.441 16.717 1.00 17.48 270 LEU D C 1
ATOM 12214 O O . LEU D 1 270 ? 26.862 103.975 17.524 1.00 14.63 270 LEU D O 1
ATOM 12219 N N . CYS D 1 271 ? 27.221 102.494 15.860 1.00 14.66 271 CYS D N 1
ATOM 12220 C CA . CYS D 1 271 ? 25.833 102.035 15.901 1.00 16.83 271 CYS D CA 1
ATOM 12221 C C . CYS D 1 271 ? 25.537 101.116 17.083 1.00 17.83 271 CYS D C 1
ATOM 12222 O O . CYS D 1 271 ? 24.376 100.711 17.242 1.00 22.82 271 CYS D O 1
ATOM 12225 N N . ARG D 1 272 ? 26.530 100.768 17.909 1.00 15.89 272 ARG D N 1
ATOM 12226 C CA . ARG D 1 272 ? 26.323 99.820 19.001 1.00 16.47 272 ARG D CA 1
ATOM 12227 C C . ARG D 1 272 ? 26.478 100.462 20.372 1.00 20.64 272 ARG D C 1
ATOM 12228 O O . ARG D 1 272 ? 26.652 99.748 21.361 1.00 22.19 272 ARG D O 1
ATOM 12236 N N . THR D 1 273 ? 26.442 101.788 20.460 1.00 15.20 273 THR D N 1
ATOM 12237 C CA . THR D 1 273 ? 26.662 102.438 21.745 1.00 15.32 273 THR D CA 1
ATOM 12238 C C . THR D 1 273 ? 25.782 103.675 21.843 1.00 15.11 273 THR D C 1
ATOM 12239 O O . THR D 1 273 ? 25.495 104.319 20.827 1.00 16.64 273 THR D O 1
ATOM 12243 N N . PRO D 1 274 ? 25.328 104.023 23.048 1.00 15.22 274 PRO D N 1
ATOM 12244 C CA . PRO D 1 274 ? 24.615 105.295 23.215 1.00 15.07 274 PRO D CA 1
ATOM 12245 C C . PRO D 1 274 ? 25.540 106.501 23.192 1.00 16.88 274 PRO D C 1
ATOM 12246 O O . PRO D 1 274 ? 25.072 107.623 22.964 1.00 15.98 274 PRO D O 1
ATOM 12250 N N . ALA D 1 275 ? 26.832 106.310 23.432 1.00 18.62 275 ALA D N 1
ATOM 12251 C CA . ALA D 1 275 ? 27.750 107.433 23.487 1.00 20.17 275 ALA D CA 1
ATOM 12252 C C . ALA D 1 275 ? 27.906 108.050 22.104 1.00 20.09 275 ALA D C 1
ATOM 12253 O O . ALA D 1 275 ? 27.993 107.342 21.095 1.00 18.81 275 ALA D O 1
ATOM 12255 N N . ARG D 1 276 ? 27.957 109.375 22.067 1.00 19.56 276 ARG D N 1
ATOM 12256 C CA . ARG D 1 276 ? 28.076 110.080 20.805 1.00 20.22 276 ARG D CA 1
ATOM 12257 C C . ARG D 1 276 ? 29.445 109.851 20.178 1.00 17.11 276 ARG D C 1
ATOM 12258 O O . ARG D 1 276 ? 30.447 109.605 20.857 1.00 19.53 276 ARG D O 1
ATOM 12266 N N . ALA D 1 277 ? 29.475 109.937 18.858 1.00 15.70 277 ALA D N 1
ATOM 12267 C CA . ALA D 1 277 ? 30.740 109.997 18.142 1.00 18.22 277 ALA D CA 1
ATOM 12268 C C . ALA D 1 277 ? 31.494 111.283 18.502 1.00 21.92 277 ALA D C 1
ATOM 12269 O O . ALA D 1 277 ? 30.959 112.191 19.141 1.00 19.87 277 ALA D O 1
ATOM 12271 N N . GLU D 1 278 ? 32.758 111.361 18.082 1.00 20.03 278 GLU D N 1
ATOM 12272 C CA . GLU D 1 278 ? 33.499 112.602 18.251 1.00 17.02 278 GLU D CA 1
ATOM 12273 C C . GLU D 1 278 ? 32.917 113.672 17.329 1.00 15.96 278 GLU D C 1
ATOM 12274 O O . GLU D 1 278 ? 32.278 113.363 16.321 1.00 20.41 278 GLU D O 1
ATOM 12280 N N . TRP D 1 279 ? 33.099 114.943 17.703 1.00 17.07 279 TRP D N 1
ATOM 12281 C CA . TRP D 1 279 ? 32.511 116.027 16.913 1.00 16.40 279 TRP D CA 1
ATOM 12282 C C . TRP D 1 279 ? 32.954 116.001 15.454 1.00 16.29 279 TRP D C 1
ATOM 12283 O O . TRP D 1 279 ? 32.086 116.142 14.573 1.00 16.59 279 TRP D O 1
ATOM 12294 N N . PRO D 1 280 ? 34.240 115.824 15.115 1.00 17.48 280 PRO D N 1
ATOM 12295 C CA . PRO D 1 280 ? 34.586 115.713 13.686 1.00 18.74 280 PRO D CA 1
ATOM 12296 C C . PRO D 1 280 ? 33.935 114.526 13.018 1.00 18.47 280 PRO D C 1
ATOM 12297 O O . PRO D 1 280 ? 33.648 114.579 11.817 1.00 16.53 280 PRO D O 1
ATOM 12301 N N . GLU D 1 281 ? 33.725 113.440 13.762 1.00 19.24 281 GLU D N 1
ATOM 12302 C CA . GLU D 1 281 ? 33.020 112.292 13.209 1.00 14.59 281 GLU D CA 1
ATOM 12303 C C . GLU D 1 281 ? 31.560 112.629 12.945 1.00 16.10 281 GLU D C 1
ATOM 12304 O O . GLU D 1 281 ? 31.025 112.304 11.879 1.00 15.42 281 GLU D O 1
ATOM 12310 N N . LEU D 1 282 ? 30.892 113.273 13.916 1.00 14.72 282 LEU D N 1
ATOM 12311 C CA . LEU D 1 282 ? 29.505 113.674 13.709 1.00 17.64 282 LEU D CA 1
ATOM 12312 C C . LEU D 1 282 ? 29.382 114.575 12.488 1.00 19.04 282 LEU D C 1
ATOM 12313 O O . LEU D 1 282 ? 28.489 114.389 11.656 1.00 15.99 282 LEU D O 1
ATOM 12318 N N . SER D 1 283 ? 30.284 115.551 12.358 1.00 16.33 283 SER D N 1
ATOM 12319 C CA . SER D 1 283 ? 30.236 116.450 11.209 1.00 17.57 283 SER D CA 1
ATOM 12320 C C . SER D 1 283 ? 30.368 115.690 9.890 1.00 17.71 283 SER D C 1
ATOM 12321 O O . SER D 1 283 ? 29.655 115.991 8.926 1.00 15.90 283 SER D O 1
ATOM 12324 N N . ALA D 1 284 ? 31.259 114.697 9.830 1.00 15.36 284 ALA D N 1
ATOM 12325 C CA . ALA D 1 284 ? 31.446 113.951 8.581 1.00 17.74 284 ALA D CA 1
ATOM 12326 C C . ALA D 1 284 ? 30.261 113.037 8.293 1.00 19.09 284 ALA D C 1
ATOM 12327 O O . ALA D 1 284 ? 29.818 112.924 7.141 1.00 17.23 284 ALA D O 1
ATOM 12329 N N . LEU D 1 285 ? 29.741 112.376 9.330 1.00 15.09 285 LEU D N 1
ATOM 12330 C CA . LEU D 1 285 ? 28.575 111.509 9.168 1.00 16.02 285 LEU D CA 1
ATOM 12331 C C . LEU D 1 285 ? 27.354 112.303 8.728 1.00 15.82 285 LEU D C 1
ATOM 12332 O O . LEU D 1 285 ? 26.617 111.888 7.824 1.00 14.58 285 LEU D O 1
ATOM 12337 N N . ALA D 1 286 ? 27.101 113.440 9.385 1.00 16.58 286 ALA D N 1
ATOM 12338 C CA . ALA D 1 286 ? 25.944 114.250 9.023 1.00 17.39 286 ALA D CA 1
ATOM 12339 C C . ALA D 1 286 ? 26.039 114.729 7.582 1.00 16.09 286 ALA D C 1
ATOM 12340 O O . ALA D 1 286 ? 25.059 114.673 6.823 1.00 17.25 286 ALA D O 1
ATOM 12342 N N . GLU D 1 287 ? 27.211 115.204 7.187 1.00 19.95 287 GLU D N 1
ATOM 12343 C CA . GLU D 1 287 ? 27.394 115.626 5.804 1.00 24.29 287 GLU D CA 1
ATOM 12344 C C . GLU D 1 287 ? 27.101 114.482 4.840 1.00 23.49 287 GLU D C 1
ATOM 12345 O O . GLU D 1 287 ? 26.396 114.673 3.840 1.00 18.32 287 GLU D O 1
ATOM 12351 N N . ALA D 1 288 ? 27.575 113.271 5.160 1.00 19.15 288 ALA D N 1
ATOM 12352 C CA . ALA D 1 288 ? 27.341 112.115 4.296 1.00 14.12 288 ALA D CA 1
ATOM 12353 C C . ALA D 1 288 ? 25.879 111.707 4.241 1.00 22.23 288 ALA D C 1
ATOM 12354 O O . ALA D 1 288 ? 25.475 111.050 3.279 1.00 21.23 288 ALA D O 1
ATOM 12356 N N . LEU D 1 289 ? 25.085 112.066 5.253 1.00 14.95 289 LEU D N 1
ATOM 12357 C CA . LEU D 1 289 ? 23.683 111.674 5.334 1.00 18.86 289 LEU D CA 1
ATOM 12358 C C . LEU D 1 289 ? 22.731 112.788 4.931 1.00 23.26 289 LEU D C 1
ATOM 12359 O O . LEU D 1 289 ? 21.507 112.610 5.028 1.00 23.25 289 LEU D O 1
ATOM 12364 N N . GLY D 1 290 ? 23.255 113.925 4.482 1.00 22.11 290 GLY D N 1
ATOM 12365 C CA . GLY D 1 290 ? 22.391 115.024 4.069 1.00 26.20 290 GLY D CA 1
ATOM 12366 C C . GLY D 1 290 ? 21.586 115.635 5.196 1.00 23.20 290 GLY D C 1
ATOM 12367 O O . GLY D 1 290 ? 20.434 116.030 4.986 1.00 19.76 290 GLY D O 1
ATOM 12368 N N . VAL D 1 291 ? 22.161 115.716 6.397 1.00 19.97 291 VAL D N 1
ATOM 12369 C CA . VAL D 1 291 ? 21.460 116.256 7.556 1.00 16.38 291 VAL D CA 1
ATOM 12370 C C . VAL D 1 291 ? 22.394 117.182 8.332 1.00 16.93 291 VAL D C 1
ATOM 12371 O O . VAL D 1 291 ? 23.619 117.096 8.238 1.00 19.74 291 VAL D O 1
ATOM 12375 N N . SER D 1 292 ? 21.788 118.108 9.079 1.00 23.18 292 SER D N 1
ATOM 12376 C CA . SER D 1 292 ? 22.515 118.836 10.108 1.00 19.21 292 SER D CA 1
ATOM 12377 C C . SER D 1 292 ? 23.011 117.867 11.177 1.00 19.14 292 SER D C 1
ATOM 12378 O O . SER D 1 292 ? 22.377 116.843 11.454 1.00 18.49 292 SER D O 1
ATOM 12381 N N . VAL D 1 293 ? 24.143 118.210 11.812 1.00 16.10 293 VAL D N 1
ATOM 12382 C CA . VAL D 1 293 ? 24.592 117.446 12.978 1.00 17.47 293 VAL D CA 1
ATOM 12383 C C . VAL D 1 293 ? 23.486 117.371 14.030 1.00 18.71 293 VAL D C 1
ATOM 12384 O O . VAL D 1 293 ? 23.400 116.395 14.792 1.00 17.37 293 VAL D O 1
ATOM 12388 N N . ARG D 1 294 ? 22.598 118.373 14.057 1.00 17.10 294 ARG D N 1
ATOM 12389 C CA . ARG D 1 294 ? 21.447 118.364 14.958 1.00 18.56 294 ARG D CA 1
ATOM 12390 C C . ARG D 1 294 ? 20.696 117.032 14.916 1.00 21.99 294 ARG D C 1
ATOM 12391 O O . ARG D 1 294 ? 20.220 116.543 15.951 1.00 21.53 294 ARG D O 1
ATOM 12399 N N . GLU D 1 295 ? 20.617 116.404 13.743 1.00 16.42 295 GLU D N 1
ATOM 12400 C CA . GLU D 1 295 ? 19.818 115.188 13.601 1.00 18.27 295 GLU D CA 1
ATOM 12401 C C . GLU D 1 295 ? 20.558 113.919 14.018 1.00 21.70 295 GLU D C 1
ATOM 12402 O O . GLU D 1 295 ? 19.944 112.847 14.022 1.00 19.29 295 GLU D O 1
ATOM 12408 N N . LEU D 1 296 ? 21.838 114.007 14.384 1.00 15.80 296 LEU D N 1
ATOM 12409 C CA . LEU D 1 296 ? 22.550 112.887 14.988 1.00 13.86 296 LEU D CA 1
ATOM 12410 C C . LEU D 1 296 ? 22.657 113.018 16.502 1.00 17.29 296 LEU D C 1
ATOM 12411 O O . LEU D 1 296 ? 23.161 112.103 17.156 1.00 18.93 296 LEU D O 1
ATOM 12416 N N . LEU D 1 297 ? 22.195 114.125 17.071 1.00 15.83 297 LEU D N 1
ATOM 12417 C CA . LEU D 1 297 ? 22.232 114.340 18.509 1.00 15.05 297 LEU D CA 1
ATOM 12418 C C . LEU D 1 297 ? 20.883 113.988 19.107 1.00 20.76 297 LEU D C 1
ATOM 12419 O O . LEU D 1 297 ? 19.875 113.890 18.405 1.00 18.23 297 LEU D O 1
ATOM 12424 N N . VAL D 1 298 ? 20.888 113.746 20.412 1.00 18.52 298 VAL D N 1
ATOM 12425 C CA . VAL D 1 298 ? 19.700 113.232 21.085 1.00 14.53 298 VAL D CA 1
ATOM 12426 C C . VAL D 1 298 ? 19.478 114.039 22.355 1.00 20.29 298 VAL D C 1
ATOM 12427 O O . VAL D 1 298 ? 20.431 114.593 22.923 1.00 23.83 298 VAL D O 1
ATOM 12431 N N . PRO D 1 299 ? 18.246 114.164 22.814 1.00 19.60 299 PRO D N 1
ATOM 12432 C CA . PRO D 1 299 ? 18.032 114.661 24.171 1.00 21.67 299 PRO D CA 1
ATOM 12433 C C . PRO D 1 299 ? 18.484 113.628 25.190 1.00 25.00 299 PRO D C 1
ATOM 12434 O O . PRO D 1 299 ? 18.458 112.417 24.949 1.00 21.68 299 PRO D O 1
ATOM 12438 N N . HIS D 1 300 ? 18.930 114.120 26.332 1.00 23.26 300 HIS D N 1
ATOM 12439 C CA . HIS D 1 300 ? 19.133 113.276 27.495 1.00 22.23 300 HIS D CA 1
ATOM 12440 C C . HIS D 1 300 ? 18.110 113.666 28.555 1.00 22.77 300 HIS D C 1
ATOM 12441 O O . HIS D 1 300 ? 17.445 114.703 28.461 1.00 27.13 300 HIS D O 1
ATOM 12448 N N . THR D 1 301 ? 17.977 112.831 29.574 1.00 19.41 301 THR D N 1
ATOM 12449 C CA . THR D 1 301 ? 17.088 113.168 30.675 1.00 17.99 301 THR D CA 1
ATOM 12450 C C . THR D 1 301 ? 17.852 113.171 31.993 1.00 25.50 301 THR D C 1
ATOM 12451 O O . THR D 1 301 ? 18.919 112.564 32.130 1.00 23.83 301 THR D O 1
ATOM 12455 N N . THR D 1 302 ? 17.292 113.896 32.955 1.00 21.36 302 THR D N 1
ATOM 12456 C CA . THR D 1 302 ? 17.814 113.957 34.308 1.00 22.35 302 THR D CA 1
ATOM 12457 C C . THR D 1 302 ? 16.872 113.289 35.299 1.00 23.54 302 THR D C 1
ATOM 12458 O O . THR D 1 302 ? 17.156 113.285 36.501 1.00 25.73 302 THR D O 1
ATOM 12462 N N . THR D 1 303 ? 15.774 112.708 34.817 1.00 19.44 303 THR D N 1
ATOM 12463 C CA . THR D 1 303 ? 14.786 112.100 35.700 1.00 21.08 303 THR D CA 1
ATOM 12464 C C . THR D 1 303 ? 15.330 110.824 36.325 1.00 20.90 303 THR D C 1
ATOM 12465 O O . THR D 1 303 ? 16.067 110.058 35.696 1.00 26.28 303 THR D O 1
ATOM 12469 N N . GLU D 1 304 ? 14.969 110.612 37.584 1.00 18.89 304 GLU D N 1
ATOM 12470 C CA . GLU D 1 304 ? 15.242 109.377 38.299 1.00 21.71 304 GLU D CA 1
ATOM 12471 C C . GLU D 1 304 ? 13.899 108.909 38.836 1.00 20.40 304 GLU D C 1
ATOM 12472 O O . GLU D 1 304 ? 13.135 109.718 39.369 1.00 19.60 304 GLU D O 1
ATOM 12478 N N . ALA D 1 305 ? 13.580 107.632 38.635 1.00 18.81 305 ALA D N 1
ATOM 12479 C CA . ALA D 1 305 ? 12.245 107.107 38.940 1.00 18.51 305 ALA D CA 1
ATOM 12480 C C . ALA D 1 305 ? 11.164 107.892 38.200 1.00 20.48 305 ALA D C 1
ATOM 12481 O O . ALA D 1 305 ? 10.057 108.082 38.710 1.00 20.37 305 ALA D O 1
ATOM 12483 N N . ASP D 1 306 ? 11.514 108.394 37.016 1.00 17.87 306 ASP D N 1
ATOM 12484 C CA . ASP D 1 306 ? 10.632 109.039 36.038 1.00 22.05 306 ASP D CA 1
ATOM 12485 C C . ASP D 1 306 ? 10.248 110.451 36.450 1.00 20.60 306 ASP D C 1
ATOM 12486 O O . ASP D 1 306 ? 9.341 111.050 35.828 1.00 17.56 306 ASP D O 1
ATOM 12491 N N . VAL D 1 307 ? 10.916 111.021 37.450 1.00 14.74 307 VAL D N 1
ATOM 12492 C CA . VAL D 1 307 ? 10.616 112.373 37.908 1.00 15.27 307 VAL D CA 1
ATOM 12493 C C . VAL D 1 307 ? 11.915 113.132 38.124 1.00 19.10 307 VAL D C 1
ATOM 12494 O O . VAL D 1 307 ? 12.997 112.553 38.269 1.00 20.19 307 VAL D O 1
ATOM 12498 N N . ARG D 1 308 ? 11.788 114.453 38.166 1.00 19.47 308 ARG D N 1
ATOM 12499 C CA . ARG D 1 308 ? 12.909 115.337 38.461 1.00 19.93 308 ARG D CA 1
ATOM 12500 C C . ARG D 1 308 ? 12.446 116.316 39.525 1.00 19.08 308 ARG D C 1
ATOM 12501 O O . ARG D 1 308 ? 11.605 117.174 39.255 1.00 21.61 308 ARG D O 1
ATOM 12509 N N . ILE D 1 309 ? 12.983 116.174 40.729 1.00 16.07 309 ILE D N 1
ATOM 12510 C CA . ILE D 1 309 ? 12.575 116.971 41.875 1.00 17.93 309 ILE D CA 1
ATOM 12511 C C . ILE D 1 309 ? 13.561 118.115 42.026 1.00 25.54 309 ILE D C 1
ATOM 12512 O O . ILE D 1 309 ? 14.777 117.906 41.936 1.00 24.39 309 ILE D O 1
ATOM 12517 N N . GLN D 1 310 ? 13.046 119.320 42.239 1.00 17.75 310 GLN D N 1
ATOM 12518 C CA . GLN D 1 310 ? 13.892 120.479 42.523 1.00 17.38 310 GLN D CA 1
ATOM 12519 C C . GLN D 1 310 ? 13.556 121.023 43.905 1.00 17.60 310 GLN D C 1
ATOM 12520 O O . GLN D 1 310 ? 12.489 121.646 44.082 1.00 20.37 310 GLN D O 1
ATOM 12526 N N . PRO D 1 311 ? 14.408 120.797 44.909 1.00 20.92 311 PRO D N 1
ATOM 12527 C CA . PRO D 1 311 ? 14.207 121.445 46.207 1.00 26.56 311 PRO D CA 1
ATOM 12528 C C . PRO D 1 311 ? 14.277 122.950 46.032 1.00 26.29 311 PRO D C 1
ATOM 12529 O O . PRO D 1 311 ? 15.157 123.466 45.342 1.00 19.34 311 PRO D O 1
ATOM 12533 N N . GLY D 1 312 ? 13.313 123.654 46.628 1.00 18.26 312 GLY D N 1
ATOM 12534 C CA . GLY D 1 312 ? 13.327 125.106 46.545 1.00 22.52 312 GLY D CA 1
ATOM 12535 C C . GLY D 1 312 ? 14.551 125.729 47.185 1.00 26.47 312 GLY D C 1
ATOM 12536 O O . GLY D 1 312 ? 15.023 126.780 46.743 1.00 25.22 312 GLY D O 1
ATOM 12537 N N . ARG D 1 313 ? 15.097 125.090 48.223 1.00 25.97 313 ARG D N 1
ATOM 12538 C CA . ARG D 1 313 ? 16.209 125.703 48.939 1.00 26.25 313 ARG D CA 1
ATOM 12539 C C . ARG D 1 313 ? 17.507 125.703 48.137 1.00 31.26 313 ARG D C 1
ATOM 12540 O O . ARG D 1 313 ? 18.390 126.522 48.419 1.00 35.01 313 ARG D O 1
ATOM 12543 N N . THR D 1 314 ? 17.654 124.815 47.156 1.00 23.97 314 THR D N 1
ATOM 12544 C CA . THR D 1 314 ? 18.865 124.764 46.345 1.00 29.49 314 THR D CA 1
ATOM 12545 C C . THR D 1 314 ? 18.655 125.274 44.926 1.00 26.45 314 THR D C 1
ATOM 12546 O O . THR D 1 314 ? 19.586 125.219 44.120 1.00 26.56 314 THR D O 1
ATOM 12550 N N . ALA D 1 315 ? 17.466 125.774 44.602 1.00 23.63 315 ALA D N 1
ATOM 12551 C CA . ALA D 1 315 ? 17.184 126.219 43.246 1.00 20.50 315 ALA D CA 1
ATOM 12552 C C . ALA D 1 315 ? 18.006 127.456 42.891 1.00 25.94 315 ALA D C 1
ATOM 12553 O O . ALA D 1 315 ? 18.321 128.290 43.746 1.00 24.48 315 ALA D O 1
ATOM 12555 N N . SER D 1 316 ? 18.370 127.557 41.613 1.00 30.05 316 SER D N 1
ATOM 12556 C CA . SER D 1 316 ? 19.133 128.701 41.130 1.00 21.19 316 SER D CA 1
ATOM 12557 C C . SER D 1 316 ? 18.245 129.932 41.020 1.00 20.98 316 SER D C 1
ATOM 12558 O O . SER D 1 316 ? 17.092 129.849 40.584 1.00 20.59 316 SER D O 1
ATOM 12561 N N . ARG D 1 317 ? 18.795 131.088 41.385 1.00 21.83 317 ARG D N 1
ATOM 12562 C CA . ARG D 1 317 ? 18.048 132.340 41.323 1.00 25.53 317 ARG D CA 1
ATOM 12563 C C . ARG D 1 317 ? 18.896 133.404 40.639 1.00 22.54 317 ARG D C 1
ATOM 12564 O O . ARG D 1 317 ? 20.125 133.372 40.728 1.00 23.38 317 ARG D O 1
ATOM 12568 N N . TRP D 1 318 ? 18.241 134.349 39.954 1.00 22.28 318 TRP D N 1
ATOM 12569 C CA . TRP D 1 318 ? 18.966 135.475 39.363 1.00 23.03 318 TRP D CA 1
ATOM 12570 C C . TRP D 1 318 ? 18.031 136.664 39.185 1.00 25.22 318 TRP D C 1
ATOM 12571 O O . TRP D 1 318 ? 16.806 136.527 39.212 1.00 22.65 318 TRP D O 1
ATOM 12582 N N . SER D 1 319 ? 18.634 137.837 38.996 1.00 23.62 319 SER D N 1
ATOM 12583 C CA . SER D 1 319 ? 17.895 139.078 38.803 1.00 23.57 319 SER D CA 1
ATOM 12584 C C . SER D 1 319 ? 17.668 139.339 37.320 1.00 23.17 319 SER D C 1
ATOM 12585 O O . SER D 1 319 ? 18.469 138.945 36.469 1.00 25.91 319 SER D O 1
ATOM 12588 N N . TYR D 1 320 ? 16.553 140.002 37.018 1.00 22.66 320 TYR D N 1
ATOM 12589 C CA . TYR D 1 320 ? 16.153 140.277 35.646 1.00 22.21 320 TYR D CA 1
ATOM 12590 C C . TYR D 1 320 ? 15.632 141.708 35.543 1.00 22.50 320 TYR D C 1
ATOM 12591 O O . TYR D 1 320 ? 14.865 142.150 36.412 1.00 25.84 320 TYR D O 1
ATOM 12600 N N . PRO D 1 321 ? 15.993 142.450 34.477 1.00 27.25 321 PRO D N 1
ATOM 12601 C CA . PRO D 1 321 ? 16.844 142.038 33.355 1.00 24.17 321 PRO D CA 1
ATOM 12602 C C . PRO D 1 321 ? 18.327 141.985 33.678 1.00 26.68 321 PRO D C 1
ATOM 12603 O O . PRO D 1 321 ? 19.123 141.650 32.796 1.00 25.00 321 PRO D O 1
ATOM 12607 N N . GLY D 1 322 ? 18.714 142.309 34.907 1.00 24.47 322 GLY D N 1
ATOM 12608 C CA . GLY D 1 322 ? 20.103 142.209 35.279 1.00 25.42 322 GLY D CA 1
ATOM 12609 C C . GLY D 1 322 ? 20.326 142.399 36.760 1.00 29.34 322 GLY D C 1
ATOM 12610 O O . GLY D 1 322 ? 19.432 142.834 37.485 1.00 25.77 322 GLY D O 1
ATOM 12611 N N . PRO D 1 323 ? 21.535 142.079 37.238 1.00 28.84 323 PRO D N 1
ATOM 12612 C CA . PRO D 1 323 ? 21.836 142.301 38.665 1.00 29.68 323 PRO D CA 1
ATOM 12613 C C . PRO D 1 323 ? 21.640 143.742 39.101 1.00 35.66 323 PRO D C 1
ATOM 12614 O O . PRO D 1 323 ? 21.198 143.991 40.231 1.00 31.05 323 PRO D O 1
ATOM 12618 N N . ASP D 1 324 ? 21.952 144.702 38.233 1.00 28.45 324 ASP D N 1
ATOM 12619 C CA . ASP D 1 324 ? 21.876 146.119 38.567 1.00 30.09 324 ASP D CA 1
ATOM 12620 C C . ASP D 1 324 ? 20.568 146.754 38.117 1.00 33.96 324 ASP D C 1
ATOM 12621 O O . ASP D 1 324 ? 20.418 147.978 38.204 1.00 42.29 324 ASP D O 1
ATOM 12626 N N . ALA D 1 325 ? 19.637 145.949 37.613 1.00 31.58 325 ALA D N 1
ATOM 12627 C CA . ALA D 1 325 ? 18.258 146.365 37.355 1.00 40.53 325 ALA D CA 1
ATOM 12628 C C . ALA D 1 325 ? 17.349 145.218 37.770 1.00 35.33 325 ALA D C 1
ATOM 12629 O O . ALA D 1 325 ? 16.762 144.525 36.928 1.00 31.63 325 ALA D O 1
ATOM 12631 N N . PRO D 1 326 ? 17.249 144.949 39.072 1.00 33.00 326 PRO D N 1
ATOM 12632 C CA . PRO D 1 326 ? 16.426 143.797 39.478 1.00 33.11 326 PRO D CA 1
ATOM 12633 C C . PRO D 1 326 ? 14.949 144.169 39.585 1.00 35.60 326 PRO D C 1
ATOM 12634 O O . PRO D 1 326 ? 14.395 144.432 40.654 1.00 34.31 326 PRO D O 1
ATOM 12638 N N . ALA D 1 327 ? 14.288 144.212 38.423 1.00 24.63 327 ALA D N 1
ATOM 12639 C CA . ALA D 1 327 ? 12.833 144.337 38.416 1.00 24.76 327 ALA D CA 1
ATOM 12640 C C . ALA D 1 327 ? 12.167 143.068 38.928 1.00 28.71 327 ALA D C 1
ATOM 12641 O O . ALA D 1 327 ? 11.129 143.129 39.603 1.00 25.76 327 ALA D O 1
ATOM 12643 N N . TYR D 1 328 ? 12.735 141.910 38.597 1.00 25.14 328 TYR D N 1
ATOM 12644 C CA . TYR D 1 328 ? 12.219 140.620 39.028 1.00 27.03 328 TYR D CA 1
ATOM 12645 C C . TYR D 1 328 ? 13.361 139.789 39.591 1.00 26.09 328 TYR D C 1
ATOM 12646 O O . TYR D 1 328 ? 14.527 139.988 39.249 1.00 24.50 328 TYR D O 1
ATOM 12655 N N . ARG D 1 329 ? 13.015 138.843 40.457 1.00 21.80 329 ARG D N 1
ATOM 12656 C CA . ARG D 1 329 ? 13.944 137.805 40.880 1.00 21.09 329 ARG D CA 1
ATOM 12657 C C . ARG D 1 329 ? 13.336 136.462 40.506 1.00 22.41 329 ARG D C 1
ATOM 12658 O O . ARG D 1 329 ? 12.224 136.139 40.940 1.00 21.74 329 ARG D O 1
ATOM 12666 N N . PHE D 1 330 ? 14.051 135.701 39.685 1.00 20.83 330 PHE D N 1
ATOM 12667 C CA . PHE D 1 330 ? 13.582 134.419 39.175 1.00 19.19 330 PHE D CA 1
ATOM 12668 C C . PHE D 1 330 ? 14.192 133.278 39.974 1.00 21.40 330 PHE D C 1
ATOM 12669 O O . PHE D 1 330 ? 15.362 133.335 40.360 1.00 21.62 330 PHE D O 1
ATOM 12677 N N . THR D 1 331 ? 13.404 132.227 40.185 1.00 18.52 331 THR D N 1
ATOM 12678 C CA . THR D 1 331 ? 13.868 130.979 40.782 1.00 18.87 331 THR D CA 1
ATOM 12679 C C . THR D 1 331 ? 13.587 129.862 39.788 1.00 18.33 331 THR D C 1
ATOM 12680 O O . THR D 1 331 ? 12.442 129.687 39.364 1.00 18.73 331 THR D O 1
ATOM 12684 N N . GLN D 1 332 ? 14.634 129.138 39.379 1.00 18.60 332 GLN D N 1
ATOM 12685 C CA . GLN D 1 332 ? 14.481 128.064 38.400 1.00 17.42 332 GLN D CA 1
ATOM 12686 C C . GLN D 1 332 ? 13.870 126.829 39.069 1.00 19.02 332 GLN D C 1
ATOM 12687 O O . GLN D 1 332 ? 14.476 126.251 39.979 1.00 19.35 332 GLN D O 1
ATOM 12693 N N . LEU D 1 333 ? 12.680 126.422 38.618 1.00 16.24 333 LEU D N 1
ATOM 12694 C CA . LEU D 1 333 ? 11.961 125.270 39.161 1.00 15.92 333 LEU D CA 1
ATOM 12695 C C . LEU D 1 333 ? 12.214 124.014 38.318 1.00 17.25 333 LEU D C 1
ATOM 12696 O O . LEU D 1 333 ? 12.975 124.021 37.347 1.00 18.96 333 LEU D O 1
ATOM 12701 N N . ALA D 1 334 ? 11.586 122.910 38.717 1.00 15.61 334 ALA D N 1
ATOM 12702 C CA . ALA D 1 334 ? 11.881 121.617 38.105 1.00 17.45 334 ALA D CA 1
ATOM 12703 C C . ALA D 1 334 ? 11.547 121.598 36.618 1.00 16.51 334 ALA D C 1
ATOM 12704 O O . ALA D 1 334 ? 10.488 122.064 36.193 1.00 16.51 334 ALA D O 1
ATOM 12706 N N . GLY D 1 335 ? 12.459 121.030 35.832 1.00 17.10 335 GLY D N 1
ATOM 12707 C CA . GLY D 1 335 ? 12.240 120.768 34.424 1.00 15.28 335 GLY D CA 1
ATOM 12708 C C . GLY D 1 335 ? 13.155 119.646 33.977 1.00 16.79 335 GLY D C 1
ATOM 12709 O O . GLY D 1 335 ? 13.795 118.987 34.799 1.00 22.49 335 GLY D O 1
ATOM 12710 N N . ASP D 1 336 ? 13.246 119.448 32.659 1.00 19.24 336 ASP D N 1
ATOM 12711 C CA . ASP D 1 336 ? 14.094 118.368 32.155 1.00 18.70 336 ASP D CA 1
ATOM 12712 C C . ASP D 1 336 ? 14.488 118.630 30.706 1.00 14.50 336 ASP D C 1
ATOM 12713 O O . ASP D 1 336 ? 13.678 119.154 29.930 1.00 18.63 336 ASP D O 1
ATOM 12718 N N . PRO D 1 337 ? 15.697 118.225 30.292 1.00 17.59 337 PRO D N 1
ATOM 12719 C CA . PRO D 1 337 ? 16.101 118.452 28.894 1.00 18.13 337 PRO D CA 1
ATOM 12720 C C . PRO D 1 337 ? 15.299 117.663 27.867 1.00 20.95 337 PRO D C 1
ATOM 12721 O O . PRO D 1 337 ? 15.363 118.004 26.677 1.00 21.35 337 PRO D O 1
ATOM 12725 N N . LEU D 1 338 ? 14.568 116.618 28.268 1.00 18.76 338 LEU D N 1
ATOM 12726 C CA . LEU D 1 338 ? 13.605 116.003 27.355 1.00 19.26 338 LEU D CA 1
ATOM 12727 C C . LEU D 1 338 ? 12.555 117.000 26.881 1.00 20.51 338 LEU D C 1
ATOM 12728 O O . LEU D 1 338 ? 11.976 116.816 25.805 1.00 19.93 338 LEU D O 1
ATOM 12733 N N . HIS D 1 339 ? 12.269 118.034 27.676 1.00 19.24 339 HIS D N 1
ATOM 12734 C CA . HIS D 1 339 ? 11.368 119.114 27.281 1.00 14.64 339 HIS D CA 1
ATOM 12735 C C . HIS D 1 339 ? 12.145 120.424 27.290 1.00 14.17 339 HIS D C 1
ATOM 12736 O O . HIS D 1 339 ? 11.972 121.264 28.184 1.00 17.61 339 HIS D O 1
ATOM 12743 N N . PRO D 1 340 ? 13.006 120.631 26.291 1.00 13.79 340 PRO D N 1
ATOM 12744 C CA . PRO D 1 340 ? 13.809 121.865 26.255 1.00 15.19 340 PRO D CA 1
ATOM 12745 C C . PRO D 1 340 ? 12.979 123.137 26.226 1.00 16.19 340 PRO D C 1
ATOM 12746 O O . PRO D 1 340 ? 13.485 124.201 26.603 1.00 17.66 340 PRO D O 1
ATOM 12750 N N . HIS D 1 341 ? 11.732 123.071 25.783 1.00 13.80 341 HIS D N 1
ATOM 12751 C CA . HIS D 1 341 ? 10.910 124.264 25.641 1.00 14.42 341 HIS D CA 1
ATOM 12752 C C . HIS D 1 341 ? 10.055 124.530 26.863 1.00 13.55 341 HIS D C 1
ATOM 12753 O O . HIS D 1 341 ? 9.197 125.415 26.822 1.00 17.13 341 HIS D O 1
ATOM 12760 N N . THR D 1 342 ? 10.265 123.786 27.939 1.00 15.72 342 THR D N 1
ATOM 12761 C CA . THR D 1 342 ? 9.530 124.007 29.182 1.00 17.63 342 THR D CA 1
ATOM 12762 C C . THR D 1 342 ? 10.394 124.843 30.121 1.00 19.19 342 THR D C 1
ATOM 12763 O O . THR D 1 342 ? 11.518 124.453 30.454 1.00 15.56 342 THR D O 1
ATOM 12767 N N . THR D 1 343 ? 9.877 126.003 30.522 1.00 15.45 343 THR D N 1
ATOM 12768 C CA . THR D 1 343 ? 10.518 126.865 31.505 1.00 13.86 343 THR D CA 1
ATOM 12769 C C . THR D 1 343 ? 9.575 127.012 32.687 1.00 14.97 343 THR D C 1
ATOM 12770 O O . THR D 1 343 ? 8.465 127.529 32.528 1.00 14.55 343 THR D O 1
ATOM 12774 N N . SER D 1 344 ? 10.022 126.592 33.867 1.00 15.63 344 SER D N 1
ATOM 12775 C CA . SER D 1 344 ? 9.258 126.792 35.094 1.00 15.87 344 SER D CA 1
ATOM 12776 C C . SER D 1 344 ? 10.029 127.737 36.002 1.00 19.70 344 SER D C 1
ATOM 12777 O O . SER D 1 344 ? 11.222 127.522 36.264 1.00 19.55 344 SER D O 1
ATOM 12780 N N . LEU D 1 345 ? 9.347 128.778 36.487 1.00 16.73 345 LEU D N 1
ATOM 12781 C CA . LEU D 1 345 ? 9.983 129.804 37.296 1.00 14.76 345 LEU D CA 1
ATOM 12782 C C . LEU D 1 345 ? 9.049 130.226 38.415 1.00 17.63 345 LEU D C 1
ATOM 12783 O O . LEU D 1 345 ? 7.828 130.268 38.238 1.00 19.10 345 LEU D O 1
ATOM 12788 N N . ALA D 1 346 ? 9.631 130.544 39.566 1.00 15.27 346 ALA D N 1
ATOM 12789 C CA . ALA D 1 346 ? 8.951 131.380 40.549 1.00 17.44 346 ALA D CA 1
ATOM 12790 C C . ALA D 1 346 ? 9.468 132.801 40.362 1.00 23.11 346 ALA D C 1
ATOM 12791 O O . ALA D 1 346 ? 10.678 133.015 40.253 1.00 23.11 346 ALA D O 1
ATOM 12793 N N . VAL D 1 347 ? 8.553 133.760 40.295 1.00 18.49 347 VAL D N 1
ATOM 12794 C CA . VAL D 1 347 ? 8.879 135.141 39.965 1.00 19.29 347 VAL D CA 1
ATOM 12795 C C . VAL D 1 347 ? 8.535 136.003 41.169 1.00 26.59 347 VAL D C 1
ATOM 12796 O O . VAL D 1 347 ? 7.362 136.101 41.545 1.00 26.41 347 VAL D O 1
ATOM 12800 N N . ASP D 1 348 ? 9.555 136.610 41.779 1.00 19.69 348 ASP D N 1
ATOM 12801 C CA . ASP D 1 348 ? 9.370 137.713 42.719 1.00 20.05 348 ASP D CA 1
ATOM 12802 C C . ASP D 1 348 ? 9.284 139.008 41.922 1.00 29.03 348 ASP D C 1
ATOM 12803 O O . ASP D 1 348 ? 10.265 139.430 41.302 1.00 24.05 348 ASP D O 1
ATOM 12808 N N . VAL D 1 349 ? 8.112 139.630 41.918 1.00 27.99 349 VAL D N 1
ATOM 12809 C CA . VAL D 1 349 ? 7.920 140.896 41.222 1.00 23.17 349 VAL D CA 1
ATOM 12810 C C . VAL D 1 349 ? 8.366 142.001 42.169 1.00 26.76 349 VAL D C 1
ATOM 12811 O O . VAL D 1 349 ? 7.746 142.222 43.208 1.00 24.40 349 VAL D O 1
ATOM 12815 N N . LEU D 1 350 ? 9.446 142.697 41.813 1.00 25.45 350 LEU D N 1
ATOM 12816 C CA . LEU D 1 350 ? 10.024 143.696 42.702 1.00 32.18 350 LEU D CA 1
ATOM 12817 C C . LEU D 1 350 ? 9.714 145.126 42.293 1.00 32.65 350 LEU D C 1
ATOM 12818 O O . LEU D 1 350 ? 9.703 146.012 43.151 1.00 39.06 350 LEU D O 1
ATOM 12823 N N . THR D 1 351 ? 9.469 145.380 41.013 1.00 29.33 351 THR D N 1
ATOM 12824 C CA . THR D 1 351 ? 9.197 146.733 40.552 1.00 30.79 351 THR D CA 1
ATOM 12825 C C . THR D 1 351 ? 7.720 147.067 40.711 1.00 32.09 351 THR D C 1
ATOM 12826 O O . THR D 1 351 ? 6.847 146.216 40.507 1.00 25.91 351 THR D O 1
ATOM 12830 N N . ALA D 1 352 ? 7.448 148.322 41.059 1.00 26.62 352 ALA D N 1
ATOM 12831 C CA . ALA D 1 352 ? 6.084 148.826 41.105 1.00 32.31 352 ALA D CA 1
ATOM 12832 C C . ALA D 1 352 ? 5.666 149.489 39.802 1.00 34.98 352 ALA D C 1
ATOM 12833 O O . ALA D 1 352 ? 4.513 149.911 39.681 1.00 39.84 352 ALA D O 1
ATOM 12835 N N . ARG D 1 353 ? 6.567 149.577 38.824 1.00 27.55 353 ARG D N 1
ATOM 12836 C CA . ARG D 1 353 ? 6.249 150.202 37.556 1.00 31.31 353 ARG D CA 1
ATOM 12837 C C . ARG D 1 353 ? 6.267 149.170 36.433 1.00 33.99 353 ARG D C 1
ATOM 12838 O O . ARG D 1 353 ? 6.945 148.142 36.537 1.00 31.59 353 ARG D O 1
ATOM 12841 N N . PRO D 1 354 ? 5.526 149.418 35.331 1.00 36.42 354 PRO D N 1
ATOM 12842 C CA . PRO D 1 354 ? 5.573 148.544 34.151 1.00 38.19 354 PRO D CA 1
ATOM 12843 C C . PRO D 1 354 ? 6.743 148.871 33.222 1.00 40.49 354 PRO D C 1
ATOM 12844 O O . PRO D 1 354 ? 6.577 149.018 32.009 1.00 42.95 354 PRO D O 1
ATOM 12848 N N . ASP D 1 355 ? 7.937 148.981 33.798 1.00 38.57 355 ASP D N 1
ATOM 12849 C CA . ASP D 1 355 ? 9.111 149.448 33.078 1.00 37.56 355 ASP D CA 1
ATOM 12850 C C . ASP D 1 355 ? 10.061 148.325 32.694 1.00 33.27 355 ASP D C 1
ATOM 12851 O O . ASP D 1 355 ? 11.138 148.595 32.152 1.00 33.06 355 ASP D O 1
ATOM 12856 N N . ALA D 1 356 ? 9.703 147.076 32.955 1.00 30.18 356 ALA D N 1
ATOM 12857 C CA . ALA D 1 356 ? 10.560 145.941 32.628 1.00 29.70 356 ALA D CA 1
ATOM 12858 C C . ALA D 1 356 ? 9.764 144.933 31.816 1.00 26.35 356 ALA D C 1
ATOM 12859 O O . ALA D 1 356 ? 9.349 143.888 32.335 1.00 22.24 356 ALA D O 1
ATOM 12861 N N . PRO D 1 357 ? 9.552 145.205 30.528 1.00 28.99 357 PRO D N 1
ATOM 12862 C CA . PRO D 1 357 ? 8.859 144.230 29.681 1.00 31.26 357 PRO D CA 1
ATOM 12863 C C . PRO D 1 357 ? 9.682 142.964 29.513 1.00 27.12 357 PRO D C 1
ATOM 12864 O O . PRO D 1 357 ? 10.900 143.006 29.325 1.00 30.01 357 PRO D O 1
ATOM 12868 N N . LEU D 1 358 ? 9.007 141.837 29.630 1.00 21.77 358 LEU D N 1
ATOM 12869 C CA . LEU D 1 358 ? 9.621 140.551 29.332 1.00 21.69 358 LEU D CA 1
ATOM 12870 C C . LEU D 1 358 ? 9.636 140.335 27.823 1.00 28.04 358 LEU D C 1
ATOM 12871 O O . LEU D 1 358 ? 8.608 140.548 27.166 1.00 29.67 358 LEU D O 1
ATOM 12876 N N . PRO D 1 359 ? 10.758 139.903 27.247 1.00 25.37 359 PRO D N 1
ATOM 12877 C CA . PRO D 1 359 ? 10.815 139.720 25.801 1.00 24.65 359 PRO D CA 1
ATOM 12878 C C . PRO D 1 359 ? 9.787 138.683 25.358 1.00 23.56 359 PRO D C 1
ATOM 12879 O O . PRO D 1 359 ? 9.449 137.769 26.124 1.00 23.45 359 PRO D O 1
ATOM 12883 N N . PRO D 1 360 ? 9.267 138.816 24.147 1.00 21.23 360 PRO D N 1
ATOM 12884 C CA . PRO D 1 360 ? 8.351 137.781 23.652 1.00 19.44 360 PRO D CA 1
ATOM 12885 C C . PRO D 1 360 ? 9.081 136.458 23.460 1.00 24.56 360 PRO D C 1
ATOM 12886 O O . PRO D 1 360 ? 10.256 136.422 23.081 1.00 22.62 360 PRO D O 1
ATOM 12890 N N . THR D 1 361 ? 8.375 135.370 23.758 1.00 22.65 361 THR D N 1
ATOM 12891 C CA . THR D 1 361 ? 8.901 134.025 23.593 1.00 20.34 361 THR D CA 1
ATOM 12892 C C . THR D 1 361 ? 8.010 133.238 22.642 1.00 21.00 361 THR D C 1
ATOM 12893 O O . THR D 1 361 ? 6.842 133.580 22.424 1.00 18.77 361 THR D O 1
ATOM 12897 N N . TYR D 1 362 ? 8.585 132.185 22.049 1.00 18.03 362 TYR D N 1
ATOM 12898 C CA . TYR D 1 362 ? 7.809 131.263 21.226 1.00 15.51 362 TYR D CA 1
ATOM 12899 C C . TYR D 1 362 ? 6.927 130.341 22.053 1.00 16.41 362 TYR D C 1
ATOM 12900 O O . TYR D 1 362 ? 6.078 129.645 21.485 1.00 18.13 362 TYR D O 1
ATOM 12909 N N . GLN D 1 363 ? 7.124 130.309 23.364 1.00 17.68 363 GLN D N 1
ATOM 12910 C CA . GLN D 1 363 ? 6.342 129.476 24.265 1.00 14.80 363 GLN D CA 1
ATOM 12911 C C . GLN D 1 363 ? 4.980 130.090 24.575 1.00 14.90 363 GLN D C 1
ATOM 12912 O O . GLN D 1 363 ? 4.820 131.312 24.589 1.00 14.83 363 GLN D O 1
ATOM 12918 N N . HIS D 1 364 ? 4.010 129.219 24.860 1.00 14.00 364 HIS D N 1
ATOM 12919 C CA . HIS D 1 364 ? 2.842 129.626 25.637 1.00 15.75 364 HIS D CA 1
ATOM 12920 C C . HIS D 1 364 ? 3.276 129.940 27.065 1.00 13.90 364 HIS D C 1
ATOM 12921 O O . HIS D 1 364 ? 4.295 129.441 27.549 1.00 16.01 364 HIS D O 1
ATOM 12928 N N . GLN D 1 365 ? 2.475 130.758 27.763 1.00 16.42 365 GLN D N 1
ATOM 12929 C CA . GLN D 1 365 ? 2.753 131.047 29.162 1.00 13.72 365 GLN D CA 1
ATOM 12930 C C . GLN D 1 365 ? 1.489 130.914 29.999 1.00 17.73 365 GLN D C 1
ATOM 12931 O O . GLN D 1 365 ? 0.369 131.190 29.546 1.00 13.67 365 GLN D O 1
ATOM 12937 N N . TYR D 1 366 ? 1.708 130.493 31.236 1.00 13.83 366 TYR D N 1
ATOM 12938 C CA . TYR D 1 366 ? 0.699 130.364 32.276 1.00 13.33 366 TYR D CA 1
ATOM 12939 C C . TYR D 1 366 ? 1.241 131.061 33.511 1.00 15.99 366 TYR D C 1
ATOM 12940 O O . TYR D 1 366 ? 2.401 130.841 33.882 1.00 17.34 366 TYR D O 1
ATOM 12949 N N . LEU D 1 367 ? 0.411 131.897 34.145 1.00 16.31 367 LEU D N 1
ATOM 12950 C CA . LEU D 1 367 ? 0.784 132.614 35.355 1.00 14.17 367 LEU D CA 1
ATOM 12951 C C . LEU D 1 367 ? -0.207 132.299 36.469 1.00 17.42 367 LEU D C 1
ATOM 12952 O O . LEU D 1 367 ? -1.410 132.175 36.223 1.00 18.32 367 LEU D O 1
ATOM 12957 N N . TYR D 1 368 ? 0.294 132.200 37.693 1.00 16.36 368 TYR D N 1
ATOM 12958 C CA . TYR D 1 368 ? -0.583 132.050 38.853 1.00 14.35 368 TYR D CA 1
ATOM 12959 C C . TYR D 1 368 ? -0.018 132.866 40.010 1.00 18.80 368 TYR D C 1
ATOM 12960 O O . TYR D 1 368 ? 1.154 132.715 40.353 1.00 18.13 368 TYR D O 1
ATOM 12969 N N . VAL D 1 369 ? -0.838 133.714 40.628 1.00 20.97 369 VAL D N 1
ATOM 12970 C CA . VAL D 1 369 ? -0.333 134.589 41.687 1.00 19.63 369 VAL D CA 1
ATOM 12971 C C . VAL D 1 369 ? -0.311 133.829 43.012 1.00 24.20 369 VAL D C 1
ATOM 12972 O O . VAL D 1 369 ? -1.357 133.539 43.603 1.00 17.37 369 VAL D O 1
ATOM 12976 N N . LEU D 1 370 ? 0.894 133.546 43.498 1.00 21.88 370 LEU D N 1
ATOM 12977 C CA . LEU D 1 370 ? 1.096 132.820 44.747 1.00 23.35 370 LEU D CA 1
ATOM 12978 C C . LEU D 1 370 ? 1.093 133.733 45.961 1.00 28.16 370 LEU D C 1
ATOM 12979 O O . LEU D 1 370 ? 0.710 133.296 47.049 1.00 28.47 370 LEU D O 1
ATOM 12984 N N . GLY D 1 371 ? 1.548 134.976 45.804 1.00 25.59 371 GLY D N 1
ATOM 12985 C CA . GLY D 1 371 ? 1.769 135.860 46.928 1.00 26.70 371 GLY D CA 1
ATOM 12986 C C . GLY D 1 371 ? 0.495 136.518 47.391 1.00 27.52 371 GLY D C 1
ATOM 12987 O O . GLY D 1 371 ? -0.589 136.287 46.861 1.00 29.77 371 GLY D O 1
ATOM 12988 N N . GLU D 1 372 ? 0.639 137.375 48.399 1.00 33.13 372 GLU D N 1
ATOM 12989 C CA . GLU D 1 372 ? -0.507 137.975 49.071 1.00 36.27 372 GLU D CA 1
ATOM 12990 C C . GLU D 1 372 ? -0.879 139.349 48.533 1.00 32.77 372 GLU D C 1
ATOM 12991 O O . GLU D 1 372 ? -1.836 139.947 49.030 1.00 36.59 372 GLU D O 1
ATOM 12997 N N . GLN D 1 373 ? -0.162 139.861 47.530 1.00 29.14 373 GLN D N 1
ATOM 12998 C CA . GLN D 1 373 ? -0.479 141.126 46.881 1.00 32.53 373 GLN D CA 1
ATOM 12999 C C . GLN D 1 373 ? -0.818 140.909 45.407 1.00 29.99 373 GLN D C 1
ATOM 13000 O O . GLN D 1 373 ? -0.319 139.967 44.786 1.00 33.95 373 GLN D O 1
ATOM 13006 N N . PRO D 1 374 ? -1.655 141.761 44.819 1.00 31.41 374 PRO D N 1
ATOM 13007 C CA . PRO D 1 374 ? -1.942 141.647 43.383 1.00 34.29 374 PRO D CA 1
ATOM 13008 C C . PRO D 1 374 ? -0.728 141.970 42.524 1.00 33.69 374 PRO D C 1
ATOM 13009 O O . PRO D 1 374 ? 0.217 142.638 42.948 1.00 32.58 374 PRO D O 1
ATOM 13013 N N . VAL D 1 375 ? -0.783 141.491 41.283 1.00 25.98 375 VAL D N 1
ATOM 13014 C CA . VAL D 1 375 ? 0.229 141.758 40.264 1.00 20.95 375 VAL D CA 1
ATOM 13015 C C . VAL D 1 375 ? -0.467 142.445 39.100 1.00 26.69 375 VAL D C 1
ATOM 13016 O O . VAL D 1 375 ? -1.426 141.898 38.538 1.00 28.05 375 VAL D O 1
ATOM 13020 N N . SER D 1 376 ? 0.023 143.627 38.731 1.00 21.95 376 SER D N 1
ATOM 13021 C CA . SER D 1 376 ? -0.458 144.330 37.551 1.00 26.39 376 SER D CA 1
ATOM 13022 C C . SER D 1 376 ? 0.280 143.839 36.317 1.00 26.88 376 SER D C 1
ATOM 13023 O O . SER D 1 376 ? 1.496 143.634 36.350 1.00 24.20 376 SER D O 1
ATOM 13026 N N . VAL D 1 377 ? -0.468 143.655 35.229 1.00 21.83 377 VAL D N 1
ATOM 13027 C CA . VAL D 1 377 ? 0.053 143.151 33.963 1.00 18.80 377 VAL D CA 1
ATOM 13028 C C . VAL D 1 377 ? -0.279 144.170 32.884 1.00 25.09 377 VAL D C 1
ATOM 13029 O O . VAL D 1 377 ? -1.442 144.569 32.734 1.00 23.92 377 VAL D O 1
ATOM 13033 N N . ARG D 1 378 ? 0.737 144.595 32.140 1.00 22.10 378 ARG D N 1
ATOM 13034 C CA . ARG D 1 378 ? 0.542 145.407 30.947 1.00 19.74 378 ARG D CA 1
ATOM 13035 C C . ARG D 1 378 ? 1.094 144.617 29.770 1.00 29.16 378 ARG D C 1
ATOM 13036 O O . ARG D 1 378 ? 2.200 144.088 29.856 1.00 24.35 378 ARG D O 1
ATOM 13044 N N . TRP D 1 379 ? 0.318 144.503 28.694 1.00 22.42 379 TRP D N 1
ATOM 13045 C CA . TRP D 1 379 ? 0.753 143.714 27.552 1.00 18.96 379 TRP D CA 1
ATOM 13046 C C . TRP D 1 379 ? 0.259 144.372 26.272 1.00 24.13 379 TRP D C 1
ATOM 13047 O O . TRP D 1 379 ? -0.563 145.289 26.293 1.00 29.94 379 TRP D O 1
ATOM 13058 N N . ARG D 1 380 ? 0.805 143.909 25.151 1.00 24.26 380 ARG D N 1
ATOM 13059 C CA . ARG D 1 380 ? 0.449 144.410 23.834 1.00 24.00 380 ARG D CA 1
ATOM 13060 C C . ARG D 1 380 ? 0.054 143.245 22.943 1.00 19.39 380 ARG D C 1
ATOM 13061 O O . ARG D 1 380 ? 0.659 142.170 23.007 1.00 24.53 380 ARG D O 1
ATOM 13069 N N . TYR D 1 381 ? -0.957 143.459 22.106 1.00 20.64 381 TYR D N 1
ATOM 13070 C CA . TYR D 1 381 ? -1.342 142.445 21.132 1.00 26.54 381 TYR D CA 1
ATOM 13071 C C . TYR D 1 381 ? -2.006 143.138 19.956 1.00 30.39 381 TYR D C 1
ATOM 13072 O O . TYR D 1 381 ? -2.888 143.981 20.150 1.00 32.18 381 TYR D O 1
ATOM 13081 N N . ASN D 1 382 ? -1.557 142.802 18.750 1.00 33.12 382 ASN D N 1
ATOM 13082 C CA . ASN D 1 382 ? -2.146 143.317 17.515 1.00 33.30 382 ASN D CA 1
ATOM 13083 C C . ASN D 1 382 ? -2.286 144.839 17.554 1.00 40.46 382 ASN D C 1
ATOM 13084 O O . ASN D 1 382 ? -3.339 145.405 17.248 1.00 44.06 382 ASN D O 1
ATOM 13089 N N . GLY D 1 383 ? -1.201 145.504 17.951 1.00 36.99 383 GLY D N 1
ATOM 13090 C CA . GLY D 1 383 ? -1.136 146.952 17.922 1.00 42.10 383 GLY D CA 1
ATOM 13091 C C . GLY D 1 383 ? -1.865 147.671 19.035 1.00 42.06 383 GLY D C 1
ATOM 13092 O O . GLY D 1 383 ? -1.932 148.906 19.006 1.00 43.38 383 GLY D O 1
ATOM 13093 N N . GLU D 1 384 ? -2.406 146.947 20.015 1.00 33.64 384 GLU D N 1
ATOM 13094 C CA . GLU D 1 384 ? -3.152 147.527 21.127 1.00 35.74 384 GLU D CA 1
ATOM 13095 C C . GLU D 1 384 ? -2.449 147.235 22.447 1.00 33.24 384 GLU D C 1
ATOM 13096 O O . GLU D 1 384 ? -1.888 146.152 22.634 1.00 27.17 384 GLU D O 1
ATOM 13102 N N . GLN D 1 385 ? -2.504 148.191 23.368 1.00 36.29 385 GLN D N 1
ATOM 13103 C CA . GLN D 1 385 ? -1.939 148.018 24.700 1.00 35.81 385 GLN D CA 1
ATOM 13104 C C . GLN D 1 385 ? -3.052 147.731 25.697 1.00 26.80 385 GLN D C 1
ATOM 13105 O O . GLN D 1 385 ? -4.110 148.362 25.659 1.00 31.02 385 GLN D O 1
ATOM 13111 N N . TYR D 1 386 ? -2.817 146.765 26.583 1.00 26.16 386 TYR D N 1
ATOM 13112 C CA . TYR D 1 386 ? -3.810 146.362 27.567 1.00 21.44 386 TYR D CA 1
ATOM 13113 C C . TYR D 1 386 ? -3.217 146.399 28.968 1.00 27.25 386 TYR D C 1
ATOM 13114 O O . TYR D 1 386 ? -2.016 146.194 29.162 1.00 25.99 386 TYR D O 1
ATOM 13123 N N . ASP D 1 387 ? -4.084 146.647 29.945 1.00 27.49 387 ASP D N 1
ATOM 13124 C CA . ASP D 1 387 ? -3.723 146.645 31.354 1.00 25.81 387 ASP D CA 1
ATOM 13125 C C . ASP D 1 387 ? -4.724 145.787 32.117 1.00 32.18 387 ASP D C 1
ATOM 13126 O O . ASP D 1 387 ? -5.929 145.835 31.846 1.00 31.27 387 ASP D O 1
ATOM 13131 N N . GLY D 1 388 ? -4.220 144.998 33.064 1.00 24.17 388 GLY D N 1
ATOM 13132 C CA . GLY D 1 388 ? -5.072 144.184 33.908 1.00 21.50 388 GLY D CA 1
ATOM 13133 C C . GLY D 1 388 ? -4.390 143.958 35.238 1.00 23.81 388 GLY D C 1
ATOM 13134 O O . GLY D 1 388 ? -3.252 144.380 35.457 1.00 26.39 388 GLY D O 1
ATOM 13135 N N . ARG D 1 389 ? -5.105 143.286 36.137 1.00 24.13 389 ARG D N 1
ATOM 13136 C CA . ARG D 1 389 ? -4.558 143.003 37.455 1.00 23.74 389 ARG D CA 1
ATOM 13137 C C . ARG D 1 389 ? -4.958 141.605 37.894 1.00 28.67 389 ARG D C 1
ATOM 13138 O O . ARG D 1 389 ? -6.130 141.226 37.797 1.00 25.45 389 ARG D O 1
ATOM 13146 N N . LEU D 1 390 ? -3.979 140.858 38.393 1.00 19.94 390 LEU D N 1
ATOM 13147 C CA . LEU D 1 390 ? -4.179 139.507 38.892 1.00 18.50 390 LEU D CA 1
ATOM 13148 C C . LEU D 1 390 ? -4.208 139.537 40.414 1.00 21.09 390 LEU D C 1
ATOM 13149 O O . LEU D 1 390 ? -3.200 139.880 41.045 1.00 26.15 390 LEU D O 1
ATOM 13154 N N . GLU D 1 391 ? -5.347 139.165 41.004 1.00 18.43 391 GLU D N 1
ATOM 13155 C CA . GLU D 1 391 ? -5.403 139.060 42.456 1.00 22.41 391 GLU D CA 1
ATOM 13156 C C . GLU D 1 391 ? -4.716 137.776 42.904 1.00 23.21 391 GLU D C 1
ATOM 13157 O O . GLU D 1 391 ? -4.500 136.864 42.100 1.00 24.36 391 GLU D O 1
ATOM 13163 N N . PRO D 1 392 ? -4.338 137.679 44.176 1.00 20.63 392 PRO D N 1
ATOM 13164 C CA . PRO D 1 392 ? -3.836 136.400 44.687 1.00 22.48 392 PRO D CA 1
ATOM 13165 C C . PRO D 1 392 ? -4.805 135.273 44.358 1.00 24.74 392 PRO D C 1
ATOM 13166 O O . PRO D 1 392 ? -6.016 135.378 44.589 1.00 24.84 392 PRO D O 1
ATOM 13170 N N . GLY D 1 393 ? -4.271 134.205 43.766 1.00 20.57 393 GLY D N 1
ATOM 13171 C CA . GLY D 1 393 ? -5.073 133.082 43.345 1.00 20.60 393 GLY D CA 1
ATOM 13172 C C . GLY D 1 393 ? -5.666 133.199 41.960 1.00 21.47 393 GLY D C 1
ATOM 13173 O O . GLY D 1 393 ? -6.221 132.213 41.465 1.00 21.99 393 GLY D O 1
ATOM 13174 N N . ASP D 1 394 ? -5.591 134.372 41.330 1.00 19.78 394 ASP D N 1
ATOM 13175 C CA . ASP D 1 394 ? -5.928 134.496 39.920 1.00 18.87 394 ASP D CA 1
ATOM 13176 C C . ASP D 1 394 ? -4.828 133.871 39.058 1.00 22.91 394 ASP D C 1
ATOM 13177 O O . ASP D 1 394 ? -3.675 133.724 39.478 1.00 16.45 394 ASP D O 1
ATOM 13182 N N . SER D 1 395 ? -5.194 133.516 37.831 1.00 14.53 395 SER D N 1
ATOM 13183 C CA . SER D 1 395 ? -4.255 132.946 36.880 1.00 16.96 395 SER D CA 1
ATOM 13184 C C . SER D 1 395 ? -4.421 133.627 35.528 1.00 18.73 395 SER D C 1
ATOM 13185 O O . SER D 1 395 ? -5.346 134.411 35.300 1.00 18.51 395 SER D O 1
ATOM 13188 N N . ALA D 1 396 ? -3.499 133.332 34.622 1.00 16.86 396 ALA D N 1
ATOM 13189 C CA . ALA D 1 396 ? -3.565 133.915 33.294 1.00 15.65 396 ALA D CA 1
ATOM 13190 C C . ALA D 1 396 ? -2.932 132.962 32.300 1.00 17.55 396 ALA D C 1
ATOM 13191 O O . ALA D 1 396 ? -2.010 132.213 32.634 1.00 15.15 396 ALA D O 1
ATOM 13193 N N . TYR D 1 397 ? -3.444 133.008 31.075 1.00 16.57 397 TYR D N 1
ATOM 13194 C CA . TYR D 1 397 ? -2.896 132.292 29.939 1.00 16.18 397 TYR D CA 1
ATOM 13195 C C . TYR D 1 397 ? -2.419 133.300 28.895 1.00 17.14 397 TYR D C 1
ATOM 13196 O O . TYR D 1 397 ? -3.104 134.289 28.618 1.00 17.27 397 TYR D O 1
ATOM 13205 N N . VAL D 1 398 ? -1.247 133.057 28.312 1.00 14.02 398 VAL D N 1
ATOM 13206 C CA . VAL D 1 398 ? -0.658 133.979 27.338 1.00 16.32 398 VAL D CA 1
ATOM 13207 C C . VAL D 1 398 ? -0.257 133.183 26.100 1.00 19.42 398 VAL D C 1
ATOM 13208 O O . VAL D 1 398 ? 0.459 132.183 26.215 1.00 16.76 398 VAL D O 1
ATOM 13212 N N . ILE D 1 399 ? -0.694 133.631 24.922 1.00 14.54 399 ILE D N 1
ATOM 13213 C CA . ILE D 1 399 ? -0.258 133.016 23.664 1.00 14.53 399 ILE D CA 1
ATOM 13214 C C . ILE D 1 399 ? 1.211 133.343 23.394 1.00 14.83 399 ILE D C 1
ATOM 13215 O O . ILE D 1 399 ? 1.760 134.284 23.985 1.00 16.00 399 ILE D O 1
ATOM 13220 N N . PRO D 1 400 ? 1.878 132.605 22.507 1.00 17.31 400 PRO D N 1
ATOM 13221 C CA . PRO D 1 400 ? 3.238 132.989 22.093 1.00 18.38 400 PRO D CA 1
ATOM 13222 C C . PRO D 1 400 ? 3.296 134.394 21.518 1.00 18.53 400 PRO D C 1
ATOM 13223 O O . PRO D 1 400 ? 2.348 134.878 20.900 1.00 16.24 400 PRO D O 1
ATOM 13227 N N . GLY D 1 401 ? 4.448 135.039 21.693 1.00 23.35 401 GLY D N 1
ATOM 13228 C CA . GLY D 1 401 ? 4.733 136.265 20.973 1.00 18.91 401 GLY D CA 1
ATOM 13229 C C . GLY D 1 401 ? 4.297 137.541 21.659 1.00 18.43 401 GLY D C 1
ATOM 13230 O O . GLY D 1 401 ? 4.428 138.619 21.061 1.00 26.21 401 GLY D O 1
ATOM 13231 N N . ILE D 1 402 ? 3.793 137.455 22.883 1.00 17.74 402 ILE D N 1
ATOM 13232 C CA . ILE D 1 402 ? 3.281 138.610 23.605 1.00 17.15 402 ILE D CA 1
ATOM 13233 C C . ILE D 1 402 ? 4.390 139.189 24.470 1.00 17.44 402 ILE D C 1
ATOM 13234 O O . ILE D 1 402 ? 5.059 138.457 25.205 1.00 22.23 402 ILE D O 1
ATOM 13239 N N . GLU D 1 403 ? 4.545 140.507 24.432 1.00 18.11 403 GLU D N 1
ATOM 13240 C CA . GLU D 1 403 ? 5.406 141.213 25.370 1.00 22.04 403 GLU D CA 1
ATOM 13241 C C . GLU D 1 403 ? 4.547 141.781 26.500 1.00 19.36 403 GLU D C 1
ATOM 13242 O O . GLU D 1 403 ? 3.606 142.539 26.242 1.00 21.91 403 GLU D O 1
ATOM 13248 N N . PHE D 1 404 ? 4.871 141.421 27.742 1.00 22.11 404 PHE D N 1
ATOM 13249 C CA . PHE D 1 404 ? 4.167 141.965 28.897 1.00 24.91 404 PHE D CA 1
ATOM 13250 C C . PHE D 1 404 ? 5.153 142.304 30.008 1.00 25.78 404 PHE D C 1
ATOM 13251 O O . PHE D 1 404 ? 6.267 141.776 30.077 1.00 24.89 404 PHE D O 1
ATOM 13259 N N . SER D 1 405 ? 4.720 143.213 30.876 1.00 22.54 405 SER D N 1
ATOM 13260 C CA . SER D 1 405 ? 5.443 143.550 32.086 1.00 22.72 405 SER D CA 1
ATOM 13261 C C . SER D 1 405 ? 4.584 143.168 33.282 1.00 24.43 405 SER D C 1
ATOM 13262 O O . SER D 1 405 ? 3.362 143.032 33.176 1.00 22.91 405 SER D O 1
ATOM 13265 N N . LEU D 1 406 ? 5.249 142.958 34.410 1.00 18.95 406 LEU D N 1
ATOM 13266 C CA . LEU D 1 406 ? 4.608 142.679 35.686 1.00 20.94 406 LEU D CA 1
ATOM 13267 C C . LEU D 1 406 ? 5.053 143.718 36.700 1.00 21.49 406 LEU D C 1
ATOM 13268 O O . LEU D 1 406 ? 6.221 144.114 36.721 1.00 26.85 406 LEU D O 1
ATOM 13273 N N . SER D 1 407 ? 4.127 144.150 37.548 1.00 23.88 407 SER D N 1
ATOM 13274 C CA . SER D 1 407 ? 4.473 145.092 38.599 1.00 24.95 407 SER D CA 1
ATOM 13275 C C . SER D 1 407 ? 3.587 144.826 39.805 1.00 23.98 407 SER D C 1
ATOM 13276 O O . SER D 1 407 ? 2.509 144.237 39.690 1.00 26.85 407 SER D O 1
ATOM 13279 N N . ALA D 1 408 ? 4.065 145.257 40.970 1.00 27.65 408 ALA D N 1
ATOM 13280 C CA . ALA D 1 408 ? 3.315 145.105 42.208 1.00 27.12 408 ALA D CA 1
ATOM 13281 C C . ALA D 1 408 ? 3.729 146.198 43.180 1.00 28.50 408 ALA D C 1
ATOM 13282 O O . ALA D 1 408 ? 4.870 146.669 43.158 1.00 28.70 408 ALA D O 1
ATOM 13284 N N . GLU D 1 409 ? 2.786 146.588 44.044 1.00 31.42 409 GLU D N 1
ATOM 13285 C CA . GLU D 1 409 ? 3.040 147.661 45.001 1.00 28.47 409 GLU D CA 1
ATOM 13286 C C . GLU D 1 409 ? 3.995 147.237 46.109 1.00 34.56 409 GLU D C 1
ATOM 13287 O O . GLU D 1 409 ? 4.626 148.098 46.732 1.00 32.21 409 GLU D O 1
ATOM 13289 N N . LYS D 1 410 ? 4.096 145.941 46.380 1.00 34.37 410 LYS D N 1
ATOM 13290 C CA . LYS D 1 410 ? 5.064 145.361 47.298 1.00 38.52 410 LYS D CA 1
ATOM 13291 C C . LYS D 1 410 ? 5.521 144.051 46.681 1.00 35.08 410 LYS D C 1
ATOM 13292 O O . LYS D 1 410 ? 4.803 143.470 45.862 1.00 36.18 410 LYS D O 1
ATOM 13296 N N . PRO D 1 411 ? 6.715 143.572 47.030 1.00 35.64 411 PRO D N 1
ATOM 13297 C CA . PRO D 1 411 ? 7.189 142.305 46.454 1.00 35.03 411 PRO D CA 1
ATOM 13298 C C . PRO D 1 411 ? 6.166 141.191 46.634 1.00 32.78 411 PRO D C 1
ATOM 13299 O O . PRO D 1 411 ? 5.622 140.991 47.719 1.00 26.74 411 PRO D O 1
ATOM 13303 N N . THR D 1 412 ? 5.875 140.488 45.544 1.00 27.93 412 THR D N 1
ATOM 13304 C CA . THR D 1 412 ? 4.899 139.409 45.587 1.00 31.76 412 THR D CA 1
ATOM 13305 C C . THR D 1 412 ? 5.292 138.372 44.548 1.00 32.28 412 THR D C 1
ATOM 13306 O O . THR D 1 412 ? 5.984 138.670 43.568 1.00 35.89 412 THR D O 1
ATOM 13310 N N . GLU D 1 413 ? 4.839 137.148 44.774 1.00 22.49 413 GLU D N 1
ATOM 13311 C CA . GLU D 1 413 ? 5.354 135.987 44.069 1.00 21.21 413 GLU D CA 1
ATOM 13312 C C . GLU D 1 413 ? 4.325 135.455 43.083 1.00 20.82 413 GLU D C 1
ATOM 13313 O O . GLU D 1 413 ? 3.127 135.400 43.374 1.00 23.42 413 GLU D O 1
ATOM 13319 N N . LEU D 1 414 ? 4.812 135.061 41.918 1.00 20.59 414 LEU D N 1
ATOM 13320 C CA . LEU D 1 414 ? 3.985 134.525 40.859 1.00 20.23 414 LEU D CA 1
ATOM 13321 C C . LEU D 1 414 ? 4.651 133.253 40.354 1.00 23.40 414 LEU D C 1
ATOM 13322 O O . LEU D 1 414 ? 5.883 133.166 40.315 1.00 26.82 414 LEU D O 1
ATOM 13327 N N . LEU D 1 415 ? 3.841 132.256 40.019 1.00 19.43 415 LEU D N 1
ATOM 13328 C CA . LEU D 1 415 ? 4.325 131.007 39.451 1.00 19.05 415 LEU D CA 1
ATOM 13329 C C . LEU D 1 415 ? 4.145 131.077 37.940 1.00 18.92 415 LEU D C 1
ATOM 13330 O O . LEU D 1 415 ? 3.079 131.469 37.462 1.00 19.79 415 LEU D O 1
ATOM 13335 N N . MET D 1 416 ? 5.181 130.705 37.190 1.00 18.88 416 MET D N 1
ATOM 13336 C CA . MET D 1 416 ? 5.154 130.805 35.736 1.00 18.83 416 MET D CA 1
ATOM 13337 C C . MET D 1 416 ? 5.573 129.479 35.116 1.00 18.47 416 MET D C 1
ATOM 13338 O O . MET D 1 416 ? 6.622 128.937 35.468 1.00 18.48 416 MET D O 1
ATOM 13343 N N . LEU D 1 417 ? 4.762 128.967 34.189 1.00 18.19 417 LEU D N 1
ATOM 13344 C CA . LEU D 1 417 ? 5.108 127.775 33.420 1.00 17.89 417 LEU D CA 1
ATOM 13345 C C . LEU D 1 417 ? 4.981 128.112 31.944 1.00 17.95 417 LEU D C 1
ATOM 13346 O O . LEU D 1 417 ? 3.895 128.470 31.477 1.00 17.91 417 LEU D O 1
ATOM 13351 N N . ARG D 1 418 ? 6.088 128.006 31.216 1.00 20.09 418 ARG D N 1
ATOM 13352 C CA . ARG D 1 418 ? 6.127 128.289 29.792 1.00 18.22 418 ARG D CA 1
ATOM 13353 C C . ARG D 1 418 ? 6.414 126.982 29.071 1.00 17.92 418 ARG D C 1
ATOM 13354 O O . ARG D 1 418 ? 7.322 126.249 29.465 1.00 17.87 418 ARG D O 1
ATOM 13362 N N . ILE D 1 419 ? 5.627 126.668 28.046 1.00 17.75 419 ILE D N 1
ATOM 13363 C CA . ILE D 1 419 ? 5.773 125.399 27.341 1.00 17.47 419 ILE D CA 1
ATOM 13364 C C . ILE D 1 419 ? 5.796 125.639 25.842 1.00 17.65 419 ILE D C 1
ATOM 13365 O O . ILE D 1 419 ? 5.231 126.614 25.338 1.00 17.87 419 ILE D O 1
ATOM 13370 N N . GLY D 1 420 ? 6.437 124.720 25.129 1.00 17.58 420 GLY D N 1
ATOM 13371 C CA . GLY D 1 420 ? 6.397 124.770 23.682 1.00 17.73 420 GLY D CA 1
ATOM 13372 C C . GLY D 1 420 ? 5.019 124.380 23.179 1.00 20.86 420 GLY D C 1
ATOM 13373 O O . GLY D 1 420 ? 4.350 123.512 23.746 1.00 21.51 420 GLY D O 1
ATOM 13374 N N . GLY D 1 421 ? 4.583 125.045 22.114 1.00 19.44 421 GLY D N 1
ATOM 13375 C CA . GLY D 1 421 ? 3.367 124.681 21.419 1.00 17.89 421 GLY D CA 1
ATOM 13376 C C . GLY D 1 421 ? 3.649 123.838 20.191 1.00 18.88 421 GLY D C 1
ATOM 13377 O O . GLY D 1 421 ? 4.729 123.258 20.031 1.00 19.94 421 GLY D O 1
ATOM 13378 N N . SER D 1 422 ? 2.658 123.782 19.297 1.00 17.71 422 SER D N 1
ATOM 13379 C CA . SER D 1 422 ? 2.810 123.030 18.060 1.00 17.37 422 SER D CA 1
ATOM 13380 C C . SER D 1 422 ? 3.803 123.676 17.102 1.00 18.40 422 SER D C 1
ATOM 13381 O O . SER D 1 422 ? 4.288 122.997 16.192 1.00 23.05 422 SER D O 1
ATOM 13384 N N . ALA D 1 423 ? 4.111 124.967 17.275 1.00 19.14 423 ALA D N 1
ATOM 13385 C CA . ALA D 1 423 ? 5.166 125.617 16.492 1.00 25.71 423 ALA D CA 1
ATOM 13386 C C . ALA D 1 423 ? 6.509 125.223 17.105 1.00 19.88 423 ALA D C 1
ATOM 13387 O O . ALA D 1 423 ? 7.087 125.919 17.944 1.00 20.32 423 ALA D O 1
ATOM 13389 N N . THR D 1 424 ? 6.982 124.049 16.690 1.00 18.93 424 THR D N 1
ATOM 13390 C CA . THR D 1 424 ? 8.238 123.469 17.121 1.00 19.02 424 THR D CA 1
ATOM 13391 C C . THR D 1 424 ? 9.390 124.200 16.443 1.00 19.47 424 THR D C 1
ATOM 13392 O O . THR D 1 424 ? 9.175 124.984 15.518 1.00 21.49 424 THR D O 1
ATOM 13396 N N . PRO D 1 425 ? 10.634 123.959 16.870 1.00 21.41 425 PRO D N 1
ATOM 13397 C CA . PRO D 1 425 ? 11.755 124.545 16.126 1.00 20.29 425 PRO D CA 1
ATOM 13398 C C . PRO D 1 425 ? 11.682 124.244 14.638 1.00 24.23 425 PRO D C 1
ATOM 13399 O O . PRO D 1 425 ? 11.937 125.140 13.824 1.00 22.34 425 PRO D O 1
ATOM 13403 N N . ASP D 1 426 ? 11.300 123.017 14.261 1.00 25.52 426 ASP D N 1
ATOM 13404 C CA . ASP D 1 426 ? 11.223 122.680 12.840 1.00 29.66 426 ASP D CA 1
ATOM 13405 C C . ASP D 1 426 ? 10.149 123.502 12.144 1.00 22.63 426 ASP D C 1
ATOM 13406 O O . ASP D 1 426 ? 10.320 123.906 10.990 1.00 21.94 426 ASP D O 1
ATOM 13411 N N . VAL D 1 427 ? 9.026 123.752 12.823 1.00 20.13 427 VAL D N 1
ATOM 13412 C CA . VAL D 1 427 ? 8.023 124.651 12.255 1.00 25.01 427 VAL D CA 1
ATOM 13413 C C . VAL D 1 427 ? 8.614 126.044 12.071 1.00 23.30 427 VAL D C 1
ATOM 13414 O O . VAL D 1 427 ? 8.407 126.697 11.042 1.00 21.41 427 VAL D O 1
ATOM 13418 N N . ARG D 1 428 ? 9.349 126.524 13.076 1.00 21.42 428 ARG D N 1
ATOM 13419 C CA . ARG D 1 428 ? 9.885 127.881 13.021 1.00 21.63 428 ARG D CA 1
ATOM 13420 C C . ARG D 1 428 ? 10.962 128.014 11.947 1.00 22.30 428 ARG D C 1
ATOM 13421 O O . ARG D 1 428 ? 11.045 129.050 11.282 1.00 22.89 428 ARG D O 1
ATOM 13429 N N . PHE D 1 429 ? 11.792 126.980 11.755 1.00 23.46 429 PHE D N 1
ATOM 13430 C CA . PHE D 1 429 ? 12.722 126.994 10.617 1.00 22.91 429 PHE D CA 1
ATOM 13431 C C . PHE D 1 429 ? 11.961 127.069 9.300 1.00 23.14 429 PHE D C 1
ATOM 13432 O O . PHE D 1 429 ? 12.372 127.774 8.365 1.00 23.85 429 PHE D O 1
ATOM 13440 N N . ALA D 1 430 ? 10.876 126.305 9.192 1.00 22.58 430 ALA D N 1
ATOM 13441 C CA . ALA D 1 430 ? 10.079 126.315 7.970 1.00 22.77 430 ALA D CA 1
ATOM 13442 C C . ALA D 1 430 ? 9.476 127.692 7.720 1.00 23.15 430 ALA D C 1
ATOM 13443 O O . ALA D 1 430 ? 9.478 128.178 6.584 1.00 24.75 430 ALA D O 1
ATOM 13445 N N . LEU D 1 431 ? 8.936 128.327 8.769 1.00 22.86 431 LEU D N 1
ATOM 13446 C CA . LEU D 1 431 ? 8.433 129.690 8.624 1.00 23.27 431 LEU D CA 1
ATOM 13447 C C . LEU D 1 431 ? 9.533 130.633 8.156 1.00 24.10 431 LEU D C 1
ATOM 13448 O O . LEU D 1 431 ? 9.284 131.533 7.346 1.00 24.68 431 LEU D O 1
ATOM 13453 N N . GLY D 1 432 ? 10.754 130.446 8.662 1.00 24.21 432 GLY D N 1
ATOM 13454 C CA . GLY D 1 432 ? 11.850 131.300 8.250 1.00 25.02 432 GLY D CA 1
ATOM 13455 C C . GLY D 1 432 ? 12.270 131.080 6.810 1.00 30.07 432 GLY D C 1
ATOM 13456 O O . GLY D 1 432 ? 12.764 132.003 6.159 1.00 33.10 432 GLY D O 1
ATOM 13457 N N . ALA D 1 433 ? 12.088 129.861 6.293 1.00 26.19 433 ALA D N 1
ATOM 13458 C CA . ALA D 1 433 ? 12.453 129.570 4.910 1.00 27.15 433 ALA D CA 1
ATOM 13459 C C . ALA D 1 433 ? 11.386 130.002 3.914 1.00 36.48 433 ALA D C 1
ATOM 13460 O O . ALA D 1 433 ? 11.689 130.125 2.724 1.00 38.82 433 ALA D O 1
ATOM 13462 N N . MET D 1 434 ? 10.156 130.231 4.369 1.00 31.35 434 MET D N 1
ATOM 13463 C CA . MET D 1 434 ? 9.072 130.597 3.466 1.00 36.39 434 MET D CA 1
ATOM 13464 C C . MET D 1 434 ? 9.384 131.899 2.734 1.00 38.86 434 MET D C 1
ATOM 13465 O O . MET D 1 434 ? 9.937 132.830 3.329 1.00 42.77 434 MET D O 1
ATOM 13470 N N . PRO D 1 435 ? 9.022 132.011 1.455 1.00 44.91 435 PRO D N 1
ATOM 13471 C CA . PRO D 1 435 ? 9.164 133.298 0.767 1.00 52.60 435 PRO D CA 1
ATOM 13472 C C . PRO D 1 435 ? 8.348 134.379 1.460 1.00 56.92 435 PRO D C 1
ATOM 13473 O O . PRO D 1 435 ? 7.330 134.108 2.103 1.00 54.48 435 PRO D O 1
ATOM 13477 N N . ASP D 1 436 ? 8.825 135.615 1.340 1.00 59.07 436 ASP D N 1
ATOM 13478 C CA . ASP D 1 436 ? 8.182 136.727 2.025 1.00 61.33 436 ASP D CA 1
ATOM 13479 C C . ASP D 1 436 ? 6.782 136.958 1.470 1.00 56.27 436 ASP D C 1
ATOM 13480 O O . ASP D 1 436 ? 6.559 136.903 0.256 1.00 53.82 436 ASP D O 1
ATOM 13482 N N . GLY D 1 437 ? 5.832 137.199 2.376 1.00 45.19 437 GLY D N 1
ATOM 13483 C CA . GLY D 1 437 ? 4.463 137.491 2.011 1.00 42.29 437 GLY D CA 1
ATOM 13484 C C . GLY D 1 437 ? 3.530 136.301 1.969 1.00 41.11 437 GLY D C 1
ATOM 13485 O O . GLY D 1 437 ? 2.341 136.478 1.672 1.00 44.88 437 GLY D O 1
ATOM 13486 N N . ALA D 1 438 ? 4.020 135.096 2.257 1.00 39.05 438 ALA D N 1
ATOM 13487 C CA . ALA D 1 438 ? 3.216 133.888 2.141 1.00 35.78 438 ALA D CA 1
ATOM 13488 C C . ALA D 1 438 ? 2.610 133.432 3.460 1.00 34.35 438 ALA D C 1
ATOM 13489 O O . ALA D 1 438 ? 1.823 132.478 3.461 1.00 34.09 438 ALA D O 1
ATOM 13491 N N . ILE D 1 439 ? 2.948 134.080 4.577 1.00 36.98 439 ILE D N 1
ATOM 13492 C CA . ILE D 1 439 ? 2.397 133.653 5.861 1.00 38.81 439 ILE D CA 1
ATOM 13493 C C . ILE D 1 439 ? 0.905 133.950 5.941 1.00 35.29 439 ILE D C 1
ATOM 13494 O O . ILE D 1 439 ? 0.151 133.203 6.578 1.00 36.23 439 ILE D O 1
ATOM 13499 N N . GLY D 1 440 ? 0.445 135.022 5.292 1.00 32.29 440 GLY D N 1
ATOM 13500 C CA . GLY D 1 440 ? -0.991 135.255 5.208 1.00 32.84 440 GLY D CA 1
ATOM 13501 C C . GLY D 1 440 ? -1.733 134.077 4.601 1.00 29.89 440 GLY D C 1
ATOM 13502 O O . GLY D 1 440 ? -2.745 133.621 5.140 1.00 26.81 440 GLY D O 1
ATOM 13503 N N . ARG D 1 441 ? -1.223 133.558 3.477 1.00 26.04 441 ARG D N 1
ATOM 13504 C CA . ARG D 1 441 ? -1.829 132.399 2.822 1.00 26.96 441 ARG D CA 1
ATOM 13505 C C . ARG D 1 441 ? -1.711 131.144 3.674 1.00 24.51 441 ARG D C 1
ATOM 13506 O O . ARG D 1 441 ? -2.587 130.269 3.630 1.00 24.27 441 ARG D O 1
ATOM 13514 N N . TYR D 1 442 ? -0.603 131.006 4.403 1.00 23.21 442 TYR D N 1
ATOM 13515 C CA . TYR D 1 442 ? -0.431 129.844 5.263 1.00 22.46 442 TYR D CA 1
ATOM 13516 C C . TYR D 1 442 ? -1.478 129.837 6.371 1.00 24.83 442 TYR D C 1
ATOM 13517 O O . TYR D 1 442 ? -2.056 128.792 6.694 1.00 21.27 442 TYR D O 1
ATOM 13526 N N . ILE D 1 443 ? -1.751 131.007 6.945 1.00 22.11 443 ILE D N 1
ATOM 13527 C CA . ILE D 1 443 ? -2.775 131.112 7.978 1.00 21.83 443 ILE D CA 1
ATOM 13528 C C . ILE D 1 443 ? -4.164 130.888 7.395 1.00 21.56 443 ILE D C 1
ATOM 13529 O O . ILE D 1 443 ? -5.011 130.222 8.008 1.00 20.99 443 ILE D O 1
ATOM 13534 N N . ALA D 1 444 ? -4.427 131.434 6.213 1.00 22.13 444 ALA D N 1
ATOM 13535 C CA . ALA D 1 444 ? -5.751 131.293 5.604 1.00 33.99 444 ALA D CA 1
ATOM 13536 C C . ALA D 1 444 ? -5.610 131.347 4.089 1.00 32.67 444 ALA D C 1
ATOM 13537 O O . ALA D 1 444 ? -5.374 132.420 3.527 1.00 29.05 444 ALA D O 1
ATOM 13539 N N . GLU D 1 445 ? -5.738 130.192 3.438 1.00 22.41 445 GLU D N 1
ATOM 13540 C CA . GLU D 1 445 ? -5.660 130.156 1.986 1.00 25.11 445 GLU D CA 1
ATOM 13541 C C . GLU D 1 445 ? -6.796 130.970 1.382 1.00 30.31 445 GLU D C 1
ATOM 13542 O O . GLU D 1 445 ? -7.954 130.837 1.781 1.00 34.86 445 GLU D O 1
ATOM 13548 N N . ASP D 1 446 ? -6.457 131.814 0.412 1.00 30.36 446 ASP D N 1
ATOM 13549 C CA . ASP D 1 446 ? -7.405 132.776 -0.132 1.00 33.75 446 ASP D CA 1
ATOM 13550 C C . ASP D 1 446 ? -7.546 132.704 -1.648 1.00 37.49 446 ASP D C 1
ATOM 13551 O O . ASP D 1 446 ? -8.120 133.623 -2.245 1.00 43.28 446 ASP D O 1
ATOM 13556 N N . ARG D 1 447 ? -7.037 131.660 -2.295 1.00 30.92 447 ARG D N 1
ATOM 13557 C CA . ARG D 1 447 ? -7.081 131.646 -3.750 1.00 28.07 447 ARG D CA 1
ATOM 13558 C C . ARG D 1 447 ? -6.937 130.225 -4.270 1.00 29.55 447 ARG D C 1
ATOM 13559 O O . ARG D 1 447 ? -6.379 129.356 -3.596 1.00 28.15 447 ARG D O 1
ATOM 13567 N N . LEU D 1 448 ? -7.469 130.005 -5.468 1.00 30.88 448 LEU D N 1
ATOM 13568 C CA . LEU D 1 448 ? -7.191 128.790 -6.222 1.00 26.23 448 LEU D CA 1
ATOM 13569 C C . LEU D 1 448 ? -5.690 128.691 -6.476 1.00 28.46 448 LEU D C 1
ATOM 13570 O O . LEU D 1 448 ? -4.988 129.703 -6.541 1.00 28.94 448 LEU D O 1
ATOM 13575 N N . TRP D 1 449 ? -5.182 127.459 -6.614 1.00 26.50 449 TRP D N 1
ATOM 13576 C CA . TRP D 1 449 ? -3.729 127.310 -6.706 1.00 27.84 449 TRP D CA 1
ATOM 13577 C C . TRP D 1 449 ? -3.165 127.786 -8.041 1.00 32.37 449 TRP D C 1
ATOM 13578 O O . TRP D 1 449 ? -1.946 127.939 -8.151 1.00 27.36 449 TRP D O 1
ATOM 13589 N N . TYR D 1 450 ? -4.011 128.054 -9.033 1.00 27.44 450 TYR D N 1
ATOM 13590 C CA . TYR D 1 450 ? -3.552 128.576 -10.316 1.00 30.95 450 TYR D CA 1
ATOM 13591 C C . TYR D 1 450 ? -4.532 129.648 -10.802 1.00 39.55 450 TYR D C 1
ATOM 13592 O O . TYR D 1 450 ? -5.609 129.814 -10.226 1.00 28.55 450 TYR D O 1
#

Sequence (1772 aa):
SDAARAARAAALLRAAANDLKRNDRAAEADLGLPPGSFGDYVSGRLPITWDLISRAAQAWPLNERDLLPIHNDTPQGLRMMRVKESEASSRIIERGGGPYYEYRDTAMSRQASYRPEWISMLRVVEDDDPDNPLVEWNKGHLLYQFTYFVGPVNYYFRSGGRSHCVPMNTGDSVWGLPFAPHSFTARSADEPAYILALTYGGELTGDAQRELATFGRAVTSSLALTPGDHGAMLRSVMAARLTTVTELADRSGLKTDRVAALCRTPARAEWPELSALAEALGVSVRELLVPHTTTEADVRIQPGRTASRWSYPGPDAPAYRFTQLAGDPLHPHTTSLAVDVLTARPDAPLPPTYQHQYLYVLGEQPVSVRWRYNGEQYDGRLEPGDSAYVIPGIEFSLSAEKPTELLMLRIGGSATPDVRFALGAMPDGAIGRYIAEDRLWYSDAARAARAAALLRAAANDLKRNDRAAEADLGLPPGSFGDYVSGRLPITWDLISRAAQAWPLNERDLLPIHNDTPQGLRMMRVKESEASSRIIERGGGPYYEYRDTAMSRQASYRPEWISMLRVVEDDDPDNPLVEWNKGHLLYQFTYFVGPVNYYFRSGGRSHCVPMNTGDSVWGLPFAPHSFTARSADEPAYILALTYGGELTGDAQRELATFGRAVTSSLALTPGDHGAMLRSVMAARLTTVTELADRSGLKTDRVAALCRTPARAEWPELSALAEALGVSVRELLVPHTTTEADVRIQPGRTASRWSYPGPDAPAYRFTQLAGDPLHPHTTSLAVDVLTARPDAPLPPTYQHQYLYVLGEQPVSVRWRYNGEQYDGRLEPGDSAYVIPGIEFSLSAEKPTELLMLRIGGSATPDVRFALGAMPDGAIGRYIAEDRLWYDALGSDAARAARAAALLRAAANDLKRNDRAAEADLGLPPGSFGDYVSGRLPITWDLISRAAQAWPLNERDLLPIHNDTPQGLRMMRVKESEASSRIIERGGGPYYEYRDTAMSRQASYRPEWISMLRVVEDDDPDNPLVEWNKGHLLYQFTYFVGPVNYYFRSGGRSHCVPMNTGDSVWGLPFAPHSFTARSADEPAYILALTYGGELTGDAQRELATFGRAVTSSLALTPGDHGAMLRSVMAARLTTVTELADRSGLKTDRVAALCRTPARAEWPELSALAEALGVSVRELLVPHTTTEADVRIQPGRTASRWSYPGPDAPAYRFTQLAGDPLHPHTTSLAVDVLTARPDAPLPPTYQHQYLYVLGEQPVSVRWRYNGEQYDGRLEPGDSAYVIPGIEFSLSAEKPTELLMLRIGGSATPDVRFALGAMPDGAIGRYIAEDRLWYSDAARAARAAALLRAAANDLKRNDRAAEADLGLPPGSFGDYVSGRLPITWDLISRAAQAWPLNERDLLPIHNDTPQGLRMMRVKESEASSRIIERGGGPYYEYRDTAMSRQASYRPEWISMLRVVEDDDPDNPLVEWNKGHLLYQFTYFVGPVNYYFRSGGRSHCVPMNTGDSVWGLPFAPHSFTARSADEPAYILALTYGGELTGDAQRELATFGRAVTSSLALTPGDHGAMLRSVMAARLTTVTELADRSGLKTDRVAALCRTPARAEWPELSALAEALGVSVRELLVPHTTTEADVRIQPGRTASRWSYPGPDAPAYRFTQLAGDPLHPHTTSLAVDVLTARPDAPLPPTYQHQYLYVLGEQPVSVRWRYNGEQYDGRLEPGDSAYVIPGIEFSLSAEKPTELLMLRIGGSATPDVRFALGAMPDGAIGRYIAEDRLWY

B-factor: mean 25.62, std 10.21, range [8.52, 83.36]

Solvent-accessible surface area: 59606 Å² total; per-residue (Å²): 104,101,81,50,53,60,61,30,15,6,10,17,2,17,18,12,0,3,20,0,14,18,30,27,136,19,0,6,84,52,5,60,14,80,126,50,11,0,29,34,31,28,87,48,173,53,101,39,69,70,84,5,7,33,85,0,2,102,53,2,24,3,5,23,5,49,2,15,9,9,11,34,30,0,97,80,0,4,71,30,31,96,50,94,86,7,85,91,23,45,28,107,9,104,16,60,81,14,67,0,10,26,2,55,12,1,0,16,0,47,1,12,37,0,28,0,2,33,9,15,11,68,31,58,2,176,70,62,62,33,108,15,122,84,10,52,37,13,80,0,11,23,9,3,14,0,1,5,0,22,4,8,0,0,10,0,9,88,31,90,88,46,32,54,21,10,17,0,57,84,17,13,0,3,0,7,12,1,10,7,34,15,0,8,0,2,58,29,87,136,95,97,10,44,0,0,3,0,4,4,1,28,51,4,34,16,27,3,13,16,16,0,12,6,0,21,127,68,10,0,52,75,6,33,12,75,35,9,35,16,1,13,1,10,120,14,4,16,21,0,34,0,17,15,48,67,25,2,4,97,114,17,69,29,91,58,118,83,0,31,31,7,12,180,42,80,65,92,5,101,30,102,33,5,46,29,1,3,132,26,3,26,3,10,20,11,8,4,6,3,8,71,47,17,24,66,19,24,5,37,12,13,13,10,74,21,6,15,29,3,3,28,75,16,20,103,67,15,6,0,23,0,11,55,6,2,21,9,20,15,30,15,26,8,6,3,1,8,0,32,0,48,17,77,39,71,98,8,64,2,45,66,5,13,0,2,3,0,0,15,2,38,15,109,66,34,0,28,0,91,18,41,16,85,84,103,165,56,112,21,118,0,63,52,16,2,0,0,0,0,1,3,16,5,82,3,6,0,4,6,161,67,88,8,52,0,0,0,0,0,1,20,14,29,4,23,6,53,2,15,3,12,3,25,16,17,35,154,68,5,24,25,22,5,20,44,18,92,94,40,2,58,101,102,80,47,68,56,58,32,13,4,8,17,2,22,15,12,0,3,18,0,14,20,27,23,138,18,0,8,79,54,2,59,14,80,125,44,8,0,28,57,30,29,85,47,68,69,105,39,66,76,84,2,6,30,86,0,0,122,51,2,25,2,5,15,4,47,3,15,10,9,25,42,28,0,95,80,0,3,67,32,30,95,48,68,90,7,86,91,23,48,26,105,7,102,14,59,80,16,66,0,10,27,2,55,13,1,0,15,1,50,2,12,38,0,26,0,1,31,9,21,10,63,30,55,1,150,70,61,64,34,109,14,123,81,12,50,66,13,92,0,14,26,10,1,14,0,2,4,0,23,10,11,0,0,22,0,41,107,54,84,68,44,23,50,18,27,25,3,83,85,15,20,0,6,2,17,31,1,9,40,43,18,0,6,0,2,66,32,84,139,94,97,8,42,0,0,2,0,4,2,5,30,42,1,38,17,27,3,15,17,14,0,9,6,0,25,156,64,9,0,52,71,6,32,12,84,23,19,34,14,0,11,3,10,116,14,4,14,22,0,35,0,17,25,46,76,31,3,3,107,96,14,70,26,66,61,78,87,0,15,41,6,12,186,45,81,62,90,5,104,32,97,34,6,42,28,1,3,144,13,6,26,2,9,17,17,14,4,7,0,4,95,28,46,76,42,1,56,6,31,27,14,20,9,134,29,6,16,26,7,3,32,71,16,19,98,62,18,6,0,22,0,9,53,7,2,20,9,14,7,12,14,30,8,7,6,1,6,0,27,0,51,27,73,51,52,86,19,62,2,38,65,4,12,0,1,2,0,0,15,2,39,12,111,62,49,0,47,2,87,11,108,14,101,60,102,90,52,92,25,139,0,63,49,17,2,0,0,0,0,1,3,18,4,71,2,5,0,6,8,130,39,93,5,52,0,0,0,0,0,2,21,20,31,7,54,11,54,1,14,4,17,3,27,18,24,37,156,61,4,28,36,21,6,20,41,16,95,100,41,2,58,92,75,156,45,19,74,59,45,47,61,59,20,13,10,9,19,3,22,25,13,0,6,29,0,16,16,35,49,95,17,0,12,79,55,6,53,16,84,130,46,10,0,23,33,31,36,85,51,188,63,100,45,64,70,87,2,8,30,96,0,3,106,52,2,24,2,4,21,5,47,3,12,8,15,10,22,28,0,61,79,0,4,68,28,32,94,50,163,84,7,83,92,23,50,29,99,10,105,16,59,82,15,67,0,10,24,3,55,13,1,0,15,0,46,4,15,36,0,25,0,1,38,9,20,11,62,30,57,2,129,68,64,63,41,110,12,123,80,9,52,40,13,100,0,8,24,8,7,3,0,2,4,0,22,7,10,0,0,0,0,13,69,26,80,70,168,28,47,23,49,58,2,77,86,15,20,0,0,0,0,8,3,8,2,27,9,0,11,0,2,68,28,86,136,96,98,8,40,0,0,9,0,6,2,3,22,47,2,42,16,29,2,15,13,20,0,12,6,1,22,53,72,12,0,57,75,5,32,12,79,24,25,33,32,1,9,4,10,118,10,5,12,20,1,29,1,6,42,39,66,15,0,0,11,24,7,12,21,114,20,109,86,0,21,36,8,7,180,45,80,65,92,5,104,30,102,33,6,46,22,0,3,73,7,2,28,14,21,16,20,8,3,6,6,6,79,54,48,20,137,34,27,6,92,43,31,66,7,230,110,10,42,138,21,34,24,78,20,108,142,86,40,5,0,51,0,5,64,7,2,21,9,9,26,26,13,25,8,5,5,2,6,0,52,0,62,21,55,36,55,104,15,64,2,45,68,5,12,0,1,2,0,0,13,1,32,15,152,44,43,0,46,2,92,11,113,18,97,65,95,94,47,90,24,133,0,58,47,17,2,0,0,0,0,1,2,17,4,70,1,2,0,6,5,151,115,86,4,60,0,0,0,0,0,1,21,23,39,6,41,9,39,2,13,1,1,4,28,22,17,61,111,65,9,22,21,23,5,21,34,23,91,95,48,1,60,98,102,82,48,55,62,61,28,13,9,11,18,2,22,23,14,0,4,27,0,15,18,33,50,71,18,0,16,80,52,6,56,19,89,129,46,9,0,14,38,32,33,65,54,163,71,100,42,64,70,84,2,8,31,100,0,1,121,51,2,24,3,5,20,5,46,4,14,10,13,22,41,28,1,100,79,0,4,69,30,33,94,52,71,91,7,85,91,23,46,29,99,7,110,16,63,81,12,74,0,10,26,3,54,12,1,0,15,0,48,3,14,35,0,25,0,1,36,8,20,10,61,26,58,3,179,69,65,64,31,110,18,120,78,9,51,35,14,89,0,8,22,8,7,3,0,2,5,0,22,8,10,0,0,0,0,11,86,29,86,91,64,30,57,24,49,60,2,82,85,16,19,0,0,0,0,6,2,9,2,31,9,0,10,0,2,70,29,83,140,93,98,8,42,0,0,8,0,4,2,1,29,39,1,42,16,27,4,14,13,21,0,14,5,0,18,84,64,10,0,51,75,5,32,9,80,22,23,32,34,1,9,2,10,117,12,4,13,19,0,27,2,7,29,40,62,15,0,0,5,16,7,11,19,95,21,104,90,0,27,30,7,12,178,44,81,64,96,5,100,31,104,32,7,44,21,0,2,71,7,2,35,11,20,19,10,9,2,5,6,12,82,52,57,23,143,22,24,6,95,42,26,59,22,121,98,13,49,80,19,14,18,68,11,92,145,52,63,13,0,94,0,23,89,7,2,23,9,12,22,25,12,26,9,5,6,2,6,0,56,0,69,20,68,67,57,102,10,67,1,48,68,5,10,0,2,1,0,0,14,2,34,14,157,69,35,0,46,2,91,13,114,14,101,65,101,88,52,96,22,130,0,62,50,15,2,0,0,0,0,0,2,19,3,74,1,6,0,9,8,98,91,96,7,55,0,0,0,0,0,1,19,21,32,6,39,5,47,1,11,2,7,5,23,17,15,37,113,60,8,19,18,17,4,23,38,21,95,97,47,1,62

Nearest PDB structures (foldseek):
  6b9r-assembly1_D  TM=1.000E+00  e=3.393E-90  Streptomyces albus
  6b9t-assembly1_B  TM=9.425E-01  e=1.060E-49  Nitrosopumilus maritimus SCM1
  6b9s-assembly3_F  TM=9.185E-01  e=4.852E-42  Nitrosopumilus maritimus SCM1
  1zz8-assembly2_C  TM=8.195E-01  e=4.632E-13  Streptomyces wedmorensis
  1ipj-assembly1_C  TM=4.852E-01  e=1.094E-11  Glycine max

Radius of gyration: 41.55 Å; Cα contacts (8 Å, |Δi|>4): 4247; chains: 4; bounding box: 107×67×132 Å

Foldseek 3Di:
DVVVQQQQLLLLVLVVCLVVVHDQQNVCVLQVHDPPCNVCSSVVVDGCDPVSLVSCVVSDVDHSVSRGDWDFPPVQQKDKDAPVQQVVQWDFDDDPPGTAKIWTFADDTSQFFKGKIKIFGPAEDQDQDQVPPSWDKDQFAAWKKKKFWAAFKWKWWAFPHDIGIDTAHHQKMKIFHGRIMITMHHNDPPDTTIMTTITGHPPCDDPVVVVVVVVDDVVNVVPDDDFLQLLCLLVVLCVVQVHDLVQLCVQLVHDSVVSVVSNPGSHHDDPSSLCSSQVSSVHPSVSSHGHHWPDDSRMWIDHSVPFDWAFPPHDVDGQKIWTWHDDIRVFVQKTKIKIWGAAQDQPGKDAFAQWKKKKAWAWQWKKKKWKHDPHDIDIDIHHHGMMMIGHGPIIMGIHTPHIGIMIMITGHGPCDPVNVVVVVPDDPPVVVCVSGNDDNPD/DVQVQQQLLLLLLLVVCLVVVHPQQNCCVLQVHPPPCNVCSSVVVDGCDPSSLVSCVVSDVDHSVSRGDWDDPPVQQKDWFALVQQVVQWDWDDDPPGTAKIWGFADDDSQFFKGKIKIFGPAEDQDQPQVPVSWDKDQFAQWKKKKFWAAFKWKWWDDPNDIHIDTAHHQKMFIDHGRTMITMHHHDPPDTTIMTIITGHAPCDDPNVVVLVVVDVVVVVVPDDDFLQLLCLLVVLCVVQVHDLVQLCVQLVHDSVVSVVSNVGSDHDDPSSLCSSQVSSVHDSVSSHGFHWDCPPVLRIGHRVPFDKAFPPHPVDGQKIWTFHGDTRVFVQKTKIKIWGAAADFPRKDFFAQWKKKKAWQWQFKKKKWKHDPRDIDIDIGHHGMMMIGHGPIIMGIHTPHTTIMIMITHHGPCDPVNVVVVVPDDPPVVVCVSGNDDNPD/DVVVQVVVQQQQLLLLLLVLCLVVVHDQVNVCVLLVHDRPVSVCCSVVVDPDDPVSLVSCVVSDVDHSVSSGDWTDPPVQQKDKFAPVQQVVQWDFDDDPPGTAKIWGFADDGSQFFKGKIKIFGPAADQDQDQPPPSWDKDQFAAWKWKKFWAAFKWKWWAFPRDIHIDTAYHQKIKIFHGRTMITMHGHDPPDTTIMTTTTGHDPCPDPVVVVVVVVDDVVVVVPDDDFLQLLCLLVVLCVVQVADLVRLCVQLVNDSVVSVVSNPGSHHDPPSSLCSSQVSSVHDSVSSHGWHWPDDSRMWIDHRVPFDKAFPPHDPDGQWIWGFHDDIRVFVQKTKIKIWGAAQDQPHWDFFAQWKKKKAWQWQFKKKKWKHDPHDIDIDIAHHGMMMIGHGPIIMGIHTPHTTIMIMITHHGPCDPVNVVVVVPDDPPCVVCVSGPDDNPD/DVVVQQLLLLLLLLVVCLVVVHDQVNVCVLLVHDPPVNVCSSVVVDGDDPSSLVSCVVSDVDHSVSRGDWDDPPVQQKDKFAPVQQVVQWDWDDDPPGTAKIWGFADDDSQFFKGKIKIFGPQEDQDQDQPPPSWDKDQFAAWKKKKFKAAFKWKWWAFPHDIGIDTAHHQKIKIFHGRTMITMHHNDPPDTTIMTTTTGHDPCPDPNVVVVVVVDDVVVVVPDDDFLALLCLLVVLCVVQVNDLVRLCVQQVNDSVVSVVSNVGSHDDDPSSLVSSQVSSVHDSVSSHGHHWDDDSRMWIDHRVPWDKAAPPHPVDRQKIWTFHDDIRVFVQKTKIKIWGAAQDQPGKDFFDQWKKKKAWQWQWKKKKWKHDPHDIDIDIAHHGMMMIGHGPIIMGIHTPHTTIMIMITHHGPCDVVVVVVVVPDPPPCVVCVSGNDDNPD

Secondary structure (DSSP, 8-state):
-HHHHHHHHHHHHHHHHHHTT--HHHHHHHHTPPTT-HHHHHHTSS---HHHHHHHHHHSS--GGGG-------TTSEEEE-HHHHHHT-EEEEETTEEEEEEEE----TTS--EEEEEEE--B-SS--TT-TT-------SSEEEEEEESSEEEEEEETTEEEEEE--TT-EEEE-TT--EEEEES-SSS--EEEEEEE-GGGTTHHHHHHHHH-HHHHHHH---TT-HHHHHHHHHHHHT--HHHHHHHHT--HHHHHHHHT-SSPPPHHHHHHHHHHTTS-GGGG-------BTTEEEE-TTTS-EEEES-TTS-SEEEEE----TTSTT-EEEEEEE--SSS--PPPP-SSEEEEEE-SSS-EEEEEEETTEEEEEEEPTT-EEEE-TT-EEEEE-SS-EEEEEEEE--S--HHHHHHHHHSPTTHHHHHHS--S---/-HHHHHHHHHHHHHHHHHHTT--HHHHHHHHTPPTT-HHHHHHTSSPPPHHHHHHHHHHSS--GGGG-PPP---TTSEEEE-HHHHHHT-EEEEETTEEEEEEEE-S--TTS--EEEEEEE--B-SS--TT-TT-------SSEEEEEEESSEEEEEEETTEEEEEE--TT-EEEE-TT--EEEEES-SSS--EEEEEEE--SSSTHHHHHHHHH-HHHHHHT---TT-HHHHHHHHHHHHT--HHHHHHHH---HHHHHHHHT-SSPPPHHHHHHHHHHTTS-GGGG-------GGGTTEE-STT--EEEES-TTS-SEEEEE----TT-TT-EEEEEEE--SSS--PPPP-SSEEEEEE-SSS-EEEEEEETTEEEEEEEPTT-EEEE-TT-EEEEE-SS-EEEEEEEE--SS-HHHHHHHHTPPTTHHHHHHS--S---/-HHHHHHHHHHHHHHHHHHHHHHTT--HHHHHHHHTPPTTHHHHHHHTSS---HHHHHHHHHHSS--GGGG-------TTSEEEE-HHHHHHT-EEEEETTEEEEEEEE-S--TTS--EEEEEEE--B-SS--TT-TT-------SSBEEEEEESSEEEEEEETTEEEEEE--TT-EEEE-TT--EEEEES-SSS--EEEEEEB--TTTTHHHHHHHHH-HHHHHHT---TT-HHHHHHHHHHHHT--HHHHHHHH---HHHHHHHTT-SSPPPHHHHHHHHHHHTS-GGGG-------BTTEEEE-STTS-EEEES-SSS-SEEEEE----TTSTT-EEEEEEE--SSS--PPPP-SSEEEEEE-SSS-EEEEEEETTEEEEEEEPTT-EEEE-TT-EEEEE-SS-EEEEEEEE--S--HHHHHHHHHSPTTHHHHHHS--S---/-HHHHHHHHHHHHHHHHHHTT--HHHHHHHHTPPTTHHHHHHHTSS---HHHHHHHHHHSS--GGGG-PPP---TTSEEEE-HHHHHHT-EEEEETTEEEEEEEE-S--TTS--EEEEEEE--B-SS--TT-TT-------SSBEEEEEESSEEEEEEETTEEEEEE--TT-EEEE-TT--EEEEES-SSS--EEEEEEB--TTTTHHHHHHHHH-HHHHHHT---TT-HHHHHHHHHHHHT--HHHHHHHH---HHHHHHHTT-SSPPPHHHHHHHHHHHTS-GGGG-------BTTEEEE-GGG--EEEEEETTEEEEEEEE-S--TTSTT-EEEEEEE--SSS--PBPP-SSEEEEEE-SSS-EEEEEEETTEEEEEEEPTT-EEEE-TT--EEEE-SS-EEEEEEEE--S--HHHHHHHHHSPTT-HHHHHS--S---